Protein 3AHX (pdb70)

Structure (mmCIF, N/CA/C/O backbone):
data_3AHX
#
_entry.id   3AHX
#
_cell.length_a   128.498
_cell.length_b   128.498
_cell.length_c   264.060
_cell.angle_alpha   90.00
_cell.angle_beta   90.00
_cell.angle_gamma   90.00
#
_symmetry.space_group_name_H-M   'P 41 21 2'
#
loop_
_entity.id
_entity.type
_entity.pdbx_description
1 polymer 'Beta-glucosidase A'
2 non-polymer 2-(2-(2-(2-(2-(2-ETHOXYETHOXY)ETHOXY)ETHOXY)ETHOXY)ETHOXY)ETHANOL
3 water water
#
loop_
_atom_site.group_PDB
_atom_site.id
_atom_site.type_symbol
_atom_site.label_atom_id
_atom_site.label_alt_id
_atom_site.label_comp_id
_atom_site.label_asym_id
_atom_site.label_entity_id
_atom_site.label_seq_id
_atom_site.pdbx_PDB_ins_code
_atom_site.Cartn_x
_atom_site.Cartn_y
_atom_site.Cartn_z
_atom_site.occupancy
_atom_site.B_iso_or_equiv
_atom_site.auth_seq_id
_atom_site.auth_comp_id
_atom_site.auth_asym_id
_atom_site.auth_atom_id
_atom_site.pdbx_PDB_model_num
ATOM 1 N N . MET A 1 1 ? 115.985 13.024 -263.203 1.00 43.57 1 MET A N 1
ATOM 2 C CA . MET A 1 1 ? 117.181 13.584 -263.892 1.00 43.23 1 MET A CA 1
ATOM 3 C C . MET A 1 1 ? 118.397 13.502 -262.980 1.00 42.30 1 MET A C 1
ATOM 4 O O . MET A 1 1 ? 118.289 13.745 -261.775 1.00 42.34 1 MET A O 1
ATOM 9 N N . GLU A 1 2 ? 119.552 13.189 -263.557 1.00 40.82 2 GLU A N 1
ATOM 10 C CA . GLU A 1 2 ? 120.761 13.071 -262.754 1.00 40.09 2 GLU A CA 1
ATOM 11 C C . GLU A 1 2 ? 121.279 14.418 -262.256 1.00 38.20 2 GLU A C 1
ATOM 12 O O . GLU A 1 2 ? 121.120 15.456 -262.902 1.00 37.26 2 GLU A O 1
ATOM 18 N N . LYS A 1 3 ? 121.893 14.394 -261.080 1.00 36.39 3 LYS A N 1
ATOM 19 C CA . LYS A 1 3 ? 122.408 15.628 -260.496 1.00 34.82 3 LYS A CA 1
ATOM 20 C C . LYS A 1 3 ? 123.593 16.197 -261.284 1.00 32.53 3 LYS A C 1
ATOM 21 O O . LYS A 1 3 ? 124.466 15.463 -261.748 1.00 32.42 3 LYS A O 1
ATOM 27 N N . LEU A 1 4 ? 123.565 17.510 -261.494 1.00 30.10 4 LEU A N 1
ATOM 28 C CA . LEU A 1 4 ? 124.565 18.198 -262.305 1.00 27.78 4 LEU A CA 1
ATOM 29 C C . LEU A 1 4 ? 125.838 18.488 -261.522 1.00 26.39 4 LEU A C 1
ATOM 30 O O . LEU A 1 4 ? 125.772 18.827 -260.340 1.00 24.71 4 LEU A O 1
ATOM 35 N N . ARG A 1 5 ? 126.982 18.369 -262.190 1.00 24.86 5 ARG A N 1
ATOM 36 C CA . ARG A 1 5 ? 128.267 18.624 -261.551 1.00 25.47 5 ARG A CA 1
ATOM 37 C C . ARG A 1 5 ? 129.208 19.368 -262.491 1.00 24.01 5 ARG A C 1
ATOM 38 O O . ARG A 1 5 ? 129.538 18.862 -263.565 1.00 24.14 5 ARG A O 1
ATOM 46 N N . PHE A 1 6 ? 129.656 20.551 -262.079 1.00 21.94 6 PHE A N 1
ATOM 47 C CA . PHE A 1 6 ? 130.598 21.335 -262.873 1.00 20.45 6 PHE A CA 1
ATOM 48 C C . PHE A 1 6 ? 132.029 21.171 -262.363 1.00 21.08 6 PHE A C 1
ATOM 49 O O . PHE A 1 6 ? 132.225 20.734 -261.227 1.00 20.92 6 PHE A O 1
ATOM 57 N N . PRO A 1 7 ? 133.037 21.508 -263.189 1.00 21.38 7 PRO A N 1
ATOM 58 C CA . PRO A 1 7 ? 134.419 21.392 -262.716 1.00 21.80 7 PRO A CA 1
ATOM 59 C C . PRO A 1 7 ? 134.649 22.242 -261.469 1.00 21.57 7 PRO A C 1
ATOM 60 O O . PRO A 1 7 ? 133.959 23.250 -261.289 1.00 20.14 7 PRO A O 1
ATOM 64 N N . LYS A 1 8 ? 135.616 21.860 -260.635 1.00 21.74 8 LYS A N 1
ATOM 65 C CA . LYS A 1 8 ? 135.853 22.572 -259.377 1.00 22.15 8 LYS A CA 1
ATOM 66 C C . LYS A 1 8 ? 136.267 24.034 -259.548 1.00 21.46 8 LYS A C 1
ATOM 67 O O . LYS A 1 8 ? 136.027 24.852 -258.654 1.00 22.20 8 LYS A O 1
ATOM 73 N N . ASP A 1 9 ? 136.881 24.392 -260.671 1.00 19.80 9 ASP A N 1
ATOM 74 C CA . ASP A 1 9 ? 137.245 25.802 -260.850 1.00 20.68 9 ASP A CA 1
ATOM 75 C C . ASP A 1 9 ? 136.154 26.675 -261.477 1.00 18.63 9 ASP A C 1
ATOM 76 O O . ASP A 1 9 ? 136.351 27.868 -261.687 1.00 17.24 9 ASP A O 1
ATOM 81 N N . PHE A 1 10 ? 134.987 26.095 -261.747 1.00 17.14 10 PHE A N 1
ATOM 82 C CA . PHE A 1 10 ? 133.900 26.871 -262.331 1.00 16.20 10 PHE A CA 1
ATOM 83 C C . PHE A 1 10 ? 133.442 27.882 -261.289 1.00 16.16 10 PHE A C 1
ATOM 84 O O . PHE A 1 10 ? 133.359 27.564 -260.094 1.00 16.67 10 PHE A O 1
ATOM 92 N N . ILE A 1 11 ? 133.122 29.078 -261.768 1.00 15.45 11 ILE A N 1
ATOM 93 C CA . ILE A 1 11 ? 132.653 30.181 -260.943 1.00 15.51 11 ILE A CA 1
ATOM 94 C C . ILE A 1 11 ? 131.122 30.221 -260.927 1.00 15.12 11 ILE A C 1
ATOM 95 O O . ILE A 1 11 ? 130.482 30.322 -261.969 1.00 15.95 11 ILE A O 1
ATOM 100 N N . PHE A 1 12 ? 130.534 30.118 -259.741 1.00 14.32 12 PHE A N 1
ATOM 101 C CA . PHE A 1 12 ? 129.086 30.191 -259.598 1.00 14.07 12 PHE A CA 1
ATOM 102 C C . PHE A 1 12 ? 128.757 31.469 -258.842 1.00 14.46 12 PHE A C 1
ATOM 103 O O . PHE A 1 12 ? 129.249 31.675 -257.737 1.00 15.25 12 PHE A O 1
ATOM 111 N N . GLY A 1 13 ? 127.901 32.306 -259.416 1.00 13.54 13 GLY A N 1
ATOM 112 C CA . GLY A 1 13 ? 127.506 33.523 -258.738 1.00 12.80 13 GLY A CA 1
ATOM 113 C C . GLY A 1 13 ? 126.041 33.870 -258.884 1.00 13.04 13 GLY A C 1
ATOM 114 O O . GLY A 1 13 ? 125.223 33.079 -259.361 1.00 12.85 13 GLY A O 1
ATOM 115 N N . THR A 1 14 ? 125.722 35.078 -258.442 1.00 12.89 14 THR A N 1
ATOM 116 C CA . THR A 1 14 ? 124.387 35.641 -258.598 1.00 13.47 14 THR A CA 1
ATOM 117 C C . THR A 1 14 ? 124.619 37.133 -258.810 1.00 13.71 14 THR A C 1
ATOM 118 O O . THR A 1 14 ? 125.711 37.631 -258.514 1.00 12.58 14 THR A O 1
ATOM 122 N N . ALA A 1 15 ? 123.634 37.814 -259.393 1.00 13.37 15 ALA A N 1
ATOM 123 C CA . ALA A 1 15 ? 123.840 39.193 -259.819 1.00 14.16 15 ALA A CA 1
ATOM 124 C C . ALA A 1 15 ? 122.680 40.097 -259.437 1.00 13.48 15 ALA A C 1
ATOM 125 O O . ALA A 1 15 ? 121.549 39.630 -259.295 1.00 13.90 15 ALA A O 1
ATOM 127 N N . THR A 1 16 ? 122.972 41.389 -259.318 1.00 13.64 16 THR A N 1
ATOM 128 C CA . THR A 1 16 ? 121.965 42.425 -259.080 1.00 12.60 16 THR A CA 1
ATOM 129 C C . THR A 1 16 ? 122.468 43.699 -259.772 1.00 11.84 16 THR A C 1
ATOM 130 O O . THR A 1 16 ? 123.568 43.719 -260.337 1.00 11.96 16 THR A O 1
ATOM 134 N N . ALA A 1 17 ? 121.672 44.761 -259.717 1.00 10.43 17 ALA A N 1
ATOM 135 C CA . ALA A 1 17 ? 122.054 46.092 -260.189 1.00 11.55 17 ALA A CA 1
ATOM 136 C C . ALA A 1 17 ? 121.619 47.109 -259.135 1.00 11.31 17 ALA A C 1
ATOM 137 O O . ALA A 1 17 ? 120.601 46.909 -258.475 1.00 13.30 17 ALA A O 1
ATOM 139 N N . ALA A 1 18 ? 122.363 48.205 -258.998 1.00 11.01 18 ALA A N 1
ATOM 140 C CA . ALA A 1 18 ? 122.174 49.178 -257.932 1.00 9.81 18 ALA A CA 1
ATOM 141 C C . ALA A 1 18 ? 120.758 49.736 -257.873 1.00 10.70 18 ALA A C 1
ATOM 142 O O . ALA A 1 18 ? 120.160 49.715 -256.794 1.00 11.88 18 ALA A O 1
ATOM 144 N N . TYR A 1 19 ? 120.238 50.227 -259.001 1.00 10.73 19 TYR A N 1
ATOM 145 C CA . TYR A 1 19 ? 118.907 50.857 -259.027 1.00 10.33 19 TYR A CA 1
ATOM 146 C C . TYR A 1 19 ? 117.813 49.863 -258.653 1.00 10.48 19 TYR A C 1
ATOM 147 O O . TYR A 1 19 ? 116.774 50.236 -258.098 1.00 9.56 19 TYR A O 1
ATOM 156 N N . GLN A 1 20 ? 118.041 48.593 -258.976 1.00 10.89 20 GLN A N 1
ATOM 157 C CA . GLN A 1 20 ? 117.000 47.587 -258.772 1.00 11.89 20 GLN A CA 1
ATOM 158 C C . GLN A 1 20 ? 116.853 47.150 -257.310 1.00 11.69 20 GLN A C 1
ATOM 159 O O . GLN A 1 20 ? 115.777 46.696 -256.898 1.00 11.63 20 GLN A O 1
ATOM 165 N N . ILE A 1 21 ? 117.920 47.302 -256.527 1.00 11.32 21 ILE A N 1
ATOM 166 C CA . ILE A 1 21 ? 117.895 46.837 -255.136 1.00 10.91 21 ILE A CA 1
ATOM 167 C C . ILE A 1 21 ? 118.244 47.816 -254.018 1.00 11.15 21 ILE A C 1
ATOM 168 O O . ILE A 1 21 ? 117.825 47.613 -252.878 1.00 9.84 21 ILE A O 1
ATOM 173 N N . GLU A 1 22 ? 119.015 48.862 -254.319 1.00 11.61 22 GLU A N 1
ATOM 174 C CA . GLU A 1 22 ? 119.583 49.686 -253.251 1.00 10.79 22 GLU A CA 1
ATOM 175 C C . GLU A 1 22 ? 118.626 50.557 -252.468 1.00 11.37 22 GLU A C 1
ATOM 176 O O . GLU A 1 22 ? 118.740 50.618 -251.242 1.00 11.55 22 GLU A O 1
ATOM 182 N N . GLY A 1 23 ? 117.707 51.226 -253.160 1.00 11.21 23 GLY A N 1
ATOM 183 C CA . GLY A 1 23 ? 116.922 52.275 -252.512 1.00 11.50 23 GLY A CA 1
ATOM 184 C C . GLY A 1 23 ? 117.801 53.453 -252.121 1.00 11.75 23 GLY A C 1
ATOM 185 O O . GLY A 1 23 ? 118.767 53.751 -252.831 1.00 11.99 23 GLY A O 1
ATOM 186 N N . ALA A 1 24 ? 117.493 54.109 -251.000 1.00 11.42 24 ALA A N 1
ATOM 187 C CA . ALA A 1 24 ? 118.296 55.230 -250.503 1.00 11.70 24 ALA A CA 1
ATOM 188 C C . ALA A 1 24 ? 118.605 56.199 -251.645 1.00 12.11 24 ALA A C 1
ATOM 189 O O . ALA A 1 24 ? 119.725 56.715 -251.743 1.00 11.96 24 ALA A O 1
ATOM 191 N N . TYR A 1 25 ? 117.601 56.442 -252.489 1.00 12.53 25 TYR A N 1
ATOM 192 C CA . TYR A 1 25 ? 117.770 57.169 -253.752 1.00 12.46 25 TYR A CA 1
ATOM 193 C C . TYR A 1 25 ? 118.210 58.627 -253.617 1.00 13.42 25 TYR A C 1
ATOM 194 O O . TYR A 1 25 ? 118.707 59.207 -254.582 1.00 12.48 25 TYR A O 1
ATOM 203 N N . LYS A 1 26 ? 118.015 59.217 -252.441 1.00 13.84 26 LYS A N 1
ATOM 204 C CA . LYS A 1 26 ? 118.384 60.616 -252.181 1.00 16.15 26 LYS A CA 1
ATOM 205 C C . LYS A 1 26 ? 119.343 60.787 -251.002 1.00 15.66 26 LYS A C 1
ATOM 206 O O . LYS A 1 26 ? 119.651 61.914 -250.620 1.00 16.38 26 LYS A O 1
ATOM 212 N N . GLU A 1 27 ? 119.810 59.685 -250.423 1.00 15.77 27 GLU A N 1
ATOM 213 C CA . GLU A 1 27 ? 120.625 59.754 -249.216 1.00 15.18 27 GLU A CA 1
ATOM 214 C C . GLU A 1 27 ? 122.084 60.051 -249.555 1.00 14.84 27 GLU A C 1
ATOM 215 O O . GLU A 1 27 ? 122.537 59.796 -250.677 1.00 13.38 27 GLU A O 1
ATOM 221 N N . ASP A 1 28 ? 122.779 60.615 -248.567 1.00 13.82 28 ASP A N 1
ATOM 222 C CA . ASP A 1 28 ? 124.217 60.841 -248.617 1.00 14.12 28 ASP A CA 1
ATOM 223 C C . ASP A 1 28 ? 124.635 61.657 -249.839 1.00 14.27 28 ASP A C 1
ATOM 224 O O . ASP A 1 28 ? 125.701 61.443 -250.422 1.00 15.16 28 ASP A O 1
ATOM 229 N N . GLU A 1 29 ? 123.787 62.617 -250.200 1.00 13.79 29 GLU A N 1
ATOM 230 C CA . GLU A 1 29 ? 124.030 63.504 -251.338 1.00 14.52 29 GLU A CA 1
ATOM 231 C C . GLU A 1 29 ? 124.156 62.801 -252.696 1.00 14.00 29 GLU A C 1
ATOM 232 O O . GLU A 1 29 ? 124.754 63.332 -253.623 1.00 13.68 29 GLU A O 1
ATOM 238 N N . LYS A 1 30 ? 123.588 61.608 -252.845 1.00 13.89 30 LYS A N 1
ATOM 239 C CA . LYS A 1 30 ? 123.552 60.954 -254.156 1.00 13.04 30 LYS A CA 1
ATOM 240 C C . LYS A 1 30 ? 122.836 61.845 -255.178 1.00 13.02 30 LYS A C 1
ATOM 241 O O . LYS A 1 30 ? 121.826 62.490 -254.855 1.00 13.01 30 LYS A O 1
ATOM 247 N N . GLY A 1 31 ? 123.366 61.912 -256.397 1.00 11.56 31 GLY A N 1
ATOM 248 C CA . GLY A 1 31 ? 122.690 62.699 -257.428 1.00 12.17 31 GLY A CA 1
ATOM 249 C C . GLY A 1 31 ? 121.489 61.983 -258.034 1.00 11.20 31 GLY A C 1
ATOM 250 O O . GLY A 1 31 ? 121.358 60.756 -257.958 1.00 11.02 31 GLY A O 1
ATOM 251 N N . GLU A 1 32 ? 120.590 62.752 -258.638 1.00 10.83 32 GLU A N 1
ATOM 252 C CA . GLU A 1 32 ? 119.479 62.147 -259.373 1.00 11.28 32 GLU A CA 1
ATOM 253 C C . GLU A 1 32 ? 119.982 61.381 -260.607 1.00 11.72 32 GLU A C 1
ATOM 254 O O . GLU A 1 32 ? 120.865 61.859 -261.323 1.00 11.04 32 GLU A O 1
ATOM 260 N N . SER A 1 33 ? 119.483 60.166 -260.834 1.00 10.48 33 SER A N 1
ATOM 261 C CA . SER A 1 33 ? 119.823 59.440 -262.057 1.00 11.18 33 SER A CA 1
ATOM 262 C C . SER A 1 33 ? 118.681 59.542 -263.060 1.00 10.91 33 SER A C 1
ATOM 263 O O . SER A 1 33 ? 117.588 60.013 -262.721 1.00 10.82 33 SER A O 1
ATOM 266 N N . ILE A 1 34 ? 118.914 59.055 -264.277 1.00 11.38 34 ILE A N 1
ATOM 267 C CA . ILE A 1 34 ? 117.867 59.066 -265.303 1.00 11.13 34 ILE A CA 1
ATOM 268 C C . ILE A 1 34 ? 116.701 58.159 -264.911 1.00 11.89 34 ILE A C 1
ATOM 269 O O . ILE A 1 34 ? 115.557 58.408 -265.301 1.00 11.99 34 ILE A O 1
ATOM 274 N N . TRP A 1 35 ? 116.997 57.113 -264.143 1.00 11.73 35 TRP A N 1
ATOM 275 C CA . TRP A 1 35 ? 115.948 56.228 -263.619 1.00 12.34 35 TRP A CA 1
ATOM 276 C C . TRP A 1 35 ? 115.136 56.836 -262.472 1.00 12.96 35 TRP A C 1
ATOM 277 O O . TRP A 1 35 ? 113.931 56.594 -262.364 1.00 13.55 35 TRP A O 1
ATOM 288 N N . ASP A 1 36 ? 115.786 57.632 -261.625 1.00 13.19 36 ASP A N 1
ATOM 289 C CA . ASP A 1 36 ? 115.059 58.412 -260.625 1.00 13.76 36 ASP A CA 1
ATOM 290 C C . ASP A 1 36 ? 114.075 59.326 -261.346 1.00 13.89 36 ASP A C 1
ATOM 291 O O . ASP A 1 36 ? 112.908 59.440 -260.954 1.00 13.82 36 ASP A O 1
ATOM 296 N N . ARG A 1 37 ? 114.555 59.987 -262.398 1.00 13.52 37 ARG A N 1
ATOM 297 C CA . ARG A 1 37 ? 113.715 60.917 -263.153 1.00 12.31 37 ARG A CA 1
ATOM 298 C C . ARG A 1 37 ? 112.564 60.194 -263.865 1.00 11.71 37 ARG A C 1
ATOM 299 O O . ARG A 1 37 ? 111.395 60.539 -263.687 1.00 10.34 37 ARG A O 1
ATOM 307 N N . PHE A 1 38 ? 112.907 59.169 -264.639 1.00 11.25 38 PHE A N 1
ATOM 308 C CA . PHE A 1 38 ? 111.948 58.377 -265.427 1.00 11.84 38 PHE A CA 1
ATOM 309 C C . PHE A 1 38 ? 110.845 57.758 -264.562 1.00 12.38 38 PHE A C 1
ATOM 310 O O . PHE A 1 38 ? 109.657 57.848 -264.897 1.00 11.34 38 PHE A O 1
ATOM 318 N N . SER A 1 39 ? 111.226 57.134 -263.448 1.00 12.87 39 SER A N 1
ATOM 319 C CA . SER A 1 39 ? 110.237 56.492 -262.586 1.00 13.36 39 SER A CA 1
ATOM 320 C C . SER A 1 39 ? 109.384 57.490 -261.793 1.00 13.47 39 SER A C 1
ATOM 321 O O . SER A 1 39 ? 108.363 57.105 -261.230 1.00 14.79 39 SER A O 1
ATOM 324 N N . HIS A 1 40 ? 109.779 58.759 -261.739 1.00 12.72 40 HIS A N 1
ATOM 325 C CA . HIS A 1 40 ? 108.990 59.760 -261.038 1.00 14.14 40 HIS A CA 1
ATOM 326 C C . HIS A 1 40 ? 108.007 60.484 -261.952 1.00 14.46 40 HIS A C 1
ATOM 327 O O . HIS A 1 40 ? 107.281 61.356 -261.493 1.00 15.46 40 HIS A O 1
ATOM 334 N N . ILE A 1 41 ? 107.979 60.129 -263.233 1.00 13.51 41 ILE A N 1
ATOM 335 C CA . ILE A 1 41 ? 107.028 60.709 -264.178 1.00 13.74 41 ILE A CA 1
ATOM 336 C C . ILE A 1 41 ? 105.948 59.665 -264.472 1.00 14.31 41 ILE A C 1
ATOM 337 O O . ILE A 1 41 ? 106.266 58.510 -264.762 1.00 14.87 41 ILE A O 1
ATOM 342 N N . PRO A 1 42 ? 104.663 60.055 -264.399 1.00 16.10 42 PRO A N 1
ATOM 343 C CA . PRO A 1 42 ? 103.634 59.033 -264.590 1.00 16.24 42 PRO A CA 1
ATOM 344 C C . PRO A 1 42 ? 103.595 58.519 -266.027 1.00 16.78 42 PRO A C 1
ATOM 345 O O . PRO A 1 42 ? 103.872 59.275 -266.961 1.00 16.73 42 PRO A O 1
ATOM 349 N N . GLY A 1 43 ? 103.290 57.231 -266.173 1.00 15.84 43 GLY A N 1
ATOM 350 C CA . GLY A 1 43 ? 103.140 56.582 -267.468 1.00 17.02 43 GLY A CA 1
ATOM 351 C C . GLY A 1 43 ? 104.349 55.793 -267.936 1.00 15.96 43 GLY A C 1
ATOM 352 O O . GLY A 1 43 ? 104.306 55.145 -268.981 1.00 15.52 43 GLY A O 1
ATOM 353 N N . ASN A 1 44 ? 105.447 55.882 -267.192 1.00 15.13 44 ASN A N 1
ATOM 354 C CA . ASN A 1 44 ? 106.696 55.245 -267.584 1.00 14.00 44 ASN A CA 1
ATOM 355 C C . ASN A 1 44 ? 106.889 53.845 -267.009 1.00 14.34 44 ASN A C 1
ATOM 356 O O . ASN A 1 44 ? 107.458 52.973 -267.672 1.00 15.34 44 ASN A O 1
ATOM 361 N N . VAL A 1 45 ? 106.461 53.645 -265.766 1.00 13.82 45 VAL A N 1
ATOM 362 C CA . VAL A 1 45 ? 106.663 52.368 -265.071 1.00 12.87 45 VAL A CA 1
ATOM 363 C C . VAL A 1 45 ? 105.307 51.856 -264.580 1.00 12.58 45 VAL A C 1
ATOM 364 O O . VAL A 1 45 ? 104.474 52.616 -264.083 1.00 12.36 45 VAL A O 1
ATOM 368 N N . ALA A 1 46 ? 105.108 50.549 -264.692 1.00 12.81 46 ALA A N 1
ATOM 369 C CA . ALA A 1 46 ? 103.873 49.905 -264.261 1.00 14.01 46 ALA A CA 1
ATOM 370 C C . ALA A 1 46 ? 103.528 50.322 -262.833 1.00 14.06 46 ALA A C 1
ATOM 371 O O . ALA A 1 46 ? 104.392 50.311 -261.953 1.00 13.38 46 ALA A O 1
ATOM 373 N N . LYS A 1 47 ? 102.265 50.675 -262.607 1.00 15.50 47 LYS A N 1
ATOM 374 C CA . LYS A 1 47 ? 101.752 51.000 -261.276 1.00 17.28 47 LYS A CA 1
ATOM 375 C C . LYS A 1 47 ? 102.476 52.138 -260.556 1.00 17.43 47 LYS A C 1
ATOM 376 O O . LYS A 1 47 ? 102.405 52.246 -259.325 1.00 17.14 47 LYS A O 1
ATOM 382 N N . MET A 1 48 ? 103.193 52.951 -261.325 1.00 16.68 48 MET A N 1
ATOM 383 C CA . MET A 1 48 ? 103.982 54.059 -260.794 1.00 17.23 48 MET A CA 1
ATOM 384 C C . MET A 1 48 ? 105.044 53.606 -259.796 1.00 14.59 48 MET A C 1
ATOM 385 O O . MET A 1 48 ? 105.426 54.362 -258.908 1.00 13.44 48 MET A O 1
ATOM 390 N N . HIS A 1 49 ? 105.529 52.380 -259.956 1.00 12.94 49 HIS A N 1
ATOM 391 C CA . HIS A 1 49 ? 106.572 51.854 -259.092 1.00 11.73 49 HIS A CA 1
ATOM 392 C C . HIS A 1 49 ? 107.871 52.620 -259.335 1.00 11.71 49 HIS A C 1
ATOM 393 O O . HIS A 1 49 ? 108.107 53.113 -260.432 1.00 11.43 49 HIS A O 1
ATOM 400 N N . ASN A 1 50 ? 108.720 52.722 -258.320 1.00 10.88 50 ASN A N 1
ATOM 401 C CA . ASN A 1 50 ? 110.003 53.388 -258.495 1.00 11.01 50 ASN A CA 1
ATOM 402 C C . ASN A 1 50 ? 111.041 52.689 -257.618 1.00 11.62 50 ASN A C 1
ATOM 403 O O . ASN A 1 50 ? 110.703 51.822 -256.810 1.00 12.91 50 ASN A O 1
ATOM 408 N N . GLY A 1 51 ? 112.305 53.058 -257.792 1.00 11.51 51 GLY A N 1
ATOM 409 C CA . GLY A 1 51 ? 113.380 52.493 -257.004 1.00 13.02 51 GLY A CA 1
ATOM 410 C C . GLY A 1 51 ? 113.741 53.314 -255.781 1.00 13.60 51 GLY A C 1
ATOM 411 O O . GLY A 1 51 ? 114.853 53.168 -255.275 1.00 15.09 51 GLY A O 1
ATOM 412 N N . ASP A 1 52 ? 112.842 54.165 -255.290 1.00 13.46 52 ASP A N 1
ATOM 413 C CA . ASP A 1 52 ? 113.183 55.011 -254.140 1.00 13.53 52 ASP A CA 1
ATOM 414 C C . ASP A 1 52 ? 113.699 54.213 -252.947 1.00 13.20 52 ASP A C 1
ATOM 415 O O . ASP A 1 52 ? 114.673 54.614 -252.299 1.00 11.79 52 ASP A O 1
ATOM 420 N N . ILE A 1 53 ? 113.003 53.111 -252.667 1.00 12.36 53 ILE A N 1
ATOM 421 C CA . ILE A 1 53 ? 113.291 52.222 -251.552 1.00 12.67 53 ILE A CA 1
ATOM 422 C C . ILE A 1 53 ? 113.770 50.852 -252.033 1.00 13.06 53 ILE A C 1
ATOM 423 O O . ILE A 1 53 ? 114.723 50.321 -251.462 1.00 12.13 53 ILE A O 1
ATOM 428 N N . ALA A 1 54 ? 113.142 50.308 -253.080 1.00 12.71 54 ALA A N 1
ATOM 429 C CA . ALA A 1 54 ? 113.491 48.994 -253.635 1.00 12.78 54 ALA A CA 1
ATOM 430 C C . ALA A 1 54 ? 113.628 47.947 -252.527 1.00 13.15 54 ALA A C 1
ATOM 431 O O . ALA A 1 54 ? 112.692 47.784 -251.746 1.00 13.38 54 ALA A O 1
ATOM 433 N N . CYS A 1 55 ? 114.752 47.231 -252.453 1.00 13.73 55 CYS A N 1
ATOM 434 C CA . CYS A 1 55 ? 114.963 46.215 -251.410 1.00 13.01 55 CYS A CA 1
ATOM 435 C C . CYS A 1 55 ? 115.709 46.767 -250.193 1.00 12.63 55 CYS A C 1
ATOM 436 O O . CYS A 1 55 ? 116.163 45.997 -249.343 1.00 13.50 55 CYS A O 1
ATOM 439 N N . ASP A 1 56 ? 115.871 48.089 -250.143 1.00 12.01 56 ASP A N 1
ATOM 440 C CA . ASP A 1 56 ? 116.590 48.775 -249.072 1.00 11.60 56 ASP A CA 1
ATOM 441 C C . ASP A 1 56 ? 117.976 48.156 -248.828 1.00 10.53 56 ASP A C 1
ATOM 442 O O . ASP A 1 56 ? 118.456 48.078 -247.700 1.00 9.63 56 ASP A O 1
ATOM 447 N N . HIS A 1 57 ? 118.637 47.722 -249.894 1.00 10.35 57 HIS A N 1
ATOM 448 C CA . HIS A 1 57 ? 119.937 47.045 -249.775 1.00 10.27 57 HIS A CA 1
ATOM 449 C C . HIS A 1 57 ? 121.048 47.979 -249.299 1.00 11.71 57 HIS A C 1
ATOM 450 O O . HIS A 1 57 ? 121.980 47.534 -248.637 1.00 11.91 57 HIS A O 1
ATOM 457 N N . TYR A 1 58 ? 120.917 49.273 -249.575 1.00 11.14 58 TYR A N 1
ATOM 458 C CA . TYR A 1 58 ? 121.891 50.255 -249.100 1.00 11.59 58 TYR A CA 1
ATOM 459 C C . TYR A 1 58 ? 122.016 50.177 -247.573 1.00 11.73 58 TYR A C 1
ATOM 460 O O . TYR A 1 58 ? 123.108 50.358 -247.027 1.00 11.25 58 TYR A O 1
ATOM 469 N N . HIS A 1 59 ? 120.903 49.903 -246.893 1.00 10.90 59 HIS A N 1
ATOM 470 C CA . HIS A 1 59 ? 120.922 49.724 -245.442 1.00 12.23 59 HIS A CA 1
ATOM 471 C C . HIS A 1 59 ? 121.118 48.291 -244.967 1.00 11.85 59 HIS A C 1
ATOM 472 O O . HIS A 1 59 ? 121.717 48.073 -243.919 1.00 13.38 59 HIS A O 1
ATOM 479 N N . ARG A 1 60 ? 120.624 47.326 -245.734 1.00 10.95 60 ARG A N 1
ATOM 480 C CA . ARG A 1 60 ? 120.585 45.945 -245.268 1.00 10.67 60 ARG A CA 1
ATOM 481 C C . ARG A 1 60 ? 121.709 45.092 -245.836 1.00 11.17 60 ARG A C 1
ATOM 482 O O . ARG A 1 60 ? 121.699 43.867 -245.683 1.00 11.66 60 ARG A O 1
ATOM 490 N N . TYR A 1 61 ? 122.703 45.731 -246.447 1.00 11.43 61 TYR A N 1
ATOM 491 C CA . TYR A 1 61 ? 123.726 44.960 -247.159 1.00 12.20 61 TYR A CA 1
ATOM 492 C C . TYR A 1 61 ? 124.481 43.948 -246.305 1.00 11.97 61 TYR A C 1
ATOM 493 O O . TYR A 1 61 ? 124.862 42.897 -246.824 1.00 14.12 61 TYR A O 1
ATOM 502 N N . LYS A 1 62 ? 124.717 44.232 -245.024 1.00 12.58 62 LYS A N 1
ATOM 503 C CA . LYS A 1 62 ? 125.461 43.268 -244.209 1.00 12.52 62 LYS A CA 1
ATOM 504 C C . LYS A 1 62 ? 124.743 41.929 -244.087 1.00 11.85 62 LYS A C 1
ATOM 505 O O . LYS A 1 62 ? 125.365 40.876 -244.189 1.00 11.86 62 LYS A O 1
ATOM 511 N N . GLU A 1 63 ? 123.434 41.975 -243.863 1.00 11.23 63 GLU A N 1
ATOM 512 C CA . GLU A 1 63 ? 122.624 40.760 -243.747 1.00 11.60 63 GLU A CA 1
ATOM 513 C C . GLU A 1 63 ? 122.454 40.094 -245.111 1.00 12.51 63 GLU A C 1
ATOM 514 O O . GLU A 1 63 ? 122.431 38.863 -245.203 1.00 13.41 63 GLU A O 1
ATOM 520 N N . ASP A 1 64 ? 122.338 40.889 -246.174 1.00 12.26 64 ASP A N 1
ATOM 521 C CA . ASP A 1 64 ? 122.250 40.320 -247.522 1.00 12.11 64 ASP A CA 1
ATOM 522 C C . ASP A 1 64 ? 123.547 39.596 -247.894 1.00 12.04 64 ASP A C 1
ATOM 523 O O . ASP A 1 64 ? 123.499 38.521 -248.504 1.00 12.50 64 ASP A O 1
ATOM 528 N N . VAL A 1 65 ? 124.699 40.159 -247.520 1.00 10.84 65 VAL A N 1
ATOM 529 C CA . VAL A 1 65 ? 125.954 39.425 -247.682 1.00 10.58 65 VAL A CA 1
ATOM 530 C C . VAL A 1 65 ? 125.942 38.070 -246.959 1.00 11.08 65 VAL A C 1
ATOM 531 O O . VAL A 1 65 ? 126.424 37.060 -247.489 1.00 12.21 65 VAL A O 1
ATOM 535 N N . GLN A 1 66 ? 125.391 38.034 -245.751 1.00 10.66 66 GLN A N 1
ATOM 536 C CA . GLN A 1 66 ? 125.300 36.779 -245.007 1.00 10.07 66 GLN A CA 1
ATOM 537 C C . GLN A 1 66 ? 124.366 35.778 -245.692 1.00 10.83 66 GLN A C 1
ATOM 538 O O . GLN A 1 66 ? 124.571 34.567 -245.578 1.00 10.79 66 GLN A O 1
ATOM 544 N N . LEU A 1 67 ? 123.328 36.271 -246.361 1.00 10.89 67 LEU A N 1
ATOM 545 C CA . LEU A 1 67 ? 122.446 35.405 -247.148 1.00 12.79 67 LEU A CA 1
ATOM 546 C C . LEU A 1 67 ? 123.250 34.728 -248.259 1.00 13.16 67 LEU A C 1
ATOM 547 O O . LEU A 1 67 ? 123.151 33.511 -248.446 1.00 13.22 67 LEU A O 1
ATOM 552 N N . LEU A 1 68 ? 124.083 35.496 -248.960 1.00 13.11 68 LEU A N 1
ATOM 553 C CA . LEU A 1 68 ? 124.970 34.910 -249.971 1.00 13.60 68 LEU A CA 1
ATOM 554 C C . LEU A 1 68 ? 125.895 33.849 -249.385 1.00 14.78 68 LEU A C 1
ATOM 555 O O . LEU A 1 68 ? 126.019 32.740 -249.927 1.00 16.24 68 LEU A O 1
ATOM 560 N N . LYS A 1 69 ? 126.544 34.210 -248.281 1.00 14.13 69 LYS A N 1
ATOM 561 C CA . LYS A 1 69 ? 127.435 33.280 -247.596 1.00 14.55 69 LYS A CA 1
ATOM 562 C C . LYS A 1 69 ? 126.715 31.998 -247.196 1.00 14.79 69 LYS A C 1
ATOM 563 O O . LYS A 1 69 ? 127.282 30.912 -247.294 1.00 14.85 69 LYS A O 1
ATOM 569 N N . SER A 1 70 ? 125.472 32.120 -246.744 1.00 14.34 70 SER A N 1
ATOM 570 C CA . SER A 1 70 ? 124.729 30.954 -246.264 1.00 15.62 70 SER A CA 1
ATOM 571 C C . SER A 1 70 ? 124.375 29.978 -247.381 1.00 15.54 70 SER A C 1
ATOM 572 O O . SER A 1 70 ? 124.079 28.799 -247.142 1.00 15.89 70 SER A O 1
ATOM 575 N N . LEU A 1 71 ? 124.422 30.478 -248.610 1.00 15.06 71 LEU A N 1
ATOM 576 C CA . LEU A 1 71 ? 124.174 29.665 -249.790 1.00 17.18 71 LEU A CA 1
ATOM 577 C C . LEU A 1 71 ? 125.450 29.095 -250.401 1.00 18.01 71 LEU A C 1
ATOM 578 O O . LEU A 1 71 ? 125.379 28.364 -251.394 1.00 19.72 71 LEU A O 1
ATOM 583 N N . GLY A 1 72 ? 126.597 29.469 -249.838 1.00 17.78 72 GLY A N 1
ATOM 584 C CA . GLY A 1 72 ? 127.906 29.063 -250.334 1.00 18.12 72 GLY A CA 1
ATOM 585 C C . GLY A 1 72 ? 128.269 29.690 -251.670 1.00 18.90 72 GLY A C 1
ATOM 586 O O . GLY A 1 72 ? 129.085 29.148 -252.428 1.00 18.22 72 GLY A O 1
ATOM 587 N N . ILE A 1 73 ? 127.652 30.832 -251.958 1.00 18.05 73 ILE A N 1
ATOM 588 C CA . ILE A 1 73 ? 127.928 31.562 -253.190 1.00 18.92 73 ILE A CA 1
ATOM 589 C C . ILE A 1 73 ? 129.233 32.335 -253.000 1.00 19.25 73 ILE A C 1
ATOM 590 O O . ILE A 1 73 ? 129.377 33.091 -252.036 1.00 20.14 73 ILE A O 1
ATOM 595 N N . LYS A 1 74 ? 130.194 32.123 -253.892 1.00 19.21 74 LYS A N 1
ATOM 596 C CA . LYS A 1 74 ? 131.498 32.742 -253.688 1.00 19.45 74 LYS A CA 1
ATOM 597 C C . LYS A 1 74 ? 131.840 33.797 -254.737 1.00 17.60 74 LYS A C 1
ATOM 598 O O . LYS A 1 74 ? 132.960 34.295 -254.745 1.00 15.05 74 LYS A O 1
ATOM 604 N N . SER A 1 75 ? 130.874 34.146 -255.586 1.00 17.00 75 SER A N 1
ATOM 605 C CA . SER A 1 75 ? 131.037 35.248 -256.537 1.00 16.37 75 SER A CA 1
ATOM 606 C C . SER A 1 75 ? 129.743 36.039 -256.588 1.00 15.65 75 SER A C 1
ATOM 607 O O . SER A 1 75 ? 128.652 35.460 -256.660 1.00 14.09 75 SER A O 1
ATOM 610 N N . TYR A 1 76 ? 129.867 37.361 -256.573 1.00 13.67 76 TYR A N 1
ATOM 611 C CA . TYR A 1 76 ? 128.693 38.220 -256.562 1.00 14.31 76 TYR A CA 1
ATOM 612 C C . TYR A 1 76 ? 128.894 39.401 -257.503 1.00 14.08 76 TYR A C 1
ATOM 613 O O . TYR A 1 76 ? 129.826 40.193 -257.336 1.00 15.40 76 TYR A O 1
ATOM 622 N N . ARG A 1 77 ? 128.033 39.490 -258.513 1.00 13.83 77 ARG A N 1
ATOM 623 C CA . ARG A 1 77 ? 128.078 40.576 -259.478 1.00 13.00 77 ARG A CA 1
ATOM 624 C C . ARG A 1 77 ? 127.104 41.649 -259.002 1.00 13.62 77 ARG A C 1
ATOM 625 O O . ARG A 1 77 ? 125.945 41.346 -258.715 1.00 12.39 77 ARG A O 1
ATOM 633 N N . PHE A 1 78 ? 127.571 42.889 -258.877 1.00 12.35 78 PHE A N 1
ATOM 634 C CA . PHE A 1 78 ? 126.686 43.995 -258.510 1.00 12.92 78 PHE A CA 1
ATOM 635 C C . PHE A 1 78 ? 127.089 45.229 -259.308 1.00 13.07 78 PHE A C 1
ATOM 636 O O . PHE A 1 78 ? 128.168 45.240 -259.902 1.00 13.75 78 PHE A O 1
ATOM 644 N N . SER A 1 79 ? 126.257 46.268 -259.318 1.00 12.23 79 SER A N 1
ATOM 645 C CA . SER A 1 79 ? 126.694 47.490 -259.983 1.00 11.86 79 SER A CA 1
ATOM 646 C C . SER A 1 79 ? 126.924 48.620 -258.988 1.00 12.42 79 SER A C 1
ATOM 647 O O . SER A 1 79 ? 126.379 48.624 -257.876 1.00 11.36 79 SER A O 1
ATOM 650 N N . ILE A 1 80 ? 127.780 49.551 -259.401 1.00 12.96 80 ILE A N 1
ATOM 651 C CA . ILE A 1 80 ? 128.062 50.775 -258.651 1.00 12.54 80 ILE A CA 1
ATOM 652 C C . ILE A 1 80 ? 127.278 51.896 -259.328 1.00 12.71 80 ILE A C 1
ATOM 653 O O . ILE A 1 80 ? 127.347 52.046 -260.559 1.00 12.62 80 ILE A O 1
ATOM 658 N N . ALA A 1 81 ? 126.516 52.642 -258.527 1.00 11.38 81 ALA A N 1
ATOM 659 C CA . ALA A 1 81 ? 125.674 53.715 -259.031 1.00 10.93 81 ALA A CA 1
ATOM 660 C C . ALA A 1 81 ? 126.530 54.954 -259.200 1.00 11.95 81 ALA A C 1
ATOM 661 O O . ALA A 1 81 ? 126.957 55.560 -258.224 1.00 12.42 81 ALA A O 1
ATOM 663 N N . TRP A 1 82 ? 126.742 55.320 -260.455 1.00 11.87 82 TRP A N 1
ATOM 664 C CA . TRP A 1 82 ? 127.525 56.495 -260.814 1.00 11.71 82 TRP A CA 1
ATOM 665 C C . TRP A 1 82 ? 127.136 57.739 -260.025 1.00 11.52 82 TRP A C 1
ATOM 666 O O . TRP A 1 82 ? 128.003 58.422 -259.493 1.00 12.07 82 TRP A O 1
ATOM 677 N N . PRO A 1 83 ? 125.838 58.053 -259.925 1.00 12.26 83 PRO A N 1
ATOM 678 C CA . PRO A 1 83 ? 125.541 59.280 -259.188 1.00 12.41 83 PRO A CA 1
ATOM 679 C C . PRO A 1 83 ? 125.755 59.260 -257.666 1.00 12.16 83 PRO A C 1
ATOM 680 O O . PRO A 1 83 ? 125.651 60.323 -257.064 1.00 12.01 83 PRO A O 1
ATOM 684 N N . ARG A 1 84 ? 126.059 58.114 -257.045 1.00 11.53 84 ARG A N 1
ATOM 685 C CA . ARG A 1 84 ? 126.459 58.104 -255.629 1.00 11.39 84 ARG A CA 1
ATOM 686 C C . ARG A 1 84 ? 127.890 58.610 -255.515 1.00 12.24 84 ARG A C 1
ATOM 687 O O . ARG A 1 84 ? 128.334 59.055 -254.447 1.00 13.91 84 ARG A O 1
ATOM 695 N N . ILE A 1 85 ? 128.624 58.478 -256.615 1.00 12.08 85 ILE A N 1
ATOM 696 C CA . ILE A 1 85 ? 130.051 58.782 -256.624 1.00 12.53 85 ILE A CA 1
ATOM 697 C C . ILE A 1 85 ? 130.319 60.166 -257.211 1.00 12.94 85 ILE A C 1
ATOM 698 O O . ILE A 1 85 ? 131.116 60.927 -256.646 1.00 13.49 85 ILE A O 1
ATOM 703 N N . PHE A 1 86 ? 129.674 60.478 -258.334 1.00 11.84 86 PHE A N 1
ATOM 704 C CA . PHE A 1 86 ? 129.733 61.824 -258.898 1.00 12.44 86 PHE A CA 1
ATOM 705 C C . PHE A 1 86 ? 128.287 62.245 -259.117 1.00 12.58 86 PHE A C 1
ATOM 706 O O . PHE A 1 86 ? 127.716 61.934 -260.163 1.00 12.14 86 PHE A O 1
ATOM 714 N N . PRO A 1 87 ? 127.692 62.941 -258.137 1.00 13.16 87 PRO A N 1
ATOM 715 C CA . PRO A 1 87 ? 126.284 63.288 -258.267 1.00 13.05 87 PRO A CA 1
ATOM 716 C C . PRO A 1 87 ? 125.943 64.059 -259.537 1.00 13.99 87 PRO A C 1
ATOM 717 O O . PRO A 1 87 ? 124.851 63.872 -260.078 1.00 14.13 87 PRO A O 1
ATOM 721 N N . LYS A 1 88 ? 126.876 64.882 -260.011 1.00 14.06 88 LYS A N 1
ATOM 722 C CA . LYS A 1 88 ? 126.688 65.645 -261.244 1.00 15.39 88 LYS A CA 1
ATOM 723 C C . LYS A 1 88 ? 127.298 64.964 -262.464 1.00 15.00 88 LYS A C 1
ATOM 724 O O . LYS A 1 88 ? 127.225 65.512 -263.562 1.00 16.61 88 LYS A O 1
ATOM 730 N N . GLY A 1 89 ? 127.897 63.788 -262.290 1.00 14.31 89 GLY A N 1
ATOM 731 C CA . GLY A 1 89 ? 128.511 63.031 -263.385 1.00 14.17 89 GLY A CA 1
ATOM 732 C C . GLY A 1 89 ? 130.023 63.166 -263.484 1.00 15.46 89 GLY A C 1
ATOM 733 O O . GLY A 1 89 ? 130.717 62.280 -263.991 1.00 15.17 89 GLY A O 1
ATOM 734 N N . PHE A 1 90 ? 130.539 64.276 -262.967 1.00 14.70 90 PHE A N 1
ATOM 735 C CA . PHE A 1 90 ? 131.968 64.571 -263.015 1.00 15.91 90 PHE A CA 1
ATOM 736 C C . PHE A 1 90 ? 132.213 65.639 -261.963 1.00 16.05 90 PHE A C 1
ATOM 737 O O . PHE A 1 90 ? 131.268 66.143 -261.349 1.00 15.49 90 PHE A O 1
ATOM 745 N N . GLY A 1 91 ? 133.477 66.015 -261.794 1.00 15.87 91 GLY A N 1
ATOM 746 C CA . GLY A 1 91 ? 133.820 67.065 -260.848 1.00 17.08 91 GLY A CA 1
ATOM 747 C C . GLY A 1 91 ? 134.046 66.526 -259.451 1.00 17.23 91 GLY A C 1
ATOM 748 O O . GLY A 1 91 ? 134.865 65.630 -259.248 1.00 18.58 91 GLY A O 1
ATOM 749 N N . GLU A 1 92 ? 133.259 67.016 -258.504 1.00 17.54 92 GLU A N 1
ATOM 750 C CA . GLU A 1 92 ? 133.466 66.686 -257.098 1.00 19.39 92 GLU A CA 1
ATOM 751 C C . GLU A 1 92 ? 133.066 65.270 -256.690 1.00 18.55 92 GLU A C 1
ATOM 752 O O . GLU A 1 92 ? 131.900 64.900 -256.785 1.00 17.70 92 GLU A O 1
ATOM 758 N N . ILE A 1 93 ? 134.033 64.512 -256.188 1.00 17.77 93 ILE A N 1
ATOM 759 C CA . ILE A 1 93 ? 133.769 63.147 -255.744 1.00 19.70 93 ILE A CA 1
ATOM 760 C C . ILE A 1 93 ? 132.981 63.115 -254.428 1.00 18.48 93 ILE A C 1
ATOM 761 O O . ILE A 1 93 ? 133.283 63.858 -253.504 1.00 19.51 93 ILE A O 1
ATOM 766 N N . ASN A 1 94 ? 131.948 62.284 -254.337 1.00 17.80 94 ASN A N 1
ATOM 767 C CA . ASN A 1 94 ? 131.160 62.170 -253.108 1.00 17.15 94 ASN A CA 1
ATOM 768 C C . ASN A 1 94 ? 131.767 61.046 -252.251 1.00 16.95 94 ASN A C 1
ATOM 769 O O . ASN A 1 94 ? 131.654 59.865 -252.591 1.00 15.93 94 ASN A O 1
ATOM 774 N N . GLN A 1 95 ? 132.428 61.402 -251.152 1.00 17.11 95 GLN A N 1
ATOM 775 C CA . GLN A 1 95 ? 133.120 60.405 -250.324 1.00 17.43 95 GLN A CA 1
ATOM 776 C C . GLN A 1 95 ? 132.204 59.377 -249.669 1.00 16.31 95 GLN A C 1
ATOM 777 O O . GLN A 1 95 ? 132.595 58.218 -249.542 1.00 15.44 95 GLN A O 1
ATOM 783 N N . LYS A 1 96 ? 131.004 59.793 -249.266 1.00 16.07 96 LYS A N 1
ATOM 784 C CA . LYS A 1 96 ? 130.030 58.867 -248.696 1.00 16.20 96 LYS A CA 1
ATOM 785 C C . LYS A 1 96 ? 129.660 57.767 -249.688 1.00 16.55 96 LYS A C 1
ATOM 786 O O . LYS A 1 96 ? 129.440 56.621 -249.297 1.00 16.50 96 LYS A O 1
ATOM 792 N N . GLY A 1 97 ? 129.550 58.116 -250.967 1.00 16.53 97 GLY A N 1
ATOM 793 C CA . GLY A 1 97 ? 129.256 57.121 -251.997 1.00 16.24 97 GLY A CA 1
ATOM 794 C C . GLY A 1 97 ? 130.376 56.115 -252.164 1.00 16.23 97 GLY A C 1
ATOM 795 O O . GLY A 1 97 ? 130.147 54.900 -252.223 1.00 16.72 97 GLY A O 1
ATOM 796 N N . ILE A 1 98 ? 131.608 56.600 -252.255 1.00 16.16 98 ILE A N 1
ATOM 797 C CA . ILE A 1 98 ? 132.727 55.671 -252.352 1.00 17.75 98 ILE A CA 1
ATOM 798 C C . ILE A 1 98 ? 132.787 54.781 -251.105 1.00 17.21 98 ILE A C 1
ATOM 799 O O . ILE A 1 98 ? 133.108 53.587 -251.180 1.00 16.92 98 ILE A O 1
ATOM 804 N N . GLN A 1 99 ? 132.461 55.371 -249.957 1.00 15.84 99 GLN A N 1
ATOM 805 C CA . GLN A 1 99 ? 132.584 54.649 -248.699 1.00 14.65 99 GLN A CA 1
ATOM 806 C C . GLN A 1 99 ? 131.568 53.520 -248.615 1.00 13.60 99 GLN A C 1
ATOM 807 O O . GLN A 1 99 ? 131.897 52.454 -248.087 1.00 13.82 99 GLN A O 1
ATOM 813 N N . PHE A 1 100 ? 130.364 53.730 -249.140 1.00 12.92 100 PHE A N 1
ATOM 814 C CA . PHE A 1 100 ? 129.375 52.652 -249.175 1.00 12.50 100 PHE A CA 1
ATOM 815 C C . PHE A 1 100 ? 129.917 51.451 -249.945 1.00 12.44 100 PHE A C 1
ATOM 816 O O . PHE A 1 100 ? 129.830 50.320 -249.460 1.00 12.15 100 PHE A O 1
ATOM 824 N N . TYR A 1 101 ? 130.471 51.688 -251.134 1.00 11.48 101 TYR A N 1
ATOM 825 C CA . TYR A 1 101 ? 130.997 50.582 -251.926 1.00 11.91 101 TYR A CA 1
ATOM 826 C C . TYR A 1 101 ? 132.233 49.928 -251.318 1.00 12.88 101 TYR A C 1
ATOM 827 O O . TYR A 1 101 ? 132.353 48.702 -251.379 1.00 13.97 101 TYR A O 1
ATOM 836 N N . ARG A 1 102 ? 133.103 50.725 -250.699 1.00 13.19 102 ARG A N 1
ATOM 837 C CA . ARG A 1 102 ? 134.235 50.196 -249.938 1.00 15.01 102 ARG A CA 1
ATOM 838 C C . ARG A 1 102 ? 133.760 49.253 -248.829 1.00 14.80 102 ARG A C 1
ATOM 839 O O . ARG A 1 102 ? 134.294 48.153 -248.658 1.00 13.33 102 ARG A O 1
ATOM 847 N N . ASP A 1 103 ? 132.733 49.667 -248.092 1.00 13.68 103 ASP A N 1
ATOM 848 C CA . ASP A 1 103 ? 132.194 48.831 -247.022 1.00 14.47 103 ASP A CA 1
ATOM 849 C C . ASP A 1 103 ? 131.550 47.567 -247.593 1.00 13.93 103 ASP A C 1
ATOM 850 O O . ASP A 1 103 ? 131.718 46.479 -247.039 1.00 14.86 103 ASP A O 1
ATOM 855 N N . LEU A 1 104 ? 130.816 47.691 -248.696 1.00 14.08 104 LEU A N 1
ATOM 856 C CA . LEU A 1 104 ? 130.192 46.514 -249.303 1.00 13.33 104 LEU A CA 1
ATOM 857 C C . LEU A 1 104 ? 131.249 45.531 -249.802 1.00 13.17 104 LEU A C 1
ATOM 858 O O . LEU A 1 104 ? 131.179 44.331 -249.534 1.00 12.56 104 LEU A O 1
ATOM 863 N N . ILE A 1 105 ? 132.230 46.053 -250.529 1.00 12.82 105 ILE A N 1
ATOM 864 C CA . ILE A 1 105 ? 133.312 45.228 -251.051 1.00 13.94 105 ILE A CA 1
ATOM 865 C C . ILE A 1 105 ? 134.070 44.554 -249.914 1.00 14.29 105 ILE A C 1
ATOM 866 O O . ILE A 1 105 ? 134.350 43.360 -249.982 1.00 14.81 105 ILE A O 1
ATOM 871 N N . ASP A 1 106 ? 134.419 45.310 -248.879 1.00 15.37 106 ASP A N 1
ATOM 872 C CA . ASP A 1 106 ? 135.109 44.711 -247.731 1.00 16.90 106 ASP A CA 1
ATOM 873 C C . ASP A 1 106 ? 134.260 43.637 -247.042 1.00 15.39 106 ASP A C 1
ATOM 874 O O . ASP A 1 106 ? 134.766 42.605 -246.579 1.00 14.93 106 ASP A O 1
ATOM 879 N N . GLU A 1 107 ? 132.953 43.870 -246.992 1.00 13.60 107 GLU A N 1
ATOM 880 C CA . GLU A 1 107 ? 132.052 42.879 -246.406 1.00 13.86 107 GLU A CA 1
ATOM 881 C C . GLU A 1 107 ? 131.997 41.581 -247.203 1.00 13.73 107 GLU A C 1
ATOM 882 O O . GLU A 1 107 ? 132.005 40.488 -246.622 1.00 14.56 107 GLU A O 1
ATOM 888 N N . LEU A 1 108 ? 131.931 41.710 -248.527 1.00 11.66 108 LEU A N 1
ATOM 889 C CA . LEU A 1 108 ? 131.980 40.545 -249.404 1.00 12.04 108 LEU A CA 1
ATOM 890 C C . LEU A 1 108 ? 133.282 39.770 -249.216 1.00 12.43 108 LEU A C 1
ATOM 891 O O . LEU A 1 108 ? 133.284 38.561 -248.998 1.00 12.04 108 LEU A O 1
ATOM 896 N N . ILE A 1 109 ? 134.403 40.473 -249.286 1.00 12.76 109 ILE A N 1
ATOM 897 C CA . ILE A 1 109 ? 135.695 39.796 -249.191 1.00 14.21 109 ILE A CA 1
ATOM 898 C C . ILE A 1 109 ? 135.932 39.087 -247.854 1.00 15.28 109 ILE A C 1
ATOM 899 O O . ILE A 1 109 ? 136.429 37.959 -247.836 1.00 15.25 109 ILE A O 1
ATOM 904 N N . LYS A 1 110 ? 135.557 39.734 -246.753 1.00 15.89 110 LYS A N 1
ATOM 905 C CA . LYS A 1 110 ? 135.643 39.158 -245.412 1.00 17.91 110 LYS A CA 1
ATOM 906 C C . LYS A 1 110 ? 134.861 37.845 -245.327 1.00 17.04 110 LYS A C 1
ATOM 907 O O . LYS A 1 110 ? 135.150 36.983 -244.495 1.00 17.44 110 LYS A O 1
ATOM 913 N N . ASN A 1 111 ? 133.841 37.717 -246.169 1.00 16.36 111 ASN A N 1
ATOM 914 C CA . ASN A 1 111 ? 132.966 36.549 -246.172 1.00 16.33 111 ASN A CA 1
ATOM 915 C C . ASN A 1 111 ? 133.203 35.576 -247.324 1.00 16.78 111 ASN A C 1
ATOM 916 O O . ASN A 1 111 ? 132.318 34.812 -247.703 1.00 16.15 111 ASN A O 1
ATOM 921 N N . ASP A 1 112 ? 134.416 35.641 -247.865 1.00 17.69 112 ASP A N 1
ATOM 922 C CA . ASP A 1 112 ? 134.914 34.766 -248.924 1.00 19.67 112 ASP A CA 1
ATOM 923 C C . ASP A 1 112 ? 134.157 34.858 -250.248 1.00 18.84 112 ASP A C 1
ATOM 924 O O . ASP A 1 112 ? 134.034 33.852 -250.953 1.00 18.32 112 ASP A O 1
ATOM 929 N N . ILE A 1 113 ? 133.639 36.039 -250.575 1.00 16.73 113 ILE A N 1
ATOM 930 C CA . ILE A 1 113 ? 132.900 36.228 -251.822 1.00 16.88 113 ILE A CA 1
ATOM 931 C C . ILE A 1 113 ? 133.695 37.156 -252.731 1.00 17.40 113 ILE A C 1
ATOM 932 O O . ILE A 1 113 ? 134.090 38.244 -252.301 1.00 18.34 113 ILE A O 1
ATOM 937 N N . GLU A 1 114 ? 133.951 36.719 -253.962 1.00 16.82 114 GLU A N 1
ATOM 938 C CA . GLU A 1 114 ? 134.666 37.548 -254.934 1.00 17.41 114 GLU A CA 1
ATOM 939 C C . GLU A 1 114 ? 133.718 38.500 -255.654 1.00 16.36 114 GLU A C 1
ATOM 940 O O . GLU A 1 114 ? 132.783 38.053 -256.325 1.00 15.88 114 GLU A O 1
ATOM 946 N N . PRO A 1 115 ? 133.948 39.814 -255.510 1.00 15.56 115 PRO A N 1
ATOM 947 C CA . PRO A 1 115 ? 133.133 40.771 -256.246 1.00 16.28 115 PRO A CA 1
ATOM 948 C C . PRO A 1 115 ? 133.433 40.846 -257.752 1.00 15.84 115 PRO A C 1
ATOM 949 O O . PRO A 1 115 ? 134.591 40.819 -258.175 1.00 16.36 115 PRO A O 1
ATOM 953 N N . ALA A 1 116 ? 132.378 40.948 -258.554 1.00 15.50 116 ALA A N 1
ATOM 954 C CA . ALA A 1 116 ? 132.477 41.278 -259.974 1.00 14.82 116 ALA A CA 1
ATOM 955 C C . ALA A 1 116 ? 131.660 42.550 -260.143 1.00 15.02 116 ALA A C 1
ATOM 956 O O . ALA A 1 116 ? 130.461 42.560 -259.878 1.00 15.99 116 ALA A O 1
ATOM 958 N N . ILE A 1 117 ? 132.295 43.637 -260.566 1.00 13.96 117 ILE A N 1
ATOM 959 C CA . ILE A 1 117 ? 131.615 44.925 -260.589 1.00 12.65 117 ILE A CA 1
ATOM 960 C C . ILE A 1 117 ? 131.222 45.392 -261.982 1.00 13.17 117 ILE A C 1
ATOM 961 O O . ILE A 1 117 ? 132.066 45.480 -262.881 1.00 11.56 117 ILE A O 1
ATOM 966 N N . THR A 1 118 ? 129.933 45.682 -262.133 1.00 12.59 118 THR A N 1
ATOM 967 C CA . THR A 1 118 ? 129.410 46.321 -263.342 1.00 12.03 118 THR A CA 1
ATOM 968 C C . THR A 1 118 ? 129.532 47.827 -263.131 1.00 12.79 118 THR A C 1
ATOM 969 O O . THR A 1 118 ? 128.948 48.393 -262.202 1.00 11.89 118 THR A O 1
ATOM 973 N N . ILE A 1 119 ? 130.303 48.480 -263.996 1.00 12.42 119 ILE A N 1
ATOM 974 C CA . ILE A 1 119 ? 130.569 49.900 -263.830 1.00 12.65 119 ILE A CA 1
ATOM 975 C C . ILE A 1 119 ? 129.352 50.742 -264.187 1.00 13.15 119 ILE A C 1
ATOM 976 O O . ILE A 1 119 ? 129.019 51.695 -263.477 1.00 13.88 119 ILE A O 1
ATOM 981 N N . TYR A 1 120 ? 128.685 50.406 -265.286 1.00 13.18 120 TYR A N 1
ATOM 982 C CA . TYR A 1 120 ? 127.487 51.151 -265.662 1.00 13.63 120 TYR A CA 1
ATOM 983 C C . TYR A 1 120 ? 126.334 50.180 -265.842 1.00 13.97 120 TYR A C 1
ATOM 984 O O . TYR A 1 120 ? 126.360 49.370 -266.767 1.00 13.53 120 TYR A O 1
ATOM 993 N N . HIS A 1 121 ? 125.312 50.316 -265.006 1.00 14.20 121 HIS A N 1
ATOM 994 C CA . HIS A 1 121 ? 124.111 49.516 -265.173 1.00 14.17 121 HIS A CA 1
ATOM 995 C C . HIS A 1 121 ? 122.879 50.425 -265.235 1.00 14.61 121 HIS A C 1
ATOM 996 O O . HIS A 1 121 ? 121.952 50.297 -264.433 1.00 15.65 121 HIS A O 1
ATOM 1003 N N . TRP A 1 122 ? 122.924 51.350 -266.189 1.00 13.29 122 TRP A N 1
ATOM 1004 C CA . TRP A 1 122 ? 121.820 52.192 -266.658 1.00 13.67 122 TRP A CA 1
ATOM 1005 C C . TRP A 1 122 ? 121.435 53.441 -265.888 1.00 14.51 122 TRP A C 1
ATOM 1006 O O . TRP A 1 122 ? 120.489 54.157 -266.265 1.00 15.01 122 TRP A O 1
ATOM 1017 N N . ASP A 1 123 ? 122.182 53.710 -264.826 1.00 14.92 123 ASP A N 1
ATOM 1018 C CA . ASP A 1 123 ? 121.827 54.787 -263.915 1.00 15.15 123 ASP A CA 1
ATOM 1019 C C . ASP A 1 123 ? 122.640 56.048 -264.207 1.00 14.25 123 ASP A C 1
ATOM 1020 O O . ASP A 1 123 ? 123.273 56.602 -263.318 1.00 13.85 123 ASP A O 1
ATOM 1025 N N . LEU A 1 124 ? 122.636 56.494 -265.461 1.00 14.00 124 LEU A N 1
ATOM 1026 C CA . LEU A 1 124 ? 123.333 57.730 -265.820 1.00 12.81 124 LEU A CA 1
ATOM 1027 C C . LEU A 1 124 ? 122.888 58.912 -264.956 1.00 12.79 124 LEU A C 1
ATOM 1028 O O . LEU A 1 124 ? 121.692 59.148 -264.812 1.00 13.67 124 LEU A O 1
ATOM 1033 N N . PRO A 1 125 ? 123.829 59.672 -264.370 1.00 12.56 125 PRO A N 1
ATOM 1034 C CA . PRO A 1 125 ? 123.393 60.893 -263.695 1.00 12.16 125 PRO A CA 1
ATOM 1035 C C . PRO A 1 125 ? 122.499 61.746 -264.590 1.00 12.32 125 PRO A C 1
ATOM 1036 O O . PRO A 1 125 ? 122.830 61.975 -265.760 1.00 12.95 125 PRO A O 1
ATOM 1040 N N . GLN A 1 126 ? 121.374 62.212 -264.051 1.00 11.32 126 GLN A N 1
ATOM 1041 C CA . GLN A 1 126 ? 120.446 63.042 -264.816 1.00 11.03 126 GLN A CA 1
ATOM 1042 C C . GLN A 1 126 ? 121.115 64.299 -265.380 1.00 11.79 126 GLN A C 1
ATOM 1043 O O . GLN A 1 126 ? 120.752 64.768 -266.463 1.00 11.86 126 GLN A O 1
ATOM 1049 N N . LYS A 1 127 ? 122.074 64.850 -264.641 1.00 11.96 127 LYS A N 1
ATOM 1050 C CA . LYS A 1 127 ? 122.802 66.041 -265.098 1.00 12.46 127 LYS A CA 1
ATOM 1051 C C . LYS A 1 127 ? 123.498 65.806 -266.434 1.00 12.22 127 LYS A C 1
ATOM 1052 O O . LYS A 1 127 ? 123.693 66.742 -267.216 1.00 11.13 127 LYS A O 1
ATOM 1058 N N . LEU A 1 128 ? 123.905 64.559 -266.664 1.00 11.45 128 LEU A N 1
ATOM 1059 C CA . LEU A 1 128 ? 124.512 64.184 -267.929 1.00 10.49 128 LEU A CA 1
ATOM 1060 C C . LEU A 1 128 ? 123.468 64.031 -269.036 1.00 11.39 128 LEU A C 1
ATOM 1061 O O . LEU A 1 128 ? 123.767 64.331 -270.191 1.00 10.60 128 LEU A O 1
ATOM 1066 N N . GLN A 1 129 ? 122.256 63.586 -268.700 1.00 10.85 129 GLN A N 1
ATOM 1067 C CA . GLN A 1 129 ? 121.217 63.531 -269.715 1.00 11.46 129 GLN A CA 1
ATOM 1068 C C . GLN A 1 129 ? 120.801 64.934 -270.148 1.00 12.37 129 GLN A C 1
ATOM 1069 O O . GLN A 1 129 ? 120.374 65.138 -271.285 1.00 11.86 129 GLN A O 1
ATOM 1075 N N . ASP A 1 130 ? 120.963 65.906 -269.251 1.00 13.16 130 ASP A N 1
ATOM 1076 C CA . ASP A 1 130 ? 120.691 67.307 -269.566 1.00 13.16 130 ASP A CA 1
ATOM 1077 C C . ASP A 1 130 ? 121.657 67.822 -270.641 1.00 12.49 130 ASP A C 1
ATOM 1078 O O . ASP A 1 130 ? 121.356 68.817 -271.304 1.00 12.12 130 ASP A O 1
ATOM 1083 N N . ILE A 1 131 ? 122.823 67.195 -270.785 1.00 11.34 131 ILE A N 1
ATOM 1084 C CA . ILE A 1 131 ? 123.724 67.504 -271.906 1.00 11.12 131 ILE A CA 1
ATOM 1085 C C . ILE A 1 131 ? 123.723 66.430 -273.010 1.00 11.58 131 ILE A C 1
ATOM 1086 O O . ILE A 1 131 ? 124.728 66.233 -273.700 1.00 12.05 131 ILE A O 1
ATOM 1091 N N . GLY A 1 132 ? 122.611 65.715 -273.180 1.00 11.41 132 GLY A N 1
ATOM 1092 C CA . GLY A 1 132 ? 122.485 64.784 -274.299 1.00 11.09 132 GLY A CA 1
ATOM 1093 C C . GLY A 1 132 ? 122.656 63.320 -273.938 1.00 11.59 132 GLY A C 1
ATOM 1094 O O . GLY A 1 132 ? 122.379 62.439 -274.749 1.00 11.63 132 GLY A O 1
ATOM 1095 N N . GLY A 1 133 ? 123.120 63.046 -272.724 1.00 11.20 133 GLY A N 1
ATOM 1096 C CA . GLY A 1 133 ? 123.354 61.661 -272.338 1.00 11.59 133 GLY A CA 1
ATOM 1097 C C . GLY A 1 133 ? 124.313 60.974 -273.288 1.00 12.16 133 GLY A C 1
ATOM 1098 O O . GLY A 1 133 ? 125.327 61.550 -273.697 1.00 10.18 133 GLY A O 1
ATOM 1099 N N . TRP A 1 134 ? 124.005 59.721 -273.612 1.00 11.87 134 TRP A N 1
ATOM 1100 C CA . TRP A 1 134 ? 124.867 58.909 -274.465 1.00 12.27 134 TRP A CA 1
ATOM 1101 C C . TRP A 1 134 ? 124.945 59.358 -275.932 1.00 12.06 134 TRP A C 1
ATOM 1102 O O . TRP A 1 134 ? 125.814 58.898 -276.670 1.00 12.63 134 TRP A O 1
ATOM 1113 N N . ALA A 1 135 ? 124.122 60.319 -276.342 1.00 11.71 135 ALA A N 1
ATOM 1114 C CA . ALA A 1 135 ? 124.236 60.894 -277.684 1.00 11.93 135 ALA A CA 1
ATOM 1115 C C . ALA A 1 135 ? 125.436 61.834 -277.769 1.00 12.97 135 ALA A C 1
ATOM 1116 O O . ALA A 1 135 ? 125.908 62.132 -278.873 1.00 12.60 135 ALA A O 1
ATOM 1118 N N . ASN A 1 136 ? 125.937 62.270 -276.613 1.00 12.36 136 ASN A N 1
ATOM 1119 C CA . ASN A 1 136 ? 127.025 63.258 -276.548 1.00 12.72 136 ASN A CA 1
ATOM 1120 C C . ASN A 1 136 ? 128.314 62.525 -276.196 1.00 13.23 136 ASN A C 1
ATOM 1121 O O . ASN A 1 136 ? 128.396 61.963 -275.103 1.00 13.33 136 ASN A O 1
ATOM 1126 N N . PRO A 1 137 ? 129.328 62.546 -277.087 1.00 14.22 137 PRO A N 1
ATOM 1127 C CA . PRO A 1 137 ? 130.573 61.845 -276.762 1.00 15.04 137 PRO A CA 1
ATOM 1128 C C . PRO A 1 137 ? 131.284 62.374 -275.510 1.00 14.62 137 PRO A C 1
ATOM 1129 O O . PRO A 1 137 ? 132.122 61.676 -274.946 1.00 13.53 137 PRO A O 1
ATOM 1133 N N . GLN A 1 138 ? 130.960 63.589 -275.073 1.00 14.89 138 GLN A N 1
ATOM 1134 C CA . GLN A 1 138 ? 131.528 64.118 -273.835 1.00 15.83 138 GLN A CA 1
ATOM 1135 C C . GLN A 1 138 ? 131.131 63.246 -272.641 1.00 15.30 138 GLN A C 1
ATOM 1136 O O . GLN A 1 138 ? 131.884 63.115 -271.674 1.00 15.57 138 GLN A O 1
ATOM 1142 N N . VAL A 1 139 ? 129.943 62.652 -272.704 1.00 14.41 139 VAL A N 1
ATOM 1143 C CA . VAL A 1 139 ? 129.463 61.772 -271.641 1.00 13.51 139 VAL A CA 1
ATOM 1144 C C . VAL A 1 139 ? 130.285 60.482 -271.589 1.00 14.64 139 VAL A C 1
ATOM 1145 O O . VAL A 1 139 ? 130.567 59.974 -270.492 1.00 14.34 139 VAL A O 1
ATOM 1149 N N . ALA A 1 140 ? 130.705 59.980 -272.750 1.00 13.84 140 ALA A N 1
ATOM 1150 C CA . ALA A 1 140 ? 131.629 58.842 -272.770 1.00 15.76 140 ALA A CA 1
ATOM 1151 C C . ALA A 1 140 ? 132.965 59.184 -272.109 1.00 15.87 140 ALA A C 1
ATOM 1152 O O . ALA A 1 140 ? 133.581 58.344 -271.451 1.00 16.41 140 ALA A O 1
ATOM 1154 N N . ASP A 1 141 ? 133.425 60.418 -272.281 1.00 16.04 141 ASP A N 1
ATOM 1155 C CA . ASP A 1 141 ? 134.669 60.820 -271.634 1.00 16.10 141 ASP A CA 1
ATOM 1156 C C . ASP A 1 141 ? 134.504 60.870 -270.121 1.00 14.58 141 ASP A C 1
ATOM 1157 O O . ASP A 1 141 ? 135.405 60.453 -269.388 1.00 14.26 141 ASP A O 1
ATOM 1162 N N . TYR A 1 142 ? 133.379 61.404 -269.651 1.00 12.99 142 TYR A N 1
ATOM 1163 C CA . TYR A 1 142 ? 133.128 61.413 -268.207 1.00 12.65 142 TYR A CA 1
ATOM 1164 C C . TYR A 1 142 ? 133.007 59.993 -267.655 1.00 12.03 142 TYR A C 1
ATOM 1165 O O . TYR A 1 142 ? 133.381 59.731 -266.511 1.00 12.56 142 TYR A O 1
ATOM 1174 N N . TYR A 1 143 ? 132.462 59.077 -268.445 1.00 11.34 143 TYR A N 1
ATOM 1175 C CA . TYR A 1 143 ? 132.381 57.679 -268.017 1.00 11.23 143 TYR A CA 1
ATOM 1176 C C . TYR A 1 143 ? 133.757 57.082 -267.737 1.00 12.32 143 TYR A C 1
ATOM 1177 O O . TYR A 1 143 ? 133.944 56.380 -266.742 1.00 11.62 143 TYR A O 1
ATOM 1186 N N . VAL A 1 144 ? 134.728 57.361 -268.603 1.00 12.70 144 VAL A N 1
ATOM 1187 C CA . VAL A 1 144 ? 136.075 56.802 -268.427 1.00 13.74 144 VAL A CA 1
ATOM 1188 C C . VAL A 1 144 ? 136.738 57.362 -267.164 1.00 14.12 144 VAL A C 1
ATOM 1189 O O . VAL A 1 144 ? 137.446 56.660 -266.445 1.00 12.55 144 VAL A O 1
ATOM 1193 N N . ASP A 1 145 ? 136.518 58.643 -266.881 1.00 15.48 145 ASP A N 1
ATOM 1194 C CA . ASP A 1 145 ? 137.049 59.225 -265.659 1.00 14.94 145 ASP A CA 1
ATOM 1195 C C . ASP A 1 145 ? 136.440 58.545 -264.442 1.00 13.66 145 ASP A C 1
ATOM 1196 O O . ASP A 1 145 ? 137.120 58.306 -263.446 1.00 13.52 145 ASP A O 1
ATOM 1201 N N . TYR A 1 146 ? 135.155 58.229 -264.528 1.00 12.56 146 TYR A N 1
ATOM 1202 C CA . TYR A 1 146 ? 134.470 57.530 -263.449 1.00 12.42 146 TYR A CA 1
ATOM 1203 C C . TYR A 1 146 ? 135.026 56.106 -263.360 1.00 12.53 146 TYR A C 1
ATOM 1204 O O . TYR A 1 146 ? 135.357 55.645 -262.270 1.00 11.67 146 TYR A O 1
ATOM 1213 N N . ALA A 1 147 ? 135.215 55.433 -264.491 1.00 12.05 147 ALA A N 1
ATOM 1214 C CA . ALA A 1 147 ? 135.808 54.098 -264.437 1.00 12.92 147 ALA A CA 1
ATOM 1215 C C . ALA A 1 147 ? 137.211 54.145 -263.823 1.00 14.02 147 ALA A C 1
ATOM 1216 O O . ALA A 1 147 ? 137.547 53.318 -262.964 1.00 13.03 147 ALA A O 1
ATOM 1218 N N . ASN A 1 148 ? 138.020 55.121 -264.236 1.00 14.38 148 ASN A N 1
ATOM 1219 C CA . ASN A 1 148 ? 139.377 55.264 -263.691 1.00 15.61 148 ASN A CA 1
ATOM 1220 C C . ASN A 1 148 ? 139.378 55.397 -262.170 1.00 16.01 148 ASN A C 1
ATOM 1221 O O . ASN A 1 148 ? 140.239 54.830 -261.498 1.00 17.53 148 ASN A O 1
ATOM 1226 N N . LEU A 1 149 ? 138.428 56.149 -261.622 1.00 16.00 149 LEU A N 1
ATOM 1227 C CA . LEU A 1 149 ? 138.306 56.283 -260.171 1.00 16.64 149 LEU A CA 1
ATOM 1228 C C . LEU A 1 149 ? 138.019 54.931 -259.510 1.00 15.01 149 LEU A C 1
ATOM 1229 O O . LEU A 1 149 ? 138.640 54.574 -258.512 1.00 14.66 149 LEU A O 1
ATOM 1234 N N . LEU A 1 150 ? 137.051 54.187 -260.034 1.00 14.58 150 LEU A N 1
ATOM 1235 C CA . LEU A 1 150 ? 136.746 52.863 -259.490 1.00 13.64 150 LEU A CA 1
ATOM 1236 C C . LEU A 1 150 ? 137.939 51.914 -259.563 1.00 14.07 150 LEU A C 1
ATOM 1237 O O . LEU A 1 150 ? 138.212 51.186 -258.603 1.00 14.90 150 LEU A O 1
ATOM 1242 N N . PHE A 1 151 ? 138.655 51.914 -260.684 1.00 13.21 151 PHE A N 1
ATOM 1243 C CA . PHE A 1 151 ? 139.824 51.048 -260.802 1.00 13.47 151 PHE A CA 1
ATOM 1244 C C . PHE A 1 151 ? 140.829 51.425 -259.724 1.00 13.96 151 PHE A C 1
ATOM 1245 O O . PHE A 1 151 ? 141.419 50.545 -259.095 1.00 14.51 151 PHE A O 1
ATOM 1253 N N . ARG A 1 152 ? 141.041 52.727 -259.548 1.00 13.65 152 ARG A N 1
ATOM 1254 C CA . ARG A 1 152 ? 142.003 53.193 -258.557 1.00 16.07 152 ARG A CA 1
ATOM 1255 C C . ARG A 1 152 ? 141.592 52.836 -257.132 1.00 15.97 152 ARG A C 1
ATOM 1256 O O . ARG A 1 152 ? 142.429 52.357 -256.364 1.00 14.44 152 ARG A O 1
ATOM 1264 N N . GLU A 1 153 ? 140.325 53.053 -256.785 1.00 15.97 153 GLU A N 1
ATOM 1265 C CA . GLU A 1 153 ? 139.865 52.787 -255.422 1.00 17.60 153 GLU A CA 1
ATOM 1266 C C . GLU A 1 153 ? 139.786 51.303 -255.076 1.00 17.47 153 GLU A C 1
ATOM 1267 O O . GLU A 1 153 ? 140.161 50.907 -253.973 1.00 18.05 153 GLU A O 1
ATOM 1273 N N . PHE A 1 154 ? 139.302 50.490 -256.010 1.00 16.19 154 PHE A N 1
ATOM 1274 C CA . PHE A 1 154 ? 138.940 49.110 -255.718 1.00 15.89 154 PHE A CA 1
ATOM 1275 C C . PHE A 1 154 ? 139.703 48.015 -256.451 1.00 15.76 154 PHE A C 1
ATOM 1276 O O . PHE A 1 154 ? 139.578 46.849 -256.084 1.00 15.47 154 PHE A O 1
ATOM 1284 N N . GLY A 1 155 ? 140.454 48.376 -257.488 1.00 16.72 155 GLY A N 1
ATOM 1285 C CA . GLY A 1 155 ? 141.109 47.404 -258.361 1.00 18.00 155 GLY A CA 1
ATOM 1286 C C . GLY A 1 155 ? 142.137 46.486 -257.729 1.00 18.73 155 GLY A C 1
ATOM 1287 O O . GLY A 1 155 ? 142.508 45.456 -258.297 1.00 17.69 155 GLY A O 1
ATOM 1288 N N . ASP A 1 156 ? 142.609 46.899 -256.558 1.00 19.87 156 ASP A N 1
ATOM 1289 C CA . ASP A 1 156 ? 143.497 46.113 -255.711 1.00 21.98 156 ASP A CA 1
ATOM 1290 C C . ASP A 1 156 ? 142.770 44.870 -255.188 1.00 21.46 156 ASP A C 1
ATOM 1291 O O . ASP A 1 156 ? 143.399 43.836 -254.965 1.00 20.87 156 ASP A O 1
ATOM 1296 N N . ARG A 1 157 ? 141.450 44.963 -255.039 1.00 21.12 157 ARG A N 1
ATOM 1297 C CA . ARG A 1 157 ? 140.629 43.935 -254.393 1.00 22.12 157 ARG A CA 1
ATOM 1298 C C . ARG A 1 157 ? 139.545 43.332 -255.281 1.00 20.91 157 ARG A C 1
ATOM 1299 O O . ARG A 1 157 ? 138.955 42.311 -254.922 1.00 2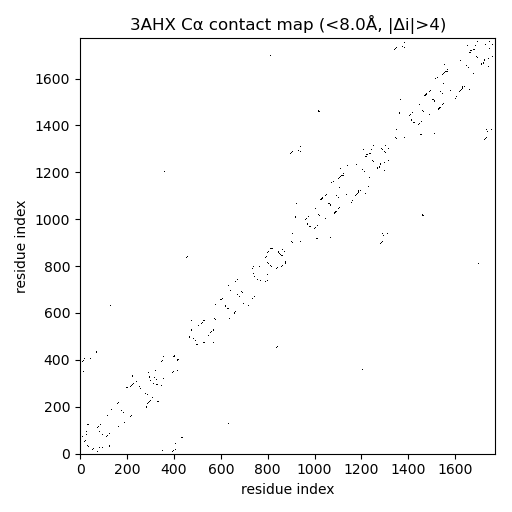1.80 157 ARG A O 1
ATOM 1307 N N . VAL A 1 158 ? 139.236 43.991 -256.395 1.00 19.33 158 VAL A N 1
ATOM 1308 C CA . VAL A 1 158 ? 138.195 43.545 -257.318 1.00 18.83 158 VAL A CA 1
ATOM 1309 C C . VAL A 1 158 ? 138.921 43.109 -258.587 1.00 19.35 158 VAL A C 1
ATOM 1310 O O . VAL A 1 158 ? 139.640 43.908 -259.182 1.00 19.49 158 VAL A O 1
ATOM 1314 N N . LYS A 1 159 ? 138.733 41.855 -258.992 1.00 19.10 159 LYS A N 1
ATOM 1315 C CA . LYS A 1 159 ? 139.452 41.307 -260.140 1.00 19.66 159 LYS A CA 1
ATOM 1316 C C . LYS A 1 159 ? 138.607 41.015 -261.388 1.00 18.13 159 LYS A C 1
ATOM 1317 O O . LYS A 1 159 ? 139.126 40.538 -262.398 1.00 17.34 159 LYS A O 1
ATOM 1323 N N . THR A 1 160 ? 137.313 41.314 -261.338 1.00 16.83 160 THR A N 1
ATOM 1324 C CA . THR A 1 160 ? 136.453 41.177 -262.506 1.00 16.00 160 THR A CA 1
ATOM 1325 C C . THR A 1 160 ? 135.656 42.471 -262.651 1.00 15.09 160 THR A C 1
ATOM 1326 O O . THR A 1 160 ? 134.933 42.869 -261.736 1.00 14.01 160 THR A O 1
ATOM 1330 N N . TRP A 1 161 ? 135.794 43.110 -263.810 1.00 14.83 161 TRP A N 1
ATOM 1331 C CA . TRP A 1 161 ? 135.104 44.356 -264.121 1.00 12.75 161 TRP A CA 1
ATOM 1332 C C . TRP A 1 161 ? 134.247 44.209 -265.371 1.00 12.80 161 TRP A C 1
ATOM 1333 O O . TRP A 1 161 ? 134.712 43.676 -266.375 1.00 11.68 161 TRP A O 1
ATOM 1344 N N . ILE A 1 162 ? 133.024 44.734 -265.329 1.00 13.08 162 ILE A N 1
ATOM 1345 C CA . ILE A 1 162 ? 132.158 44.716 -266.499 1.00 13.46 162 ILE A CA 1
ATOM 1346 C C . ILE A 1 162 ? 131.931 46.186 -266.829 1.00 12.87 162 ILE A C 1
ATOM 1347 O O . ILE A 1 162 ? 131.432 46.923 -265.979 1.00 13.46 162 ILE A O 1
ATOM 1352 N N . THR A 1 163 ? 132.307 46.631 -268.027 1.00 12.28 163 THR A N 1
ATOM 1353 C CA . THR A 1 163 ? 132.195 48.064 -268.329 1.00 12.80 163 THR A CA 1
ATOM 1354 C C . THR A 1 163 ? 130.746 48.528 -268.440 1.00 12.98 163 THR A C 1
ATOM 1355 O O . THR A 1 163 ? 130.354 49.569 -267.905 1.00 14.26 163 THR A O 1
ATOM 1359 N N . HIS A 1 164 ? 129.959 47.749 -269.172 1.00 12.70 164 HIS A N 1
ATOM 1360 C CA . HIS A 1 164 ? 128.566 48.073 -269.440 1.00 11.75 164 HIS A CA 1
ATOM 1361 C C . HIS A 1 164 ? 127.701 46.825 -269.390 1.00 11.97 164 HIS A C 1
ATOM 1362 O O . HIS A 1 164 ? 128.110 45.763 -269.856 1.00 11.84 164 HIS A O 1
ATOM 1369 N N . ASN A 1 165 ? 126.504 46.992 -268.844 1.00 12.22 165 ASN A N 1
ATOM 1370 C CA . ASN A 1 165 ? 125.480 45.966 -268.899 1.00 13.34 165 ASN A CA 1
ATOM 1371 C C . ASN A 1 165 ? 124.544 46.261 -270.061 1.00 14.26 165 ASN A C 1
ATOM 1372 O O . ASN A 1 165 ? 123.936 47.346 -270.113 1.00 13.85 165 ASN A O 1
ATOM 1377 N N . GLU A 1 166 ? 124.430 45.291 -270.967 1.00 14.47 166 GLU A N 1
ATOM 1378 C CA . GLU A 1 166 ? 123.428 45.330 -272.039 1.00 15.10 166 GLU A CA 1
ATOM 1379 C C . GLU A 1 166 ? 123.303 46.675 -272.755 1.00 14.87 166 GLU A C 1
ATOM 1380 O O . GLU A 1 166 ? 122.246 47.305 -272.720 1.00 15.09 166 GLU A O 1
ATOM 1386 N N . PRO A 1 167 ? 124.379 47.123 -273.420 1.00 14.68 167 PRO A N 1
ATOM 1387 C CA . PRO A 1 167 ? 124.342 48.358 -274.200 1.00 14.54 167 PRO A CA 1
ATOM 1388 C C . PRO A 1 167 ? 123.221 48.363 -275.252 1.00 14.77 167 PRO A C 1
ATOM 1389 O O . PRO A 1 167 ? 122.699 49.439 -275.545 1.00 13.55 167 PRO A O 1
ATOM 1393 N N . TRP A 1 168 ? 122.847 47.199 -275.793 1.00 13.08 168 TRP A N 1
ATOM 1394 C CA . TRP A 1 168 ? 121.720 47.108 -276.721 1.00 15.18 168 TRP A CA 1
ATOM 1395 C C . TRP A 1 168 ? 120.436 47.566 -276.049 1.00 15.23 168 TRP A C 1
ATOM 1396 O O . TRP A 1 168 ? 119.682 48.333 -276.643 1.00 15.37 168 TRP A O 1
ATOM 1407 N N . VAL A 1 169 ? 120.206 47.122 -274.814 1.00 14.88 169 VAL A N 1
ATOM 1408 C CA . VAL A 1 169 ? 118.985 47.488 -274.102 1.00 14.53 169 VAL A CA 1
ATOM 1409 C C . VAL A 1 169 ? 119.038 48.978 -273.773 1.00 14.70 169 VAL A C 1
ATOM 1410 O O . VAL A 1 169 ? 118.100 49.713 -274.067 1.00 15.23 169 VAL A O 1
ATOM 1414 N N . ALA A 1 170 ? 120.147 49.428 -273.194 1.00 14.71 170 ALA A N 1
ATOM 1415 C CA . ALA A 1 170 ? 120.317 50.839 -272.874 1.00 14.82 170 ALA A CA 1
ATOM 1416 C C . ALA A 1 170 ? 120.058 51.726 -274.094 1.00 15.09 170 ALA A C 1
ATOM 1417 O O . ALA A 1 170 ? 119.327 52.713 -274.000 1.00 16.23 170 ALA A O 1
ATOM 1419 N N . SER A 1 171 ? 120.652 51.401 -275.236 1.00 13.66 171 SER A N 1
ATOM 1420 C CA . SER A 1 171 ? 120.445 52.246 -276.409 1.00 14.41 171 SER A CA 1
ATOM 1421 C C . SER A 1 171 ? 119.064 52.043 -277.033 1.00 14.32 171 SER A C 1
ATOM 1422 O O . SER A 1 171 ? 118.317 52.996 -277.237 1.00 13.94 171 SER A O 1
ATOM 1425 N N . TYR A 1 172 ? 118.689 50.793 -277.280 1.00 14.31 172 TYR A N 1
ATOM 1426 C CA . TYR A 1 172 ? 117.447 50.530 -277.997 1.00 14.79 172 TYR A CA 1
ATOM 1427 C C . TYR A 1 172 ? 116.206 50.837 -277.151 1.00 15.12 172 TYR A C 1
ATOM 1428 O O . TYR A 1 172 ? 115.326 51.579 -277.596 1.00 15.14 172 TYR A O 1
ATOM 1437 N N . LEU A 1 173 ? 116.120 50.296 -275.936 1.00 14.24 173 LEU A N 1
ATOM 1438 C CA . LEU A 1 173 ? 114.940 50.555 -275.104 1.00 14.39 173 LEU A CA 1
ATOM 1439 C C . LEU A 1 173 ? 114.915 51.984 -274.556 1.00 14.05 173 LEU A C 1
ATOM 1440 O O . LEU A 1 173 ? 113.846 52.587 -274.438 1.00 12.50 173 LEU A O 1
ATOM 1445 N N . GLY A 1 174 ? 116.097 52.533 -274.274 1.00 13.42 174 GLY A N 1
ATOM 1446 C CA . GLY A 1 174 ? 116.213 53.868 -273.701 1.00 13.19 174 GLY A CA 1
ATOM 1447 C C . GLY A 1 174 ? 116.134 55.030 -274.678 1.00 14.02 174 GLY A C 1
ATOM 1448 O O . GLY A 1 174 ? 115.615 56.096 -274.332 1.00 14.06 174 GLY A O 1
ATOM 1449 N N . TYR A 1 175 ? 116.638 54.835 -275.897 1.00 12.99 175 TYR A N 1
ATOM 1450 C CA . TYR A 1 175 ? 116.716 55.917 -276.872 1.00 13.48 175 TYR A CA 1
ATOM 1451 C C . TYR A 1 175 ? 115.936 55.693 -278.178 1.00 13.53 175 TYR A C 1
ATOM 1452 O O . TYR A 1 175 ? 115.683 56.652 -278.910 1.00 13.44 175 TYR A O 1
ATOM 1461 N N . ALA A 1 176 ? 115.552 54.451 -278.470 1.00 12.55 176 ALA A N 1
ATOM 1462 C CA . ALA A 1 176 ? 114.764 54.159 -279.663 1.00 13.32 176 ALA A CA 1
ATOM 1463 C C . ALA A 1 176 ? 113.291 53.876 -279.380 1.00 14.07 176 ALA A C 1
ATOM 1464 O O . ALA A 1 176 ? 112.417 54.409 -280.067 1.00 14.81 176 ALA A O 1
ATOM 1466 N N . LEU A 1 177 ? 113.014 53.025 -278.396 1.00 13.98 177 LEU A N 1
ATOM 1467 C CA . LEU A 1 177 ? 111.631 52.654 -278.103 1.00 15.48 177 LEU A CA 1
ATOM 1468 C C . LEU A 1 177 ? 110.983 53.492 -277.003 1.00 15.13 177 LEU A C 1
ATOM 1469 O O . LEU A 1 177 ? 109.775 53.443 -276.833 1.00 15.43 177 LEU A O 1
ATOM 1474 N N . GLY A 1 178 ? 111.779 54.247 -276.253 1.00 15.27 178 GLY A N 1
ATOM 1475 C CA . GLY A 1 178 ? 111.277 55.081 -275.158 1.00 15.60 178 GLY A CA 1
ATOM 1476 C C . GLY A 1 178 ? 110.689 54.324 -273.978 1.00 16.63 178 GLY A C 1
ATOM 1477 O O . GLY A 1 178 ? 109.955 54.890 -273.159 1.00 18.15 178 GLY A O 1
ATOM 1478 N N . VAL A 1 179 ? 110.989 53.034 -273.893 1.00 15.30 179 VAL A N 1
ATOM 1479 C CA . VAL A 1 179 ? 110.437 52.226 -272.813 1.00 15.66 179 VAL A CA 1
ATOM 1480 C C . VAL A 1 179 ? 111.274 52.222 -271.539 1.00 13.38 179 VAL A C 1
ATOM 1481 O O . VAL A 1 179 ? 110.715 51.963 -270.484 1.00 12.36 179 VAL A O 1
ATOM 1485 N N . HIS A 1 180 ? 112.571 52.523 -271.642 1.00 13.77 180 HIS A N 1
ATOM 1486 C CA . HIS A 1 180 ? 113.475 52.683 -270.499 1.00 12.48 180 HIS A CA 1
ATOM 1487 C C . HIS A 1 180 ? 114.007 54.112 -270.489 1.00 12.18 180 HIS A C 1
ATOM 1488 O O . HIS A 1 180 ? 113.945 54.820 -271.494 1.00 11.80 180 HIS A O 1
ATOM 1495 N N . ALA A 1 181 ? 114.526 54.535 -269.343 1.00 12.16 181 ALA A N 1
ATOM 1496 C CA . ALA A 1 181 ? 115.178 55.841 -269.237 1.00 12.16 181 ALA A CA 1
ATOM 1497 C C . ALA A 1 181 ? 116.299 55.950 -270.277 1.00 11.81 181 ALA A C 1
ATOM 1498 O O . ALA A 1 181 ? 117.014 54.971 -270.502 1.00 13.58 181 ALA A O 1
ATOM 1500 N N . PRO A 1 182 ? 116.491 57.131 -270.886 1.00 12.16 182 PRO A N 1
ATOM 1501 C CA . PRO A 1 182 ? 115.756 58.372 -270.624 1.00 12.56 182 PRO A CA 1
ATOM 1502 C C . PRO A 1 182 ? 114.414 58.507 -271.336 1.00 13.96 182 PRO A C 1
ATOM 1503 O O . PRO A 1 182 ? 113.785 59.559 -271.244 1.00 15.08 182 PRO A O 1
ATOM 1507 N N . GLY A 1 183 ? 113.971 57.493 -272.073 1.00 15.10 183 GLY A N 1
ATOM 1508 C CA . GLY A 1 183 ? 112.623 57.539 -272.656 1.00 15.22 183 GLY A CA 1
ATOM 1509 C C . GLY A 1 183 ? 112.526 58.203 -274.019 1.00 15.88 183 GLY A C 1
ATOM 1510 O O . GLY A 1 183 ? 111.492 58.759 -274.384 1.00 17.40 183 GLY A O 1
ATOM 1511 N N . ILE A 1 184 ? 113.618 58.185 -274.773 1.00 15.47 184 ILE A N 1
ATOM 1512 C CA . ILE A 1 184 ? 113.656 58.845 -276.080 1.00 14.54 184 ILE A CA 1
ATOM 1513 C C . ILE A 1 184 ? 113.193 57.841 -277.133 1.00 14.66 184 ILE A C 1
ATOM 1514 O O . ILE A 1 184 ? 113.312 56.622 -276.929 1.00 14.11 184 ILE A O 1
ATOM 1519 N N . LYS A 1 185 ? 112.623 58.346 -278.225 1.00 14.61 185 LYS A N 1
ATOM 1520 C CA . LYS A 1 185 ? 112.079 57.499 -279.291 1.00 15.57 185 LYS A CA 1
ATOM 1521 C C . LYS A 1 185 ? 112.634 57.878 -280.664 1.00 13.97 185 LYS A C 1
ATOM 1522 O O . LYS A 1 185 ? 111.916 58.414 -281.514 1.00 13.08 185 LYS A O 1
ATOM 1528 N N . ASP A 1 186 ? 113.907 57.563 -280.878 1.00 12.45 186 ASP A N 1
ATOM 1529 C CA . ASP A 1 186 ? 114.626 58.026 -282.058 1.00 13.05 186 ASP A CA 1
ATOM 1530 C C . ASP A 1 186 ? 115.724 57.001 -282.339 1.00 13.21 186 ASP A C 1
ATOM 1531 O O . ASP A 1 186 ? 116.787 57.039 -281.725 1.00 12.88 186 ASP A O 1
ATOM 1536 N N . MET A 1 187 ? 115.455 56.077 -283.257 1.00 13.62 187 MET A N 1
ATOM 1537 C CA . MET A 1 187 ? 116.400 55.016 -283.608 1.00 13.95 187 MET A CA 1
ATOM 1538 C C . MET A 1 187 ? 117.754 55.560 -284.082 1.00 13.64 187 MET A C 1
ATOM 1539 O O . MET A 1 187 ? 118.802 55.022 -283.740 1.00 11.95 187 MET A O 1
ATOM 1544 N N . LYS A 1 188 ? 117.753 56.661 -284.827 1.00 14.06 188 LYS A N 1
ATOM 1545 C CA . LYS A 1 188 ? 119.008 57.250 -285.282 1.00 14.96 188 LYS A CA 1
ATOM 1546 C C . LYS A 1 188 ? 119.880 57.700 -284.103 1.00 15.02 188 LYS A C 1
ATOM 1547 O O . LYS A 1 188 ? 121.093 57.445 -284.065 1.00 14.44 188 LYS A O 1
ATOM 1553 N N . MET A 1 189 ? 119.248 58.354 -283.132 1.00 14.50 189 MET A N 1
ATOM 1554 C CA . MET A 1 189 ? 119.914 58.731 -281.887 1.00 14.19 189 MET A CA 1
ATOM 1555 C C . MET A 1 189 ? 120.358 57.520 -281.064 1.00 13.50 189 MET A C 1
ATOM 1556 O O . MET A 1 189 ? 121.444 57.537 -280.486 1.00 13.49 189 MET A O 1
ATOM 1561 N N . ALA A 1 190 ? 119.544 56.468 -281.033 1.00 12.63 190 ALA A N 1
ATOM 1562 C CA . ALA A 1 190 ? 119.870 55.257 -280.289 1.00 12.41 190 ALA A CA 1
ATOM 1563 C C . ALA A 1 190 ? 121.156 54.631 -280.823 1.00 12.62 190 ALA A C 1
ATOM 1564 O O . ALA A 1 190 ? 121.974 54.107 -280.063 1.00 13.79 190 ALA A O 1
ATOM 1566 N N . LEU A 1 191 ? 121.314 54.636 -282.144 1.00 12.52 191 LEU A N 1
ATOM 1567 C CA . LEU A 1 191 ? 122.503 54.064 -282.764 1.00 11.15 191 LEU A CA 1
ATOM 1568 C C . LEU A 1 191 ? 123.734 54.903 -282.460 1.00 11.18 191 LEU A C 1
ATOM 1569 O O . LEU A 1 191 ? 124.836 54.369 -282.327 1.00 9.93 191 LEU A O 1
ATOM 1574 N N . LEU A 1 192 ? 123.539 56.215 -282.387 1.00 10.11 192 LEU A N 1
ATOM 1575 C CA . LEU A 1 192 ? 124.590 57.119 -281.915 1.00 10.94 192 LEU A CA 1
ATOM 1576 C C . LEU A 1 192 ? 124.943 56.863 -280.441 1.00 11.23 192 LEU A C 1
ATOM 1577 O O . LEU A 1 192 ? 126.121 56.834 -280.065 1.00 11.45 192 LEU A O 1
ATOM 1582 N N . ALA A 1 193 ? 123.932 56.683 -279.597 1.00 11.67 193 ALA A N 1
ATOM 1583 C CA . ALA A 1 193 ? 124.139 56.387 -278.174 1.00 12.15 193 ALA A CA 1
ATOM 1584 C C . ALA A 1 193 ? 124.919 55.079 -278.028 1.00 13.03 193 ALA A C 1
ATOM 1585 O O . ALA A 1 193 ? 125.880 54.996 -277.253 1.00 11.56 193 ALA A O 1
ATOM 1587 N N . ALA A 1 194 ? 124.512 54.067 -278.795 1.00 12.93 194 ALA A N 1
ATOM 1588 C CA . ALA A 1 194 ? 125.191 52.775 -278.808 1.00 12.31 194 ALA A CA 1
ATOM 1589 C C . ALA A 1 194 ? 126.656 52.944 -279.215 1.00 12.91 194 ALA A C 1
ATOM 1590 O O . ALA A 1 194 ? 127.539 52.319 -278.633 1.00 12.82 194 ALA A O 1
ATOM 1592 N N . HIS A 1 195 ? 126.907 53.773 -280.226 1.00 13.05 195 HIS A N 1
ATOM 1593 C CA . HIS A 1 195 ? 128.287 54.028 -280.630 1.00 12.68 195 HIS A CA 1
ATOM 1594 C C . HIS A 1 195 ? 129.115 54.615 -279.491 1.00 12.71 195 HIS A C 1
ATOM 1595 O O . HIS A 1 195 ? 130.216 54.132 -279.233 1.00 11.79 195 HIS A O 1
ATOM 1602 N N . ASN A 1 196 ? 128.603 55.657 -278.836 1.00 12.19 196 ASN A N 1
ATOM 1603 C CA . ASN A 1 196 ? 129.325 56.295 -277.731 1.00 13.23 196 ASN A CA 1
ATOM 1604 C C . ASN A 1 196 ? 129.534 55.380 -276.524 1.00 13.40 196 ASN A C 1
ATOM 1605 O O . ASN A 1 196 ? 130.590 55.424 -275.884 1.00 12.68 196 ASN A O 1
ATOM 1610 N N . ILE A 1 197 ? 128.545 54.534 -276.233 1.00 12.43 197 ILE A N 1
ATOM 1611 C CA . ILE A 1 197 ? 128.689 53.523 -275.193 1.00 12.18 197 ILE A CA 1
ATOM 1612 C C . ILE A 1 197 ? 129.854 52.571 -275.496 1.00 11.86 197 ILE A C 1
ATOM 1613 O O . ILE A 1 197 ? 130.688 52.315 -274.624 1.00 12.98 197 ILE A O 1
ATOM 1618 N N . LEU A 1 198 ? 129.927 52.072 -276.726 1.00 11.58 198 LEU A N 1
ATOM 1619 C CA . LEU A 1 198 ? 131.039 51.223 -277.152 1.00 11.85 198 LEU A CA 1
ATOM 1620 C C . LEU A 1 198 ? 132.350 52.000 -277.070 1.00 12.14 198 LEU A C 1
ATOM 1621 O O . LEU A 1 198 ? 133.374 51.474 -276.629 1.00 12.33 198 LEU A O 1
ATOM 1626 N N . LEU A 1 199 ? 132.343 53.251 -277.515 1.00 11.62 199 LEU A N 1
ATOM 1627 C CA . LEU A 1 199 ? 133.571 54.041 -277.394 1.00 12.06 199 LEU A CA 1
ATOM 1628 C C . LEU A 1 199 ? 134.080 54.097 -275.958 1.00 12.08 199 LEU A C 1
ATOM 1629 O O . LEU A 1 199 ? 135.279 53.914 -275.728 1.00 13.77 199 LEU A O 1
ATOM 1634 N N . SER A 1 200 ? 133.181 54.369 -275.014 1.00 11.59 200 SER A N 1
ATOM 1635 C CA . SER A 1 200 ? 133.482 54.442 -273.585 1.00 11.67 200 SER A CA 1
ATOM 1636 C C . SER A 1 200 ? 133.994 53.104 -273.058 1.00 11.92 200 SER A C 1
ATOM 1637 O O . SER A 1 200 ? 134.942 53.086 -272.275 1.00 13.39 200 SER A O 1
ATOM 1640 N N . HIS A 1 201 ? 133.400 51.997 -273.496 1.00 11.86 201 HIS A N 1
ATOM 1641 C CA . HIS A 1 201 ? 133.932 50.662 -273.204 1.00 12.14 201 HIS A CA 1
ATOM 1642 C C . HIS A 1 201 ? 135.401 50.506 -273.623 1.00 11.68 201 HIS A C 1
ATOM 1643 O O . HIS A 1 201 ? 136.258 50.157 -272.803 1.00 11.83 201 HIS A O 1
ATOM 1650 N N . PHE A 1 202 ? 135.710 50.727 -274.897 1.00 11.93 202 PHE A N 1
ATOM 1651 C CA . PHE A 1 202 ? 137.076 50.520 -275.360 1.00 11.79 202 PHE A CA 1
ATOM 1652 C C . PHE A 1 202 ? 138.053 51.430 -274.629 1.00 12.03 202 PHE A C 1
ATOM 1653 O O . PHE A 1 202 ? 139.179 51.020 -274.352 1.00 12.18 202 PHE A O 1
ATOM 1661 N N . LYS A 1 203 ? 137.638 52.660 -274.336 1.00 11.75 203 LYS A N 1
ATOM 1662 C CA . LYS A 1 203 ? 138.530 53.605 -273.663 1.00 12.56 203 LYS A CA 1
ATOM 1663 C C . LYS A 1 203 ? 138.768 53.169 -272.213 1.00 12.05 203 LYS A C 1
ATOM 1664 O O . LYS A 1 203 ? 139.892 53.249 -271.711 1.00 11.33 203 LYS A O 1
ATOM 1670 N N . ALA A 1 204 ? 137.741 52.638 -271.552 1.00 12.22 204 ALA A N 1
ATOM 1671 C CA . ALA A 1 204 ? 137.908 52.121 -270.191 1.00 12.52 204 ALA A CA 1
ATOM 1672 C C . ALA A 1 204 ? 138.808 50.884 -270.208 1.00 13.37 204 ALA A C 1
ATOM 1673 O O . ALA A 1 204 ? 139.635 50.695 -269.311 1.00 13.89 204 ALA A O 1
ATOM 1675 N N . VAL A 1 205 ? 138.638 50.029 -271.216 1.00 12.75 205 VAL A N 1
ATOM 1676 C CA . VAL A 1 205 ? 139.527 48.876 -271.349 1.00 12.63 205 VAL A CA 1
ATOM 1677 C C . VAL A 1 205 ? 140.985 49.329 -271.525 1.00 13.30 205 VAL A C 1
ATOM 1678 O O . VAL A 1 205 ? 141.888 48.800 -270.872 1.00 13.42 205 VAL A O 1
ATOM 1682 N N . LYS A 1 206 ? 141.215 50.295 -272.410 1.00 12.88 206 LYS A N 1
ATOM 1683 C CA . LYS A 1 206 ? 142.561 50.814 -272.644 1.00 13.86 206 LYS A CA 1
ATOM 1684 C C . LYS A 1 206 ? 143.167 51.320 -271.333 1.00 14.09 206 LYS A C 1
ATOM 1685 O O . LYS A 1 206 ? 144.315 50.995 -271.006 1.00 13.96 206 LYS A O 1
ATOM 1691 N N . ALA A 1 207 ? 142.399 52.118 -270.594 1.00 13.20 207 ALA A N 1
ATOM 1692 C CA . ALA A 1 207 ? 142.838 52.630 -269.294 1.00 13.50 207 ALA A CA 1
ATOM 1693 C C . ALA A 1 207 ? 143.152 51.516 -268.288 1.00 13.65 207 ALA A C 1
ATOM 1694 O O . ALA A 1 207 ? 144.187 51.549 -267.612 1.00 13.83 207 ALA A O 1
ATOM 1696 N N . TYR A 1 208 ? 142.271 50.525 -268.200 1.00 12.02 208 TYR A N 1
ATOM 1697 C CA . TYR A 1 208 ? 142.483 49.384 -267.324 1.00 12.36 208 TYR A CA 1
ATOM 1698 C C . TYR A 1 208 ? 143.807 48.666 -267.581 1.00 13.55 208 TYR A C 1
ATOM 1699 O O . TYR A 1 208 ? 144.511 48.329 -266.633 1.00 13.69 208 TYR A O 1
ATOM 1708 N N . ARG A 1 209 ? 144.129 48.398 -268.843 1.00 15.23 209 ARG A N 1
ATOM 1709 C CA . ARG A 1 209 ? 145.358 47.677 -269.198 1.00 17.27 209 ARG A CA 1
ATOM 1710 C C . ARG A 1 209 ? 146.636 48.324 -268.656 1.00 18.40 209 ARG A C 1
ATOM 1711 O O . ARG A 1 209 ? 147.593 47.626 -268.328 1.00 17.86 209 ARG A O 1
ATOM 1719 N N . GLU A 1 210 ? 146.668 49.649 -268.569 1.00 20.41 210 GLU A N 1
ATOM 1720 C CA . GLU A 1 210 ? 147.849 50.350 -268.056 1.00 22.86 210 GLU A CA 1
ATOM 1721 C C . GLU A 1 210 ? 148.134 50.102 -266.574 1.00 23.93 210 GLU A C 1
ATOM 1722 O O . GLU A 1 210 ? 149.264 50.292 -266.121 1.00 24.05 210 GLU A O 1
ATOM 1728 N N . LEU A 1 211 ? 147.119 49.679 -265.826 1.00 24.78 211 LEU A N 1
ATOM 1729 C CA . LEU A 1 211 ? 147.232 49.507 -264.378 1.00 25.75 211 LEU A CA 1
ATOM 1730 C C . LEU A 1 211 ? 147.892 48.216 -263.922 1.00 27.03 211 LEU A C 1
ATOM 1731 O O . LEU A 1 211 ? 148.350 48.135 -262.779 1.00 26.72 211 LEU A O 1
ATOM 1736 N N . GLU A 1 212 ? 147.901 47.210 -264.794 1.00 28.17 212 GLU A N 1
ATOM 1737 C CA . GLU A 1 212 ? 148.572 45.946 -264.509 1.00 29.96 212 GLU A CA 1
ATOM 1738 C C . GLU A 1 212 ? 148.071 45.391 -263.177 1.00 30.21 212 GLU A C 1
ATOM 1739 O O . GLU A 1 212 ? 148.838 44.893 -262.357 1.00 29.79 212 GLU A O 1
ATOM 1745 N N . GLN A 1 213 ? 146.764 45.500 -262.954 1.00 30.79 213 GLN A N 1
ATOM 1746 C CA . GLN A 1 213 ? 146.147 44.905 -261.778 1.00 30.60 213 GLN A CA 1
ATOM 1747 C C . GLN A 1 213 ? 145.997 43.414 -262.074 1.00 31.47 213 GLN A C 1
ATOM 1748 O O . GLN A 1 213 ? 146.275 42.953 -263.183 1.00 32.02 213 GLN A O 1
ATOM 1754 N N . ASP A 1 214 ? 145.584 42.625 -261.095 1.00 31.84 214 ASP A N 1
ATOM 1755 C CA . ASP A 1 214 ? 145.562 41.196 -261.370 1.00 32.90 214 ASP A CA 1
ATOM 1756 C C . ASP A 1 214 ? 144.304 40.724 -262.095 1.00 30.38 214 ASP A C 1
ATOM 1757 O O . ASP A 1 214 ? 144.115 39.520 -262.240 1.00 31.73 214 ASP A O 1
ATOM 1762 N N . GLY A 1 215 ? 143.485 41.648 -262.593 1.00 27.24 215 GLY A N 1
ATOM 1763 C CA . GLY A 1 215 ? 142.123 41.305 -263.007 1.00 22.55 215 GLY A CA 1
ATOM 1764 C C . GLY A 1 215 ? 141.794 41.201 -264.482 1.00 19.56 215 GLY A C 1
ATOM 1765 O O . GLY A 1 215 ? 142.679 41.180 -265.331 1.00 18.06 215 GLY A O 1
ATOM 1766 N N . GLN A 1 216 ? 140.500 41.173 -264.782 1.00 17.17 216 GLN A N 1
ATOM 1767 C CA . GLN A 1 216 ? 140.028 41.004 -266.143 1.00 15.94 216 GLN A CA 1
ATOM 1768 C C . GLN A 1 216 ? 138.869 41.971 -266.376 1.00 15.25 216 GLN A C 1
ATOM 1769 O O . GLN A 1 216 ? 138.135 42.326 -265.454 1.00 14.83 216 GLN A O 1
ATOM 1775 N N . ILE A 1 217 ? 138.721 42.420 -267.614 1.00 13.46 217 ILE A N 1
ATOM 1776 C CA . ILE A 1 217 ? 137.674 43.372 -267.936 1.00 12.65 217 ILE A CA 1
ATOM 1777 C C . ILE A 1 217 ? 136.945 42.944 -269.210 1.00 13.44 217 ILE A C 1
ATOM 1778 O O . ILE A 1 217 ? 137.532 42.316 -270.085 1.00 14.22 217 ILE A O 1
ATOM 1783 N N . GLY A 1 218 ? 135.653 43.236 -269.301 1.00 12.95 218 GLY A N 1
ATOM 1784 C CA . GLY A 1 218 ? 134.893 42.825 -270.474 1.00 13.09 218 GLY A CA 1
ATOM 1785 C C . GLY A 1 218 ? 133.562 43.533 -270.454 1.00 13.35 218 GLY A C 1
ATOM 1786 O O . GLY A 1 218 ? 133.316 44.319 -269.539 1.00 14.49 218 GLY A O 1
ATOM 1787 N N . ILE A 1 219 ? 132.725 43.260 -271.453 1.00 14.10 219 ILE A N 1
ATOM 1788 C CA . ILE A 1 219 ? 131.395 43.864 -271.552 1.00 12.52 219 ILE A CA 1
ATOM 1789 C C . ILE A 1 219 ? 130.373 42.752 -271.390 1.00 12.41 219 ILE A C 1
ATOM 1790 O O . ILE A 1 219 ? 130.679 41.578 -271.629 1.00 12.90 219 ILE A O 1
ATOM 1795 N N . THR A 1 220 ? 129.171 43.128 -270.967 1.00 11.78 220 THR A N 1
ATOM 1796 C CA . THR A 1 220 ? 128.057 42.189 -270.899 1.00 12.90 220 THR A CA 1
ATOM 1797 C C . THR A 1 220 ? 126.995 42.545 -271.941 1.00 13.26 220 THR A C 1
ATOM 1798 O O . THR A 1 220 ? 126.509 43.688 -271.971 1.00 12.97 220 THR A O 1
ATOM 1802 N N . LEU A 1 221 ? 126.640 41.554 -272.765 1.00 12.26 221 LEU A N 1
ATOM 1803 C CA . LEU A 1 221 ? 125.653 41.738 -273.814 1.00 11.87 221 LEU A CA 1
ATOM 1804 C C . LEU A 1 221 ? 124.442 40.839 -273.595 1.00 12.13 221 LEU A C 1
ATOM 1805 O O . LEU A 1 221 ? 124.592 39.657 -273.283 1.00 12.38 221 LEU A O 1
ATOM 1810 N N . ASN A 1 222 ? 123.253 41.400 -273.792 1.00 11.91 222 ASN A N 1
ATOM 1811 C CA . ASN A 1 222 ? 122.066 40.553 -273.874 1.00 12.98 222 ASN A CA 1
ATOM 1812 C C . ASN A 1 222 ? 122.018 39.926 -275.276 1.00 13.83 222 ASN A C 1
ATOM 1813 O O . ASN A 1 222 ? 122.192 40.596 -276.301 1.00 12.98 222 ASN A O 1
ATOM 1818 N N . LEU A 1 223 ? 121.801 38.617 -275.310 1.00 13.49 223 LEU A N 1
ATOM 1819 C CA . LEU A 1 223 ? 121.906 37.864 -276.548 1.00 14.51 223 LEU A CA 1
ATOM 1820 C C . LEU A 1 223 ? 120.756 36.865 -276.556 1.00 14.79 223 LEU A C 1
ATOM 1821 O O . LEU A 1 223 ? 120.386 36.359 -275.490 1.00 15.07 223 LEU A O 1
ATOM 1826 N N . SER A 1 224 ? 120.188 36.633 -277.737 1.00 15.22 224 SER A N 1
ATOM 1827 C CA . SER A 1 224 ? 118.998 35.796 -277.902 1.00 16.78 224 SER A CA 1
ATOM 1828 C C . SER A 1 224 ? 119.043 35.072 -279.246 1.00 17.80 224 SER A C 1
ATOM 1829 O O . SER A 1 224 ? 118.915 35.697 -280.303 1.00 19.27 224 SER A O 1
ATOM 1832 N N . THR A 1 225 ? 119.256 33.760 -279.185 1.00 18.58 225 THR A N 1
ATOM 1833 C CA . THR A 1 225 ? 119.375 32.908 -280.371 1.00 18.69 225 THR A CA 1
ATOM 1834 C C . THR A 1 225 ? 118.126 33.041 -281.233 1.00 18.28 225 THR A C 1
ATOM 1835 O O . THR A 1 225 ? 117.001 32.999 -280.731 1.00 16.74 225 THR A O 1
ATOM 1839 N N . CYS A 1 226 ? 118.347 33.252 -282.528 1.00 17.85 226 CYS A N 1
ATOM 1840 C CA . CYS A 1 226 ? 117.264 33.416 -283.487 1.00 18.53 226 CYS A CA 1
ATOM 1841 C C . CYS A 1 226 ? 117.077 32.165 -284.342 1.00 18.69 226 CYS A C 1
ATOM 1842 O O . CYS A 1 226 ? 118.047 31.544 -284.772 1.00 18.61 226 CYS A O 1
ATOM 1845 N N . TYR A 1 227 ? 115.812 31.805 -284.545 1.00 19.29 227 TYR A N 1
ATOM 1846 C CA . TYR A 1 227 ? 115.415 30.667 -285.365 1.00 20.24 227 TYR A CA 1
ATOM 1847 C C . TYR A 1 227 ? 114.377 31.112 -286.390 1.00 21.06 227 TYR A C 1
ATOM 1848 O O . TYR A 1 227 ? 113.547 31.988 -286.121 1.00 20.31 227 TYR A O 1
ATOM 1857 N N . SER A 1 228 ? 114.429 30.500 -287.569 1.00 21.91 228 SER A N 1
ATOM 1858 C CA . SER A 1 228 ? 113.449 30.781 -288.607 1.00 23.28 228 SER A CA 1
ATOM 1859 C C . SER A 1 228 ? 112.137 30.064 -288.291 1.00 24.04 228 SER A C 1
ATOM 1860 O O . SER A 1 228 ? 112.164 28.924 -287.828 1.00 22.78 228 SER A O 1
ATOM 1863 N N . ASN A 1 229 ? 111.012 30.732 -288.534 1.00 25.50 229 ASN A N 1
ATOM 1864 C CA . ASN A 1 229 ? 109.681 30.170 -288.302 1.00 28.14 229 ASN A CA 1
ATOM 1865 C C . ASN A 1 229 ? 109.342 29.029 -289.258 1.00 29.83 229 ASN A C 1
ATOM 1866 O O . ASN A 1 229 ? 108.455 28.220 -288.968 1.00 30.53 229 ASN A O 1
ATOM 1871 N N . SER A 1 230 ? 110.064 28.956 -290.373 1.00 31.58 230 SER A N 1
ATOM 1872 C CA . SER A 1 230 ? 109.877 27.901 -291.371 1.00 33.39 230 SER A CA 1
ATOM 1873 C C . SER A 1 230 ? 111.175 27.663 -292.142 1.00 34.18 230 SER A C 1
ATOM 1874 O O . SER A 1 230 ? 112.231 28.174 -291.762 1.00 33.52 230 SER A O 1
ATOM 1877 N N . ALA A 1 231 ? 111.099 26.892 -293.223 1.00 35.21 231 ALA A N 1
ATOM 1878 C CA . ALA A 1 231 ? 112.280 26.575 -294.026 1.00 36.35 231 ALA A CA 1
ATOM 1879 C C . ALA A 1 231 ? 112.390 27.413 -295.302 1.00 36.88 231 ALA A C 1
ATOM 1880 O O . ALA A 1 231 ? 113.366 27.302 -296.048 1.00 36.31 231 ALA A O 1
ATOM 1882 N N . ASP A 1 232 ? 111.384 28.252 -295.535 1.00 37.80 232 ASP A N 1
ATOM 1883 C CA . ASP A 1 232 ? 111.354 29.170 -296.669 1.00 38.51 232 ASP A CA 1
ATOM 1884 C C . ASP A 1 232 ? 112.491 30.183 -296.552 1.00 38.83 232 ASP A C 1
ATOM 1885 O O . ASP A 1 232 ? 112.709 30.759 -295.482 1.00 37.82 232 ASP A O 1
ATOM 1890 N N . GLU A 1 233 ? 113.206 30.381 -297.657 1.00 38.85 233 GLU A N 1
ATOM 1891 C CA . GLU A 1 233 ? 114.393 31.230 -297.702 1.00 39.55 233 GLU A CA 1
ATOM 1892 C C . GLU A 1 233 ? 114.115 32.627 -297.157 1.00 38.40 233 GLU A C 1
ATOM 1893 O O . GLU A 1 233 ? 114.987 33.262 -296.568 1.00 38.77 233 GLU A O 1
ATOM 1899 N N . GLU A 1 234 ? 112.879 33.067 -297.372 1.00 37.11 234 GLU A N 1
ATOM 1900 C CA . GLU A 1 234 ? 112.307 34.316 -296.894 1.00 36.18 234 GLU A CA 1
ATOM 1901 C C . GLU A 1 234 ? 112.441 34.437 -295.372 1.00 35.16 234 GLU A C 1
ATOM 1902 O O . GLU A 1 234 ? 113.015 35.395 -294.850 1.00 33.53 234 GLU A O 1
ATOM 1908 N N . ASP A 1 235 ? 111.892 33.450 -294.670 1.00 33.77 235 ASP A N 1
ATOM 1909 C CA . ASP A 1 235 ? 111.918 33.407 -293.213 1.00 32.41 235 ASP A CA 1
ATOM 1910 C C . ASP A 1 235 ? 113.328 33.244 -292.650 1.00 31.04 235 ASP A C 1
ATOM 1911 O O . ASP A 1 235 ? 113.661 33.886 -291.652 1.00 30.34 235 ASP A O 1
ATOM 1916 N N . ILE A 1 236 ? 114.140 32.401 -293.283 1.00 29.21 236 ILE A N 1
ATOM 1917 C CA . ILE A 1 236 ? 115.531 32.211 -292.870 1.00 28.62 236 ILE A CA 1
ATOM 1918 C C . ILE A 1 236 ? 116.330 33.520 -292.916 1.00 27.99 236 ILE A C 1
ATOM 1919 O O . ILE A 1 236 ? 117.115 33.806 -292.007 1.00 28.08 236 ILE A O 1
ATOM 1924 N N . ALA A 1 237 ? 116.121 34.321 -293.958 1.00 25.99 237 ALA A N 1
ATOM 1925 C CA . ALA A 1 237 ? 116.826 35.593 -294.095 1.00 24.79 237 ALA A CA 1
ATOM 1926 C C . ALA A 1 237 ? 116.349 36.572 -293.024 1.00 23.71 237 ALA A C 1
ATOM 1927 O O . ALA A 1 237 ? 117.152 37.325 -292.474 1.00 22.68 237 ALA A O 1
ATOM 1929 N N . ALA A 1 238 ? 115.050 36.553 -292.731 1.00 21.84 238 ALA A N 1
ATOM 1930 C CA . ALA A 1 238 ? 114.482 37.383 -291.673 1.00 21.40 238 ALA A CA 1
ATOM 1931 C C . ALA A 1 238 ? 115.109 37.056 -290.315 1.00 20.87 238 ALA A C 1
ATOM 1932 O O . ALA A 1 238 ? 115.405 37.963 -289.532 1.00 19.74 238 ALA A O 1
ATOM 1934 N N . ALA A 1 239 ? 115.303 35.769 -290.036 1.00 20.60 239 ALA A N 1
ATOM 1935 C CA . ALA A 1 239 ? 115.936 35.368 -288.777 1.00 20.40 239 ALA A CA 1
ATOM 1936 C C . ALA A 1 239 ? 117.378 35.868 -288.700 1.00 20.21 239 ALA A C 1
ATOM 1937 O O . ALA A 1 239 ? 117.876 36.183 -287.616 1.00 19.82 239 ALA A O 1
ATOM 1939 N N . HIS A 1 240 ? 118.050 35.926 -289.846 1.00 19.94 240 HIS A N 1
ATOM 1940 C CA . HIS A 1 240 ? 119.441 36.359 -289.877 1.00 20.71 240 HIS A CA 1
ATOM 1941 C C . HIS A 1 240 ? 119.525 37.868 -289.688 1.00 20.55 240 HIS A C 1
ATOM 1942 O O . HIS A 1 240 ? 120.489 38.350 -289.091 1.00 20.04 240 HIS A O 1
ATOM 1949 N N . ARG A 1 241 ? 118.527 38.598 -290.184 1.00 20.13 241 ARG A N 1
ATOM 1950 C CA . ARG A 1 241 ? 118.444 40.036 -289.918 1.00 19.74 241 ARG A CA 1
ATOM 1951 C C . ARG A 1 241 ? 118.171 40.299 -288.430 1.00 18.85 241 ARG A C 1
ATOM 1952 O O . ARG A 1 241 ? 118.832 41.142 -287.822 1.00 17.83 241 ARG A O 1
ATOM 1960 N N . SER A 1 242 ? 117.214 39.596 -287.823 1.00 18.41 242 SER A N 1
ATOM 1961 C CA . SER A 1 242 ? 116.980 39.819 -286.396 1.00 18.47 242 SER A CA 1
ATOM 1962 C C . SER A 1 242 ? 118.225 39.437 -285.589 1.00 17.62 242 SER A C 1
ATOM 1963 O O . SER A 1 242 ? 118.585 40.131 -284.636 1.00 17.19 242 SER A O 1
ATOM 1966 N N . ASP A 1 243 ? 118.910 38.371 -285.998 1.00 16.55 243 ASP A N 1
ATOM 1967 C CA . ASP A 1 243 ? 120.169 38.004 -285.367 1.00 16.23 243 ASP A CA 1
ATOM 1968 C C . ASP A 1 243 ? 121.178 39.147 -285.485 1.00 16.25 243 ASP A C 1
ATOM 1969 O O . ASP A 1 243 ? 121.907 39.422 -284.531 1.00 16.51 243 ASP A O 1
ATOM 1974 N N . GLY A 1 244 ? 121.221 39.793 -286.651 1.00 15.88 244 GLY A N 1
ATOM 1975 C CA . GLY A 1 244 ? 122.101 40.936 -286.909 1.00 16.72 244 GLY A CA 1
ATOM 1976 C C . GLY A 1 244 ? 121.913 42.067 -285.914 1.00 17.31 244 GLY A C 1
ATOM 1977 O O . GLY A 1 244 ? 122.886 42.650 -285.453 1.00 17.11 244 GLY A O 1
ATOM 1978 N N . TRP A 1 245 ? 120.670 42.370 -285.549 1.00 17.68 245 TRP A N 1
ATOM 1979 C CA . TRP A 1 245 ? 120.407 43.427 -284.580 1.00 18.02 245 TRP A CA 1
ATOM 1980 C C . TRP A 1 245 ? 120.553 42.954 -283.134 1.00 18.20 245 TRP A C 1
ATOM 1981 O O . TRP A 1 245 ? 121.344 43.513 -282.367 1.00 17.04 245 TRP A O 1
ATOM 1992 N N . ASN A 1 246 ? 119.827 41.899 -282.778 1.00 18.22 246 ASN A N 1
ATOM 1993 C CA . ASN A 1 246 ? 119.895 41.321 -281.433 1.00 18.90 246 ASN A CA 1
ATOM 1994 C C . ASN A 1 246 ? 121.299 40.936 -280.968 1.00 17.28 246 ASN A C 1
ATOM 1995 O O . ASN A 1 246 ? 121.681 41.215 -279.825 1.00 17.46 246 ASN A O 1
ATOM 2000 N N . ASN A 1 247 ? 122.056 40.286 -281.849 1.00 15.69 247 ASN A N 1
ATOM 2001 C CA . ASN A 1 247 ? 123.323 39.669 -281.454 1.00 14.30 247 ASN A CA 1
ATOM 2002 C C . ASN A 1 247 ? 124.571 40.244 -282.112 1.00 13.58 247 ASN A C 1
ATOM 2003 O O . ASN A 1 247 ? 125.485 40.680 -281.421 1.00 14.42 247 ASN A O 1
ATOM 2008 N N . ARG A 1 248 ? 124.592 40.291 -283.441 1.00 12.85 248 ARG A N 1
ATOM 2009 C CA . ARG A 1 248 ? 125.809 40.627 -284.165 1.00 11.82 248 ARG A CA 1
ATOM 2010 C C . ARG A 1 248 ? 126.266 42.074 -284.072 1.00 12.52 248 ARG A C 1
ATOM 2011 O O . ARG A 1 248 ? 127.468 42.320 -284.143 1.00 12.07 248 ARG A O 1
ATOM 2019 N N . TRP A 1 249 ? 125.345 43.023 -283.924 1.00 11.99 249 TRP A N 1
ATOM 2020 C CA . TRP A 1 249 ? 125.767 44.423 -283.898 1.00 11.98 249 TRP A CA 1
ATOM 2021 C C . TRP A 1 249 ? 126.812 44.671 -282.802 1.00 13.08 249 TRP A C 1
ATOM 2022 O O . TRP A 1 249 ? 127.912 45.183 -283.055 1.00 13.57 249 TRP A O 1
ATOM 2033 N N . PHE A 1 250 ? 126.465 44.295 -281.573 1.00 13.00 250 PHE A N 1
ATOM 2034 C CA . PHE A 1 250 ? 127.383 44.426 -280.446 1.00 13.40 250 PHE A CA 1
ATOM 2035 C C . PHE A 1 250 ? 128.435 43.327 -280.342 1.00 13.99 250 PHE A C 1
ATOM 2036 O O . PHE A 1 250 ? 129.533 43.602 -279.862 1.00 14.28 250 PHE A O 1
ATOM 2044 N N . LEU A 1 251 ? 128.128 42.103 -280.767 1.00 13.67 251 LEU A N 1
ATOM 2045 C CA . LEU A 1 251 ? 129.158 41.058 -280.765 1.00 13.80 251 LEU A CA 1
ATOM 2046 C C . LEU A 1 251 ? 130.312 41.439 -281.689 1.00 13.74 251 LEU A C 1
ATOM 2047 O O . LEU A 1 251 ? 131.480 41.399 -281.294 1.00 14.21 251 LEU A O 1
ATOM 2052 N N . ASP A 1 252 ? 129.979 41.828 -282.915 1.00 13.44 252 ASP A N 1
ATOM 2053 C CA . ASP A 1 252 ? 130.998 42.208 -283.881 1.00 15.21 252 ASP A CA 1
ATOM 2054 C C . ASP A 1 252 ? 131.737 43.443 -283.367 1.00 14.68 252 ASP A C 1
ATOM 2055 O O . ASP A 1 252 ? 132.964 43.498 -283.457 1.00 15.20 252 ASP A O 1
ATOM 2060 N N . ALA A 1 253 ? 131.010 44.427 -282.842 1.00 14.12 253 ALA A N 1
ATOM 2061 C CA . ALA A 1 253 ? 131.672 45.624 -282.331 1.00 14.01 253 ALA A CA 1
ATOM 2062 C C . ALA A 1 253 ? 132.641 45.283 -281.197 1.00 14.85 253 ALA A C 1
ATOM 2063 O O . ALA A 1 253 ? 133.807 45.666 -281.262 1.00 15.74 253 ALA A O 1
ATOM 2065 N N . ALA A 1 254 ? 132.175 44.557 -280.179 1.00 14.09 254 ALA A N 1
ATOM 2066 C CA . ALA A 1 254 ? 132.992 44.284 -278.988 1.00 14.59 254 ALA A CA 1
ATOM 2067 C C . ALA A 1 254 ? 134.114 43.273 -279.224 1.00 15.24 254 ALA A C 1
ATOM 2068 O O . ALA A 1 254 ? 135.177 43.342 -278.595 1.00 14.73 254 ALA A O 1
ATOM 2070 N N . LEU A 1 255 ? 133.887 42.343 -280.145 1.00 14.88 255 LEU A N 1
ATOM 2071 C CA . LEU A 1 255 ? 134.846 41.259 -280.328 1.00 15.81 255 LEU A CA 1
ATOM 2072 C C . LEU A 1 255 ? 135.732 41.399 -281.560 1.00 16.35 255 LEU A C 1
ATOM 2073 O O . LEU A 1 255 ? 136.832 40.837 -281.593 1.00 17.52 255 LEU A O 1
ATOM 2078 N N . LYS A 1 256 ? 135.267 42.141 -282.561 1.00 15.74 256 LYS A N 1
ATOM 2079 C CA . LYS A 1 256 ? 136.043 42.316 -283.788 1.00 17.37 256 LYS A CA 1
ATOM 2080 C C . LYS A 1 256 ? 136.322 43.780 -284.098 1.00 17.16 256 LYS A C 1
ATOM 2081 O O . LYS A 1 256 ? 137.150 44.066 -284.951 1.00 18.15 256 LYS A O 1
ATOM 2087 N N . GLY A 1 257 ? 135.615 44.702 -283.457 1.00 16.09 257 GLY A N 1
ATOM 2088 C CA . GLY A 1 257 ? 135.852 46.121 -283.703 1.00 16.99 257 GLY A CA 1
ATOM 2089 C C . GLY A 1 257 ? 135.244 46.660 -284.985 1.00 17.24 257 GLY A C 1
ATOM 2090 O O . GLY A 1 257 ? 135.709 47.674 -285.508 1.00 17.10 257 GLY A O 1
ATOM 2091 N N . THR A 1 258 ? 134.199 45.999 -285.481 1.00 16.66 258 THR A N 1
ATOM 2092 C CA . THR A 1 258 ? 133.495 46.440 -286.686 1.00 17.02 258 THR A CA 1
ATOM 2093 C C . THR A 1 258 ? 132.002 46.204 -286.529 1.00 16.87 258 THR A C 1
ATOM 2094 O O . THR A 1 258 ? 131.599 45.347 -285.749 1.00 18.67 258 THR A O 1
ATOM 2098 N N . TYR A 1 259 ? 131.166 46.960 -287.232 1.00 15.78 259 TYR A N 1
ATOM 2099 C CA . TYR A 1 259 ? 129.740 46.638 -287.213 1.00 16.61 259 TYR A CA 1
ATOM 2100 C C . TYR A 1 259 ? 129.427 45.706 -288.384 1.00 16.52 259 TYR A C 1
ATOM 2101 O O . TYR A 1 259 ? 130.072 45.806 -289.429 1.00 17.12 259 TYR A O 1
ATOM 2110 N N . PRO A 1 260 ? 128.419 44.830 -288.252 1.00 17.65 260 PRO A N 1
ATOM 2111 C CA . PRO A 1 260 ? 128.109 43.932 -289.367 1.00 18.22 260 PRO A CA 1
ATOM 2112 C C . PRO A 1 260 ? 127.641 44.708 -290.593 1.00 19.30 260 PRO A C 1
ATOM 2113 O O . PRO A 1 260 ? 126.724 45.523 -290.498 1.00 19.55 260 PRO A O 1
ATOM 2117 N N . GLU A 1 261 ? 128.255 44.436 -291.740 1.00 20.45 261 GLU A N 1
ATOM 2118 C CA . GLU A 1 261 ? 127.974 45.205 -292.948 1.00 21.27 261 GLU A CA 1
ATOM 2119 C C . GLU A 1 261 ? 126.553 45.049 -293.477 1.00 19.95 261 GLU A C 1
ATOM 2120 O O . GLU A 1 261 ? 125.977 46.011 -293.987 1.00 19.19 261 GLU A O 1
ATOM 2126 N N . ASP A 1 262 ? 125.973 43.861 -293.326 1.00 18.78 262 ASP A N 1
ATOM 2127 C CA . ASP A 1 262 ? 124.591 43.673 -293.742 1.00 18.46 262 ASP A CA 1
ATOM 2128 C C . ASP A 1 262 ? 123.637 44.599 -292.990 1.00 17.49 262 ASP A C 1
ATOM 2129 O O . ASP A 1 262 ? 122.700 45.141 -293.581 1.00 16.40 262 ASP A O 1
ATOM 2134 N N . MET A 1 263 ? 123.886 44.802 -291.699 1.00 17.14 263 MET A N 1
ATOM 2135 C CA . MET A 1 263 ? 123.016 45.665 -290.899 1.00 17.02 263 MET A CA 1
ATOM 2136 C C . MET A 1 263 ? 123.231 47.145 -291.176 1.00 16.44 263 MET A C 1
ATOM 2137 O O . MET A 1 263 ? 122.272 47.914 -291.172 1.00 17.15 263 MET A O 1
ATOM 2142 N N . ILE A 1 264 ? 124.478 47.545 -291.405 1.00 16.16 264 ILE A N 1
ATOM 2143 C CA . ILE A 1 264 ? 124.763 48.915 -291.816 1.00 17.97 264 ILE A CA 1
ATOM 2144 C C . ILE A 1 264 ? 123.985 49.284 -293.079 1.00 18.28 264 ILE A C 1
ATOM 2145 O O . ILE A 1 264 ? 123.391 50.360 -293.155 1.00 16.98 264 ILE A O 1
ATOM 2150 N N . LYS A 1 265 ? 123.970 48.366 -294.043 1.00 19.24 265 LYS A N 1
ATOM 2151 C CA . LYS A 1 265 ? 123.268 48.545 -295.308 1.00 20.28 265 LYS A CA 1
ATOM 2152 C C . LYS A 1 265 ? 121.769 48.705 -295.054 1.00 19.80 265 LYS A C 1
ATOM 2153 O O . LYS A 1 265 ? 121.155 49.629 -295.588 1.00 19.55 265 LYS A O 1
ATOM 2159 N N . ILE A 1 266 ? 121.190 47.819 -294.245 1.00 19.89 266 ILE A N 1
ATOM 2160 C CA . ILE A 1 266 ? 119.769 47.899 -293.912 1.00 19.29 266 ILE A CA 1
ATOM 2161 C C . ILE A 1 266 ? 119.425 49.221 -293.236 1.00 19.38 266 ILE A C 1
ATOM 2162 O O . ILE A 1 266 ? 118.463 49.891 -293.627 1.00 19.45 266 ILE A O 1
ATOM 2167 N N . PHE A 1 267 ? 120.204 49.584 -292.222 1.00 18.69 267 PHE A N 1
ATOM 2168 C CA . PHE A 1 267 ? 119.979 50.849 -291.536 1.00 18.86 267 PHE A CA 1
ATOM 2169 C C . PHE A 1 267 ? 120.173 52.048 -292.458 1.00 19.72 267 PHE A C 1
ATOM 2170 O O . PHE A 1 267 ? 119.436 53.028 -292.350 1.00 20.66 267 PHE A O 1
ATOM 2178 N N . SER A 1 268 ? 121.180 51.986 -293.324 1.00 20.42 268 SER A N 1
ATOM 2179 C CA . SER A 1 268 ? 121.435 53.069 -294.275 1.00 21.56 268 SER A CA 1
ATOM 2180 C C . SER A 1 268 ? 120.295 53.226 -295.274 1.00 22.41 268 SER A C 1
ATOM 2181 O O . SER A 1 268 ? 119.845 54.347 -295.518 1.00 21.96 268 SER A O 1
ATOM 2184 N N . ASP A 1 269 ? 119.822 52.103 -295.813 1.00 23.23 269 ASP A N 1
ATOM 2185 C CA . ASP A 1 269 ? 118.789 52.098 -296.851 1.00 24.05 269 ASP A CA 1
ATOM 2186 C C . ASP A 1 269 ? 117.451 52.616 -296.332 1.00 24.24 269 ASP A C 1
ATOM 2187 O O . ASP A 1 269 ? 116.655 53.152 -297.099 1.00 23.84 269 ASP A O 1
ATOM 2192 N N . THR A 1 270 ? 117.222 52.480 -295.030 1.00 24.07 270 THR A N 1
ATOM 2193 C CA . THR A 1 270 ? 116.004 52.990 -294.412 1.00 24.55 270 THR A CA 1
ATOM 2194 C C . THR A 1 270 ? 116.228 54.331 -293.717 1.00 24.60 270 THR A C 1
ATOM 2195 O O . THR A 1 270 ? 115.377 54.789 -292.953 1.00 24.78 270 THR A O 1
ATOM 2199 N N . ASN A 1 271 ? 117.383 54.936 -293.987 1.00 23.98 271 ASN A N 1
ATOM 2200 C CA . ASN A 1 271 ? 117.771 56.238 -293.450 1.00 24.43 271 ASN A CA 1
ATOM 2201 C C . ASN A 1 271 ? 117.703 56.374 -291.922 1.00 23.67 271 ASN A C 1
ATOM 2202 O O . ASN A 1 271 ? 117.359 57.438 -291.409 1.00 24.79 271 ASN A O 1
ATOM 2207 N N . ILE A 1 272 ? 117.992 55.301 -291.190 1.00 22.08 272 ILE A N 1
ATOM 2208 C CA . ILE A 1 272 ? 118.069 55.383 -289.728 1.00 20.98 272 ILE A CA 1
ATOM 2209 C C . ILE A 1 272 ? 119.510 55.345 -289.216 1.00 20.05 272 ILE A C 1
ATOM 2210 O O . ILE A 1 272 ? 119.744 55.547 -288.026 1.00 20.29 272 ILE A O 1
ATOM 2215 N N . MET A 1 273 ? 120.478 55.093 -290.096 1.00 19.07 273 MET A N 1
ATOM 2216 C CA . MET A 1 273 ? 121.883 55.037 -289.709 1.00 17.85 273 MET A CA 1
ATOM 2217 C C . MET A 1 273 ? 122.401 56.449 -289.432 1.00 17.64 273 MET A C 1
ATOM 2218 O O . MET A 1 273 ? 122.295 57.318 -290.293 1.00 16.42 273 MET A O 1
ATOM 2223 N N . PRO A 1 274 ? 122.960 56.692 -288.235 1.00 17.17 274 PRO A N 1
ATOM 2224 C CA . PRO A 1 274 ? 123.505 58.025 -287.976 1.00 17.93 274 PRO A CA 1
ATOM 2225 C C . PRO A 1 274 ? 124.858 58.220 -288.650 1.00 18.82 274 PRO A C 1
ATOM 2226 O O . PRO A 1 274 ? 125.551 57.236 -288.940 1.00 15.82 274 PRO A O 1
ATOM 2230 N N . GLU A 1 275 ? 125.196 59.480 -288.914 1.00 20.18 275 GLU A N 1
ATOM 2231 C CA . GLU A 1 275 ? 126.537 59.832 -289.362 1.00 23.60 275 GLU A CA 1
ATOM 2232 C C . GLU A 1 275 ? 127.399 59.621 -288.123 1.00 23.99 275 GLU A C 1
ATOM 2233 O O . GLU A 1 275 ? 127.142 60.196 -287.063 1.00 26.46 275 GLU A O 1
ATOM 2239 N N . LEU A 1 276 ? 128.385 58.743 -288.229 1.00 23.73 276 LEU A N 1
ATOM 2240 C CA . LEU A 1 276 ? 129.295 58.484 -287.116 1.00 23.10 276 LEU A CA 1
ATOM 2241 C C . LEU A 1 276 ? 130.680 58.955 -287.544 1.00 23.65 276 LEU A C 1
ATOM 2242 O O . LEU A 1 276 ? 130.917 59.117 -288.744 1.00 22.80 276 LEU A O 1
ATOM 2247 N N . PRO A 1 277 ? 131.590 59.179 -286.579 1.00 23.85 277 PRO A N 1
ATOM 2248 C CA . PRO A 1 277 ? 132.926 59.613 -286.974 1.00 24.18 277 PRO A CA 1
ATOM 2249 C C . PRO A 1 277 ? 133.505 58.601 -287.958 1.00 24.77 277 PRO A C 1
ATOM 2250 O O . PRO A 1 277 ? 133.244 57.402 -287.834 1.00 24.70 277 PRO A O 1
ATOM 2254 N N . LYS A 1 278 ? 134.253 59.100 -288.938 1.00 25.17 278 LYS A N 1
ATOM 2255 C CA . LYS A 1 278 ? 134.841 58.295 -290.006 1.00 25.88 278 LYS A CA 1
ATOM 2256 C C . LYS A 1 278 ? 135.675 57.098 -289.542 1.00 25.36 278 LYS A C 1
ATOM 2257 O O . LYS A 1 278 ? 135.583 56.015 -290.125 1.00 25.31 278 LYS A O 1
ATOM 2263 N N . GLU A 1 279 ? 136.480 57.288 -288.500 1.00 25.35 279 GLU A N 1
ATOM 2264 C CA . GLU A 1 279 ? 137.367 56.237 -287.996 1.00 26.18 279 GLU A CA 1
ATOM 2265 C C . GLU A 1 279 ? 136.651 55.061 -287.335 1.00 24.93 279 GLU A C 1
ATOM 2266 O O . GLU A 1 279 ? 137.241 53.989 -287.216 1.00 24.21 279 GLU A O 1
ATOM 2272 N N . LEU A 1 280 ? 135.398 55.241 -286.924 1.00 23.86 280 LEU A N 1
ATOM 2273 C CA . LEU A 1 280 ? 134.666 54.181 -286.220 1.00 23.41 280 LEU A CA 1
ATOM 2274 C C . LEU A 1 280 ? 135.513 53.617 -285.073 1.00 21.83 280 LEU A C 1
ATOM 2275 O O . LEU A 1 280 ? 135.948 54.401 -284.228 1.00 21.54 280 LEU A O 1
ATOM 2280 N N . PHE A 1 281 ? 135.770 52.309 -285.031 1.00 21.06 281 PHE A N 1
ATOM 2281 C CA . PHE A 1 281 ? 136.619 51.731 -283.986 1.00 19.92 281 PHE A CA 1
ATOM 2282 C C . PHE A 1 281 ? 138.025 51.366 -284.462 1.00 21.32 281 PHE A C 1
ATOM 2283 O O . PHE A 1 281 ? 138.785 50.755 -283.708 1.00 20.36 281 PHE A O 1
ATOM 2291 N N . THR A 1 282 ? 138.367 51.743 -285.695 1.00 21.71 282 THR A N 1
ATOM 2292 C CA . THR A 1 282 ? 139.665 51.410 -286.287 1.00 22.59 282 THR A CA 1
ATOM 2293 C C . THR A 1 282 ? 140.871 51.841 -285.454 1.00 23.46 282 THR A C 1
ATOM 2294 O O . THR A 1 282 ? 141.908 51.179 -285.464 1.00 24.27 282 THR A O 1
ATOM 2298 N N . GLU A 1 283 ? 140.744 52.935 -284.716 1.00 24.03 283 GLU A N 1
ATOM 2299 C CA . GLU A 1 283 ? 141.858 53.406 -283.903 1.00 24.99 283 GLU A CA 1
ATOM 2300 C C . GLU A 1 283 ? 141.715 53.146 -282.403 1.00 24.48 283 GLU A C 1
ATOM 2301 O O . GLU A 1 283 ? 142.679 53.340 -281.655 1.00 25.33 283 GLU A O 1
ATOM 2307 N N . VAL A 1 284 ? 140.538 52.713 -281.953 1.00 22.22 284 VAL A N 1
ATOM 2308 C CA . VAL A 1 284 ? 140.307 52.567 -280.514 1.00 21.03 284 VAL A CA 1
ATOM 2309 C C . VAL A 1 284 ? 140.016 51.144 -280.046 1.00 20.56 284 VAL A C 1
ATOM 2310 O O . VAL A 1 284 ? 140.023 50.883 -278.844 1.00 21.10 284 VAL A O 1
ATOM 2314 N N . PHE A 1 285 ? 139.744 50.233 -280.974 1.00 19.75 285 PHE A N 1
ATOM 2315 C CA . PHE A 1 285 ? 139.413 48.864 -280.594 1.00 18.48 285 PHE A CA 1
ATOM 2316 C C . PHE A 1 285 ? 140.417 48.262 -279.611 1.00 18.14 285 PHE A C 1
ATOM 2317 O O . PHE A 1 285 ? 141.629 48.397 -279.785 1.00 17.71 285 PHE A O 1
ATOM 2325 N N . GLU A 1 286 ? 139.881 47.615 -278.581 1.00 16.86 286 GLU A N 1
ATOM 2326 C CA . GLU A 1 286 ? 140.634 46.926 -277.534 1.00 16.92 286 GLU A CA 1
ATOM 2327 C C . GLU A 1 286 ? 139.972 45.581 -277.284 1.00 15.87 286 GLU A C 1
ATOM 2328 O O . GLU A 1 286 ? 138.760 45.517 -277.096 1.00 15.58 286 GLU A O 1
ATOM 2334 N N . THR A 1 287 ? 140.773 44.523 -277.270 1.00 15.31 287 THR A N 1
ATOM 2335 C CA . THR A 1 287 ? 140.289 43.185 -276.933 1.00 16.31 287 THR A CA 1
ATOM 2336 C C . THR A 1 287 ? 139.958 43.092 -275.442 1.00 15.24 287 THR A C 1
ATOM 2337 O O . THR A 1 287 ? 140.735 43.575 -274.614 1.00 14.85 287 THR A O 1
ATOM 2341 N N . SER A 1 288 ? 138.800 42.516 -275.117 1.00 13.49 288 SER A N 1
ATOM 2342 C CA . SER A 1 288 ? 138.395 42.219 -273.749 1.00 12.84 288 SER A CA 1
ATOM 2343 C C . SER A 1 288 ? 139.009 40.898 -273.263 1.00 12.76 288 SER A C 1
ATOM 2344 O O . SER A 1 288 ? 139.404 40.041 -274.054 1.00 12.25 288 SER A O 1
ATOM 2347 N N . ASP A 1 289 ? 139.064 40.720 -271.948 1.00 12.28 289 ASP A N 1
ATOM 2348 C CA . ASP A 1 289 ? 139.510 39.473 -271.343 1.00 12.75 289 ASP A CA 1
ATOM 2349 C C . ASP A 1 289 ? 138.388 38.438 -271.376 1.00 12.48 289 ASP A C 1
ATOM 2350 O O . ASP A 1 289 ? 138.655 37.246 -271.426 1.00 13.65 289 ASP A O 1
ATOM 2355 N N . PHE A 1 290 ? 137.134 38.873 -271.370 1.00 12.44 290 PHE A N 1
ATOM 2356 C CA . PHE A 1 290 ? 136.042 37.906 -271.452 1.00 12.00 290 PHE A CA 1
ATOM 2357 C C . PHE A 1 290 ? 134.835 38.609 -272.054 1.00 12.01 290 PHE A C 1
ATOM 2358 O O . PHE A 1 290 ? 134.808 39.834 -272.192 1.00 11.37 290 PHE A O 1
ATOM 2366 N N . LEU A 1 291 ? 133.823 37.810 -272.369 1.00 11.84 291 LEU A N 1
ATOM 2367 C CA . LEU A 1 291 ? 132.549 38.323 -272.829 1.00 12.83 291 LEU A CA 1
ATOM 2368 C C . LEU A 1 291 ? 131.516 37.857 -271.806 1.00 12.82 291 LEU A C 1
ATOM 2369 O O . LEU A 1 291 ? 131.458 36.673 -271.480 1.00 11.91 291 LEU A O 1
ATOM 2374 N N . GLY A 1 292 ? 130.703 38.789 -271.324 1.00 12.52 292 GLY A N 1
ATOM 2375 C CA . GLY A 1 292 ? 129.610 38.461 -270.424 1.00 12.82 292 GLY A CA 1
ATOM 2376 C C . GLY A 1 292 ? 128.353 38.313 -271.259 1.00 13.00 292 GLY A C 1
ATOM 2377 O O . GLY A 1 292 ? 128.037 39.148 -272.095 1.00 13.83 292 GLY A O 1
ATOM 2378 N N . ILE A 1 293 ? 127.638 37.221 -271.029 1.00 13.67 293 ILE A N 1
ATOM 2379 C CA . ILE A 1 293 ? 126.434 36.900 -271.778 1.00 12.84 293 ILE A CA 1
ATOM 2380 C C . ILE A 1 293 ? 125.242 36.911 -270.831 1.00 12.41 293 ILE A C 1
ATOM 2381 O O . ILE A 1 293 ? 125.270 36.274 -269.771 1.00 13.46 293 ILE A O 1
ATOM 2386 N N . ASN A 1 294 ? 124.202 37.633 -271.227 1.00 11.97 294 ASN A N 1
ATOM 2387 C CA . ASN A 1 294 ? 122.921 37.622 -270.528 1.00 12.50 294 ASN A CA 1
ATOM 2388 C C . ASN A 1 294 ? 121.937 36.933 -271.460 1.00 13.21 294 ASN A C 1
ATOM 2389 O O . ASN A 1 294 ? 121.593 37.501 -272.506 1.00 14.51 294 ASN A O 1
ATOM 2394 N N . TYR A 1 295 ? 121.528 35.711 -271.118 1.00 13.40 295 TYR A N 1
ATOM 2395 C CA . TYR A 1 295 ? 120.625 34.914 -271.945 1.00 12.80 295 TYR A CA 1
ATOM 2396 C C . TYR A 1 295 ? 119.375 34.548 -271.149 1.00 13.36 295 TYR A C 1
ATOM 2397 O O . TYR A 1 295 ? 119.480 34.084 -270.008 1.00 13.81 295 TYR A O 1
ATOM 2406 N N . TYR A 1 296 ? 118.211 34.748 -271.759 1.00 12.36 296 TYR A N 1
ATOM 2407 C CA . TYR A 1 296 ? 116.933 34.351 -271.165 1.00 13.32 296 TYR A CA 1
ATOM 2408 C C . TYR A 1 296 ? 116.030 33.505 -272.060 1.00 12.49 296 TYR A C 1
ATOM 2409 O O . TYR A 1 296 ? 115.289 32.653 -271.557 1.00 13.61 296 TYR A O 1
ATOM 2418 N N . THR A 1 297 ? 116.058 33.757 -273.367 1.00 13.20 297 THR A N 1
ATOM 2419 C CA . THR A 1 297 ? 115.107 33.136 -274.290 1.00 13.36 297 THR A CA 1
ATOM 2420 C C . THR A 1 297 ? 115.567 33.242 -275.747 1.00 13.71 297 THR A C 1
ATOM 2421 O O . THR A 1 297 ? 116.585 33.872 -276.053 1.00 13.94 297 THR A O 1
ATOM 2425 N N . ARG A 1 298 ? 114.836 32.579 -276.638 1.00 14.45 298 ARG A N 1
ATOM 2426 C CA . ARG A 1 298 ? 115.104 32.645 -278.068 1.00 14.53 298 ARG A CA 1
ATOM 2427 C C . ARG A 1 298 ? 114.078 33.546 -278.739 1.00 15.59 298 ARG A C 1
ATOM 2428 O O . ARG A 1 298 ? 113.142 34.024 -278.101 1.00 15.54 298 ARG A O 1
ATOM 2436 N N . GLN A 1 299 ? 114.280 33.769 -280.033 1.00 17.27 299 GLN A N 1
ATOM 2437 C CA . GLN A 1 299 ? 113.328 34.459 -280.889 1.00 19.31 299 GLN A CA 1
ATOM 2438 C C . GLN A 1 299 ? 113.111 33.540 -282.086 1.00 19.50 299 GLN A C 1
ATOM 2439 O O . GLN A 1 299 ? 114.070 33.017 -282.656 1.00 19.60 299 GLN A O 1
ATOM 2445 N N . VAL A 1 300 ? 111.854 33.322 -282.447 1.00 20.20 300 VAL A N 1
ATOM 2446 C CA . VAL A 1 300 ? 111.554 32.612 -283.687 1.00 20.13 300 VAL A CA 1
ATOM 2447 C C . VAL A 1 300 ? 111.008 33.700 -284.603 1.00 20.43 300 VAL A C 1
ATOM 2448 O O . VAL A 1 300 ? 110.180 34.513 -284.183 1.00 21.70 300 VAL A O 1
ATOM 2452 N N . VAL A 1 301 ? 111.494 33.734 -285.839 1.00 19.19 301 VAL A N 1
ATOM 2453 C CA . VAL A 1 301 ? 111.268 34.889 -286.699 1.00 19.99 301 VAL A CA 1
ATOM 2454 C C . VAL A 1 301 ? 110.726 34.533 -288.080 1.00 21.04 301 VAL A C 1
ATOM 2455 O O . VAL A 1 301 ? 111.177 33.581 -288.719 1.00 21.08 301 VAL A O 1
ATOM 2459 N N . LYS A 1 302 ? 109.752 35.309 -288.537 1.00 22.27 302 LYS A N 1
ATOM 2460 C CA . LYS A 1 302 ? 109.305 35.171 -289.917 1.00 24.65 302 LYS A CA 1
ATOM 2461 C C . LYS A 1 302 ? 109.527 36.482 -290.668 1.00 25.23 302 LYS A C 1
ATOM 2462 O O . LYS A 1 302 ? 109.624 37.547 -290.055 1.00 24.66 302 LYS A O 1
ATOM 2468 N N . ASN A 1 303 ? 109.605 36.400 -291.994 1.00 27.18 303 ASN A N 1
ATOM 2469 C CA . ASN A 1 303 ? 109.729 37.596 -292.820 1.00 28.88 303 ASN A CA 1
ATOM 2470 C C . ASN A 1 303 ? 108.443 38.413 -292.780 1.00 30.24 303 ASN A C 1
ATOM 2471 O O . ASN A 1 303 ? 107.344 37.862 -292.728 1.00 30.77 303 ASN A O 1
ATOM 2476 N N . ASN A 1 304 ? 108.597 39.731 -292.736 1.00 31.45 304 ASN A N 1
ATOM 2477 C CA . ASN A 1 304 ? 107.480 40.663 -292.819 1.00 32.63 304 ASN A CA 1
ATOM 2478 C C . ASN A 1 304 ? 108.079 41.925 -293.420 1.00 33.16 304 ASN A C 1
ATOM 2479 O O . ASN A 1 304 ? 108.668 42.731 -292.698 1.00 33.10 304 ASN A O 1
ATOM 2484 N N . SER A 1 305 ? 107.929 42.089 -294.733 1.00 33.48 305 SER A N 1
ATOM 2485 C CA . SER A 1 305 ? 108.563 43.193 -295.448 1.00 34.13 305 SER A CA 1
ATOM 2486 C C . SER A 1 305 ? 108.173 44.577 -294.930 1.00 34.77 305 SER A C 1
ATOM 2487 O O . SER A 1 305 ? 108.847 45.569 -295.217 1.00 35.41 305 SER A O 1
ATOM 2490 N N . GLU A 1 306 ? 107.095 44.641 -294.155 1.00 34.91 306 GLU A N 1
ATOM 2491 C CA . GLU A 1 306 ? 106.647 45.898 -293.566 1.00 35.60 306 GLU A CA 1
ATOM 2492 C C . GLU A 1 306 ? 107.171 46.149 -292.154 1.00 34.87 306 GLU A C 1
ATOM 2493 O O . GLU A 1 306 ? 106.959 47.222 -291.587 1.00 35.62 306 GLU A O 1
ATOM 2499 N N . ALA A 1 307 ? 107.851 45.161 -291.582 1.00 33.07 307 ALA A N 1
ATOM 2500 C CA . ALA A 1 307 ? 108.346 45.269 -290.216 1.00 31.20 307 ALA A CA 1
ATOM 2501 C C . ALA A 1 307 ? 109.750 45.858 -290.137 1.00 30.08 307 ALA A C 1
ATOM 2502 O O . ALA A 1 307 ? 110.483 45.891 -291.127 1.00 29.58 307 ALA A O 1
ATOM 2504 N N . PHE A 1 308 ? 110.112 46.315 -288.941 1.00 29.12 308 PHE A N 1
ATOM 2505 C CA . PHE A 1 308 ? 111.464 46.783 -288.654 1.00 27.43 308 PHE A CA 1
ATOM 2506 C C . PHE A 1 308 ? 112.403 45.645 -289.044 1.00 26.32 308 PHE A C 1
ATOM 2507 O O . PHE A 1 308 ? 112.177 44.490 -288.668 1.00 26.00 308 PHE A O 1
ATOM 2515 N N . ILE A 1 309 ? 113.430 45.991 -289.816 1.00 24.46 309 ILE A N 1
ATOM 2516 C CA . ILE A 1 309 ? 114.387 45.040 -290.382 1.00 23.26 309 ILE A CA 1
ATOM 2517 C C . ILE A 1 309 ? 113.723 43.820 -291.039 1.00 23.03 309 ILE A C 1
ATOM 2518 O O . ILE A 1 309 ? 114.321 42.751 -291.168 1.00 21.51 309 ILE A O 1
ATOM 2523 N N . GLY A 1 310 ? 112.490 44.019 -291.502 1.00 23.21 310 GLY A N 1
ATOM 2524 C CA . GLY A 1 310 ? 111.706 43.001 -292.200 1.00 23.21 310 GLY A CA 1
ATOM 2525 C C . GLY A 1 310 ? 111.519 41.706 -291.433 1.00 23.67 310 GLY A C 1
ATOM 2526 O O . GLY A 1 310 ? 111.360 40.638 -292.026 1.00 23.96 310 GLY A O 1
ATOM 2527 N N . ALA A 1 311 ? 111.515 41.805 -290.108 1.00 23.61 311 ALA A N 1
ATOM 2528 C CA . ALA A 1 311 ? 111.486 40.622 -289.266 1.00 24.25 311 ALA A CA 1
ATOM 2529 C C . ALA A 1 311 ? 110.378 40.755 -288.235 1.00 24.64 311 ALA A C 1
ATOM 2530 O O . ALA A 1 311 ? 110.139 41.838 -287.698 1.00 25.22 311 ALA A O 1
ATOM 2532 N N . GLU A 1 312 ? 109.707 39.639 -287.977 1.00 24.67 312 GLU A N 1
ATOM 2533 C CA . GLU A 1 312 ? 108.637 39.590 -286.991 1.00 25.36 312 GLU A CA 1
ATOM 2534 C C . GLU A 1 312 ? 108.807 38.325 -286.158 1.00 25.05 312 GLU A C 1
ATOM 2535 O O . GLU A 1 312 ? 108.989 37.229 -286.695 1.00 23.95 312 GLU A O 1
ATOM 2541 N N . SER A 1 313 ? 108.776 38.512 -284.843 1.00 24.88 313 SER A N 1
ATOM 2542 C CA . SER A 1 313 ? 108.852 37.421 -283.883 1.00 25.87 313 SER A CA 1
ATOM 2543 C C . SER A 1 313 ? 107.518 36.694 -283.855 1.00 25.75 313 SER A C 1
ATOM 2544 O O . SER A 1 313 ? 106.463 37.324 -283.922 1.00 25.90 313 SER A O 1
ATOM 2547 N N . VAL A 1 314 ? 107.578 35.370 -283.776 1.00 25.41 314 VAL A N 1
ATOM 2548 C CA . VAL A 1 314 ? 106.369 34.556 -283.704 1.00 25.68 314 VAL A CA 1
ATOM 2549 C C . VAL A 1 314 ? 106.144 34.070 -282.261 1.00 25.59 314 VAL A C 1
ATOM 2550 O O . VAL A 1 314 ? 107.061 33.558 -281.619 1.00 25.07 314 VAL A O 1
ATOM 2554 N N . ALA A 1 315 ? 104.937 34.260 -281.733 1.00 25.62 315 ALA A N 1
ATOM 2555 C CA . ALA A 1 315 ? 104.627 33.826 -280.372 1.00 26.51 315 ALA A CA 1
ATOM 2556 C C . ALA A 1 315 ? 104.546 32.304 -280.390 1.00 25.97 315 ALA A C 1
ATOM 2557 O O . ALA A 1 315 ? 103.804 31.731 -281.183 1.00 26.56 315 ALA A O 1
ATOM 2559 N N . MET A 1 316 ? 105.333 31.638 -279.554 1.00 24.84 316 MET A N 1
ATOM 2560 C CA . MET A 1 316 ? 105.400 30.183 -279.608 1.00 24.25 316 MET A CA 1
ATOM 2561 C C . MET A 1 316 ? 104.466 29.509 -278.608 1.00 24.08 316 MET A C 1
ATOM 2562 O O . MET A 1 316 ? 104.131 30.076 -277.569 1.00 23.03 316 MET A O 1
ATOM 2567 N N . ASP A 1 317 ? 104.050 28.297 -278.961 1.00 24.28 317 ASP A N 1
ATOM 2568 C CA . ASP A 1 317 ? 103.203 27.465 -278.129 1.00 24.84 317 ASP A CA 1
ATOM 2569 C C . ASP A 1 317 ? 104.131 26.568 -277.309 1.00 24.11 317 ASP A C 1
ATOM 2570 O O . ASP A 1 317 ? 104.469 25.442 -277.697 1.00 25.27 317 ASP A O 1
ATOM 2575 N N . ASN A 1 318 ? 104.581 27.106 -276.183 1.00 21.00 318 ASN A N 1
ATOM 2576 C CA . ASN A 1 318 ? 105.486 26.389 -275.302 1.00 19.79 318 ASN A CA 1
ATOM 2577 C C . ASN A 1 318 ? 105.412 27.077 -273.947 1.00 17.90 318 ASN A C 1
ATOM 2578 O O . ASN A 1 318 ? 104.998 28.244 -273.880 1.00 17.22 318 ASN A O 1
ATOM 2583 N N . PRO A 1 319 ? 105.818 26.361 -272.882 1.00 16.56 319 PRO A N 1
ATOM 2584 C CA . PRO A 1 319 ? 105.836 26.959 -271.552 1.00 15.36 319 PRO A CA 1
ATOM 2585 C C . PRO A 1 319 ? 106.673 28.244 -271.555 1.00 15.33 319 PRO A C 1
ATOM 2586 O O . PRO A 1 319 ? 107.653 28.377 -272.294 1.00 14.00 319 PRO A O 1
ATOM 2590 N N . LYS A 1 320 ? 106.218 29.213 -270.775 1.00 14.54 320 LYS A N 1
ATOM 2591 C CA . LYS A 1 320 ? 106.868 30.513 -270.753 1.00 15.59 320 LYS A CA 1
ATOM 2592 C C . LYS A 1 320 ? 106.827 31.094 -269.346 1.00 15.31 320 LYS A C 1
ATOM 2593 O O . LYS A 1 320 ? 106.030 30.648 -268.519 1.00 15.32 320 LYS A O 1
ATOM 2599 N N . THR A 1 321 ? 107.678 32.087 -269.100 1.00 14.86 321 THR A N 1
ATOM 2600 C CA . THR A 1 321 ? 107.791 32.710 -267.789 1.00 14.15 321 THR A CA 1
ATOM 2601 C C . THR A 1 321 ? 106.745 33.799 -267.612 1.00 15.51 321 THR A C 1
ATOM 2602 O O . THR A 1 321 ? 105.915 34.025 -268.499 1.00 16.13 321 THR A O 1
ATOM 2606 N N . GLU A 1 322 ? 106.776 34.461 -266.458 1.00 16.36 322 GLU A N 1
ATOM 2607 C CA . GLU A 1 322 ? 105.812 35.524 -266.195 1.00 17.96 322 GLU A CA 1
ATOM 2608 C C . GLU A 1 322 ? 106.121 36.758 -267.040 1.00 17.72 322 GLU A C 1
ATOM 2609 O O . GLU A 1 322 ? 105.287 37.659 -267.155 1.00 18.63 322 GLU A O 1
ATOM 2615 N N . MET A 1 323 ? 107.295 36.792 -267.667 1.00 16.70 323 MET A N 1
ATOM 2616 C CA . MET A 1 323 ? 107.586 37.824 -268.661 1.00 17.18 323 MET A CA 1
ATOM 2617 C C . MET A 1 323 ? 106.937 37.505 -270.010 1.00 17.29 323 MET A C 1
ATOM 2618 O O . MET A 1 323 ? 106.878 38.373 -270.879 1.00 17.95 323 MET A O 1
ATOM 2623 N N . GLY A 1 324 ? 106.437 36.284 -270.199 1.00 16.71 324 GLY A N 1
ATOM 2624 C CA . GLY A 1 324 ? 105.916 35.864 -271.495 1.00 15.85 324 GLY A CA 1
ATOM 2625 C C . GLY A 1 324 ? 107.026 35.263 -272.347 1.00 15.74 324 GLY A C 1
ATOM 2626 O O . GLY A 1 324 ? 106.820 34.960 -273.515 1.00 16.84 324 GLY A O 1
ATOM 2627 N N . TRP A 1 325 ? 108.217 35.095 -271.781 1.00 15.46 325 TRP A N 1
ATOM 2628 C CA . TRP A 1 325 ? 109.358 34.577 -272.539 1.00 14.93 325 TRP A CA 1
ATOM 2629 C C . TRP A 1 325 ? 109.381 33.054 -272.581 1.00 14.25 325 TRP A C 1
ATOM 2630 O O . TRP A 1 325 ? 109.296 32.402 -271.541 1.00 14.02 325 TRP A O 1
ATOM 2641 N N . GLU A 1 326 ? 109.520 32.502 -273.783 1.00 13.52 326 GLU A N 1
ATOM 2642 C CA . GLU A 1 326 ? 109.571 31.051 -273.977 1.00 13.18 326 GLU A CA 1
ATOM 2643 C C . GLU A 1 326 ? 110.761 30.467 -273.217 1.00 13.56 326 GLU A C 1
ATOM 2644 O O . GLU A 1 326 ? 111.855 31.040 -273.203 1.00 14.46 326 GLU A O 1
ATOM 2650 N N . ILE A 1 327 ? 110.517 29.356 -272.533 1.00 12.95 327 ILE A N 1
ATOM 2651 C CA . ILE A 1 327 ? 111.568 28.655 -271.812 1.00 13.30 327 ILE A CA 1
ATOM 2652 C C . ILE A 1 327 ? 112.228 27.762 -272.850 1.00 13.02 327 ILE A C 1
ATOM 2653 O O . ILE A 1 327 ? 111.581 26.855 -273.376 1.00 12.20 327 ILE A O 1
ATOM 2658 N N . TYR A 1 328 ? 113.486 28.059 -273.169 1.00 13.95 328 TYR A N 1
ATOM 2659 C CA . TYR A 1 328 ? 114.172 27.389 -274.270 1.00 13.92 328 TYR A CA 1
ATOM 2660 C C . TYR A 1 328 ? 115.665 27.168 -274.002 1.00 14.44 328 TYR A C 1
ATOM 2661 O O . TYR A 1 328 ? 116.525 27.844 -274.598 1.00 13.14 328 TYR A O 1
ATOM 2670 N N . PRO A 1 329 ? 115.979 26.210 -273.109 1.00 14.21 329 PRO A N 1
ATOM 2671 C CA . PRO A 1 329 ? 117.364 25.949 -272.736 1.00 14.06 329 PRO A CA 1
ATOM 2672 C C . PRO A 1 329 ? 118.276 25.597 -273.909 1.00 14.15 329 PRO A C 1
ATOM 2673 O O . PRO A 1 329 ? 119.475 25.876 -273.861 1.00 12.89 329 PRO A O 1
ATOM 2677 N N . GLN A 1 330 ? 117.707 25.065 -274.986 1.00 14.98 330 GLN A N 1
ATOM 2678 C CA . GLN A 1 330 ? 118.503 24.705 -276.156 1.00 15.73 330 GLN A CA 1
ATOM 2679 C C . GLN A 1 330 ? 119.147 25.942 -276.775 1.00 15.18 330 GLN A C 1
ATOM 2680 O O . GLN A 1 330 ? 120.241 25.853 -277.335 1.00 14.96 330 GLN A O 1
ATOM 2686 N N . GLY A 1 331 ? 118.464 27.079 -276.657 1.00 13.69 331 GLY A N 1
ATOM 2687 C CA . GLY A 1 331 ? 118.957 28.361 -277.141 1.00 12.66 331 GLY A CA 1
ATOM 2688 C C . GLY A 1 331 ? 120.274 28.780 -276.523 1.00 12.46 331 GLY A C 1
ATOM 2689 O O . GLY A 1 331 ? 121.093 29.415 -277.186 1.00 12.00 331 GLY A O 1
ATOM 2690 N N . LEU A 1 332 ? 120.448 28.443 -275.249 1.00 12.64 332 LEU A N 1
ATOM 2691 C CA . LEU A 1 332 ? 121.684 28.730 -274.533 1.00 12.97 332 LEU A CA 1
ATOM 2692 C C . LEU A 1 332 ? 122.836 27.856 -275.012 1.00 12.56 332 LEU A C 1
ATOM 2693 O O . LEU A 1 332 ? 123.952 28.352 -275.185 1.00 13.14 332 LEU A O 1
ATOM 2698 N N . TYR A 1 333 ? 122.589 26.564 -275.209 1.00 12.77 333 TYR A N 1
ATOM 2699 C CA . TYR A 1 333 ? 123.614 25.721 -275.815 1.00 13.18 333 TYR A CA 1
ATOM 2700 C C . TYR A 1 333 ? 123.990 26.249 -277.197 1.00 13.60 333 TYR A C 1
ATOM 2701 O O . TYR A 1 333 ? 125.172 26.377 -277.530 1.00 14.05 333 TYR A O 1
ATOM 2710 N N . ASP A 1 334 ? 122.978 26.552 -278.003 1.00 13.78 334 ASP A N 1
ATOM 2711 C CA . ASP A 1 334 ? 123.184 27.060 -279.356 1.00 14.08 334 ASP A CA 1
ATOM 2712 C C . ASP A 1 334 ? 123.966 28.366 -279.376 1.00 13.92 334 ASP A C 1
ATOM 2713 O O . ASP A 1 334 ? 124.861 28.554 -280.197 1.00 13.96 334 ASP A O 1
ATOM 2718 N N . LEU A 1 335 ? 123.627 29.263 -278.461 1.00 14.15 335 LEU A N 1
ATOM 2719 C CA . LEU A 1 335 ? 124.335 30.532 -278.355 1.00 13.90 335 LEU A CA 1
ATOM 2720 C C . LEU A 1 335 ? 125.804 30.366 -277.963 1.00 14.48 335 LEU A C 1
ATOM 2721 O O . LEU A 1 335 ? 126.682 30.963 -278.593 1.00 14.69 335 LEU A O 1
ATOM 2726 N N . LEU A 1 336 ? 126.072 29.584 -276.921 1.00 14.67 336 LEU A N 1
ATOM 2727 C CA . LEU A 1 336 ? 127.440 29.400 -276.443 1.00 14.36 336 LEU A CA 1
ATOM 2728 C C . LEU A 1 336 ? 128.357 28.800 -277.504 1.00 14.83 336 LEU A C 1
ATOM 2729 O O . LEU A 1 336 ? 129.488 29.259 -277.698 1.00 14.25 336 LEU A O 1
ATOM 2734 N N . THR A 1 337 ? 127.870 27.755 -278.164 1.00 14.66 337 THR A N 1
ATOM 2735 C CA . THR A 1 337 ? 128.617 27.126 -279.251 1.00 14.46 337 THR A CA 1
ATOM 2736 C C . THR A 1 337 ? 128.763 28.064 -280.443 1.00 13.89 337 THR A C 1
ATOM 2737 O O . THR A 1 337 ? 129.809 28.052 -281.089 1.00 13.72 337 THR A O 1
ATOM 2741 N N . ARG A 1 338 ? 127.738 28.870 -280.723 1.00 12.92 338 ARG A N 1
ATOM 2742 C CA . ARG A 1 338 ? 127.796 29.867 -281.798 1.00 13.24 338 ARG A CA 1
ATOM 2743 C C . ARG A 1 338 ? 128.867 30.925 -281.550 1.00 13.34 338 ARG A C 1
ATOM 2744 O O . ARG A 1 338 ? 129.557 31.328 -282.488 1.00 12.21 338 ARG A O 1
ATOM 2752 N N . ILE A 1 339 ? 128.970 31.402 -280.311 1.00 13.82 339 ILE A N 1
ATOM 2753 C CA . ILE A 1 339 ? 129.966 32.424 -279.971 1.00 14.06 339 ILE A CA 1
ATOM 2754 C C . ILE A 1 339 ? 131.371 31.857 -280.147 1.00 13.76 339 ILE A C 1
ATOM 2755 O O . ILE A 1 339 ? 132.246 32.497 -280.720 1.00 14.08 339 ILE A O 1
ATOM 2760 N N . HIS A 1 340 ? 131.591 30.637 -279.676 1.00 14.55 340 HIS A N 1
ATOM 2761 C CA . HIS A 1 340 ? 132.879 29.984 -279.870 1.00 15.50 340 HIS A CA 1
ATOM 2762 C C . HIS A 1 340 ? 133.199 29.743 -281.352 1.00 15.93 340 HIS A C 1
ATOM 2763 O O . HIS A 1 340 ? 134.336 29.928 -281.789 1.00 16.73 340 HIS A O 1
ATOM 2770 N N . ARG A 1 341 ? 132.182 29.388 -282.134 1.00 15.76 341 ARG A N 1
ATOM 2771 C CA . ARG A 1 341 ? 132.292 29.190 -283.580 1.00 16.32 341 ARG A CA 1
ATOM 2772 C C . ARG A 1 341 ? 132.677 30.473 -284.318 1.00 16.85 341 ARG A C 1
ATOM 2773 O O . ARG A 1 341 ? 133.569 30.472 -285.167 1.00 16.18 341 ARG A O 1
ATOM 2781 N N . ASP A 1 342 ? 131.994 31.568 -284.006 1.00 16.95 342 ASP A N 1
ATOM 2782 C CA . ASP A 1 342 ? 132.208 32.806 -284.758 1.00 18.75 342 ASP A CA 1
ATOM 2783 C C . ASP A 1 342 ? 133.305 33.726 -284.248 1.00 20.00 342 ASP A C 1
ATOM 2784 O O . ASP A 1 342 ? 133.840 34.518 -285.016 1.00 21.65 342 ASP A O 1
ATOM 2789 N N . TYR A 1 343 ? 133.604 33.676 -282.955 1.00 21.44 343 TYR A N 1
ATOM 2790 C CA . TYR A 1 343 ? 134.551 34.637 -282.385 1.00 22.38 343 TYR A CA 1
ATOM 2791 C C . TYR A 1 343 ? 135.758 34.021 -281.686 1.00 24.48 343 TYR A C 1
ATOM 2792 O O . TYR A 1 343 ? 136.518 34.716 -281.001 1.00 25.61 343 TYR A O 1
ATOM 2801 N N . GLY A 1 344 ? 135.917 32.709 -281.818 1.00 24.36 344 GLY A N 1
ATOM 2802 C CA . GLY A 1 344 ? 137.120 32.070 -281.292 1.00 27.30 344 GLY A CA 1
ATOM 2803 C C . GLY A 1 344 ? 137.158 31.867 -279.791 1.00 28.05 344 GLY A C 1
ATOM 2804 O O . GLY A 1 344 ? 136.117 31.759 -279.144 1.00 28.88 344 GLY A O 1
ATOM 2805 N N . ASN A 1 345 ? 138.365 31.872 -279.233 1.00 28.11 345 ASN A N 1
ATOM 2806 C CA . ASN A 1 345 ? 138.580 31.337 -277.888 1.00 28.17 345 ASN A CA 1
ATOM 2807 C C . ASN A 1 345 ? 138.437 32.247 -276.662 1.00 26.38 345 ASN A C 1
ATOM 2808 O O . ASN A 1 345 ? 138.899 31.886 -275.578 1.00 28.22 345 ASN A O 1
ATOM 2813 N N . ILE A 1 346 ? 137.794 33.402 -276.813 1.00 21.79 346 ILE A N 1
ATOM 2814 C CA . ILE A 1 346 ? 137.643 34.345 -275.707 1.00 19.38 346 ILE A CA 1
ATOM 2815 C C . ILE A 1 346 ? 136.856 33.730 -274.554 1.00 18.47 346 ILE A C 1
ATOM 2816 O O . ILE A 1 346 ? 135.808 33.116 -274.777 1.00 17.22 346 ILE A O 1
ATOM 2821 N N . ASP A 1 347 ? 137.368 33.889 -273.334 1.00 17.52 347 ASP A N 1
ATOM 2822 C CA . ASP A 1 347 ? 136.680 33.400 -272.138 1.00 16.47 347 ASP A CA 1
ATOM 2823 C C . ASP A 1 347 ? 135.234 33.887 -272.119 1.00 15.03 347 ASP A C 1
ATOM 2824 O O . ASP A 1 347 ? 134.970 35.056 -272.397 1.00 13.43 347 ASP A O 1
ATOM 2829 N N . LEU A 1 348 ? 134.304 32.998 -271.782 1.00 14.39 348 LEU A N 1
ATOM 2830 C CA . LEU A 1 348 ? 132.904 33.396 -271.627 1.00 14.64 348 LEU A CA 1
ATOM 2831 C C . LEU A 1 348 ? 132.395 33.247 -270.196 1.00 14.41 348 LEU A C 1
ATOM 2832 O O . LEU A 1 348 ? 132.729 32.285 -269.497 1.00 13.00 348 LEU A O 1
ATOM 2837 N N . TYR A 1 349 ? 131.569 34.207 -269.786 1.00 13.83 349 TYR A N 1
ATOM 2838 C CA . TYR A 1 349 ? 130.802 34.121 -268.540 1.00 13.95 349 TYR A CA 1
ATOM 2839 C C . TYR A 1 349 ? 129.328 34.340 -268.846 1.00 13.92 349 TYR A C 1
ATOM 2840 O O . TYR A 1 349 ? 128.974 35.296 -269.539 1.00 15.93 349 TYR A O 1
ATOM 2849 N N . ILE A 1 350 ? 128.463 33.478 -268.324 1.00 12.75 350 ILE A N 1
ATOM 2850 C CA . ILE A 1 350 ? 127.051 33.845 -268.281 1.00 12.73 350 ILE A CA 1
ATOM 2851 C C . ILE A 1 350 ? 126.882 34.853 -267.133 1.00 12.57 350 ILE A C 1
ATOM 2852 O O . ILE A 1 350 ? 126.931 34.493 -265.958 1.00 12.78 350 ILE A O 1
ATOM 2857 N N . THR A 1 351 ? 126.728 36.134 -267.460 1.00 12.81 351 THR A N 1
ATOM 2858 C CA . THR A 1 351 ? 126.602 37.154 -266.429 1.00 11.53 351 THR A CA 1
ATOM 2859 C C . THR A 1 351 ? 125.172 37.315 -265.937 1.00 11.98 351 THR A C 1
ATOM 2860 O O . THR A 1 351 ? 124.945 37.943 -264.898 1.00 10.63 351 THR A O 1
ATOM 2864 N N . GLU A 1 352 ? 124.228 36.727 -266.673 1.00 11.40 352 GLU A N 1
ATOM 2865 C CA . GLU A 1 352 ? 122.836 36.663 -266.248 1.00 12.00 352 GLU A CA 1
ATOM 2866 C C . GLU A 1 352 ? 122.133 35.523 -266.958 1.00 12.01 352 GLU A C 1
ATOM 2867 O O . GLU A 1 352 ? 122.230 35.367 -268.173 1.00 12.26 352 GLU A O 1
ATOM 2873 N N . ASN A 1 353 ? 121.379 34.767 -266.176 1.00 12.89 353 ASN A N 1
ATOM 2874 C CA . ASN A 1 353 ? 120.373 33.857 -266.717 1.00 12.47 353 ASN A CA 1
ATOM 2875 C C . ASN A 1 353 ? 119.428 33.625 -265.541 1.00 12.24 353 ASN A C 1
ATOM 2876 O O . ASN A 1 353 ? 119.891 33.484 -264.418 1.00 12.26 353 ASN A O 1
ATOM 2881 N N . GLY A 1 354 ? 118.121 33.600 -265.781 1.00 11.80 354 GLY A N 1
ATOM 2882 C CA . GLY A 1 354 ? 117.174 33.412 -264.688 1.00 11.99 354 GLY A CA 1
ATOM 2883 C C . GLY A 1 354 ? 115.783 33.528 -265.264 1.00 12.55 354 GLY A C 1
ATOM 2884 O O . GLY A 1 354 ? 115.635 33.564 -266.486 1.00 13.40 354 GLY A O 1
ATOM 2885 N N . ALA A 1 355 ? 114.781 33.559 -264.390 1.00 11.32 355 ALA A N 1
ATOM 2886 C CA . ALA A 1 355 ? 113.394 33.582 -264.829 1.00 12.04 355 ALA A CA 1
ATOM 2887 C C . ALA A 1 355 ? 112.468 34.264 -263.835 1.00 12.57 355 ALA A C 1
ATOM 2888 O O . ALA A 1 355 ? 112.670 34.178 -262.624 1.00 12.43 355 ALA A O 1
ATOM 2890 N N . ALA A 1 356 ? 111.442 34.921 -264.367 1.00 13.71 356 ALA A N 1
ATOM 2891 C CA . ALA A 1 356 ? 110.417 35.522 -263.529 1.00 13.39 356 ALA A CA 1
ATOM 2892 C C . ALA A 1 356 ? 109.248 34.551 -263.388 1.00 14.38 356 ALA A C 1
ATOM 2893 O O . ALA A 1 356 ? 108.742 34.014 -264.372 1.00 14.50 356 ALA A O 1
ATOM 2895 N N . PHE A 1 357 ? 108.853 34.307 -262.141 1.00 14.39 357 PHE A N 1
ATOM 2896 C CA . PHE A 1 357 ? 107.681 33.496 -261.834 1.00 14.50 357 PHE A CA 1
ATOM 2897 C C . PHE A 1 357 ? 106.888 34.110 -260.685 1.00 14.80 357 PHE A C 1
ATOM 2898 O O . PHE A 1 357 ? 107.418 34.922 -259.936 1.00 13.10 357 PHE A O 1
ATOM 2906 N N . ASN A 1 358 ? 105.612 33.752 -260.575 1.00 15.01 358 ASN A N 1
ATOM 2907 C CA . ASN A 1 358 ? 104.735 34.270 -259.531 1.00 16.47 358 ASN A CA 1
ATOM 2908 C C . ASN A 1 358 ? 105.007 33.519 -258.223 1.00 17.32 358 ASN A C 1
ATOM 2909 O O . ASN A 1 358 ? 104.295 32.572 -257.874 1.00 19.13 358 ASN A O 1
ATOM 2914 N N . ASP A 1 359 ? 106.040 33.947 -257.502 1.00 16.91 359 ASP A N 1
ATOM 2915 C CA . ASP A 1 359 ? 106.458 33.292 -256.260 1.00 17.17 359 ASP A CA 1
ATOM 2916 C C . ASP A 1 359 ? 105.845 33.989 -255.056 1.00 16.43 359 ASP A C 1
ATOM 2917 O O . ASP A 1 359 ? 105.678 35.214 -255.064 1.00 17.34 359 ASP A O 1
ATOM 2922 N N . MET A 1 360 ? 105.567 33.210 -254.013 1.00 14.86 360 MET A N 1
ATOM 2923 C CA . MET A 1 360 ? 104.984 33.719 -252.775 1.00 13.66 360 MET A CA 1
ATOM 2924 C C . MET A 1 360 ? 105.291 32.781 -251.618 1.00 13.82 360 MET A C 1
ATOM 2925 O O . MET A 1 360 ? 105.568 31.590 -251.813 1.00 13.87 360 MET A O 1
ATOM 2930 N N . VAL A 1 361 ? 105.239 33.338 -250.412 1.00 13.42 361 VAL A N 1
ATOM 2931 C CA . VAL A 1 361 ? 105.502 32.563 -249.206 1.00 13.47 361 VAL A CA 1
ATOM 2932 C C . VAL A 1 361 ? 104.249 31.759 -248.870 1.00 14.20 361 VAL A C 1
ATOM 2933 O O . VAL A 1 361 ? 103.134 32.291 -248.907 1.00 15.04 361 VAL A O 1
ATOM 2937 N N . ASN A 1 362 ? 104.430 30.472 -248.585 1.00 13.63 362 ASN A N 1
ATOM 2938 C CA . ASN A 1 362 ? 103.285 29.612 -248.287 1.00 13.73 362 ASN A CA 1
ATOM 2939 C C . ASN A 1 362 ? 102.997 29.518 -246.783 1.00 14.28 362 ASN A C 1
ATOM 2940 O O . ASN A 1 362 ? 103.622 30.219 -245.987 1.00 13.30 362 ASN A O 1
ATOM 2945 N N . ARG A 1 363 ? 102.024 28.690 -246.405 1.00 13.59 363 ARG A N 1
ATOM 2946 C CA . ARG A 1 363 ? 101.596 28.548 -245.020 1.00 14.65 363 ARG A CA 1
ATOM 2947 C C . ARG A 1 363 ? 102.702 28.127 -244.058 1.00 15.14 363 ARG A C 1
ATOM 2948 O O . ARG A 1 363 ? 102.602 28.385 -242.861 1.00 16.00 363 ARG A O 1
ATOM 2956 N N . ASP A 1 364 ? 103.739 27.471 -244.569 1.00 16.55 364 ASP A N 1
ATOM 2957 C CA . ASP A 1 364 ? 104.889 27.071 -243.760 1.00 18.00 364 ASP A CA 1
ATOM 2958 C C . ASP A 1 364 ? 106.088 28.015 -243.847 1.00 17.63 364 ASP A C 1
ATOM 2959 O O . ASP A 1 364 ? 107.184 27.664 -243.405 1.00 17.79 364 ASP A O 1
ATOM 2964 N N . GLY A 1 365 ? 105.891 29.201 -244.412 1.00 16.94 365 GLY A N 1
ATOM 2965 C CA . GLY A 1 365 ? 107.006 30.137 -244.562 1.00 16.50 365 GLY A CA 1
ATOM 2966 C C . GLY A 1 365 ? 107.999 29.841 -245.678 1.00 16.76 365 GLY A C 1
ATOM 2967 O O . GLY A 1 365 ? 109.077 30.443 -245.716 1.00 16.93 365 GLY A O 1
ATOM 2968 N N . LYS A 1 366 ? 107.661 28.944 -246.606 1.00 15.16 366 LYS A N 1
ATOM 2969 C CA . LYS A 1 366 ? 108.580 28.606 -247.698 1.00 15.29 366 LYS A CA 1
ATOM 2970 C C . LYS A 1 366 ? 108.160 29.205 -249.039 1.00 14.57 366 LYS A C 1
ATOM 2971 O O . LYS A 1 366 ? 106.999 29.563 -249.256 1.00 14.23 366 LYS A O 1
ATOM 2977 N N . VAL A 1 367 ? 109.121 29.321 -249.948 1.00 15.07 367 VAL A N 1
ATOM 2978 C CA . VAL A 1 367 ? 108.821 29.794 -251.294 1.00 14.93 367 VAL A CA 1
ATOM 2979 C C . VAL A 1 367 ? 109.249 28.658 -252.210 1.00 16.03 367 VAL A C 1
ATOM 2980 O O . VAL A 1 367 ? 110.439 28.526 -252.525 1.00 15.91 367 VAL A O 1
ATOM 2984 N N . GLU A 1 368 ? 108.276 27.847 -252.617 1.00 16.07 368 GLU A N 1
ATOM 2985 C CA . GLU A 1 368 ? 108.545 26.643 -253.402 1.00 17.43 368 GLU A CA 1
ATOM 2986 C C . GLU A 1 368 ? 108.493 26.945 -254.899 1.00 17.37 368 GLU A C 1
ATOM 2987 O O . GLU A 1 368 ? 107.492 26.684 -255.560 1.00 18.44 368 GLU A O 1
ATOM 2993 N N . ASP A 1 369 ? 109.586 27.480 -255.435 1.00 15.52 369 ASP A N 1
ATOM 2994 C CA . ASP A 1 369 ? 109.625 27.928 -256.817 1.00 15.50 369 ASP A CA 1
ATOM 2995 C C . ASP A 1 369 ? 110.140 26.830 -257.751 1.00 14.69 369 ASP A C 1
ATOM 2996 O O . ASP A 1 369 ? 111.222 26.953 -258.329 1.00 14.11 369 ASP A O 1
ATOM 3001 N N . GLU A 1 370 ? 109.359 25.764 -257.904 1.00 12.75 370 GLU A N 1
ATOM 3002 C CA . GLU A 1 370 ? 109.782 24.641 -258.729 1.00 13.21 370 GLU A CA 1
ATOM 3003 C C . GLU A 1 370 ? 110.002 25.037 -260.189 1.00 13.32 370 GLU A C 1
ATOM 3004 O O . GLU A 1 370 ? 110.913 24.519 -260.851 1.00 13.94 370 GLU A O 1
ATOM 3010 N N . ASN A 1 371 ? 109.179 25.955 -260.694 1.00 12.87 371 ASN A N 1
ATOM 3011 C CA . ASN A 1 371 ? 109.349 26.403 -262.079 1.00 12.63 371 ASN A CA 1
ATOM 3012 C C . ASN A 1 371 ? 110.740 26.995 -262.302 1.00 12.63 371 ASN A C 1
ATOM 3013 O O . ASN A 1 371 ? 111.382 26.710 -263.318 1.00 12.15 371 ASN A O 1
ATOM 3018 N N . ARG A 1 372 ? 111.219 27.803 -261.356 1.00 13.55 372 ARG A N 1
ATOM 3019 C CA . ARG A 1 372 ? 112.553 28.395 -261.510 1.00 13.19 372 ARG A CA 1
ATOM 3020 C C . ARG A 1 372 ? 113.633 27.332 -261.356 1.00 14.19 372 ARG A C 1
ATOM 3021 O O . ARG A 1 372 ? 114.630 27.319 -262.081 1.00 14.99 372 ARG A O 1
ATOM 3029 N N . LEU A 1 373 ? 113.427 26.421 -260.413 1.00 14.90 373 LEU A N 1
ATOM 3030 C CA . LEU A 1 373 ? 114.408 25.362 -260.184 1.00 14.71 373 LEU A CA 1
ATOM 3031 C C . LEU A 1 373 ? 114.580 24.566 -261.472 1.00 13.86 373 LEU A C 1
ATOM 3032 O O . LEU A 1 373 ? 115.706 24.302 -261.899 1.00 13.88 373 LEU A O 1
ATOM 3037 N N . ASP A 1 374 ? 113.459 24.198 -262.088 1.00 13.63 374 ASP A N 1
ATOM 3038 C CA . ASP A 1 374 ? 113.483 23.399 -263.307 1.00 13.84 374 ASP A CA 1
ATOM 3039 C C . ASP A 1 374 ? 114.108 24.215 -264.437 1.00 13.61 374 ASP A C 1
ATOM 3040 O O . ASP A 1 374 ? 114.906 23.693 -265.219 1.00 13.81 374 ASP A O 1
ATOM 3045 N N . TYR A 1 375 ? 113.761 25.498 -264.508 1.00 12.75 375 TYR A N 1
ATOM 3046 C CA . TYR A 1 375 ? 114.374 26.377 -265.491 1.00 12.44 375 TYR A CA 1
ATOM 3047 C C . TYR A 1 375 ? 115.898 26.371 -265.340 1.00 13.01 375 TYR A C 1
ATOM 3048 O O . TYR A 1 375 ? 116.653 26.272 -266.317 1.00 12.20 375 TYR A O 1
ATOM 3057 N N . LEU A 1 376 ? 116.352 26.462 -264.096 1.00 11.96 376 LEU A N 1
ATOM 3058 C CA . LEU A 1 376 ? 117.781 26.567 -263.850 1.00 12.79 376 LEU A CA 1
ATOM 3059 C C . LEU A 1 376 ? 118.468 25.244 -264.140 1.00 12.57 376 LEU A C 1
ATOM 3060 O O . LEU A 1 376 ? 119.561 25.214 -264.711 1.00 13.68 376 LEU A O 1
ATOM 3065 N N . TYR A 1 377 ? 117.813 24.149 -263.777 1.00 12.53 377 TYR A N 1
ATOM 3066 C CA . TYR A 1 377 ? 118.392 22.833 -264.034 1.00 12.27 377 TYR A CA 1
ATOM 3067 C C . TYR A 1 377 ? 118.701 22.671 -265.530 1.00 12.53 377 TYR A C 1
ATOM 3068 O O . TYR A 1 377 ? 119.807 22.264 -265.912 1.00 11.76 377 TYR A O 1
ATOM 3077 N N . THR A 1 378 ? 117.722 22.997 -266.373 1.00 11.36 378 THR A N 1
ATOM 3078 C CA . THR A 1 378 ? 117.862 22.788 -267.813 1.00 11.83 378 THR A CA 1
ATOM 3079 C C . THR A 1 378 ? 118.883 23.706 -268.484 1.00 11.44 378 THR A C 1
ATOM 3080 O O . THR A 1 378 ? 119.593 23.301 -269.405 1.00 11.14 378 THR A O 1
ATOM 3084 N N . HIS A 1 379 ? 118.955 24.944 -268.004 1.00 11.55 379 HIS A N 1
ATOM 3085 C CA . HIS A 1 379 ? 119.925 25.917 -268.484 1.00 10.87 379 HIS A CA 1
ATOM 3086 C C . HIS A 1 379 ? 121.343 25.606 -268.015 1.00 10.65 379 HIS A C 1
ATOM 3087 O O . HIS A 1 379 ? 122.274 25.738 -268.813 1.00 12.33 379 HIS A O 1
ATOM 3094 N N . PHE A 1 380 ? 121.528 25.165 -266.773 1.00 10.32 380 PHE A N 1
ATOM 3095 C CA . PHE A 1 380 ? 122.867 24.741 -266.330 1.00 11.83 380 PHE A CA 1
ATOM 3096 C C . PHE A 1 380 ? 123.255 23.479 -267.107 1.00 12.11 380 PHE A C 1
ATOM 3097 O O . PHE A 1 380 ? 124.413 23.296 -267.485 1.00 12.51 380 PHE A O 1
ATOM 3105 N N . ALA A 1 381 ? 122.292 22.593 -267.362 1.00 12.31 381 ALA A N 1
ATOM 3106 C CA . ALA A 1 381 ? 122.588 21.389 -268.143 1.00 13.27 381 ALA A CA 1
ATOM 3107 C C . ALA A 1 381 ? 123.102 21.738 -269.544 1.00 13.19 381 ALA A C 1
ATOM 3108 O O . ALA A 1 381 ? 124.072 21.142 -270.031 1.00 12.65 381 ALA A O 1
ATOM 3110 N N . ALA A 1 382 ? 122.458 22.718 -270.177 1.00 13.47 382 ALA A N 1
ATOM 3111 C CA . ALA A 1 382 ? 122.848 23.192 -271.505 1.00 14.03 382 ALA A CA 1
ATOM 3112 C C . ALA A 1 382 ? 124.239 23.817 -271.442 1.00 13.95 382 ALA A C 1
ATOM 3113 O O . ALA A 1 382 ? 125.064 23.585 -272.329 1.00 14.04 382 ALA A O 1
ATOM 3115 N N . ALA A 1 383 ? 124.499 24.617 -270.411 1.00 14.29 383 ALA A N 1
ATOM 3116 C CA . ALA A 1 383 ? 125.824 25.219 -270.234 1.00 14.70 383 ALA A CA 1
ATOM 3117 C C . ALA A 1 383 ? 126.915 24.158 -270.071 1.00 15.15 383 ALA A C 1
ATOM 3118 O O . ALA A 1 383 ? 127.989 24.260 -270.671 1.00 15.48 383 ALA A O 1
ATOM 3120 N N . LEU A 1 384 ? 126.632 23.121 -269.287 1.00 15.50 384 LEU A N 1
ATOM 3121 C CA . LEU A 1 384 ? 127.576 22.025 -269.053 1.00 17.00 384 LEU A CA 1
ATOM 3122 C C . LEU A 1 384 ? 127.862 21.274 -270.358 1.00 16.77 384 LEU A C 1
ATOM 3123 O O . LEU A 1 384 ? 128.986 20.833 -270.620 1.00 15.83 384 LEU A O 1
ATOM 3128 N N . SER A 1 385 ? 126.827 21.115 -271.177 1.00 16.19 385 SER A N 1
ATOM 3129 C CA . SER A 1 385 ? 126.999 20.436 -272.453 1.00 16.95 385 SER A CA 1
ATOM 3130 C C . SER A 1 385 ? 127.880 21.299 -273.353 1.00 15.77 385 SER A C 1
ATOM 3131 O O . SER A 1 385 ? 128.732 20.771 -274.062 1.00 15.45 385 SER A O 1
ATOM 3134 N N . ALA A 1 386 ? 127.693 22.616 -273.321 1.00 14.19 386 ALA A N 1
ATOM 3135 C CA . ALA A 1 386 ? 128.545 23.490 -274.125 1.00 15.26 386 ALA A CA 1
ATOM 3136 C C . ALA A 1 386 ? 130.009 23.351 -273.699 1.00 14.72 386 ALA A C 1
ATOM 3137 O O . ALA A 1 386 ? 130.896 23.279 -274.551 1.00 14.59 386 ALA A O 1
ATOM 3139 N N . ILE A 1 387 ? 130.258 23.277 -272.392 1.00 15.03 387 ILE A N 1
ATOM 3140 C CA . ILE A 1 387 ? 131.605 23.032 -271.858 1.00 16.65 387 ILE A CA 1
ATOM 3141 C C . ILE A 1 387 ? 132.191 21.727 -272.413 1.00 17.45 387 ILE A C 1
ATOM 3142 O O . ILE A 1 387 ? 133.361 21.674 -272.817 1.00 17.49 387 ILE A O 1
ATOM 3147 N N . GLU A 1 388 ? 131.382 20.672 -272.427 1.00 17.21 388 GLU A N 1
ATOM 3148 C CA . GLU A 1 388 ? 131.799 19.395 -273.015 1.00 18.80 388 GLU A CA 1
ATOM 3149 C C . GLU A 1 388 ? 132.139 19.530 -274.503 1.00 18.50 388 GLU A C 1
ATOM 3150 O O . GLU A 1 388 ? 133.033 18.854 -275.011 1.00 18.76 388 GLU A O 1
ATOM 3156 N N . ALA A 1 389 ? 131.440 20.418 -275.206 1.00 18.14 389 ALA A N 1
ATOM 3157 C CA . ALA A 1 389 ? 131.715 20.674 -276.614 1.00 17.99 389 ALA A CA 1
ATOM 3158 C C . ALA A 1 389 ? 132.938 21.564 -276.814 1.00 18.42 389 ALA A C 1
ATOM 3159 O O . ALA A 1 389 ? 133.286 21.888 -277.952 1.00 19.59 389 ALA A O 1
ATOM 3161 N N . GLY A 1 390 ? 133.582 21.957 -275.718 1.00 17.46 390 GLY A N 1
ATOM 3162 C CA . GLY A 1 390 ? 134.795 22.765 -275.789 1.00 16.59 390 GLY A CA 1
ATOM 3163 C C . GLY A 1 390 ? 134.629 24.272 -275.666 1.00 15.64 390 GLY A C 1
ATOM 3164 O O . GLY A 1 390 ? 135.604 24.994 -275.846 1.00 15.29 390 GLY A O 1
ATOM 3165 N N . VAL A 1 391 ? 133.437 24.770 -275.342 1.00 15.39 391 VAL A N 1
ATOM 3166 C CA . VAL A 1 391 ? 133.245 26.219 -275.169 1.00 14.58 391 VAL A CA 1
ATOM 3167 C C . VAL A 1 391 ? 133.956 26.674 -273.888 1.00 15.02 391 VAL A C 1
ATOM 3168 O O . VAL A 1 391 ? 133.774 26.047 -272.842 1.00 15.09 391 VAL A O 1
ATOM 3172 N N . PRO A 1 392 ? 134.778 27.741 -273.944 1.00 14.64 392 PRO A N 1
ATOM 3173 C CA . PRO A 1 392 ? 135.461 28.173 -272.722 1.00 14.72 392 PRO A CA 1
ATOM 3174 C C . PRO A 1 392 ? 134.595 28.989 -271.753 1.00 15.00 392 PRO A C 1
ATOM 3175 O O . PRO A 1 392 ? 134.905 30.158 -271.460 1.00 15.08 392 PRO A O 1
ATOM 3179 N N . LEU A 1 393 ? 133.515 28.367 -271.283 1.00 14.01 393 LEU A N 1
ATOM 3180 C CA . LEU A 1 393 ? 132.588 28.971 -270.329 1.00 13.26 393 LEU A CA 1
ATOM 3181 C C . LEU A 1 393 ? 133.211 28.805 -268.950 1.00 14.41 393 LEU A C 1
ATOM 3182 O O . LEU A 1 393 ? 133.394 27.673 -268.476 1.00 14.83 393 LEU A O 1
ATOM 3187 N N . LYS A 1 394 ? 133.500 29.940 -268.318 1.00 13.42 394 LYS A N 1
ATOM 3188 C CA . LYS A 1 394 ? 134.241 29.967 -267.058 1.00 14.36 394 LYS A CA 1
ATOM 3189 C C . LYS A 1 394 ? 133.396 30.194 -265.810 1.00 13.92 394 LYS A C 1
ATOM 3190 O O . LYS A 1 394 ? 133.877 29.945 -264.696 1.00 13.76 394 LYS A O 1
ATOM 3196 N N . GLY A 1 395 ? 132.171 30.685 -265.988 1.00 13.24 395 GLY A N 1
ATOM 3197 C CA . GLY A 1 395 ? 131.308 30.968 -264.850 1.00 13.80 395 GLY A CA 1
ATOM 3198 C C . GLY A 1 395 ? 129.879 31.298 -265.241 1.00 13.69 395 GLY A C 1
ATOM 3199 O O . GLY A 1 395 ? 129.578 31.512 -266.420 1.00 14.81 395 GLY A O 1
ATOM 3200 N N . TYR A 1 396 ? 129.008 31.370 -264.239 1.00 13.70 396 TYR A N 1
ATOM 3201 C CA . TYR A 1 396 ? 127.573 31.504 -264.462 1.00 13.00 396 TYR A CA 1
ATOM 3202 C C . TYR A 1 396 ? 126.992 32.245 -263.264 1.00 13.62 396 TYR A C 1
ATOM 3203 O O . TYR A 1 396 ? 127.174 31.800 -262.127 1.00 14.04 396 TYR A O 1
ATOM 3212 N N . TYR A 1 397 ? 126.353 33.388 -263.520 1.00 13.03 397 TYR A N 1
ATOM 3213 C CA . TYR A 1 397 ? 125.695 34.197 -262.502 1.00 11.66 397 TYR A CA 1
ATOM 3214 C C . TYR A 1 397 ? 124.186 34.146 -262.699 1.00 12.02 397 TYR A C 1
ATOM 3215 O O . TYR A 1 397 ? 123.693 34.469 -263.783 1.00 12.23 397 TYR A O 1
ATOM 3224 N N . ILE A 1 398 ? 123.456 33.754 -261.657 1.00 11.53 398 ILE A N 1
ATOM 3225 C CA . ILE A 1 398 ? 121.997 33.726 -261.769 1.00 11.27 398 ILE A CA 1
ATOM 3226 C C . ILE A 1 398 ? 121.453 35.136 -261.595 1.00 11.06 398 ILE A C 1
ATOM 3227 O O . ILE A 1 398 ? 121.824 35.828 -260.647 1.00 12.20 398 ILE A O 1
ATOM 3232 N N . TRP A 1 399 ? 120.583 35.559 -262.508 1.00 11.04 399 TRP A N 1
ATOM 3233 C CA . TRP A 1 399 ? 119.802 36.776 -262.277 1.00 11.86 399 TRP A CA 1
ATOM 3234 C C . TRP A 1 399 ? 118.467 36.285 -261.711 1.00 12.56 399 TRP A C 1
ATOM 3235 O O . TRP A 1 399 ? 117.771 35.539 -262.396 1.00 12.24 399 TRP A O 1
ATOM 3246 N N . SER A 1 400 ? 118.077 36.692 -260.503 1.00 13.47 400 SER A N 1
ATOM 3247 C CA . SER A 1 400 ? 118.837 37.641 -259.683 1.00 14.70 400 SER A CA 1
ATOM 3248 C C . SER A 1 400 ? 119.012 37.092 -258.270 1.00 15.29 400 SER A C 1
ATOM 3249 O O . SER A 1 400 ? 118.326 36.155 -257.877 1.00 16.52 400 SER A O 1
ATOM 3252 N N . PHE A 1 401 ? 119.933 37.650 -257.489 1.00 15.31 401 PHE A N 1
ATOM 3253 C CA . PHE A 1 401 ? 120.030 37.282 -256.076 1.00 15.72 401 PHE A CA 1
ATOM 3254 C C . PHE A 1 401 ? 118.678 37.384 -255.363 1.00 14.98 401 PHE A C 1
ATOM 3255 O O . PHE A 1 401 ? 118.226 36.435 -254.716 1.00 15.81 401 PHE A O 1
ATOM 3263 N N . MET A 1 402 ? 118.005 38.519 -255.495 1.00 13.13 402 MET A N 1
ATOM 3264 C CA . MET A 1 402 ? 116.708 38.697 -254.852 1.00 13.06 402 MET A CA 1
ATOM 3265 C C . MET A 1 402 ? 115.735 39.364 -255.820 1.00 13.08 402 MET A C 1
ATOM 3266 O O . MET A 1 402 ? 116.171 40.006 -256.787 1.00 11.68 402 MET A O 1
ATOM 3271 N N . ASP A 1 403 ? 114.436 39.195 -255.564 1.00 11.74 403 ASP A N 1
ATOM 3272 C CA . ASP A 1 403 ? 113.387 39.855 -256.327 1.00 11.63 403 ASP A CA 1
ATOM 3273 C C . ASP A 1 403 ? 113.670 41.348 -256.222 1.00 12.15 403 ASP A C 1
ATOM 3274 O O . ASP A 1 403 ? 114.098 41.815 -255.168 1.00 12.46 403 ASP A O 1
ATOM 3279 N N . ASN A 1 404 ? 113.393 42.101 -257.280 1.00 12.04 404 ASN A N 1
ATOM 3280 C CA . ASN A 1 404 ? 113.799 43.505 -257.278 1.00 12.02 404 ASN A CA 1
ATOM 3281 C C . ASN A 1 404 ? 112.951 44.348 -258.221 1.00 12.13 404 ASN A C 1
ATOM 3282 O O . ASN A 1 404 ? 111.932 43.873 -258.734 1.00 12.37 404 ASN A O 1
ATOM 3287 N N . PHE A 1 405 ? 113.331 45.610 -258.395 1.00 10.90 405 PHE A N 1
ATOM 3288 C CA . PHE A 1 405 ? 112.625 46.508 -259.297 1.00 11.75 405 PHE A CA 1
ATOM 3289 C C . PHE A 1 405 ? 112.953 46.117 -260.748 1.00 12.60 405 PHE A C 1
ATOM 3290 O O . PHE A 1 405 ? 114.074 46.321 -261.218 1.00 13.60 405 PHE A O 1
ATOM 3298 N N . GLU A 1 406 ? 111.982 45.555 -261.464 1.00 11.34 406 GLU A N 1
ATOM 3299 C CA . GLU A 1 406 ? 112.248 45.071 -262.819 1.00 12.79 406 GLU A CA 1
ATOM 3300 C C . GLU A 1 406 ? 111.955 46.161 -263.839 1.00 13.85 406 GLU A C 1
ATOM 3301 O O . GLU A 1 406 ? 111.055 46.027 -264.679 1.00 14.48 406 GLU A O 1
ATOM 3307 N N . TRP A 1 407 ? 112.680 47.273 -263.695 1.00 13.18 407 TRP A N 1
ATOM 3308 C CA . TRP A 1 407 ? 112.601 48.379 -264.642 1.00 13.10 407 TRP A CA 1
ATOM 3309 C C . TRP A 1 407 ? 111.157 48.824 -264.932 1.00 12.35 407 TRP A C 1
ATOM 3310 O O . TRP A 1 407 ? 110.395 49.089 -263.994 1.00 12.01 407 TRP A O 1
ATOM 3321 N N . ALA A 1 408 ? 110.782 48.925 -266.205 1.00 10.99 408 ALA A N 1
ATOM 3322 C CA . ALA A 1 408 ? 109.448 49.416 -266.567 1.00 11.65 408 ALA A CA 1
ATOM 3323 C C . ALA A 1 408 ? 108.314 48.501 -266.118 1.00 11.95 408 ALA A C 1
ATOM 3324 O O . ALA A 1 408 ? 107.152 48.930 -266.065 1.00 11.69 408 ALA A O 1
ATOM 3326 N N . GLU A 1 409 ? 108.649 47.257 -265.769 1.00 12.28 409 GLU A N 1
ATOM 3327 C CA . GLU A 1 409 ? 107.656 46.317 -265.234 1.00 14.26 409 GLU A CA 1
ATOM 3328 C C . GLU A 1 409 ? 107.397 46.517 -263.736 1.00 13.71 409 GLU A C 1
ATOM 3329 O O . GLU A 1 409 ? 106.487 45.913 -263.159 1.00 13.66 409 GLU A O 1
ATOM 3335 N N . GLY A 1 410 ? 108.221 47.338 -263.092 1.00 13.87 410 GLY A N 1
ATOM 3336 C CA . GLY A 1 410 ? 108.109 47.541 -261.646 1.00 13.93 410 GLY A CA 1
ATOM 3337 C C . GLY A 1 410 ? 108.399 46.290 -260.832 1.00 14.29 410 GLY A C 1
ATOM 3338 O O . GLY A 1 410 ? 109.214 45.449 -261.232 1.00 14.89 410 GLY A O 1
ATOM 3339 N N . TYR A 1 411 ? 107.750 46.186 -259.675 1.00 14.08 411 TYR A N 1
ATOM 3340 C CA . TYR A 1 411 ? 107.981 45.104 -258.716 1.00 15.41 411 TYR A CA 1
ATOM 3341 C C . TYR A 1 411 ? 107.211 43.825 -259.036 1.00 16.51 411 TYR A C 1
ATOM 3342 O O . TYR A 1 411 ? 107.462 42.779 -258.425 1.00 16.09 411 TYR A O 1
ATOM 3351 N N . GLU A 1 412 ? 106.325 43.903 -260.024 1.00 17.80 412 GLU A N 1
ATOM 3352 C CA . GLU A 1 412 ? 105.470 42.775 -260.405 1.00 19.25 412 GLU A CA 1
ATOM 3353 C C . GLU A 1 412 ? 106.165 41.509 -260.911 1.00 18.12 412 GLU A C 1
ATOM 3354 O O . GLU A 1 412 ? 105.572 40.422 -260.884 1.00 19.65 412 GLU A O 1
ATOM 3360 N N . LYS A 1 413 ? 107.400 41.635 -261.382 1.00 15.48 413 LYS A N 1
ATOM 3361 C CA . LYS A 1 413 ? 108.134 40.500 -261.943 1.00 14.67 413 LYS A CA 1
ATOM 3362 C C . LYS A 1 413 ? 109.290 40.129 -261.025 1.00 14.69 413 LYS A C 1
ATOM 3363 O O . LYS A 1 413 ? 110.220 40.920 -260.819 1.00 15.60 413 LYS A O 1
ATOM 3369 N N . ARG A 1 414 ? 109.209 38.918 -260.485 1.00 13.90 414 ARG A N 1
ATOM 3370 C CA . ARG A 1 414 ? 110.119 38.389 -259.474 1.00 13.01 414 ARG A CA 1
ATOM 3371 C C . ARG A 1 414 ? 111.132 37.425 -260.089 1.00 12.62 414 ARG A C 1
ATOM 3372 O O . ARG A 1 414 ? 110.770 36.312 -260.477 1.00 11.94 414 ARG A O 1
ATOM 3380 N N . PHE A 1 415 ? 112.393 37.853 -260.160 1.00 11.37 415 PHE A N 1
ATOM 3381 C CA . PHE A 1 415 ? 113.493 37.047 -260.688 1.00 12.17 415 PHE A CA 1
ATOM 3382 C C . PHE A 1 415 ? 114.414 36.449 -259.627 1.00 12.89 415 PHE A C 1
ATOM 3383 O O . PHE A 1 415 ? 115.354 35.728 -259.964 1.00 14.05 415 PHE A O 1
ATOM 3391 N N . GLY A 1 416 ? 114.180 36.744 -258.352 1.00 13.30 416 GLY A N 1
ATOM 3392 C CA . GLY A 1 416 ? 115.118 36.310 -257.319 1.00 11.49 416 GLY A CA 1
ATOM 3393 C C . GLY A 1 416 ? 115.179 34.826 -257.022 1.00 12.41 416 GLY A C 1
ATOM 3394 O O . GLY A 1 416 ? 114.232 34.077 -257.269 1.00 11.07 416 GLY A O 1
ATOM 3395 N N . ILE A 1 417 ? 116.340 34.396 -256.545 1.00 12.17 417 ILE A N 1
ATOM 3396 C CA . ILE A 1 417 ? 116.416 33.110 -255.855 1.00 12.69 417 ILE A CA 1
ATOM 3397 C C . ILE A 1 417 ? 116.113 33.350 -254.367 1.00 12.31 417 ILE A C 1
ATOM 3398 O O . ILE A 1 417 ? 116.053 32.403 -253.576 1.00 12.33 417 ILE A O 1
ATOM 3403 N N . VAL A 1 418 ? 115.936 34.620 -253.994 1.00 11.56 418 VAL A N 1
ATOM 3404 C CA . VAL A 1 418 ? 115.515 35.031 -252.654 1.00 11.93 418 VAL A CA 1
ATOM 3405 C C . VAL A 1 418 ? 114.291 35.945 -252.781 1.00 12.28 418 VAL A C 1
ATOM 3406 O O . VAL A 1 418 ? 114.331 36.942 -253.500 1.00 12.37 418 VAL A O 1
ATOM 3410 N N . HIS A 1 419 ? 113.197 35.599 -252.108 1.00 10.93 419 HIS A N 1
ATOM 3411 C CA . HIS A 1 419 ? 111.959 36.381 -252.165 1.00 11.17 419 HIS A CA 1
ATOM 3412 C C . HIS A 1 419 ? 112.061 37.623 -251.288 1.00 11.21 419 HIS A C 1
ATOM 3413 O O . HIS A 1 419 ? 112.608 37.555 -250.188 1.00 11.76 419 HIS A O 1
ATOM 3420 N N . VAL A 1 420 ? 111.511 38.745 -251.749 1.00 11.19 420 VAL A N 1
ATOM 3421 C CA . VAL A 1 420 ? 111.506 39.967 -250.953 1.00 11.39 420 VAL A CA 1
ATOM 3422 C C . VAL A 1 420 ? 110.064 40.428 -250.801 1.00 12.05 420 VAL A C 1
ATOM 3423 O O . VAL A 1 420 ? 109.352 40.563 -251.797 1.00 13.27 420 VAL A O 1
ATOM 3427 N N . ASN A 1 421 ? 109.643 40.623 -249.556 1.00 11.06 421 ASN A N 1
ATOM 3428 C CA . ASN A 1 421 ? 108.335 41.184 -249.268 1.00 12.77 421 ASN A CA 1
ATOM 3429 C C . ASN A 1 421 ? 108.583 42.686 -249.248 1.00 14.25 421 ASN A C 1
ATOM 3430 O O . ASN A 1 421 ? 109.336 43.168 -248.395 1.00 14.40 421 ASN A O 1
ATOM 3435 N N . TYR A 1 422 ? 107.976 43.425 -250.176 1.00 14.89 422 TYR A N 1
ATOM 3436 C CA . TYR A 1 422 ? 108.229 44.871 -250.254 1.00 15.76 422 TYR A CA 1
ATOM 3437 C C . TYR A 1 422 ? 107.598 45.710 -249.151 1.00 17.17 422 TYR A C 1
ATOM 3438 O O . TYR A 1 422 ? 107.968 46.866 -248.961 1.00 19.21 422 TYR A O 1
ATOM 3447 N N . LYS A 1 423 ? 106.646 45.152 -248.416 1.00 16.75 423 LYS A N 1
ATOM 3448 C CA . LYS A 1 423 ? 106.042 45.904 -247.323 1.00 16.36 423 LYS A CA 1
ATOM 3449 C C . LYS A 1 423 ? 106.906 45.836 -246.057 1.00 14.74 423 LYS A C 1
ATOM 3450 O O . LYS A 1 423 ? 106.988 46.796 -245.290 1.00 15.67 423 LYS A O 1
ATOM 3456 N N . THR A 1 424 ? 107.578 44.712 -245.847 1.00 11.96 424 THR A N 1
ATOM 3457 C CA . THR A 1 424 ? 108.283 44.471 -244.589 1.00 11.46 424 THR A CA 1
ATOM 3458 C C . THR A 1 424 ? 109.782 44.333 -244.817 1.00 10.90 424 THR A C 1
ATOM 3459 O O . THR A 1 424 ? 110.556 44.370 -243.858 1.00 12.07 424 THR A O 1
ATOM 3463 N N . GLN A 1 425 ? 110.174 44.194 -246.082 1.00 11.32 425 GLN A N 1
ATOM 3464 C CA . GLN A 1 425 ? 111.549 43.889 -246.509 1.00 10.90 425 GLN A CA 1
ATOM 3465 C C . GLN A 1 425 ? 112.073 42.511 -246.120 1.00 11.66 425 GLN A C 1
ATOM 3466 O O . GLN A 1 425 ? 113.263 42.231 -246.280 1.00 13.15 425 GLN A O 1
ATOM 3472 N N . GLU A 1 426 ? 111.209 41.644 -245.603 1.00 11.82 426 GLU A N 1
ATOM 3473 C CA . GLU A 1 426 ? 111.634 40.278 -245.307 1.00 11.70 426 GLU A CA 1
ATOM 3474 C C . GLU A 1 426 ? 112.199 39.557 -246.527 1.00 11.35 426 GLU A C 1
ATOM 3475 O O . GLU A 1 426 ? 111.561 39.525 -247.578 1.00 11.41 426 GLU A O 1
ATOM 3481 N N . ARG A 1 427 ? 113.378 38.959 -246.369 1.00 9.75 427 ARG A N 1
ATOM 3482 C CA . ARG A 1 427 ? 113.941 38.010 -247.324 1.00 10.17 427 ARG A CA 1
ATOM 3483 C C . ARG A 1 427 ? 113.584 36.584 -246.913 1.00 11.00 427 ARG A C 1
ATOM 3484 O O . ARG A 1 427 ? 113.695 36.218 -245.736 1.00 12.28 427 ARG A O 1
ATOM 3492 N N . THR A 1 428 ? 113.175 35.786 -247.896 1.00 12.01 428 THR A N 1
ATOM 3493 C CA . THR A 1 428 ? 112.908 34.364 -247.722 1.00 11.53 428 THR A CA 1
ATOM 3494 C C . THR A 1 428 ? 113.604 33.622 -248.857 1.00 11.96 428 THR A C 1
ATOM 3495 O O . THR A 1 428 ? 113.264 33.786 -250.041 1.00 11.27 428 THR A O 1
ATOM 3499 N N . ILE A 1 429 ? 114.568 32.783 -248.491 1.00 11.13 429 ILE A N 1
ATOM 3500 C CA . ILE A 1 429 ? 115.327 32.013 -249.472 1.00 11.91 429 ILE A CA 1
ATOM 3501 C C . ILE A 1 429 ? 114.353 31.046 -250.140 1.00 12.32 429 ILE A C 1
ATOM 3502 O O . ILE A 1 429 ? 113.597 30.380 -249.443 1.00 12.50 429 ILE A O 1
ATOM 3507 N N . LYS A 1 430 ? 114.353 31.020 -251.475 1.00 12.47 430 LYS A N 1
ATOM 3508 C CA . LYS A 1 430 ? 113.496 30.153 -252.272 1.00 11.51 430 LYS A CA 1
ATOM 3509 C C . LYS A 1 430 ? 114.113 28.765 -252.457 1.00 12.59 430 LYS A C 1
ATOM 3510 O O . LYS A 1 430 ? 115.330 28.569 -252.307 1.00 11.16 430 LYS A O 1
ATOM 3516 N N . LYS A 1 431 ? 113.254 27.798 -252.776 1.00 12.60 431 LYS A N 1
ATOM 3517 C CA . LYS A 1 431 ? 113.692 26.436 -253.068 1.00 14.67 431 LYS A CA 1
ATOM 3518 C C . LYS A 1 431 ? 114.849 26.371 -254.064 1.00 14.84 431 LYS A C 1
ATOM 3519 O O . LYS A 1 431 ? 115.796 25.608 -253.863 1.00 16.35 431 LYS A O 1
ATOM 3525 N N . SER A 1 432 ? 114.767 27.157 -255.134 1.00 14.57 432 SER A N 1
ATOM 3526 C CA . SER A 1 432 ? 115.811 27.209 -256.156 1.00 15.48 432 SER A CA 1
ATOM 3527 C C . SER A 1 432 ? 117.195 27.558 -255.597 1.00 14.96 432 SER A C 1
ATOM 3528 O O . SER A 1 432 ? 118.194 26.994 -256.054 1.00 15.01 432 SER A O 1
ATOM 3531 N N . ALA A 1 433 ? 117.255 28.459 -254.619 1.00 14.68 433 ALA A N 1
ATOM 3532 C CA . ALA A 1 433 ? 118.528 28.852 -253.999 1.00 14.21 433 ALA A CA 1
ATOM 3533 C C . ALA A 1 433 ? 119.141 27.667 -253.257 1.00 14.41 433 ALA A C 1
ATOM 3534 O O . ALA A 1 433 ? 120.357 27.475 -253.267 1.00 13.43 433 ALA A O 1
ATOM 3536 N N . TYR A 1 434 ? 118.296 26.885 -252.590 1.00 14.50 434 TYR A N 1
ATOM 3537 C CA . TYR A 1 434 ? 118.779 25.707 -251.884 1.00 15.20 434 TYR A CA 1
ATOM 3538 C C . TYR A 1 434 ? 119.303 24.679 -252.876 1.00 15.63 434 TYR A C 1
ATOM 3539 O O . TYR A 1 434 ? 120.289 24.005 -252.581 1.00 16.42 434 TYR A O 1
ATOM 3548 N N . TRP A 1 435 ? 118.664 24.581 -254.041 1.00 15.49 435 TRP A N 1
ATOM 3549 C CA . TRP A 1 435 ? 119.131 23.699 -255.115 1.00 16.01 435 TRP A CA 1
ATOM 3550 C C . TRP A 1 435 ? 120.491 24.193 -255.624 1.00 14.73 435 TRP A C 1
ATOM 3551 O O . TRP A 1 435 ? 121.423 23.410 -255.823 1.00 13.77 435 TRP A O 1
ATOM 3562 N N . TYR A 1 436 ? 120.607 25.506 -255.795 1.00 13.18 436 TYR A N 1
ATOM 3563 C CA . TYR A 1 436 ? 121.865 26.126 -256.205 1.00 13.87 436 TYR A CA 1
ATOM 3564 C C . TYR A 1 436 ? 122.991 25.860 -255.213 1.00 13.25 436 TYR A C 1
ATOM 3565 O O . TYR A 1 436 ? 124.101 25.514 -255.617 1.00 14.37 436 TYR A O 1
ATOM 3574 N N . LYS A 1 437 ? 122.713 25.996 -253.919 1.00 13.27 437 LYS A N 1
ATOM 3575 C CA . LYS A 1 437 ? 123.714 25.700 -252.896 1.00 14.83 437 LYS A CA 1
ATOM 3576 C C . LYS A 1 437 ? 124.252 24.280 -253.066 1.00 14.51 437 LYS A C 1
ATOM 3577 O O . LYS A 1 437 ? 125.457 24.059 -252.995 1.00 12.93 437 LYS A O 1
ATOM 3583 N N . GLU A 1 438 ? 123.360 23.320 -253.300 1.00 14.77 438 GLU A N 1
ATOM 3584 C CA . GLU A 1 438 ? 123.786 21.944 -253.529 1.00 16.94 438 GLU A CA 1
ATOM 3585 C C . GLU A 1 438 ? 124.612 21.780 -254.802 1.00 16.35 438 GLU A C 1
ATOM 3586 O O . GLU A 1 438 ? 125.613 21.069 -254.788 1.00 17.55 438 GLU A O 1
ATOM 3592 N N . LEU A 1 439 ? 124.220 22.445 -255.886 1.00 16.47 439 LEU A N 1
ATOM 3593 C CA . LEU A 1 439 ? 125.000 22.403 -257.124 1.00 16.04 439 LEU A CA 1
ATOM 3594 C C . LEU A 1 439 ? 126.431 22.898 -256.905 1.00 16.23 439 LEU A C 1
ATOM 3595 O O . LEU A 1 439 ? 127.388 22.244 -257.326 1.00 15.26 439 LEU A O 1
ATOM 3600 N N . ILE A 1 440 ? 126.564 24.055 -256.262 1.00 16.00 440 ILE A N 1
ATOM 3601 C CA . ILE A 1 440 ? 127.869 24.654 -255.956 1.00 16.43 440 ILE A CA 1
ATOM 3602 C C . ILE A 1 440 ? 128.709 23.727 -255.076 1.00 17.45 440 ILE A C 1
ATOM 3603 O O . ILE A 1 440 ? 129.889 23.492 -255.362 1.00 17.86 440 ILE A O 1
ATOM 3608 N N . GLU A 1 441 ? 128.107 23.210 -254.007 1.00 18.12 441 GLU A N 1
ATOM 3609 C CA . GLU A 1 441 ? 128.786 22.271 -253.122 1.00 20.98 441 GLU A CA 1
ATOM 3610 C C . GLU A 1 441 ? 129.247 21.017 -253.860 1.00 20.91 441 GLU A C 1
ATOM 3611 O O . GLU A 1 441 ? 130.382 20.582 -253.676 1.00 20.95 441 GLU A O 1
ATOM 3617 N N . ARG A 1 442 ? 128.368 20.431 -254.668 1.00 21.17 442 ARG A N 1
ATOM 3618 C CA . ARG A 1 442 ? 128.709 19.226 -255.427 1.00 22.64 442 ARG A CA 1
ATOM 3619 C C . ARG A 1 442 ? 129.895 19.464 -256.358 1.00 23.09 442 ARG A C 1
ATOM 3620 O O . ARG A 1 442 ? 130.741 18.586 -256.536 1.00 21.99 442 ARG A O 1
ATOM 3628 N N . SER A 1 443 ? 129.938 20.653 -256.956 1.00 24.22 443 SER A N 1
ATOM 3629 C CA . SER A 1 443 ? 130.971 20.992 -257.928 1.00 25.32 443 SER A CA 1
ATOM 3630 C C . SER A 1 443 ? 132.304 21.351 -257.270 1.00 27.42 443 SER A C 1
ATOM 3631 O O . SER A 1 443 ? 133.359 21.253 -257.904 1.00 28.03 443 SER A O 1
ATOM 3634 N N . ASN A 1 444 ? 132.255 21.762 -256.005 1.00 28.69 444 ASN A N 1
ATOM 3635 C CA . ASN A 1 444 ? 133.449 22.165 -255.262 1.00 30.67 444 ASN A CA 1
ATOM 3636 C C . ASN A 1 444 ? 134.389 21.018 -254.889 1.00 30.75 444 ASN A C 1
ATOM 3637 O O . ASN A 1 444 ? 133.957 19.869 -254.797 1.00 31.28 444 ASN A O 1
ATOM 3642 N N . MET B 1 1 ? 77.901 95.323 -291.230 1.00 42.06 1 MET B N 1
ATOM 3643 C CA . MET B 1 1 ? 78.841 95.883 -290.214 1.00 41.70 1 MET B CA 1
ATOM 3644 C C . MET B 1 1 ? 79.778 96.924 -290.818 1.00 40.64 1 MET B C 1
ATOM 3645 O O . MET B 1 1 ? 80.246 96.783 -291.949 1.00 40.26 1 MET B O 1
ATOM 3650 N N . GLU B 1 2 ? 80.033 97.955 -290.021 1.00 39.28 2 GLU B N 1
ATOM 3651 C CA . GLU B 1 2 ? 80.889 99.085 -290.351 1.00 38.33 2 GLU B CA 1
ATOM 3652 C C . GLU B 1 2 ? 82.290 98.650 -290.780 1.00 36.63 2 GLU B C 1
ATOM 3653 O O . GLU B 1 2 ? 82.899 97.775 -290.161 1.00 35.39 2 GLU B O 1
ATOM 3659 N N . LYS B 1 3 ? 82.793 99.266 -291.847 1.00 34.46 3 LYS B N 1
ATOM 3660 C CA . LYS B 1 3 ? 84.153 99.018 -292.303 1.00 32.48 3 LYS B CA 1
ATOM 3661 C C . LYS B 1 3 ? 85.136 99.510 -291.243 1.00 29.59 3 LYS B C 1
ATOM 3662 O O . LYS B 1 3 ? 84.926 100.561 -290.643 1.00 29.22 3 LYS B O 1
ATOM 3668 N N . LEU B 1 4 ? 86.193 98.740 -290.998 1.00 25.98 4 LEU B N 1
ATOM 3669 C CA . LEU B 1 4 ? 87.181 99.106 -289.983 1.00 22.91 4 LEU B CA 1
ATOM 3670 C C . LEU B 1 4 ? 88.259 99.991 -290.596 1.00 21.53 4 LEU B C 1
ATOM 3671 O O . LEU B 1 4 ? 88.633 99.787 -291.749 1.00 20.26 4 LEU B O 1
ATOM 3676 N N . ARG B 1 5 ? 88.747 100.960 -289.828 1.00 21.40 5 ARG B N 1
ATOM 3677 C CA . ARG B 1 5 ? 89.828 101.839 -290.267 1.00 22.23 5 ARG B CA 1
ATOM 3678 C C . ARG B 1 5 ? 90.841 102.008 -289.138 1.00 21.47 5 ARG B C 1
ATOM 3679 O O . ARG B 1 5 ? 90.476 102.450 -288.051 1.00 21.98 5 ARG B O 1
ATOM 3687 N N . PHE B 1 6 ? 92.098 101.643 -289.378 1.00 20.26 6 PHE B N 1
ATOM 3688 C CA . PHE B 1 6 ? 93.162 101.801 -288.382 1.00 18.80 6 PHE B CA 1
ATOM 3689 C C . PHE B 1 6 ? 93.978 103.075 -288.623 1.00 19.91 6 PHE B C 1
ATOM 3690 O O . PHE B 1 6 ? 93.916 103.651 -289.713 1.00 19.71 6 PHE B O 1
ATOM 3698 N N . PRO B 1 7 ? 94.725 103.533 -287.604 1.00 19.90 7 PRO B N 1
ATOM 3699 C CA . PRO B 1 7 ? 95.544 104.724 -287.806 1.00 20.50 7 PRO B CA 1
ATOM 3700 C C . PRO B 1 7 ? 96.510 104.578 -288.977 1.00 20.24 7 PRO B C 1
ATOM 3701 O O . PRO B 1 7 ? 96.914 103.470 -289.338 1.00 19.87 7 PRO B O 1
ATOM 3705 N N . LYS B 1 8 ? 96.880 105.712 -289.563 1.00 20.74 8 LYS B N 1
ATOM 3706 C CA . LYS B 1 8 ? 97.744 105.743 -290.733 1.00 22.06 8 LYS B CA 1
ATOM 3707 C C . LYS B 1 8 ? 99.073 105.032 -290.486 1.00 21.40 8 LYS B C 1
ATOM 3708 O O . LYS B 1 8 ? 99.588 104.335 -291.356 1.00 22.06 8 LYS B O 1
ATOM 3714 N N . ASP B 1 9 ? 99.617 105.172 -289.283 1.00 21.25 9 ASP B N 1
ATOM 3715 C CA . ASP B 1 9 ? 100.919 104.579 -288.996 1.00 21.14 9 ASP B CA 1
ATOM 3716 C C . ASP B 1 9 ? 100.850 103.131 -288.496 1.00 19.54 9 ASP B C 1
ATOM 3717 O O . ASP B 1 9 ? 101.886 102.551 -288.168 1.00 19.14 9 ASP B O 1
ATOM 3722 N N . PHE B 1 10 ? 99.655 102.546 -288.444 1.00 18.22 10 PHE B N 1
ATOM 3723 C CA . PHE B 1 10 ? 99.509 101.168 -287.974 1.00 16.79 10 PHE B CA 1
ATOM 3724 C C . PHE B 1 10 ? 100.172 100.199 -288.949 1.00 17.19 10 PHE B C 1
ATOM 3725 O O . PHE B 1 10 ? 100.057 100.343 -290.168 1.00 17.48 10 PHE B O 1
ATOM 3733 N N . ILE B 1 11 ? 100.871 99.211 -288.400 1.00 16.90 11 ILE B N 1
ATOM 3734 C CA . ILE B 1 11 ? 101.623 98.260 -289.206 1.00 17.30 11 ILE B CA 1
ATOM 3735 C C . ILE B 1 11 ? 100.835 96.985 -289.456 1.00 16.35 11 ILE B C 1
ATOM 3736 O O . ILE B 1 11 ? 100.443 96.286 -288.519 1.00 15.55 11 ILE B O 1
ATOM 3741 N N . PHE B 1 12 ? 100.581 96.717 -290.733 1.00 15.50 12 PHE B N 1
ATOM 3742 C CA . PHE B 1 12 ? 99.805 95.547 -291.120 1.00 15.23 12 PHE B CA 1
ATOM 3743 C C . PHE B 1 12 ? 100.718 94.545 -291.791 1.00 14.52 12 PHE B C 1
ATOM 3744 O O . PHE B 1 12 ? 101.371 94.859 -292.784 1.00 15.44 12 PHE B O 1
ATOM 3752 N N . GLY B 1 13 ? 100.722 93.316 -291.291 1.00 14.56 13 GLY B N 1
ATOM 3753 C CA . GLY B 1 13 ? 101.661 92.348 -291.827 1.00 13.31 13 GLY B CA 1
ATOM 3754 C C . GLY B 1 13 ? 101.041 90.971 -291.875 1.00 14.05 13 GLY B C 1
ATOM 3755 O O . GLY B 1 13 ? 99.845 90.807 -291.611 1.00 13.01 13 GLY B O 1
ATOM 3756 N N . THR B 1 14 ? 101.888 90.010 -292.230 1.00 13.98 14 THR B N 1
ATOM 3757 C CA . THR B 1 14 ? 101.517 88.605 -292.225 1.00 14.76 14 THR B CA 1
ATOM 3758 C C . THR B 1 14 ? 102.751 87.796 -291.835 1.00 15.34 14 THR B C 1
ATOM 3759 O O . THR B 1 14 ? 103.872 88.290 -291.949 1.00 14.53 14 THR B O 1
ATOM 3763 N N . ALA B 1 15 ? 102.565 86.565 -291.362 1.00 14.52 15 ALA B N 1
ATOM 3764 C CA . ALA B 1 15 ? 103.726 85.858 -290.825 1.00 14.35 15 ALA B CA 1
ATOM 3765 C C . ALA B 1 15 ? 103.811 84.417 -291.301 1.00 13.63 15 ALA B C 1
ATOM 3766 O O . ALA B 1 15 ? 102.793 83.810 -291.632 1.00 14.84 15 ALA B O 1
ATOM 3768 N N . THR B 1 16 ? 105.033 83.895 -291.330 1.00 13.64 16 THR B N 1
ATOM 3769 C CA . THR B 1 16 ? 105.307 82.493 -291.644 1.00 13.37 16 THR B CA 1
ATOM 3770 C C . THR B 1 16 ? 106.463 82.042 -290.745 1.00 13.09 16 THR B C 1
ATOM 3771 O O . THR B 1 16 ? 107.024 82.856 -290.004 1.00 14.01 16 THR B O 1
ATOM 3775 N N . ALA B 1 17 ? 106.837 80.765 -290.815 1.00 13.05 17 ALA B N 1
ATOM 3776 C CA . ALA B 1 17 ? 108.055 80.256 -290.172 1.00 13.00 17 ALA B CA 1
ATOM 3777 C C . ALA B 1 17 ? 108.774 79.358 -291.174 1.00 13.29 17 ALA B C 1
ATOM 3778 O O . ALA B 1 17 ? 108.129 78.733 -292.025 1.00 14.30 17 ALA B O 1
ATOM 3780 N N . ALA B 1 18 ? 110.095 79.277 -291.059 1.00 11.47 18 ALA B N 1
ATOM 3781 C CA . ALA B 1 18 ? 110.924 78.586 -292.041 1.00 12.69 18 ALA B CA 1
ATOM 3782 C C . ALA B 1 18 ? 110.528 77.126 -292.248 1.00 12.39 18 ALA B C 1
ATOM 3783 O O . ALA B 1 18 ? 110.278 76.715 -293.382 1.00 12.97 18 ALA B O 1
ATOM 3785 N N . TYR B 1 19 ? 110.436 76.343 -291.177 1.00 12.33 19 TYR B N 1
ATOM 3786 C CA . TYR B 1 19 ? 110.134 74.913 -291.351 1.00 11.47 19 TYR B CA 1
ATOM 3787 C C . TYR B 1 19 ? 108.744 74.731 -291.952 1.00 11.78 19 TYR B C 1
ATOM 3788 O O . TYR B 1 19 ? 108.457 73.745 -292.632 1.00 11.77 19 TYR B O 1
ATOM 3797 N N . GLN B 1 20 ? 107.858 75.682 -291.676 1.00 11.28 20 GLN B N 1
ATOM 3798 C CA . GLN B 1 20 ? 106.477 75.501 -292.121 1.00 11.48 20 GLN B CA 1
ATOM 3799 C C . GLN B 1 20 ? 106.273 75.741 -293.617 1.00 11.10 20 GLN B C 1
ATOM 3800 O O . GLN B 1 20 ? 105.345 75.180 -294.209 1.00 12.70 20 GLN B O 1
ATOM 3806 N N . ILE B 1 21 ? 107.158 76.532 -294.226 1.00 12.15 21 ILE B N 1
ATOM 3807 C CA . ILE B 1 21 ? 107.008 76.896 -295.633 1.00 11.80 21 ILE B CA 1
ATOM 3808 C C . ILE B 1 21 ? 108.153 76.579 -296.586 1.00 11.64 21 ILE B C 1
ATOM 3809 O O . ILE B 1 21 ? 107.913 76.443 -297.787 1.00 11.37 21 ILE B O 1
ATOM 3814 N N . GLU B 1 22 ? 109.389 76.521 -296.096 1.00 11.86 22 GLU B N 1
ATOM 3815 C CA . GLU B 1 22 ? 110.523 76.520 -297.010 1.00 11.27 22 GLU B CA 1
ATOM 3816 C C . GLU B 1 22 ? 110.742 75.278 -297.874 1.00 11.12 22 GLU B C 1
ATOM 3817 O O . GLU B 1 22 ? 111.085 75.394 -299.050 1.00 10.96 22 GLU B O 1
ATOM 3823 N N . GLY B 1 23 ? 110.595 74.090 -297.294 1.00 11.55 23 GLY B N 1
ATOM 3824 C CA . GLY B 1 23 ? 111.050 72.884 -297.974 1.00 11.23 23 GLY B CA 1
ATOM 3825 C C . GLY B 1 23 ? 112.565 72.911 -298.164 1.00 12.65 23 GLY B C 1
ATOM 3826 O O . GLY B 1 23 ? 113.293 73.422 -297.307 1.00 13.16 23 GLY B O 1
ATOM 3827 N N . ALA B 1 24 ? 113.055 72.355 -299.271 1.00 12.15 24 ALA B N 1
ATOM 3828 C CA . ALA B 1 24 ? 114.498 72.261 -299.535 1.00 12.48 24 ALA B CA 1
ATOM 3829 C C . ALA B 1 24 ? 115.242 71.845 -298.266 1.00 12.88 24 ALA B C 1
ATOM 3830 O O . ALA B 1 24 ? 116.278 72.419 -297.941 1.00 12.65 24 ALA B O 1
ATOM 3832 N N . TYR B 1 25 ? 114.710 70.850 -297.552 1.00 12.13 25 TYR B N 1
ATOM 3833 C CA . TYR B 1 25 ? 115.220 70.506 -296.224 1.00 13.43 25 TYR B CA 1
ATOM 3834 C C . TYR B 1 25 ? 116.679 70.042 -296.159 1.00 13.97 25 TYR B C 1
ATOM 3835 O O . TYR B 1 25 ? 117.305 70.109 -295.100 1.00 14.32 25 TYR B O 1
ATOM 3844 N N . LYS B 1 26 ? 117.235 69.594 -297.276 1.00 14.53 26 LYS B N 1
ATOM 3845 C CA . LYS B 1 26 ? 118.642 69.194 -297.294 1.00 16.78 26 LYS B CA 1
ATOM 3846 C C . LYS B 1 26 ? 119.452 69.834 -298.421 1.00 17.27 26 LYS B C 1
ATOM 3847 O O . LYS B 1 26 ? 120.599 69.460 -298.679 1.00 18.59 26 LYS B O 1
ATOM 3853 N N . GLU B 1 27 ? 118.882 70.846 -299.062 1.00 16.59 27 GLU B N 1
ATOM 3854 C CA . GLU B 1 27 ? 119.617 71.538 -300.109 1.00 17.19 27 GLU B CA 1
ATOM 3855 C C . GLU B 1 27 ? 120.705 72.459 -299.554 1.00 16.49 27 GLU B C 1
ATOM 3856 O O . GLU B 1 27 ? 120.660 72.873 -298.396 1.00 15.36 27 GLU B O 1
ATOM 3862 N N . ASP B 1 28 ? 121.700 72.749 -300.385 1.00 15.46 28 ASP B N 1
ATOM 3863 C CA . ASP B 1 28 ? 122.746 73.713 -300.059 1.00 15.97 28 ASP B CA 1
ATOM 3864 C C . ASP B 1 28 ? 123.444 73.489 -298.718 1.00 16.32 28 ASP B C 1
ATOM 3865 O O . ASP B 1 28 ? 123.778 74.432 -297.997 1.00 17.40 28 ASP B O 1
ATOM 3870 N N . GLU B 1 29 ? 123.691 72.217 -298.422 1.00 15.19 29 GLU B N 1
ATOM 3871 C CA . GLU B 1 29 ? 124.360 71.782 -297.195 1.00 16.58 29 GLU B CA 1
ATOM 3872 C C . GLU B 1 29 ? 123.667 72.167 -295.888 1.00 15.83 29 GLU B C 1
ATOM 3873 O O . GLU B 1 29 ? 124.305 72.167 -294.836 1.00 16.85 29 GLU B O 1
ATOM 3879 N N . LYS B 1 30 ? 122.364 72.452 -295.931 1.00 14.89 30 LYS B N 1
ATOM 3880 C CA . LYS B 1 30 ? 121.601 72.700 -294.708 1.00 14.02 30 LYS B CA 1
ATOM 3881 C C . LYS B 1 30 ? 121.718 71.503 -293.764 1.00 14.47 30 LYS B C 1
ATOM 3882 O O . LYS B 1 30 ? 121.628 70.357 -294.211 1.00 14.08 30 LYS B O 1
ATOM 3888 N N . GLY B 1 31 ? 121.888 71.767 -292.468 1.00 14.46 31 GLY B N 1
ATOM 3889 C CA . GLY B 1 31 ? 121.937 70.689 -291.476 1.00 13.36 31 GLY B CA 1
ATOM 3890 C C . GLY B 1 31 ? 120.556 70.186 -291.087 1.00 13.40 31 GLY B C 1
ATOM 3891 O O . GLY B 1 31 ? 119.541 70.859 -291.293 1.00 11.82 31 GLY B O 1
ATOM 3892 N N . GLU B 1 32 ? 120.510 68.977 -290.535 1.00 13.51 32 GLU B N 1
ATOM 3893 C CA . GLU B 1 32 ? 119.262 68.438 -290.008 1.00 14.30 32 GLU B CA 1
ATOM 3894 C C . GLU B 1 32 ? 118.801 69.222 -288.780 1.00 14.68 32 GLU B C 1
ATOM 3895 O O . GLU B 1 32 ? 119.616 69.557 -287.910 1.00 14.74 32 GLU B O 1
ATOM 3901 N N . SER B 1 33 ? 117.511 69.548 -288.731 1.00 12.64 33 SER B N 1
ATOM 3902 C CA . SER B 1 33 ? 116.939 70.188 -287.552 1.00 13.13 33 SER B CA 1
ATOM 3903 C C . SER B 1 33 ? 116.176 69.145 -286.730 1.00 13.06 33 SER B C 1
ATOM 3904 O O . SER B 1 33 ? 115.921 68.027 -287.193 1.00 12.82 33 SER B O 1
ATOM 3907 N N . ILE B 1 34 ? 115.764 69.527 -285.525 1.00 12.78 34 ILE B N 1
ATOM 3908 C CA . ILE B 1 34 ? 114.964 68.633 -284.690 1.00 12.58 34 ILE B CA 1
ATOM 3909 C C . ILE B 1 34 ? 113.617 68.288 -285.314 1.00 13.05 34 ILE B C 1
ATOM 3910 O O . ILE B 1 34 ? 113.059 67.211 -285.042 1.00 12.32 34 ILE B O 1
ATOM 3915 N N . TRP B 1 35 ? 113.111 69.196 -286.148 1.00 11.91 35 TRP B N 1
ATOM 3916 C CA . TRP B 1 35 ? 111.862 68.976 -286.880 1.00 12.13 35 TRP B CA 1
ATOM 3917 C C . TRP B 1 35 ? 112.019 68.031 -288.077 1.00 12.31 35 TRP B C 1
ATOM 3918 O O . TRP B 1 35 ? 111.129 67.223 -288.337 1.00 13.53 35 TRP B O 1
ATOM 3929 N N . ASP B 1 36 ? 113.141 68.110 -288.791 1.00 11.81 36 ASP B N 1
ATOM 3930 C CA . ASP B 1 36 ? 113.465 67.128 -289.829 1.00 12.05 36 ASP B CA 1
ATOM 3931 C C . ASP B 1 36 ? 113.518 65.750 -289.167 1.00 12.63 36 ASP B C 1
ATOM 3932 O O . ASP B 1 36 ? 113.005 64.766 -289.704 1.00 12.10 36 ASP B O 1
ATOM 3937 N N . ARG B 1 37 ? 114.150 65.670 -287.999 1.00 11.52 37 ARG B N 1
ATOM 3938 C CA . ARG B 1 37 ? 114.270 64.390 -287.299 1.00 11.56 37 ARG B CA 1
ATOM 3939 C C . ARG B 1 37 ? 112.891 63.908 -286.833 1.00 12.26 37 ARG B C 1
ATOM 3940 O O . ARG B 1 37 ? 112.499 62.771 -287.099 1.00 12.08 37 ARG B O 1
ATOM 3948 N N . PHE B 1 38 ? 112.146 64.792 -286.169 1.00 11.92 38 PHE B N 1
ATOM 3949 C CA . PHE B 1 38 ? 110.866 64.439 -285.550 1.00 13.41 38 PHE B CA 1
ATOM 3950 C C . PHE B 1 38 ? 109.859 63.960 -286.601 1.00 14.43 38 PHE B C 1
ATOM 3951 O O . PHE B 1 38 ? 109.188 62.939 -286.418 1.00 13.95 38 PHE B O 1
ATOM 3959 N N . SER B 1 39 ? 109.767 64.683 -287.714 1.00 14.47 39 SER B N 1
ATOM 3960 C CA . SER B 1 39 ? 108.780 64.343 -288.741 1.00 15.84 39 SER B CA 1
ATOM 3961 C C . SER B 1 39 ? 109.153 63.135 -289.594 1.00 16.26 39 SER B C 1
ATOM 3962 O O . SER B 1 39 ? 108.312 62.646 -290.346 1.00 18.11 39 SER B O 1
ATOM 3965 N N . HIS B 1 40 ? 110.391 62.662 -289.498 1.00 15.75 40 HIS B N 1
ATOM 3966 C CA . HIS B 1 40 ? 110.799 61.468 -290.232 1.00 17.27 40 HIS B CA 1
ATOM 3967 C C . HIS B 1 40 ? 110.651 60.206 -289.382 1.00 17.46 40 HIS B C 1
ATOM 3968 O O . HIS B 1 40 ? 111.001 59.121 -289.844 1.00 18.70 40 HIS B O 1
ATOM 3975 N N . ILE B 1 41 ? 110.113 60.344 -288.171 1.00 16.51 41 ILE B N 1
ATOM 3976 C CA . ILE B 1 41 ? 109.839 59.207 -287.284 1.00 15.27 41 ILE B CA 1
ATOM 3977 C C . ILE B 1 41 ? 108.327 58.991 -287.239 1.00 16.77 41 ILE B C 1
ATOM 3978 O O . ILE B 1 41 ? 107.575 59.916 -286.931 1.00 14.74 41 ILE B O 1
ATOM 3983 N N . PRO B 1 42 ? 107.868 57.769 -287.560 1.00 17.67 42 PRO B N 1
ATOM 3984 C CA . PRO B 1 42 ? 106.431 57.482 -287.561 1.00 18.34 42 PRO B CA 1
ATOM 3985 C C . PRO B 1 42 ? 105.797 57.724 -286.197 1.00 18.16 42 PRO B C 1
ATOM 3986 O O . PRO B 1 42 ? 106.442 57.504 -285.172 1.00 18.27 42 PRO B O 1
ATOM 3990 N N . GLY B 1 43 ? 104.559 58.208 -286.183 1.00 18.17 43 GLY B N 1
ATOM 3991 C CA . GLY B 1 43 ? 103.846 58.405 -284.929 1.00 18.27 43 GLY B CA 1
ATOM 3992 C C . GLY B 1 43 ? 103.885 59.817 -284.373 1.00 17.55 43 GLY B C 1
ATOM 3993 O O . GLY B 1 43 ? 103.197 60.105 -283.396 1.00 18.45 43 GLY B O 1
ATOM 3994 N N . ASN B 1 44 ? 104.685 60.692 -284.975 1.00 15.46 44 ASN B N 1
ATOM 3995 C CA . ASN B 1 44 ? 104.867 62.053 -284.464 1.00 14.02 44 ASN B CA 1
ATOM 3996 C C . ASN B 1 44 ? 103.998 63.112 -285.133 1.00 13.63 44 ASN B C 1
ATOM 3997 O O . ASN B 1 44 ? 103.552 64.048 -284.468 1.00 15.49 44 ASN B O 1
ATOM 4002 N N . VAL B 1 45 ? 103.769 62.976 -286.435 1.00 12.35 45 VAL B N 1
ATOM 4003 C CA . VAL B 1 45 ? 102.990 63.962 -287.185 1.00 13.02 45 VAL B CA 1
ATOM 4004 C C . VAL B 1 45 ? 101.822 63.266 -287.877 1.00 13.87 45 VAL B C 1
ATOM 4005 O O . VAL B 1 45 ? 101.978 62.153 -288.388 1.00 14.38 45 VAL B O 1
ATOM 4009 N N . ALA B 1 46 ? 100.662 63.920 -287.873 1.00 14.70 46 ALA B N 1
ATOM 4010 C CA . ALA B 1 46 ? 99.489 63.427 -288.596 1.00 14.61 46 ALA B CA 1
ATOM 4011 C C . ALA B 1 46 ? 99.833 63.043 -290.035 1.00 15.40 46 ALA B C 1
ATOM 4012 O O . ALA B 1 46 ? 100.536 63.777 -290.732 1.00 15.27 46 ALA B O 1
ATOM 4014 N N . LYS B 1 47 ? 99.367 61.874 -290.471 1.00 16.27 47 LYS B N 1
ATOM 4015 C CA . LYS B 1 47 ? 99.586 61.347 -291.826 1.00 18.31 47 LYS B CA 1
ATOM 4016 C C . LYS B 1 47 ? 101.033 61.175 -292.288 1.00 17.84 47 LYS B C 1
ATOM 4017 O O . LYS B 1 47 ? 101.286 61.105 -293.493 1.00 16.95 47 LYS B O 1
ATOM 4023 N N . MET B 1 48 ? 101.976 61.103 -291.351 1.00 17.14 48 MET B N 1
ATOM 4024 C CA . MET B 1 48 ? 103.400 61.063 -291.677 1.00 17.76 48 MET B CA 1
ATOM 4025 C C . MET B 1 48 ? 103.811 62.259 -292.535 1.00 16.12 48 MET B C 1
ATOM 4026 O O . MET B 1 48 ? 104.742 62.189 -293.337 1.00 16.66 48 MET B O 1
ATOM 4031 N N . HIS B 1 49 ? 103.146 63.389 -292.338 1.00 13.95 49 HIS B N 1
ATOM 4032 C CA . HIS B 1 49 ? 103.519 64.574 -293.099 1.00 12.96 49 HIS B CA 1
ATOM 4033 C C . HIS B 1 49 ? 104.843 65.087 -292.563 1.00 12.28 49 HIS B C 1
ATOM 4034 O O . HIS B 1 49 ? 105.184 64.831 -291.413 1.00 12.98 49 HIS B O 1
ATOM 4041 N N . ASN B 1 50 ? 105.597 65.779 -293.413 1.00 12.53 50 ASN B N 1
ATOM 4042 C CA . ASN B 1 50 ? 106.852 66.390 -293.019 1.00 11.33 50 ASN B CA 1
ATOM 4043 C C . ASN B 1 50 ? 107.029 67.711 -293.777 1.00 11.90 50 ASN B C 1
ATOM 4044 O O . ASN B 1 50 ? 106.249 68.044 -294.678 1.00 11.36 50 ASN B O 1
ATOM 4049 N N . GLY B 1 51 ? 108.079 68.455 -293.444 1.00 11.98 51 GLY B N 1
ATOM 4050 C CA . GLY B 1 51 ? 108.344 69.714 -294.143 1.00 12.65 51 GLY B CA 1
ATOM 4051 C C . GLY B 1 51 ? 109.460 69.565 -295.168 1.00 12.67 51 GLY B C 1
ATOM 4052 O O . GLY B 1 51 ? 110.139 70.549 -295.443 1.00 12.15 51 GLY B O 1
ATOM 4053 N N . ASP B 1 52 ? 109.662 68.383 -295.754 1.00 12.28 52 ASP B N 1
ATOM 4054 C CA . ASP B 1 52 ? 110.719 68.218 -296.764 1.00 13.01 52 ASP B CA 1
ATOM 4055 C C . ASP B 1 52 ? 110.535 69.177 -297.945 1.00 13.09 52 ASP B C 1
ATOM 4056 O O . ASP B 1 52 ? 111.508 69.713 -298.484 1.00 12.33 52 ASP B O 1
ATOM 4061 N N . ILE B 1 53 ? 109.274 69.378 -298.326 1.00 12.77 53 ILE B N 1
ATOM 4062 C CA . ILE B 1 53 ? 108.882 70.229 -299.459 1.00 12.95 53 ILE B CA 1
ATOM 4063 C C . ILE B 1 53 ? 108.027 71.417 -299.006 1.00 13.27 53 ILE B C 1
ATOM 4064 O O . ILE B 1 53 ? 108.255 72.550 -299.444 1.00 13.25 53 ILE B O 1
ATOM 4069 N N . ALA B 1 54 ? 107.051 71.169 -298.135 1.00 12.32 54 ALA B N 1
ATOM 4070 C CA . ALA B 1 54 ? 106.192 72.236 -297.622 1.00 13.49 54 ALA B CA 1
ATOM 4071 C C . ALA B 1 54 ? 105.633 73.054 -298.783 1.00 13.28 54 ALA B C 1
ATOM 4072 O O . ALA B 1 54 ? 105.073 72.467 -299.706 1.00 14.32 54 ALA B O 1
ATOM 4074 N N . CYS B 1 55 ? 105.739 74.381 -298.710 1.00 13.40 55 CYS B N 1
ATOM 4075 C CA . CYS B 1 55 ? 105.278 75.290 -299.761 1.00 13.86 55 CYS B CA 1
ATOM 4076 C C . CYS B 1 55 ? 106.380 75.611 -300.779 1.00 13.20 55 CYS B C 1
ATOM 4077 O O . CYS B 1 55 ? 106.228 76.496 -301.629 1.00 12.49 55 CYS B O 1
ATOM 4080 N N . ASP B 1 56 ? 107.497 74.895 -300.687 1.00 12.97 56 ASP B N 1
ATOM 4081 C CA . ASP B 1 56 ? 108.598 75.048 -301.632 1.00 12.96 56 ASP B CA 1
ATOM 4082 C C . ASP B 1 56 ? 109.055 76.506 -301.719 1.00 13.54 56 ASP B C 1
ATOM 4083 O O . ASP B 1 56 ? 109.519 76.946 -302.773 1.00 12.49 56 ASP B O 1
ATOM 4088 N N . HIS B 1 57 ? 108.937 77.246 -300.618 1.00 13.31 57 HIS B N 1
ATOM 4089 C CA . HIS B 1 57 ? 109.242 78.686 -300.601 1.00 12.54 57 HIS B CA 1
ATOM 4090 C C . HIS B 1 57 ? 110.725 78.984 -300.845 1.00 12.08 57 HIS B C 1
ATOM 4091 O O . HIS B 1 57 ? 111.064 80.048 -301.370 1.00 12.19 57 HIS B O 1
ATOM 4098 N N . TYR B 1 58 ? 111.605 78.044 -300.507 1.00 12.58 58 TYR B N 1
ATOM 4099 C CA . TYR B 1 58 ? 113.036 78.211 -300.792 1.00 12.37 58 TYR B CA 1
ATOM 4100 C C . TYR B 1 58 ? 113.246 78.427 -302.293 1.00 13.34 58 TYR B C 1
ATOM 4101 O O . TYR B 1 58 ? 114.112 79.198 -302.718 1.00 12.96 58 TYR B O 1
ATOM 4110 N N . HIS B 1 59 ? 112.460 77.725 -303.102 1.00 12.29 59 HIS B N 1
ATOM 4111 C CA . HIS B 1 59 ? 112.524 77.914 -304.547 1.00 13.63 59 HIS B CA 1
ATOM 4112 C C . HIS B 1 59 ? 111.571 78.980 -305.094 1.00 13.67 59 HIS B C 1
ATOM 4113 O O . HIS B 1 59 ? 111.840 79.566 -306.150 1.00 16.34 59 HIS B O 1
ATOM 4120 N N . ARG B 1 60 ? 110.470 79.238 -304.397 1.00 12.56 60 ARG B N 1
ATOM 4121 C CA . ARG B 1 60 ? 109.403 80.079 -304.954 1.00 12.19 60 ARG B CA 1
ATOM 4122 C C . ARG B 1 60 ? 109.259 81.421 -304.260 1.00 12.22 60 ARG B C 1
ATOM 4123 O O . ARG B 1 60 ? 108.224 82.082 -304.391 1.00 12.75 60 ARG B O 1
ATOM 4131 N N . TYR B 1 61 ? 110.292 81.842 -303.536 1.00 12.66 61 TYR B N 1
ATOM 4132 C CA . TYR B 1 61 ? 110.164 83.079 -302.767 1.00 13.20 61 TYR B CA 1
ATOM 4133 C C . TYR B 1 61 ? 109.857 84.296 -303.639 1.00 13.37 61 TYR B C 1
ATOM 4134 O O . TYR B 1 61 ? 109.113 85.167 -303.195 1.00 13.82 61 TYR B O 1
ATOM 4143 N N . LYS B 1 62 ? 110.384 84.372 -304.861 1.00 13.15 62 LYS B N 1
ATOM 4144 C CA . LYS B 1 62 ? 110.066 85.529 -305.704 1.00 12.00 62 LYS B CA 1
ATOM 4145 C C . LYS B 1 62 ? 108.570 85.674 -305.980 1.00 11.69 62 LYS B C 1
ATOM 4146 O O . LYS B 1 62 ? 108.032 86.784 -305.968 1.00 11.23 62 LYS B O 1
ATOM 4152 N N . GLU B 1 63 ? 107.907 84.551 -306.225 1.00 10.82 63 GLU B N 1
ATOM 4153 C CA . GLU B 1 63 ? 106.452 84.535 -306.415 1.00 11.99 63 GLU B CA 1
ATOM 4154 C C . GLU B 1 63 ? 105.727 84.995 -305.149 1.00 12.41 63 GLU B C 1
ATOM 4155 O O . GLU B 1 63 ? 104.795 85.816 -305.189 1.00 12.83 63 GLU B O 1
ATOM 4161 N N . ASP B 1 64 ? 106.159 84.448 -304.019 1.00 12.23 64 ASP B N 1
ATOM 4162 C CA . ASP B 1 64 ? 105.563 84.814 -302.730 1.00 12.98 64 ASP B CA 1
ATOM 4163 C C . ASP B 1 64 ? 105.745 86.304 -302.418 1.00 12.67 64 ASP B C 1
ATOM 4164 O O . ASP B 1 64 ? 104.813 86.967 -301.951 1.00 12.47 64 ASP B O 1
ATOM 4169 N N . VAL B 1 65 ? 106.918 86.858 -302.711 1.00 11.99 65 VAL B N 1
ATOM 4170 C CA . VAL B 1 65 ? 107.112 88.299 -302.496 1.00 13.58 65 VAL B CA 1
ATOM 4171 C C . VAL B 1 65 ? 106.177 89.144 -303.367 1.00 14.38 65 VAL B C 1
ATOM 4172 O O . VAL B 1 65 ? 105.616 90.151 -302.903 1.00 13.43 65 VAL B O 1
ATOM 4176 N N . GLN B 1 66 ? 106.019 88.751 -304.632 1.00 13.84 66 GLN B N 1
ATOM 4177 C CA . GLN B 1 66 ? 105.069 89.446 -305.503 1.00 13.99 66 GLN B CA 1
ATOM 4178 C C . GLN B 1 66 ? 103.637 89.373 -304.984 1.00 14.61 66 GLN B C 1
ATOM 4179 O O . GLN B 1 66 ? 102.860 90.314 -305.190 1.00 15.62 66 GLN B O 1
ATOM 4185 N N . LEU B 1 67 ? 103.276 88.254 -304.359 1.00 14.19 67 LEU B N 1
ATOM 4186 C CA . LEU B 1 67 ? 101.956 88.140 -303.737 1.00 15.60 67 LEU B CA 1
ATOM 4187 C C . LEU B 1 67 ? 101.751 89.137 -302.601 1.00 14.91 67 LEU B C 1
ATOM 4188 O O . LEU B 1 67 ? 100.699 89.780 -302.524 1.00 15.61 67 LEU B O 1
ATOM 4193 N N . LEU B 1 68 ? 102.741 89.248 -301.716 1.00 14.59 68 LEU B N 1
ATOM 4194 C CA . LEU B 1 68 ? 102.708 90.252 -300.650 1.00 14.87 68 LEU B CA 1
ATOM 4195 C C . LEU B 1 68 ? 102.546 91.655 -301.228 1.00 15.72 68 LEU B C 1
ATOM 4196 O O . LEU B 1 68 ? 101.738 92.436 -300.723 1.00 16.47 68 LEU B O 1
ATOM 4201 N N . LYS B 1 69 ? 103.287 91.959 -302.292 1.00 15.87 69 LYS B N 1
ATOM 4202 C CA . LYS B 1 69 ? 103.207 93.281 -302.912 1.00 16.36 69 LYS B CA 1
ATOM 4203 C C . LYS B 1 69 ? 101.820 93.539 -303.501 1.00 16.65 69 LYS B C 1
ATOM 4204 O O . LYS B 1 69 ? 101.259 94.621 -303.305 1.00 16.50 69 LYS B O 1
ATOM 4210 N N . SER B 1 70 ? 101.259 92.557 -304.204 1.00 16.58 70 SER B N 1
ATOM 4211 C CA . SER B 1 70 ? 99.932 92.716 -304.796 1.00 18.55 70 SER B CA 1
ATOM 4212 C C . SER B 1 70 ? 98.833 92.922 -303.753 1.00 19.13 70 SER B C 1
ATOM 4213 O O . SER B 1 70 ? 97.819 93.566 -304.047 1.00 19.82 70 SER B O 1
ATOM 4216 N N . LEU B 1 71 ? 99.026 92.382 -302.551 1.00 18.30 71 LEU B N 1
ATOM 4217 C CA . LEU B 1 71 ? 98.055 92.555 -301.472 1.00 19.04 71 LEU B CA 1
ATOM 4218 C C . LEU B 1 71 ? 98.291 93.857 -300.709 1.00 19.72 71 LEU B C 1
ATOM 4219 O O . LEU B 1 71 ? 97.482 94.242 -299.863 1.00 20.95 71 LEU B O 1
ATOM 4224 N N . GLY B 1 72 ? 99.401 94.527 -301.005 1.00 19.53 72 GLY B N 1
ATOM 4225 C CA . GLY B 1 72 ? 99.772 95.779 -300.343 1.00 19.79 72 GLY B CA 1
ATOM 4226 C C . GLY B 1 72 ? 100.247 95.587 -298.912 1.00 20.23 72 GLY B C 1
ATOM 4227 O O . GLY B 1 72 ? 100.205 96.504 -298.095 1.00 19.83 72 GLY B O 1
ATOM 4228 N N . ILE B 1 73 ? 100.729 94.392 -298.594 1.00 20.47 73 ILE B N 1
ATOM 4229 C CA . ILE B 1 73 ? 101.242 94.090 -297.265 1.00 22.00 73 ILE B CA 1
ATOM 4230 C C . ILE B 1 73 ? 102.572 94.812 -297.050 1.00 23.44 73 ILE B C 1
ATOM 4231 O O . ILE B 1 73 ? 103.474 94.708 -297.878 1.00 23.96 73 ILE B O 1
ATOM 4236 N N . LYS B 1 74 ? 102.688 95.532 -295.936 1.00 24.35 74 LYS B N 1
ATOM 4237 C CA . LYS B 1 74 ? 103.840 96.397 -295.675 1.00 23.85 74 LYS B CA 1
ATOM 4238 C C . LYS B 1 74 ? 104.992 95.772 -294.891 1.00 21.41 74 LYS B C 1
ATOM 4239 O O . LYS B 1 74 ? 106.120 96.259 -294.959 1.00 18.03 74 LYS B O 1
ATOM 4245 N N . SER B 1 75 ? 104.685 94.727 -294.126 1.00 19.27 75 SER B N 1
ATOM 4246 C CA . SER B 1 75 ? 105.647 94.119 -293.226 1.00 18.41 75 SER B CA 1
ATOM 4247 C C . SER B 1 75 ? 105.428 92.625 -293.314 1.00 17.42 75 SER B C 1
ATOM 4248 O O . SER B 1 75 ? 104.297 92.142 -293.336 1.00 16.42 75 SER B O 1
ATOM 4251 N N . TYR B 1 76 ? 106.531 91.897 -293.374 1.00 16.64 76 TYR B N 1
ATOM 4252 C CA . TYR B 1 76 ? 106.434 90.449 -293.492 1.00 15.65 76 TYR B CA 1
ATOM 4253 C C . TYR B 1 76 ? 107.310 89.854 -292.394 1.00 15.75 76 TYR B C 1
ATOM 4254 O O . TYR B 1 76 ? 108.513 90.134 -292.328 1.00 16.49 76 TYR B O 1
ATOM 4263 N N . ARG B 1 77 ? 106.683 89.068 -291.518 1.00 15.12 77 ARG B N 1
ATOM 4264 C CA . ARG B 1 77 ? 107.398 88.392 -290.447 1.00 13.85 77 ARG B CA 1
ATOM 4265 C C . ARG B 1 77 ? 107.734 86.971 -290.908 1.00 13.68 77 ARG B C 1
ATOM 4266 O O . ARG B 1 77 ? 106.841 86.214 -291.293 1.00 14.10 77 ARG B O 1
ATOM 4274 N N . PHE B 1 78 ? 109.012 86.600 -290.873 1.00 13.39 78 PHE B N 1
ATOM 4275 C CA . PHE B 1 78 ? 109.411 85.236 -291.259 1.00 12.51 78 PHE B CA 1
ATOM 4276 C C . PHE B 1 78 ? 110.550 84.794 -290.356 1.00 12.93 78 PHE B C 1
ATOM 4277 O O . PHE B 1 78 ? 111.126 85.618 -289.649 1.00 13.33 78 PHE B O 1
ATOM 4285 N N . SER B 1 79 ? 110.909 83.515 -290.389 1.00 12.00 79 SER B N 1
ATOM 4286 C CA . SER B 1 79 ? 112.023 83.093 -289.555 1.00 12.36 79 SER B CA 1
ATOM 4287 C C . SER B 1 79 ? 113.221 82.639 -290.380 1.00 12.14 79 SER B C 1
ATOM 4288 O O . SER B 1 79 ? 113.102 82.344 -291.570 1.00 12.23 79 SER B O 1
ATOM 4291 N N . ILE B 1 80 ? 114.389 82.664 -289.746 1.00 12.14 80 ILE B N 1
ATOM 4292 C CA . ILE B 1 80 ? 115.611 82.178 -290.372 1.00 12.14 80 ILE B CA 1
ATOM 4293 C C . ILE B 1 80 ? 115.905 80.824 -289.734 1.00 13.38 80 ILE B C 1
ATOM 4294 O O . ILE B 1 80 ? 115.893 80.695 -288.508 1.00 13.95 80 ILE B O 1
ATOM 4299 N N . ALA B 1 81 ? 116.144 79.825 -290.579 1.00 12.78 81 ALA B N 1
ATOM 4300 C CA . ALA B 1 81 ? 116.400 78.468 -290.128 1.00 13.07 81 ALA B CA 1
ATOM 4301 C C . ALA B 1 81 ? 117.870 78.361 -289.741 1.00 12.80 81 ALA B C 1
ATOM 4302 O O . ALA B 1 81 ? 118.745 78.318 -290.606 1.00 13.55 81 ALA B O 1
ATOM 4304 N N . TRP B 1 82 ? 118.129 78.312 -288.438 1.00 12.04 82 TRP B N 1
ATOM 4305 C CA . TRP B 1 82 ? 119.476 78.165 -287.891 1.00 12.84 82 TRP B CA 1
ATOM 4306 C C . TRP B 1 82 ? 120.343 77.130 -288.617 1.00 11.88 82 TRP B C 1
ATOM 4307 O O . TRP B 1 82 ? 121.504 77.425 -288.918 1.00 11.85 82 TRP B O 1
ATOM 4318 N N . PRO B 1 83 ? 119.820 75.916 -288.875 1.00 12.33 83 PRO B N 1
ATOM 4319 C CA . PRO B 1 83 ? 120.681 74.926 -289.529 1.00 12.62 83 PRO B CA 1
ATOM 4320 C C . PRO B 1 83 ? 121.058 75.209 -290.981 1.00 13.69 83 PRO B C 1
ATOM 4321 O O . PRO B 1 83 ? 121.920 74.499 -291.502 1.00 13.73 83 PRO B O 1
ATOM 4325 N N . ARG B 1 84 ? 120.412 76.177 -291.630 1.00 14.06 84 ARG B N 1
ATOM 4326 C CA . ARG B 1 84 ? 120.872 76.639 -292.939 1.00 14.30 84 ARG B CA 1
ATOM 4327 C C . ARG B 1 84 ? 122.135 77.481 -292.774 1.00 15.62 84 ARG B C 1
ATOM 4328 O O . ARG B 1 84 ? 122.942 77.564 -293.703 1.00 15.99 84 ARG B O 1
ATOM 4336 N N . ILE B 1 85 ? 122.281 78.124 -291.619 1.00 15.71 85 ILE B N 1
ATOM 4337 C CA . ILE B 1 85 ? 123.423 79.007 -291.371 1.00 15.42 85 ILE B CA 1
ATOM 4338 C C . ILE B 1 85 ? 124.578 78.280 -290.683 1.00 15.30 85 ILE B C 1
ATOM 4339 O O . ILE B 1 85 ? 125.736 78.485 -291.049 1.00 15.53 85 ILE B O 1
ATOM 4344 N N . PHE B 1 86 ? 124.261 77.480 -289.663 1.00 14.87 86 PHE B N 1
ATOM 4345 C CA . PHE B 1 86 ? 125.236 76.666 -288.933 1.00 14.82 86 PHE B CA 1
ATOM 4346 C C . PHE B 1 86 ? 124.672 75.238 -288.948 1.00 14.23 86 PHE B C 1
ATOM 4347 O O . PHE B 1 86 ? 123.870 74.885 -288.074 1.00 13.57 86 PHE B O 1
ATOM 4355 N N . PRO B 1 87 ? 125.068 74.419 -289.934 1.00 14.16 87 PRO B N 1
ATOM 4356 C CA . PRO B 1 87 ? 124.504 73.072 -290.046 1.00 15.53 87 PRO B CA 1
ATOM 4357 C C . PRO B 1 87 ? 124.727 72.202 -288.813 1.00 16.72 87 PRO B C 1
ATOM 4358 O O . PRO B 1 87 ? 123.919 71.302 -288.562 1.00 19.12 87 PRO B O 1
ATOM 4362 N N . LYS B 1 88 ? 125.792 72.475 -288.062 1.00 17.05 88 LYS B N 1
ATOM 4363 C CA . LYS B 1 88 ? 126.091 71.746 -286.824 1.00 18.75 88 LYS B CA 1
ATOM 4364 C C . LYS B 1 88 ? 125.752 72.545 -285.565 1.00 18.27 88 LYS B C 1
ATOM 4365 O O . LYS B 1 88 ? 126.071 72.132 -284.447 1.00 19.13 88 LYS B O 1
ATOM 4371 N N . GLY B 1 89 ? 125.097 73.689 -285.744 1.00 17.10 89 GLY B N 1
ATOM 4372 C CA . GLY B 1 89 ? 124.689 74.513 -284.619 1.00 15.93 89 GLY B CA 1
ATOM 4373 C C . GLY B 1 89 ? 125.691 75.607 -284.308 1.00 16.61 89 GLY B C 1
ATOM 4374 O O . GLY B 1 89 ? 125.311 76.686 -283.870 1.00 15.83 89 GLY B O 1
ATOM 4375 N N . PHE B 1 90 ? 126.967 75.337 -284.564 1.00 17.05 90 PHE B N 1
ATOM 4376 C CA . PHE B 1 90 ? 128.043 76.286 -284.281 1.00 18.81 90 PHE B CA 1
ATOM 4377 C C . PHE B 1 90 ? 129.202 75.894 -285.176 1.00 19.40 90 PHE B C 1
ATOM 4378 O O . PHE B 1 90 ? 129.175 74.844 -285.826 1.00 19.98 90 PHE B O 1
ATOM 4386 N N . GLY B 1 91 ? 130.226 76.737 -285.204 1.00 20.66 91 GLY B N 1
ATOM 4387 C CA . GLY B 1 91 ? 131.408 76.434 -285.999 1.00 22.39 91 GLY B CA 1
ATOM 4388 C C . GLY B 1 91 ? 131.335 76.980 -287.411 1.00 23.60 91 GLY B C 1
ATOM 4389 O O . GLY B 1 91 ? 131.170 78.187 -287.611 1.00 23.65 91 GLY B O 1
ATOM 4390 N N . GLU B 1 92 ? 131.463 76.079 -288.381 1.00 23.96 92 GLU B N 1
ATOM 4391 C CA . GLU B 1 92 ? 131.516 76.431 -289.798 1.00 25.34 92 GLU B CA 1
ATOM 4392 C C . GLU B 1 92 ? 130.224 77.066 -290.304 1.00 23.46 92 GLU B C 1
ATOM 4393 O O . GLU B 1 92 ? 129.149 76.479 -290.188 1.00 23.60 92 GLU B O 1
ATOM 4399 N N . ILE B 1 93 ? 130.349 78.279 -290.830 1.00 22.37 93 ILE B N 1
ATOM 4400 C CA . ILE B 1 93 ? 129.227 79.042 -291.367 1.00 21.65 93 ILE B CA 1
ATOM 4401 C C . ILE B 1 93 ? 128.952 78.637 -292.815 1.00 20.57 93 ILE B C 1
ATOM 4402 O O . ILE B 1 93 ? 129.862 78.581 -293.644 1.00 20.14 93 ILE B O 1
ATOM 4407 N N . ASN B 1 94 ? 127.681 78.374 -293.101 1.00 18.67 94 ASN B N 1
ATOM 4408 C CA . ASN B 1 94 ? 127.244 78.002 -294.435 1.00 17.99 94 ASN B CA 1
ATOM 4409 C C . ASN B 1 94 ? 126.855 79.251 -295.232 1.00 17.59 94 ASN B C 1
ATOM 4410 O O . ASN B 1 94 ? 125.776 79.813 -295.034 1.00 16.06 94 ASN B O 1
ATOM 4415 N N . GLN B 1 95 ? 127.729 79.667 -296.149 1.00 17.08 95 GLN B N 1
ATOM 4416 C CA . GLN B 1 95 ? 127.497 80.864 -296.956 1.00 17.74 95 GLN B CA 1
ATOM 4417 C C . GLN B 1 95 ? 126.286 80.792 -297.876 1.00 17.07 95 GLN B C 1
ATOM 4418 O O . GLN B 1 95 ? 125.661 81.811 -298.158 1.00 16.55 95 GLN B O 1
ATOM 4424 N N . LYS B 1 96 ? 125.930 79.588 -298.315 1.00 16.95 96 LYS B N 1
ATOM 4425 C CA . LYS B 1 96 ? 124.744 79.420 -299.146 1.00 16.59 96 LYS B CA 1
ATOM 4426 C C . LYS B 1 96 ? 123.467 79.745 -298.375 1.00 16.06 96 LYS B C 1
ATOM 4427 O O . LYS B 1 96 ? 122.534 80.300 -298.957 1.00 16.17 96 LYS B O 1
ATOM 4433 N N . GLY B 1 97 ? 123.441 79.402 -297.084 1.00 15.87 97 GLY B N 1
ATOM 4434 C CA . GLY B 1 97 ? 122.332 79.686 -296.178 1.00 14.29 97 GLY B CA 1
ATOM 4435 C C . GLY B 1 97 ? 122.183 81.179 -295.965 1.00 14.28 97 GLY B C 1
ATOM 4436 O O . GLY B 1 97 ? 121.091 81.737 -296.070 1.00 13.47 97 GLY B O 1
ATOM 4437 N N . ILE B 1 98 ? 123.297 81.843 -295.687 1.00 13.04 98 ILE B N 1
ATOM 4438 C CA . ILE B 1 98 ? 123.266 83.304 -295.594 1.00 15.60 98 ILE B CA 1
ATOM 4439 C C . ILE B 1 98 ? 122.804 83.963 -296.894 1.00 15.52 98 ILE B C 1
ATOM 4440 O O . ILE B 1 98 ? 121.999 84.902 -296.872 1.00 16.10 98 ILE B O 1
ATOM 4445 N N . GLN B 1 99 ? 123.297 83.462 -298.025 1.00 15.41 99 GLN B N 1
ATOM 4446 C CA . GLN B 1 99 ? 122.946 84.047 -299.317 1.00 16.11 99 GLN B CA 1
ATOM 4447 C C . GLN B 1 99 ? 121.446 83.937 -299.598 1.00 14.90 99 GLN B C 1
ATOM 4448 O O . GLN B 1 99 ? 120.835 84.866 -300.136 1.00 15.72 99 GLN B O 1
ATOM 4454 N N . PHE B 1 100 ? 120.841 82.817 -299.219 1.00 13.72 100 PHE B N 1
ATOM 4455 C CA . PHE B 1 100 ? 119.404 82.682 -299.417 1.00 13.91 100 PHE B CA 1
ATOM 4456 C C . PHE B 1 100 ? 118.650 83.796 -298.700 1.00 13.79 100 PHE B C 1
ATOM 4457 O O . PHE B 1 100 ? 117.806 84.462 -299.299 1.00 14.07 100 PHE B O 1
ATOM 4465 N N . TYR B 1 101 ? 118.929 83.984 -297.411 1.00 13.87 101 TYR B N 1
ATOM 4466 C CA . TYR B 1 101 ? 118.215 85.017 -296.661 1.00 13.51 101 TYR B CA 1
ATOM 4467 C C . TYR B 1 101 ? 118.577 86.419 -297.131 1.00 13.80 101 TYR B C 1
ATOM 4468 O O . TYR B 1 101 ? 117.742 87.322 -297.096 1.00 13.56 101 TYR B O 1
ATOM 4477 N N . ARG B 1 102 ? 119.814 86.595 -297.578 1.00 13.29 102 ARG B N 1
ATOM 4478 C CA . ARG B 1 102 ? 120.223 87.875 -298.147 1.00 15.35 102 ARG B CA 1
ATOM 4479 C C . ARG B 1 102 ? 119.388 88.185 -299.389 1.00 15.55 102 ARG B C 1
ATOM 4480 O O . ARG B 1 102 ? 118.900 89.303 -299.549 1.00 15.98 102 ARG B O 1
ATOM 4488 N N . ASP B 1 103 ? 119.203 87.180 -300.240 1.00 15.36 103 ASP B N 1
ATOM 4489 C CA . ASP B 1 103 ? 118.377 87.303 -301.437 1.00 16.77 103 ASP B CA 1
ATOM 4490 C C . ASP B 1 103 ? 116.909 87.553 -301.113 1.00 15.62 103 ASP B C 1
ATOM 4491 O O . ASP B 1 103 ? 116.284 88.393 -301.771 1.00 15.72 103 ASP B O 1
ATOM 4496 N N . LEU B 1 104 ? 116.386 86.845 -300.111 1.00 14.65 104 LEU B N 1
ATOM 4497 C CA . LEU B 1 104 ? 115.010 87.062 -299.662 1.00 14.34 104 LEU B CA 1
ATOM 4498 C C . LEU B 1 104 ? 114.835 88.486 -299.120 1.00 14.41 104 LEU B C 1
ATOM 4499 O O . LEU B 1 104 ? 113.920 89.213 -299.519 1.00 14.06 104 LEU B O 1
ATOM 4504 N N . ILE B 1 105 ? 115.709 88.884 -298.198 1.00 13.97 105 ILE B N 1
ATOM 4505 C CA . ILE B 1 105 ? 115.640 90.223 -297.609 1.00 14.60 105 ILE B CA 1
ATOM 4506 C C . ILE B 1 105 ? 115.694 91.308 -298.693 1.00 15.07 105 ILE B C 1
ATOM 4507 O O . ILE B 1 105 ? 114.887 92.244 -298.690 1.00 15.18 105 ILE B O 1
ATOM 4512 N N . ASP B 1 106 ? 116.632 91.186 -299.628 1.00 16.44 106 ASP B N 1
ATOM 4513 C CA . ASP B 1 106 ? 116.755 92.188 -300.701 1.00 18.13 106 ASP B CA 1
ATOM 4514 C C . ASP B 1 106 ? 115.528 92.240 -301.612 1.00 17.19 106 ASP B C 1
ATOM 4515 O O . ASP B 1 106 ? 115.146 93.312 -302.088 1.00 16.30 106 ASP B O 1
ATOM 4520 N N . GLU B 1 107 ? 114.904 91.081 -301.812 1.00 16.45 107 GLU B N 1
ATOM 4521 C CA . GLU B 1 107 ? 113.715 90.958 -302.654 1.00 15.58 107 GLU B CA 1
ATOM 4522 C C . GLU B 1 107 ? 112.537 91.630 -301.963 1.00 15.61 107 GLU B C 1
ATOM 4523 O O . GLU B 1 107 ? 111.717 92.283 -302.605 1.00 16.12 107 GLU B O 1
ATOM 4529 N N . LEU B 1 108 ? 112.443 91.472 -300.648 1.00 14.56 108 LEU B N 1
ATOM 4530 C CA . LEU B 1 108 ? 111.384 92.148 -299.901 1.00 14.01 108 LEU B CA 1
ATOM 4531 C C . LEU B 1 108 ? 111.543 93.661 -299.995 1.00 13.31 108 LEU B C 1
ATOM 4532 O O . LEU B 1 108 ? 110.588 94.394 -300.274 1.00 13.06 108 LEU B O 1
ATOM 4537 N N . ILE B 1 109 ? 112.764 94.116 -299.742 1.00 13.41 109 ILE B N 1
ATOM 4538 C CA . ILE B 1 109 ? 113.059 95.545 -299.693 1.00 14.76 109 ILE B CA 1
ATOM 4539 C C . ILE B 1 109 ? 112.828 96.222 -301.039 1.00 16.68 109 ILE B C 1
ATOM 4540 O O . ILE B 1 109 ? 112.243 97.309 -301.118 1.00 16.95 109 ILE B O 1
ATOM 4545 N N . LYS B 1 110 ? 113.281 95.577 -302.108 1.00 17.61 110 LYS B N 1
ATOM 4546 C CA . LYS B 1 110 ? 113.077 96.170 -303.425 1.00 18.95 110 LYS B CA 1
ATOM 4547 C C . LYS B 1 110 ? 111.596 96.229 -303.804 1.00 18.37 110 LYS B C 1
ATOM 4548 O O . LYS B 1 110 ? 111.211 96.995 -304.681 1.00 18.36 110 LYS B O 1
ATOM 4554 N N . ASN B 1 111 ? 110.772 95.434 -303.131 1.00 17.47 111 ASN B N 1
ATOM 4555 C CA . ASN B 1 111 ? 109.328 95.443 -303.346 1.00 16.28 111 ASN B CA 1
ATOM 4556 C C . ASN B 1 111 ? 108.556 96.164 -302.238 1.00 17.21 111 ASN B C 1
ATOM 4557 O O . ASN B 1 111 ? 107.347 95.961 -302.065 1.00 17.14 111 ASN B O 1
ATOM 4562 N N . ASP B 1 112 ? 109.284 96.982 -301.480 1.00 17.80 112 ASP B N 1
ATOM 4563 C CA . ASP B 1 112 ? 108.735 97.869 -300.449 1.00 20.27 112 ASP B CA 1
ATOM 4564 C C . ASP B 1 112 ? 108.079 97.188 -299.253 1.00 18.96 112 ASP B C 1
ATOM 4565 O O . ASP B 1 112 ? 107.114 97.694 -298.679 1.00 18.98 112 ASP B O 1
ATOM 4570 N N . ILE B 1 113 ? 108.617 96.034 -298.879 1.00 17.81 113 ILE B N 1
ATOM 4571 C CA . ILE B 1 113 ? 108.106 95.272 -297.744 1.00 17.39 113 ILE B CA 1
ATOM 4572 C C . ILE B 1 113 ? 109.200 95.301 -296.677 1.00 17.79 113 ILE B C 1
ATOM 4573 O O . ILE B 1 113 ? 110.381 95.080 -296.974 1.00 17.65 113 ILE B O 1
ATOM 4578 N N . GLU B 1 114 ? 108.810 95.632 -295.451 1.00 17.63 114 GLU B N 1
ATOM 4579 C CA . GLU B 1 114 ? 109.742 95.668 -294.330 1.00 18.88 114 GLU B CA 1
ATOM 4580 C C . GLU B 1 114 ? 109.850 94.278 -293.721 1.00 17.60 114 GLU B C 1
ATOM 4581 O O . GLU B 1 114 ? 108.852 93.688 -293.307 1.00 17.93 114 GLU B O 1
ATOM 4587 N N . PRO B 1 115 ? 111.073 93.748 -293.670 1.00 16.90 115 PRO B N 1
ATOM 4588 C CA . PRO B 1 115 ? 111.237 92.430 -293.067 1.00 16.91 115 PRO B CA 1
ATOM 4589 C C . PRO B 1 115 ? 111.250 92.468 -291.526 1.00 16.65 115 PRO B C 1
ATOM 4590 O O . PRO B 1 115 ? 111.801 93.381 -290.913 1.00 16.61 115 PRO B O 1
ATOM 4594 N N . ALA B 1 116 ? 110.592 91.505 -290.890 1.00 16.77 116 ALA B N 1
ATOM 4595 C CA . ALA B 1 116 ? 110.674 91.358 -289.442 1.00 16.53 116 ALA B CA 1
ATOM 4596 C C . ALA B 1 116 ? 111.091 89.907 -289.233 1.00 17.14 116 ALA B C 1
ATOM 4597 O O . ALA B 1 116 ? 110.353 88.995 -289.618 1.00 19.58 116 ALA B O 1
ATOM 4599 N N . ILE B 1 117 ? 112.266 89.701 -288.648 1.00 16.18 117 ILE B N 1
ATOM 4600 C CA . ILE B 1 117 ? 112.864 88.369 -288.535 1.00 15.51 117 ILE B CA 1
ATOM 4601 C C . ILE B 1 117 ? 112.787 87.722 -287.151 1.00 15.67 117 ILE B C 1
ATOM 4602 O O . ILE B 1 117 ? 113.291 88.268 -286.162 1.00 13.99 117 ILE B O 1
ATOM 4607 N N . THR B 1 118 ? 112.149 86.555 -287.110 1.00 14.82 118 THR B N 1
ATOM 4608 C CA . THR B 1 118 ? 112.148 85.691 -285.938 1.00 14.40 118 THR B CA 1
ATOM 4609 C C . THR B 1 118 ? 113.438 84.883 -286.039 1.00 14.51 118 THR B C 1
ATOM 4610 O O . THR B 1 118 ? 113.674 84.188 -287.033 1.00 13.34 118 THR B O 1
ATOM 4614 N N . ILE B 1 119 ? 114.275 84.996 -285.011 1.00 13.02 119 ILE B N 1
ATOM 4615 C CA . ILE B 1 119 ? 115.590 84.364 -285.019 1.00 13.74 119 ILE B CA 1
ATOM 4616 C C . ILE B 1 119 ? 115.452 82.859 -284.793 1.00 13.07 119 ILE B C 1
ATOM 4617 O O . ILE B 1 119 ? 116.098 82.065 -285.476 1.00 14.41 119 ILE B O 1
ATOM 4622 N N . TYR B 1 120 ? 114.586 82.461 -283.864 1.00 12.76 120 TYR B N 1
ATOM 4623 C CA . TYR B 1 120 ? 114.414 81.044 -283.573 1.00 12.54 120 TYR B CA 1
ATOM 4624 C C . TYR B 1 120 ? 112.934 80.722 -283.628 1.00 13.19 120 TYR B C 1
ATOM 4625 O O . TYR B 1 120 ? 112.159 81.272 -282.842 1.00 12.97 120 TYR B O 1
ATOM 4634 N N . HIS B 1 121 ? 112.552 79.839 -284.547 1.00 12.49 121 HIS B N 1
ATOM 4635 C CA . HIS B 1 121 ? 111.156 79.411 -284.646 1.00 13.39 121 HIS B CA 1
ATOM 4636 C C . HIS B 1 121 ? 111.111 77.878 -284.689 1.00 13.87 121 HIS B C 1
ATOM 4637 O O . HIS B 1 121 ? 110.582 77.280 -285.636 1.00 13.95 121 HIS B O 1
ATOM 4644 N N . TRP B 1 122 ? 111.749 77.290 -283.672 1.00 12.97 122 TRP B N 1
ATOM 4645 C CA . TRP B 1 122 ? 111.657 75.880 -283.269 1.00 13.00 122 TRP B CA 1
ATOM 4646 C C . TRP B 1 122 ? 112.531 74.866 -283.985 1.00 14.52 122 TRP B C 1
ATOM 4647 O O . TRP B 1 122 ? 112.462 73.666 -283.697 1.00 16.17 122 TRP B O 1
ATOM 4658 N N . ASP B 1 123 ? 113.337 75.354 -284.919 1.00 14.69 123 ASP B N 1
ATOM 4659 C CA . ASP B 1 123 ? 114.158 74.491 -285.745 1.00 15.00 123 ASP B CA 1
ATOM 4660 C C . ASP B 1 123 ? 115.605 74.354 -285.268 1.00 14.58 123 ASP B C 1
ATOM 4661 O O . ASP B 1 123 ? 116.551 74.591 -286.019 1.00 12.74 123 ASP B O 1
ATOM 4666 N N . LEU B 1 124 ? 115.769 73.962 -284.010 1.00 12.84 124 LEU B N 1
ATOM 4667 C CA . LEU B 1 124 ? 117.101 73.745 -283.447 1.00 13.29 124 LEU B CA 1
ATOM 4668 C C . LEU B 1 124 ? 117.896 72.753 -284.291 1.00 12.53 124 LEU B C 1
ATOM 4669 O O . LEU B 1 124 ? 117.364 71.701 -284.639 1.00 12.25 124 LEU B O 1
ATOM 4674 N N . PRO B 1 125 ? 119.164 73.063 -284.619 1.00 12.73 125 PRO B N 1
ATOM 4675 C CA . PRO B 1 125 ? 119.957 72.028 -285.276 1.00 12.12 125 PRO B CA 1
ATOM 4676 C C . PRO B 1 125 ? 119.982 70.735 -284.458 1.00 12.07 125 PRO B C 1
ATOM 4677 O O . PRO B 1 125 ? 120.231 70.747 -283.250 1.00 11.71 125 PRO B O 1
ATOM 4681 N N . GLN B 1 126 ? 119.700 69.613 -285.112 1.00 11.81 126 GLN B N 1
ATOM 4682 C CA . GLN B 1 126 ? 119.717 68.312 -284.442 1.00 12.93 126 GLN B CA 1
ATOM 4683 C C . GLN B 1 126 ? 121.028 68.025 -283.710 1.00 13.56 126 GLN B C 1
ATOM 4684 O O . GLN B 1 126 ? 121.011 67.434 -282.626 1.00 13.44 126 GLN B O 1
ATOM 4690 N N . LYS B 1 127 ? 122.158 68.449 -284.274 1.00 13.91 127 LYS B N 1
ATOM 4691 C CA . LYS B 1 127 ? 123.448 68.233 -283.613 1.00 13.97 127 LYS B CA 1
ATOM 4692 C C . LYS B 1 127 ? 123.521 68.926 -282.247 1.00 13.80 127 LYS B C 1
ATOM 4693 O O . LYS B 1 127 ? 124.303 68.525 -281.382 1.00 13.63 127 LYS B O 1
ATOM 4699 N N . LEU B 1 128 ? 122.687 69.940 -282.029 1.00 11.63 128 LEU B N 1
ATOM 4700 C CA . LEU B 1 128 ? 122.596 70.576 -280.710 1.00 12.25 128 LEU B CA 1
ATOM 4701 C C . LEU B 1 128 ? 121.667 69.800 -279.783 1.00 11.86 128 LEU B C 1
ATOM 4702 O O . LEU B 1 128 ? 121.895 69.774 -278.573 1.00 13.11 128 LEU B O 1
ATOM 4707 N N . GLN B 1 129 ? 120.614 69.184 -280.317 1.00 12.15 129 GLN B N 1
ATOM 4708 C CA . GLN B 1 129 ? 119.793 68.304 -279.483 1.00 12.15 129 GLN B CA 1
ATOM 4709 C C . GLN B 1 129 ? 120.617 67.092 -279.042 1.00 13.07 129 GLN B C 1
ATOM 4710 O O . GLN B 1 129 ? 120.433 66.566 -277.946 1.00 13.70 129 GLN B O 1
ATOM 4716 N N . ASP B 1 130 ? 121.583 66.673 -279.855 1.00 14.44 130 ASP B N 1
ATOM 4717 C CA . ASP B 1 130 ? 122.497 65.611 -279.443 1.00 14.79 130 ASP B CA 1
ATOM 4718 C C . ASP B 1 130 ? 123.305 65.967 -278.194 1.00 14.28 130 ASP B C 1
ATOM 4719 O O . ASP B 1 130 ? 123.777 65.070 -277.498 1.00 12.71 130 ASP B O 1
ATOM 4724 N N . ILE B 1 131 ? 123.461 67.261 -277.911 1.00 14.27 131 ILE B N 1
ATOM 4725 C CA . ILE B 1 131 ? 124.073 67.692 -276.658 1.00 12.52 131 ILE B CA 1
ATOM 4726 C C . ILE B 1 131 ? 123.070 68.250 -275.648 1.00 12.03 131 ILE B C 1
ATOM 4727 O O . ILE B 1 131 ? 123.414 69.057 -274.779 1.00 11.17 131 ILE B O 1
ATOM 4732 N N . GLY B 1 132 ? 121.829 67.782 -275.731 1.00 11.61 132 GLY B N 1
ATOM 4733 C CA . GLY B 1 132 ? 120.806 68.129 -274.747 1.00 12.14 132 GLY B CA 1
ATOM 4734 C C . GLY B 1 132 ? 119.837 69.219 -275.165 1.00 11.60 132 GLY B C 1
ATOM 4735 O O . GLY B 1 132 ? 118.848 69.462 -274.473 1.00 12.36 132 GLY B O 1
ATOM 4736 N N . GLY B 1 133 ? 120.114 69.875 -276.287 1.00 10.55 133 GLY B N 1
ATOM 4737 C CA . GLY B 1 133 ? 119.237 70.926 -276.802 1.00 11.41 133 GLY B CA 1
ATOM 4738 C C . GLY B 1 133 ? 119.064 72.021 -275.764 1.00 12.05 133 GLY B C 1
ATOM 4739 O O . GLY B 1 133 ? 120.034 72.398 -275.115 1.00 11.85 133 GLY B O 1
ATOM 4740 N N . TRP B 1 134 ? 117.833 72.482 -275.550 1.00 11.66 134 TRP B N 1
ATOM 4741 C CA . TRP B 1 134 ? 117.609 73.599 -274.641 1.00 12.90 134 TRP B CA 1
ATOM 4742 C C . TRP B 1 134 ? 117.797 73.321 -273.148 1.00 13.46 134 TRP B C 1
ATOM 4743 O O . TRP B 1 134 ? 117.798 74.262 -272.354 1.00 14.83 134 TRP B O 1
ATOM 4754 N N . ALA B 1 135 ? 117.989 72.057 -272.776 1.00 12.41 135 ALA B N 1
ATOM 4755 C CA . ALA B 1 135 ? 118.303 71.687 -271.395 1.00 12.81 135 ALA B CA 1
ATOM 4756 C C . ALA B 1 135 ? 119.745 72.052 -271.046 1.00 13.31 135 ALA B C 1
ATOM 4757 O O . ALA B 1 135 ? 120.084 72.144 -269.864 1.00 14.72 135 ALA B O 1
ATOM 4759 N N . ASN B 1 136 ? 120.578 72.248 -272.064 1.00 13.07 136 ASN B N 1
ATOM 4760 C CA . ASN B 1 136 ? 122.015 72.539 -271.928 1.00 13.09 136 ASN B CA 1
ATOM 4761 C C . ASN B 1 136 ? 122.269 74.033 -272.132 1.00 14.27 136 ASN B C 1
ATOM 4762 O O . ASN B 1 136 ? 122.045 74.532 -273.230 1.00 14.72 136 ASN B O 1
ATOM 4767 N N . PRO B 1 137 ? 122.771 74.747 -271.108 1.00 15.65 137 PRO B N 1
ATOM 4768 C CA . PRO B 1 137 ? 122.941 76.196 -271.259 1.00 15.55 137 PRO B CA 1
ATOM 4769 C C . PRO B 1 137 ? 123.975 76.566 -272.316 1.00 15.76 137 PRO B C 1
ATOM 4770 O O . PRO B 1 137 ? 123.976 77.705 -272.778 1.00 16.56 137 PRO B O 1
ATOM 4774 N N . GLN B 1 138 ? 124.833 75.622 -272.699 1.00 14.73 138 GLN B N 1
ATOM 4775 C CA . GLN B 1 138 ? 125.782 75.860 -273.787 1.00 15.83 138 GLN B CA 1
ATOM 4776 C C . GLN B 1 138 ? 125.058 76.140 -275.107 1.00 15.63 138 GLN B C 1
ATOM 4777 O O . GLN B 1 138 ? 125.569 76.882 -275.953 1.00 15.86 138 GLN B O 1
ATOM 4783 N N . VAL B 1 139 ? 123.875 75.550 -275.276 1.00 14.90 139 VAL B N 1
ATOM 4784 C CA . VAL B 1 139 ? 123.078 75.720 -276.492 1.00 14.22 139 VAL B CA 1
ATOM 4785 C C . VAL B 1 139 ? 122.520 77.137 -276.510 1.00 15.51 139 VAL B C 1
ATOM 4786 O O . VAL B 1 139 ? 122.382 77.723 -277.582 1.00 15.03 139 VAL B O 1
ATOM 4790 N N . ALA B 1 140 ? 122.237 77.694 -275.334 1.00 15.96 140 ALA B N 1
ATOM 4791 C CA . ALA B 1 140 ? 121.844 79.100 -275.241 1.00 16.46 140 ALA B CA 1
ATOM 4792 C C . ALA B 1 140 ? 122.960 80.013 -275.749 1.00 16.46 140 ALA B C 1
ATOM 4793 O O . ALA B 1 140 ? 122.698 81.032 -276.395 1.00 16.37 140 ALA B O 1
ATOM 4795 N N . ASP B 1 141 ? 124.205 79.653 -275.457 1.00 16.37 141 ASP B N 1
ATOM 4796 C CA . ASP B 1 141 ? 125.345 80.466 -275.869 1.00 15.66 141 ASP B CA 1
ATOM 4797 C C . ASP B 1 141 ? 125.581 80.390 -277.370 1.00 15.77 141 ASP B C 1
ATOM 4798 O O . ASP B 1 141 ? 125.924 81.394 -277.991 1.00 14.87 141 ASP B O 1
ATOM 4803 N N . TYR B 1 142 ? 125.400 79.200 -277.941 1.00 13.78 142 TYR B N 1
ATOM 4804 C CA . TYR B 1 142 ? 125.495 79.023 -279.383 1.00 13.46 142 TYR B CA 1
ATOM 4805 C C . TYR B 1 142 ? 124.392 79.808 -280.084 1.00 13.31 142 TYR B C 1
ATOM 4806 O O . TYR B 1 142 ? 124.599 80.329 -281.184 1.00 12.92 142 TYR B O 1
ATOM 4815 N N . TYR B 1 143 ? 123.227 79.875 -279.444 1.00 12.70 143 TYR B N 1
ATOM 4816 C CA . TYR B 1 143 ? 122.136 80.671 -279.988 1.00 12.60 143 TYR B CA 1
ATOM 4817 C C . TYR B 1 143 ? 122.549 82.136 -280.118 1.00 13.59 143 TYR B C 1
ATOM 4818 O O . TYR B 1 143 ? 122.252 82.769 -281.135 1.00 12.76 143 TYR B O 1
ATOM 4827 N N . VAL B 1 144 ? 123.221 82.669 -279.100 1.00 13.82 144 VAL B N 1
ATOM 4828 C CA . VAL B 1 144 ? 123.618 84.080 -279.126 1.00 14.67 144 VAL B CA 1
ATOM 4829 C C . VAL B 1 144 ? 124.655 84.339 -280.217 1.00 15.00 144 VAL B C 1
ATOM 4830 O O . VAL B 1 144 ? 124.614 85.377 -280.894 1.00 15.16 144 VAL B O 1
ATOM 4834 N N . ASP B 1 145 ? 125.584 83.400 -280.380 1.00 15.19 145 ASP B N 1
ATOM 4835 C CA . ASP B 1 145 ? 126.559 83.456 -281.471 1.00 16.44 145 ASP B CA 1
ATOM 4836 C C . ASP B 1 145 ? 125.864 83.548 -282.827 1.00 16.04 145 ASP B C 1
ATOM 4837 O O . ASP B 1 145 ? 126.284 84.303 -283.711 1.00 15.46 145 ASP B O 1
ATOM 4842 N N . TYR B 1 146 ? 124.821 82.737 -282.986 1.00 14.71 146 TYR B N 1
ATOM 4843 C CA . TYR B 1 146 ? 123.997 82.706 -284.185 1.00 13.61 146 TYR B CA 1
ATOM 4844 C C . TYR B 1 146 ? 123.238 84.028 -284.356 1.00 14.02 146 TYR B C 1
ATOM 4845 O O . TYR B 1 146 ? 123.278 84.620 -285.434 1.00 14.54 146 TYR B O 1
ATOM 4854 N N . ALA B 1 147 ? 122.556 84.494 -283.313 1.00 13.61 147 ALA B N 1
ATOM 4855 C CA . ALA B 1 147 ? 121.879 85.790 -283.353 1.00 13.07 147 ALA B CA 1
ATOM 4856 C C . ALA B 1 147 ? 122.843 86.919 -283.714 1.00 13.94 147 ALA B C 1
ATOM 4857 O O . ALA B 1 147 ? 122.483 87.798 -284.494 1.00 13.57 147 ALA B O 1
ATOM 4859 N N . ASN B 1 148 ? 124.044 86.912 -283.143 1.00 14.08 148 ASN B N 1
ATOM 4860 C CA . ASN B 1 148 ? 125.018 87.964 -283.419 1.00 16.07 148 ASN B CA 1
ATOM 4861 C C . ASN B 1 148 ? 125.442 87.985 -284.890 1.00 15.69 148 ASN B C 1
ATOM 4862 O O . ASN B 1 148 ? 125.653 89.050 -285.465 1.00 15.88 148 ASN B O 1
ATOM 4867 N N . LEU B 1 149 ? 125.589 86.815 -285.504 1.00 15.47 149 LEU B N 1
ATOM 4868 C CA . LEU B 1 149 ? 125.922 86.746 -286.925 1.00 15.97 149 LEU B CA 1
ATOM 4869 C C . LEU B 1 149 ? 124.820 87.391 -287.766 1.00 15.34 149 LEU B C 1
ATOM 4870 O O . LEU B 1 149 ? 125.102 88.191 -288.660 1.00 15.55 149 LEU B O 1
ATOM 4875 N N . LEU B 1 150 ? 123.567 87.049 -287.473 1.00 13.94 150 LEU B N 1
ATOM 4876 C CA . LEU B 1 150 ? 122.419 87.646 -288.143 1.00 13.30 150 LEU B CA 1
ATOM 4877 C C . LEU B 1 150 ? 122.375 89.169 -287.992 1.00 12.91 150 LEU B C 1
ATOM 4878 O O . LEU B 1 150 ? 122.102 89.878 -288.964 1.00 12.31 150 LEU B O 1
ATOM 4883 N N . PHE B 1 151 ? 122.619 89.672 -286.785 1.00 13.12 151 PHE B N 1
ATOM 4884 C CA . PHE B 1 151 ? 122.648 91.128 -286.613 1.00 14.85 151 PHE B CA 1
ATOM 4885 C C . PHE B 1 151 ? 123.736 91.739 -287.483 1.00 15.86 151 PHE B C 1
ATOM 4886 O O . PHE B 1 151 ? 123.532 92.774 -288.125 1.00 17.42 151 PHE B O 1
ATOM 4894 N N . ARG B 1 152 ? 124.915 91.128 -287.483 1.00 17.38 152 ARG B N 1
ATOM 4895 C CA . ARG B 1 152 ? 126.015 91.722 -288.236 1.00 19.06 152 ARG B CA 1
ATOM 4896 C C . ARG B 1 152 ? 125.801 91.619 -289.746 1.00 18.98 152 ARG B C 1
ATOM 4897 O O . ARG B 1 152 ? 126.155 92.540 -290.483 1.00 17.82 152 ARG B O 1
ATOM 4905 N N . GLU B 1 153 ? 125.187 90.526 -290.193 1.00 17.84 153 GLU B N 1
ATOM 4906 C CA . GLU B 1 153 ? 124.909 90.345 -291.615 1.00 19.26 153 GLU B CA 1
ATOM 4907 C C . GLU B 1 153 ? 123.762 91.191 -292.158 1.00 18.12 153 GLU B C 1
ATOM 4908 O O . GLU B 1 153 ? 123.884 91.731 -293.249 1.00 19.13 153 GLU B O 1
ATOM 4914 N N . PHE B 1 154 ? 122.669 91.306 -291.410 1.00 17.75 154 PHE B N 1
ATOM 4915 C CA . PHE B 1 154 ? 121.428 91.876 -291.924 1.00 16.52 154 PHE B CA 1
ATOM 4916 C C . PHE B 1 154 ? 120.892 93.082 -291.173 1.00 16.83 154 PHE B C 1
ATOM 4917 O O . PHE B 1 154 ? 119.903 93.683 -291.605 1.00 16.67 154 PHE B O 1
ATOM 4925 N N . GLY B 1 155 ? 121.543 93.427 -290.065 1.00 16.49 155 GLY B N 1
ATOM 4926 C CA . GLY B 1 155 ? 121.039 94.481 -289.189 1.00 17.36 155 GLY B CA 1
ATOM 4927 C C . GLY B 1 155 ? 120.988 95.869 -289.801 1.00 18.62 155 GLY B C 1
ATOM 4928 O O . GLY B 1 155 ? 120.199 96.711 -289.369 1.00 18.28 155 GLY B O 1
ATOM 4929 N N . ASP B 1 156 ? 121.807 96.106 -290.820 1.00 19.44 156 ASP B N 1
ATOM 4930 C CA . ASP B 1 156 ? 121.746 97.361 -291.569 1.00 21.33 156 ASP B CA 1
ATOM 4931 C C . ASP B 1 156 ? 120.435 97.549 -292.336 1.00 21.23 156 ASP B C 1
ATOM 4932 O O . ASP B 1 156 ? 120.070 98.680 -292.654 1.00 20.44 156 ASP B O 1
ATOM 4937 N N . ARG B 1 157 ? 119.737 96.453 -292.626 1.00 21.36 157 ARG B N 1
ATOM 4938 C CA . ARG B 1 157 ? 118.532 96.450 -293.461 1.00 22.16 157 ARG B CA 1
ATOM 4939 C C . ARG B 1 157 ? 117.271 95.964 -292.746 1.00 21.41 157 ARG B C 1
ATOM 4940 O O . ARG B 1 157 ? 116.155 96.255 -293.184 1.00 22.38 157 ARG B O 1
ATOM 4948 N N . VAL B 1 158 ? 117.452 95.156 -291.707 1.00 19.12 158 VAL B N 1
ATOM 4949 C CA . VAL B 1 158 ? 116.343 94.619 -290.925 1.00 19.10 158 VAL B CA 1
ATOM 4950 C C . VAL B 1 158 ? 116.279 95.392 -289.610 1.00 18.72 158 VAL B C 1
ATOM 4951 O O . VAL B 1 158 ? 117.280 95.467 -288.893 1.00 18.29 158 VAL B O 1
ATOM 4955 N N . LYS B 1 159 ? 115.102 95.937 -289.308 1.00 17.62 159 LYS B N 1
ATOM 4956 C CA . LYS B 1 159 ? 114.926 96.809 -288.153 1.00 18.07 159 LYS B CA 1
ATOM 4957 C C . LYS B 1 159 ? 113.964 96.268 -287.095 1.00 17.19 159 LYS B C 1
ATOM 4958 O O . LYS B 1 159 ? 113.683 96.933 -286.098 1.00 16.70 159 LYS B O 1
ATOM 4964 N N . THR B 1 160 ? 113.479 95.043 -287.296 1.00 15.83 160 THR B N 1
ATOM 4965 C CA . THR B 1 160 ? 112.610 94.435 -286.303 1.00 15.92 160 THR B CA 1
ATOM 4966 C C . THR B 1 160 ? 113.080 93.000 -286.150 1.00 15.09 160 THR B C 1
ATOM 4967 O O . THR B 1 160 ? 113.077 92.251 -287.126 1.00 14.82 160 THR B O 1
ATOM 4971 N N . TRP B 1 161 ? 113.513 92.655 -284.941 1.00 14.48 161 TRP B N 1
ATOM 4972 C CA . TRP B 1 161 ? 113.978 91.305 -284.624 1.00 13.84 161 TRP B CA 1
ATOM 4973 C C . TRP B 1 161 ? 113.154 90.673 -283.517 1.00 13.96 161 TRP B C 1
ATOM 4974 O O . TRP B 1 161 ? 112.839 91.343 -282.542 1.00 14.35 161 TRP B O 1
ATOM 4985 N N . ILE B 1 162 ? 112.854 89.381 -283.640 1.00 15.75 162 ILE B N 1
ATOM 4986 C CA . ILE B 1 162 ? 112.142 88.635 -282.606 1.00 15.36 162 ILE B CA 1
ATOM 4987 C C . ILE B 1 162 ? 113.073 87.493 -282.214 1.00 16.22 162 ILE B C 1
ATOM 4988 O O . ILE B 1 162 ? 113.450 86.675 -283.053 1.00 16.43 162 ILE B O 1
ATOM 4993 N N . THR B 1 163 ? 113.477 87.463 -280.948 1.00 15.60 163 THR B N 1
ATOM 4994 C CA . THR B 1 163 ? 114.453 86.481 -280.492 1.00 14.65 163 THR B CA 1
ATOM 4995 C C . THR B 1 163 ? 113.899 85.068 -280.604 1.00 14.66 163 THR B C 1
ATOM 4996 O O . THR B 1 163 ? 114.545 84.173 -281.161 1.00 14.32 163 THR B O 1
ATOM 5000 N N . HIS B 1 164 ? 112.705 84.897 -280.040 1.00 14.37 164 HIS B N 1
ATOM 5001 C CA . HIS B 1 164 ? 112.059 83.596 -279.927 1.00 13.83 164 HIS B CA 1
ATOM 5002 C C . HIS B 1 164 ? 110.570 83.699 -280.211 1.00 14.12 164 HIS B C 1
ATOM 5003 O O . HIS B 1 164 ? 109.907 84.662 -279.825 1.00 14.29 164 HIS B O 1
ATOM 5010 N N . ASN B 1 165 ? 110.055 82.670 -280.870 1.00 14.12 165 ASN B N 1
ATOM 5011 C CA . ASN B 1 165 ? 108.620 82.548 -281.069 1.00 14.80 165 ASN B CA 1
ATOM 5012 C C . ASN B 1 165 ? 108.100 81.508 -280.082 1.00 14.95 165 ASN B C 1
ATOM 5013 O O . ASN B 1 165 ? 108.593 80.377 -280.060 1.00 14.73 165 ASN B O 1
ATOM 5018 N N . GLU B 1 166 ? 107.109 81.896 -279.285 1.00 15.12 166 GLU B N 1
ATOM 5019 C CA . GLU B 1 166 ? 106.397 80.998 -278.382 1.00 15.35 166 GLU B CA 1
ATOM 5020 C C . GLU B 1 166 ? 107.287 80.040 -277.587 1.00 15.14 166 GLU B C 1
ATOM 5021 O O . GLU B 1 166 ? 107.173 78.814 -277.762 1.00 14.67 166 GLU B O 1
ATOM 5027 N N . PRO B 1 167 ? 108.178 80.588 -276.740 1.00 14.34 167 PRO B N 1
ATOM 5028 C CA . PRO B 1 167 ? 109.039 79.760 -275.901 1.00 14.67 167 PRO B CA 1
ATOM 5029 C C . PRO B 1 167 ? 108.224 78.820 -274.998 1.00 15.05 167 PRO B C 1
ATOM 5030 O O . PRO B 1 167 ? 108.664 77.696 -274.751 1.00 15.76 167 PRO B O 1
ATOM 5034 N N . TRP B 1 168 ? 107.045 79.236 -274.536 1.00 14.55 168 TRP B N 1
ATOM 5035 C CA . TRP B 1 168 ? 106.142 78.329 -273.817 1.00 15.85 168 TRP B CA 1
ATOM 5036 C C . TRP B 1 168 ? 105.818 77.082 -274.637 1.00 15.75 168 TRP B C 1
ATOM 5037 O O . TRP B 1 168 ? 105.847 75.975 -274.105 1.00 16.36 168 TRP B O 1
ATOM 5048 N N . VAL B 1 169 ? 105.498 77.241 -275.919 1.00 15.92 169 VAL B N 1
ATOM 5049 C CA . VAL B 1 169 ? 105.156 76.078 -276.754 1.00 15.18 169 VAL B CA 1
ATOM 5050 C C . VAL B 1 169 ? 106.398 75.215 -276.964 1.00 15.09 169 VAL B C 1
ATOM 5051 O O . VAL B 1 169 ? 106.384 74.006 -276.744 1.00 15.70 169 VAL B O 1
ATOM 5055 N N . ALA B 1 170 ? 107.506 75.837 -277.340 1.00 14.23 170 ALA B N 1
ATOM 5056 C CA . ALA B 1 170 ? 108.734 75.083 -277.589 1.00 15.48 170 ALA B CA 1
ATOM 5057 C C . ALA B 1 170 ? 109.122 74.234 -276.383 1.00 15.84 170 ALA B C 1
ATOM 5058 O O . ALA B 1 170 ? 109.537 73.079 -276.526 1.00 17.11 170 ALA B O 1
ATOM 5060 N N . SER B 1 171 ? 109.044 74.828 -275.196 1.00 15.06 171 SER B N 1
ATOM 5061 C CA . SER B 1 171 ? 109.453 74.121 -273.988 1.00 16.11 171 SER B CA 1
ATOM 5062 C C . SER B 1 171 ? 108.411 73.108 -273.516 1.00 15.98 171 SER B C 1
ATOM 5063 O O . SER B 1 171 ? 108.725 71.945 -273.283 1.00 16.92 171 SER B O 1
ATOM 5066 N N . TYR B 1 172 ? 107.154 73.522 -273.443 1.00 15.01 172 TYR B N 1
ATOM 5067 C CA . TYR B 1 172 ? 106.105 72.659 -272.914 1.00 15.43 172 TYR B CA 1
ATOM 5068 C C . TYR B 1 172 ? 105.715 71.547 -273.888 1.00 14.93 172 TYR B C 1
ATOM 5069 O O . TYR B 1 172 ? 105.684 70.365 -273.525 1.00 14.54 172 TYR B O 1
ATOM 5078 N N . LEU B 1 173 ? 105.445 71.907 -275.139 1.00 14.17 173 LEU B N 1
ATOM 5079 C CA . LEU B 1 173 ? 105.086 70.886 -276.111 1.00 14.94 173 LEU B CA 1
ATOM 5080 C C . LEU B 1 173 ? 106.259 70.026 -276.559 1.00 14.27 173 LEU B C 1
ATOM 5081 O O . LEU B 1 173 ? 106.076 68.842 -276.832 1.00 14.34 173 LEU B O 1
ATOM 5086 N N . GLY B 1 174 ? 107.454 70.609 -276.578 1.00 12.70 174 GLY B N 1
ATOM 5087 C CA . GLY B 1 174 ? 108.635 69.899 -277.047 1.00 13.26 174 GLY B CA 1
ATOM 5088 C C . GLY B 1 174 ? 109.336 69.086 -275.978 1.00 13.27 174 GLY B C 1
ATOM 5089 O O . GLY B 1 174 ? 109.905 68.031 -276.271 1.00 12.73 174 GLY B O 1
ATOM 5090 N N . TYR B 1 175 ? 109.275 69.563 -274.739 1.00 12.96 175 TYR B N 1
ATOM 5091 C CA . TYR B 1 175 ? 110.018 68.927 -273.648 1.00 13.69 175 TYR B CA 1
ATOM 5092 C C . TYR B 1 175 ? 109.161 68.322 -272.535 1.00 13.44 175 TYR B C 1
ATOM 5093 O O . TYR B 1 175 ? 109.656 67.471 -271.803 1.00 14.38 175 TYR B O 1
ATOM 5102 N N . ALA B 1 176 ? 107.901 68.740 -272.412 1.00 13.04 176 ALA B N 1
ATOM 5103 C CA . ALA B 1 176 ? 107.025 68.211 -271.380 1.00 13.37 176 ALA B CA 1
ATOM 5104 C C . ALA B 1 176 ? 105.942 67.269 -271.909 1.00 14.00 176 ALA B C 1
ATOM 5105 O O . ALA B 1 176 ? 105.719 66.203 -271.334 1.00 16.08 176 ALA B O 1
ATOM 5107 N N . LEU B 1 177 ? 105.284 67.630 -273.005 1.00 13.85 177 LEU B N 1
ATOM 5108 C CA . LEU B 1 177 ? 104.202 66.805 -273.537 1.00 15.17 177 LEU B CA 1
ATOM 5109 C C . LEU B 1 177 ? 104.652 65.848 -274.635 1.00 15.05 177 LEU B C 1
ATOM 5110 O O . LEU B 1 177 ? 103.933 64.912 -274.974 1.00 15.59 177 LEU B O 1
ATOM 5115 N N . GLY B 1 178 ? 105.843 66.063 -275.181 1.00 14.75 178 GLY B N 1
ATOM 5116 C CA . GLY B 1 178 ? 106.377 65.229 -276.261 1.00 16.70 178 GLY B CA 1
ATOM 5117 C C . GLY B 1 178 ? 105.635 65.324 -277.586 1.00 17.56 178 GLY B C 1
ATOM 5118 O O . GLY B 1 178 ? 105.813 64.475 -278.456 1.00 18.94 178 GLY B O 1
ATOM 5119 N N . VAL B 1 179 ? 104.830 66.371 -277.743 1.00 17.11 179 VAL B N 1
ATOM 5120 C CA . VAL B 1 179 ? 103.952 66.564 -278.889 1.00 17.30 179 VAL B CA 1
ATOM 5121 C C . VAL B 1 179 ? 104.678 67.212 -280.072 1.00 15.26 179 VAL B C 1
ATOM 5122 O O . VAL B 1 179 ? 104.347 66.950 -281.233 1.00 14.20 179 VAL B O 1
ATOM 5126 N N . HIS B 1 180 ? 105.678 68.033 -279.760 1.00 13.91 180 HIS B N 1
ATOM 5127 C CA . HIS B 1 180 ? 106.516 68.747 -280.725 1.00 12.63 180 HIS B CA 1
ATOM 5128 C C . HIS B 1 180 ? 107.954 68.294 -280.532 1.00 11.88 180 HIS B C 1
ATOM 5129 O O . HIS B 1 180 ? 108.266 67.717 -279.498 1.00 13.18 180 HIS B O 1
ATOM 5136 N N . ALA B 1 181 ? 108.793 68.482 -281.547 1.00 11.73 181 ALA B N 1
ATOM 5137 C CA . ALA B 1 181 ? 110.218 68.193 -281.463 1.00 12.65 181 ALA B CA 1
ATOM 5138 C C . ALA B 1 181 ? 110.775 68.948 -280.255 1.00 12.69 181 ALA B C 1
ATOM 5139 O O . ALA B 1 181 ? 110.402 70.104 -280.023 1.00 13.59 181 ALA B O 1
ATOM 5141 N N . PRO B 1 182 ? 111.714 68.338 -279.514 1.00 13.20 182 PRO B N 1
ATOM 5142 C CA . PRO B 1 182 ? 112.308 67.046 -279.804 1.00 13.10 182 PRO B CA 1
ATOM 5143 C C . PRO B 1 182 ? 111.526 65.849 -279.261 1.00 13.48 182 PRO B C 1
ATOM 5144 O O . PRO B 1 182 ? 112.036 64.730 -279.331 1.00 15.41 182 PRO B O 1
ATOM 5148 N N . GLY B 1 183 ? 110.311 66.046 -278.754 1.00 13.66 183 GLY B N 1
ATOM 5149 C CA . GLY B 1 183 ? 109.483 64.904 -278.342 1.00 14.26 183 GLY B CA 1
ATOM 5150 C C . GLY B 1 183 ? 109.787 64.334 -276.962 1.00 16.12 183 GLY B C 1
ATOM 5151 O O . GLY B 1 183 ? 109.553 63.153 -276.699 1.00 17.78 183 GLY B O 1
ATOM 5152 N N . ILE B 1 184 ? 110.309 65.166 -276.067 1.00 15.36 184 ILE B N 1
ATOM 5153 C CA . ILE B 1 184 ? 110.656 64.738 -274.709 1.00 15.18 184 ILE B CA 1
ATOM 5154 C C . ILE B 1 184 ? 109.438 64.915 -273.795 1.00 15.23 184 ILE B C 1
ATOM 5155 O O . ILE B 1 184 ? 108.621 65.804 -274.037 1.00 13.86 184 ILE B O 1
ATOM 5160 N N . LYS B 1 185 ? 109.293 64.063 -272.780 1.00 14.64 185 LYS B N 1
ATOM 5161 C CA . LYS B 1 185 ? 108.143 64.123 -271.878 1.00 15.84 185 LYS B CA 1
ATOM 5162 C C . LYS B 1 185 ? 108.588 64.197 -270.421 1.00 15.36 185 LYS B C 1
ATOM 5163 O O . LYS B 1 185 ? 108.448 63.231 -269.661 1.00 15.14 185 LYS B O 1
ATOM 5169 N N . ASP B 1 186 ? 109.098 65.365 -270.048 1.00 14.59 186 ASP B N 1
ATOM 5170 C CA . ASP B 1 186 ? 109.712 65.577 -268.735 1.00 14.86 186 ASP B CA 1
ATOM 5171 C C . ASP B 1 186 ? 109.485 67.042 -268.356 1.00 14.49 186 ASP B C 1
ATOM 5172 O O . ASP B 1 186 ? 110.246 67.909 -268.783 1.00 14.82 186 ASP B O 1
ATOM 5177 N N . MET B 1 187 ? 108.441 67.320 -267.583 1.00 14.08 187 MET B N 1
ATOM 5178 C CA . MET B 1 187 ? 108.139 68.687 -267.168 1.00 15.25 187 MET B CA 1
ATOM 5179 C C . MET B 1 187 ? 109.298 69.394 -266.449 1.00 15.41 187 MET B C 1
ATOM 5180 O O . MET B 1 187 ? 109.537 70.582 -266.684 1.00 16.22 187 MET B O 1
ATOM 5185 N N . LYS B 1 188 ? 110.029 68.694 -265.586 1.00 14.14 188 LYS B N 1
ATOM 5186 C CA . LYS B 1 188 ? 111.189 69.312 -264.930 1.00 14.54 188 LYS B CA 1
ATOM 5187 C C . LYS B 1 188 ? 112.232 69.777 -265.954 1.00 14.05 188 LYS B C 1
ATOM 5188 O O . LYS B 1 188 ? 112.753 70.904 -265.884 1.00 13.39 188 LYS B O 1
ATOM 5194 N N . MET B 1 189 ? 112.533 68.908 -266.915 1.00 13.65 189 MET B N 1
ATOM 5195 C CA . MET B 1 189 ? 113.373 69.306 -268.049 1.00 13.12 189 MET B CA 1
ATOM 5196 C C . MET B 1 189 ? 112.781 70.461 -268.866 1.00 13.22 189 MET B C 1
ATOM 5197 O O . MET B 1 189 ? 113.521 71.341 -269.337 1.00 12.93 189 MET B O 1
ATOM 5202 N N . ALA B 1 190 ? 111.465 70.447 -269.074 1.00 11.29 190 ALA B N 1
ATOM 5203 C CA . ALA B 1 190 ? 110.846 71.535 -269.834 1.00 12.67 190 ALA B CA 1
ATOM 5204 C C . ALA B 1 190 ? 111.043 72.899 -269.174 1.00 12.79 190 ALA B C 1
ATOM 5205 O O . ALA B 1 190 ? 111.244 73.902 -269.863 1.00 12.78 190 ALA B O 1
ATOM 5207 N N . LEU B 1 191 ? 110.945 72.949 -267.848 1.00 12.42 191 LEU B N 1
ATOM 5208 C CA . LEU B 1 191 ? 111.126 74.208 -267.133 1.00 11.66 191 LEU B CA 1
ATOM 5209 C C . LEU B 1 191 ? 112.579 74.676 -267.238 1.00 11.09 191 LEU B C 1
ATOM 5210 O O . LEU B 1 191 ? 112.850 75.872 -267.307 1.00 11.41 191 LEU B O 1
ATOM 5215 N N . LEU B 1 192 ? 113.508 73.727 -267.272 1.00 10.51 192 LEU B N 1
ATOM 5216 C CA . LEU B 1 192 ? 114.918 74.041 -267.463 1.00 11.30 192 LEU B CA 1
ATOM 5217 C C . LEU B 1 192 ? 115.155 74.572 -268.884 1.00 11.93 192 LEU B C 1
ATOM 5218 O O . LEU B 1 192 ? 115.829 75.589 -269.061 1.00 11.10 192 LEU B O 1
ATOM 5223 N N . ALA B 1 193 ? 114.590 73.905 -269.891 1.00 12.53 193 ALA B N 1
ATOM 5224 C CA . ALA B 1 193 ? 114.645 74.380 -271.274 1.00 13.25 193 ALA B CA 1
ATOM 5225 C C . ALA B 1 193 ? 114.062 75.794 -271.395 1.00 13.74 193 ALA B C 1
ATOM 5226 O O . ALA B 1 193 ? 114.665 76.642 -272.045 1.00 13.88 193 ALA B O 1
ATOM 5228 N N . ALA B 1 194 ? 112.902 76.048 -270.791 1.00 14.35 194 ALA B N 1
ATOM 5229 C CA . ALA B 1 194 ? 112.288 77.377 -270.822 1.00 13.52 194 ALA B CA 1
ATOM 5230 C C . ALA B 1 194 ? 113.212 78.425 -270.216 1.00 13.78 194 ALA B C 1
ATOM 5231 O O . ALA B 1 194 ? 113.322 79.551 -270.727 1.00 14.30 194 ALA B O 1
ATOM 5233 N N . HIS B 1 195 ? 113.866 78.053 -269.120 1.00 12.44 195 HIS B N 1
ATOM 5234 C CA . HIS B 1 195 ? 114.827 78.952 -268.483 1.00 13.21 195 HIS B CA 1
ATOM 5235 C C . HIS B 1 195 ? 116.013 79.275 -269.394 1.00 13.01 195 HIS B C 1
ATOM 5236 O O . HIS B 1 195 ? 116.378 80.444 -269.530 1.00 12.99 195 HIS B O 1
ATOM 5243 N N . ASN B 1 196 ? 116.631 78.255 -269.987 1.00 12.17 196 ASN B N 1
ATOM 5244 C CA . ASN B 1 196 ? 117.709 78.483 -270.945 1.00 12.04 196 ASN B CA 1
ATOM 5245 C C . ASN B 1 196 ? 117.263 79.258 -272.183 1.00 12.26 196 ASN B C 1
ATOM 5246 O O . ASN B 1 196 ? 118.019 80.066 -272.719 1.00 12.07 196 ASN B O 1
ATOM 5251 N N . ILE B 1 197 ? 116.026 79.042 -272.628 1.00 12.43 197 ILE B N 1
ATOM 5252 C CA . ILE B 1 197 ? 115.504 79.823 -273.749 1.00 13.05 197 ILE B CA 1
ATOM 5253 C C . ILE B 1 197 ? 115.447 81.296 -273.353 1.00 12.95 197 ILE B C 1
ATOM 5254 O O . ILE B 1 197 ? 115.939 82.149 -274.099 1.00 12.48 197 ILE B O 1
ATOM 5259 N N . LEU B 1 198 ? 114.882 81.595 -272.187 1.00 12.34 198 LEU B N 1
ATOM 5260 C CA . LEU B 1 198 ? 114.857 82.981 -271.690 1.00 12.93 198 LEU B CA 1
ATOM 5261 C C . LEU B 1 198 ? 116.254 83.586 -271.516 1.00 13.40 198 LEU B C 1
ATOM 5262 O O . LEU B 1 198 ? 116.495 84.746 -271.865 1.00 12.66 198 LEU B O 1
ATOM 5267 N N . LEU B 1 199 ? 117.185 82.811 -270.969 1.00 13.51 199 LEU B N 1
ATOM 5268 C CA . LEU B 1 199 ? 118.578 83.253 -270.891 1.00 14.18 199 LEU B CA 1
ATOM 5269 C C . LEU B 1 199 ? 119.138 83.656 -272.260 1.00 14.52 199 LEU B C 1
ATOM 5270 O O . LEU B 1 199 ? 119.834 84.674 -272.379 1.00 13.75 199 LEU B O 1
ATOM 5275 N N . SER B 1 200 ? 118.827 82.862 -273.285 1.00 13.47 200 SER B N 1
ATOM 5276 C CA . SER B 1 200 ? 119.267 83.143 -274.653 1.00 14.26 200 SER B CA 1
ATOM 5277 C C . SER B 1 200 ? 118.629 84.431 -275.185 1.00 13.84 200 SER B C 1
ATOM 5278 O O . SER B 1 200 ? 119.264 85.195 -275.916 1.00 13.19 200 SER B O 1
ATOM 5281 N N . HIS B 1 201 ? 117.363 84.651 -274.840 1.00 13.27 201 HIS B N 1
ATOM 5282 C CA . HIS B 1 201 ? 116.675 85.881 -275.238 1.00 13.10 201 HIS B CA 1
ATOM 5283 C C . HIS B 1 201 ? 117.404 87.087 -274.651 1.00 13.60 201 HIS B C 1
ATOM 5284 O O . HIS B 1 201 ? 117.771 88.001 -275.391 1.00 14.11 201 HIS B O 1
ATOM 5291 N N . PHE B 1 202 ? 117.625 87.105 -273.338 1.00 13.64 202 PHE B N 1
ATOM 5292 C CA . PHE B 1 202 ? 118.270 88.258 -272.713 1.00 14.15 202 PHE B CA 1
ATOM 5293 C C . PHE B 1 202 ? 119.682 88.507 -273.234 1.00 14.57 202 PHE B C 1
ATOM 5294 O O . PHE B 1 202 ? 120.079 89.657 -273.412 1.00 14.64 202 PHE B O 1
ATOM 5302 N N . LYS B 1 203 ? 120.435 87.436 -273.467 1.00 14.66 203 LYS B N 1
ATOM 5303 C CA . LYS B 1 203 ? 121.791 87.539 -273.992 1.00 15.01 203 LYS B CA 1
ATOM 5304 C C . LYS B 1 203 ? 121.813 88.136 -275.403 1.00 14.37 203 LYS B C 1
ATOM 5305 O O . LYS B 1 203 ? 122.712 88.918 -275.738 1.00 13.18 203 LYS B O 1
ATOM 5311 N N . ALA B 1 204 ? 120.838 87.759 -276.228 1.00 13.97 204 ALA B N 1
ATOM 5312 C CA . ALA B 1 204 ? 120.726 88.290 -277.588 1.00 13.44 204 ALA B CA 1
ATOM 5313 C C . ALA B 1 204 ? 120.288 89.751 -277.561 1.00 13.20 204 ALA B C 1
ATOM 5314 O O . ALA B 1 204 ? 120.760 90.536 -278.378 1.00 13.33 204 ALA B O 1
ATOM 5316 N N . VAL B 1 205 ? 119.403 90.122 -276.638 1.00 13.34 205 VAL B N 1
ATOM 5317 C CA . VAL B 1 205 ? 119.023 91.529 -276.508 1.00 13.26 205 VAL B CA 1
ATOM 5318 C C . VAL B 1 205 ? 120.248 92.382 -276.156 1.00 13.73 205 VAL B C 1
ATOM 5319 O O . VAL B 1 205 ? 120.485 93.432 -276.761 1.00 13.21 205 VAL B O 1
ATOM 5323 N N . LYS B 1 206 ? 121.022 91.914 -275.180 1.00 13.03 206 LYS B N 1
ATOM 5324 C CA . LYS B 1 206 ? 122.261 92.565 -274.778 1.00 14.72 206 LYS B CA 1
ATOM 5325 C C . LYS B 1 206 ? 123.217 92.705 -275.966 1.00 14.61 206 LYS B C 1
ATOM 5326 O O . LYS B 1 206 ? 123.787 93.776 -276.192 1.00 13.43 206 LYS B O 1
ATOM 5332 N N . ALA B 1 207 ? 123.403 91.620 -276.712 1.00 15.02 207 ALA B N 1
ATOM 5333 C CA . ALA B 1 207 ? 124.235 91.625 -277.916 1.00 16.27 207 ALA B CA 1
ATOM 5334 C C . ALA B 1 207 ? 123.776 92.685 -278.920 1.00 17.54 207 ALA B C 1
ATOM 5335 O O . ALA B 1 207 ? 124.590 93.462 -279.439 1.00 19.26 207 ALA B O 1
ATOM 5337 N N . TYR B 1 208 ? 122.468 92.728 -279.157 1.00 17.27 208 TYR B N 1
ATOM 5338 C CA . TYR B 1 208 ? 121.861 93.691 -280.059 1.00 17.59 208 TYR B CA 1
ATOM 5339 C C . TYR B 1 208 ? 122.134 95.132 -279.629 1.00 19.39 208 TYR B C 1
ATOM 5340 O O . TYR B 1 208 ? 122.513 95.959 -280.464 1.00 19.31 208 TYR B O 1
ATOM 5349 N N . ARG B 1 209 ? 121.937 95.409 -278.341 1.00 20.56 209 ARG B N 1
ATOM 5350 C CA . ARG B 1 209 ? 122.234 96.716 -277.756 1.00 22.62 209 ARG B CA 1
ATOM 5351 C C . ARG B 1 209 ? 123.669 97.169 -278.016 1.00 23.14 209 ARG B C 1
ATOM 5352 O O . ARG B 1 209 ? 123.869 98.339 -278.332 1.00 23.56 209 ARG B O 1
ATOM 5360 N N . GLU B 1 210 ? 124.639 96.264 -277.893 1.00 24.71 210 GLU B N 1
ATOM 5361 C CA . GLU B 1 210 ? 126.063 96.587 -278.066 1.00 27.14 210 GLU B CA 1
ATOM 5362 C C . GLU B 1 210 ? 126.390 97.055 -279.478 1.00 27.60 210 GLU B C 1
ATOM 5363 O O . GLU B 1 210 ? 127.352 97.794 -279.684 1.00 27.39 210 GLU B O 1
ATOM 5369 N N . LEU B 1 211 ? 125.622 96.589 -280.457 1.00 27.85 211 LEU B N 1
ATOM 5370 C CA . LEU B 1 211 ? 125.862 96.961 -281.845 1.00 27.97 211 LEU B CA 1
ATOM 5371 C C . LEU B 1 211 ? 125.309 98.334 -282.206 1.00 28.41 211 LEU B C 1
ATOM 5372 O O . LEU B 1 211 ? 125.670 98.887 -283.245 1.00 29.16 211 LEU B O 1
ATOM 5377 N N . GLU B 1 212 ? 124.426 98.868 -281.368 1.00 28.29 212 GLU B N 1
ATOM 5378 C CA . GLU B 1 212 ? 123.822 100.177 -281.605 1.00 28.99 212 GLU B CA 1
ATOM 5379 C C . GLU B 1 212 ? 123.265 100.331 -283.021 1.00 28.68 212 GLU B C 1
ATOM 5380 O O . GLU B 1 212 ? 123.584 101.282 -283.734 1.00 28.18 212 GLU B O 1
ATOM 5386 N N . GLN B 1 213 ? 122.432 99.385 -283.439 1.00 27.88 213 GLN B N 1
ATOM 5387 C CA . GLN B 1 213 ? 121.778 99.498 -284.738 1.00 28.10 213 GLN B CA 1
ATOM 5388 C C . GLN B 1 213 ? 120.469 100.280 -284.601 1.00 28.77 213 GLN B C 1
ATOM 5389 O O . GLN B 1 213 ? 120.056 100.631 -283.497 1.00 28.75 213 GLN B O 1
ATOM 5395 N N . ASP B 1 214 ? 119.822 100.572 -285.723 1.00 29.31 214 ASP B N 1
ATOM 5396 C CA . ASP B 1 214 ? 118.629 101.416 -285.704 1.00 30.82 214 ASP B CA 1
ATOM 5397 C C . ASP B 1 214 ? 117.354 100.761 -285.184 1.00 28.69 214 ASP B C 1
ATOM 5398 O O . ASP B 1 214 ? 116.375 101.458 -284.930 1.00 29.57 214 ASP B O 1
ATOM 5403 N N . GLY B 1 215 ? 117.347 99.442 -285.024 1.00 26.40 215 GLY B N 1
ATOM 5404 C CA . GLY B 1 215 ? 116.084 98.739 -284.844 1.00 22.92 215 GLY B CA 1
ATOM 5405 C C . GLY B 1 215 ? 115.548 98.442 -283.460 1.00 20.87 215 GLY B C 1
ATOM 5406 O O . GLY B 1 215 ? 115.930 99.060 -282.470 1.00 20.50 215 GLY B O 1
ATOM 5407 N N . GLN B 1 216 ? 114.656 97.462 -283.400 1.00 17.92 216 GLN B N 1
ATOM 5408 C CA . GLN B 1 216 ? 113.993 97.110 -282.160 1.00 17.12 216 GLN B CA 1
ATOM 5409 C C . GLN B 1 216 ? 113.980 95.595 -282.072 1.00 15.41 216 GLN B C 1
ATOM 5410 O O . GLN B 1 216 ? 113.925 94.906 -283.098 1.00 13.67 216 GLN B O 1
ATOM 5416 N N . ILE B 1 217 ? 114.058 95.100 -280.842 1.00 14.13 217 ILE B N 1
ATOM 5417 C CA . ILE B 1 217 ? 114.072 93.655 -280.591 1.00 13.38 217 ILE B CA 1
ATOM 5418 C C . ILE B 1 217 ? 113.100 93.349 -279.460 1.00 13.66 217 ILE B C 1
ATOM 5419 O O . ILE B 1 217 ? 112.883 94.172 -278.556 1.00 13.00 217 ILE B O 1
ATOM 5424 N N . GLY B 1 218 ? 112.477 92.179 -279.548 1.00 13.02 218 GLY B N 1
ATOM 5425 C CA . GLY B 1 218 ? 111.514 91.753 -278.552 1.00 14.30 218 GLY B CA 1
ATOM 5426 C C . GLY B 1 218 ? 111.343 90.246 -278.647 1.00 15.30 218 GLY B C 1
ATOM 5427 O O . GLY B 1 218 ? 112.026 89.572 -279.412 1.00 15.37 218 GLY B O 1
ATOM 5428 N N . ILE B 1 219 ? 110.433 89.707 -277.850 1.00 15.81 219 ILE B N 1
ATOM 5429 C CA . ILE B 1 219 ? 110.159 88.275 -277.888 1.00 15.22 219 ILE B CA 1
ATOM 5430 C C . ILE B 1 219 ? 108.691 88.125 -278.268 1.00 15.23 219 ILE B C 1
ATOM 5431 O O . ILE B 1 219 ? 107.932 89.070 -278.096 1.00 15.31 219 ILE B O 1
ATOM 5436 N N . THR B 1 220 ? 108.286 86.973 -278.800 1.00 15.08 220 THR B N 1
ATOM 5437 C CA . THR B 1 220 ? 106.886 86.731 -279.123 1.00 14.97 220 THR B CA 1
ATOM 5438 C C . THR B 1 220 ? 106.363 85.602 -278.234 1.00 14.41 220 THR B C 1
ATOM 5439 O O . THR B 1 220 ? 106.972 84.522 -278.192 1.00 13.68 220 THR B O 1
ATOM 5443 N N . LEU B 1 221 ? 105.256 85.851 -277.532 1.00 13.51 221 LEU B N 1
ATOM 5444 C CA . LEU B 1 221 ? 104.675 84.857 -276.623 1.00 13.50 221 LEU B CA 1
ATOM 5445 C C . LEU B 1 221 ? 103.270 84.467 -277.042 1.00 14.75 221 LEU B C 1
ATOM 5446 O O . LEU B 1 221 ? 102.505 85.328 -277.482 1.00 14.02 221 LEU B O 1
ATOM 5451 N N . ASN B 1 222 ? 102.939 83.184 -276.911 1.00 14.92 222 ASN B N 1
ATOM 5452 C CA . ASN B 1 222 ? 101.558 82.764 -277.120 1.00 15.90 222 ASN B CA 1
ATOM 5453 C C . ASN B 1 222 ? 100.837 83.045 -275.809 1.00 16.24 222 ASN B C 1
ATOM 5454 O O . ASN B 1 222 ? 101.335 82.734 -274.725 1.00 16.43 222 ASN B O 1
ATOM 5459 N N . LEU B 1 223 ? 99.669 83.668 -275.910 1.00 16.63 223 LEU B N 1
ATOM 5460 C CA . LEU B 1 223 ? 98.957 84.085 -274.717 1.00 16.13 223 LEU B CA 1
ATOM 5461 C C . LEU B 1 223 ? 97.494 83.777 -274.966 1.00 16.78 223 LEU B C 1
ATOM 5462 O O . LEU B 1 223 ? 97.004 83.899 -276.095 1.00 16.01 223 LEU B O 1
ATOM 5467 N N . SER B 1 224 ? 96.819 83.333 -273.912 1.00 16.97 224 SER B N 1
ATOM 5468 C CA . SER B 1 224 ? 95.437 82.906 -274.067 1.00 18.14 224 SER B CA 1
ATOM 5469 C C . SER B 1 224 ? 94.690 83.281 -272.803 1.00 18.62 224 SER B C 1
ATOM 5470 O O . SER B 1 224 ? 94.942 82.705 -271.736 1.00 19.22 224 SER B O 1
ATOM 5473 N N . THR B 1 225 ? 93.783 84.245 -272.939 1.00 17.77 225 THR B N 1
ATOM 5474 C CA . THR B 1 225 ? 93.024 84.745 -271.795 1.00 17.77 225 THR B CA 1
ATOM 5475 C C . THR B 1 225 ? 92.288 83.614 -271.087 1.00 16.09 225 THR B C 1
ATOM 5476 O O . THR B 1 225 ? 91.628 82.804 -271.736 1.00 16.01 225 THR B O 1
ATOM 5480 N N . CYS B 1 226 ? 92.408 83.546 -269.765 1.00 15.40 226 CYS B N 1
ATOM 5481 C CA . CYS B 1 226 ? 91.742 82.488 -269.000 1.00 15.77 226 CYS B CA 1
ATOM 5482 C C . CYS B 1 226 ? 90.524 83.041 -268.264 1.00 14.52 226 CYS B C 1
ATOM 5483 O O . CYS B 1 226 ? 90.560 84.154 -267.736 1.00 15.32 226 CYS B O 1
ATOM 5486 N N . TYR B 1 227 ? 89.449 82.260 -268.231 1.00 13.79 227 TYR B N 1
ATOM 5487 C CA . TYR B 1 227 ? 88.224 82.676 -267.560 1.00 12.11 227 TYR B CA 1
ATOM 5488 C C . TYR B 1 227 ? 87.756 81.534 -266.671 1.00 12.90 227 TYR B C 1
ATOM 5489 O O . TYR B 1 227 ? 87.781 80.352 -267.057 1.00 13.78 227 TYR B O 1
ATOM 5498 N N . SER B 1 228 ? 87.349 81.892 -265.461 1.00 11.09 228 SER B N 1
ATOM 5499 C CA . SER B 1 228 ? 86.739 80.902 -264.589 1.00 11.13 228 SER B CA 1
ATOM 5500 C C . SER B 1 228 ? 85.392 80.422 -265.146 1.00 11.15 228 SER B C 1
ATOM 5501 O O . SER B 1 228 ? 84.581 81.212 -265.648 1.00 7.86 228 SER B O 1
ATOM 5504 N N . ASN B 1 229 ? 85.179 79.112 -265.054 1.00 11.19 229 ASN B N 1
ATOM 5505 C CA . ASN B 1 229 ? 83.888 78.533 -265.421 1.00 12.57 229 ASN B CA 1
ATOM 5506 C C . ASN B 1 229 ? 82.715 78.996 -264.550 1.00 12.71 229 ASN B C 1
ATOM 5507 O O . ASN B 1 229 ? 81.566 78.898 -264.984 1.00 12.66 229 ASN B O 1
ATOM 5512 N N . SER B 1 230 ? 82.988 79.433 -263.320 1.00 12.38 230 SER B N 1
ATOM 5513 C CA . SER B 1 230 ? 81.941 79.883 -262.404 1.00 11.98 230 SER B CA 1
ATOM 5514 C C . SER B 1 230 ? 82.471 80.946 -261.436 1.00 11.00 230 SER B C 1
ATOM 5515 O O . SER B 1 230 ? 83.604 81.415 -261.577 1.00 10.29 230 SER B O 1
ATOM 5518 N N . ALA B 1 231 ? 81.636 81.305 -260.463 1.00 11.15 231 ALA B N 1
ATOM 5519 C CA . ALA B 1 231 ? 81.989 82.255 -259.405 1.00 11.66 231 ALA B CA 1
ATOM 5520 C C . ALA B 1 231 ? 82.455 81.536 -258.139 1.00 12.13 231 ALA B C 1
ATOM 5521 O O . ALA B 1 231 ? 82.722 82.162 -257.116 1.00 12.13 231 ALA B O 1
ATOM 5523 N N . ASP B 1 232 ? 82.569 80.212 -258.204 1.00 13.41 232 ASP B N 1
ATOM 5524 C CA . ASP B 1 232 ? 83.034 79.443 -257.066 1.00 13.68 232 ASP B CA 1
ATOM 5525 C C . ASP B 1 232 ? 84.496 79.808 -256.864 1.00 13.50 232 ASP B C 1
ATOM 5526 O O . ASP B 1 232 ? 85.249 79.833 -257.830 1.00 12.24 232 ASP B O 1
ATOM 5531 N N . GLU B 1 233 ? 84.884 80.105 -255.624 1.00 14.04 233 GLU B N 1
ATOM 5532 C CA . GLU B 1 233 ? 86.245 80.549 -255.318 1.00 13.69 233 GLU B CA 1
ATOM 5533 C C . GLU B 1 233 ? 87.312 79.600 -255.861 1.00 12.90 233 GLU B C 1
ATOM 5534 O O . GLU B 1 233 ? 88.341 80.053 -256.373 1.00 11.13 233 GLU B O 1
ATOM 5540 N N . GLU B 1 234 ? 87.074 78.293 -255.760 1.00 12.13 234 GLU B N 1
ATOM 5541 C CA . GLU B 1 234 ? 88.056 77.334 -256.268 1.00 13.10 234 GLU B CA 1
ATOM 5542 C C . GLU B 1 234 ? 88.203 77.312 -257.804 1.00 12.21 234 GLU B C 1
ATOM 5543 O O . GLU B 1 234 ? 89.281 76.996 -258.304 1.00 10.72 234 GLU B O 1
ATOM 5549 N N . ASP B 1 235 ? 87.138 77.603 -258.554 1.00 10.93 235 ASP B N 1
ATOM 5550 C CA . ASP B 1 235 ? 87.214 77.745 -260.015 1.00 11.34 235 ASP B CA 1
ATOM 5551 C C . ASP B 1 235 ? 87.989 79.018 -260.395 1.00 11.01 235 ASP B C 1
ATOM 5552 O O . ASP B 1 235 ? 88.783 79.033 -261.335 1.00 10.79 235 ASP B O 1
ATOM 5557 N N . ILE B 1 236 ? 87.773 80.094 -259.646 1.00 10.40 236 ILE B N 1
ATOM 5558 C CA . ILE B 1 236 ? 88.471 81.346 -259.903 1.00 9.34 236 ILE B CA 1
ATOM 5559 C C . ILE B 1 236 ? 89.975 81.170 -259.697 1.00 10.24 236 ILE B C 1
ATOM 5560 O O . ILE B 1 236 ? 90.785 81.646 -260.505 1.00 9.61 236 ILE B O 1
ATOM 5565 N N . ALA B 1 237 ? 90.324 80.477 -258.615 1.00 10.21 237 ALA B N 1
ATOM 5566 C CA . ALA B 1 237 ? 91.721 80.223 -258.279 1.00 11.76 237 ALA B CA 1
ATOM 5567 C C . ALA B 1 237 ? 92.341 79.322 -259.342 1.00 10.66 237 ALA B C 1
ATOM 5568 O O . ALA B 1 237 ? 93.503 79.512 -259.702 1.00 10.43 237 ALA B O 1
ATOM 5570 N N . ALA B 1 238 ? 91.582 78.350 -259.842 1.00 11.24 238 ALA B N 1
ATOM 5571 C CA . ALA B 1 238 ? 92.055 77.468 -260.922 1.00 10.80 238 ALA B CA 1
ATOM 5572 C C . ALA B 1 238 ? 92.355 78.259 -262.198 1.00 11.05 238 ALA B C 1
ATOM 5573 O O . ALA B 1 238 ? 93.400 78.058 -262.819 1.00 11.44 238 ALA B O 1
ATOM 5575 N N . ALA B 1 239 ? 91.468 79.180 -262.570 1.00 10.45 239 ALA B N 1
ATOM 5576 C CA . ALA B 1 239 ? 91.705 80.042 -263.730 1.00 11.61 239 ALA B CA 1
ATOM 5577 C C . ALA B 1 239 ? 92.988 80.861 -263.572 1.00 11.56 239 ALA B C 1
ATOM 5578 O O . ALA B 1 239 ? 93.735 81.038 -264.537 1.00 12.82 239 ALA B O 1
ATOM 5580 N N . HIS B 1 240 ? 93.270 81.309 -262.351 1.00 11.52 240 HIS B N 1
ATOM 5581 C CA . HIS B 1 240 ? 94.474 82.091 -262.040 1.00 11.37 240 HIS B CA 1
ATOM 5582 C C . HIS B 1 240 ? 95.736 81.227 -262.149 1.00 11.56 240 HIS B C 1
ATOM 5583 O O . HIS B 1 240 ? 96.776 81.713 -262.582 1.00 11.87 240 HIS B O 1
ATOM 5590 N N . ARG B 1 241 ? 95.655 79.955 -261.767 1.00 11.72 241 ARG B N 1
ATOM 5591 C CA . ARG B 1 241 ? 96.792 79.046 -261.923 1.00 12.29 241 ARG B CA 1
ATOM 5592 C C . ARG B 1 241 ? 97.094 78.806 -263.405 1.00 12.64 241 ARG B C 1
ATOM 5593 O O . ARG B 1 241 ? 98.249 78.823 -263.833 1.00 13.28 241 ARG B O 1
ATOM 5601 N N . SER B 1 242 ? 96.045 78.570 -264.185 1.00 13.57 242 SER B N 1
ATOM 5602 C CA . SER B 1 242 ? 96.169 78.359 -265.622 1.00 15.42 242 SER B CA 1
ATOM 5603 C C . SER B 1 242 ? 96.717 79.641 -266.262 1.00 14.61 242 SER B C 1
ATOM 5604 O O . SER B 1 242 ? 97.605 79.598 -267.113 1.00 13.53 242 SER B O 1
ATOM 5607 N N . ASP B 1 243 ? 96.200 80.792 -265.843 1.00 12.80 243 ASP B N 1
ATOM 5608 C CA . ASP B 1 243 ? 96.770 82.066 -266.283 1.00 13.69 243 ASP B CA 1
ATOM 5609 C C . ASP B 1 243 ? 98.251 82.166 -265.916 1.00 13.96 243 ASP B C 1
ATOM 5610 O O . ASP B 1 243 ? 99.060 82.659 -266.708 1.00 16.05 243 ASP B O 1
ATOM 5615 N N . GLY B 1 244 ? 98.611 81.697 -264.728 1.00 13.14 244 GLY B N 1
ATOM 5616 C CA . GLY B 1 244 ? 100.004 81.716 -264.296 1.00 13.78 244 GLY B CA 1
ATOM 5617 C C . GLY B 1 244 ? 100.947 80.950 -265.210 1.00 14.60 244 GLY B C 1
ATOM 5618 O O . GLY B 1 244 ? 102.042 81.416 -265.475 1.00 13.74 244 GLY B O 1
ATOM 5619 N N . TRP B 1 245 ? 100.532 79.786 -265.701 1.00 14.72 245 TRP B N 1
ATOM 5620 C CA . TRP B 1 245 ? 101.375 78.995 -266.591 1.00 16.02 245 TRP B CA 1
ATOM 5621 C C . TRP B 1 245 ? 101.277 79.484 -268.036 1.00 16.20 245 TRP B C 1
ATOM 5622 O O . TRP B 1 245 ? 102.296 79.796 -268.647 1.00 16.90 245 TRP B O 1
ATOM 5633 N N . ASN B 1 246 ? 100.063 79.605 -268.564 1.00 16.61 246 ASN B N 1
ATOM 5634 C CA . ASN B 1 246 ? 99.895 80.006 -269.960 1.00 17.29 246 ASN B CA 1
ATOM 5635 C C . ASN B 1 246 ? 100.427 81.409 -270.254 1.00 16.66 246 ASN B C 1
ATOM 5636 O O . ASN B 1 246 ? 101.033 81.620 -271.300 1.00 15.55 246 ASN B O 1
ATOM 5641 N N . ASN B 1 247 ? 100.249 82.341 -269.320 1.00 15.03 247 ASN B N 1
ATOM 5642 C CA . ASN B 1 247 ? 100.575 83.746 -269.560 1.00 15.03 247 ASN B CA 1
ATOM 5643 C C . ASN B 1 247 ? 101.682 84.337 -268.688 1.00 15.13 247 ASN B C 1
ATOM 5644 O O . ASN B 1 247 ? 102.706 84.782 -269.210 1.00 16.20 247 ASN B O 1
ATOM 5649 N N . ARG B 1 248 ? 101.494 84.302 -267.369 1.00 14.42 248 ARG B N 1
ATOM 5650 C CA . ARG B 1 248 ? 102.381 85.006 -266.439 1.00 13.98 248 ARG B CA 1
ATOM 5651 C C . ARG B 1 248 ? 103.811 84.487 -266.364 1.00 13.92 248 ARG B C 1
ATOM 5652 O O . ARG B 1 248 ? 104.737 85.269 -266.135 1.00 14.89 248 ARG B O 1
ATOM 5660 N N . TRP B 1 249 ? 104.005 83.180 -266.516 1.00 13.31 249 TRP B N 1
ATOM 5661 C CA . TRP B 1 249 ? 105.362 82.638 -266.429 1.00 13.43 249 TRP B CA 1
ATOM 5662 C C . TRP B 1 249 ? 106.342 83.389 -267.330 1.00 14.29 249 TRP B C 1
ATOM 5663 O O . TRP B 1 249 ? 107.372 83.875 -266.859 1.00 15.69 249 TRP B O 1
ATOM 5674 N N . PHE B 1 250 ? 106.029 83.486 -268.619 1.00 14.28 250 PHE B N 1
ATOM 5675 C CA . PHE B 1 250 ? 106.904 84.168 -269.576 1.00 14.20 250 PHE B CA 1
ATOM 5676 C C . PHE B 1 250 ? 106.685 85.672 -269.619 1.00 14.07 250 PHE B C 1
ATOM 5677 O O . PHE B 1 250 ? 107.625 86.425 -269.881 1.00 14.36 250 PHE B O 1
ATOM 5685 N N . LEU B 1 251 ? 105.457 86.122 -269.383 1.00 14.12 251 LEU B N 1
ATOM 5686 C CA . LEU B 1 251 ? 105.249 87.574 -269.349 1.00 14.50 251 LEU B CA 1
ATOM 5687 C C . LEU B 1 251 ? 106.047 88.212 -268.214 1.00 15.30 251 LEU B C 1
ATOM 5688 O O . LEU B 1 251 ? 106.737 89.209 -268.439 1.00 15.29 251 LEU B O 1
ATOM 5693 N N . ASP B 1 252 ? 105.963 87.660 -267.004 1.00 15.38 252 ASP B N 1
ATOM 5694 C CA . ASP B 1 252 ? 106.749 88.204 -265.897 1.00 16.40 252 ASP B CA 1
ATOM 5695 C C . ASP B 1 252 ? 108.243 88.113 -266.216 1.00 15.62 252 ASP B C 1
ATOM 5696 O O . ASP B 1 252 ? 108.996 89.051 -265.957 1.00 16.11 252 ASP B O 1
ATOM 5701 N N . ALA B 1 253 ? 108.684 86.992 -266.781 1.00 15.05 253 ALA B N 1
ATOM 5702 C CA . ALA B 1 253 ? 110.105 86.830 -267.071 1.00 15.29 253 ALA B CA 1
ATOM 5703 C C . ALA B 1 253 ? 110.599 87.868 -268.079 1.00 15.18 253 ALA B C 1
ATOM 5704 O O . ALA B 1 253 ? 111.546 88.592 -267.809 1.00 16.68 253 ALA B O 1
ATOM 5706 N N . ALA B 1 254 ? 109.943 87.960 -269.230 1.00 15.79 254 ALA B N 1
ATOM 5707 C CA . ALA B 1 254 ? 110.358 88.865 -270.297 1.00 15.87 254 ALA B CA 1
ATOM 5708 C C . ALA B 1 254 ? 110.172 90.339 -269.953 1.00 15.82 254 ALA B C 1
ATOM 5709 O O . ALA B 1 254 ? 110.999 91.166 -270.344 1.00 15.63 254 ALA B O 1
ATOM 5711 N N . LEU B 1 255 ? 109.102 90.662 -269.226 1.00 16.05 255 LEU B N 1
ATOM 5712 C CA . LEU B 1 255 ? 108.806 92.059 -268.904 1.00 16.75 255 LEU B CA 1
ATOM 5713 C C . LEU B 1 255 ? 109.276 92.536 -267.531 1.00 16.44 255 LEU B C 1
ATOM 5714 O O . LEU B 1 255 ? 109.514 93.734 -267.340 1.00 15.25 255 LEU B O 1
ATOM 5719 N N . LYS B 1 256 ? 109.381 91.620 -266.571 1.00 16.18 256 LYS B N 1
ATOM 5720 C CA . LYS B 1 256 ? 109.779 92.010 -265.219 1.00 17.99 256 LYS B CA 1
ATOM 5721 C C . LYS B 1 256 ? 111.089 91.375 -264.759 1.00 18.05 256 LYS B C 1
ATOM 5722 O O . LYS B 1 256 ? 111.669 91.817 -263.769 1.00 17.90 256 LYS B O 1
ATOM 5728 N N . GLY B 1 257 ? 111.549 90.340 -265.453 1.00 17.23 257 GLY B N 1
ATOM 5729 C CA . GLY B 1 257 ? 112.771 89.647 -265.051 1.00 17.72 257 GLY B CA 1
ATOM 5730 C C . GLY B 1 257 ? 112.617 88.722 -263.857 1.00 17.57 257 GLY B C 1
ATOM 5731 O O . GLY B 1 257 ? 113.593 88.404 -263.181 1.00 16.76 257 GLY B O 1
ATOM 5732 N N . THR B 1 258 ? 111.397 88.257 -263.599 1.00 18.04 258 THR B N 1
ATOM 5733 C CA . THR B 1 258 ? 111.145 87.366 -262.470 1.00 17.75 258 THR B CA 1
ATOM 5734 C C . THR B 1 258 ? 110.091 86.341 -262.869 1.00 17.37 258 THR B C 1
ATOM 5735 O O . THR B 1 258 ? 109.332 86.574 -263.803 1.00 17.39 258 THR B O 1
ATOM 5739 N N . TYR B 1 259 ? 110.038 85.208 -262.176 1.00 15.39 259 TYR B N 1
ATOM 5740 C CA . TYR B 1 259 ? 108.996 84.224 -262.422 1.00 15.90 259 TYR B CA 1
ATOM 5741 C C . TYR B 1 259 ? 107.898 84.471 -261.393 1.00 16.16 259 TYR B C 1
ATOM 5742 O O . TYR B 1 259 ? 108.213 84.919 -260.290 1.00 16.24 259 TYR B O 1
ATOM 5751 N N . PRO B 1 260 ? 106.624 84.183 -261.721 1.00 16.50 260 PRO B N 1
ATOM 5752 C CA . PRO B 1 260 ? 105.581 84.398 -260.710 1.00 16.78 260 PRO B CA 1
ATOM 5753 C C . PRO B 1 260 ? 105.720 83.469 -259.500 1.00 17.42 260 PRO B C 1
ATOM 5754 O O . PRO B 1 260 ? 105.828 82.243 -259.644 1.00 17.18 260 PRO B O 1
ATOM 5758 N N . GLU B 1 261 ? 105.742 84.077 -258.316 1.00 17.20 261 GLU B N 1
ATOM 5759 C CA . GLU B 1 261 ? 105.967 83.344 -257.075 1.00 18.51 261 GLU B CA 1
ATOM 5760 C C . GLU B 1 261 ? 104.921 82.266 -256.811 1.00 17.45 261 GLU B C 1
ATOM 5761 O O . GLU B 1 261 ? 105.261 81.193 -256.318 1.00 17.84 261 GLU B O 1
ATOM 5767 N N . ASP B 1 262 ? 103.662 82.524 -257.154 1.00 16.91 262 ASP B N 1
ATOM 5768 C CA . ASP B 1 262 ? 102.648 81.504 -256.918 1.00 16.31 262 ASP B CA 1
ATOM 5769 C C . ASP B 1 262 ? 102.942 80.231 -257.714 1.00 15.47 262 ASP B C 1
ATOM 5770 O O . ASP B 1 262 ? 102.721 79.117 -257.226 1.00 14.39 262 ASP B O 1
ATOM 5775 N N . MET B 1 263 ? 103.472 80.401 -258.923 1.00 14.77 263 MET B N 1
ATOM 5776 C CA . MET B 1 263 ? 103.722 79.274 -259.817 1.00 15.07 263 MET B CA 1
ATOM 5777 C C . MET B 1 263 ? 104.963 78.496 -259.400 1.00 15.20 263 MET B C 1
ATOM 5778 O O . MET B 1 263 ? 104.964 77.262 -259.467 1.00 14.72 263 MET B O 1
ATOM 5783 N N . ILE B 1 264 ? 106.011 79.213 -259.000 1.00 15.54 264 ILE B N 1
ATOM 5784 C CA . ILE B 1 264 ? 107.203 78.578 -258.433 1.00 17.20 264 ILE B CA 1
ATOM 5785 C C . ILE B 1 264 ? 106.839 77.670 -257.260 1.00 17.97 264 ILE B C 1
ATOM 5786 O O . ILE B 1 264 ? 107.376 76.568 -257.124 1.00 18.44 264 ILE B O 1
ATOM 5791 N N . LYS B 1 265 ? 105.928 78.140 -256.412 1.00 17.86 265 LYS B N 1
ATOM 5792 C CA . LYS B 1 265 ? 105.489 77.376 -255.246 1.00 18.67 265 LYS B CA 1
ATOM 5793 C C . LYS B 1 265 ? 104.733 76.121 -255.680 1.00 18.41 265 LYS B C 1
ATOM 5794 O O . LYS B 1 265 ? 105.025 75.024 -255.204 1.00 18.23 265 LYS B O 1
ATOM 5800 N N . ILE B 1 266 ? 103.790 76.277 -256.603 1.00 18.01 266 ILE B N 1
ATOM 5801 C CA . ILE B 1 266 ? 103.039 75.148 -257.134 1.00 18.34 266 ILE B CA 1
ATOM 5802 C C . ILE B 1 266 ? 103.992 74.112 -257.738 1.00 18.10 266 ILE B C 1
ATOM 5803 O O . ILE B 1 266 ? 103.916 72.923 -257.419 1.00 18.67 266 ILE B O 1
ATOM 5808 N N . PHE B 1 267 ? 104.925 74.560 -258.569 1.00 16.83 267 PHE B N 1
ATOM 5809 C CA . PHE B 1 267 ? 105.883 73.644 -259.184 1.00 17.14 267 PHE B CA 1
ATOM 5810 C C . PHE B 1 267 ? 106.824 73.003 -258.161 1.00 18.85 267 PHE B C 1
ATOM 5811 O O . PHE B 1 267 ? 107.140 71.816 -258.260 1.00 19.12 267 PHE B O 1
ATOM 5819 N N . SER B 1 268 ? 107.279 73.775 -257.180 1.00 20.48 268 SER B N 1
ATOM 5820 C CA . SER B 1 268 ? 108.170 73.227 -256.157 1.00 22.45 268 SER B CA 1
ATOM 5821 C C . SER B 1 268 ? 107.457 72.196 -255.295 1.00 23.66 268 SER B C 1
ATOM 5822 O O . SER B 1 268 ? 107.997 71.122 -255.036 1.00 24.52 268 SER B O 1
ATOM 5825 N N . ASP B 1 269 ? 106.221 72.500 -254.913 1.00 24.81 269 ASP B N 1
ATOM 5826 C CA . ASP B 1 269 ? 105.448 71.613 -254.046 1.00 25.97 269 ASP B CA 1
ATOM 5827 C C . ASP B 1 269 ? 105.137 70.272 -254.686 1.00 25.91 269 ASP B C 1
ATOM 5828 O O . ASP B 1 269 ? 104.929 69.293 -253.975 1.00 25.57 269 ASP B O 1
ATOM 5833 N N . THR B 1 270 ? 105.085 70.231 -256.012 1.00 25.26 270 THR B N 1
ATOM 5834 C CA . THR B 1 270 ? 104.828 68.985 -256.721 1.00 25.98 270 THR B CA 1
ATOM 5835 C C . THR B 1 270 ? 106.129 68.363 -257.228 1.00 25.50 270 THR B C 1
ATOM 5836 O O . THR B 1 270 ? 106.118 67.427 -258.029 1.00 25.40 270 THR B O 1
ATOM 5840 N N . ASN B 1 271 ? 107.251 68.892 -256.750 1.00 25.36 271 ASN B N 1
ATOM 5841 C CA . ASN B 1 271 ? 108.574 68.394 -257.111 1.00 25.89 271 ASN B CA 1
ATOM 5842 C C . ASN B 1 271 ? 108.907 68.398 -258.607 1.00 24.75 271 ASN B C 1
ATOM 5843 O O . ASN B 1 271 ? 109.721 67.594 -259.060 1.00 24.94 271 ASN B O 1
ATOM 5848 N N . ILE B 1 272 ? 108.310 69.295 -259.385 1.00 24.05 272 ILE B N 1
ATOM 5849 C CA . ILE B 1 272 ? 108.690 69.396 -260.794 1.00 22.96 272 ILE B CA 1
ATOM 5850 C C . ILE B 1 272 ? 109.486 70.646 -261.134 1.00 21.99 272 ILE B C 1
ATOM 5851 O O . ILE B 1 272 ? 109.808 70.854 -262.300 1.00 21.76 272 ILE B O 1
ATOM 5856 N N . MET B 1 273 ? 109.753 71.499 -260.147 1.00 20.75 273 MET B N 1
ATOM 5857 C CA . MET B 1 273 ? 110.561 72.692 -260.359 1.00 18.73 273 MET B CA 1
ATOM 5858 C C . MET B 1 273 ? 112.034 72.291 -260.418 1.00 17.33 273 MET B C 1
ATOM 5859 O O . MET B 1 273 ? 112.532 71.709 -259.463 1.00 16.58 273 MET B O 1
ATOM 5864 N N . PRO B 1 274 ? 112.739 72.584 -261.528 1.00 16.53 274 PRO B N 1
ATOM 5865 C CA . PRO B 1 274 ? 114.149 72.192 -261.607 1.00 17.24 274 PRO B CA 1
ATOM 5866 C C . PRO B 1 274 ? 115.011 73.098 -260.738 1.00 18.37 274 PRO B C 1
ATOM 5867 O O . PRO B 1 274 ? 114.590 74.211 -260.396 1.00 17.15 274 PRO B O 1
ATOM 5871 N N . GLU B 1 275 ? 116.194 72.623 -260.363 1.00 19.70 275 GLU B N 1
ATOM 5872 C CA . GLU B 1 275 ? 117.122 73.528 -259.695 1.00 23.33 275 GLU B CA 1
ATOM 5873 C C . GLU B 1 275 ? 117.739 74.389 -260.795 1.00 22.54 275 GLU B C 1
ATOM 5874 O O . GLU B 1 275 ? 118.239 73.883 -261.800 1.00 24.83 275 GLU B O 1
ATOM 5880 N N . LEU B 1 276 ? 117.601 75.700 -260.647 1.00 21.46 276 LEU B N 1
ATOM 5881 C CA . LEU B 1 276 ? 118.097 76.663 -261.628 1.00 20.59 276 LEU B CA 1
ATOM 5882 C C . LEU B 1 276 ? 119.215 77.448 -260.957 1.00 20.64 276 LEU B C 1
ATOM 5883 O O . LEU B 1 276 ? 119.324 77.387 -259.728 1.00 20.25 276 LEU B O 1
ATOM 5888 N N . PRO B 1 277 ? 120.056 78.152 -261.737 1.00 21.62 277 PRO B N 1
ATOM 5889 C CA . PRO B 1 277 ? 121.112 78.923 -261.079 1.00 22.25 277 PRO B CA 1
ATOM 5890 C C . PRO B 1 277 ? 120.515 79.930 -260.098 1.00 22.85 277 PRO B C 1
ATOM 5891 O O . PRO B 1 277 ? 119.434 80.461 -260.355 1.00 22.03 277 PRO B O 1
ATOM 5895 N N . LYS B 1 278 ? 121.194 80.185 -258.982 1.00 24.14 278 LYS B N 1
ATOM 5896 C CA . LYS B 1 278 ? 120.642 81.039 -257.932 1.00 25.98 278 LYS B CA 1
ATOM 5897 C C . LYS B 1 278 ? 120.310 82.440 -258.434 1.00 25.68 278 LYS B C 1
ATOM 5898 O O . LYS B 1 278 ? 119.322 83.036 -258.006 1.00 25.19 278 LYS B O 1
ATOM 5904 N N . GLU B 1 279 ? 121.161 82.957 -259.315 1.00 26.11 279 GLU B N 1
ATOM 5905 C CA . GLU B 1 279 ? 121.011 84.300 -259.869 1.00 27.02 279 GLU B CA 1
ATOM 5906 C C . GLU B 1 279 ? 119.728 84.537 -260.666 1.00 25.56 279 GLU B C 1
ATOM 5907 O O . GLU B 1 279 ? 119.276 85.679 -260.777 1.00 25.11 279 GLU B O 1
ATOM 5913 N N . LEU B 1 280 ? 119.136 83.466 -261.189 1.00 24.65 280 LEU B N 1
ATOM 5914 C CA . LEU B 1 280 ? 117.955 83.559 -262.057 1.00 22.44 280 LEU B CA 1
ATOM 5915 C C . LEU B 1 280 ? 118.206 84.624 -263.129 1.00 21.51 280 LEU B C 1
ATOM 5916 O O . LEU B 1 280 ? 119.222 84.535 -263.833 1.00 20.13 280 LEU B O 1
ATOM 5921 N N . PHE B 1 281 ? 117.335 85.628 -263.243 1.00 19.77 281 PHE B N 1
ATOM 5922 C CA . PHE B 1 281 ? 117.548 86.685 -264.233 1.00 19.42 281 PHE B CA 1
ATOM 5923 C C . PHE B 1 281 ? 118.053 87.997 -263.627 1.00 20.50 281 PHE B C 1
ATOM 5924 O O . PHE B 1 281 ? 118.090 89.022 -264.312 1.00 20.19 281 PHE B O 1
ATOM 5932 N N . THR B 1 282 ? 118.471 87.958 -262.364 1.00 21.36 282 THR B N 1
ATOM 5933 C CA . THR B 1 282 ? 118.808 89.184 -261.641 1.00 22.89 282 THR B CA 1
ATOM 5934 C C . THR B 1 282 ? 119.984 89.950 -262.227 1.00 23.66 282 THR B C 1
ATOM 5935 O O . THR B 1 282 ? 120.047 91.172 -262.089 1.00 24.33 282 THR B O 1
ATOM 5939 N N . GLU B 1 283 ? 120.925 89.251 -262.852 1.00 24.46 283 GLU B N 1
ATOM 5940 C CA . GLU B 1 283 ? 122.029 89.962 -263.478 1.00 25.71 283 GLU B CA 1
ATOM 5941 C C . GLU B 1 283 ? 122.040 90.003 -265.005 1.00 24.64 283 GLU B C 1
ATOM 5942 O O . GLU B 1 283 ? 122.901 90.653 -265.591 1.00 23.87 283 GLU B O 1
ATOM 5948 N N . VAL B 1 284 ? 121.071 89.353 -265.648 1.00 22.87 284 VAL B N 1
ATOM 5949 C CA . VAL B 1 284 ? 120.998 89.331 -267.113 1.00 20.89 284 VAL B CA 1
ATOM 5950 C C . VAL B 1 284 ? 119.755 89.995 -267.717 1.00 20.34 284 VAL B C 1
ATOM 5951 O O . VAL B 1 284 ? 119.653 90.118 -268.943 1.00 19.45 284 VAL B O 1
ATOM 5955 N N . PHE B 1 285 ? 118.807 90.408 -266.879 1.00 18.71 285 PHE B N 1
ATOM 5956 C CA . PHE B 1 285 ? 117.581 91.001 -267.400 1.00 18.77 285 PHE B CA 1
ATOM 5957 C C . PHE B 1 285 ? 117.865 92.180 -268.330 1.00 17.74 285 PHE B C 1
ATOM 5958 O O . PHE B 1 285 ? 118.687 93.040 -268.023 1.00 17.18 285 PHE B O 1
ATOM 5966 N N . GLU B 1 286 ? 117.216 92.163 -269.489 1.00 16.50 286 GLU B N 1
ATOM 5967 C CA . GLU B 1 286 ? 117.266 93.245 -270.469 1.00 17.04 286 GLU B CA 1
ATOM 5968 C C . GLU B 1 286 ? 115.838 93.557 -270.878 1.00 16.29 286 GLU B C 1
ATOM 5969 O O . GLU B 1 286 ? 115.051 92.652 -271.154 1.00 16.85 286 GLU B O 1
ATOM 5975 N N . THR B 1 287 ? 115.525 94.843 -270.954 1.00 15.67 287 THR B N 1
ATOM 5976 C CA . THR B 1 287 ? 114.221 95.313 -271.408 1.00 16.76 287 THR B CA 1
ATOM 5977 C C . THR B 1 287 ? 114.109 95.122 -272.925 1.00 15.85 287 THR B C 1
ATOM 5978 O O . THR B 1 287 ? 115.071 95.386 -273.645 1.00 16.42 287 THR B O 1
ATOM 5982 N N . SER B 1 288 ? 112.977 94.604 -273.396 1.00 15.38 288 SER B N 1
ATOM 5983 C CA . SER B 1 288 ? 112.684 94.503 -274.828 1.00 15.06 288 SER B CA 1
ATOM 5984 C C . SER B 1 288 ? 112.089 95.813 -275.346 1.00 15.51 288 SER B C 1
ATOM 5985 O O . SER B 1 288 ? 111.488 96.566 -274.580 1.00 15.89 288 SER B O 1
ATOM 5988 N N . ASP B 1 289 ? 112.241 96.089 -276.639 1.00 16.06 289 ASP B N 1
ATOM 5989 C CA . ASP B 1 289 ? 111.624 97.268 -277.246 1.00 16.39 289 ASP B CA 1
ATOM 5990 C C . ASP B 1 289 ? 110.125 97.091 -277.479 1.00 15.74 289 ASP B C 1
ATOM 5991 O O . ASP B 1 289 ? 109.398 98.084 -277.565 1.00 15.76 289 ASP B O 1
ATOM 5996 N N . PHE B 1 290 ? 109.682 95.842 -277.613 1.00 15.20 290 PHE B N 1
ATOM 5997 C CA . PHE B 1 290 ? 108.275 95.539 -277.844 1.00 14.39 290 PHE B CA 1
ATOM 5998 C C . PHE B 1 290 ? 107.963 94.124 -277.367 1.00 14.27 290 PHE B C 1
ATOM 5999 O O . PHE B 1 290 ? 108.869 93.312 -277.188 1.00 13.84 290 PHE B O 1
ATOM 6007 N N . LEU B 1 291 ? 106.681 93.847 -277.147 1.00 13.71 291 LEU B N 1
ATOM 6008 C CA . LEU B 1 291 ? 106.239 92.483 -276.865 1.00 14.15 291 LEU B CA 1
ATOM 6009 C C . LEU B 1 291 ? 105.407 91.998 -278.045 1.00 14.15 291 LEU B C 1
ATOM 6010 O O . LEU B 1 291 ? 104.482 92.694 -278.479 1.00 15.21 291 LEU B O 1
ATOM 6015 N N . GLY B 1 292 ? 105.719 90.809 -278.546 1.00 13.29 292 GLY B N 1
ATOM 6016 C CA . GLY B 1 292 ? 104.921 90.206 -279.608 1.00 14.17 292 GLY B CA 1
ATOM 6017 C C . GLY B 1 292 ? 103.895 89.278 -278.983 1.00 14.40 292 GLY B C 1
ATOM 6018 O O . GLY B 1 292 ? 104.219 88.463 -278.114 1.00 14.91 292 GLY B O 1
ATOM 6019 N N . ILE B 1 293 ? 102.645 89.405 -279.418 1.00 14.39 293 ILE B N 1
ATOM 6020 C CA . ILE B 1 293 ? 101.558 88.589 -278.870 1.00 14.48 293 ILE B CA 1
ATOM 6021 C C . ILE B 1 293 ? 100.981 87.662 -279.935 1.00 14.88 293 ILE B C 1
ATOM 6022 O O . ILE B 1 293 ? 100.582 88.130 -281.011 1.00 15.31 293 ILE B O 1
ATOM 6027 N N . ASN B 1 294 ? 100.940 86.362 -279.643 1.00 13.83 294 ASN B N 1
ATOM 6028 C CA . ASN B 1 294 ? 100.237 85.423 -280.513 1.00 14.77 294 ASN B CA 1
ATOM 6029 C C . ASN B 1 294 ? 98.954 85.016 -279.797 1.00 14.36 294 ASN B C 1
ATOM 6030 O O . ASN B 1 294 ? 99.005 84.389 -278.736 1.00 15.48 294 ASN B O 1
ATOM 6035 N N . TYR B 1 295 ? 97.815 85.384 -280.369 1.00 13.29 295 TYR B N 1
ATOM 6036 C CA . TYR B 1 295 ? 96.520 85.077 -279.770 1.00 13.47 295 TYR B CA 1
ATOM 6037 C C . TYR B 1 295 ? 95.617 84.349 -280.757 1.00 13.21 295 TYR B C 1
ATOM 6038 O O . TYR B 1 295 ? 95.510 84.775 -281.910 1.00 13.45 295 TYR B O 1
ATOM 6047 N N . TYR B 1 296 ? 94.982 83.268 -280.306 1.00 12.76 296 TYR B N 1
ATOM 6048 C CA . TYR B 1 296 ? 94.042 82.512 -281.128 1.00 12.15 296 TYR B CA 1
ATOM 6049 C C . TYR B 1 296 ? 92.695 82.262 -280.450 1.00 13.25 296 TYR B C 1
ATOM 6050 O O . TYR B 1 296 ? 91.649 82.290 -281.114 1.00 14.12 296 TYR B O 1
ATOM 6059 N N . THR B 1 297 ? 92.722 82.049 -279.133 1.00 12.60 297 THR B N 1
ATOM 6060 C CA . THR B 1 297 ? 91.540 81.625 -278.398 1.00 12.76 297 THR B CA 1
ATOM 6061 C C . THR B 1 297 ? 91.697 81.848 -276.890 1.00 13.60 297 THR B C 1
ATOM 6062 O O . THR B 1 297 ? 92.751 82.270 -276.415 1.00 13.65 297 THR B O 1
ATOM 6066 N N . ARG B 1 298 ? 90.626 81.583 -276.146 1.00 13.70 298 ARG B N 1
ATOM 6067 C CA . ARG B 1 298 ? 90.640 81.675 -274.690 1.00 13.10 298 ARG B CA 1
ATOM 6068 C C . ARG B 1 298 ? 90.672 80.275 -274.072 1.00 13.97 298 ARG B C 1
ATOM 6069 O O . ARG B 1 298 ? 90.540 79.271 -274.784 1.00 12.78 298 ARG B O 1
ATOM 6077 N N . GLN B 1 299 ? 90.834 80.222 -272.750 1.00 14.10 299 GLN B N 1
ATOM 6078 C CA . GLN B 1 299 ? 90.710 78.993 -271.979 1.00 15.16 299 GLN B CA 1
ATOM 6079 C C . GLN B 1 299 ? 89.691 79.254 -270.879 1.00 14.37 299 GLN B C 1
ATOM 6080 O O . GLN B 1 299 ? 89.793 80.248 -270.152 1.00 15.41 299 GLN B O 1
ATOM 6086 N N . VAL B 1 300 ? 88.715 78.358 -270.764 1.00 13.53 300 VAL B N 1
ATOM 6087 C CA . VAL B 1 300 ? 87.746 78.399 -269.679 1.00 11.75 300 VAL B CA 1
ATOM 6088 C C . VAL B 1 300 ? 88.137 77.257 -268.748 1.00 12.95 300 VAL B C 1
ATOM 6089 O O . VAL B 1 300 ? 88.329 76.121 -269.199 1.00 12.47 300 VAL B O 1
ATOM 6093 N N . VAL B 1 301 ? 88.244 77.577 -267.458 1.00 13.08 301 VAL B N 1
ATOM 6094 C CA . VAL B 1 301 ? 88.917 76.703 -266.503 1.00 14.08 301 VAL B CA 1
ATOM 6095 C C . VAL B 1 301 ? 88.023 76.452 -265.297 1.00 13.47 301 VAL B C 1
ATOM 6096 O O . VAL B 1 301 ? 87.292 77.348 -264.866 1.00 13.15 301 VAL B O 1
ATOM 6100 N N . LYS B 1 302 ? 88.060 75.215 -264.805 1.00 12.16 302 LYS B N 1
ATOM 6101 C CA . LYS B 1 302 ? 87.489 74.851 -263.512 1.00 12.49 302 LYS B CA 1
ATOM 6102 C C . LYS B 1 302 ? 88.521 74.105 -262.668 1.00 12.22 302 LYS B C 1
ATOM 6103 O O . LYS B 1 302 ? 89.512 73.562 -263.174 1.00 12.65 302 LYS B O 1
ATOM 6109 N N . ASN B 1 303 ? 88.290 74.098 -261.361 1.00 12.54 303 ASN B N 1
ATOM 6110 C CA . ASN B 1 303 ? 89.139 73.389 -260.425 1.00 13.20 303 ASN B CA 1
ATOM 6111 C C . ASN B 1 303 ? 89.052 71.882 -260.628 1.00 14.79 303 ASN B C 1
ATOM 6112 O O . ASN B 1 303 ? 87.968 71.338 -260.840 1.00 15.43 303 ASN B O 1
ATOM 6117 N N . ASN B 1 304 ? 90.203 71.222 -260.568 1.00 14.98 304 ASN B N 1
ATOM 6118 C CA . ASN B 1 304 ? 90.248 69.763 -260.526 1.00 16.61 304 ASN B CA 1
ATOM 6119 C C . ASN B 1 304 ? 91.537 69.404 -259.813 1.00 17.73 304 ASN B C 1
ATOM 6120 O O . ASN B 1 304 ? 92.612 69.537 -260.393 1.00 17.86 304 ASN B O 1
ATOM 6125 N N . SER B 1 305 ? 91.432 68.984 -258.556 1.00 19.73 305 SER B N 1
ATOM 6126 C CA . SER B 1 305 ? 92.612 68.736 -257.734 1.00 23.57 305 SER B CA 1
ATOM 6127 C C . SER B 1 305 ? 93.509 67.593 -258.214 1.00 25.35 305 SER B C 1
ATOM 6128 O O . SER B 1 305 ? 94.650 67.467 -257.761 1.00 26.46 305 SER B O 1
ATOM 6131 N N . GLU B 1 306 ? 93.020 66.803 -259.163 1.00 26.58 306 GLU B N 1
ATOM 6132 C CA . GLU B 1 306 ? 93.788 65.694 -259.731 1.00 28.30 306 GLU B CA 1
ATOM 6133 C C . GLU B 1 306 ? 94.464 66.045 -261.054 1.00 27.64 306 GLU B C 1
ATOM 6134 O O . GLU B 1 306 ? 95.168 65.217 -261.629 1.00 27.32 306 GLU B O 1
ATOM 6140 N N . ALA B 1 307 ? 94.272 67.275 -261.527 1.00 25.60 307 ALA B N 1
ATOM 6141 C CA . ALA B 1 307 ? 94.841 67.711 -262.800 1.00 23.84 307 ALA B CA 1
ATOM 6142 C C . ALA B 1 307 ? 96.128 68.507 -262.612 1.00 23.07 307 ALA B C 1
ATOM 6143 O O . ALA B 1 307 ? 96.414 69.006 -261.519 1.00 22.48 307 ALA B O 1
ATOM 6145 N N . PHE B 1 308 ? 96.904 68.618 -263.687 1.00 21.54 308 PHE B N 1
ATOM 6146 C CA . PHE B 1 308 ? 98.102 69.449 -263.702 1.00 20.98 308 PHE B CA 1
ATOM 6147 C C . PHE B 1 308 ? 97.710 70.864 -263.276 1.00 19.41 308 PHE B C 1
ATOM 6148 O O . PHE B 1 308 ? 96.741 71.408 -263.806 1.00 19.21 308 PHE B O 1
ATOM 6156 N N . ILE B 1 309 ? 98.420 71.394 -262.282 1.00 17.95 309 ILE B N 1
ATOM 6157 C CA . ILE B 1 309 ? 98.196 72.708 -261.662 1.00 17.25 309 ILE B CA 1
ATOM 6158 C C . ILE B 1 309 ? 96.746 72.939 -261.223 1.00 16.88 309 ILE B C 1
ATOM 6159 O O . ILE B 1 309 ? 96.261 74.070 -261.226 1.00 18.01 309 ILE B O 1
ATOM 6164 N N . GLY B 1 310 ? 96.084 71.850 -260.835 1.00 16.90 310 GLY B N 1
ATOM 6165 C CA . GLY B 1 310 ? 94.707 71.836 -260.357 1.00 17.13 310 GLY B CA 1
ATOM 6166 C C . GLY B 1 310 ? 93.699 72.467 -261.300 1.00 16.82 310 GLY B C 1
ATOM 6167 O O . GLY B 1 310 ? 92.672 72.979 -260.858 1.00 16.38 310 GLY B O 1
ATOM 6168 N N . ALA B 1 311 ? 93.943 72.387 -262.603 1.00 17.01 311 ALA B N 1
ATOM 6169 C CA . ALA B 1 311 ? 93.115 73.118 -263.555 1.00 17.70 311 ALA B CA 1
ATOM 6170 C C . ALA B 1 311 ? 92.665 72.235 -264.709 1.00 18.10 311 ALA B C 1
ATOM 6171 O O . ALA B 1 311 ? 93.479 71.555 -265.336 1.00 18.76 311 ALA B O 1
ATOM 6173 N N . GLU B 1 312 ? 91.368 72.270 -264.993 1.00 17.28 312 GLU B N 1
ATOM 6174 C CA . GLU B 1 312 ? 90.806 71.476 -266.074 1.00 18.99 312 GLU B CA 1
ATOM 6175 C C . GLU B 1 312 ? 90.136 72.440 -267.047 1.00 19.53 312 GLU B C 1
ATOM 6176 O O . GLU B 1 312 ? 89.352 73.303 -266.644 1.00 19.28 312 GLU B O 1
ATOM 6182 N N . SER B 1 313 ? 90.433 72.292 -268.333 1.00 19.52 313 SER B N 1
ATOM 6183 C CA . SER B 1 313 ? 89.831 73.170 -269.327 1.00 20.62 313 SER B CA 1
ATOM 6184 C C . SER B 1 313 ? 88.410 72.690 -269.605 1.00 19.28 313 SER B C 1
ATOM 6185 O O . SER B 1 313 ? 88.118 71.497 -269.486 1.00 19.63 313 SER B O 1
ATOM 6188 N N . VAL B 1 314 ? 87.516 73.619 -269.926 1.00 17.02 314 VAL B N 1
ATOM 6189 C CA . VAL B 1 314 ? 86.104 73.305 -270.163 1.00 16.73 314 VAL B CA 1
ATOM 6190 C C . VAL B 1 314 ? 85.736 73.549 -271.634 1.00 16.85 314 VAL B C 1
ATOM 6191 O O . VAL B 1 314 ? 86.075 74.591 -272.207 1.00 15.09 314 VAL B O 1
ATOM 6195 N N . ALA B 1 315 ? 85.057 72.580 -272.246 1.00 17.19 315 ALA B N 1
ATOM 6196 C CA . ALA B 1 315 ? 84.653 72.702 -273.646 1.00 18.45 315 ALA B CA 1
ATOM 6197 C C . ALA B 1 315 ? 83.394 73.548 -273.729 1.00 19.10 315 ALA B C 1
ATOM 6198 O O . ALA B 1 315 ? 82.375 73.243 -273.109 1.00 20.33 315 ALA B O 1
ATOM 6200 N N . MET B 1 316 ? 83.476 74.633 -274.488 1.00 19.11 316 MET B N 1
ATOM 6201 C CA . MET B 1 316 ? 82.380 75.588 -274.586 1.00 18.87 316 MET B CA 1
ATOM 6202 C C . MET B 1 316 ? 81.509 75.315 -275.806 1.00 19.70 316 MET B C 1
ATOM 6203 O O . MET B 1 316 ? 82.011 74.985 -276.879 1.00 19.58 316 MET B O 1
ATOM 6208 N N . ASP B 1 317 ? 80.203 75.486 -275.649 1.00 20.18 317 ASP B N 1
ATOM 6209 C CA . ASP B 1 317 ? 79.277 75.300 -276.761 1.00 22.26 317 ASP B CA 1
ATOM 6210 C C . ASP B 1 317 ? 79.219 76.609 -277.549 1.00 22.34 317 ASP B C 1
ATOM 6211 O O . ASP B 1 317 ? 78.347 77.455 -277.320 1.00 23.76 317 ASP B O 1
ATOM 6216 N N . ASN B 1 318 ? 80.173 76.780 -278.459 1.00 20.67 318 ASN B N 1
ATOM 6217 C CA . ASN B 1 318 ? 80.258 77.959 -279.315 1.00 19.98 318 ASN B CA 1
ATOM 6218 C C . ASN B 1 318 ? 80.996 77.594 -280.599 1.00 18.30 318 ASN B C 1
ATOM 6219 O O . ASN B 1 318 ? 81.730 76.605 -280.625 1.00 18.06 318 ASN B O 1
ATOM 6224 N N . PRO B 1 319 ? 80.836 78.407 -281.654 1.00 17.99 319 PRO B N 1
ATOM 6225 C CA . PRO B 1 319 ? 81.554 78.084 -282.892 1.00 17.39 319 PRO B CA 1
ATOM 6226 C C . PRO B 1 319 ? 83.064 78.010 -282.686 1.00 16.96 319 PRO B C 1
ATOM 6227 O O . PRO B 1 319 ? 83.635 78.731 -281.865 1.00 16.32 319 PRO B O 1
ATOM 6231 N N . LYS B 1 320 ? 83.700 77.087 -283.396 1.00 16.04 320 LYS B N 1
ATOM 6232 C CA . LYS B 1 320 ? 85.121 76.846 -283.221 1.00 16.01 320 LYS B CA 1
ATOM 6233 C C . LYS B 1 320 ? 85.765 76.668 -284.587 1.00 15.71 320 LYS B C 1
ATOM 6234 O O . LYS B 1 320 ? 85.072 76.476 -285.587 1.00 15.67 320 LYS B O 1
ATOM 6240 N N . THR B 1 321 ? 87.092 76.719 -284.623 1.00 15.39 321 THR B N 1
ATOM 6241 C CA . THR B 1 321 ? 87.793 76.589 -285.890 1.00 14.94 321 THR B CA 1
ATOM 6242 C C . THR B 1 321 ? 88.025 75.105 -286.147 1.00 15.60 321 THR B C 1
ATOM 6243 O O . THR B 1 321 ? 87.535 74.264 -285.396 1.00 14.71 321 THR B O 1
ATOM 6247 N N . GLU B 1 322 ? 88.758 74.792 -287.212 1.00 16.98 322 GLU B N 1
ATOM 6248 C CA . GLU B 1 322 ? 89.105 73.411 -287.542 1.00 19.02 322 GLU B CA 1
ATOM 6249 C C . GLU B 1 322 ? 90.106 72.816 -286.550 1.00 17.85 322 GLU B C 1
ATOM 6250 O O . GLU B 1 322 ? 90.291 71.602 -286.496 1.00 17.43 322 GLU B O 1
ATOM 6256 N N . MET B 1 323 ? 90.742 73.665 -285.747 1.00 18.27 323 MET B N 1
ATOM 6257 C CA . MET B 1 323 ? 91.578 73.209 -284.635 1.00 19.16 323 MET B CA 1
ATOM 6258 C C . MET B 1 323 ? 90.770 72.790 -283.403 1.00 19.07 323 MET B C 1
ATOM 6259 O O . MET B 1 323 ? 91.346 72.282 -282.441 1.00 19.58 323 MET B O 1
ATOM 6264 N N . GLY B 1 324 ? 89.457 73.013 -283.415 1.00 18.91 324 GLY B N 1
ATOM 6265 C CA . GLY B 1 324 ? 88.614 72.817 -282.235 1.00 18.03 324 GLY B CA 1
ATOM 6266 C C . GLY B 1 324 ? 88.679 74.010 -281.287 1.00 18.15 324 GLY B C 1
ATOM 6267 O O . GLY B 1 324 ? 88.136 73.968 -280.186 1.00 18.17 324 GLY B O 1
ATOM 6268 N N . TRP B 1 325 ? 89.314 75.101 -281.710 1.00 17.28 325 TRP B N 1
ATOM 6269 C CA . TRP B 1 325 ? 89.472 76.262 -280.841 1.00 16.99 325 TRP B CA 1
ATOM 6270 C C . TRP B 1 325 ? 88.278 77.200 -280.928 1.00 16.32 325 TRP B C 1
ATOM 6271 O O . TRP B 1 325 ? 87.867 77.623 -282.010 1.00 15.68 325 TRP B O 1
ATOM 6282 N N . GLU B 1 326 ? 87.757 77.545 -279.755 1.00 14.58 326 GLU B N 1
ATOM 6283 C CA . GLU B 1 326 ? 86.652 78.487 -279.665 1.00 14.11 326 GLU B CA 1
ATOM 6284 C C . GLU B 1 326 ? 87.042 79.827 -280.279 1.00 14.00 326 GLU B C 1
ATOM 6285 O O . GLU B 1 326 ? 88.137 80.361 -280.047 1.00 14.73 326 GLU B O 1
ATOM 6291 N N . ILE B 1 327 ? 86.104 80.358 -281.059 1.00 13.92 327 ILE B N 1
ATOM 6292 C CA . ILE B 1 327 ? 86.265 81.649 -281.705 1.00 14.03 327 ILE B CA 1
ATOM 6293 C C . ILE B 1 327 ? 85.800 82.659 -280.667 1.00 14.23 327 ILE B C 1
ATOM 6294 O O . ILE B 1 327 ? 84.616 82.710 -280.318 1.00 13.19 327 ILE B O 1
ATOM 6299 N N . TYR B 1 328 ? 86.759 83.422 -280.151 1.00 12.63 328 TYR B N 1
ATOM 6300 C CA . TYR B 1 328 ? 86.482 84.276 -279.002 1.00 13.87 328 TYR B CA 1
ATOM 6301 C C . TYR B 1 328 ? 87.229 85.609 -279.096 1.00 13.63 328 TYR B C 1
ATOM 6302 O O . TYR B 1 328 ? 88.190 85.811 -278.347 1.00 14.19 328 TYR B O 1
ATOM 6311 N N . PRO B 1 329 ? 86.798 86.510 -280.003 1.00 13.72 329 PRO B N 1
ATOM 6312 C CA . PRO B 1 329 ? 87.515 87.784 -280.198 1.00 14.04 329 PRO B CA 1
ATOM 6313 C C . PRO B 1 329 ? 87.584 88.665 -278.949 1.00 14.40 329 PRO B C 1
ATOM 6314 O O . PRO B 1 329 ? 88.527 89.447 -278.819 1.00 15.23 329 PRO B O 1
ATOM 6318 N N . GLN B 1 330 ? 86.585 88.596 -278.069 1.00 14.26 330 GLN B N 1
ATOM 6319 C CA . GLN B 1 330 ? 86.596 89.441 -276.874 1.00 14.25 330 GLN B CA 1
ATOM 6320 C C . GLN B 1 330 ? 87.813 89.103 -276.011 1.00 14.31 330 GLN B C 1
ATOM 6321 O O . GLN B 1 330 ? 88.327 89.964 -275.304 1.00 14.49 330 GLN B O 1
ATOM 6327 N N . GLY B 1 331 ? 88.306 87.869 -276.117 1.00 13.62 331 GLY B N 1
ATOM 6328 C CA . GLY B 1 331 ? 89.540 87.467 -275.442 1.00 13.38 331 GLY B CA 1
ATOM 6329 C C . GLY B 1 331 ? 90.757 88.299 -275.805 1.00 13.52 331 GLY B C 1
ATOM 6330 O O . GLY B 1 331 ? 91.653 88.483 -274.979 1.00 13.47 331 GLY B O 1
ATOM 6331 N N . LEU B 1 332 ? 90.799 88.792 -277.041 1.00 13.86 332 LEU B N 1
ATOM 6332 C CA . LEU B 1 332 ? 91.916 89.610 -277.516 1.00 14.06 332 LEU B CA 1
ATOM 6333 C C . LEU B 1 332 ? 91.847 91.022 -276.945 1.00 13.40 332 LEU B C 1
ATOM 6334 O O . LEU B 1 332 ? 92.871 91.599 -276.565 1.00 13.33 332 LEU B O 1
ATOM 6339 N N . TYR B 1 333 ? 90.648 91.591 -276.912 1.00 12.76 333 TYR B N 1
ATOM 6340 C CA . TYR B 1 333 ? 90.460 92.880 -276.249 1.00 13.91 333 TYR B CA 1
ATOM 6341 C C . TYR B 1 333 ? 90.843 92.738 -274.772 1.00 13.75 333 TYR B C 1
ATOM 6342 O O . TYR B 1 333 ? 91.544 93.589 -274.217 1.00 12.98 333 TYR B O 1
ATOM 6351 N N . ASP B 1 334 ? 90.350 91.680 -274.129 1.00 13.18 334 ASP B N 1
ATOM 6352 C CA . ASP B 1 334 ? 90.616 91.440 -272.706 1.00 13.96 334 ASP B CA 1
ATOM 6353 C C . ASP B 1 334 ? 92.111 91.287 -272.449 1.00 14.57 334 ASP B C 1
ATOM 6354 O O . ASP B 1 334 ? 92.649 91.862 -271.501 1.00 16.77 334 ASP B O 1
ATOM 6359 N N . LEU B 1 335 ? 92.784 90.519 -273.296 1.00 15.00 335 LEU B N 1
ATOM 6360 C CA . LEU B 1 335 ? 94.225 90.317 -273.152 1.00 14.71 335 LEU B CA 1
ATOM 6361 C C . LEU B 1 335 ? 95.014 91.615 -273.344 1.00 15.08 335 LEU B C 1
ATOM 6362 O O . LEU B 1 335 ? 95.904 91.893 -272.541 1.00 14.49 335 LEU B O 1
ATOM 6367 N N . LEU B 1 336 ? 94.746 92.353 -274.422 1.00 15.36 336 LEU B N 1
ATOM 6368 C CA . LEU B 1 336 ? 95.448 93.611 -274.712 1.00 15.61 336 LEU B CA 1
ATOM 6369 C C . LEU B 1 336 ? 95.364 94.625 -273.568 1.00 15.46 336 LEU B C 1
ATOM 6370 O O . LEU B 1 336 ? 96.360 95.234 -273.156 1.00 14.21 336 LEU B O 1
ATOM 6375 N N . THR B 1 337 ? 94.141 94.832 -273.095 1.00 15.29 337 THR B N 1
ATOM 6376 C CA . THR B 1 337 ? 93.906 95.743 -271.975 1.00 16.70 337 THR B CA 1
ATOM 6377 C C . THR B 1 337 ? 94.560 95.259 -270.679 1.00 15.70 337 THR B C 1
ATOM 6378 O O . THR B 1 337 ? 95.127 96.059 -269.939 1.00 16.04 337 THR B O 1
ATOM 6382 N N . ARG B 1 338 ? 94.505 93.958 -270.405 1.00 15.89 338 ARG B N 1
ATOM 6383 C CA . ARG B 1 338 ? 95.159 93.372 -269.235 1.00 16.54 338 ARG B CA 1
ATOM 6384 C C . ARG B 1 338 ? 96.671 93.576 -269.255 1.00 16.32 338 ARG B C 1
ATOM 6385 O O . ARG B 1 338 ? 97.268 93.932 -268.238 1.00 16.34 338 ARG B O 1
ATOM 6393 N N . ILE B 1 339 ? 97.304 93.327 -270.396 1.00 15.92 339 ILE B N 1
ATOM 6394 C CA . ILE B 1 339 ? 98.744 93.555 -270.517 1.00 16.21 339 ILE B CA 1
ATOM 6395 C C . ILE B 1 339 ? 99.065 95.039 -270.315 1.00 16.41 339 ILE B C 1
ATOM 6396 O O . ILE B 1 339 ? 100.022 95.395 -269.629 1.00 16.66 339 ILE B O 1
ATOM 6401 N N . HIS B 1 340 ? 98.248 95.915 -270.888 1.00 17.86 340 HIS B N 1
ATOM 6402 C CA . HIS B 1 340 ? 98.470 97.349 -270.721 1.00 18.94 340 HIS B CA 1
ATOM 6403 C C . HIS B 1 340 ? 98.396 97.732 -269.242 1.00 20.04 340 HIS B C 1
ATOM 6404 O O . HIS B 1 340 ? 99.283 98.433 -268.750 1.00 20.35 340 HIS B O 1
ATOM 6411 N N . ARG B 1 341 ? 97.375 97.264 -268.525 1.00 20.39 341 ARG B N 1
ATOM 6412 C CA . ARG B 1 341 ? 97.262 97.592 -267.104 1.00 21.33 341 ARG B CA 1
ATOM 6413 C C . ARG B 1 341 ? 98.311 96.909 -266.224 1.00 21.39 341 ARG B C 1
ATOM 6414 O O . ARG B 1 341 ? 98.889 97.554 -265.346 1.00 20.58 341 ARG B O 1
ATOM 6422 N N . ASP B 1 342 ? 98.561 95.620 -266.449 1.00 20.56 342 ASP B N 1
ATOM 6423 C CA . ASP B 1 342 ? 99.387 94.834 -265.526 1.00 21.30 342 ASP B CA 1
ATOM 6424 C C . ASP B 1 342 ? 100.897 95.032 -265.633 1.00 21.50 342 ASP B C 1
ATOM 6425 O O . ASP B 1 342 ? 101.637 94.732 -264.692 1.00 20.97 342 ASP B O 1
ATOM 6430 N N . TYR B 1 343 ? 101.357 95.511 -266.784 1.00 21.24 343 TYR B N 1
ATOM 6431 C CA . TYR B 1 343 ? 102.787 95.648 -267.027 1.00 21.65 343 TYR B CA 1
ATOM 6432 C C . TYR B 1 343 ? 103.024 97.088 -267.451 1.00 22.39 343 TYR B C 1
ATOM 6433 O O . TYR B 1 343 ? 102.119 97.728 -267.982 1.00 21.94 343 TYR B O 1
ATOM 6442 N N . GLY B 1 344 ? 104.211 97.612 -267.162 1.00 24.38 344 GLY B N 1
ATOM 6443 C CA . GLY B 1 344 ? 104.543 98.989 -267.532 1.00 25.22 344 GLY B CA 1
ATOM 6444 C C . GLY B 1 344 ? 104.538 99.156 -269.040 1.00 26.11 344 GLY B C 1
ATOM 6445 O O . GLY B 1 344 ? 104.647 98.164 -269.775 1.00 26.72 344 GLY B O 1
ATOM 6446 N N . ASN B 1 345 ? 104.405 100.402 -269.489 1.00 25.73 345 ASN B N 1
ATOM 6447 C CA . ASN B 1 345 ? 104.371 100.746 -270.908 1.00 25.50 345 ASN B CA 1
ATOM 6448 C C . ASN B 1 345 ? 105.408 99.990 -271.730 1.00 23.90 345 ASN B C 1
ATOM 6449 O O . ASN B 1 345 ? 106.612 100.098 -271.477 1.00 24.25 345 ASN B O 1
ATOM 6454 N N . ILE B 1 346 ? 104.927 99.214 -272.696 1.00 20.55 346 ILE B N 1
ATOM 6455 C CA . ILE B 1 346 ? 105.795 98.601 -273.698 1.00 18.42 346 ILE B CA 1
ATOM 6456 C C . ILE B 1 346 ? 104.975 98.545 -274.985 1.00 17.64 346 ILE B C 1
ATOM 6457 O O . ILE B 1 346 ? 103.780 98.256 -274.939 1.00 17.42 346 ILE B O 1
ATOM 6462 N N . ASP B 1 347 ? 105.592 98.848 -276.124 1.00 17.20 347 ASP B N 1
ATOM 6463 C CA . ASP B 1 347 ? 104.912 98.725 -277.410 1.00 16.00 347 ASP B CA 1
ATOM 6464 C C . ASP B 1 347 ? 104.452 97.282 -277.607 1.00 15.08 347 ASP B C 1
ATOM 6465 O O . ASP B 1 347 ? 105.202 96.354 -277.320 1.00 15.48 347 ASP B O 1
ATOM 6470 N N . LEU B 1 348 ? 103.229 97.108 -278.097 1.00 15.00 348 LEU B N 1
ATOM 6471 C CA . LEU B 1 348 ? 102.670 95.786 -278.384 1.00 15.14 348 LEU B CA 1
ATOM 6472 C C . LEU B 1 348 ? 102.448 95.582 -279.881 1.00 15.01 348 LEU B C 1
ATOM 6473 O O . LEU B 1 348 ? 102.076 96.509 -280.606 1.00 15.54 348 LEU B O 1
ATOM 6478 N N . TYR B 1 349 ? 102.686 94.357 -280.337 1.00 15.01 349 TYR B N 1
ATOM 6479 C CA . TYR B 1 349 ? 102.381 93.938 -281.701 1.00 14.64 349 TYR B CA 1
ATOM 6480 C C . TYR B 1 349 ? 101.674 92.596 -281.560 1.00 14.18 349 TYR B C 1
ATOM 6481 O O . TYR B 1 349 ? 102.096 91.773 -280.755 1.00 14.61 349 TYR B O 1
ATOM 6490 N N . ILE B 1 350 ? 100.595 92.394 -282.303 1.00 13.76 350 ILE B N 1
ATOM 6491 C CA . ILE B 1 350 ? 100.039 91.058 -282.448 1.00 13.21 350 ILE B CA 1
ATOM 6492 C C . ILE B 1 350 ? 100.905 90.452 -283.548 1.00 13.65 350 ILE B C 1
ATOM 6493 O O . ILE B 1 350 ? 100.824 90.875 -284.702 1.00 15.00 350 ILE B O 1
ATOM 6498 N N . THR B 1 351 ? 101.781 89.523 -283.178 1.00 13.35 351 THR B N 1
ATOM 6499 C CA . THR B 1 351 ? 102.671 88.863 -284.122 1.00 13.55 351 THR B CA 1
ATOM 6500 C C . THR B 1 351 ? 102.043 87.645 -284.793 1.00 14.23 351 THR B C 1
ATOM 6501 O O . THR B 1 351 ? 102.570 87.157 -285.797 1.00 14.34 351 THR B O 1
ATOM 6505 N N . GLU B 1 352 ? 100.924 87.168 -284.248 1.00 13.72 352 GLU B N 1
ATOM 6506 C CA . GLU B 1 352 ? 100.123 86.130 -284.885 1.00 13.94 352 GLU B CA 1
ATOM 6507 C C . GLU B 1 352 ? 98.692 86.193 -284.367 1.00 13.73 352 GLU B C 1
ATOM 6508 O O . GLU B 1 352 ? 98.444 86.289 -283.158 1.00 13.94 352 GLU B O 1
ATOM 6514 N N . ASN B 1 353 ? 97.769 86.091 -285.314 1.00 13.76 353 ASN B N 1
ATOM 6515 C CA . ASN B 1 353 ? 96.356 85.859 -285.033 1.00 13.30 353 ASN B CA 1
ATOM 6516 C C . ASN B 1 353 ? 95.772 85.315 -286.332 1.00 14.38 353 ASN B C 1
ATOM 6517 O O . ASN B 1 353 ? 96.087 85.825 -287.403 1.00 12.93 353 ASN B O 1
ATOM 6522 N N . GLY B 1 354 ? 94.922 84.296 -286.246 1.00 13.64 354 GLY B N 1
ATOM 6523 C CA . GLY B 1 354 ? 94.374 83.706 -287.455 1.00 14.48 354 GLY B CA 1
ATOM 6524 C C . GLY B 1 354 ? 93.591 82.461 -287.105 1.00 13.88 354 GLY B C 1
ATOM 6525 O O . GLY B 1 354 ? 93.324 82.207 -285.933 1.00 14.39 354 GLY B O 1
ATOM 6526 N N . ALA B 1 355 ? 93.193 81.713 -288.126 1.00 14.09 355 ALA B N 1
ATOM 6527 C CA . ALA B 1 355 ? 92.340 80.547 -287.912 1.00 13.71 355 ALA B CA 1
ATOM 6528 C C . ALA B 1 355 ? 92.448 79.519 -289.023 1.00 14.11 355 ALA B C 1
ATOM 6529 O O . ALA B 1 355 ? 92.656 79.876 -290.182 1.00 15.16 355 ALA B O 1
ATOM 6531 N N . ALA B 1 356 ? 92.261 78.257 -288.643 1.00 14.81 356 ALA B N 1
ATOM 6532 C CA . ALA B 1 356 ? 92.252 77.135 -289.560 1.00 14.76 356 ALA B CA 1
ATOM 6533 C C . ALA B 1 356 ? 90.810 76.837 -289.935 1.00 14.69 356 ALA B C 1
ATOM 6534 O O . ALA B 1 356 ? 89.970 76.631 -289.062 1.00 15.10 356 ALA B O 1
ATOM 6536 N N . PHE B 1 357 ? 90.532 76.826 -291.233 1.00 14.82 357 PHE B N 1
ATOM 6537 C CA . PHE B 1 357 ? 89.228 76.420 -291.744 1.00 15.54 357 PHE B CA 1
ATOM 6538 C C . PHE B 1 357 ? 89.461 75.533 -292.970 1.00 16.32 357 PHE B C 1
ATOM 6539 O O . PHE B 1 357 ? 90.554 75.533 -293.535 1.00 15.53 357 PHE B O 1
ATOM 6547 N N . ASN B 1 358 ? 88.438 74.777 -293.362 1.00 16.32 358 ASN B N 1
ATOM 6548 C CA . ASN B 1 358 ? 88.497 73.847 -294.490 1.00 17.75 358 ASN B CA 1
ATOM 6549 C C . ASN B 1 358 ? 88.308 74.643 -295.784 1.00 18.76 358 ASN B C 1
ATOM 6550 O O . ASN B 1 358 ? 87.181 74.908 -296.213 1.00 20.72 358 ASN B O 1
ATOM 6555 N N . ASP B 1 359 ? 89.422 75.080 -296.366 1.00 18.39 359 ASP B N 1
ATOM 6556 C CA . ASP B 1 359 ? 89.407 75.949 -297.541 1.00 18.98 359 ASP B CA 1
ATOM 6557 C C . ASP B 1 359 ? 89.730 75.162 -298.803 1.00 17.82 359 ASP B C 1
ATOM 6558 O O . ASP B 1 359 ? 90.627 74.314 -298.800 1.00 18.55 359 ASP B O 1
ATOM 6563 N N . MET B 1 360 ? 88.996 75.436 -299.878 1.00 16.77 360 MET B N 1
ATOM 6564 C CA . MET B 1 360 ? 89.275 74.773 -301.147 1.00 16.09 360 MET B CA 1
ATOM 6565 C C . MET B 1 360 ? 88.908 75.690 -302.312 1.00 15.81 360 MET B C 1
ATOM 6566 O O . MET B 1 360 ? 88.092 76.608 -302.154 1.00 14.96 360 MET B O 1
ATOM 6571 N N . VAL B 1 361 ? 89.519 75.441 -303.468 1.00 15.07 361 VAL B N 1
ATOM 6572 C CA . VAL B 1 361 ? 89.206 76.200 -304.678 1.00 14.47 361 VAL B CA 1
ATOM 6573 C C . VAL B 1 361 ? 87.860 75.778 -305.261 1.00 15.26 361 VAL B C 1
ATOM 6574 O O . VAL B 1 361 ? 87.639 74.585 -305.475 1.00 15.73 361 VAL B O 1
ATOM 6578 N N . ASN B 1 362 ? 86.976 76.736 -305.541 1.00 14.58 362 ASN B N 1
ATOM 6579 C CA . ASN B 1 362 ? 85.681 76.397 -306.127 1.00 14.29 362 ASN B CA 1
ATOM 6580 C C . ASN B 1 362 ? 85.671 76.393 -307.664 1.00 14.57 362 ASN B C 1
ATOM 6581 O O . ASN B 1 362 ? 86.694 76.655 -308.295 1.00 13.15 362 ASN B O 1
ATOM 6586 N N . ARG B 1 363 ? 84.512 76.114 -308.259 1.00 15.59 363 ARG B N 1
ATOM 6587 C CA . ARG B 1 363 ? 84.346 76.008 -309.710 1.00 16.45 363 ARG B CA 1
ATOM 6588 C C . ARG B 1 363 ? 84.712 77.279 -310.476 1.00 17.62 363 ARG B C 1
ATOM 6589 O O . ARG B 1 363 ? 84.997 77.219 -311.677 1.00 17.66 363 ARG B O 1
ATOM 6597 N N . ASP B 1 364 ? 84.672 78.414 -309.778 1.00 18.44 364 ASP B N 1
ATOM 6598 C CA . ASP B 1 364 ? 85.011 79.723 -310.333 1.00 18.58 364 ASP B CA 1
ATOM 6599 C C . ASP B 1 364 ? 86.442 80.141 -310.019 1.00 18.11 364 ASP B C 1
ATOM 6600 O O . ASP B 1 364 ? 86.808 81.302 -310.219 1.00 18.42 364 ASP B O 1
ATOM 6605 N N . GLY B 1 365 ? 87.235 79.210 -309.501 1.00 16.82 365 GLY B N 1
ATOM 6606 C CA . GLY B 1 365 ? 88.626 79.498 -309.171 1.00 16.42 365 GLY B CA 1
ATOM 6607 C C . GLY B 1 365 ? 88.826 80.326 -307.919 1.00 16.06 365 GLY B C 1
ATOM 6608 O O . GLY B 1 365 ? 89.911 80.868 -307.711 1.00 15.45 365 GLY B O 1
ATOM 6609 N N . LYS B 1 366 ? 87.801 80.382 -307.070 1.00 15.52 366 LYS B N 1
ATOM 6610 C CA . LYS B 1 366 ? 87.850 81.175 -305.852 1.00 15.49 366 LYS B CA 1
ATOM 6611 C C . LYS B 1 366 ? 87.993 80.330 -304.591 1.00 14.76 366 LYS B C 1
ATOM 6612 O O . LYS B 1 366 ? 87.613 79.155 -304.561 1.00 15.31 366 LYS B O 1
ATOM 6618 N N . VAL B 1 367 ? 88.570 80.936 -303.560 1.00 14.35 367 VAL B N 1
ATOM 6619 C CA . VAL B 1 367 ? 88.585 80.334 -302.228 1.00 13.21 367 VAL B CA 1
ATOM 6620 C C . VAL B 1 367 ? 87.798 81.279 -301.327 1.00 14.08 367 VAL B C 1
ATOM 6621 O O . VAL B 1 367 ? 88.332 82.267 -300.815 1.00 14.42 367 VAL B O 1
ATOM 6625 N N . GLU B 1 368 ? 86.515 80.967 -301.169 1.00 14.22 368 GLU B N 1
ATOM 6626 C CA . GLU B 1 368 ? 85.580 81.822 -300.450 1.00 16.07 368 GLU B CA 1
ATOM 6627 C C . GLU B 1 368 ? 85.560 81.510 -298.961 1.00 16.28 368 GLU B C 1
ATOM 6628 O O . GLU B 1 368 ? 84.595 80.931 -298.458 1.00 18.63 368 GLU B O 1
ATOM 6634 N N . ASP B 1 369 ? 86.620 81.916 -298.266 1.00 15.67 369 ASP B N 1
ATOM 6635 C CA . ASP B 1 369 ? 86.811 81.592 -296.858 1.00 15.52 369 ASP B CA 1
ATOM 6636 C C . ASP B 1 369 ? 86.124 82.600 -295.932 1.00 15.73 369 ASP B C 1
ATOM 6637 O O . ASP B 1 369 ? 86.765 83.350 -295.188 1.00 13.26 369 ASP B O 1
ATOM 6642 N N . GLU B 1 370 ? 84.797 82.611 -295.995 1.00 15.35 370 GLU B N 1
ATOM 6643 C CA . GLU B 1 370 ? 84.025 83.550 -295.200 1.00 16.60 370 GLU B CA 1
ATOM 6644 C C . GLU B 1 370 ? 84.212 83.346 -293.697 1.00 14.66 370 GLU B C 1
ATOM 6645 O O . GLU B 1 370 ? 84.190 84.320 -292.951 1.00 14.16 370 GLU B O 1
ATOM 6651 N N . ASN B 1 371 ? 84.418 82.116 -293.231 1.00 14.29 371 ASN B N 1
ATOM 6652 C CA . ASN B 1 371 ? 84.637 81.933 -291.796 1.00 14.34 371 ASN B CA 1
ATOM 6653 C C . ASN B 1 371 ? 85.914 82.626 -291.332 1.00 13.97 371 ASN B C 1
ATOM 6654 O O . ASN B 1 371 ? 85.926 83.215 -290.248 1.00 14.68 371 ASN B O 1
ATOM 6659 N N . ARG B 1 372 ? 86.968 82.578 -292.145 1.00 14.06 372 ARG B N 1
ATOM 6660 C CA . ARG B 1 372 ? 88.198 83.286 -291.805 1.00 13.46 372 ARG B CA 1
ATOM 6661 C C . ARG B 1 372 ? 87.994 84.795 -291.883 1.00 13.97 372 ARG B C 1
ATOM 6662 O O . ARG B 1 372 ? 88.454 85.523 -291.008 1.00 13.65 372 ARG B O 1
ATOM 6670 N N . LEU B 1 373 ? 87.316 85.272 -292.921 1.00 14.53 373 LEU B N 1
ATOM 6671 C CA . LEU B 1 373 ? 87.058 86.708 -293.026 1.00 15.29 373 LEU B CA 1
ATOM 6672 C C . LEU B 1 373 ? 86.340 87.222 -291.781 1.00 14.51 373 LEU B C 1
ATOM 6673 O O . LEU B 1 373 ? 86.722 88.246 -291.221 1.00 15.31 373 LEU B O 1
ATOM 6678 N N . ASP B 1 374 ? 85.305 86.509 -291.344 1.00 14.61 374 ASP B N 1
ATOM 6679 C CA . ASP B 1 374 ? 84.498 86.945 -290.204 1.00 15.01 374 ASP B CA 1
ATOM 6680 C C . ASP B 1 374 ? 85.319 86.875 -288.916 1.00 14.22 374 ASP B C 1
ATOM 6681 O O . ASP B 1 374 ? 85.251 87.769 -288.073 1.00 14.39 374 ASP B O 1
ATOM 6686 N N . TYR B 1 375 ? 86.140 85.837 -288.796 1.00 13.23 375 TYR B N 1
ATOM 6687 C CA . TYR B 1 375 ? 87.041 85.691 -287.659 1.00 13.28 375 TYR B CA 1
ATOM 6688 C C . TYR B 1 375 ? 87.984 86.893 -287.650 1.00 13.69 375 TYR B C 1
ATOM 6689 O O . TYR B 1 375 ? 88.190 87.520 -286.611 1.00 13.33 375 TYR B O 1
ATOM 6698 N N . LEU B 1 376 ? 88.570 87.215 -288.798 1.00 13.73 376 LEU B N 1
ATOM 6699 C CA . LEU B 1 376 ? 89.497 88.351 -288.846 1.00 14.49 376 LEU B CA 1
ATOM 6700 C C . LEU B 1 376 ? 88.778 89.656 -288.563 1.00 14.02 376 LEU B C 1
ATOM 6701 O O . LEU B 1 376 ? 89.291 90.486 -287.819 1.00 15.55 376 LEU B O 1
ATOM 6706 N N . TYR B 1 377 ? 87.609 89.851 -289.159 1.00 13.74 377 TYR B N 1
ATOM 6707 C CA . TYR B 1 377 ? 86.871 91.087 -288.879 1.00 14.13 377 TYR B CA 1
ATOM 6708 C C . TYR B 1 377 ? 86.750 91.322 -287.370 1.00 13.65 377 TYR B C 1
ATOM 6709 O O . TYR B 1 377 ? 87.075 92.406 -286.881 1.00 12.86 377 TYR B O 1
ATOM 6718 N N . THR B 1 378 ? 86.283 90.310 -286.638 1.00 12.43 378 THR B N 1
ATOM 6719 C CA . THR B 1 378 ? 85.978 90.491 -285.220 1.00 13.09 378 THR B CA 1
ATOM 6720 C C . THR B 1 378 ? 87.228 90.658 -284.371 1.00 13.08 378 THR B C 1
ATOM 6721 O O . THR B 1 378 ? 87.185 91.384 -283.382 1.00 12.23 378 THR B O 1
ATOM 6725 N N . HIS B 1 379 ? 88.319 89.986 -284.740 1.00 12.88 379 HIS B N 1
ATOM 6726 C CA . HIS B 1 379 ? 89.582 90.155 -284.023 1.00 11.91 379 HIS B CA 1
ATOM 6727 C C . HIS B 1 379 ? 90.226 91.508 -284.314 1.00 12.86 379 HIS B C 1
ATOM 6728 O O . HIS B 1 379 ? 90.743 92.156 -283.398 1.00 13.50 379 HIS B O 1
ATOM 6735 N N . PHE B 1 380 ? 90.191 91.952 -285.569 1.00 13.12 380 PHE B N 1
ATOM 6736 C CA . PHE B 1 380 ? 90.647 93.320 -285.854 1.00 13.45 380 PHE B CA 1
ATOM 6737 C C . PHE B 1 380 ? 89.776 94.361 -285.145 1.00 13.21 380 PHE B C 1
ATOM 6738 O O . PHE B 1 380 ? 90.279 95.365 -284.634 1.00 13.68 380 PHE B O 1
ATOM 6746 N N . ALA B 1 381 ? 88.468 94.126 -285.084 1.00 13.10 381 ALA B N 1
ATOM 6747 C CA . ALA B 1 381 ? 87.581 95.064 -284.391 1.00 13.42 381 ALA B CA 1
ATOM 6748 C C . ALA B 1 381 ? 87.949 95.148 -282.901 1.00 13.14 381 ALA B C 1
ATOM 6749 O O . ALA B 1 381 ? 87.912 96.226 -282.311 1.00 13.46 381 ALA B O 1
ATOM 6751 N N . ALA B 1 382 ? 88.329 94.021 -282.302 1.00 13.72 382 ALA B N 1
ATOM 6752 C CA . ALA B 1 382 ? 88.685 93.969 -280.883 1.00 14.03 382 ALA B CA 1
ATOM 6753 C C . ALA B 1 382 ? 89.991 94.716 -280.633 1.00 14.47 382 ALA B C 1
ATOM 6754 O O . ALA B 1 382 ? 90.163 95.404 -279.623 1.00 15.94 382 ALA B O 1
ATOM 6756 N N . ALA B 1 383 ? 90.909 94.580 -281.581 1.00 13.77 383 ALA B N 1
ATOM 6757 C CA . ALA B 1 383 ? 92.211 95.229 -281.487 1.00 14.52 383 ALA B CA 1
ATOM 6758 C C . ALA B 1 383 ? 92.043 96.734 -281.646 1.00 14.83 383 ALA B C 1
ATOM 6759 O O . ALA B 1 383 ? 92.688 97.523 -280.948 1.00 15.32 383 ALA B O 1
ATOM 6761 N N . LEU B 1 384 ? 91.165 97.128 -282.563 1.00 15.08 384 LEU B N 1
ATOM 6762 C CA . LEU B 1 384 ? 90.890 98.547 -282.781 1.00 15.68 384 LEU B CA 1
ATOM 6763 C C . LEU B 1 384 ? 90.258 99.168 -281.526 1.00 15.36 384 LEU B C 1
ATOM 6764 O O . LEU B 1 384 ? 90.608 100.278 -281.115 1.00 15.36 384 LEU B O 1
ATOM 6769 N N . SER B 1 385 ? 89.323 98.454 -280.912 1.00 15.17 385 SER B N 1
ATOM 6770 C CA . SER B 1 385 ? 88.710 98.882 -279.659 1.00 15.49 385 SER B CA 1
ATOM 6771 C C . SER B 1 385 ? 89.763 99.030 -278.559 1.00 15.43 385 SER B C 1
ATOM 6772 O O . SER B 1 385 ? 89.703 99.973 -277.772 1.00 15.61 385 SER B O 1
ATOM 6775 N N . ALA B 1 386 ? 90.738 98.123 -278.510 1.00 15.20 386 ALA B N 1
ATOM 6776 C CA . ALA B 1 386 ? 91.829 98.236 -277.542 1.00 15.36 386 ALA B CA 1
ATOM 6777 C C . ALA B 1 386 ? 92.667 99.501 -277.744 1.00 15.67 386 ALA B C 1
ATOM 6778 O O . ALA B 1 386 ? 93.002 100.193 -276.775 1.00 15.21 386 ALA B O 1
ATOM 6780 N N . ILE B 1 387 ? 92.984 99.809 -279.001 1.00 15.86 387 ILE B N 1
ATOM 6781 C CA . ILE B 1 387 ? 93.703 101.037 -279.342 1.00 16.64 387 ILE B CA 1
ATOM 6782 C C . ILE B 1 387 ? 92.882 102.226 -278.839 1.00 18.00 387 ILE B C 1
ATOM 6783 O O . ILE B 1 387 ? 93.430 103.136 -278.207 1.00 17.88 387 ILE B O 1
ATOM 6788 N N . GLU B 1 388 ? 91.574 102.206 -279.091 1.00 19.25 388 GLU B N 1
ATOM 6789 C CA . GLU B 1 388 ? 90.703 103.305 -278.657 1.00 21.84 388 GLU B CA 1
ATOM 6790 C C . GLU B 1 388 ? 90.744 103.463 -277.137 1.00 21.99 388 GLU B C 1
ATOM 6791 O O . GLU B 1 388 ? 90.562 104.562 -276.616 1.00 21.60 388 GLU B O 1
ATOM 6797 N N . ALA B 1 389 ? 90.964 102.354 -276.437 1.00 22.18 389 ALA B N 1
ATOM 6798 C CA . ALA B 1 389 ? 91.051 102.340 -274.982 1.00 21.89 389 ALA B CA 1
ATOM 6799 C C . ALA B 1 389 ? 92.443 102.705 -274.474 1.00 21.34 389 ALA B C 1
ATOM 6800 O O . ALA B 1 389 ? 92.691 102.629 -273.271 1.00 22.49 389 ALA B O 1
ATOM 6802 N N . GLY B 1 390 ? 93.347 103.066 -275.382 1.00 19.88 390 GLY B N 1
ATOM 6803 C CA . GLY B 1 390 ? 94.682 103.529 -275.013 1.00 18.71 390 GLY B CA 1
ATOM 6804 C C . GLY B 1 390 ? 95.802 102.504 -275.034 1.00 18.00 390 GLY B C 1
ATOM 6805 O O . GLY B 1 390 ? 96.930 102.808 -274.649 1.00 17.63 390 GLY B O 1
ATOM 6806 N N . VAL B 1 391 ? 95.509 101.281 -275.461 1.00 16.14 391 VAL B N 1
ATOM 6807 C CA . VAL B 1 391 ? 96.569 100.275 -275.546 1.00 16.60 391 VAL B CA 1
ATOM 6808 C C . VAL B 1 391 ? 97.535 100.630 -276.681 1.00 16.21 391 VAL B C 1
ATOM 6809 O O . VAL B 1 391 ? 97.089 100.943 -277.788 1.00 17.27 391 VAL B O 1
ATOM 6813 N N . PRO B 1 392 ? 98.853 100.590 -276.417 1.00 16.05 392 PRO B N 1
ATOM 6814 C CA . PRO B 1 392 ? 99.795 100.961 -277.472 1.00 16.62 392 PRO B CA 1
ATOM 6815 C C . PRO B 1 392 ? 100.092 99.797 -278.424 1.00 15.85 392 PRO B C 1
ATOM 6816 O O . PRO B 1 392 ? 101.231 99.338 -278.519 1.00 15.36 392 PRO B O 1
ATOM 6820 N N . LEU B 1 393 ? 99.057 99.346 -279.128 1.00 16.02 393 LEU B N 1
ATOM 6821 C CA . LEU B 1 393 ? 99.144 98.263 -280.110 1.00 16.01 393 LEU B CA 1
ATOM 6822 C C . LEU B 1 393 ? 99.641 98.942 -281.389 1.00 16.39 393 LEU B C 1
ATOM 6823 O O . LEU B 1 393 ? 98.964 99.829 -281.917 1.00 15.81 393 LEU B O 1
ATOM 6828 N N . LYS B 1 394 ? 100.819 98.549 -281.866 1.00 15.39 394 LYS B N 1
ATOM 6829 C CA . LYS B 1 394 ? 101.471 99.228 -282.992 1.00 15.87 394 LYS B CA 1
ATOM 6830 C C . LYS B 1 394 ? 101.364 98.512 -284.330 1.00 15.08 394 LYS B C 1
ATOM 6831 O O . LYS B 1 394 ? 101.619 99.120 -285.374 1.00 14.80 394 LYS B O 1
ATOM 6837 N N . GLY B 1 395 ? 100.982 97.234 -284.302 1.00 14.74 395 GLY B N 1
ATOM 6838 C CA . GLY B 1 395 ? 100.916 96.445 -285.522 1.00 13.84 395 GLY B CA 1
ATOM 6839 C C . GLY B 1 395 ? 100.243 95.109 -285.277 1.00 13.87 395 GLY B C 1
ATOM 6840 O O . GLY B 1 395 ? 100.068 94.711 -284.130 1.00 14.77 395 GLY B O 1
ATOM 6841 N N . TYR B 1 396 ? 99.927 94.410 -286.364 1.00 13.34 396 TYR B N 1
ATOM 6842 C CA . TYR B 1 396 ? 99.138 93.189 -286.354 1.00 13.97 396 TYR B CA 1
ATOM 6843 C C . TYR B 1 396 ? 99.536 92.356 -287.572 1.00 14.14 396 TYR B C 1
ATOM 6844 O O . TYR B 1 396 ? 99.421 92.818 -288.707 1.00 13.88 396 TYR B O 1
ATOM 6853 N N . TYR B 1 397 ? 99.982 91.129 -287.316 1.00 14.56 397 TYR B N 1
ATOM 6854 C CA . TYR B 1 397 ? 100.414 90.174 -288.329 1.00 13.86 397 TYR B CA 1
ATOM 6855 C C . TYR B 1 397 ? 99.470 88.978 -288.319 1.00 13.58 397 TYR B C 1
ATOM 6856 O O . TYR B 1 397 ? 99.315 88.327 -287.287 1.00 13.64 397 TYR B O 1
ATOM 6865 N N . ILE B 1 398 ? 98.850 88.700 -289.462 1.00 12.29 398 ILE B N 1
ATOM 6866 C CA . ILE B 1 398 ? 97.942 87.561 -289.596 1.00 12.10 398 ILE B CA 1
ATOM 6867 C C . ILE B 1 398 ? 98.791 86.310 -289.760 1.00 13.27 398 ILE B C 1
ATOM 6868 O O . ILE B 1 398 ? 99.739 86.302 -290.557 1.00 13.55 398 ILE B O 1
ATOM 6873 N N . TRP B 1 399 ? 98.472 85.295 -288.960 1.00 12.40 399 TRP B N 1
ATOM 6874 C CA . TRP B 1 399 ? 99.000 83.947 -289.162 1.00 13.59 399 TRP B CA 1
ATOM 6875 C C . TRP B 1 399 ? 97.933 83.222 -289.982 1.00 13.52 399 TRP B C 1
ATOM 6876 O O . TRP B 1 399 ? 96.815 83.057 -289.500 1.00 14.70 399 TRP B O 1
ATOM 6887 N N . SER B 1 400 ? 98.212 82.786 -291.209 1.00 14.33 400 SER B N 1
ATOM 6888 C CA . SER B 1 400 ? 99.515 82.880 -291.862 1.00 15.29 400 SER B CA 1
ATOM 6889 C C . SER B 1 400 ? 99.346 83.460 -293.263 1.00 14.42 400 SER B C 1
ATOM 6890 O O . SER B 1 400 ? 98.241 83.511 -293.816 1.00 14.09 400 SER B O 1
ATOM 6893 N N . PHE B 1 401 ? 100.454 83.925 -293.828 1.00 14.07 401 PHE B N 1
ATOM 6894 C CA . PHE B 1 401 ? 100.471 84.340 -295.227 1.00 14.70 401 PHE B CA 1
ATOM 6895 C C . PHE B 1 401 ? 99.862 83.273 -296.134 1.00 14.53 401 PHE B C 1
ATOM 6896 O O . PHE B 1 401 ? 98.967 83.566 -296.928 1.00 14.94 401 PHE B O 1
ATOM 6904 N N . MET B 1 402 ? 100.320 82.034 -295.985 1.00 13.68 402 MET B N 1
ATOM 6905 C CA . MET B 1 402 ? 99.841 80.943 -296.821 1.00 14.77 402 MET B CA 1
ATOM 6906 C C . MET B 1 402 ? 99.611 79.676 -295.993 1.00 13.18 402 MET B C 1
ATOM 6907 O O . MET B 1 402 ? 100.176 79.519 -294.912 1.00 12.59 402 MET B O 1
ATOM 6912 N N . ASP B 1 403 ? 98.764 78.785 -296.495 1.00 13.20 403 ASP B N 1
ATOM 6913 C CA . ASP B 1 403 ? 98.557 77.491 -295.858 1.00 13.03 403 ASP B CA 1
ATOM 6914 C C . ASP B 1 403 ? 99.943 76.860 -295.762 1.00 13.89 403 ASP B C 1
ATOM 6915 O O . ASP B 1 403 ? 100.753 77.047 -296.672 1.00 13.95 403 ASP B O 1
ATOM 6920 N N . ASN B 1 404 ? 100.217 76.122 -294.687 1.00 12.90 404 ASN B N 1
ATOM 6921 C CA . ASN B 1 404 ? 101.548 75.559 -294.503 1.00 13.62 404 ASN B CA 1
ATOM 6922 C C . ASN B 1 404 ? 101.554 74.338 -293.587 1.00 12.84 404 ASN B C 1
ATOM 6923 O O . ASN B 1 404 ? 100.492 73.862 -293.175 1.00 14.19 404 ASN B O 1
ATOM 6928 N N . PHE B 1 405 ? 102.740 73.823 -293.277 1.00 12.20 405 PHE B N 1
ATOM 6929 C CA . PHE B 1 405 ? 102.879 72.661 -292.394 1.00 13.04 405 PHE B CA 1
ATOM 6930 C C . PHE B 1 405 ? 102.540 73.034 -290.937 1.00 13.62 405 PHE B C 1
ATOM 6931 O O . PHE B 1 405 ? 103.317 73.721 -290.272 1.00 14.85 405 PHE B O 1
ATOM 6939 N N . GLU B 1 406 ? 101.378 72.609 -290.446 1.00 12.68 406 GLU B N 1
ATOM 6940 C CA . GLU B 1 406 ? 100.936 72.969 -289.097 1.00 14.10 406 GLU B CA 1
ATOM 6941 C C . GLU B 1 406 ? 101.485 71.983 -288.064 1.00 15.05 406 GLU B C 1
ATOM 6942 O O . GLU B 1 406 ? 100.732 71.298 -287.374 1.00 15.12 406 GLU B O 1
ATOM 6948 N N . TRP B 1 407 ? 102.811 71.880 -288.019 1.00 14.45 407 TRP B N 1
ATOM 6949 C CA . TRP B 1 407 ? 103.516 71.087 -287.026 1.00 13.29 407 TRP B CA 1
ATOM 6950 C C . TRP B 1 407 ? 102.971 69.666 -286.875 1.00 13.62 407 TRP B C 1
ATOM 6951 O O . TRP B 1 407 ? 102.867 68.958 -287.872 1.00 14.41 407 TRP B O 1
ATOM 6962 N N . ALA B 1 408 ? 102.596 69.232 -285.674 1.00 13.09 408 ALA B N 1
ATOM 6963 C CA . ALA B 1 408 ? 102.146 67.840 -285.514 1.00 13.33 408 ALA B CA 1
ATOM 6964 C C . ALA B 1 408 ? 100.814 67.550 -286.198 1.00 13.79 408 ALA B C 1
ATOM 6965 O O . ALA B 1 408 ? 100.450 66.384 -286.370 1.00 13.78 408 ALA B O 1
ATOM 6967 N N . GLU B 1 409 ? 100.091 68.593 -286.597 1.00 13.62 409 GLU B N 1
ATOM 6968 C CA . GLU B 1 409 ? 98.865 68.396 -287.377 1.00 15.22 409 GLU B CA 1
ATOM 6969 C C . GLU B 1 409 ? 99.097 68.225 -288.880 1.00 15.01 409 GLU B C 1
ATOM 6970 O O . GLU B 1 409 ? 98.163 67.904 -289.624 1.00 14.02 409 GLU B O 1
ATOM 6976 N N . GLY B 1 410 ? 100.337 68.419 -289.322 1.00 14.73 410 GLY B N 1
ATOM 6977 C CA . GLY B 1 410 ? 100.671 68.286 -290.733 1.00 15.23 410 GLY B CA 1
ATOM 6978 C C . GLY B 1 410 ? 99.946 69.308 -291.587 1.00 14.94 410 GLY B C 1
ATOM 6979 O O . GLY B 1 410 ? 99.660 70.416 -291.126 1.00 15.51 410 GLY B O 1
ATOM 6980 N N . TYR B 1 411 ? 99.637 68.934 -292.826 1.00 14.83 411 TYR B N 1
ATOM 6981 C CA . TYR B 1 411 ? 99.072 69.884 -293.788 1.00 14.79 411 TYR B CA 1
ATOM 6982 C C . TYR B 1 411 ? 97.559 70.031 -293.670 1.00 16.67 411 TYR B C 1
ATOM 6983 O O . TYR B 1 411 ? 96.974 70.914 -294.289 1.00 17.60 411 TYR B O 1
ATOM 6992 N N . GLU B 1 412 ? 96.952 69.213 -292.816 1.00 18.10 412 GLU B N 1
ATOM 6993 C CA . GLU B 1 412 ? 95.494 69.169 -292.736 1.00 19.49 412 GLU B CA 1
ATOM 6994 C C . GLU B 1 412 ? 94.829 70.435 -292.204 1.00 18.33 412 GLU B C 1
ATOM 6995 O O . GLU B 1 412 ? 93.616 70.609 -292.369 1.00 19.49 412 GLU B O 1
ATOM 7001 N N . LYS B 1 413 ? 95.593 71.310 -291.563 1.00 16.13 413 LYS B N 1
ATOM 7002 C CA . LYS B 1 413 ? 95.006 72.522 -290.989 1.00 15.69 413 LYS B CA 1
ATOM 7003 C C . LYS B 1 413 ? 95.537 73.712 -291.772 1.00 15.73 413 LYS B C 1
ATOM 7004 O O . LYS B 1 413 ? 96.745 73.970 -291.756 1.00 16.57 413 LYS B O 1
ATOM 7010 N N . ARG B 1 414 ? 94.632 74.410 -292.454 1.00 14.58 414 ARG B N 1
ATOM 7011 C CA . ARG B 1 414 ? 94.988 75.504 -293.342 1.00 14.16 414 ARG B CA 1
ATOM 7012 C C . ARG B 1 414 ? 94.737 76.839 -292.650 1.00 13.48 414 ARG B C 1
ATOM 7013 O O . ARG B 1 414 ? 93.590 77.170 -292.377 1.00 13.13 414 ARG B O 1
ATOM 7021 N N . PHE B 1 415 ? 95.797 77.606 -292.395 1.00 13.30 415 PHE B N 1
ATOM 7022 C CA . PHE B 1 415 ? 95.698 78.908 -291.747 1.00 13.05 415 PHE B CA 1
ATOM 7023 C C . PHE B 1 415 ? 95.929 80.082 -292.691 1.00 13.58 415 PHE B C 1
ATOM 7024 O O . PHE B 1 415 ? 95.902 81.224 -292.228 1.00 15.12 415 PHE B O 1
ATOM 7032 N N . GLY B 1 416 ? 96.170 79.840 -293.979 1.00 13.34 416 GLY B N 1
ATOM 7033 C CA . GLY B 1 416 ? 96.607 80.929 -294.862 1.00 12.87 416 GLY B CA 1
ATOM 7034 C C . GLY B 1 416 ? 95.541 81.932 -295.259 1.00 12.92 416 GLY B C 1
ATOM 7035 O O . GLY B 1 416 ? 94.352 81.642 -295.156 1.00 13.83 416 GLY B O 1
ATOM 7036 N N . ILE B 1 417 ? 95.951 83.140 -295.635 1.00 12.12 417 ILE B N 1
ATOM 7037 C CA . ILE B 1 417 ? 95.050 84.018 -296.373 1.00 12.10 417 ILE B CA 1
ATOM 7038 C C . ILE B 1 417 ? 95.286 83.752 -297.871 1.00 12.76 417 ILE B C 1
ATOM 7039 O O . ILE B 1 417 ? 94.618 84.329 -298.734 1.00 13.72 417 ILE B O 1
ATOM 7044 N N . VAL B 1 418 ? 96.236 82.865 -298.163 1.00 12.64 418 VAL B N 1
ATOM 7045 C CA . VAL B 1 418 ? 96.553 82.395 -299.512 1.00 11.80 418 VAL B CA 1
ATOM 7046 C C . VAL B 1 418 ? 96.527 80.864 -299.481 1.00 11.72 418 VAL B C 1
ATOM 7047 O O . VAL B 1 418 ? 97.188 80.250 -298.632 1.00 12.66 418 VAL B O 1
ATOM 7051 N N . HIS B 1 419 ? 95.741 80.255 -300.368 1.00 10.28 419 HIS B N 1
ATOM 7052 C CA . HIS B 1 419 ? 95.609 78.794 -300.451 1.00 11.99 419 HIS B CA 1
ATOM 7053 C C . HIS B 1 419 ? 96.799 78.194 -301.187 1.00 11.84 419 HIS B C 1
ATOM 7054 O O . HIS B 1 419 ? 97.235 78.745 -302.195 1.00 13.88 419 HIS B O 1
ATOM 7061 N N . VAL B 1 420 ? 97.349 77.094 -300.677 1.00 11.90 420 VAL B N 1
ATOM 7062 C CA . VAL B 1 420 ? 98.427 76.396 -301.371 1.00 11.57 420 VAL B CA 1
ATOM 7063 C C . VAL B 1 420 ? 97.979 74.991 -301.767 1.00 12.67 420 VAL B C 1
ATOM 7064 O O . VAL B 1 420 ? 97.510 74.209 -300.934 1.00 11.58 420 VAL B O 1
ATOM 7068 N N . ASN B 1 421 ? 98.156 74.681 -303.049 1.00 11.88 421 ASN B N 1
ATOM 7069 C CA . ASN B 1 421 ? 97.929 73.344 -303.555 1.00 12.57 421 ASN B CA 1
ATOM 7070 C C . ASN B 1 421 ? 99.263 72.622 -303.334 1.00 13.92 421 ASN B C 1
ATOM 7071 O O . ASN B 1 421 ? 100.257 72.970 -303.974 1.00 13.54 421 ASN B O 1
ATOM 7076 N N . TYR B 1 422 ? 99.310 71.637 -302.436 1.00 13.51 422 TYR B N 1
ATOM 7077 C CA . TYR B 1 422 ? 100.575 70.950 -302.154 1.00 16.02 422 TYR B CA 1
ATOM 7078 C C . TYR B 1 422 ? 101.133 70.049 -303.254 1.00 16.29 422 TYR B C 1
ATOM 7079 O O . TYR B 1 422 ? 102.293 69.631 -303.178 1.00 17.89 422 TYR B O 1
ATOM 7088 N N . LYS B 1 423 ? 100.320 69.739 -304.257 1.00 15.64 423 LYS B N 1
ATOM 7089 C CA . LYS B 1 423 ? 100.778 68.907 -305.366 1.00 15.13 423 LYS B CA 1
ATOM 7090 C C . LYS B 1 423 ? 101.409 69.802 -306.433 1.00 13.98 423 LYS B C 1
ATOM 7091 O O . LYS B 1 423 ? 102.500 69.524 -306.920 1.00 12.78 423 LYS B O 1
ATOM 7097 N N . THR B 1 424 ? 100.747 70.904 -306.772 1.00 13.18 424 THR B N 1
ATOM 7098 C CA . THR B 1 424 ? 101.224 71.734 -307.875 1.00 12.35 424 THR B CA 1
ATOM 7099 C C . THR B 1 424 ? 101.948 72.987 -307.417 1.00 13.40 424 THR B C 1
ATOM 7100 O O . THR B 1 424 ? 102.565 73.667 -308.242 1.00 13.07 424 THR B O 1
ATOM 7104 N N . GLN B 1 425 ? 101.844 73.277 -306.119 1.00 12.54 425 GLN B N 1
ATOM 7105 C CA . GLN B 1 425 ? 102.375 74.494 -305.511 1.00 12.84 425 GLN B CA 1
ATOM 7106 C C . GLN B 1 425 ? 101.670 75.762 -305.977 1.00 12.10 425 GLN B C 1
ATOM 7107 O O . GLN B 1 425 ? 102.138 76.863 -305.704 1.00 12.27 425 GLN B O 1
ATOM 7113 N N . GLU B 1 426 ? 100.562 75.630 -306.702 1.00 12.38 426 GLU B N 1
ATOM 7114 C CA . GLU B 1 426 ? 99.760 76.813 -307.021 1.00 11.75 426 GLU B CA 1
ATOM 7115 C C . GLU B 1 426 ? 99.334 77.580 -305.771 1.00 12.36 426 GLU B C 1
ATOM 7116 O O . GLU B 1 426 ? 98.878 76.983 -304.785 1.00 12.56 426 GLU B O 1
ATOM 7122 N N . ARG B 1 427 ? 99.474 78.904 -305.829 1.00 11.35 427 ARG B N 1
ATOM 7123 C CA . ARG B 1 427 ? 98.939 79.790 -304.802 1.00 12.37 427 ARG B CA 1
ATOM 7124 C C . ARG B 1 427 ? 97.624 80.389 -305.302 1.00 12.64 427 ARG B C 1
ATOM 7125 O O . ARG B 1 427 ? 97.512 80.787 -306.463 1.00 12.82 427 ARG B O 1
ATOM 7133 N N . THR B 1 428 ? 96.626 80.474 -304.431 1.00 12.85 428 THR B N 1
ATOM 7134 C CA . THR B 1 428 ? 95.359 81.085 -304.805 1.00 12.84 428 THR B CA 1
ATOM 7135 C C . THR B 1 428 ? 94.973 82.030 -303.672 1.00 13.10 428 THR B C 1
ATOM 7136 O O . THR B 1 428 ? 94.764 81.598 -302.536 1.00 13.03 428 THR B O 1
ATOM 7140 N N . ILE B 1 429 ? 94.935 83.323 -303.965 1.00 12.84 429 ILE B N 1
ATOM 7141 C CA . ILE B 1 429 ? 94.533 84.306 -302.966 1.00 12.91 429 ILE B CA 1
ATOM 7142 C C . ILE B 1 429 ? 93.111 84.013 -302.484 1.00 12.69 429 ILE B C 1
ATOM 7143 O O . ILE B 1 429 ? 92.209 83.811 -303.299 1.00 13.63 429 ILE B O 1
ATOM 7148 N N . LYS B 1 430 ? 92.912 83.970 -301.167 1.00 11.22 430 LYS B N 1
ATOM 7149 C CA . LYS B 1 430 ? 91.579 83.717 -300.619 1.00 11.38 430 LYS B CA 1
ATOM 7150 C C . LYS B 1 430 ? 90.798 85.015 -300.477 1.00 10.95 430 LYS B C 1
ATOM 7151 O O . LYS B 1 430 ? 91.381 86.100 -300.510 1.00 12.31 430 LYS B O 1
ATOM 7157 N N . LYS B 1 431 ? 89.487 84.894 -300.306 1.00 10.90 431 LYS B N 1
ATOM 7158 C CA . LYS B 1 431 ? 88.600 86.029 -300.054 1.00 12.19 431 LYS B CA 1
ATOM 7159 C C . LYS B 1 431 ? 89.054 86.911 -298.883 1.00 13.59 431 LYS B C 1
ATOM 7160 O O . LYS B 1 431 ? 88.948 88.145 -298.973 1.00 14.01 431 LYS B O 1
ATOM 7166 N N . SER B 1 432 ? 89.528 86.305 -297.793 1.00 13.62 432 SER B N 1
ATOM 7167 C CA . SER B 1 432 ? 90.023 87.060 -296.631 1.00 14.59 432 SER B CA 1
ATOM 7168 C C . SER B 1 432 ? 91.237 87.946 -296.944 1.00 15.30 432 SER B C 1
ATOM 7169 O O . SER B 1 432 ? 91.417 89.015 -296.358 1.00 14.91 432 SER B O 1
ATOM 7172 N N . ALA B 1 433 ? 92.076 87.520 -297.886 1.00 15.71 433 ALA B N 1
ATOM 7173 C CA . ALA B 1 433 ? 93.243 88.313 -298.260 1.00 15.51 433 ALA B CA 1
ATOM 7174 C C . ALA B 1 433 ? 92.823 89.580 -299.017 1.00 15.87 433 ALA B C 1
ATOM 7175 O O . ALA B 1 433 ? 93.429 90.646 -298.862 1.00 15.85 433 ALA B O 1
ATOM 7177 N N . TYR B 1 434 ? 91.790 89.469 -299.847 1.00 15.72 434 TYR B N 1
ATOM 7178 C CA . TYR B 1 434 ? 91.267 90.647 -300.545 1.00 16.48 434 TYR B CA 1
ATOM 7179 C C . TYR B 1 434 ? 90.610 91.617 -299.570 1.00 16.09 434 TYR B C 1
ATOM 7180 O O . TYR B 1 434 ? 90.729 92.842 -299.725 1.00 17.23 434 TYR B O 1
ATOM 7189 N N . TRP B 1 435 ? 89.903 91.065 -298.586 1.00 15.24 435 TRP B N 1
ATOM 7190 C CA . TRP B 1 435 ? 89.375 91.861 -297.476 1.00 14.82 435 TRP B CA 1
ATOM 7191 C C . TRP B 1 435 ? 90.506 92.584 -296.734 1.00 14.30 435 TRP B C 1
ATOM 7192 O O . TRP B 1 435 ? 90.402 93.768 -296.404 1.00 14.05 435 TRP B O 1
ATOM 7203 N N . TYR B 1 436 ? 91.596 91.876 -296.462 1.00 13.34 436 TYR B N 1
ATOM 7204 C CA . TYR B 1 436 ? 92.741 92.483 -295.779 1.00 13.95 436 TYR B CA 1
ATOM 7205 C C . TYR B 1 436 ? 93.353 93.607 -296.607 1.00 14.51 436 TYR B C 1
ATOM 7206 O O . TYR B 1 436 ? 93.728 94.652 -296.068 1.00 15.08 436 TYR B O 1
ATOM 7215 N N . LYS B 1 437 ? 93.465 93.384 -297.916 1.00 15.07 437 LYS B N 1
ATOM 7216 C CA . LYS B 1 437 ? 93.973 94.392 -298.845 1.00 16.03 437 LYS B CA 1
ATOM 7217 C C . LYS B 1 437 ? 93.179 95.689 -298.719 1.00 15.32 437 LYS B C 1
ATOM 7218 O O . LYS B 1 437 ? 93.767 96.768 -298.656 1.00 15.16 437 LYS B O 1
ATOM 7224 N N . GLU B 1 438 ? 91.855 95.579 -298.658 1.00 15.66 438 GLU B N 1
ATOM 7225 C CA . GLU B 1 438 ? 90.995 96.753 -298.528 1.00 17.81 438 GLU B CA 1
ATOM 7226 C C . GLU B 1 438 ? 91.191 97.419 -297.166 1.00 17.14 438 GLU B C 1
ATOM 7227 O O . GLU B 1 438 ? 91.235 98.649 -297.079 1.00 16.73 438 GLU B O 1
ATOM 7233 N N . LEU B 1 439 ? 91.322 96.612 -296.114 1.00 16.28 439 LEU B N 1
ATOM 7234 C CA . LEU B 1 439 ? 91.603 97.133 -294.771 1.00 15.75 439 LEU B CA 1
ATOM 7235 C C . LEU B 1 439 ? 92.876 97.980 -294.749 1.00 14.98 439 LEU B C 1
ATOM 7236 O O . LEU B 1 439 ? 92.894 99.108 -294.233 1.00 15.15 439 LEU B O 1
ATOM 7241 N N . ILE B 1 440 ? 93.951 97.417 -295.286 1.00 13.82 440 ILE B N 1
ATOM 7242 C CA . ILE B 1 440 ? 95.239 98.115 -295.362 1.00 14.60 440 ILE B CA 1
ATOM 7243 C C . ILE B 1 440 ? 95.126 99.423 -296.141 1.00 16.17 440 ILE B C 1
ATOM 7244 O O . ILE B 1 440 ? 95.579 100.466 -295.659 1.00 16.26 440 ILE B O 1
ATOM 7249 N N . GLU B 1 441 ? 94.531 99.351 -297.332 1.00 18.56 441 GLU B N 1
ATOM 7250 C CA . GLU B 1 441 ? 94.360 100.495 -298.229 1.00 21.99 441 GLU B CA 1
ATOM 7251 C C . GLU B 1 441 ? 93.553 101.595 -297.553 1.00 21.58 441 GLU B C 1
ATOM 7252 O O . GLU B 1 441 ? 93.918 102.762 -297.657 1.00 22.83 441 GLU B O 1
ATOM 7258 N N . ARG B 1 442 ? 92.478 101.215 -296.866 1.00 22.17 442 ARG B N 1
ATOM 7259 C CA . ARG B 1 442 ? 91.569 102.158 -296.206 1.00 23.24 442 ARG B CA 1
ATOM 7260 C C . ARG B 1 442 ? 92.272 102.873 -295.050 1.00 24.08 442 ARG B C 1
ATOM 7261 O O . ARG B 1 442 ? 92.015 104.051 -294.788 1.00 22.84 442 ARG B O 1
ATOM 7269 N N . SER B 1 443 ? 93.157 102.148 -294.371 1.00 24.83 443 SER B N 1
ATOM 7270 C CA . SER B 1 443 ? 93.874 102.684 -293.220 1.00 27.25 443 SER B CA 1
ATOM 7271 C C . SER B 1 443 ? 95.044 103.564 -293.647 1.00 29.64 443 SER B C 1
ATOM 7272 O O . SER B 1 443 ? 95.545 104.359 -292.856 1.00 29.59 443 SER B O 1
ATOM 7275 N N . ASN B 1 444 ? 95.464 103.415 -294.900 1.00 32.41 444 ASN B N 1
ATOM 7276 C CA . ASN B 1 444 ? 96.540 104.204 -295.491 1.00 35.84 444 ASN B CA 1
ATOM 7277 C C . ASN B 1 444 ? 95.999 105.267 -296.440 1.00 36.05 444 ASN B C 1
ATOM 7278 O O . ASN B 1 444 ? 96.411 106.425 -296.369 1.00 37.60 444 ASN B O 1
ATOM 7283 N N . LEU C 1 4 ? 93.999 19.002 -241.797 1.00 27.23 4 LEU C N 1
ATOM 7284 C CA . LEU C 1 4 ? 92.562 19.383 -241.927 1.00 26.46 4 LEU C CA 1
ATOM 7285 C C . LEU C 1 4 ? 91.715 18.122 -242.016 1.00 26.27 4 LEU C C 1
ATOM 7286 O O . LEU C 1 4 ? 92.120 17.147 -242.646 1.00 26.30 4 LEU C O 1
ATOM 7291 N N . ARG C 1 5 ? 90.538 18.154 -241.404 1.00 25.85 5 ARG C N 1
ATOM 7292 C CA . ARG C 1 5 ? 89.649 16.998 -241.378 1.00 26.05 5 ARG C CA 1
ATOM 7293 C C . ARG C 1 5 ? 88.223 17.523 -241.319 1.00 24.81 5 ARG C C 1
ATOM 7294 O O . ARG C 1 5 ? 87.858 18.226 -240.374 1.00 24.54 5 ARG C O 1
ATOM 7302 N N . PHE C 1 6 ? 87.440 17.185 -242.340 1.00 22.47 6 PHE C N 1
ATOM 7303 C CA . PHE C 1 6 ? 86.044 17.583 -242.423 1.00 21.26 6 PHE C CA 1
ATOM 7304 C C . PHE C 1 6 ? 85.154 16.438 -241.958 1.00 21.85 6 PHE C C 1
ATOM 7305 O O . PHE C 1 6 ? 85.590 15.288 -241.968 1.00 21.59 6 PHE C O 1
ATOM 7313 N N . PRO C 1 7 ? 83.904 16.745 -241.574 1.00 22.79 7 PRO C N 1
ATOM 7314 C CA . PRO C 1 7 ? 82.931 15.723 -241.188 1.00 23.41 7 PRO C CA 1
ATOM 7315 C C . PRO C 1 7 ? 82.776 14.639 -242.258 1.00 24.16 7 PRO C C 1
ATOM 7316 O O . PRO C 1 7 ? 82.856 14.918 -243.456 1.00 22.48 7 PRO C O 1
ATOM 7320 N N . LYS C 1 8 ? 82.515 13.414 -241.808 1.00 24.71 8 LYS C N 1
ATOM 7321 C CA . LYS C 1 8 ? 82.426 12.238 -242.675 1.00 25.97 8 LYS C CA 1
ATOM 7322 C C . LYS C 1 8 ? 81.423 12.360 -243.828 1.00 25.02 8 LYS C C 1
ATOM 7323 O O . LYS C 1 8 ? 81.639 11.822 -244.917 1.00 25.17 8 LYS C O 1
ATOM 7329 N N . ASP C 1 9 ? 80.343 13.097 -243.587 1.00 24.69 9 ASP C N 1
ATOM 7330 C CA . ASP C 1 9 ? 79.288 13.316 -244.572 1.00 24.81 9 ASP C CA 1
ATOM 7331 C C . ASP C 1 9 ? 79.589 14.469 -245.533 1.00 22.67 9 ASP C C 1
ATOM 7332 O O . ASP C 1 9 ? 78.809 14.738 -246.448 1.00 22.51 9 ASP C O 1
ATOM 7337 N N . PHE C 1 10 ? 80.703 15.162 -245.326 1.00 20.27 10 PHE C N 1
ATOM 7338 C CA . PHE C 1 10 ? 81.033 16.303 -246.178 1.00 18.85 10 PHE C CA 1
ATOM 7339 C C . PHE C 1 10 ? 81.311 15.864 -247.615 1.00 18.69 10 PHE C C 1
ATOM 7340 O O . PHE C 1 10 ? 82.010 14.874 -247.844 1.00 18.52 10 PHE C O 1
ATOM 7348 N N . ILE C 1 11 ? 80.741 16.592 -248.572 1.00 17.70 11 ILE C N 1
ATOM 7349 C CA . ILE C 1 11 ? 80.892 16.276 -249.993 1.00 18.22 11 ILE C CA 1
ATOM 7350 C C . ILE C 1 11 ? 82.130 16.950 -250.590 1.00 18.00 11 ILE C C 1
ATOM 7351 O O . ILE C 1 11 ? 82.233 18.179 -250.593 1.00 18.43 11 ILE C O 1
ATOM 7356 N N . PHE C 1 12 ? 83.077 16.150 -251.068 1.00 16.59 12 PHE C N 1
ATOM 7357 C CA . PHE C 1 12 ? 84.246 16.691 -251.750 1.00 16.82 12 PHE C CA 1
ATOM 7358 C C . PHE C 1 12 ? 84.123 16.453 -253.253 1.00 16.94 12 PHE C C 1
ATOM 7359 O O . PHE C 1 12 ? 84.000 15.313 -253.718 1.00 18.31 12 PHE C O 1
ATOM 7367 N N . GLY C 1 13 ? 84.144 17.537 -254.019 1.00 15.89 13 GLY C N 1
ATOM 7368 C CA . GLY C 1 13 ? 84.046 17.402 -255.463 1.00 14.59 13 GLY C CA 1
ATOM 7369 C C . GLY C 1 13 ? 85.013 18.241 -256.268 1.00 15.08 13 GLY C C 1
ATOM 7370 O O . GLY C 1 13 ? 85.942 18.873 -255.741 1.00 14.42 13 GLY C O 1
ATOM 7371 N N . THR C 1 14 ? 84.780 18.198 -257.575 1.00 14.95 14 THR C N 1
ATOM 7372 C CA . THR C 1 14 ? 85.497 19.025 -258.530 1.00 15.83 14 THR C CA 1
ATOM 7373 C C . THR C 1 14 ? 84.530 19.379 -259.662 1.00 15.72 14 THR C C 1
ATOM 7374 O O . THR C 1 14 ? 83.499 18.720 -259.822 1.00 15.76 14 THR C O 1
ATOM 7378 N N . ALA C 1 15 ? 84.830 20.447 -260.399 1.00 14.52 15 ALA C N 1
ATOM 7379 C CA . ALA C 1 15 ? 83.889 21.036 -261.348 1.00 14.46 15 ALA C CA 1
ATOM 7380 C C . ALA C 1 15 ? 84.516 21.415 -262.682 1.00 14.76 15 ALA C C 1
ATOM 7381 O O . ALA C 1 15 ? 85.690 21.800 -262.761 1.00 15.62 15 ALA C O 1
ATOM 7383 N N . THR C 1 16 ? 83.705 21.271 -263.725 1.00 14.39 16 THR C N 1
ATOM 7384 C CA . THR C 1 16 ? 84.042 21.684 -265.088 1.00 14.07 16 THR C CA 1
ATOM 7385 C C . THR C 1 16 ? 82.792 22.306 -265.696 1.00 13.75 16 THR C C 1
ATOM 7386 O O . THR C 1 16 ? 81.743 22.347 -265.043 1.00 13.86 16 THR C O 1
ATOM 7390 N N . ALA C 1 17 ? 82.902 22.780 -266.935 1.00 13.80 17 ALA C N 1
ATOM 7391 C CA . ALA C 1 17 ? 81.760 23.317 -267.675 1.00 14.00 17 ALA C CA 1
ATOM 7392 C C . ALA C 1 17 ? 81.949 22.813 -269.100 1.00 13.61 17 ALA C C 1
ATOM 7393 O O . ALA C 1 17 ? 83.090 22.658 -269.528 1.00 13.52 17 ALA C O 1
ATOM 7395 N N . ALA C 1 18 ? 80.852 22.526 -269.799 1.00 13.37 18 ALA C N 1
ATOM 7396 C CA . ALA C 1 18 ? 80.891 21.921 -271.130 1.00 13.69 18 ALA C CA 1
ATOM 7397 C C . ALA C 1 18 ? 81.757 22.628 -272.176 1.00 13.10 18 ALA C C 1
ATOM 7398 O O . ALA C 1 18 ? 82.654 22.007 -272.754 1.00 13.46 18 ALA C O 1
ATOM 7400 N N . TYR C 1 19 ? 81.530 23.922 -272.393 1.00 12.59 19 TYR C N 1
ATOM 7401 C CA . TYR C 1 19 ? 82.284 24.635 -273.421 1.00 11.73 19 TYR C CA 1
ATOM 7402 C C . TYR C 1 19 ? 83.776 24.651 -273.095 1.00 10.41 19 TYR C C 1
ATOM 7403 O O . TYR C 1 19 ? 84.631 24.703 -273.981 1.00 10.49 19 TYR C O 1
ATOM 7412 N N . GLN C 1 20 ? 84.086 24.628 -271.808 1.00 9.83 20 GLN C N 1
ATOM 7413 C CA . GLN C 1 20 ? 85.473 24.766 -271.383 1.00 10.19 20 GLN C CA 1
ATOM 7414 C C . GLN C 1 20 ? 86.302 23.511 -271.603 1.00 10.41 20 GLN C C 1
ATOM 7415 O O . GLN C 1 20 ? 87.520 23.591 -271.757 1.00 10.85 20 GLN C O 1
ATOM 7421 N N . ILE C 1 21 ? 85.654 22.355 -271.651 1.00 10.81 21 ILE C N 1
ATOM 7422 C CA . ILE C 1 21 ? 86.414 21.114 -271.771 1.00 11.51 21 ILE C CA 1
ATOM 7423 C C . ILE C 1 21 ? 86.018 20.178 -272.919 1.00 11.65 21 ILE C C 1
ATOM 7424 O O . ILE C 1 21 ? 86.837 19.361 -273.338 1.00 11.45 21 ILE C O 1
ATOM 7429 N N . GLU C 1 22 ? 84.787 20.246 -273.421 1.00 11.61 22 GLU C N 1
ATOM 7430 C CA . GLU C 1 22 ? 84.321 19.152 -274.280 1.00 12.05 22 GLU C CA 1
ATOM 7431 C C . GLU C 1 22 ? 84.929 19.067 -275.669 1.00 12.12 22 GLU C C 1
ATOM 7432 O O . GLU C 1 22 ? 85.178 17.962 -276.145 1.00 12.27 22 GLU C O 1
ATOM 7438 N N . GLY C 1 23 ? 85.127 20.215 -276.316 1.00 11.23 23 GLY C N 1
ATOM 7439 C CA . GLY C 1 23 ? 85.484 20.199 -277.735 1.00 12.19 23 GLY C CA 1
ATOM 7440 C C . GLY C 1 23 ? 84.305 19.662 -278.536 1.00 12.36 23 GLY C C 1
ATOM 7441 O O . GLY C 1 23 ? 83.152 19.906 -278.164 1.00 12.11 23 GLY C O 1
ATOM 7442 N N . ALA C 1 24 ? 84.593 18.930 -279.613 1.00 12.96 24 ALA C N 1
ATOM 7443 C CA . ALA C 1 24 ? 83.603 18.388 -280.547 1.00 13.39 24 ALA C CA 1
ATOM 7444 C C . ALA C 1 24 ? 82.480 19.392 -280.804 1.00 13.42 24 ALA C C 1
ATOM 7445 O O . ALA C 1 24 ? 81.302 19.047 -280.767 1.00 12.89 24 ALA C O 1
ATOM 7447 N N . TYR C 1 25 ? 82.862 20.638 -281.079 1.00 12.99 25 TYR C N 1
ATOM 7448 C CA . TYR C 1 25 ? 81.918 21.739 -281.195 1.00 13.18 25 TYR C CA 1
ATOM 7449 C C . TYR C 1 25 ? 80.893 21.636 -282.324 1.00 13.55 25 TYR C C 1
ATOM 7450 O O . TYR C 1 25 ? 79.859 22.298 -282.228 1.00 13.59 25 TYR C O 1
ATOM 7459 N N . LYS C 1 26 ? 81.168 20.848 -283.364 1.00 14.19 26 LYS C N 1
ATOM 7460 C CA . LYS C 1 26 ? 80.239 20.639 -284.488 1.00 16.91 26 LYS C CA 1
ATOM 7461 C C . LYS C 1 26 ? 79.793 19.187 -284.677 1.00 16.88 26 LYS C C 1
ATOM 7462 O O . LYS C 1 26 ? 79.067 18.886 -285.630 1.00 17.29 26 LYS C O 1
ATOM 7468 N N . GLU C 1 27 ? 80.250 18.288 -283.809 1.00 16.98 27 GLU C N 1
ATOM 7469 C CA . GLU C 1 27 ? 79.968 16.865 -283.968 1.00 17.45 27 GLU C CA 1
ATOM 7470 C C . GLU C 1 27 ? 78.547 16.488 -283.599 1.00 16.30 27 GLU C C 1
ATOM 7471 O O . GLU C 1 27 ? 77.898 17.198 -282.830 1.00 14.99 27 GLU C O 1
ATOM 7477 N N . ASP C 1 28 ? 78.093 15.370 -284.159 1.00 15.48 28 ASP C N 1
ATOM 7478 C CA . ASP C 1 28 ? 76.793 14.788 -283.831 1.00 15.36 28 ASP C CA 1
ATOM 7479 C C . ASP C 1 28 ? 75.649 15.793 -283.892 1.00 15.19 28 ASP C C 1
ATOM 7480 O O . ASP C 1 28 ? 74.742 15.780 -283.055 1.00 16.33 28 ASP C O 1
ATOM 7485 N N . GLU C 1 29 ? 75.721 16.672 -284.889 1.00 14.77 29 GLU C N 1
ATOM 7486 C CA . GLU C 1 29 ? 74.692 17.673 -285.170 1.00 15.24 29 GLU C CA 1
ATOM 7487 C C . GLU C 1 29 ? 74.450 18.684 -284.046 1.00 14.24 29 GLU C C 1
ATOM 7488 O O . GLU C 1 29 ? 73.359 19.238 -283.936 1.00 13.44 29 GLU C O 1
ATOM 7494 N N . LYS C 1 30 ? 75.445 18.914 -283.194 1.00 13.97 30 LYS C N 1
ATOM 7495 C CA . LYS C 1 30 ? 75.351 19.951 -282.164 1.00 13.54 30 LYS C CA 1
ATOM 7496 C C . LYS C 1 30 ? 75.151 21.319 -282.811 1.00 13.05 30 LYS C C 1
ATOM 7497 O O . LYS C 1 30 ? 75.756 21.609 -283.840 1.00 13.54 30 LYS C O 1
ATOM 7503 N N . GLY C 1 31 ? 74.282 22.139 -282.232 1.00 12.40 31 GLY C N 1
ATOM 7504 C CA . GLY C 1 31 ? 74.047 23.475 -282.757 1.00 12.98 31 GLY C CA 1
ATOM 7505 C C . GLY C 1 31 ? 75.149 24.419 -282.308 1.00 13.78 31 GLY C C 1
ATOM 7506 O O . GLY C 1 31 ? 75.892 24.133 -281.365 1.00 13.96 31 GLY C O 1
ATOM 7507 N N . GLU C 1 32 ? 75.275 25.534 -283.017 1.00 14.17 32 GLU C N 1
ATOM 7508 C CA . GLU C 1 32 ? 76.230 26.585 -282.658 1.00 14.86 32 GLU C CA 1
ATOM 7509 C C . GLU C 1 32 ? 75.769 27.267 -281.370 1.00 14.73 32 GLU C C 1
ATOM 7510 O O . GLU C 1 32 ? 74.575 27.551 -281.217 1.00 14.73 32 GLU C O 1
ATOM 7516 N N . SER C 1 33 ? 76.688 27.498 -280.432 1.00 14.20 33 SER C N 1
ATOM 7517 C CA . SER C 1 33 ? 76.360 28.269 -279.232 1.00 13.84 33 SER C CA 1
ATOM 7518 C C . SER C 1 33 ? 76.881 29.703 -279.365 1.00 12.62 33 SER C C 1
ATOM 7519 O O . SER C 1 33 ? 77.660 29.992 -280.274 1.00 13.73 33 SER C O 1
ATOM 7522 N N . ILE C 1 34 ? 76.479 30.585 -278.453 1.00 12.43 34 ILE C N 1
ATOM 7523 C CA . ILE C 1 34 ? 76.968 31.968 -278.470 1.00 12.18 34 ILE C CA 1
ATOM 7524 C C . ILE C 1 34 ? 78.482 32.007 -278.245 1.00 12.80 34 ILE C C 1
ATOM 7525 O O . ILE C 1 34 ? 79.138 32.978 -278.651 1.00 11.83 34 ILE C O 1
ATOM 7530 N N . TRP C 1 35 ? 79.025 30.958 -277.625 1.00 12.19 35 TRP C N 1
ATOM 7531 C CA . TRP C 1 35 ? 80.475 30.900 -277.386 1.00 13.70 35 TRP C CA 1
ATOM 7532 C C . TRP C 1 35 ? 81.254 30.417 -278.612 1.00 13.31 35 TRP C C 1
ATOM 7533 O O . TRP C 1 35 ? 82.387 30.847 -278.851 1.00 13.55 35 TRP C O 1
ATOM 7544 N N . ASP C 1 36 ? 80.647 29.515 -279.379 1.00 12.56 36 ASP C N 1
ATOM 7545 C CA . ASP C 1 36 ? 81.178 29.135 -280.689 1.00 12.75 36 ASP C CA 1
ATOM 7546 C C . ASP C 1 36 ? 81.266 30.393 -281.554 1.00 11.42 36 ASP C C 1
ATOM 7547 O O . ASP C 1 36 ? 82.273 30.636 -282.208 1.00 11.56 36 ASP C O 1
ATOM 7552 N N . ARG C 1 37 ? 80.224 31.218 -281.509 1.00 11.06 37 ARG C N 1
ATOM 7553 C CA . ARG C 1 37 ? 80.181 32.430 -282.312 1.00 10.64 37 ARG C CA 1
ATOM 7554 C C . ARG C 1 37 ? 81.235 33.426 -281.844 1.00 10.80 37 ARG C C 1
ATOM 7555 O O . ARG C 1 37 ? 82.022 33.951 -282.644 1.00 11.39 37 ARG C O 1
ATOM 7563 N N . PHE C 1 38 ? 81.225 33.674 -280.539 1.00 10.18 38 PHE C N 1
ATOM 7564 C CA . PHE C 1 38 ? 82.034 34.729 -279.929 1.00 10.31 38 PHE C CA 1
ATOM 7565 C C . PHE C 1 38 ? 83.512 34.435 -280.151 1.00 11.14 38 PHE C C 1
ATOM 7566 O O . PHE C 1 38 ? 84.279 35.325 -280.520 1.00 12.16 38 PHE C O 1
ATOM 7574 N N . SER C 1 39 ? 83.915 33.189 -279.917 1.00 11.76 39 SER C N 1
ATOM 7575 C CA . SER C 1 39 ? 85.321 32.808 -280.036 1.00 12.51 39 SER C CA 1
ATOM 7576 C C . SER C 1 39 ? 85.823 32.652 -281.471 1.00 13.65 39 SER C C 1
ATOM 7577 O O . SER C 1 39 ? 87.025 32.558 -281.701 1.00 14.11 39 SER C O 1
ATOM 7580 N N . HIS C 1 40 ? 84.915 32.614 -282.438 1.00 14.12 40 HIS C N 1
ATOM 7581 C CA . HIS C 1 40 ? 85.315 32.536 -283.836 1.00 15.19 40 HIS C CA 1
ATOM 7582 C C . HIS C 1 40 ? 85.474 33.922 -284.453 1.00 14.77 40 HIS C C 1
ATOM 7583 O O . HIS C 1 40 ? 85.805 34.027 -285.627 1.00 16.62 40 HIS C O 1
ATOM 7590 N N . ILE C 1 41 ? 85.257 34.970 -283.667 1.00 15.45 41 ILE C N 1
ATOM 7591 C CA . ILE C 1 41 ? 85.408 36.362 -284.114 1.00 15.04 41 ILE C CA 1
ATOM 7592 C C . ILE C 1 41 ? 86.655 36.983 -283.489 1.00 15.75 41 ILE C C 1
ATOM 7593 O O . ILE C 1 41 ? 86.749 37.073 -282.263 1.00 14.89 41 ILE C O 1
ATOM 7598 N N . PRO C 1 42 ? 87.627 37.402 -284.318 1.00 17.43 42 PRO C N 1
ATOM 7599 C CA . PRO C 1 42 ? 88.857 38.004 -283.799 1.00 18.04 42 PRO C CA 1
ATOM 7600 C C . PRO C 1 42 ? 88.588 39.193 -282.879 1.00 18.35 42 PRO C C 1
ATOM 7601 O O . PRO C 1 42 ? 87.663 39.971 -283.122 1.00 18.72 42 PRO C O 1
ATOM 7605 N N . GLY C 1 43 ? 89.385 39.320 -281.822 1.00 18.06 43 GLY C N 1
ATOM 7606 C CA . GLY C 1 43 ? 89.249 40.431 -280.878 1.00 17.47 43 GLY C CA 1
ATOM 7607 C C . GLY C 1 43 ? 88.514 40.133 -279.583 1.00 17.24 43 GLY C C 1
ATOM 7608 O O . GLY C 1 43 ? 88.520 40.958 -278.670 1.00 17.02 43 GLY C O 1
ATOM 7609 N N . ASN C 1 44 ? 87.886 38.959 -279.495 1.00 16.17 44 ASN C N 1
ATOM 7610 C CA . ASN C 1 44 ? 87.062 38.604 -278.344 1.00 14.94 44 ASN C CA 1
ATOM 7611 C C . ASN C 1 44 ? 87.768 37.730 -277.311 1.00 14.75 44 ASN C C 1
ATOM 7612 O O . ASN C 1 44 ? 87.495 37.832 -276.110 1.00 14.58 44 ASN C O 1
ATOM 7617 N N . VAL C 1 45 ? 88.653 36.853 -277.779 1.00 14.05 45 VAL C N 1
ATOM 7618 C CA . VAL C 1 45 ? 89.323 35.926 -276.875 1.00 13.55 45 VAL C CA 1
ATOM 7619 C C . VAL C 1 45 ? 90.834 36.036 -277.081 1.00 13.07 45 VAL C C 1
ATOM 7620 O O . VAL C 1 45 ? 91.295 36.133 -278.221 1.00 12.40 45 VAL C O 1
ATOM 7624 N N . ALA C 1 46 ? 91.576 36.018 -275.976 1.00 12.91 46 ALA C N 1
ATOM 7625 C CA . ALA C 1 46 ? 93.039 36.070 -275.987 1.00 13.51 46 ALA C CA 1
ATOM 7626 C C . ALA C 1 46 ? 93.631 35.024 -276.912 1.00 15.03 46 ALA C C 1
ATOM 7627 O O . ALA C 1 46 ? 93.176 33.872 -276.938 1.00 13.94 46 ALA C O 1
ATOM 7629 N N . LYS C 1 47 ? 94.629 35.464 -277.675 1.00 15.88 47 LYS C N 1
ATOM 7630 C CA . LYS C 1 47 ? 95.362 34.618 -278.608 1.00 17.50 47 LYS C CA 1
ATOM 7631 C C . LYS C 1 47 ? 94.483 33.948 -279.671 1.00 17.33 47 LYS C C 1
ATOM 7632 O O . LYS C 1 47 ? 94.933 32.998 -280.310 1.00 17.60 47 LYS C O 1
ATOM 7638 N N . MET C 1 48 ? 93.255 34.428 -279.868 1.00 16.81 48 MET C N 1
ATOM 7639 C CA . MET C 1 48 ? 92.308 33.826 -280.812 1.00 17.61 48 MET C CA 1
ATOM 7640 C C . MET C 1 48 ? 91.930 32.396 -280.423 1.00 15.76 48 MET C C 1
ATOM 7641 O O . MET C 1 48 ? 91.580 31.583 -281.285 1.00 14.90 48 MET C O 1
ATOM 7646 N N . HIS C 1 49 ? 92.027 32.076 -279.135 1.00 12.40 49 HIS C N 1
ATOM 7647 C CA . HIS C 1 49 ? 91.707 30.726 -278.689 1.00 11.37 49 HIS C CA 1
ATOM 7648 C C . HIS C 1 49 ? 90.210 30.459 -278.801 1.00 11.25 49 HIS C C 1
ATOM 7649 O O . HIS C 1 49 ? 89.395 31.385 -278.785 1.00 9.95 49 HIS C O 1
ATOM 7656 N N . ASN C 1 50 ? 89.847 29.185 -278.913 1.00 11.16 50 ASN C N 1
ATOM 7657 C CA . ASN C 1 50 ? 88.423 28.854 -278.977 1.00 11.98 50 ASN C CA 1
ATOM 7658 C C . ASN C 1 50 ? 88.178 27.488 -278.348 1.00 12.38 50 ASN C C 1
ATOM 7659 O O . ASN C 1 50 ? 89.129 26.746 -278.083 1.00 13.40 50 ASN C O 1
ATOM 7664 N N . GLY C 1 51 ? 86.907 27.156 -278.145 1.00 13.20 51 GLY C N 1
ATOM 7665 C CA . GLY C 1 51 ? 86.524 25.869 -277.567 1.00 12.44 51 GLY C CA 1
ATOM 7666 C C . GLY C 1 51 ? 86.296 24.746 -278.559 1.00 12.53 51 GLY C C 1
ATOM 7667 O O . GLY C 1 51 ? 85.653 23.750 -278.216 1.00 13.72 51 GLY C O 1
ATOM 7668 N N . ASP C 1 52 ? 86.827 24.875 -279.772 1.00 12.63 52 ASP C N 1
ATOM 7669 C CA . ASP C 1 52 ? 86.584 23.884 -280.821 1.00 12.54 52 ASP C CA 1
ATOM 7670 C C . ASP C 1 52 ? 87.000 22.486 -280.406 1.00 12.62 52 ASP C C 1
ATOM 7671 O O . ASP C 1 52 ? 86.281 21.527 -280.705 1.00 13.51 52 ASP C O 1
ATOM 7676 N N . ILE C 1 53 ? 88.171 22.394 -279.779 1.00 12.31 53 ILE C N 1
ATOM 7677 C CA . ILE C 1 53 ? 88.738 21.119 -279.321 1.00 13.48 53 ILE C CA 1
ATOM 7678 C C . ILE C 1 53 ? 88.887 21.068 -277.792 1.00 13.20 53 ILE C C 1
ATOM 7679 O O . ILE C 1 53 ? 88.530 20.066 -277.167 1.00 12.29 53 ILE C O 1
ATOM 7684 N N . ALA C 1 54 ? 89.357 22.157 -277.184 1.00 12.39 54 ALA C N 1
ATOM 7685 C CA . ALA C 1 54 ? 89.535 22.258 -275.729 1.00 12.64 54 ALA C CA 1
ATOM 7686 C C . ALA C 1 54 ? 90.262 21.014 -275.237 1.00 13.14 54 ALA C C 1
ATOM 7687 O O . ALA C 1 54 ? 91.290 20.638 -275.804 1.00 12.47 54 ALA C O 1
ATOM 7689 N N . CYS C 1 55 ? 89.697 20.363 -274.221 1.00 13.66 55 CYS C N 1
ATOM 7690 C CA . CYS C 1 55 ? 90.277 19.148 -273.655 1.00 14.16 55 CYS C CA 1
ATOM 7691 C C . CYS C 1 55 ? 89.817 17.864 -274.334 1.00 13.86 55 CYS C C 1
ATOM 7692 O O . CYS C 1 55 ? 90.171 16.777 -273.886 1.00 13.91 55 CYS C O 1
ATOM 7695 N N . ASP C 1 56 ? 89.055 17.969 -275.417 1.00 13.78 56 ASP C N 1
ATOM 7696 C CA . ASP C 1 56 ? 88.572 16.791 -276.151 1.00 13.21 56 ASP C CA 1
ATOM 7697 C C . ASP C 1 56 ? 87.871 15.797 -275.218 1.00 12.85 56 ASP C C 1
ATOM 7698 O O . ASP C 1 56 ? 87.891 14.577 -275.446 1.00 12.39 56 ASP C O 1
ATOM 7703 N N . HIS C 1 57 ? 87.219 16.324 -274.183 1.00 11.89 57 HIS C N 1
ATOM 7704 C CA . HIS C 1 57 ? 86.540 15.490 -273.189 1.00 12.57 57 HIS C CA 1
ATOM 7705 C C . HIS C 1 57 ? 85.347 14.752 -273.798 1.00 13.06 57 HIS C C 1
ATOM 7706 O O . HIS C 1 57 ? 84.978 13.669 -273.335 1.00 12.88 57 HIS C O 1
ATOM 7713 N N . TYR C 1 58 ? 84.764 15.306 -274.857 1.00 13.46 58 TYR C N 1
ATOM 7714 C CA . TYR C 1 58 ? 83.694 14.589 -275.554 1.00 13.56 58 TYR C CA 1
ATOM 7715 C C . TYR C 1 58 ? 84.167 13.202 -275.981 1.00 13.98 58 TYR C C 1
ATOM 7716 O O . TYR C 1 58 ? 83.388 12.255 -275.948 1.00 14.25 58 TYR C O 1
ATOM 7725 N N . HIS C 1 59 ? 85.426 13.064 -276.381 1.00 14.34 59 HIS C N 1
ATOM 7726 C CA . HIS C 1 59 ? 85.945 11.756 -276.779 1.00 15.15 59 HIS C CA 1
ATOM 7727 C C . HIS C 1 59 ? 86.741 11.036 -275.700 1.00 15.12 59 HIS C C 1
ATOM 7728 O O . HIS C 1 59 ? 86.903 9.813 -275.739 1.00 14.85 59 HIS C O 1
ATOM 7735 N N . ARG C 1 60 ? 87.274 11.805 -274.757 1.00 13.94 60 ARG C N 1
ATOM 7736 C CA . ARG C 1 60 ? 88.148 11.255 -273.737 1.00 13.27 60 ARG C CA 1
ATOM 7737 C C . ARG C 1 60 ? 87.478 11.075 -272.369 1.00 12.65 60 ARG C C 1
ATOM 7738 O O . ARG C 1 60 ? 88.165 10.872 -271.374 1.00 13.60 60 ARG C O 1
ATOM 7746 N N . TYR C 1 61 ? 86.152 11.138 -272.285 1.00 13.24 61 TYR C N 1
ATOM 7747 C CA . TYR C 1 61 ? 85.499 11.114 -270.980 1.00 13.80 61 TYR C CA 1
ATOM 7748 C C . TYR C 1 61 ? 85.776 9.877 -270.122 1.00 14.50 61 TYR C C 1
ATOM 7749 O O . TYR C 1 61 ? 85.838 9.989 -268.900 1.00 13.19 61 TYR C O 1
ATOM 7758 N N . LYS C 1 62 ? 85.947 8.707 -270.737 1.00 15.47 62 LYS C N 1
ATOM 7759 C CA . LYS C 1 62 ? 86.171 7.490 -269.959 1.00 16.10 62 LYS C CA 1
ATOM 7760 C C . LYS C 1 62 ? 87.478 7.549 -269.175 1.00 16.53 62 LYS C C 1
ATOM 7761 O O . LYS C 1 62 ? 87.512 7.191 -268.000 1.00 17.21 62 LYS C O 1
ATOM 7767 N N . GLU C 1 63 ? 88.546 7.998 -269.828 1.00 16.94 63 GLU C N 1
ATOM 7768 C CA . GLU C 1 63 ? 89.847 8.200 -269.192 1.00 17.57 63 GLU C CA 1
ATOM 7769 C C . GLU C 1 63 ? 89.714 9.237 -268.077 1.00 17.35 63 GLU C C 1
ATOM 7770 O O . GLU C 1 63 ? 90.264 9.071 -266.985 1.00 17.16 63 GLU C O 1
ATOM 7776 N N . ASP C 1 64 ? 88.991 10.316 -268.367 1.00 16.53 64 ASP C N 1
ATOM 7777 C CA . ASP C 1 64 ? 88.769 11.371 -267.385 1.00 15.90 64 ASP C CA 1
ATOM 7778 C C . ASP C 1 64 ? 88.013 10.876 -266.157 1.00 15.48 64 ASP C C 1
ATOM 7779 O O . ASP C 1 64 ? 88.304 11.292 -265.039 1.00 15.11 64 ASP C O 1
ATOM 7784 N N . VAL C 1 65 ? 87.036 9.997 -266.370 1.00 14.49 65 VAL C N 1
ATOM 7785 C CA . VAL C 1 65 ? 86.309 9.418 -265.246 1.00 14.76 65 VAL C CA 1
ATOM 7786 C C . VAL C 1 65 ? 87.246 8.577 -264.393 1.00 14.64 65 VAL C C 1
ATOM 7787 O O . VAL C 1 65 ? 87.176 8.627 -263.164 1.00 15.23 65 VAL C O 1
ATOM 7791 N N . GLN C 1 66 ? 88.140 7.833 -265.038 1.00 15.07 66 GLN C N 1
ATOM 7792 C CA . GLN C 1 66 ? 89.121 7.036 -264.302 1.00 15.70 66 GLN C CA 1
ATOM 7793 C C . GLN C 1 66 ? 90.052 7.883 -263.441 1.00 15.96 66 GLN C C 1
ATOM 7794 O O . GLN C 1 66 ? 90.391 7.474 -262.332 1.00 15.37 66 GLN C O 1
ATOM 7800 N N . LEU C 1 67 ? 90.452 9.055 -263.934 1.00 16.92 67 LEU C N 1
ATOM 7801 C CA . LEU C 1 67 ? 91.210 9.995 -263.110 1.00 16.84 67 LEU C CA 1
ATOM 7802 C C . LEU C 1 67 ? 90.448 10.450 -261.870 1.00 16.58 67 LEU C C 1
ATOM 7803 O O . LEU C 1 67 ? 91.017 10.501 -260.778 1.00 17.08 67 LEU C O 1
ATOM 7808 N N . LEU C 1 68 ? 89.165 10.766 -262.024 1.00 16.20 68 LEU C N 1
ATOM 7809 C CA . LEU C 1 68 ? 88.331 11.121 -260.876 1.00 16.38 68 LEU C CA 1
ATOM 7810 C C . LEU C 1 68 ? 88.369 10.018 -259.818 1.00 17.69 68 LEU C C 1
ATOM 7811 O O . LEU C 1 68 ? 88.632 10.276 -258.636 1.00 17.96 68 LEU C O 1
ATOM 7816 N N . LYS C 1 69 ? 88.131 8.786 -260.262 1.00 17.01 69 LYS C N 1
ATOM 7817 C CA . LYS C 1 69 ? 88.163 7.625 -259.383 1.00 18.21 69 LYS C CA 1
ATOM 7818 C C . LYS C 1 69 ? 89.538 7.425 -258.737 1.00 19.01 69 LYS C C 1
ATOM 7819 O O . LYS C 1 69 ? 89.627 7.112 -257.545 1.00 18.79 69 LYS C O 1
ATOM 7825 N N . SER C 1 70 ? 90.599 7.619 -259.516 1.00 19.43 70 SER C N 1
ATOM 7826 C CA . SER C 1 70 ? 91.967 7.520 -259.008 1.00 21.67 70 SER C CA 1
ATOM 7827 C C . SER C 1 70 ? 92.291 8.510 -257.889 1.00 22.10 70 SER C C 1
ATOM 7828 O O . SER C 1 70 ? 93.188 8.255 -257.085 1.00 22.95 70 SER C O 1
ATOM 7831 N N . LEU C 1 71 ? 91.584 9.637 -257.862 1.00 20.93 71 LEU C N 1
ATOM 7832 C CA . LEU C 1 71 ? 91.778 10.664 -256.850 1.00 21.25 71 LEU C CA 1
ATOM 7833 C C . LEU C 1 71 ? 90.816 10.504 -255.679 1.00 21.05 71 LEU C C 1
ATOM 7834 O O . LEU C 1 71 ? 90.830 11.322 -254.758 1.00 21.91 71 LEU C O 1
ATOM 7839 N N . GLY C 1 72 ? 89.964 9.483 -255.733 1.00 19.70 72 GLY C N 1
ATOM 7840 C CA . GLY C 1 72 ? 88.959 9.262 -254.702 1.00 19.27 72 GLY C CA 1
ATOM 7841 C C . GLY C 1 72 ? 87.917 10.364 -254.655 1.00 19.25 72 GLY C C 1
ATOM 7842 O O . GLY C 1 72 ? 87.290 10.585 -253.621 1.00 19.11 72 GLY C O 1
ATOM 7843 N N . ILE C 1 73 ? 87.738 11.070 -255.768 1.00 19.12 73 ILE C N 1
ATOM 7844 C CA . ILE C 1 73 ? 86.733 12.118 -255.849 1.00 20.13 73 ILE C CA 1
ATOM 7845 C C . ILE C 1 73 ? 85.376 11.436 -256.021 1.00 20.89 73 ILE C C 1
ATOM 7846 O O . ILE C 1 73 ? 85.198 10.620 -256.926 1.00 21.48 73 ILE C O 1
ATOM 7851 N N . LYS C 1 74 ? 84.426 11.741 -255.143 1.00 21.14 74 LYS C N 1
ATOM 7852 C CA . LYS C 1 74 ? 83.129 11.060 -255.209 1.00 21.86 74 LYS C CA 1
ATOM 7853 C C . LYS C 1 74 ? 81.947 11.921 -255.658 1.00 20.70 74 LYS C C 1
ATOM 7854 O O . LYS C 1 74 ? 80.795 11.475 -255.660 1.00 17.98 74 LYS C O 1
ATOM 7860 N N . SER C 1 75 ? 82.230 13.177 -255.983 1.00 20.61 75 SER C N 1
ATOM 7861 C CA . SER C 1 75 ? 81.214 14.050 -256.552 1.00 20.88 75 SER C CA 1
ATOM 7862 C C . SER C 1 75 ? 81.860 14.860 -257.662 1.00 19.61 75 SER C C 1
ATOM 7863 O O . SER C 1 75 ? 82.976 15.375 -257.517 1.00 18.98 75 SER C O 1
ATOM 7866 N N . TYR C 1 76 ? 81.147 14.949 -258.777 1.00 17.65 76 TYR C N 1
ATOM 7867 C CA . TYR C 1 76 ? 81.645 15.656 -259.952 1.00 16.66 76 TYR C CA 1
ATOM 7868 C C . TYR C 1 76 ? 80.566 16.572 -260.518 1.00 16.31 76 TYR C C 1
ATOM 7869 O O . TYR C 1 76 ? 79.463 16.126 -260.856 1.00 16.32 76 TYR C O 1
ATOM 7878 N N . ARG C 1 77 ? 80.882 17.864 -260.562 1.00 14.88 77 ARG C N 1
ATOM 7879 C CA . ARG C 1 77 ? 79.958 18.859 -261.095 1.00 15.08 77 ARG C CA 1
ATOM 7880 C C . ARG C 1 77 ? 80.318 19.148 -262.551 1.00 14.81 77 ARG C C 1
ATOM 7881 O O . ARG C 1 77 ? 81.449 19.499 -262.863 1.00 14.54 77 ARG C O 1
ATOM 7889 N N . PHE C 1 78 ? 79.359 19.016 -263.455 1.00 14.26 78 PHE C N 1
ATOM 7890 C CA . PHE C 1 78 ? 79.616 19.327 -264.854 1.00 14.11 78 PHE C CA 1
ATOM 7891 C C . PHE C 1 78 ? 78.375 19.990 -265.424 1.00 14.59 78 PHE C C 1
ATOM 7892 O O . PHE C 1 78 ? 77.304 19.936 -264.803 1.00 14.72 78 PHE C O 1
ATOM 7900 N N . SER C 1 79 ? 78.529 20.587 -266.604 1.00 13.98 79 SER C N 1
ATOM 7901 C CA . SER C 1 79 ? 77.383 21.195 -267.268 1.00 14.20 79 SER C CA 1
ATOM 7902 C C . SER C 1 79 ? 76.982 20.416 -268.515 1.00 13.40 79 SER C C 1
ATOM 7903 O O . SER C 1 79 ? 77.797 19.715 -269.111 1.00 11.00 79 SER C O 1
ATOM 7906 N N . ILE C 1 80 ? 75.700 20.515 -268.862 1.00 13.11 80 ILE C N 1
ATOM 7907 C CA . ILE C 1 80 ? 75.176 19.965 -270.100 1.00 12.68 80 ILE C CA 1
ATOM 7908 C C . ILE C 1 80 ? 75.051 21.111 -271.106 1.00 13.58 80 ILE C C 1
ATOM 7909 O O . ILE C 1 80 ? 74.518 22.187 -270.790 1.00 14.90 80 ILE C O 1
ATOM 7914 N N . ALA C 1 81 ? 75.584 20.885 -272.304 1.00 12.70 81 ALA C N 1
ATOM 7915 C CA . ALA C 1 81 ? 75.525 21.866 -273.388 1.00 12.55 81 ALA C CA 1
ATOM 7916 C C . ALA C 1 81 ? 74.162 21.847 -274.067 1.00 12.23 81 ALA C C 1
ATOM 7917 O O . ALA C 1 81 ? 73.849 20.952 -274.840 1.00 13.09 81 ALA C O 1
ATOM 7919 N N . TRP C 1 82 ? 73.355 22.862 -273.796 1.00 12.35 82 TRP C N 1
ATOM 7920 C CA . TRP C 1 82 ? 72.023 22.985 -274.385 1.00 12.61 82 TRP C CA 1
ATOM 7921 C C . TRP C 1 82 ? 72.003 22.728 -275.903 1.00 13.05 82 TRP C C 1
ATOM 7922 O O . TRP C 1 82 ? 71.162 21.958 -276.380 1.00 12.29 82 TRP C O 1
ATOM 7933 N N . PRO C 1 83 ? 72.938 23.321 -276.678 1.00 13.59 83 PRO C N 1
ATOM 7934 C CA . PRO C 1 83 ? 72.897 23.112 -278.131 1.00 13.29 83 PRO C CA 1
ATOM 7935 C C . PRO C 1 83 ? 73.176 21.684 -278.594 1.00 12.96 83 PRO C C 1
ATOM 7936 O O . PRO C 1 83 ? 72.913 21.386 -279.766 1.00 13.21 83 PRO C O 1
ATOM 7940 N N . ARG C 1 84 ? 73.727 20.829 -277.733 1.00 12.34 84 ARG C N 1
ATOM 7941 C CA . ARG C 1 84 ? 73.836 19.407 -278.073 1.00 13.21 84 ARG C CA 1
ATOM 7942 C C . ARG C 1 84 ? 72.488 18.692 -278.029 1.00 13.56 84 ARG C C 1
ATOM 7943 O O . ARG C 1 84 ? 72.317 17.640 -278.661 1.00 15.23 84 ARG C O 1
ATOM 7951 N N . ILE C 1 85 ? 71.561 19.236 -277.248 1.00 14.39 85 ILE C N 1
ATOM 7952 C CA . ILE C 1 85 ? 70.244 18.625 -277.037 1.00 14.19 85 ILE C CA 1
ATOM 7953 C C . ILE C 1 85 ? 69.196 19.268 -277.940 1.00 13.99 85 ILE C C 1
ATOM 7954 O O . ILE C 1 85 ? 68.390 18.578 -278.566 1.00 14.43 85 ILE C O 1
ATOM 7959 N N . PHE C 1 86 ? 69.155 20.598 -277.942 1.00 12.67 86 PHE C N 1
ATOM 7960 C CA . PHE C 1 86 ? 68.335 21.347 -278.883 1.00 13.18 86 PHE C CA 1
ATOM 7961 C C . PHE C 1 86 ? 69.271 22.221 -279.715 1.00 14.23 86 PHE C C 1
ATOM 7962 O O . PHE C 1 86 ? 69.636 23.312 -279.274 1.00 15.00 86 PHE C O 1
ATOM 7970 N N . PRO C 1 87 ? 69.660 21.752 -280.912 1.00 14.30 87 PRO C N 1
ATOM 7971 C CA . PRO C 1 87 ? 70.593 22.537 -281.721 1.00 14.88 87 PRO C CA 1
ATOM 7972 C C . PRO C 1 87 ? 70.054 23.914 -282.105 1.00 16.00 87 PRO C C 1
ATOM 7973 O O . PRO C 1 87 ? 70.825 24.848 -282.306 1.00 15.44 87 PRO C O 1
ATOM 7977 N N . LYS C 1 88 ? 68.733 24.054 -282.137 1.00 16.97 88 LYS C N 1
ATOM 7978 C CA . LYS C 1 88 ? 68.116 25.330 -282.464 1.00 17.78 88 LYS C CA 1
ATOM 7979 C C . LYS C 1 88 ? 67.500 25.966 -281.222 1.00 17.62 88 LYS C C 1
ATOM 7980 O O . LYS C 1 88 ? 66.779 26.954 -281.334 1.00 19.28 88 LYS C O 1
ATOM 7986 N N . GLY C 1 89 ? 67.791 25.422 -280.043 1.00 16.82 89 GLY C N 1
ATOM 7987 C CA . GLY C 1 89 ? 67.260 25.954 -278.786 1.00 16.12 89 GLY C CA 1
ATOM 7988 C C . GLY C 1 89 ? 65.938 25.351 -278.350 1.00 16.09 89 GLY C C 1
ATOM 7989 O O . GLY C 1 89 ? 65.647 25.260 -277.153 1.00 15.05 89 GLY C O 1
ATOM 7990 N N . PHE C 1 90 ? 65.144 24.943 -279.337 1.00 15.95 90 PHE C N 1
ATOM 7991 C CA . PHE C 1 90 ? 63.839 24.332 -279.107 1.00 17.10 90 PHE C CA 1
ATOM 7992 C C . PHE C 1 90 ? 63.491 23.499 -280.335 1.00 17.34 90 PHE C C 1
ATOM 7993 O O . PHE C 1 90 ? 64.206 23.546 -281.338 1.00 17.02 90 PHE C O 1
ATOM 8001 N N . GLY C 1 91 ? 62.410 22.730 -280.259 1.00 18.05 91 GLY C N 1
ATOM 8002 C CA . GLY C 1 91 ? 61.993 21.888 -281.379 1.00 19.22 91 GLY C CA 1
ATOM 8003 C C . GLY C 1 91 ? 62.538 20.473 -281.326 1.00 20.71 91 GLY C C 1
ATOM 8004 O O . GLY C 1 91 ? 62.375 19.773 -280.325 1.00 21.07 91 GLY C O 1
ATOM 8005 N N . GLU C 1 92 ? 63.143 20.047 -282.430 1.00 22.17 92 GLU C N 1
ATOM 8006 C CA . GLU C 1 92 ? 63.753 18.730 -282.579 1.00 23.87 92 GLU C CA 1
ATOM 8007 C C . GLU C 1 92 ? 64.756 18.396 -281.475 1.00 21.66 92 GLU C C 1
ATOM 8008 O O . GLU C 1 92 ? 65.737 19.115 -281.313 1.00 22.30 92 GLU C O 1
ATOM 8014 N N . ILE C 1 93 ? 64.522 17.314 -280.738 1.00 19.86 93 ILE C N 1
ATOM 8015 C CA . ILE C 1 93 ? 65.476 16.831 -279.737 1.00 18.30 93 ILE C CA 1
ATOM 8016 C C . ILE C 1 93 ? 66.597 16.085 -280.455 1.00 17.16 93 ILE C C 1
ATOM 8017 O O . ILE C 1 93 ? 66.331 15.281 -281.346 1.00 16.16 93 ILE C O 1
ATOM 8022 N N . ASN C 1 94 ? 67.850 16.348 -280.091 1.00 15.97 94 ASN C N 1
ATOM 8023 C CA . ASN C 1 94 ? 68.961 15.632 -280.704 1.00 15.99 94 ASN C CA 1
ATOM 8024 C C . ASN C 1 94 ? 69.327 14.413 -279.850 1.00 16.24 94 ASN C C 1
ATOM 8025 O O . ASN C 1 94 ? 69.959 14.555 -278.803 1.00 15.73 94 ASN C O 1
ATOM 8030 N N . GLN C 1 95 ? 68.951 13.210 -280.283 1.00 16.63 95 GLN C N 1
ATOM 8031 C CA . GLN C 1 95 ? 69.193 12.023 -279.457 1.00 17.33 95 GLN C CA 1
ATOM 8032 C C . GLN C 1 95 ? 70.667 11.708 -279.219 1.00 17.04 95 GLN C C 1
ATOM 8033 O O . GLN C 1 95 ? 71.024 11.113 -278.198 1.00 16.75 95 GLN C O 1
ATOM 8039 N N . LYS C 1 96 ? 71.527 12.112 -280.148 1.00 17.00 96 LYS C N 1
ATOM 8040 C CA . LYS C 1 96 ? 72.955 11.876 -279.961 1.00 16.34 96 LYS C CA 1
ATOM 8041 C C . LYS C 1 96 ? 73.512 12.673 -278.784 1.00 15.53 96 LYS C C 1
ATOM 8042 O O . LYS C 1 96 ? 74.428 12.221 -278.092 1.00 14.23 96 LYS C O 1
ATOM 8048 N N . GLY C 1 97 ? 72.952 13.857 -278.559 1.00 15.28 97 GLY C N 1
ATOM 8049 C CA . GLY C 1 97 ? 73.374 14.712 -277.453 1.00 15.97 97 GLY C CA 1
ATOM 8050 C C . GLY C 1 97 ? 72.895 14.106 -276.152 1.00 15.68 97 GLY C C 1
ATOM 8051 O O . GLY C 1 97 ? 73.647 14.056 -275.177 1.00 15.81 97 GLY C O 1
ATOM 8052 N N . ILE C 1 98 ? 71.649 13.636 -276.139 1.00 14.63 98 ILE C N 1
ATOM 8053 C CA . ILE C 1 98 ? 71.133 12.944 -274.958 1.00 14.98 98 ILE C CA 1
ATOM 8054 C C . ILE C 1 98 ? 71.987 11.709 -274.683 1.00 14.27 98 ILE C C 1
ATOM 8055 O O . ILE C 1 98 ? 72.380 11.480 -273.538 1.00 13.86 98 ILE C O 1
ATOM 8060 N N . GLN C 1 99 ? 72.304 10.945 -275.725 1.00 14.21 99 GLN C N 1
ATOM 8061 C CA . GLN C 1 99 ? 73.101 9.731 -275.546 1.00 14.44 99 GLN C CA 1
ATOM 8062 C C . GLN C 1 99 ? 74.490 10.023 -274.959 1.00 14.40 99 GLN C C 1
ATOM 8063 O O . GLN C 1 99 ? 75.005 9.237 -274.154 1.00 13.92 99 GLN C O 1
ATOM 8069 N N . PHE C 1 100 ? 75.095 11.139 -275.353 1.00 12.21 100 PHE C N 1
ATOM 8070 C CA . PHE C 1 100 ? 76.409 11.455 -274.804 1.00 12.88 100 PHE C CA 1
ATOM 8071 C C . PHE C 1 100 ? 76.346 11.637 -273.290 1.00 12.65 100 PHE C C 1
ATOM 8072 O O . PHE C 1 100 ? 77.151 11.057 -272.559 1.00 13.63 100 PHE C O 1
ATOM 8080 N N . TYR C 1 101 ? 75.402 12.440 -272.811 1.00 11.45 101 TYR C N 1
ATOM 8081 C CA . TYR C 1 101 ? 75.315 12.660 -271.367 1.00 12.31 101 TYR C CA 1
ATOM 8082 C C . TYR C 1 101 ? 74.843 11.426 -270.605 1.00 12.51 101 TYR C C 1
ATOM 8083 O O . TYR C 1 101 ? 75.248 11.205 -269.461 1.00 13.26 101 TYR C O 1
ATOM 8092 N N . ARG C 1 102 ? 74.015 10.611 -271.248 1.00 12.54 102 ARG C N 1
ATOM 8093 C CA . ARG C 1 102 ? 73.577 9.358 -270.646 1.00 13.56 102 ARG C CA 1
ATOM 8094 C C . ARG C 1 102 ? 74.804 8.489 -270.391 1.00 13.84 102 ARG C C 1
ATOM 8095 O O . ARG C 1 102 ? 74.955 7.907 -269.315 1.00 13.80 102 ARG C O 1
ATOM 8103 N N . ASP C 1 103 ? 75.674 8.408 -271.393 1.00 14.09 103 ASP C N 1
ATOM 8104 C CA . ASP C 1 103 ? 76.909 7.639 -271.299 1.00 14.34 103 ASP C CA 1
ATOM 8105 C C . ASP C 1 103 ? 77.874 8.193 -270.255 1.00 13.81 103 ASP C C 1
ATOM 8106 O O . ASP C 1 103 ? 78.516 7.428 -269.538 1.00 13.60 103 ASP C O 1
ATOM 8111 N N . LEU C 1 104 ? 77.980 9.517 -270.160 1.00 13.46 104 LEU C N 1
ATOM 8112 C CA . LEU C 1 104 ? 78.837 10.125 -269.138 1.00 13.20 104 LEU C CA 1
ATOM 8113 C C . LEU C 1 104 ? 78.313 9.837 -267.728 1.00 13.22 104 LEU C C 1
ATOM 8114 O O . LEU C 1 104 ? 79.070 9.430 -266.849 1.00 13.54 104 LEU C O 1
ATOM 8119 N N . ILE C 1 105 ? 77.022 10.068 -267.511 1.00 13.77 105 ILE C N 1
ATOM 8120 C CA . ILE C 1 105 ? 76.398 9.868 -266.202 1.00 13.03 105 ILE C CA 1
ATOM 8121 C C . ILE C 1 105 ? 76.570 8.412 -265.790 1.00 13.81 105 ILE C C 1
ATOM 8122 O O . ILE C 1 105 ? 76.971 8.126 -264.660 1.00 14.35 105 ILE C O 1
ATOM 8127 N N . ASP C 1 106 ? 76.299 7.500 -266.717 1.00 14.30 106 ASP C N 1
ATOM 8128 C CA . ASP C 1 106 ? 76.463 6.072 -266.432 1.00 15.92 106 ASP C CA 1
ATOM 8129 C C . ASP C 1 106 ? 77.915 5.727 -266.107 1.00 15.36 106 ASP C C 1
ATOM 8130 O O . ASP C 1 106 ? 78.170 4.903 -265.225 1.00 15.17 106 ASP C O 1
ATOM 8135 N N . GLU C 1 107 ? 78.859 6.350 -266.811 1.00 14.26 107 GLU C N 1
ATOM 8136 C CA . GLU C 1 107 ? 80.274 6.094 -266.546 1.00 14.43 107 GLU C CA 1
ATOM 8137 C C . GLU C 1 107 ? 80.675 6.573 -265.147 1.00 13.85 107 GLU C C 1
ATOM 8138 O O . GLU C 1 107 ? 81.463 5.905 -264.467 1.00 13.61 107 GLU C O 1
ATOM 8144 N N . LEU C 1 108 ? 80.148 7.727 -264.732 1.00 12.64 108 LEU C N 1
ATOM 8145 C CA . LEU C 1 108 ? 80.412 8.282 -263.402 1.00 12.21 108 LEU C CA 1
ATOM 8146 C C . LEU C 1 108 ? 79.834 7.373 -262.320 1.00 13.04 108 LEU C C 1
ATOM 8147 O O . LEU C 1 108 ? 80.527 6.945 -261.394 1.00 12.70 108 LEU C O 1
ATOM 8152 N N . ILE C 1 109 ? 78.554 7.047 -262.451 1.00 13.66 109 ILE C N 1
ATOM 8153 C CA . ILE C 1 109 ? 77.915 6.204 -261.449 1.00 13.96 109 ILE C CA 1
ATOM 8154 C C . ILE C 1 109 ? 78.572 4.825 -261.333 1.00 15.59 109 ILE C C 1
ATOM 8155 O O . ILE C 1 109 ? 78.762 4.336 -260.218 1.00 15.83 109 ILE C O 1
ATOM 8160 N N . LYS C 1 110 ? 78.948 4.219 -262.459 1.00 15.62 110 LYS C N 1
ATOM 8161 C CA . LYS C 1 110 ? 79.624 2.918 -262.486 1.00 17.17 110 LYS C CA 1
ATOM 8162 C C . LYS C 1 110 ? 80.933 2.986 -261.696 1.00 16.72 110 LYS C C 1
ATOM 8163 O O . LYS C 1 110 ? 81.383 2.004 -261.103 1.00 14.91 110 LYS C O 1
ATOM 8169 N N . ASN C 1 111 ? 81.531 4.174 -261.669 1.00 16.49 111 ASN C N 1
ATOM 8170 C CA . ASN C 1 111 ? 82.798 4.386 -260.982 1.00 17.06 111 ASN C CA 1
ATOM 8171 C C . ASN C 1 111 ? 82.671 5.132 -259.658 1.00 17.23 111 ASN C C 1
ATOM 8172 O O . ASN C 1 111 ? 83.620 5.768 -259.200 1.00 19.03 111 ASN C O 1
ATOM 8177 N N . ASP C 1 112 ? 81.478 5.058 -259.075 1.00 17.90 112 ASP C N 1
ATOM 8178 C CA . ASP C 1 112 ? 81.185 5.542 -257.725 1.00 18.96 112 ASP C CA 1
ATOM 8179 C C . ASP C 1 112 ? 81.236 7.052 -257.561 1.00 18.26 112 ASP C C 1
ATOM 8180 O O . ASP C 1 112 ? 81.597 7.547 -256.492 1.00 19.22 112 ASP C O 1
ATOM 8185 N N . ILE C 1 113 ? 80.890 7.778 -258.617 1.00 16.39 113 ILE C N 1
ATOM 8186 C CA . ILE C 1 113 ? 80.957 9.231 -258.567 1.00 16.22 113 ILE C CA 1
ATOM 8187 C C . ILE C 1 113 ? 79.542 9.773 -258.714 1.00 16.56 113 ILE C C 1
ATOM 8188 O O . ILE C 1 113 ? 78.818 9.341 -259.608 1.00 17.67 113 ILE C O 1
ATOM 8193 N N . GLU C 1 114 ? 79.141 10.665 -257.811 1.00 17.14 114 GLU C N 1
ATOM 8194 C CA . GLU C 1 114 ? 77.815 11.277 -257.849 1.00 18.86 114 GLU C CA 1
ATOM 8195 C C . GLU C 1 114 ? 77.841 12.503 -258.747 1.00 18.87 114 GLU C C 1
ATOM 8196 O O . GLU C 1 114 ? 78.577 13.456 -258.478 1.00 18.95 114 GLU C O 1
ATOM 8202 N N . PRO C 1 115 ? 77.032 12.477 -259.814 1.00 18.38 115 PRO C N 1
ATOM 8203 C CA . PRO C 1 115 ? 76.953 13.611 -260.719 1.00 17.92 115 PRO C CA 1
ATOM 8204 C C . PRO C 1 115 ? 76.131 14.754 -260.125 1.00 17.80 115 PRO C C 1
ATOM 8205 O O . PRO C 1 115 ? 75.137 14.525 -259.437 1.00 17.41 115 PRO C O 1
ATOM 8209 N N . ALA C 1 116 ? 76.586 15.980 -260.363 1.00 17.11 116 ALA C N 1
ATOM 8210 C CA . ALA C 1 116 ? 75.825 17.180 -260.044 1.00 16.34 116 ALA C CA 1
ATOM 8211 C C . ALA C 1 116 ? 75.836 17.925 -261.372 1.00 17.04 116 ALA C C 1
ATOM 8212 O O . ALA C 1 116 ? 76.908 18.181 -261.935 1.00 16.48 116 ALA C O 1
ATOM 8214 N N . ILE C 1 117 ? 74.656 18.292 -261.863 1.00 14.77 117 ILE C N 1
ATOM 8215 C CA . ILE C 1 117 ? 74.560 18.901 -263.180 1.00 14.93 117 ILE C CA 1
ATOM 8216 C C . ILE C 1 117 ? 74.176 20.373 -263.169 1.00 14.26 117 ILE C C 1
ATOM 8217 O O . ILE C 1 117 ? 73.176 20.756 -262.559 1.00 13.68 117 ILE C O 1
ATOM 8222 N N . THR C 1 118 ? 75.015 21.189 -263.803 1.00 13.54 118 THR C N 1
ATOM 8223 C CA . THR C 1 118 ? 74.668 22.580 -264.079 1.00 13.06 118 THR C CA 1
ATOM 8224 C C . THR C 1 118 ? 73.903 22.584 -265.402 1.00 13.16 118 THR C C 1
ATOM 8225 O O . THR C 1 118 ? 74.448 22.197 -266.439 1.00 12.88 118 THR C O 1
ATOM 8229 N N . ILE C 1 119 ? 72.645 23.017 -265.365 1.00 12.75 119 ILE C N 1
ATOM 8230 C CA . ILE C 1 119 ? 71.772 23.029 -266.539 1.00 12.86 119 ILE C CA 1
ATOM 8231 C C . ILE C 1 119 ? 72.225 24.058 -267.575 1.00 13.53 119 ILE C C 1
ATOM 8232 O O . ILE C 1 119 ? 72.307 23.754 -268.764 1.00 12.12 119 ILE C O 1
ATOM 8237 N N . TYR C 1 120 ? 72.586 25.250 -267.107 1.00 13.86 120 TYR C N 1
ATOM 8238 C CA . TYR C 1 120 ? 73.071 26.310 -267.982 1.00 13.70 120 TYR C CA 1
ATOM 8239 C C . TYR C 1 120 ? 74.395 26.879 -267.484 1.00 13.38 120 TYR C C 1
ATOM 8240 O O . TYR C 1 120 ? 74.460 27.455 -266.395 1.00 13.71 120 TYR C O 1
ATOM 8249 N N . HIS C 1 121 ? 75.436 26.696 -268.289 1.00 13.45 121 HIS C N 1
ATOM 8250 C CA . HIS C 1 121 ? 76.754 27.250 -268.005 1.00 13.50 121 HIS C CA 1
ATOM 8251 C C . HIS C 1 121 ? 77.248 28.031 -269.227 1.00 14.15 121 HIS C C 1
ATOM 8252 O O . HIS C 1 121 ? 78.298 27.731 -269.802 1.00 14.26 121 HIS C O 1
ATOM 8259 N N . TRP C 1 122 ? 76.412 28.979 -269.645 1.00 14.38 122 TRP C N 1
ATOM 8260 C CA . TRP C 1 122 ? 76.723 30.057 -270.587 1.00 14.73 122 TRP C CA 1
ATOM 8261 C C . TRP C 1 122 ? 76.679 29.790 -272.091 1.00 15.76 122 TRP C C 1
ATOM 8262 O O . TRP C 1 122 ? 76.906 30.701 -272.891 1.00 17.52 122 TRP C O 1
ATOM 8273 N N . ASP C 1 123 ? 76.372 28.558 -272.479 1.00 16.25 123 ASP C N 1
ATOM 8274 C CA . ASP C 1 123 ? 76.403 28.168 -273.882 1.00 15.73 123 ASP C CA 1
ATOM 8275 C C . ASP C 1 123 ? 75.017 28.188 -274.522 1.00 14.75 123 ASP C C 1
ATOM 8276 O O . ASP C 1 123 ? 74.540 27.177 -275.045 1.00 15.21 123 ASP C O 1
ATOM 8281 N N . LEU C 1 124 ? 74.366 29.343 -274.474 1.00 13.62 124 LEU C N 1
ATOM 8282 C CA . LEU C 1 124 ? 73.055 29.510 -275.090 1.00 12.53 124 LEU C CA 1
ATOM 8283 C C . LEU C 1 124 ? 73.160 29.173 -276.575 1.00 12.59 124 LEU C C 1
ATOM 8284 O O . LEU C 1 124 ? 74.117 29.582 -277.236 1.00 12.50 124 LEU C O 1
ATOM 8289 N N . PRO C 1 125 ? 72.198 28.405 -277.113 1.00 12.09 125 PRO C N 1
ATOM 8290 C CA . PRO C 1 125 ? 72.199 28.187 -278.555 1.00 11.96 125 PRO C CA 1
ATOM 8291 C C . PRO C 1 125 ? 72.221 29.528 -279.287 1.00 11.90 125 PRO C C 1
ATOM 8292 O O . PRO C 1 125 ? 71.493 30.445 -278.898 1.00 12.60 125 PRO C O 1
ATOM 8296 N N . GLN C 1 126 ? 73.055 29.670 -280.313 1.00 12.11 126 GLN C N 1
ATOM 8297 C CA . GLN C 1 126 ? 73.098 30.926 -281.069 1.00 12.57 126 GLN C CA 1
ATOM 8298 C C . GLN C 1 126 ? 71.746 31.292 -281.685 1.00 12.72 126 GLN C C 1
ATOM 8299 O O . GLN C 1 126 ? 71.381 32.473 -281.776 1.00 11.01 126 GLN C O 1
ATOM 8305 N N . LYS C 1 127 ? 70.998 30.277 -282.109 1.00 11.46 127 LYS C N 1
ATOM 8306 C CA . LYS C 1 127 ? 69.672 30.526 -282.669 1.00 12.37 127 LYS C CA 1
ATOM 8307 C C . LYS C 1 127 ? 68.734 31.225 -281.687 1.00 12.07 127 LYS C C 1
ATOM 8308 O O . LYS C 1 127 ? 67.806 31.932 -282.101 1.00 12.09 127 LYS C O 1
ATOM 8314 N N . LEU C 1 128 ? 68.973 31.036 -280.392 1.00 12.01 128 LEU C N 1
ATOM 8315 C CA . LEU C 1 128 ? 68.214 31.771 -279.382 1.00 12.26 128 LEU C CA 1
ATOM 8316 C C . LEU C 1 128 ? 68.742 33.192 -279.204 1.00 12.29 128 LEU C C 1
ATOM 8317 O O . LEU C 1 128 ? 67.951 34.082 -278.917 1.00 13.20 128 LEU C O 1
ATOM 8322 N N . GLN C 1 129 ? 70.041 33.427 -279.378 1.00 11.29 129 GLN C N 1
ATOM 8323 C CA . GLN C 1 129 ? 70.529 34.812 -279.379 1.00 11.70 129 GLN C CA 1
ATOM 8324 C C . GLN C 1 129 ? 69.961 35.616 -280.557 1.00 12.08 129 GLN C C 1
ATOM 8325 O O . GLN C 1 129 ? 69.752 36.832 -280.461 1.00 12.12 129 GLN C O 1
ATOM 8331 N N . ASP C 1 130 ? 69.707 34.937 -281.672 1.00 12.36 130 ASP C N 1
ATOM 8332 C CA . ASP C 1 130 ? 69.146 35.573 -282.864 1.00 13.59 130 ASP C CA 1
ATOM 8333 C C . ASP C 1 130 ? 67.746 36.082 -282.547 1.00 13.29 130 ASP C C 1
ATOM 8334 O O . ASP C 1 130 ? 67.223 36.937 -283.263 1.00 14.33 130 ASP C O 1
ATOM 8339 N N . ILE C 1 131 ? 67.130 35.537 -281.500 1.00 12.86 131 ILE C N 1
ATOM 8340 C CA . ILE C 1 131 ? 65.840 36.047 -281.035 1.00 12.99 131 ILE C CA 1
ATOM 8341 C C . ILE C 1 131 ? 65.958 36.842 -279.727 1.00 13.08 131 ILE C C 1
ATOM 8342 O O . ILE C 1 131 ? 65.006 36.949 -278.943 1.00 12.73 131 ILE C O 1
ATOM 8347 N N . GLY C 1 132 ? 67.144 37.411 -279.514 1.00 12.15 132 GLY C N 1
ATOM 8348 C CA . GLY C 1 132 ? 67.409 38.319 -278.395 1.00 12.22 132 GLY C CA 1
ATOM 8349 C C . GLY C 1 132 ? 68.024 37.703 -277.153 1.00 12.22 132 GLY C C 1
ATOM 8350 O O . GLY C 1 132 ? 68.298 38.404 -276.174 1.00 12.63 132 GLY C O 1
ATOM 8351 N N . GLY C 1 133 ? 68.225 36.386 -277.174 1.00 11.58 133 GLY C N 1
ATOM 8352 C CA . GLY C 1 133 ? 68.827 35.709 -276.034 1.00 11.96 133 GLY C CA 1
ATOM 8353 C C . GLY C 1 133 ? 68.107 36.002 -274.735 1.00 12.82 133 GLY C C 1
ATOM 8354 O O . GLY C 1 133 ? 66.881 36.027 -274.706 1.00 12.78 133 GLY C O 1
ATOM 8355 N N . TRP C 1 134 ? 68.859 36.228 -273.661 1.00 13.76 134 TRP C N 1
ATOM 8356 C CA . TRP C 1 134 ? 68.247 36.439 -272.354 1.00 14.08 134 TRP C CA 1
ATOM 8357 C C . TRP C 1 134 ? 67.401 37.696 -272.196 1.00 14.09 134 TRP C C 1
ATOM 8358 O O . TRP C 1 134 ? 66.667 37.810 -271.215 1.00 15.57 134 TRP C O 1
ATOM 8369 N N . ALA C 1 135 ? 67.461 38.611 -273.160 1.00 13.74 135 ALA C N 1
ATOM 8370 C CA . ALA C 1 135 ? 66.577 39.782 -273.157 1.00 14.23 135 ALA C CA 1
ATOM 8371 C C . ALA C 1 135 ? 65.128 39.424 -273.493 1.00 14.53 135 ALA C C 1
ATOM 8372 O O . ALA C 1 135 ? 64.224 40.224 -273.243 1.00 16.38 135 ALA C O 1
ATOM 8374 N N . ASN C 1 136 ? 64.904 38.230 -274.039 1.00 14.79 136 ASN C N 1
ATOM 8375 C CA . ASN C 1 136 ? 63.583 37.790 -274.512 1.00 14.42 136 ASN C CA 1
ATOM 8376 C C . ASN C 1 136 ? 63.001 36.732 -273.564 1.00 15.22 136 ASN C C 1
ATOM 8377 O O . ASN C 1 136 ? 63.592 35.662 -273.406 1.00 14.51 136 ASN C O 1
ATOM 8382 N N . PRO C 1 137 ? 61.860 37.030 -272.914 1.00 16.41 137 PRO C N 1
ATOM 8383 C CA . PRO C 1 137 ? 61.179 36.124 -271.984 1.00 18.03 137 PRO C CA 1
ATOM 8384 C C . PRO C 1 137 ? 60.898 34.742 -272.569 1.00 18.23 137 PRO C C 1
ATOM 8385 O O . PRO C 1 137 ? 60.848 33.767 -271.817 1.00 19.49 137 PRO C O 1
ATOM 8389 N N . GLN C 1 138 ? 60.724 34.647 -273.885 1.00 17.81 138 GLN C N 1
ATOM 8390 C CA . GLN C 1 138 ? 60.484 33.363 -274.543 1.00 17.33 138 GLN C CA 1
ATOM 8391 C C . GLN C 1 138 ? 61.679 32.436 -274.372 1.00 16.91 138 GLN C C 1
ATOM 8392 O O . GLN C 1 138 ? 61.515 31.218 -274.281 1.00 16.89 138 GLN C O 1
ATOM 8398 N N . VAL C 1 139 ? 62.872 33.025 -274.310 1.00 15.48 139 VAL C N 1
ATOM 8399 C CA . VAL C 1 139 ? 64.092 32.252 -274.112 1.00 15.37 139 VAL C CA 1
ATOM 8400 C C . VAL C 1 139 ? 64.090 31.633 -272.718 1.00 15.76 139 VAL C C 1
ATOM 8401 O O . VAL C 1 139 ? 64.487 30.482 -272.559 1.00 15.53 139 VAL C O 1
ATOM 8405 N N . ALA C 1 140 ? 63.586 32.369 -271.731 1.00 15.98 140 ALA C N 1
ATOM 8406 C CA . ALA C 1 140 ? 63.408 31.800 -270.400 1.00 17.28 140 ALA C CA 1
ATOM 8407 C C . ALA C 1 140 ? 62.460 30.598 -270.445 1.00 17.17 140 ALA C C 1
ATOM 8408 O O . ALA C 1 140 ? 62.726 29.581 -269.812 1.00 17.54 140 ALA C O 1
ATOM 8410 N N . ASP C 1 141 ? 61.361 30.694 -271.183 1.00 17.04 141 ASP C N 1
ATOM 8411 C CA . ASP C 1 141 ? 60.472 29.543 -271.342 1.00 17.97 141 ASP C CA 1
ATOM 8412 C C . ASP C 1 141 ? 61.118 28.344 -272.050 1.00 17.53 141 ASP C C 1
ATOM 8413 O O . ASP C 1 141 ? 60.901 27.192 -271.645 1.00 17.20 141 ASP C O 1
ATOM 8418 N N . TYR C 1 142 ? 61.924 28.594 -273.083 1.00 16.38 142 TYR C N 1
ATOM 8419 C CA . TYR C 1 142 ? 62.614 27.496 -273.771 1.00 15.38 142 TYR C CA 1
ATOM 8420 C C . TYR C 1 142 ? 63.652 26.844 -272.865 1.00 14.77 142 TYR C C 1
ATOM 8421 O O . TYR C 1 142 ? 63.930 25.646 -272.981 1.00 14.65 142 TYR C O 1
ATOM 8430 N N . TYR C 1 143 ? 64.269 27.653 -272.007 1.00 14.43 143 TYR C N 1
ATOM 8431 C CA . TYR C 1 143 ? 65.178 27.114 -270.997 1.00 13.63 143 TYR C CA 1
ATOM 8432 C C . TYR C 1 143 ? 64.451 26.133 -270.083 1.00 13.85 143 TYR C C 1
ATOM 8433 O O . TYR C 1 143 ? 64.976 25.064 -269.786 1.00 13.02 143 TYR C O 1
ATOM 8442 N N . VAL C 1 144 ? 63.250 26.499 -269.634 1.00 14.67 144 VAL C N 1
ATOM 8443 C CA . VAL C 1 144 ? 62.451 25.628 -268.767 1.00 15.45 144 VAL C CA 1
ATOM 8444 C C . VAL C 1 144 ? 62.090 24.309 -269.464 1.00 15.23 144 VAL C C 1
ATOM 8445 O O . VAL C 1 144 ? 62.182 23.229 -268.863 1.00 15.45 144 VAL C O 1
ATOM 8449 N N . ASP C 1 145 ? 61.686 24.376 -270.730 1.00 14.24 145 ASP C N 1
ATOM 8450 C CA . ASP C 1 145 ? 61.435 23.153 -271.498 1.00 14.40 145 ASP C CA 1
ATOM 8451 C C . ASP C 1 145 ? 62.676 22.266 -271.541 1.00 12.94 145 ASP C C 1
ATOM 8452 O O . ASP C 1 145 ? 62.588 21.042 -271.436 1.00 13.41 145 ASP C O 1
ATOM 8457 N N . TYR C 1 146 ? 63.827 22.895 -271.746 1.00 11.27 146 TYR C N 1
ATOM 8458 C CA . TYR C 1 146 ? 65.105 22.201 -271.784 1.00 11.87 146 TYR C CA 1
ATOM 8459 C C . TYR C 1 146 ? 65.435 21.577 -270.428 1.00 12.58 146 TYR C C 1
ATOM 8460 O O . TYR C 1 146 ? 65.795 20.400 -270.376 1.00 13.41 146 TYR C O 1
ATOM 8469 N N . ALA C 1 147 ? 65.259 22.328 -269.341 1.00 13.74 147 ALA C N 1
ATOM 8470 C CA . ALA C 1 147 ? 65.499 21.802 -267.998 1.00 13.49 147 ALA C CA 1
ATOM 8471 C C . ALA C 1 147 ? 64.558 20.629 -267.723 1.00 13.82 147 ALA C C 1
ATOM 8472 O O . ALA C 1 147 ? 64.978 19.593 -267.215 1.00 13.00 147 ALA C O 1
ATOM 8474 N N . ASN C 1 148 ? 63.285 20.790 -268.074 1.00 14.84 148 ASN C N 1
ATOM 8475 C CA . ASN C 1 148 ? 62.327 19.692 -267.963 1.00 15.31 148 ASN C CA 1
ATOM 8476 C C . ASN C 1 148 ? 62.740 18.418 -268.692 1.00 14.76 148 ASN C C 1
ATOM 8477 O O . ASN C 1 148 ? 62.505 17.317 -268.191 1.00 15.90 148 ASN C O 1
ATOM 8482 N N . LEU C 1 149 ? 63.337 18.558 -269.871 1.00 14.05 149 LEU C N 1
ATOM 8483 C CA . LEU C 1 149 ? 63.836 17.394 -270.605 1.00 14.39 149 LEU C CA 1
ATOM 8484 C C . LEU C 1 149 ? 64.936 16.698 -269.793 1.00 13.95 149 LEU C C 1
ATOM 8485 O O . LEU C 1 149 ? 64.946 15.463 -269.677 1.00 12.07 149 LEU C O 1
ATOM 8490 N N . LEU C 1 150 ? 65.842 17.494 -269.227 1.00 12.09 150 LEU C N 1
ATOM 8491 C CA . LEU C 1 150 ? 66.923 16.939 -268.413 1.00 12.66 150 LEU C CA 1
ATOM 8492 C C . LEU C 1 150 ? 66.411 16.180 -267.194 1.00 11.73 150 LEU C C 1
ATOM 8493 O O . LEU C 1 150 ? 66.907 15.092 -266.884 1.00 11.75 150 LEU C O 1
ATOM 8498 N N . PHE C 1 151 ? 65.398 16.729 -266.531 1.00 12.34 151 PHE C N 1
ATOM 8499 C CA . PHE C 1 151 ? 64.847 16.062 -265.350 1.00 13.06 151 PHE C CA 1
ATOM 8500 C C . PHE C 1 151 ? 64.217 14.739 -265.771 1.00 13.62 151 PHE C C 1
ATOM 8501 O O . PHE C 1 151 ? 64.382 13.729 -265.090 1.00 13.66 151 PHE C O 1
ATOM 8509 N N . ARG C 1 152 ? 63.497 14.760 -266.890 1.00 14.43 152 ARG C N 1
ATOM 8510 C CA . ARG C 1 152 ? 62.832 13.567 -267.414 1.00 15.64 152 ARG C CA 1
ATOM 8511 C C . ARG C 1 152 ? 63.842 12.500 -267.839 1.00 15.14 152 ARG C C 1
ATOM 8512 O O . ARG C 1 152 ? 63.698 11.338 -267.476 1.00 14.76 152 ARG C O 1
ATOM 8520 N N . GLU C 1 153 ? 64.895 12.897 -268.545 1.00 14.20 153 GLU C N 1
ATOM 8521 C CA . GLU C 1 153 ? 65.886 11.935 -269.014 1.00 14.28 153 GLU C CA 1
ATOM 8522 C C . GLU C 1 153 ? 66.841 11.396 -267.946 1.00 14.10 153 GLU C C 1
ATOM 8523 O O . GLU C 1 153 ? 67.188 10.207 -267.977 1.00 13.74 153 GLU C O 1
ATOM 8529 N N . PHE C 1 154 ? 67.261 12.264 -267.024 1.00 12.47 154 PHE C N 1
ATOM 8530 C CA . PHE C 1 154 ? 68.329 11.949 -266.074 1.00 12.34 154 PHE C CA 1
ATOM 8531 C C . PHE C 1 154 ? 67.977 12.023 -264.588 1.00 11.28 154 PHE C C 1
ATOM 8532 O O . PHE C 1 154 ? 68.764 11.587 -263.747 1.00 10.11 154 PHE C O 1
ATOM 8540 N N . GLY C 1 155 ? 66.797 12.541 -264.257 1.00 11.77 155 GLY C N 1
ATOM 8541 C CA . GLY C 1 155 ? 66.473 12.835 -262.859 1.00 12.66 155 GLY C CA 1
ATOM 8542 C C . GLY C 1 155 ? 66.326 11.625 -261.960 1.00 14.04 155 GLY C C 1
ATOM 8543 O O . GLY C 1 155 ? 66.375 11.765 -260.736 1.00 15.31 155 GLY C O 1
ATOM 8544 N N . ASP C 1 156 ? 66.153 10.446 -262.555 1.00 13.39 156 ASP C N 1
ATOM 8545 C CA . ASP C 1 156 ? 66.103 9.211 -261.767 1.00 14.53 156 ASP C CA 1
ATOM 8546 C C . ASP C 1 156 ? 67.464 8.759 -261.248 1.00 14.77 156 ASP C C 1
ATOM 8547 O O . ASP C 1 156 ? 67.533 7.881 -260.389 1.00 15.62 156 ASP C O 1
ATOM 8552 N N . ARG C 1 157 ? 68.539 9.369 -261.738 1.00 14.49 157 ARG C N 1
ATOM 8553 C CA . ARG C 1 157 ? 69.883 9.011 -261.306 1.00 15.39 157 ARG C CA 1
ATOM 8554 C C . ARG C 1 157 ? 70.629 10.237 -260.785 1.00 14.96 157 ARG C C 1
ATOM 8555 O O . ARG C 1 157 ? 71.507 10.085 -259.942 1.00 17.51 157 ARG C O 1
ATOM 8563 N N . VAL C 1 158 ? 70.303 11.430 -261.277 1.00 13.11 158 VAL C N 1
ATOM 8564 C CA . VAL C 1 158 ? 70.964 12.669 -260.841 1.00 13.22 158 VAL C CA 1
ATOM 8565 C C . VAL C 1 158 ? 70.132 13.344 -259.752 1.00 13.35 158 VAL C C 1
ATOM 8566 O O . VAL C 1 158 ? 68.930 13.580 -259.917 1.00 13.66 158 VAL C O 1
ATOM 8570 N N . LYS C 1 159 ? 70.763 13.614 -258.616 1.00 12.05 159 LYS C N 1
ATOM 8571 C CA . LYS C 1 159 ? 70.008 14.162 -257.497 1.00 13.91 159 LYS C CA 1
ATOM 8572 C C . LYS C 1 159 ? 70.485 15.539 -257.046 1.00 14.17 159 LYS C C 1
ATOM 8573 O O . LYS C 1 159 ? 70.016 16.040 -256.022 1.00 14.25 159 LYS C O 1
ATOM 8579 N N . THR C 1 160 ? 71.425 16.127 -257.785 1.00 14.18 160 THR C N 1
ATOM 8580 C CA . THR C 1 160 ? 71.865 17.499 -257.507 1.00 13.73 160 THR C CA 1
ATOM 8581 C C . THR C 1 160 ? 71.853 18.276 -258.827 1.00 13.28 160 THR C C 1
ATOM 8582 O O . THR C 1 160 ? 72.535 17.894 -259.782 1.00 12.70 160 THR C O 1
ATOM 8586 N N . TRP C 1 161 ? 71.088 19.366 -258.871 1.00 11.94 161 TRP C N 1
ATOM 8587 C CA . TRP C 1 161 ? 70.907 20.176 -260.067 1.00 10.46 161 TRP C CA 1
ATOM 8588 C C . TRP C 1 161 ? 71.157 21.647 -259.746 1.00 10.60 161 TRP C C 1
ATOM 8589 O O . TRP C 1 161 ? 70.710 22.149 -258.720 1.00 11.26 161 TRP C O 1
ATOM 8600 N N . ILE C 1 162 ? 71.896 22.322 -260.615 1.00 10.96 162 ILE C N 1
ATOM 8601 C CA . ILE C 1 162 ? 72.186 23.749 -260.501 1.00 11.38 162 ILE C CA 1
ATOM 8602 C C . ILE C 1 162 ? 71.527 24.380 -261.719 1.00 11.79 162 ILE C C 1
ATOM 8603 O O . ILE C 1 162 ? 71.851 24.035 -262.856 1.00 12.11 162 ILE C O 1
ATOM 8608 N N . THR C 1 163 ? 70.556 25.256 -261.494 1.00 11.54 163 THR C N 1
ATOM 8609 C CA . THR C 1 163 ? 69.845 25.844 -262.627 1.00 12.24 163 THR C CA 1
ATOM 8610 C C . THR C 1 163 ? 70.742 26.730 -263.486 1.00 13.71 163 THR C C 1
ATOM 8611 O O . THR C 1 163 ? 70.727 26.668 -264.713 1.00 14.79 163 THR C O 1
ATOM 8615 N N . HIS C 1 164 ? 71.545 27.555 -262.832 1.00 13.66 164 HIS C N 1
ATOM 8616 C CA . HIS C 1 164 ? 72.374 28.507 -263.555 1.00 13.84 164 HIS C CA 1
ATOM 8617 C C . HIS C 1 164 ? 73.704 28.684 -262.853 1.00 13.93 164 HIS C C 1
ATOM 8618 O O . HIS C 1 164 ? 73.768 28.684 -261.618 1.00 13.05 164 HIS C O 1
ATOM 8625 N N . ASN C 1 165 ? 74.754 28.819 -263.657 1.00 13.97 165 ASN C N 1
ATOM 8626 C CA . ASN C 1 165 ? 76.056 29.168 -263.111 1.00 14.29 165 ASN C CA 1
ATOM 8627 C C . ASN C 1 165 ? 76.248 30.673 -263.291 1.00 14.34 165 ASN C C 1
ATOM 8628 O O . ASN C 1 165 ? 76.134 31.191 -264.405 1.00 14.76 165 ASN C O 1
ATOM 8633 N N . GLU C 1 166 ? 76.528 31.356 -262.186 1.00 14.58 166 GLU C N 1
ATOM 8634 C CA . GLU C 1 166 ? 76.925 32.769 -262.173 1.00 14.67 166 GLU C CA 1
ATOM 8635 C C . GLU C 1 166 ? 76.122 33.677 -263.111 1.00 14.51 166 GLU C C 1
ATOM 8636 O O . GLU C 1 166 ? 76.679 34.229 -264.062 1.00 15.79 166 GLU C O 1
ATOM 8642 N N . PRO C 1 167 ? 74.816 33.855 -262.845 1.00 14.13 167 PRO C N 1
ATOM 8643 C CA . PRO C 1 167 ? 73.985 34.738 -263.656 1.00 14.15 167 PRO C CA 1
ATOM 8644 C C . PRO C 1 167 ? 74.459 36.191 -263.663 1.00 14.61 167 PRO C C 1
ATOM 8645 O O . PRO C 1 167 ? 74.233 36.883 -264.658 1.00 14.37 167 PRO C O 1
ATOM 8649 N N . TRP C 1 168 ? 75.088 36.645 -262.582 1.00 14.26 168 TRP C N 1
ATOM 8650 C CA . TRP C 1 168 ? 75.711 37.976 -262.550 1.00 15.24 168 TRP C CA 1
ATOM 8651 C C . TRP C 1 168 ? 76.787 38.072 -263.629 1.00 15.01 168 TRP C C 1
ATOM 8652 O O . TRP C 1 168 ? 76.878 39.079 -264.322 1.00 15.47 168 TRP C O 1
ATOM 8663 N N . VAL C 1 169 ? 77.620 37.044 -263.766 1.00 16.50 169 VAL C N 1
ATOM 8664 C CA . VAL C 1 169 ? 78.632 37.047 -264.822 1.00 16.07 169 VAL C CA 1
ATOM 8665 C C . VAL C 1 169 ? 78.026 36.995 -266.223 1.00 16.00 169 VAL C C 1
ATOM 8666 O O . VAL C 1 169 ? 78.318 37.841 -267.068 1.00 16.53 169 VAL C O 1
ATOM 8670 N N . ALA C 1 170 ? 77.171 36.013 -266.476 1.00 15.44 170 ALA C N 1
ATOM 8671 C CA . ALA C 1 170 ? 76.545 35.890 -267.791 1.00 15.15 170 ALA C CA 1
ATOM 8672 C C . ALA C 1 170 ? 75.864 37.203 -268.185 1.00 14.78 170 ALA C C 1
ATOM 8673 O O . ALA C 1 170 ? 75.961 37.647 -269.336 1.00 14.70 170 ALA C O 1
ATOM 8675 N N . SER C 1 171 ? 75.176 37.831 -267.236 1.00 14.28 171 SER C N 1
ATOM 8676 C CA . SER C 1 171 ? 74.420 39.034 -267.578 1.00 15.18 171 SER C CA 1
ATOM 8677 C C . SER C 1 171 ? 75.325 40.257 -267.692 1.00 15.22 171 SER C C 1
ATOM 8678 O O . SER C 1 171 ? 75.269 40.992 -268.676 1.00 17.27 171 SER C O 1
ATOM 8681 N N . TYR C 1 172 ? 76.170 40.471 -266.691 1.00 15.30 172 TYR C N 1
ATOM 8682 C CA . TYR C 1 172 ? 77.018 41.660 -266.659 1.00 15.40 172 TYR C CA 1
ATOM 8683 C C . TYR C 1 172 ? 78.162 41.567 -267.663 1.00 14.87 172 TYR C C 1
ATOM 8684 O O . TYR C 1 172 ? 78.357 42.501 -268.437 1.00 14.68 172 TYR C O 1
ATOM 8693 N N . LEU C 1 173 ? 78.892 40.454 -267.708 1.00 14.31 173 LEU C N 1
ATOM 8694 C CA . LEU C 1 173 ? 79.994 40.381 -268.677 1.00 15.23 173 LEU C CA 1
ATOM 8695 C C . LEU C 1 173 ? 79.508 40.137 -270.109 1.00 14.35 173 LEU C C 1
ATOM 8696 O O . LEU C 1 173 ? 80.119 40.567 -271.081 1.00 13.80 173 LEU C O 1
ATOM 8701 N N . GLY C 1 174 ? 78.394 39.433 -270.248 1.00 14.29 174 GLY C N 1
ATOM 8702 C CA . GLY C 1 174 ? 77.872 39.116 -271.573 1.00 13.03 174 GLY C CA 1
ATOM 8703 C C . GLY C 1 174 ? 77.039 40.210 -272.209 1.00 12.91 174 GLY C C 1
ATOM 8704 O O . GLY C 1 174 ? 77.060 40.355 -273.437 1.00 12.70 174 GLY C O 1
ATOM 8705 N N . TYR C 1 175 ? 76.317 40.975 -271.394 1.00 12.79 175 TYR C N 1
ATOM 8706 C CA . TYR C 1 175 ? 75.388 41.976 -271.923 1.00 13.75 175 TYR C CA 1
ATOM 8707 C C . TYR C 1 175 ? 75.654 43.435 -271.557 1.00 12.83 175 TYR C C 1
ATOM 8708 O O . TYR C 1 175 ? 75.076 44.314 -272.187 1.00 12.88 175 TYR C O 1
ATOM 8717 N N . ALA C 1 176 ? 76.452 43.707 -270.527 1.00 13.47 176 ALA C N 1
ATOM 8718 C CA . ALA C 1 176 ? 76.775 45.088 -270.157 1.00 13.68 176 ALA C CA 1
ATOM 8719 C C . ALA C 1 176 ? 78.173 45.507 -270.594 1.00 14.20 176 ALA C C 1
ATOM 8720 O O . ALA C 1 176 ? 78.378 46.621 -271.090 1.00 14.22 176 ALA C O 1
ATOM 8722 N N . LEU C 1 177 ? 79.136 44.614 -270.382 1.00 15.31 177 LEU C N 1
ATOM 8723 C CA . LEU C 1 177 ? 80.539 44.907 -270.664 1.00 16.10 177 LEU C CA 1
ATOM 8724 C C . LEU C 1 177 ? 81.022 44.394 -272.019 1.00 16.36 177 LEU C C 1
ATOM 8725 O O . LEU C 1 177 ? 82.060 44.840 -272.508 1.00 15.49 177 LEU C O 1
ATOM 8730 N N . GLY C 1 178 ? 80.301 43.442 -272.610 1.00 15.65 178 GLY C N 1
ATOM 8731 C CA . GLY C 1 178 ? 80.678 42.879 -273.905 1.00 16.18 178 GLY C CA 1
ATOM 8732 C C . GLY C 1 178 ? 81.946 42.043 -273.918 1.00 17.02 178 GLY C C 1
ATOM 8733 O O . GLY C 1 178 ? 82.528 41.790 -274.973 1.00 16.64 178 GLY C O 1
ATOM 8734 N N . VAL C 1 179 ? 82.370 41.605 -272.738 1.00 16.25 179 VAL C N 1
ATOM 8735 C CA . VAL C 1 179 ? 83.603 40.852 -272.551 1.00 16.12 179 VAL C CA 1
ATOM 8736 C C . VAL C 1 179 ? 83.388 39.347 -272.719 1.00 15.29 179 VAL C C 1
ATOM 8737 O O . VAL C 1 179 ? 84.318 38.616 -273.057 1.00 13.83 179 VAL C O 1
ATOM 8741 N N . HIS C 1 180 ? 82.153 38.909 -272.491 1.00 13.44 180 HIS C N 1
ATOM 8742 C CA . HIS C 1 180 ? 81.740 37.528 -272.710 1.00 14.98 180 HIS C CA 1
ATOM 8743 C C . HIS C 1 180 ? 80.631 37.503 -273.762 1.00 14.42 180 HIS C C 1
ATOM 8744 O O . HIS C 1 180 ? 79.995 38.523 -274.044 1.00 15.17 180 HIS C O 1
ATOM 8751 N N . ALA C 1 181 ? 80.407 36.329 -274.342 1.00 13.82 181 ALA C N 1
ATOM 8752 C CA . ALA C 1 181 ? 79.315 36.125 -275.286 1.00 12.81 181 ALA C CA 1
ATOM 8753 C C . ALA C 1 181 ? 78.017 36.521 -274.579 1.00 13.20 181 ALA C C 1
ATOM 8754 O O . ALA C 1 181 ? 77.857 36.256 -273.386 1.00 14.10 181 ALA C O 1
ATOM 8756 N N . PRO C 1 182 ? 77.064 37.134 -275.296 1.00 13.11 182 PRO C N 1
ATOM 8757 C CA . PRO C 1 182 ? 77.002 37.459 -276.711 1.00 14.84 182 PRO C CA 1
ATOM 8758 C C . PRO C 1 182 ? 77.732 38.762 -277.059 1.00 16.07 182 PRO C C 1
ATOM 8759 O O . PRO C 1 182 ? 77.696 39.190 -278.209 1.00 17.70 182 PRO C O 1
ATOM 8763 N N . GLY C 1 183 ? 78.406 39.391 -276.102 1.00 16.60 183 GLY C N 1
ATOM 8764 C CA . GLY C 1 183 ? 79.198 40.578 -276.426 1.00 16.21 183 GLY C CA 1
ATOM 8765 C C . GLY C 1 183 ? 78.406 41.860 -276.586 1.00 17.32 183 GLY C C 1
ATOM 8766 O O . GLY C 1 183 ? 78.797 42.738 -277.357 1.00 18.96 183 GLY C O 1
ATOM 8767 N N . ILE C 1 184 ? 77.298 41.979 -275.861 1.00 16.46 184 ILE C N 1
ATOM 8768 C CA . ILE C 1 184 ? 76.495 43.199 -275.852 1.00 15.93 184 ILE C CA 1
ATOM 8769 C C . ILE C 1 184 ? 77.033 44.153 -274.776 1.00 15.77 184 ILE C C 1
ATOM 8770 O O . ILE C 1 184 ? 77.614 43.725 -273.778 1.00 14.71 184 ILE C O 1
ATOM 8775 N N . LYS C 1 185 ? 76.878 45.452 -275.007 1.00 15.69 185 LYS C N 1
ATOM 8776 C CA . LYS C 1 185 ? 77.355 46.493 -274.108 1.00 15.49 185 LYS C CA 1
ATOM 8777 C C . LYS C 1 185 ? 76.214 47.444 -273.758 1.00 15.15 185 LYS C C 1
ATOM 8778 O O . LYS C 1 185 ? 76.213 48.605 -274.174 1.00 14.47 185 LYS C O 1
ATOM 8784 N N . ASP C 1 186 ? 75.246 46.954 -272.989 1.00 14.19 186 ASP C N 1
ATOM 8785 C CA . ASP C 1 186 ? 74.051 47.736 -272.664 1.00 14.79 186 ASP C CA 1
ATOM 8786 C C . ASP C 1 186 ? 73.566 47.320 -271.275 1.00 14.18 186 ASP C C 1
ATOM 8787 O O . ASP C 1 186 ? 72.886 46.300 -271.117 1.00 13.75 186 ASP C O 1
ATOM 8792 N N . MET C 1 187 ? 73.938 48.103 -270.266 1.00 13.39 187 MET C N 1
ATOM 8793 C CA . MET C 1 187 ? 73.608 47.776 -268.882 1.00 13.73 187 MET C CA 1
ATOM 8794 C C . MET C 1 187 ? 72.111 47.577 -268.650 1.00 13.64 187 MET C C 1
ATOM 8795 O O . MET C 1 187 ? 71.703 46.671 -267.922 1.00 14.38 187 MET C O 1
ATOM 8800 N N . LYS C 1 188 ? 71.284 48.422 -269.255 1.00 12.75 188 LYS C N 1
ATOM 8801 C CA . LYS C 1 188 ? 69.846 48.286 -269.071 1.00 13.11 188 LYS C CA 1
ATOM 8802 C C . LYS C 1 188 ? 69.375 46.924 -269.584 1.00 13.99 188 LYS C C 1
ATOM 8803 O O . LYS C 1 188 ? 68.543 46.270 -268.947 1.00 14.27 188 LYS C O 1
ATOM 8809 N N . MET C 1 189 ? 69.897 46.507 -270.736 1.00 13.51 189 MET C N 1
ATOM 8810 C CA . MET C 1 189 ? 69.562 45.198 -271.292 1.00 13.74 189 MET C CA 1
ATOM 8811 C C . MET C 1 189 ? 70.102 44.066 -270.423 1.00 13.67 189 MET C C 1
ATOM 8812 O O . MET C 1 189 ? 69.449 43.032 -270.276 1.00 13.92 189 MET C O 1
ATOM 8817 N N . ALA C 1 190 ? 71.283 44.266 -269.845 1.00 13.00 190 ALA C N 1
ATOM 8818 C CA . ALA C 1 190 ? 71.924 43.293 -268.967 1.00 13.37 190 ALA C CA 1
ATOM 8819 C C . ALA C 1 190 ? 71.078 43.048 -267.710 1.00 13.32 190 ALA C C 1
ATOM 8820 O O . ALA C 1 190 ? 70.990 41.932 -267.188 1.00 13.04 190 ALA C O 1
ATOM 8822 N N . LEU C 1 191 ? 70.432 44.096 -267.214 1.00 12.90 191 LEU C N 1
ATOM 8823 C CA . LEU C 1 191 ? 69.592 43.916 -266.030 1.00 13.67 191 LEU C CA 1
ATOM 8824 C C . LEU C 1 191 ? 68.301 43.190 -266.387 1.00 13.10 191 LEU C C 1
ATOM 8825 O O . LEU C 1 191 ? 67.754 42.457 -265.561 1.00 13.52 191 LEU C O 1
ATOM 8830 N N . LEU C 1 192 ? 67.826 43.403 -267.612 1.00 12.80 192 LEU C N 1
ATOM 8831 C CA . LEU C 1 192 ? 66.685 42.658 -268.143 1.00 12.68 192 LEU C CA 1
ATOM 8832 C C . LEU C 1 192 ? 67.077 41.198 -268.352 1.00 12.93 192 LEU C C 1
ATOM 8833 O O . LEU C 1 192 ? 66.307 40.295 -268.015 1.00 13.88 192 LEU C O 1
ATOM 8838 N N . ALA C 1 193 ? 68.271 40.959 -268.888 1.00 12.35 193 ALA C N 1
ATOM 8839 C CA . ALA C 1 193 ? 68.745 39.589 -269.058 1.00 12.30 193 ALA C CA 1
ATOM 8840 C C . ALA C 1 193 ? 68.813 38.877 -267.711 1.00 13.16 193 ALA C C 1
ATOM 8841 O O . ALA C 1 193 ? 68.420 37.707 -267.592 1.00 12.23 193 ALA C O 1
ATOM 8843 N N . ALA C 1 194 ? 69.344 39.580 -266.712 1.00 13.17 194 ALA C N 1
ATOM 8844 C CA . ALA C 1 194 ? 69.454 39.051 -265.352 1.00 13.73 194 ALA C CA 1
ATOM 8845 C C . ALA C 1 194 ? 68.080 38.714 -264.782 1.00 13.30 194 ALA C C 1
ATOM 8846 O O . ALA C 1 194 ? 67.884 37.658 -264.174 1.00 13.22 194 ALA C O 1
ATOM 8848 N N . HIS C 1 195 ? 67.117 39.603 -265.000 1.00 13.19 195 HIS C N 1
ATOM 8849 C CA . HIS C 1 195 ? 65.759 39.322 -264.552 1.00 13.30 195 HIS C CA 1
ATOM 8850 C C . HIS C 1 195 ? 65.214 38.048 -265.188 1.00 13.52 195 HIS C C 1
ATOM 8851 O O . HIS C 1 195 ? 64.661 37.184 -264.491 1.00 13.56 195 HIS C O 1
ATOM 8858 N N . ASN C 1 196 ? 65.377 37.914 -266.503 1.00 13.24 196 ASN C N 1
ATOM 8859 C CA . ASN C 1 196 ? 64.805 36.749 -267.180 1.00 13.61 196 ASN C CA 1
ATOM 8860 C C . ASN C 1 196 ? 65.494 35.453 -266.784 1.00 13.48 196 ASN C C 1
ATOM 8861 O O . ASN C 1 196 ? 64.835 34.414 -266.691 1.00 12.76 196 ASN C O 1
ATOM 8866 N N . ILE C 1 197 ? 66.804 35.519 -266.547 1.00 13.12 197 ILE C N 1
ATOM 8867 C CA . ILE C 1 197 ? 67.547 34.356 -266.049 1.00 13.59 197 ILE C CA 1
ATOM 8868 C C . ILE C 1 197 ? 66.976 33.924 -264.697 1.00 13.64 197 ILE C C 1
ATOM 8869 O O . ILE C 1 197 ? 66.740 32.727 -264.466 1.00 13.50 197 ILE C O 1
ATOM 8874 N N . LEU C 1 198 ? 66.717 34.893 -263.816 1.00 12.38 198 LEU C N 1
ATOM 8875 C CA . LEU C 1 198 ? 66.164 34.562 -262.496 1.00 12.59 198 LEU C CA 1
ATOM 8876 C C . LEU C 1 198 ? 64.765 33.959 -262.614 1.00 12.90 198 LEU C C 1
ATOM 8877 O O . LEU C 1 198 ? 64.429 33.006 -261.897 1.00 12.33 198 LEU C O 1
ATOM 8882 N N . LEU C 1 199 ? 63.962 34.516 -263.517 1.00 12.39 199 LEU C N 1
ATOM 8883 C CA . LEU C 1 199 ? 62.645 33.935 -263.789 1.00 13.49 199 LEU C CA 1
ATOM 8884 C C . LEU C 1 199 ? 62.751 32.486 -264.251 1.00 14.38 199 LEU C C 1
ATOM 8885 O O . LEU C 1 199 ? 61.936 31.636 -263.852 1.00 13.61 199 LEU C O 1
ATOM 8890 N N . SER C 1 200 ? 63.749 32.215 -265.093 1.00 13.97 200 SER C N 1
ATOM 8891 C CA . SER C 1 200 ? 63.959 30.867 -265.611 1.00 14.45 200 SER C CA 1
ATOM 8892 C C . SER C 1 200 ? 64.361 29.904 -264.492 1.00 14.21 200 SER C C 1
ATOM 8893 O O . SER C 1 200 ? 63.936 28.741 -264.482 1.00 13.87 200 SER C O 1
ATOM 8896 N N . HIS C 1 201 ? 65.182 30.390 -263.563 1.00 13.84 201 HIS C N 1
ATOM 8897 C CA . HIS C 1 201 ? 65.559 29.654 -262.357 1.00 13.70 201 HIS C CA 1
ATOM 8898 C C . HIS C 1 201 ? 64.321 29.263 -261.546 1.00 13.89 201 HIS C C 1
ATOM 8899 O O . HIS C 1 201 ? 64.078 28.081 -261.275 1.00 13.22 201 HIS C O 1
ATOM 8906 N N . PHE C 1 202 ? 63.506 30.252 -261.190 1.00 13.72 202 PHE C N 1
ATOM 8907 C CA . PHE C 1 202 ? 62.292 29.959 -260.424 1.00 14.38 202 PHE C CA 1
ATOM 8908 C C . PHE C 1 202 ? 61.332 2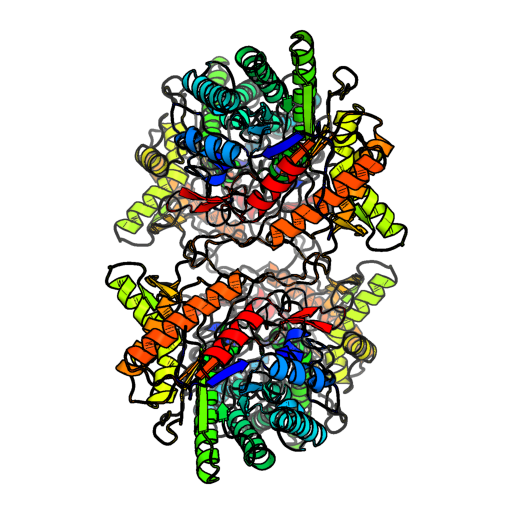8.992 -261.127 1.00 14.75 202 PHE C C 1
ATOM 8909 O O . PHE C 1 202 ? 60.738 28.125 -260.474 1.00 14.50 202 PHE C O 1
ATOM 8917 N N . LYS C 1 203 ? 61.167 29.137 -262.440 1.00 15.18 203 LYS C N 1
ATOM 8918 C CA . LYS C 1 203 ? 60.265 28.246 -263.186 1.00 15.12 203 LYS C CA 1
ATOM 8919 C C . LYS C 1 203 ? 60.807 26.820 -263.179 1.00 14.36 203 LYS C C 1
ATOM 8920 O O . LYS C 1 203 ? 60.036 25.865 -263.081 1.00 12.92 203 LYS C O 1
ATOM 8926 N N . ALA C 1 204 ? 62.126 26.684 -263.306 1.00 12.07 204 ALA C N 1
ATOM 8927 C CA . ALA C 1 204 ? 62.763 25.369 -263.287 1.00 12.58 204 ALA C CA 1
ATOM 8928 C C . ALA C 1 204 ? 62.654 24.703 -261.916 1.00 12.83 204 ALA C C 1
ATOM 8929 O O . ALA C 1 204 ? 62.430 23.491 -261.822 1.00 13.62 204 ALA C O 1
ATOM 8931 N N . VAL C 1 205 ? 62.829 25.483 -260.853 1.00 12.22 205 VAL C N 1
ATOM 8932 C CA . VAL C 1 205 ? 62.684 24.941 -259.505 1.00 12.68 205 VAL C CA 1
ATOM 8933 C C . VAL C 1 205 ? 61.233 24.485 -259.311 1.00 13.01 205 VAL C C 1
ATOM 8934 O O . VAL C 1 205 ? 60.984 23.382 -258.815 1.00 12.68 205 VAL C O 1
ATOM 8938 N N . LYS C 1 206 ? 60.278 25.313 -259.728 1.00 12.76 206 LYS C N 1
ATOM 8939 C CA . LYS C 1 206 ? 58.863 24.914 -259.659 1.00 12.88 206 LYS C CA 1
ATOM 8940 C C . LYS C 1 206 ? 58.631 23.603 -260.410 1.00 13.39 206 LYS C C 1
ATOM 8941 O O . LYS C 1 206 ? 57.967 22.703 -259.886 1.00 15.34 206 LYS C O 1
ATOM 8947 N N . ALA C 1 207 ? 59.189 23.484 -261.614 1.00 13.04 207 ALA C N 1
ATOM 8948 C CA . ALA C 1 207 ? 59.024 22.284 -262.434 1.00 13.29 207 ALA C CA 1
ATOM 8949 C C . ALA C 1 207 ? 59.618 21.059 -261.747 1.00 13.02 207 ALA C C 1
ATOM 8950 O O . ALA C 1 207 ? 59.028 19.969 -261.757 1.00 12.27 207 ALA C O 1
ATOM 8952 N N . TYR C 1 208 ? 60.804 21.251 -261.179 1.00 12.30 208 TYR C N 1
ATOM 8953 C CA . TYR C 1 208 ? 61.498 20.202 -260.444 1.00 13.58 208 TYR C CA 1
ATOM 8954 C C . TYR C 1 208 ? 60.683 19.693 -259.249 1.00 14.60 208 TYR C C 1
ATOM 8955 O O . TYR C 1 208 ? 60.509 18.475 -259.050 1.00 14.96 208 TYR C O 1
ATOM 8964 N N . ARG C 1 209 ? 60.136 20.623 -258.472 1.00 14.27 209 ARG C N 1
ATOM 8965 C CA . ARG C 1 209 ? 59.323 20.246 -257.319 1.00 15.79 209 ARG C CA 1
ATOM 8966 C C . ARG C 1 209 ? 58.144 19.365 -257.735 1.00 15.98 209 ARG C C 1
ATOM 8967 O O . ARG C 1 209 ? 57.832 18.391 -257.048 1.00 17.13 209 ARG C O 1
ATOM 8975 N N . GLU C 1 210 ? 57.515 19.679 -258.865 1.00 16.15 210 GLU C N 1
ATOM 8976 C CA . GLU C 1 210 ? 56.304 18.973 -259.295 1.00 17.78 210 GLU C CA 1
ATOM 8977 C C . GLU C 1 210 ? 56.525 17.498 -259.596 1.00 17.48 210 GLU C C 1
ATOM 8978 O O . GLU C 1 210 ? 55.583 16.708 -259.544 1.00 16.56 210 GLU C O 1
ATOM 8984 N N . LEU C 1 211 ? 57.768 17.148 -259.910 1.00 17.58 211 LEU C N 1
ATOM 8985 C CA . LEU C 1 211 ? 58.147 15.797 -260.312 1.00 18.70 211 LEU C CA 1
ATOM 8986 C C . LEU C 1 211 ? 58.385 14.776 -259.199 1.00 19.29 211 LEU C C 1
ATOM 8987 O O . LEU C 1 211 ? 58.498 13.580 -259.484 1.00 18.01 211 LEU C O 1
ATOM 8992 N N . GLU C 1 212 ? 58.470 15.230 -257.950 1.00 20.41 212 GLU C N 1
ATOM 8993 C CA . GLU C 1 212 ? 58.627 14.330 -256.805 1.00 21.84 212 GLU C CA 1
ATOM 8994 C C . GLU C 1 212 ? 59.901 13.486 -256.888 1.00 22.22 212 GLU C C 1
ATOM 8995 O O . GLU C 1 212 ? 59.920 12.328 -256.469 1.00 21.77 212 GLU C O 1
ATOM 9001 N N . GLN C 1 213 ? 60.951 14.051 -257.473 1.00 22.15 213 GLN C N 1
ATOM 9002 C CA . GLN C 1 213 ? 62.231 13.357 -257.556 1.00 24.17 213 GLN C CA 1
ATOM 9003 C C . GLN C 1 213 ? 62.958 13.553 -256.229 1.00 25.33 213 GLN C C 1
ATOM 9004 O O . GLN C 1 213 ? 62.642 14.477 -255.471 1.00 26.15 213 GLN C O 1
ATOM 9010 N N . ASP C 1 214 ? 63.923 12.690 -255.937 1.00 25.10 214 ASP C N 1
ATOM 9011 C CA . ASP C 1 214 ? 64.441 12.636 -254.571 1.00 27.23 214 ASP C CA 1
ATOM 9012 C C . ASP C 1 214 ? 65.572 13.619 -254.278 1.00 25.40 214 ASP C C 1
ATOM 9013 O O . ASP C 1 214 ? 66.143 13.595 -253.185 1.00 26.32 214 ASP C O 1
ATOM 9018 N N . GLY C 1 215 ? 65.878 14.487 -255.238 1.00 23.61 215 GLY C N 1
ATOM 9019 C CA . GLY C 1 215 ? 67.065 15.325 -255.167 1.00 20.42 215 GLY C CA 1
ATOM 9020 C C . GLY C 1 215 ? 66.905 16.766 -254.730 1.00 19.43 215 GLY C C 1
ATOM 9021 O O . GLY C 1 215 ? 65.930 17.155 -254.081 1.00 19.80 215 GLY C O 1
ATOM 9022 N N . GLN C 1 216 ? 67.889 17.572 -255.101 1.00 16.76 216 GLN C N 1
ATOM 9023 C CA . GLN C 1 216 ? 67.897 18.965 -254.688 1.00 17.19 216 GLN C CA 1
ATOM 9024 C C . GLN C 1 216 ? 68.286 19.874 -255.852 1.00 16.11 216 GLN C C 1
ATOM 9025 O O . GLN C 1 216 ? 69.020 19.467 -256.759 1.00 15.95 216 GLN C O 1
ATOM 9031 N N . ILE C 1 217 ? 67.787 21.106 -255.814 1.00 14.52 217 ILE C N 1
ATOM 9032 C CA . ILE C 1 217 ? 68.000 22.053 -256.900 1.00 13.59 217 ILE C CA 1
ATOM 9033 C C . ILE C 1 217 ? 68.294 23.432 -256.318 1.00 13.40 217 ILE C C 1
ATOM 9034 O O . ILE C 1 217 ? 67.742 23.813 -255.291 1.00 14.10 217 ILE C O 1
ATOM 9039 N N . GLY C 1 218 ? 69.203 24.156 -256.955 1.00 13.34 218 GLY C N 1
ATOM 9040 C CA . GLY C 1 218 ? 69.580 25.487 -256.493 1.00 13.12 218 GLY C CA 1
ATOM 9041 C C . GLY C 1 218 ? 70.286 26.217 -257.616 1.00 13.46 218 GLY C C 1
ATOM 9042 O O . GLY C 1 218 ? 70.420 25.690 -258.718 1.00 14.17 218 GLY C O 1
ATOM 9043 N N . ILE C 1 219 ? 70.730 27.436 -257.326 1.00 13.90 219 ILE C N 1
ATOM 9044 C CA . ILE C 1 219 ? 71.455 28.252 -258.282 1.00 13.94 219 ILE C CA 1
ATOM 9045 C C . ILE C 1 219 ? 72.859 28.432 -257.713 1.00 14.50 219 ILE C C 1
ATOM 9046 O O . ILE C 1 219 ? 73.072 28.300 -256.505 1.00 14.43 219 ILE C O 1
ATOM 9051 N N . THR C 1 220 ? 73.807 28.743 -258.588 1.00 15.18 220 THR C N 1
ATOM 9052 C CA . THR C 1 220 ? 75.181 29.019 -258.200 1.00 15.73 220 THR C CA 1
ATOM 9053 C C . THR C 1 220 ? 75.472 30.498 -258.462 1.00 15.74 220 THR C C 1
ATOM 9054 O O . THR C 1 220 ? 75.264 30.972 -259.579 1.00 16.16 220 THR C O 1
ATOM 9058 N N . LEU C 1 221 ? 75.965 31.208 -257.445 1.00 15.08 221 LEU C N 1
ATOM 9059 C CA . LEU C 1 221 ? 76.299 32.626 -257.585 1.00 13.96 221 LEU C CA 1
ATOM 9060 C C . LEU C 1 221 ? 77.783 32.895 -257.360 1.00 14.34 221 LEU C C 1
ATOM 9061 O O . LEU C 1 221 ? 78.409 32.293 -256.486 1.00 15.72 221 LEU C O 1
ATOM 9066 N N . ASN C 1 222 ? 78.348 33.804 -258.147 1.00 13.86 222 ASN C N 1
ATOM 9067 C CA . ASN C 1 222 ? 79.701 34.261 -257.851 1.00 15.79 222 ASN C CA 1
ATOM 9068 C C . ASN C 1 222 ? 79.534 35.381 -256.815 1.00 15.86 222 ASN C C 1
ATOM 9069 O O . ASN C 1 222 ? 78.734 36.308 -256.997 1.00 15.55 222 ASN C O 1
ATOM 9074 N N . LEU C 1 223 ? 80.260 35.257 -255.709 1.00 15.94 223 LEU C N 1
ATOM 9075 C CA . LEU C 1 223 ? 80.150 36.188 -254.594 1.00 15.17 223 LEU C CA 1
ATOM 9076 C C . LEU C 1 223 ? 81.557 36.600 -254.201 1.00 16.13 223 LEU C C 1
ATOM 9077 O O . LEU C 1 223 ? 82.482 35.787 -254.242 1.00 15.10 223 LEU C O 1
ATOM 9082 N N . SER C 1 224 ? 81.706 37.868 -253.832 1.00 16.50 224 SER C N 1
ATOM 9083 C CA . SER C 1 224 ? 83.028 38.396 -253.519 1.00 17.73 224 SER C CA 1
ATOM 9084 C C . SER C 1 224 ? 82.881 39.415 -252.398 1.00 17.66 224 SER C C 1
ATOM 9085 O O . SER C 1 224 ? 82.296 40.485 -252.613 1.00 18.48 224 SER C O 1
ATOM 9088 N N . THR C 1 225 ? 83.407 39.062 -251.225 1.00 17.02 225 THR C N 1
ATOM 9089 C CA . THR C 1 225 ? 83.313 39.870 -250.011 1.00 17.20 225 THR C CA 1
ATOM 9090 C C . THR C 1 225 ? 83.957 41.237 -250.234 1.00 16.75 225 THR C C 1
ATOM 9091 O O . THR C 1 225 ? 85.087 41.326 -250.712 1.00 17.38 225 THR C O 1
ATOM 9095 N N . CYS C 1 226 ? 83.235 42.294 -249.876 1.00 16.13 226 CYS C N 1
ATOM 9096 C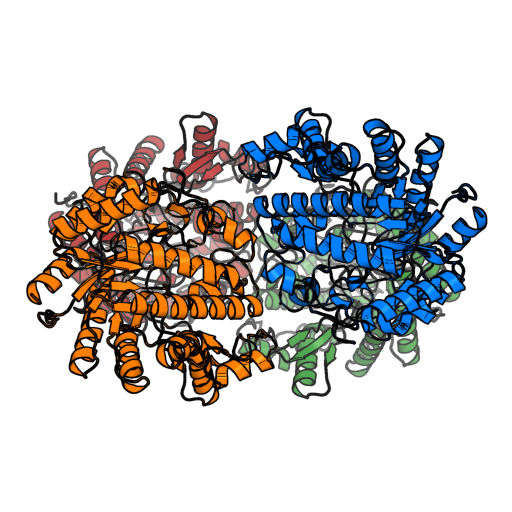 CA . CYS C 1 226 ? 83.688 43.665 -250.076 1.00 16.99 226 CYS C CA 1
ATOM 9097 C C . CYS C 1 226 ? 84.163 44.271 -248.764 1.00 16.98 226 CYS C C 1
ATOM 9098 O O . CYS C 1 226 ? 83.505 44.134 -247.734 1.00 16.81 226 CYS C O 1
ATOM 9101 N N . TYR C 1 227 ? 85.326 44.913 -248.811 1.00 16.54 227 TYR C N 1
ATOM 9102 C CA . TYR C 1 227 ? 85.909 45.549 -247.641 1.00 17.27 227 TYR C CA 1
ATOM 9103 C C . TYR C 1 227 ? 86.145 47.012 -248.000 1.00 18.00 227 TYR C C 1
ATOM 9104 O O . TYR C 1 227 ? 86.416 47.332 -249.152 1.00 17.51 227 TYR C O 1
ATOM 9113 N N . SER C 1 228 ? 86.017 47.898 -247.019 1.00 17.98 228 SER C N 1
ATOM 9114 C CA . SER C 1 228 ? 86.258 49.311 -247.261 1.00 18.59 228 SER C CA 1
ATOM 9115 C C . SER C 1 228 ? 87.761 49.566 -247.247 1.00 19.24 228 SER C C 1
ATOM 9116 O O . SER C 1 228 ? 88.474 48.963 -246.448 1.00 19.64 228 SER C O 1
ATOM 9119 N N . ASN C 1 229 ? 88.226 50.444 -248.129 1.00 19.20 229 ASN C N 1
ATOM 9120 C CA . ASN C 1 229 ? 89.638 50.823 -248.188 1.00 20.93 229 ASN C CA 1
ATOM 9121 C C . ASN C 1 229 ? 90.118 51.583 -246.947 1.00 22.00 229 ASN C C 1
ATOM 9122 O O . ASN C 1 229 ? 91.321 51.659 -246.687 1.00 21.84 229 ASN C O 1
ATOM 9127 N N . SER C 1 230 ? 89.185 52.146 -246.180 1.00 23.17 230 SER C N 1
ATOM 9128 C CA . SER C 1 230 ? 89.543 52.876 -244.964 1.00 24.66 230 SER C CA 1
ATOM 9129 C C . SER C 1 230 ? 88.391 52.964 -243.968 1.00 25.84 230 SER C C 1
ATOM 9130 O O . SER C 1 230 ? 87.354 52.313 -244.137 1.00 25.89 230 SER C O 1
ATOM 9133 N N . ALA C 1 231 ? 88.600 53.779 -242.936 1.00 26.31 231 ALA C N 1
ATOM 9134 C CA . ALA C 1 231 ? 87.620 54.001 -241.883 1.00 26.98 231 ALA C CA 1
ATOM 9135 C C . ALA C 1 231 ? 86.634 55.116 -242.226 1.00 27.65 231 ALA C C 1
ATOM 9136 O O . ALA C 1 231 ? 85.634 55.279 -241.524 1.00 28.25 231 ALA C O 1
ATOM 9138 N N . ASP C 1 232 ? 86.906 55.865 -243.295 1.00 27.89 232 ASP C N 1
ATOM 9139 C CA . ASP C 1 232 ? 86.040 56.953 -243.751 1.00 28.64 232 ASP C CA 1
ATOM 9140 C C . ASP C 1 232 ? 84.654 56.432 -244.098 1.00 28.34 232 ASP C C 1
ATOM 9141 O O . ASP C 1 232 ? 84.514 55.404 -244.763 1.00 27.63 232 ASP C O 1
ATOM 9146 N N . GLU C 1 233 ? 83.637 57.161 -243.652 1.00 28.09 233 GLU C N 1
ATOM 9147 C CA . GLU C 1 233 ? 82.253 56.772 -243.890 1.00 28.09 233 GLU C CA 1
ATOM 9148 C C . GLU C 1 233 ? 81.946 56.660 -245.385 1.00 26.93 233 GLU C C 1
ATOM 9149 O O . GLU C 1 233 ? 81.202 55.769 -245.798 1.00 26.37 233 GLU C O 1
ATOM 9155 N N . GLU C 1 234 ? 82.510 57.552 -246.196 1.00 25.41 234 GLU C N 1
ATOM 9156 C CA . GLU C 1 234 ? 82.253 57.514 -247.633 1.00 24.84 234 GLU C CA 1
ATOM 9157 C C . GLU C 1 234 ? 82.790 56.237 -248.295 1.00 23.06 234 GLU C C 1
ATOM 9158 O O . GLU C 1 234 ? 82.168 55.751 -249.237 1.00 21.96 234 GLU C O 1
ATOM 9164 N N . ASP C 1 235 ? 83.901 55.693 -247.798 1.00 21.59 235 ASP C N 1
ATOM 9165 C CA . ASP C 1 235 ? 84.462 54.432 -248.300 1.00 21.30 235 ASP C CA 1
ATOM 9166 C C . ASP C 1 235 ? 83.673 53.211 -247.818 1.00 20.63 235 ASP C C 1
ATOM 9167 O O . ASP C 1 235 ? 83.504 52.247 -248.571 1.00 19.80 235 ASP C O 1
ATOM 9172 N N . ILE C 1 236 ? 83.199 53.253 -246.572 1.00 20.26 236 ILE C N 1
ATOM 9173 C CA . ILE C 1 236 ? 82.344 52.209 -246.000 1.00 20.30 236 ILE C CA 1
ATOM 9174 C C . ILE C 1 236 ? 81.080 52.070 -246.854 1.00 19.70 236 ILE C C 1
ATOM 9175 O O . ILE C 1 236 ? 80.658 50.960 -247.195 1.00 18.92 236 ILE C O 1
ATOM 9180 N N . ALA C 1 237 ? 80.483 53.212 -247.189 1.00 18.69 237 ALA C N 1
ATOM 9181 C CA . ALA C 1 237 ? 79.271 53.281 -247.998 1.00 17.20 237 ALA C CA 1
ATOM 9182 C C . ALA C 1 237 ? 79.549 52.831 -249.436 1.00 17.57 237 ALA C C 1
ATOM 9183 O O . ALA C 1 237 ? 78.712 52.175 -250.066 1.00 16.69 237 ALA C O 1
ATOM 9185 N N . ALA C 1 238 ? 80.737 53.153 -249.943 1.00 17.04 238 ALA C N 1
ATOM 9186 C CA . ALA C 1 238 ? 81.143 52.691 -251.268 1.00 17.61 238 ALA C CA 1
ATOM 9187 C C . ALA C 1 238 ? 81.227 51.163 -251.295 1.00 17.82 238 ALA C C 1
ATOM 9188 O O . ALA C 1 238 ? 80.752 50.528 -252.242 1.00 18.35 238 ALA C O 1
ATOM 9190 N N . ALA C 1 239 ? 81.825 50.571 -250.261 1.00 17.02 239 ALA C N 1
ATOM 9191 C CA . ALA C 1 239 ? 81.941 49.114 -250.182 1.00 16.47 239 ALA C CA 1
ATOM 9192 C C . ALA C 1 239 ? 80.561 48.449 -250.095 1.00 16.52 239 ALA C C 1
ATOM 9193 O O . ALA C 1 239 ? 80.330 47.392 -250.687 1.00 15.90 239 ALA C O 1
ATOM 9195 N N . HIS C 1 240 ? 79.644 49.089 -249.379 1.00 16.55 240 HIS C N 1
ATOM 9196 C CA . HIS C 1 240 ? 78.269 48.596 -249.273 1.00 17.48 240 HIS C CA 1
ATOM 9197 C C . HIS C 1 240 ? 77.557 48.656 -250.623 1.00 17.57 240 HIS C C 1
ATOM 9198 O O . HIS C 1 240 ? 76.789 47.749 -250.949 1.00 17.58 240 HIS C O 1
ATOM 9205 N N . ARG C 1 241 ? 77.806 49.704 -251.405 1.00 17.02 241 ARG C N 1
ATOM 9206 C CA . ARG C 1 241 ? 77.246 49.781 -252.757 1.00 17.09 241 ARG C CA 1
ATOM 9207 C C . ARG C 1 241 ? 77.773 48.641 -253.635 1.00 17.06 241 ARG C C 1
ATOM 9208 O O . ARG C 1 241 ? 77.002 47.932 -254.295 1.00 16.90 241 ARG C O 1
ATOM 9216 N N . SER C 1 242 ? 79.090 48.462 -253.623 1.00 16.75 242 SER C N 1
ATOM 9217 C CA . SER C 1 242 ? 79.731 47.390 -254.372 1.00 17.19 242 SER C CA 1
ATOM 9218 C C . SER C 1 242 ? 79.222 46.015 -253.940 1.00 16.84 242 SER C C 1
ATOM 9219 O O . SER C 1 242 ? 79.047 45.135 -254.784 1.00 17.05 242 SER C O 1
ATOM 9222 N N . ASP C 1 243 ? 78.976 45.844 -252.643 1.00 15.84 243 ASP C N 1
ATOM 9223 C CA . ASP C 1 243 ? 78.380 44.621 -252.096 1.00 15.82 243 ASP C CA 1
ATOM 9224 C C . ASP C 1 243 ? 76.985 44.426 -252.673 1.00 15.54 243 ASP C C 1
ATOM 9225 O O . ASP C 1 243 ? 76.573 43.292 -252.944 1.00 14.86 243 ASP C O 1
ATOM 9230 N N . GLY C 1 244 ? 76.273 45.537 -252.856 1.00 15.12 244 GLY C N 1
ATOM 9231 C CA . GLY C 1 244 ? 74.917 45.519 -253.405 1.00 17.04 244 GLY C CA 1
ATOM 9232 C C . GLY C 1 244 ? 74.856 44.934 -254.804 1.00 17.47 244 GLY C C 1
ATOM 9233 O O . GLY C 1 244 ? 73.935 44.193 -255.154 1.00 17.64 244 GLY C O 1
ATOM 9234 N N . TRP C 1 245 ? 75.858 45.256 -255.614 1.00 17.79 245 TRP C N 1
ATOM 9235 C CA . TRP C 1 245 ? 75.902 44.726 -256.971 1.00 18.49 245 TRP C CA 1
ATOM 9236 C C . TRP C 1 245 ? 76.554 43.349 -257.045 1.00 18.47 245 TRP C C 1
ATOM 9237 O O . TRP C 1 245 ? 75.951 42.433 -257.609 1.00 19.62 245 TRP C O 1
ATOM 9248 N N . ASN C 1 246 ? 77.730 43.179 -256.444 1.00 18.38 246 ASN C N 1
ATOM 9249 C CA . ASN C 1 246 ? 78.429 41.892 -256.495 1.00 19.12 246 ASN C CA 1
ATOM 9250 C C . ASN C 1 246 ? 77.654 40.773 -255.804 1.00 18.69 246 ASN C C 1
ATOM 9251 O O . ASN C 1 246 ? 77.632 39.629 -256.266 1.00 18.06 246 ASN C O 1
ATOM 9256 N N . ASN C 1 247 ? 77.007 41.102 -254.690 1.00 17.17 247 ASN C N 1
ATOM 9257 C CA . ASN C 1 247 ? 76.434 40.047 -253.860 1.00 16.81 247 ASN C CA 1
ATOM 9258 C C . ASN C 1 247 ? 74.930 40.119 -253.636 1.00 16.53 247 ASN C C 1
ATOM 9259 O O . ASN C 1 247 ? 74.228 39.141 -253.867 1.00 16.58 247 ASN C O 1
ATOM 9264 N N . ARG C 1 248 ? 74.449 41.277 -253.201 1.00 15.66 248 ARG C N 1
ATOM 9265 C CA . ARG C 1 248 ? 73.057 41.387 -252.791 1.00 16.05 248 ARG C CA 1
ATOM 9266 C C . ARG C 1 248 ? 72.027 41.318 -253.909 1.00 15.94 248 ARG C C 1
ATOM 9267 O O . ARG C 1 248 ? 70.918 40.839 -253.660 1.00 16.56 248 ARG C O 1
ATOM 9275 N N . TRP C 1 249 ? 72.364 41.763 -255.118 1.00 16.32 249 TRP C N 1
ATOM 9276 C CA . TRP C 1 249 ? 71.382 41.738 -256.207 1.00 15.96 249 TRP C CA 1
ATOM 9277 C C . TRP C 1 249 ? 70.832 40.330 -256.430 1.00 16.44 249 TRP C C 1
ATOM 9278 O O . TRP C 1 249 ? 69.616 40.130 -256.484 1.00 15.93 249 TRP C O 1
ATOM 9289 N N . PHE C 1 250 ? 71.725 39.350 -256.536 1.00 16.34 250 PHE C N 1
ATOM 9290 C CA . PHE C 1 250 ? 71.286 37.974 -256.749 1.00 16.69 250 PHE C CA 1
ATOM 9291 C C . PHE C 1 250 ? 71.046 37.153 -255.476 1.00 17.05 250 PHE C C 1
ATOM 9292 O O . PHE C 1 250 ? 70.257 36.194 -255.506 1.00 16.45 250 PHE C O 1
ATOM 9300 N N . LEU C 1 251 ? 71.726 37.495 -254.380 1.00 17.50 251 LEU C N 1
ATOM 9301 C CA . LEU C 1 251 ? 71.456 36.842 -253.092 1.00 18.23 251 LEU C CA 1
ATOM 9302 C C . LEU C 1 251 ? 70.024 37.123 -252.663 1.00 17.70 251 LEU C C 1
ATOM 9303 O O . LEU C 1 251 ? 69.280 36.194 -252.344 1.00 17.92 251 LEU C O 1
ATOM 9308 N N . ASP C 1 252 ? 69.649 38.402 -252.682 1.00 17.78 252 ASP C N 1
ATOM 9309 C CA . ASP C 1 252 ? 68.303 38.834 -252.297 1.00 18.03 252 ASP C CA 1
ATOM 9310 C C . ASP C 1 252 ? 67.255 38.224 -253.229 1.00 17.78 252 ASP C C 1
ATOM 9311 O O . ASP C 1 252 ? 66.181 37.799 -252.792 1.00 17.99 252 ASP C O 1
ATOM 9316 N N . ALA C 1 253 ? 67.560 38.176 -254.522 1.00 17.15 253 ALA C N 1
ATOM 9317 C CA . ALA C 1 253 ? 66.609 37.615 -255.475 1.00 16.35 253 ALA C CA 1
ATOM 9318 C C . ALA C 1 253 ? 66.408 36.113 -255.266 1.00 16.26 253 ALA C C 1
ATOM 9319 O O . ALA C 1 253 ? 65.274 35.634 -255.138 1.00 16.60 253 ALA C O 1
ATOM 9321 N N . ALA C 1 254 ? 67.508 35.372 -255.180 1.00 15.95 254 ALA C N 1
ATOM 9322 C CA . ALA C 1 254 ? 67.459 33.916 -255.024 1.00 16.98 254 ALA C CA 1
ATOM 9323 C C . ALA C 1 254 ? 66.967 33.417 -253.659 1.00 17.26 254 ALA C C 1
ATOM 9324 O O . ALA C 1 254 ? 66.341 32.354 -253.556 1.00 16.76 254 ALA C O 1
ATOM 9326 N N . LEU C 1 255 ? 67.252 34.182 -252.609 1.00 17.18 255 LEU C N 1
ATOM 9327 C CA . LEU C 1 255 ? 66.933 33.754 -251.252 1.00 17.74 255 LEU C CA 1
ATOM 9328 C C . LEU C 1 255 ? 65.718 34.453 -250.646 1.00 18.84 255 LEU C C 1
ATOM 9329 O O . LEU C 1 255 ? 65.083 33.905 -249.750 1.00 19.59 255 LEU C O 1
ATOM 9334 N N . LYS C 1 256 ? 65.400 35.662 -251.098 1.00 19.10 256 LYS C N 1
ATOM 9335 C CA . LYS C 1 256 ? 64.280 36.394 -250.515 1.00 19.83 256 LYS C CA 1
ATOM 9336 C C . LYS C 1 256 ? 63.233 36.790 -251.550 1.00 19.03 256 LYS C C 1
ATOM 9337 O O . LYS C 1 256 ? 62.138 37.213 -251.186 1.00 19.13 256 LYS C O 1
ATOM 9343 N N . GLY C 1 257 ? 63.568 36.656 -252.832 1.00 18.46 257 GLY C N 1
ATOM 9344 C CA . GLY C 1 257 ? 62.639 36.955 -253.919 1.00 18.57 257 GLY C CA 1
ATOM 9345 C C . GLY C 1 257 ? 62.383 38.439 -254.098 1.00 18.22 257 GLY C C 1
ATOM 9346 O O . GLY C 1 257 ? 61.293 38.847 -254.505 1.00 18.49 257 GLY C O 1
ATOM 9347 N N . THR C 1 258 ? 63.379 39.254 -253.766 1.00 17.94 258 THR C N 1
ATOM 9348 C CA . THR C 1 258 ? 63.281 40.698 -253.944 1.00 17.93 258 THR C CA 1
ATOM 9349 C C . THR C 1 258 ? 64.640 41.230 -254.392 1.00 17.90 258 THR C C 1
ATOM 9350 O O . THR C 1 258 ? 65.664 40.574 -254.222 1.00 18.03 258 THR C O 1
ATOM 9354 N N . TYR C 1 259 ? 64.655 42.427 -254.963 1.00 17.76 259 TYR C N 1
ATOM 9355 C CA . TYR C 1 259 ? 65.924 43.079 -255.270 1.00 17.94 259 TYR C CA 1
ATOM 9356 C C . TYR C 1 259 ? 66.245 44.104 -254.188 1.00 18.11 259 TYR C C 1
ATOM 9357 O O . TYR C 1 259 ? 65.319 44.696 -253.626 1.00 18.10 259 TYR C O 1
ATOM 9366 N N . PRO C 1 260 ? 67.541 44.353 -253.926 1.00 18.70 260 PRO C N 1
ATOM 9367 C CA . PRO C 1 260 ? 67.919 45.358 -252.931 1.00 19.42 260 PRO C CA 1
ATOM 9368 C C . PRO C 1 260 ? 67.534 46.757 -253.386 1.00 20.37 260 PRO C C 1
ATOM 9369 O O . PRO C 1 260 ? 67.963 47.237 -254.437 1.00 19.98 260 PRO C O 1
ATOM 9373 N N . GLU C 1 261 ? 66.741 47.412 -252.552 1.00 21.06 261 GLU C N 1
ATOM 9374 C CA . GLU C 1 261 ? 66.183 48.712 -252.878 1.00 23.70 261 GLU C CA 1
ATOM 9375 C C . GLU C 1 261 ? 67.208 49.821 -253.096 1.00 23.42 261 GLU C C 1
ATOM 9376 O O . GLU C 1 261 ? 66.973 50.713 -253.922 1.00 24.61 261 GLU C O 1
ATOM 9382 N N . ASP C 1 262 ? 68.328 49.763 -252.377 1.00 22.33 262 ASP C N 1
ATOM 9383 C CA . ASP C 1 262 ? 69.380 50.770 -252.526 1.00 22.33 262 ASP C CA 1
ATOM 9384 C C . ASP C 1 262 ? 69.993 50.711 -253.923 1.00 21.96 262 ASP C C 1
ATOM 9385 O O . ASP C 1 262 ? 70.312 51.740 -254.521 1.00 22.17 262 ASP C O 1
ATOM 9390 N N . MET C 1 263 ? 70.132 49.495 -254.440 1.00 21.44 263 MET C N 1
ATOM 9391 C CA . MET C 1 263 ? 70.664 49.289 -255.779 1.00 20.68 263 MET C CA 1
ATOM 9392 C C . MET C 1 263 ? 69.640 49.701 -256.837 1.00 20.03 263 MET C C 1
ATOM 9393 O O . MET C 1 263 ? 70.008 50.310 -257.842 1.00 19.22 263 MET C O 1
ATOM 9398 N N . ILE C 1 264 ? 68.365 49.390 -256.614 1.00 19.36 264 ILE C N 1
ATOM 9399 C CA . ILE C 1 264 ? 67.325 49.823 -257.538 1.00 19.70 264 ILE C CA 1
ATOM 9400 C C . ILE C 1 264 ? 67.375 51.343 -257.707 1.00 20.26 264 ILE C C 1
ATOM 9401 O O . ILE C 1 264 ? 67.313 51.866 -258.818 1.00 19.64 264 ILE C O 1
ATOM 9406 N N . LYS C 1 265 ? 67.513 52.056 -256.597 1.00 21.07 265 LYS C N 1
ATOM 9407 C CA . LYS C 1 265 ? 67.518 53.514 -256.622 1.00 21.48 265 LYS C CA 1
ATOM 9408 C C . LYS C 1 265 ? 68.747 54.053 -257.355 1.00 20.94 265 LYS C C 1
ATOM 9409 O O . LYS C 1 265 ? 68.621 54.966 -258.165 1.00 21.19 265 LYS C O 1
ATOM 9415 N N . ILE C 1 266 ? 69.920 53.483 -257.091 1.00 20.45 266 ILE C N 1
ATOM 9416 C CA . ILE C 1 266 ? 71.136 53.890 -257.791 1.00 21.47 266 ILE C CA 1
ATOM 9417 C C . ILE C 1 266 ? 70.956 53.668 -259.290 1.00 21.02 266 ILE C C 1
ATOM 9418 O O . ILE C 1 266 ? 71.234 54.571 -260.086 1.00 20.61 266 ILE C O 1
ATOM 9423 N N . PHE C 1 267 ? 70.449 52.491 -259.654 1.00 20.61 267 PHE C N 1
ATOM 9424 C CA . PHE C 1 267 ? 70.234 52.158 -261.065 1.00 20.71 267 PHE C CA 1
ATOM 9425 C C . PHE C 1 267 ? 69.204 53.084 -261.708 1.00 21.51 267 PHE C C 1
ATOM 9426 O O . PHE C 1 267 ? 69.416 53.548 -262.826 1.00 21.18 267 PHE C O 1
ATOM 9434 N N . SER C 1 268 ? 68.112 53.366 -261.001 1.00 22.56 268 SER C N 1
ATOM 9435 C CA . SER C 1 268 ? 67.079 54.260 -261.511 1.00 24.36 268 SER C CA 1
ATOM 9436 C C . SER C 1 268 ? 67.573 55.690 -261.694 1.00 25.46 268 SER C C 1
ATOM 9437 O O . SER C 1 268 ? 67.234 56.340 -262.683 1.00 26.08 268 SER C O 1
ATOM 9440 N N . ASP C 1 269 ? 68.359 56.181 -260.744 1.00 26.85 269 ASP C N 1
ATOM 9441 C CA . ASP C 1 269 ? 68.853 57.558 -260.807 1.00 28.27 269 ASP C CA 1
ATOM 9442 C C . ASP C 1 269 ? 69.896 57.775 -261.905 1.00 27.94 269 ASP C C 1
ATOM 9443 O O . ASP C 1 269 ? 70.111 58.903 -262.352 1.00 28.03 269 ASP C O 1
ATOM 9448 N N . THR C 1 270 ? 70.556 56.705 -262.336 1.00 27.68 270 THR C N 1
ATOM 9449 C CA . THR C 1 270 ? 71.525 56.804 -263.427 1.00 27.74 270 THR C CA 1
ATOM 9450 C C . THR C 1 270 ? 70.950 56.304 -264.751 1.00 26.97 270 THR C C 1
ATOM 9451 O O . THR C 1 270 ? 71.673 56.150 -265.736 1.00 26.94 270 THR C O 1
ATOM 9455 N N . ASN C 1 271 ? 69.642 56.058 -264.737 1.00 26.38 271 ASN C N 1
ATOM 9456 C CA . ASN C 1 271 ? 68.838 55.666 -265.892 1.00 26.23 271 ASN C CA 1
ATOM 9457 C C . ASN C 1 271 ? 69.266 54.365 -266.570 1.00 24.61 271 ASN C C 1
ATOM 9458 O O . ASN C 1 271 ? 69.193 54.235 -267.795 1.00 25.05 271 ASN C O 1
ATOM 9463 N N . ILE C 1 272 ? 69.734 53.409 -265.775 1.00 22.11 272 ILE C N 1
ATOM 9464 C CA . ILE C 1 272 ? 70.080 52.093 -266.305 1.00 20.51 272 ILE C CA 1
ATOM 9465 C C . ILE C 1 272 ? 69.120 51.000 -265.831 1.00 19.87 272 ILE C C 1
ATOM 9466 O O . ILE C 1 272 ? 69.274 49.840 -266.201 1.00 19.50 272 ILE C O 1
ATOM 9471 N N . MET C 1 273 ? 68.132 51.348 -265.014 1.00 18.62 273 MET C N 1
ATOM 9472 C CA . MET C 1 273 ? 67.201 50.335 -264.528 1.00 18.13 273 MET C CA 1
ATOM 9473 C C . MET C 1 273 ? 66.147 50.053 -265.596 1.00 18.24 273 MET C C 1
ATOM 9474 O O . MET C 1 273 ? 65.417 50.966 -265.993 1.00 17.50 273 MET C O 1
ATOM 9479 N N . PRO C 1 274 ? 66.038 48.793 -266.052 1.00 18.36 274 PRO C N 1
ATOM 9480 C CA . PRO C 1 274 ? 65.017 48.569 -267.067 1.00 19.74 274 PRO C CA 1
ATOM 9481 C C . PRO C 1 274 ? 63.634 48.555 -266.431 1.00 20.90 274 PRO C C 1
ATOM 9482 O O . PRO C 1 274 ? 63.511 48.407 -265.214 1.00 20.23 274 PRO C O 1
ATOM 9486 N N . GLU C 1 275 ? 62.618 48.733 -267.266 1.00 22.93 275 GLU C N 1
ATOM 9487 C CA . GLU C 1 275 ? 61.227 48.580 -266.869 1.00 24.96 275 GLU C CA 1
ATOM 9488 C C . GLU C 1 275 ? 60.975 47.082 -266.802 1.00 24.95 275 GLU C C 1
ATOM 9489 O O . GLU C 1 275 ? 61.034 46.392 -267.816 1.00 26.63 275 GLU C O 1
ATOM 9495 N N . LEU C 1 276 ? 60.762 46.556 -265.601 1.00 24.78 276 LEU C N 1
ATOM 9496 C CA . LEU C 1 276 ? 60.502 45.127 -265.450 1.00 23.59 276 LEU C CA 1
ATOM 9497 C C . LEU C 1 276 ? 59.014 44.910 -265.187 1.00 24.35 276 LEU C C 1
ATOM 9498 O O . LEU C 1 276 ? 58.311 45.873 -264.882 1.00 22.91 276 LEU C O 1
ATOM 9503 N N . PRO C 1 277 ? 58.522 43.664 -265.321 1.00 25.19 277 PRO C N 1
ATOM 9504 C CA . PRO C 1 277 ? 57.115 43.452 -264.991 1.00 26.14 277 PRO C CA 1
ATOM 9505 C C . PRO C 1 277 ? 56.844 43.892 -263.558 1.00 26.54 277 PRO C C 1
ATOM 9506 O O . PRO C 1 277 ? 57.672 43.669 -262.670 1.00 25.60 277 PRO C O 1
ATOM 9510 N N . LYS C 1 278 ? 55.691 44.519 -263.341 1.00 27.75 278 LYS C N 1
ATOM 9511 C CA . LYS C 1 278 ? 55.383 45.103 -262.039 1.00 28.93 278 LYS C CA 1
ATOM 9512 C C . LYS C 1 278 ? 55.371 44.079 -260.907 1.00 28.13 278 LYS C C 1
ATOM 9513 O O . LYS C 1 278 ? 55.774 44.382 -259.786 1.00 28.49 278 LYS C O 1
ATOM 9519 N N . GLU C 1 279 ? 54.964 42.854 -261.222 1.00 27.81 279 GLU C N 1
ATOM 9520 C CA . GLU C 1 279 ? 54.925 41.780 -260.232 1.00 27.10 279 GLU C CA 1
ATOM 9521 C C . GLU C 1 279 ? 56.307 41.324 -259.764 1.00 25.02 279 GLU C C 1
ATOM 9522 O O . GLU C 1 279 ? 56.420 40.765 -258.677 1.00 24.52 279 GLU C O 1
ATOM 9528 N N . LEU C 1 280 ? 57.351 41.575 -260.553 1.00 23.06 280 LEU C N 1
ATOM 9529 C CA . LEU C 1 280 ? 58.708 41.133 -260.207 1.00 21.36 280 LEU C CA 1
ATOM 9530 C C . LEU C 1 280 ? 58.684 39.651 -259.826 1.00 20.75 280 LEU C C 1
ATOM 9531 O O . LEU C 1 280 ? 58.175 38.845 -260.613 1.00 21.21 280 LEU C O 1
ATOM 9536 N N . PHE C 1 281 ? 59.172 39.271 -258.645 1.00 19.15 281 PHE C N 1
ATOM 9537 C CA . PHE C 1 281 ? 59.137 37.852 -258.276 1.00 18.22 281 PHE C CA 1
ATOM 9538 C C . PHE C 1 281 ? 58.035 37.467 -257.294 1.00 18.94 281 PHE C C 1
ATOM 9539 O O . PHE C 1 281 ? 57.979 36.314 -256.860 1.00 17.73 281 PHE C O 1
ATOM 9547 N N . THR C 1 282 ? 57.149 38.411 -256.989 1.00 19.86 282 THR C N 1
ATOM 9548 C CA . THR C 1 282 ? 56.086 38.208 -256.006 1.00 21.69 282 THR C CA 1
ATOM 9549 C C . THR C 1 282 ? 55.183 37.005 -256.261 1.00 22.47 282 THR C C 1
ATOM 9550 O O . THR C 1 282 ? 54.694 36.400 -255.306 1.00 23.27 282 THR C O 1
ATOM 9554 N N . GLU C 1 283 ? 54.969 36.644 -257.523 1.00 23.23 283 GLU C N 1
ATOM 9555 C CA . GLU C 1 283 ? 54.083 35.527 -257.843 1.00 23.59 283 GLU C CA 1
ATOM 9556 C C . GLU C 1 283 ? 54.816 34.267 -258.290 1.00 22.79 283 GLU C C 1
ATOM 9557 O O . GLU C 1 283 ? 54.192 33.229 -258.517 1.00 23.25 283 GLU C O 1
ATOM 9563 N N . VAL C 1 284 ? 56.136 34.346 -258.408 1.00 21.18 284 VAL C N 1
ATOM 9564 C CA . VAL C 1 284 ? 56.902 33.222 -258.938 1.00 19.66 284 VAL C CA 1
ATOM 9565 C C . VAL C 1 284 ? 58.029 32.724 -258.034 1.00 18.79 284 VAL C C 1
ATOM 9566 O O . VAL C 1 284 ? 58.607 31.671 -258.298 1.00 17.99 284 VAL C O 1
ATOM 9570 N N . PHE C 1 285 ? 58.351 33.456 -256.972 1.00 18.95 285 PHE C N 1
ATOM 9571 C CA . PHE C 1 285 ? 59.449 33.051 -256.091 1.00 17.99 285 PHE C CA 1
ATOM 9572 C C . PHE C 1 285 ? 59.345 31.600 -255.629 1.00 18.18 285 PHE C C 1
ATOM 9573 O O . PHE C 1 285 ? 58.268 31.154 -255.237 1.00 17.33 285 PHE C O 1
ATOM 9581 N N . GLU C 1 286 ? 60.466 30.884 -255.678 1.00 17.87 286 GLU C N 1
ATOM 9582 C CA . GLU C 1 286 ? 60.550 29.505 -255.201 1.00 17.97 286 GLU C CA 1
ATOM 9583 C C . GLU C 1 286 ? 61.817 29.371 -254.365 1.00 17.82 286 GLU C C 1
ATOM 9584 O O . GLU C 1 286 ? 62.892 29.830 -254.768 1.00 17.12 286 GLU C O 1
ATOM 9590 N N . THR C 1 287 ? 61.680 28.734 -253.204 1.00 16.99 287 THR C N 1
ATOM 9591 C CA . THR C 1 287 ? 62.818 28.446 -252.335 1.00 17.34 287 THR C CA 1
ATOM 9592 C C . THR C 1 287 ? 63.689 27.358 -252.956 1.00 16.66 287 THR C C 1
ATOM 9593 O O . THR C 1 287 ? 63.163 26.350 -253.445 1.00 16.96 287 THR C O 1
ATOM 9597 N N . SER C 1 288 ? 65.002 27.587 -252.952 1.00 14.69 288 SER C N 1
ATOM 9598 C CA . SER C 1 288 ? 65.977 26.603 -253.401 1.00 14.44 288 SER C CA 1
ATOM 9599 C C . SER C 1 288 ? 66.304 25.652 -252.256 1.00 14.45 288 SER C C 1
ATOM 9600 O O . SER C 1 288 ? 66.198 26.028 -251.093 1.00 14.85 288 SER C O 1
ATOM 9603 N N . ASP C 1 289 ? 66.759 24.448 -252.590 1.00 14.81 289 ASP C N 1
ATOM 9604 C CA . ASP C 1 289 ? 67.200 23.467 -251.600 1.00 14.32 289 ASP C CA 1
ATOM 9605 C C . ASP C 1 289 ? 68.589 23.814 -251.058 1.00 14.07 289 ASP C C 1
ATOM 9606 O O . ASP C 1 289 ? 68.969 23.444 -249.943 1.00 12.89 289 ASP C O 1
ATOM 9611 N N . PHE C 1 290 ? 69.366 24.520 -251.869 1.00 14.09 290 PHE C N 1
ATOM 9612 C CA . PHE C 1 290 ? 70.706 24.926 -251.448 1.00 14.15 290 PHE C CA 1
ATOM 9613 C C . PHE C 1 290 ? 71.127 26.126 -252.270 1.00 13.59 290 PHE C C 1
ATOM 9614 O O . PHE C 1 290 ? 70.542 26.395 -253.319 1.00 14.56 290 PHE C O 1
ATOM 9622 N N . LEU C 1 291 ? 72.175 26.796 -251.804 1.00 13.09 291 LEU C N 1
ATOM 9623 C CA . LEU C 1 291 ? 72.798 27.869 -252.564 1.00 13.55 291 LEU C CA 1
ATOM 9624 C C . LEU C 1 291 ? 74.212 27.431 -252.919 1.00 13.48 291 LEU C C 1
ATOM 9625 O O . LEU C 1 291 ? 74.955 26.972 -252.050 1.00 13.75 291 LEU C O 1
ATOM 9630 N N . GLY C 1 292 ? 74.560 27.555 -254.196 1.00 12.47 292 GLY C N 1
ATOM 9631 C CA . GLY C 1 292 ? 75.908 27.252 -254.646 1.00 13.78 292 GLY C CA 1
ATOM 9632 C C . GLY C 1 292 ? 76.700 28.548 -254.609 1.00 13.92 292 GLY C C 1
ATOM 9633 O O . GLY C 1 292 ? 76.233 29.593 -255.068 1.00 15.06 292 GLY C O 1
ATOM 9634 N N . ILE C 1 293 ? 77.896 28.502 -254.035 1.00 13.40 293 ILE C N 1
ATOM 9635 C CA . ILE C 1 293 ? 78.699 29.715 -253.972 1.00 13.56 293 ILE C CA 1
ATOM 9636 C C . ILE C 1 293 ? 79.994 29.484 -254.734 1.00 14.38 293 ILE C C 1
ATOM 9637 O O . ILE C 1 293 ? 80.675 28.474 -254.514 1.00 13.92 293 ILE C O 1
ATOM 9642 N N . ASN C 1 294 ? 80.301 30.426 -255.625 1.00 14.52 294 ASN C N 1
ATOM 9643 C CA . ASN C 1 294 ? 81.581 30.464 -256.317 1.00 14.54 294 ASN C CA 1
ATOM 9644 C C . ASN C 1 294 ? 82.342 31.648 -255.731 1.00 14.85 294 ASN C C 1
ATOM 9645 O O . ASN C 1 294 ? 81.933 32.804 -255.910 1.00 15.51 294 ASN C O 1
ATOM 9650 N N . TYR C 1 295 ? 83.415 31.342 -255.008 1.00 14.61 295 TYR C N 1
ATOM 9651 C CA . TYR C 1 295 ? 84.246 32.336 -254.340 1.00 14.51 295 TYR C CA 1
ATOM 9652 C C . TYR C 1 295 ? 85.692 32.213 -254.801 1.00 14.45 295 TYR C C 1
ATOM 9653 O O . TYR C 1 295 ? 86.259 31.119 -254.792 1.00 13.74 295 TYR C O 1
ATOM 9662 N N . TYR C 1 296 ? 86.292 33.349 -255.144 1.00 12.85 296 TYR C N 1
ATOM 9663 C CA . TYR C 1 296 ? 87.689 33.363 -255.539 1.00 13.28 296 TYR C CA 1
ATOM 9664 C C . TYR C 1 296 ? 88.529 34.406 -254.820 1.00 13.51 296 TYR C C 1
ATOM 9665 O O . TYR C 1 296 ? 89.713 34.173 -254.552 1.00 14.81 296 TYR C O 1
ATOM 9674 N N . THR C 1 297 ? 87.914 35.546 -254.527 1.00 13.11 297 THR C N 1
ATOM 9675 C CA . THR C 1 297 ? 88.662 36.707 -254.054 1.00 14.51 297 THR C CA 1
ATOM 9676 C C . THR C 1 297 ? 87.754 37.760 -253.418 1.00 14.16 297 THR C C 1
ATOM 9677 O O . THR C 1 297 ? 86.528 37.624 -253.446 1.00 13.79 297 THR C O 1
ATOM 9681 N N . ARG C 1 298 ? 88.359 38.821 -252.886 1.00 14.20 298 ARG C N 1
ATOM 9682 C CA . ARG C 1 298 ? 87.626 39.917 -252.260 1.00 14.42 298 ARG C CA 1
ATOM 9683 C C . ARG C 1 298 ? 87.748 41.171 -253.111 1.00 15.31 298 ARG C C 1
ATOM 9684 O O . ARG C 1 298 ? 88.523 41.198 -254.066 1.00 15.40 298 ARG C O 1
ATOM 9692 N N . GLN C 1 299 ? 86.962 42.188 -252.771 1.00 16.66 299 GLN C N 1
ATOM 9693 C CA . GLN C 1 299 ? 87.099 43.536 -253.318 1.00 17.20 299 GLN C CA 1
ATOM 9694 C C . GLN C 1 299 ? 87.428 44.489 -252.175 1.00 16.80 299 GLN C C 1
ATOM 9695 O O . GLN C 1 299 ? 86.793 44.430 -251.119 1.00 15.87 299 GLN C O 1
ATOM 9701 N N . VAL C 1 300 ? 88.409 45.363 -252.390 1.00 16.23 300 VAL C N 1
ATOM 9702 C CA . VAL C 1 300 ? 88.668 46.470 -251.478 1.00 15.91 300 VAL C CA 1
ATOM 9703 C C . VAL C 1 300 ? 88.186 47.703 -252.241 1.00 16.51 300 VAL C C 1
ATOM 9704 O O . VAL C 1 300 ? 88.602 47.950 -253.378 1.00 16.21 300 VAL C O 1
ATOM 9708 N N . VAL C 1 301 ? 87.273 48.444 -251.618 1.00 16.57 301 VAL C N 1
ATOM 9709 C CA . VAL C 1 301 ? 86.527 49.495 -252.293 1.00 15.92 301 VAL C CA 1
ATOM 9710 C C . VAL C 1 301 ? 86.719 50.867 -251.656 1.00 16.26 301 VAL C C 1
ATOM 9711 O O . VAL C 1 301 ? 86.724 51.000 -250.431 1.00 17.14 301 VAL C O 1
ATOM 9715 N N . LYS C 1 302 ? 86.872 51.887 -252.494 1.00 16.29 302 LYS C N 1
ATOM 9716 C CA . LYS C 1 302 ? 86.883 53.250 -251.992 1.00 17.29 302 LYS C CA 1
ATOM 9717 C C . LYS C 1 302 ? 85.844 54.052 -252.770 1.00 18.19 302 LYS C C 1
ATOM 9718 O O . LYS C 1 302 ? 85.456 53.675 -253.876 1.00 17.22 302 LYS C O 1
ATOM 9724 N N . ASN C 1 303 ? 85.399 55.163 -252.193 1.00 19.89 303 ASN C N 1
ATOM 9725 C CA . ASN C 1 303 ? 84.466 56.055 -252.866 1.00 21.75 303 ASN C CA 1
ATOM 9726 C C . ASN C 1 303 ? 85.083 56.699 -254.104 1.00 22.91 303 ASN C C 1
ATOM 9727 O O . ASN C 1 303 ? 86.249 57.092 -254.095 1.00 21.81 303 ASN C O 1
ATOM 9732 N N . ASN C 1 304 ? 84.301 56.777 -255.175 1.00 24.26 304 ASN C N 1
ATOM 9733 C CA . ASN C 1 304 ? 84.682 57.494 -256.388 1.00 25.91 304 ASN C CA 1
ATOM 9734 C C . ASN C 1 304 ? 83.394 57.935 -257.072 1.00 27.04 304 ASN C C 1
ATOM 9735 O O . ASN C 1 304 ? 82.708 57.147 -257.741 1.00 26.58 304 ASN C O 1
ATOM 9740 N N . SER C 1 305 ? 83.089 59.214 -256.878 1.00 28.21 305 SER C N 1
ATOM 9741 C CA . SER C 1 305 ? 81.795 59.769 -257.247 1.00 30.51 305 SER C CA 1
ATOM 9742 C C . SER C 1 305 ? 81.452 59.700 -258.729 1.00 31.70 305 SER C C 1
ATOM 9743 O O . SER C 1 305 ? 80.275 59.683 -259.075 1.00 32.62 305 SER C O 1
ATOM 9746 N N . GLU C 1 306 ? 82.443 59.656 -259.611 1.00 32.84 306 GLU C N 1
ATOM 9747 C CA . GLU C 1 306 ? 82.107 59.534 -261.028 1.00 34.72 306 GLU C CA 1
ATOM 9748 C C . GLU C 1 306 ? 82.345 58.130 -261.589 1.00 34.62 306 GLU C C 1
ATOM 9749 O O . GLU C 1 306 ? 82.465 57.934 -262.798 1.00 35.95 306 GLU C O 1
ATOM 9755 N N . ALA C 1 307 ? 82.386 57.144 -260.700 1.00 33.09 307 ALA C N 1
ATOM 9756 C CA . ALA C 1 307 ? 82.533 55.762 -261.131 1.00 31.26 307 ALA C CA 1
ATOM 9757 C C . ALA C 1 307 ? 81.187 55.052 -261.036 1.00 29.86 307 ALA C C 1
ATOM 9758 O O . ALA C 1 307 ? 80.286 55.508 -260.329 1.00 30.15 307 ALA C O 1
ATOM 9760 N N . PHE C 1 308 ? 81.047 53.957 -261.777 1.00 27.63 308 PHE C N 1
ATOM 9761 C CA . PHE C 1 308 ? 79.859 53.112 -261.720 1.00 25.44 308 PHE C CA 1
ATOM 9762 C C . PHE C 1 308 ? 79.541 52.819 -260.253 1.00 23.07 308 PHE C C 1
ATOM 9763 O O . PHE C 1 308 ? 80.420 52.409 -259.500 1.00 22.53 308 PHE C O 1
ATOM 9771 N N . ILE C 1 309 ? 78.297 53.078 -259.854 1.00 22.29 309 ILE C N 1
ATOM 9772 C CA . ILE C 1 309 ? 77.806 52.975 -258.470 1.00 20.44 309 ILE C CA 1
ATOM 9773 C C . ILE C 1 309 ? 78.698 53.620 -257.406 1.00 20.37 309 ILE C C 1
ATOM 9774 O O . ILE C 1 309 ? 78.726 53.195 -256.252 1.00 19.53 309 ILE C O 1
ATOM 9779 N N . GLY C 1 310 ? 79.404 54.680 -257.792 1.00 20.49 310 GLY C N 1
ATOM 9780 C CA . GLY C 1 310 ? 80.282 55.405 -256.876 1.00 20.39 310 GLY C CA 1
ATOM 9781 C C . GLY C 1 310 ? 81.353 54.574 -256.192 1.00 20.70 310 GLY C C 1
ATOM 9782 O O . GLY C 1 310 ? 81.794 54.919 -255.096 1.00 20.85 310 GLY C O 1
ATOM 9783 N N . ALA C 1 311 ? 81.783 53.486 -256.825 1.00 20.65 311 ALA C N 1
ATOM 9784 C CA . ALA C 1 311 ? 82.766 52.589 -256.220 1.00 21.72 311 ALA C CA 1
ATOM 9785 C C . ALA C 1 311 ? 83.944 52.237 -257.123 1.00 23.28 311 ALA C C 1
ATOM 9786 O O . ALA C 1 311 ? 83.779 51.988 -258.318 1.00 24.15 311 ALA C O 1
ATOM 9788 N N . GLU C 1 312 ? 85.132 52.200 -256.526 1.00 24.98 312 GLU C N 1
ATOM 9789 C CA . GLU C 1 312 ? 86.368 51.863 -257.224 1.00 25.94 312 GLU C CA 1
ATOM 9790 C C . GLU C 1 312 ? 87.118 50.798 -256.429 1.00 25.71 312 GLU C C 1
ATOM 9791 O O . GLU C 1 312 ? 87.433 51.019 -255.259 1.00 24.28 312 GLU C O 1
ATOM 9797 N N . SER C 1 313 ? 87.355 49.637 -257.038 1.00 25.80 313 SER C N 1
ATOM 9798 C CA . SER C 1 313 ? 88.154 48.596 -256.401 1.00 26.46 313 SER C CA 1
ATOM 9799 C C . SER C 1 313 ? 89.599 49.076 -256.387 1.00 26.05 313 SER C C 1
ATOM 9800 O O . SER C 1 313 ? 90.095 49.607 -257.379 1.00 27.24 313 SER C O 1
ATOM 9803 N N . VAL C 1 314 ? 90.259 48.885 -255.253 1.00 24.88 314 VAL C N 1
ATOM 9804 C CA . VAL C 1 314 ? 91.643 49.296 -255.074 1.00 25.14 314 VAL C CA 1
ATOM 9805 C C . VAL C 1 314 ? 92.501 48.072 -255.383 1.00 25.93 314 VAL C C 1
ATOM 9806 O O . VAL C 1 314 ? 92.268 46.998 -254.824 1.00 25.36 314 VAL C O 1
ATOM 9810 N N . ALA C 1 315 ? 93.445 48.227 -256.311 1.00 26.03 315 ALA C N 1
ATOM 9811 C CA . ALA C 1 315 ? 94.398 47.167 -256.639 1.00 26.55 315 ALA C CA 1
ATOM 9812 C C . ALA C 1 315 ? 95.333 47.014 -255.447 1.00 26.18 315 ALA C C 1
ATOM 9813 O O . ALA C 1 315 ? 96.043 47.953 -255.099 1.00 27.93 315 ALA C O 1
ATOM 9815 N N . MET C 1 316 ? 95.315 45.854 -254.800 1.00 25.33 316 MET C N 1
ATOM 9816 C CA . MET C 1 316 ? 96.109 45.629 -253.590 1.00 24.83 316 MET C CA 1
ATOM 9817 C C . MET C 1 316 ? 97.488 45.103 -253.979 1.00 24.47 316 MET C C 1
ATOM 9818 O O . MET C 1 316 ? 97.671 44.588 -255.086 1.00 25.42 316 MET C O 1
ATOM 9823 N N . ASP C 1 317 ? 98.460 45.250 -253.085 1.00 22.90 317 ASP C N 1
ATOM 9824 C CA . ASP C 1 317 ? 99.833 44.853 -253.391 1.00 22.24 317 ASP C CA 1
ATOM 9825 C C . ASP C 1 317 ? 100.186 43.556 -252.658 1.00 20.30 317 ASP C C 1
ATOM 9826 O O . ASP C 1 317 ? 101.300 43.373 -252.159 1.00 20.48 317 ASP C O 1
ATOM 9831 N N . ASN C 1 318 ? 99.215 42.654 -252.627 1.00 16.91 318 ASN C N 1
ATOM 9832 C CA . ASN C 1 318 ? 99.330 41.365 -251.960 1.00 16.53 318 ASN C CA 1
ATOM 9833 C C . ASN C 1 318 ? 99.457 40.246 -252.985 1.00 15.03 318 ASN C C 1
ATOM 9834 O O . ASN C 1 318 ? 99.197 40.479 -254.162 1.00 14.77 318 ASN C O 1
ATOM 9839 N N . PRO C 1 319 ? 99.895 39.048 -252.568 1.00 14.40 319 PRO C N 1
ATOM 9840 C CA . PRO C 1 319 ? 99.998 37.935 -253.505 1.00 14.61 319 PRO C CA 1
ATOM 9841 C C . PRO C 1 319 ? 98.690 37.700 -254.244 1.00 14.31 319 PRO C C 1
ATOM 9842 O O . PRO C 1 319 ? 97.601 37.837 -253.677 1.00 14.45 319 PRO C O 1
ATOM 9846 N N . LYS C 1 320 ? 98.806 37.371 -255.523 1.00 13.82 320 LYS C N 1
ATOM 9847 C CA . LYS C 1 320 ? 97.612 37.218 -256.349 1.00 15.09 320 LYS C CA 1
ATOM 9848 C C . LYS C 1 320 ? 97.820 36.076 -257.338 1.00 13.84 320 LYS C C 1
ATOM 9849 O O . LYS C 1 320 ? 98.947 35.635 -257.558 1.00 12.54 320 LYS C O 1
ATOM 9855 N N . THR C 1 321 ? 96.731 35.597 -257.928 1.00 12.76 321 THR C N 1
ATOM 9856 C CA . THR C 1 321 ? 96.846 34.525 -258.908 1.00 12.66 321 THR C CA 1
ATOM 9857 C C . THR C 1 321 ? 97.189 35.068 -260.297 1.00 13.23 321 THR C C 1
ATOM 9858 O O . THR C 1 321 ? 97.352 36.278 -260.489 1.00 13.25 321 THR C O 1
ATOM 9862 N N . GLU C 1 322 ? 97.308 34.180 -261.279 1.00 14.30 322 GLU C N 1
ATOM 9863 C CA . GLU C 1 322 ? 97.556 34.627 -262.651 1.00 16.69 322 GLU C CA 1
ATOM 9864 C C . GLU C 1 322 ? 96.360 35.395 -263.245 1.00 16.79 322 GLU C C 1
ATOM 9865 O O . GLU C 1 322 ? 96.499 36.062 -264.268 1.00 17.57 322 GLU C O 1
ATOM 9871 N N . MET C 1 323 ? 95.193 35.360 -262.603 1.00 17.05 323 MET C N 1
ATOM 9872 C CA . MET C 1 323 ? 94.064 36.190 -263.042 1.00 16.39 323 MET C CA 1
ATOM 9873 C C . MET C 1 323 ? 94.190 37.611 -262.508 1.00 16.86 323 MET C C 1
ATOM 9874 O O . MET C 1 323 ? 93.402 38.482 -262.874 1.00 17.91 323 MET C O 1
ATOM 9879 N N . GLY C 1 324 ? 95.153 37.828 -261.617 1.00 16.28 324 GLY C N 1
ATOM 9880 C CA . GLY C 1 324 ? 95.325 39.108 -260.932 1.00 15.89 324 GLY C CA 1
ATOM 9881 C C . GLY C 1 324 ? 94.433 39.209 -259.703 1.00 14.78 324 GLY C C 1
ATOM 9882 O O . GLY C 1 324 ? 94.292 40.290 -259.146 1.00 15.12 324 GLY C O 1
ATOM 9883 N N . TRP C 1 325 ? 93.839 38.101 -259.261 1.00 12.83 325 TRP C N 1
ATOM 9884 C CA . TRP C 1 325 ? 92.908 38.137 -258.136 1.00 13.33 325 TRP C CA 1
ATOM 9885 C C . TRP C 1 325 ? 93.670 37.930 -256.839 1.00 13.57 325 TRP C C 1
ATOM 9886 O O . TRP C 1 325 ? 94.405 36.951 -256.719 1.00 14.27 325 TRP C O 1
ATOM 9897 N N . GLU C 1 326 ? 93.523 38.873 -255.913 1.00 13.47 326 GLU C N 1
ATOM 9898 C CA . GLU C 1 326 ? 94.117 38.766 -254.581 1.00 13.08 326 GLU C CA 1
ATOM 9899 C C . GLU C 1 326 ? 93.733 37.454 -253.898 1.00 13.68 326 GLU C C 1
ATOM 9900 O O . GLU C 1 326 ? 92.576 37.023 -253.936 1.00 12.50 326 GLU C O 1
ATOM 9906 N N . ILE C 1 327 ? 94.729 36.825 -253.285 1.00 13.48 327 ILE C N 1
ATOM 9907 C CA . ILE C 1 327 ? 94.545 35.581 -252.551 1.00 13.25 327 ILE C CA 1
ATOM 9908 C C . ILE C 1 327 ? 94.130 35.988 -251.137 1.00 13.74 327 ILE C C 1
ATOM 9909 O O . ILE C 1 327 ? 94.909 36.601 -250.401 1.00 13.08 327 ILE C O 1
ATOM 9914 N N . TYR C 1 328 ? 92.878 35.700 -250.787 1.00 13.54 328 TYR C N 1
ATOM 9915 C CA . TYR C 1 328 ? 92.320 36.152 -249.514 1.00 13.43 328 TYR C CA 1
ATOM 9916 C C . TYR C 1 328 ? 91.305 35.171 -248.927 1.00 13.23 328 TYR C C 1
ATOM 9917 O O . TYR C 1 328 ? 90.093 35.402 -248.998 1.00 14.03 328 TYR C O 1
ATOM 9926 N N . PRO C 1 329 ? 91.788 34.076 -248.323 1.00 13.25 329 PRO C N 1
ATOM 9927 C CA . PRO C 1 329 ? 90.866 33.092 -247.751 1.00 13.60 329 PRO C CA 1
ATOM 9928 C C . PRO C 1 329 ? 89.956 33.624 -246.641 1.00 14.91 329 PRO C C 1
ATOM 9929 O O . PRO C 1 329 ? 88.853 33.108 -246.482 1.00 16.56 329 PRO C O 1
ATOM 9933 N N . GLN C 1 330 ? 90.367 34.660 -245.911 1.00 15.91 330 GLN C N 1
ATOM 9934 C CA . GLN C 1 330 ? 89.507 35.252 -244.884 1.00 16.64 330 GLN C CA 1
ATOM 9935 C C . GLN C 1 330 ? 88.169 35.701 -245.470 1.00 15.93 330 GLN C C 1
ATOM 9936 O O . GLN C 1 330 ? 87.132 35.665 -244.792 1.00 15.96 330 GLN C O 1
ATOM 9942 N N . GLY C 1 331 ? 88.201 36.092 -246.741 1.00 14.10 331 GLY C N 1
ATOM 9943 C CA . GLY C 1 331 ? 87.009 36.535 -247.458 1.00 14.27 331 GLY C CA 1
ATOM 9944 C C . GLY C 1 331 ? 85.978 35.439 -247.605 1.00 14.15 331 GLY C C 1
ATOM 9945 O O . GLY C 1 331 ? 84.783 35.732 -247.673 1.00 15.72 331 GLY C O 1
ATOM 9946 N N . LEU C 1 332 ? 86.441 34.192 -247.667 1.00 13.38 332 LEU C N 1
ATOM 9947 C CA . LEU C 1 332 ? 85.547 33.035 -247.720 1.00 13.95 332 LEU C CA 1
ATOM 9948 C C . LEU C 1 332 ? 84.886 32.771 -246.365 1.00 14.69 332 LEU C C 1
ATOM 9949 O O . LEU C 1 332 ? 83.673 32.536 -246.289 1.00 15.71 332 LEU C O 1
ATOM 9954 N N . TYR C 1 333 ? 85.676 32.824 -245.296 1.00 15.31 333 TYR C N 1
ATOM 9955 C CA . TYR C 1 333 ? 85.122 32.732 -243.947 1.00 15.62 333 TYR C CA 1
ATOM 9956 C C . TYR C 1 333 ? 84.037 33.790 -243.748 1.00 15.84 333 TYR C C 1
ATOM 9957 O O . TYR C 1 333 ? 82.895 33.474 -243.376 1.00 14.92 333 TYR C O 1
ATOM 9966 N N . ASP C 1 334 ? 84.398 35.037 -244.046 1.00 15.05 334 ASP C N 1
ATOM 9967 C CA . ASP C 1 334 ? 83.529 36.192 -243.842 1.00 15.53 334 ASP C CA 1
ATOM 9968 C C . ASP C 1 334 ? 82.245 36.066 -244.652 1.00 15.47 334 ASP C C 1
ATOM 9969 O O . ASP C 1 334 ? 81.164 36.393 -244.154 1.00 15.45 334 ASP C O 1
ATOM 9974 N N . LEU C 1 335 ? 82.366 35.568 -245.881 1.00 15.31 335 LEU C N 1
ATOM 9975 C CA . LEU C 1 335 ? 81.222 35.392 -246.764 1.00 15.09 335 LEU C CA 1
ATOM 9976 C C . LEU C 1 335 ? 80.237 34.349 -246.253 1.00 15.00 335 LEU C C 1
ATOM 9977 O O . LEU C 1 335 ? 79.029 34.598 -246.238 1.00 13.87 335 LEU C O 1
ATOM 9982 N N . LEU C 1 336 ? 80.759 33.180 -245.894 1.00 15.30 336 LEU C N 1
ATOM 9983 C CA . LEU C 1 336 ? 79.950 32.084 -245.359 1.00 17.06 336 LEU C CA 1
ATOM 9984 C C . LEU C 1 336 ? 79.174 32.477 -244.100 1.00 17.86 336 LEU C C 1
ATOM 9985 O O . LEU C 1 336 ? 77.966 32.238 -244.012 1.00 19.24 336 LEU C O 1
ATOM 9990 N N . THR C 1 337 ? 79.856 33.103 -243.144 1.00 17.83 337 THR C N 1
ATOM 9991 C CA . THR C 1 337 ? 79.203 33.524 -241.909 1.00 18.31 337 THR C CA 1
ATOM 9992 C C . THR C 1 337 ? 78.184 34.634 -242.177 1.00 18.36 337 THR C C 1
ATOM 9993 O O . THR C 1 337 ? 77.092 34.620 -241.606 1.00 18.44 337 THR C O 1
ATOM 9997 N N . ARG C 1 338 ? 78.513 35.562 -243.076 1.00 17.94 338 ARG C N 1
ATOM 9998 C CA . ARG C 1 338 ? 77.585 36.611 -243.491 1.00 17.83 338 ARG C CA 1
ATOM 9999 C C . ARG C 1 338 ? 76.298 36.029 -244.086 1.00 17.85 338 ARG C C 1
ATOM 10000 O O . ARG C 1 338 ? 75.207 36.471 -243.735 1.00 17.76 338 ARG C O 1
ATOM 10008 N N . ILE C 1 339 ? 76.414 35.055 -244.983 1.00 17.52 339 ILE C N 1
ATOM 10009 C CA . ILE C 1 339 ? 75.232 34.442 -245.590 1.00 17.94 339 ILE C CA 1
ATOM 10010 C C . ILE C 1 339 ? 74.360 33.771 -244.530 1.00 18.22 339 ILE C C 1
ATOM 10011 O O . ILE C 1 339 ? 73.132 33.914 -244.539 1.00 17.88 339 ILE C O 1
ATOM 10016 N N . HIS C 1 340 ? 75.003 33.035 -243.630 1.00 18.99 340 HIS C N 1
ATOM 10017 C CA . HIS C 1 340 ? 74.304 32.367 -242.530 1.00 21.34 340 HIS C CA 1
ATOM 10018 C C . HIS C 1 340 ? 73.586 33.361 -241.620 1.00 21.87 340 HIS C C 1
ATOM 10019 O O . HIS C 1 340 ? 72.460 33.117 -241.182 1.00 21.93 340 HIS C O 1
ATOM 10026 N N . ARG C 1 341 ? 74.225 34.501 -241.380 1.00 21.90 341 ARG C N 1
ATOM 10027 C CA . ARG C 1 341 ? 73.693 35.533 -240.503 1.00 22.66 341 ARG C CA 1
ATOM 10028 C C . ARG C 1 341 ? 72.592 36.376 -241.150 1.00 22.51 341 ARG C C 1
ATOM 10029 O O . ARG C 1 341 ? 71.578 36.665 -240.512 1.00 22.55 341 ARG C O 1
ATOM 10037 N N . ASP C 1 342 ? 72.763 36.734 -242.420 1.00 21.79 342 ASP C N 1
ATOM 10038 C CA . ASP C 1 342 ? 71.843 37.653 -243.087 1.00 22.67 342 ASP C CA 1
ATOM 10039 C C . ASP C 1 342 ? 70.616 37.021 -243.733 1.00 22.70 342 ASP C C 1
ATOM 10040 O O . ASP C 1 342 ? 69.630 37.717 -243.985 1.00 23.50 342 ASP C O 1
ATOM 10045 N N . TYR C 1 343 ? 70.689 35.727 -244.022 1.00 22.14 343 TYR C N 1
ATOM 10046 C CA . TYR C 1 343 ? 69.604 35.037 -244.715 1.00 22.92 343 TYR C CA 1
ATOM 10047 C C . TYR C 1 343 ? 69.102 33.857 -243.888 1.00 23.65 343 TYR C C 1
ATOM 10048 O O . TYR C 1 343 ? 69.842 33.294 -243.074 1.00 23.47 343 TYR C O 1
ATOM 10057 N N . GLY C 1 344 ? 67.831 33.513 -244.077 1.00 24.31 344 GLY C N 1
ATOM 10058 C CA . GLY C 1 344 ? 67.269 32.335 -243.420 1.00 25.03 344 GLY C CA 1
ATOM 10059 C C . GLY C 1 344 ? 68.140 31.133 -243.741 1.00 24.90 344 GLY C C 1
ATOM 10060 O O . GLY C 1 344 ? 68.852 31.136 -244.759 1.00 23.41 344 GLY C O 1
ATOM 10061 N N . ASN C 1 345 ? 68.095 30.134 -242.859 1.00 24.23 345 ASN C N 1
ATOM 10062 C CA . ASN C 1 345 ? 68.845 28.895 -243.023 1.00 23.89 345 ASN C CA 1
ATOM 10063 C C . ASN C 1 345 ? 68.604 28.293 -244.406 1.00 22.75 345 ASN C C 1
ATOM 10064 O O . ASN C 1 345 ? 67.463 28.198 -244.869 1.00 23.24 345 ASN C O 1
ATOM 10069 N N . ILE C 1 346 ? 69.701 27.914 -245.055 1.00 19.92 346 ILE C N 1
ATOM 10070 C CA . ILE C 1 346 ? 69.680 27.216 -246.345 1.00 17.73 346 ILE C CA 1
ATOM 10071 C C . ILE C 1 346 ? 71.012 26.482 -246.471 1.00 16.93 346 ILE C C 1
ATOM 10072 O O . ILE C 1 346 ? 72.060 27.062 -246.162 1.00 16.77 346 ILE C O 1
ATOM 10077 N N . ASP C 1 347 ? 70.974 25.211 -246.869 1.00 16.33 347 ASP C N 1
ATOM 10078 C CA . ASP C 1 347 ? 72.206 24.459 -247.127 1.00 16.96 347 ASP C CA 1
ATOM 10079 C C . ASP C 1 347 ? 73.103 25.180 -248.134 1.00 16.20 347 ASP C C 1
ATOM 10080 O O . ASP C 1 347 ? 72.619 25.724 -249.129 1.00 15.55 347 ASP C O 1
ATOM 10085 N N . LEU C 1 348 ? 74.409 25.181 -247.876 1.00 16.21 348 LEU C N 1
ATOM 10086 C CA . LEU C 1 348 ? 75.372 25.877 -248.728 1.00 15.56 348 LEU C CA 1
ATOM 10087 C C . LEU C 1 348 ? 76.377 24.878 -249.282 1.00 15.52 348 LEU C C 1
ATOM 10088 O O . LEU C 1 348 ? 76.782 23.949 -248.585 1.00 16.87 348 LEU C O 1
ATOM 10093 N N . TYR C 1 349 ? 76.750 25.057 -250.544 1.00 15.01 349 TYR C N 1
ATOM 10094 C CA . TYR C 1 349 ? 77.840 24.304 -251.139 1.00 15.62 349 TYR C CA 1
ATOM 10095 C C . TYR C 1 349 ? 78.753 25.316 -251.802 1.00 15.54 349 TYR C C 1
ATOM 10096 O O . TYR C 1 349 ? 78.271 26.256 -252.424 1.00 17.35 349 TYR C O 1
ATOM 10105 N N . ILE C 1 350 ? 80.061 25.133 -251.668 1.00 15.19 350 ILE C N 1
ATOM 10106 C CA . ILE C 1 350 ? 80.985 25.942 -252.466 1.00 14.39 350 ILE C CA 1
ATOM 10107 C C . ILE C 1 350 ? 81.008 25.200 -253.800 1.00 14.71 350 ILE C C 1
ATOM 10108 O O . ILE C 1 350 ? 81.548 24.093 -253.900 1.00 15.24 350 ILE C O 1
ATOM 10113 N N . THR C 1 351 ? 80.357 25.763 -254.809 1.00 14.38 351 THR C N 1
ATOM 10114 C CA . THR C 1 351 ? 80.351 25.102 -256.119 1.00 14.40 351 THR C CA 1
ATOM 10115 C C . THR C 1 351 ? 81.577 25.383 -256.984 1.00 15.21 351 THR C C 1
ATOM 10116 O O . THR C 1 351 ? 81.815 24.683 -257.971 1.00 15.47 351 THR C O 1
ATOM 10120 N N . GLU C 1 352 ? 82.357 26.390 -256.595 1.00 14.61 352 GLU C N 1
ATOM 10121 C CA . GLU C 1 352 ? 83.639 26.696 -257.231 1.00 14.71 352 GLU C CA 1
ATOM 10122 C C . GLU C 1 352 ? 84.537 27.465 -256.277 1.00 13.61 352 GLU C C 1
ATOM 10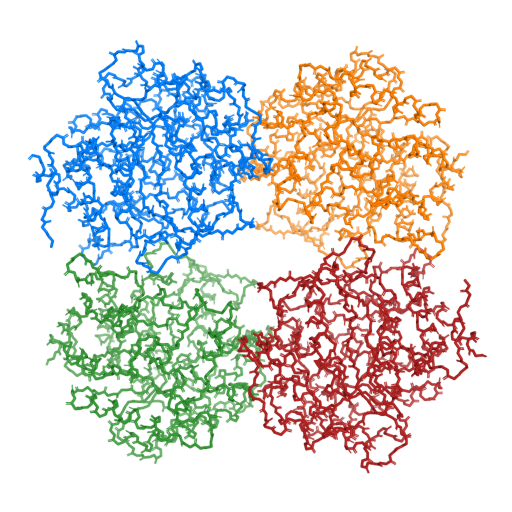123 O O . GLU C 1 352 ? 84.147 28.470 -255.687 1.00 13.71 352 GLU C O 1
ATOM 10129 N N . ASN C 1 353 ? 85.761 26.974 -256.156 1.00 13.73 353 ASN C N 1
ATOM 10130 C CA . ASN C 1 353 ? 86.837 27.759 -255.563 1.00 12.43 353 ASN C CA 1
ATOM 10131 C C . ASN C 1 353 ? 88.108 27.123 -256.112 1.00 12.71 353 ASN C C 1
ATOM 10132 O O . ASN C 1 353 ? 88.219 25.894 -256.193 1.00 12.49 353 ASN C O 1
ATOM 10137 N N . GLY C 1 354 ? 89.078 27.957 -256.463 1.00 12.42 354 GLY C N 1
ATOM 10138 C CA . GLY C 1 354 ? 90.344 27.459 -256.974 1.00 11.93 354 GLY C CA 1
ATOM 10139 C C . GLY C 1 354 ? 91.159 28.625 -257.488 1.00 12.39 354 GLY C C 1
ATOM 10140 O O . GLY C 1 354 ? 90.804 29.780 -257.246 1.00 12.47 354 GLY C O 1
ATOM 10141 N N . ALA C 1 355 ? 92.233 28.335 -258.214 1.00 12.51 355 ALA C N 1
ATOM 10142 C CA . ALA C 1 355 ? 93.179 29.389 -258.587 1.00 13.01 355 ALA C CA 1
ATOM 10143 C C . ALA C 1 355 ? 93.931 29.073 -259.873 1.00 13.08 355 ALA C C 1
ATOM 10144 O O . ALA C 1 355 ? 94.232 27.910 -260.148 1.00 13.43 355 ALA C O 1
ATOM 10146 N N . ALA C 1 356 ? 94.202 30.122 -260.645 1.00 12.87 356 ALA C N 1
ATOM 10147 C CA . ALA C 1 356 ? 94.965 30.029 -261.885 1.00 13.34 356 ALA C CA 1
ATOM 10148 C C . ALA C 1 356 ? 96.431 30.336 -261.597 1.00 13.18 356 ALA C C 1
ATOM 10149 O O . ALA C 1 356 ? 96.747 31.377 -261.019 1.00 13.38 356 ALA C O 1
ATOM 10151 N N . PHE C 1 357 ? 97.298 29.395 -261.959 1.00 13.27 357 PHE C N 1
ATOM 10152 C CA . PHE C 1 357 ? 98.743 29.532 -261.860 1.00 13.90 357 PHE C CA 1
ATOM 10153 C C . PHE C 1 357 ? 99.422 28.973 -263.109 1.00 14.07 357 PHE C C 1
ATOM 10154 O O . PHE C 1 357 ? 98.864 28.126 -263.810 1.00 14.66 357 PHE C O 1
ATOM 10162 N N . ASN C 1 358 ? 100.639 29.440 -263.367 1.00 13.87 358 ASN C N 1
ATOM 10163 C CA . ASN C 1 358 ? 101.390 29.110 -264.570 1.00 14.02 358 ASN C CA 1
ATOM 10164 C C . ASN C 1 358 ? 102.078 27.753 -264.392 1.00 14.45 358 ASN C C 1
ATOM 10165 O O . ASN C 1 358 ? 103.299 27.673 -264.258 1.00 15.96 358 ASN C O 1
ATOM 10170 N N . ASP C 1 359 ? 101.302 26.675 -264.410 1.00 12.80 359 ASP C N 1
ATOM 10171 C CA . ASP C 1 359 ? 101.840 25.338 -264.175 1.00 13.86 359 ASP C CA 1
ATOM 10172 C C . ASP C 1 359 ? 102.408 24.693 -265.430 1.00 14.74 359 ASP C C 1
ATOM 10173 O O . ASP C 1 359 ? 101.897 24.903 -266.533 1.00 15.98 359 ASP C O 1
ATOM 10178 N N . MET C 1 360 ? 103.437 23.869 -265.257 1.00 13.79 360 MET C N 1
ATOM 10179 C CA . MET C 1 360 ? 104.050 23.182 -266.382 1.00 13.55 360 MET C CA 1
ATOM 10180 C C . MET C 1 360 ? 104.687 21.883 -265.888 1.00 13.78 360 MET C C 1
ATOM 10181 O O . MET C 1 360 ? 104.967 21.720 -264.698 1.00 14.39 360 MET C O 1
ATOM 10186 N N . VAL C 1 361 ? 104.904 20.948 -266.803 1.00 12.71 361 VAL C N 1
ATOM 10187 C CA . VAL C 1 361 ? 105.505 19.675 -266.437 1.00 13.85 361 VAL C CA 1
ATOM 10188 C C . VAL C 1 361 ? 107.011 19.884 -266.305 1.00 13.74 361 VAL C C 1
ATOM 10189 O O . VAL C 1 361 ? 107.622 20.524 -267.164 1.00 15.24 361 VAL C O 1
ATOM 10193 N N . ASN C 1 362 ? 107.608 19.386 -265.224 1.00 13.17 362 ASN C N 1
ATOM 10194 C CA . ASN C 1 362 ? 109.049 19.548 -265.015 1.00 12.85 362 ASN C CA 1
ATOM 10195 C C . ASN C 1 362 ? 109.886 18.404 -265.607 1.00 13.25 362 ASN C C 1
ATOM 10196 O O . ASN C 1 362 ? 109.375 17.506 -266.283 1.00 12.08 362 ASN C O 1
ATOM 10201 N N . ARG C 1 363 ? 111.187 18.435 -265.347 1.00 13.00 363 ARG C N 1
ATOM 10202 C CA . ARG C 1 363 ? 112.113 17.460 -265.910 1.00 14.11 363 ARG C CA 1
ATOM 10203 C C . ARG C 1 363 ? 111.809 16.038 -265.454 1.00 15.36 363 ARG C C 1
ATOM 10204 O O . ARG C 1 363 ? 112.226 15.097 -266.116 1.00 16.38 363 ARG C O 1
ATOM 10212 N N . ASP C 1 364 ? 111.121 15.891 -264.325 1.00 16.07 364 ASP C N 1
ATOM 10213 C CA . ASP C 1 364 ? 110.745 14.586 -263.779 1.00 17.65 364 ASP C CA 1
ATOM 10214 C C . ASP C 1 364 ? 109.316 14.148 -264.092 1.00 18.01 364 ASP C C 1
ATOM 10215 O O . ASP C 1 364 ? 108.863 13.111 -263.599 1.00 18.44 364 ASP C O 1
ATOM 10220 N N . GLY C 1 365 ? 108.602 14.935 -264.888 1.00 17.45 365 GLY C N 1
ATOM 10221 C CA . GLY C 1 365 ? 107.247 14.573 -265.302 1.00 17.57 365 GLY C CA 1
ATOM 10222 C C . GLY C 1 365 ? 106.187 15.044 -264.325 1.00 17.60 365 GLY C C 1
ATOM 10223 O O . GLY C 1 365 ? 105.002 14.739 -264.487 1.00 17.97 365 GLY C O 1
ATOM 10224 N N . LYS C 1 366 ? 106.604 15.844 -263.345 1.00 16.94 366 LYS C N 1
ATOM 10225 C CA . LYS C 1 366 ? 105.717 16.295 -262.283 1.00 16.76 366 LYS C CA 1
ATOM 10226 C C . LYS C 1 366 ? 105.210 17.713 -262.526 1.00 16.36 366 LYS C C 1
ATOM 10227 O O . LYS C 1 366 ? 105.909 18.528 -263.123 1.00 16.05 366 LYS C O 1
ATOM 10233 N N . VAL C 1 367 ? 103.997 18.003 -262.064 1.00 15.73 367 VAL C N 1
ATOM 10234 C CA . VAL C 1 367 ? 103.507 19.377 -262.044 1.00 15.00 367 VAL C CA 1
ATOM 10235 C C . VAL C 1 367 ? 103.419 19.834 -260.586 1.00 15.71 367 VAL C C 1
ATOM 10236 O O . VAL C 1 367 ? 102.433 19.555 -259.896 1.00 15.67 367 VAL C O 1
ATOM 10240 N N . GLU C 1 368 ? 104.458 20.520 -260.111 1.00 15.56 368 GLU C N 1
ATOM 10241 C CA . GLU C 1 368 ? 104.521 20.857 -258.688 1.00 15.96 368 GLU C CA 1
ATOM 10242 C C . GLU C 1 368 ? 103.823 22.185 -258.428 1.00 16.27 368 GLU C C 1
ATOM 10243 O O . GLU C 1 368 ? 104.481 23.215 -258.314 1.00 17.47 368 GLU C O 1
ATOM 10249 N N . ASP C 1 369 ? 102.497 22.161 -258.328 1.00 14.50 369 ASP C N 1
ATOM 10250 C CA . ASP C 1 369 ? 101.746 23.396 -258.160 1.00 14.54 369 ASP C CA 1
ATOM 10251 C C . ASP C 1 369 ? 101.561 23.818 -256.701 1.00 14.59 369 ASP C C 1
ATOM 10252 O O . ASP C 1 369 ? 100.431 23.865 -256.214 1.00 13.30 369 ASP C O 1
ATOM 10257 N N . GLU C 1 370 ? 102.653 24.178 -256.025 1.00 14.12 370 GLU C N 1
ATOM 10258 C CA . GLU C 1 370 ? 102.562 24.596 -254.628 1.00 14.51 370 GLU C CA 1
ATOM 10259 C C . GLU C 1 370 ? 101.683 25.821 -254.422 1.00 13.74 370 GLU C C 1
ATOM 10260 O O . GLU C 1 370 ? 101.037 25.926 -253.377 1.00 13.61 370 GLU C O 1
ATOM 10266 N N . ASN C 1 371 ? 101.697 26.774 -255.351 1.00 12.29 371 ASN C N 1
ATOM 10267 C CA . ASN C 1 371 ? 100.843 27.945 -255.148 1.00 12.06 371 ASN C CA 1
ATOM 10268 C C . ASN C 1 371 ? 99.378 27.525 -255.047 1.00 11.36 371 ASN C C 1
ATOM 10269 O O . ASN C 1 371 ? 98.642 28.054 -254.215 1.00 11.17 371 ASN C O 1
ATOM 10274 N N . ARG C 1 372 ? 98.965 26.587 -255.895 1.00 11.17 372 ARG C N 1
ATOM 10275 C CA . ARG C 1 372 ? 97.585 26.088 -255.846 1.00 12.01 372 ARG C CA 1
ATOM 10276 C C . ARG C 1 372 ? 97.317 25.276 -254.588 1.00 12.22 372 ARG C C 1
ATOM 10277 O O . ARG C 1 372 ? 96.268 25.413 -253.962 1.00 12.37 372 ARG C O 1
ATOM 10285 N N . LEU C 1 373 ? 98.245 24.394 -254.238 1.00 13.77 373 LEU C N 1
ATOM 10286 C CA . LEU C 1 373 ? 98.078 23.613 -253.021 1.00 13.05 373 LEU C CA 1
ATOM 10287 C C . LEU C 1 373 ? 97.885 24.526 -251.812 1.00 12.80 373 LEU C C 1
ATOM 10288 O O . LEU C 1 373 ? 96.986 24.292 -251.005 1.00 12.86 373 LEU C O 1
ATOM 10293 N N . ASP C 1 374 ? 98.698 25.574 -251.695 1.00 11.76 374 ASP C N 1
ATOM 10294 C CA . ASP C 1 374 ? 98.593 26.500 -250.570 1.00 11.62 374 ASP C CA 1
ATOM 10295 C C . ASP C 1 374 ? 97.273 27.270 -250.583 1.00 11.49 374 ASP C C 1
ATOM 10296 O O . ASP C 1 374 ? 96.653 27.470 -249.534 1.00 11.40 374 ASP C O 1
ATOM 10301 N N . TYR C 1 375 ? 96.851 27.696 -251.771 1.00 10.67 375 TYR C N 1
ATOM 10302 C CA . TYR C 1 375 ? 95.608 28.433 -251.933 1.00 11.39 375 TYR C CA 1
ATOM 10303 C C . TYR C 1 375 ? 94.461 27.543 -251.447 1.00 12.16 375 TYR C C 1
ATOM 10304 O O . TYR C 1 375 ? 93.600 27.988 -250.681 1.00 11.97 375 TYR C O 1
ATOM 10313 N N . LEU C 1 376 ? 94.475 26.278 -251.863 1.00 11.82 376 LEU C N 1
ATOM 10314 C CA . LEU C 1 376 ? 93.414 25.347 -251.456 1.00 13.02 376 LEU C CA 1
ATOM 10315 C C . LEU C 1 376 ? 93.404 25.059 -249.960 1.00 13.08 376 LEU C C 1
ATOM 10316 O O . LEU C 1 376 ? 92.340 25.072 -249.329 1.00 14.45 376 LEU C O 1
ATOM 10321 N N . TYR C 1 377 ? 94.583 24.799 -249.399 1.00 12.60 377 TYR C N 1
ATOM 10322 C CA . TYR C 1 377 ? 94.719 24.551 -247.966 1.00 13.06 377 TYR C CA 1
ATOM 10323 C C . TYR C 1 377 ? 94.047 25.669 -247.172 1.00 13.13 377 TYR C C 1
ATOM 10324 O O . TYR C 1 377 ? 93.231 25.392 -246.297 1.00 13.54 377 TYR C O 1
ATOM 10333 N N . THR C 1 378 ? 94.392 26.923 -247.463 1.00 13.08 378 THR C N 1
ATOM 10334 C CA . THR C 1 378 ? 93.868 28.034 -246.679 1.00 12.99 378 THR C CA 1
ATOM 10335 C C . THR C 1 378 ? 92.374 28.262 -246.891 1.00 13.73 378 THR C C 1
ATOM 10336 O O . THR C 1 378 ? 91.681 28.704 -245.973 1.00 13.42 378 THR C O 1
ATOM 10340 N N . HIS C 1 379 ? 91.883 27.996 -248.098 1.00 13.36 379 HIS C N 1
ATOM 10341 C CA . HIS C 1 379 ? 90.449 28.143 -248.365 1.00 13.28 379 HIS C CA 1
ATOM 10342 C C . HIS C 1 379 ? 89.676 26.991 -247.744 1.00 13.46 379 HIS C C 1
ATOM 10343 O O . HIS C 1 379 ? 88.587 27.205 -247.204 1.00 14.97 379 HIS C O 1
ATOM 10350 N N . PHE C 1 380 ? 90.231 25.786 -247.784 1.00 12.71 380 PHE C N 1
ATOM 10351 C CA . PHE C 1 380 ? 89.579 24.690 -247.064 1.00 13.68 380 PHE C CA 1
ATOM 10352 C C . PHE C 1 380 ? 89.602 24.964 -245.551 1.00 14.06 380 PHE C C 1
ATOM 10353 O O . PHE C 1 380 ? 88.617 24.712 -244.857 1.00 15.23 380 PHE C O 1
ATOM 10361 N N . ALA C 1 381 ? 90.687 25.539 -245.040 1.00 13.75 381 ALA C N 1
ATOM 10362 C CA . ALA C 1 381 ? 90.767 25.831 -243.610 1.00 14.01 381 ALA C CA 1
ATOM 10363 C C . ALA C 1 381 ? 89.718 26.868 -243.212 1.00 14.70 381 ALA C C 1
ATOM 10364 O O . ALA C 1 381 ? 89.094 26.729 -242.150 1.00 15.17 381 ALA C O 1
ATOM 10366 N N . ALA C 1 382 ? 89.511 27.870 -244.067 1.00 13.44 382 ALA C N 1
ATOM 10367 C CA . ALA C 1 382 ? 88.494 28.905 -243.856 1.00 14.37 382 ALA C CA 1
ATOM 10368 C C . ALA C 1 382 ? 87.074 28.324 -243.875 1.00 14.78 382 ALA C C 1
ATOM 10369 O O . ALA C 1 382 ? 86.213 28.697 -243.065 1.00 15.79 382 ALA C O 1
ATOM 10371 N N . ALA C 1 383 ? 86.834 27.392 -244.794 1.00 14.33 383 ALA C N 1
ATOM 10372 C CA . ALA C 1 383 ? 85.553 26.686 -244.868 1.00 14.60 383 ALA C CA 1
ATOM 10373 C C . ALA C 1 383 ? 85.281 25.856 -243.610 1.00 15.04 383 ALA C C 1
ATOM 10374 O O . ALA C 1 383 ? 84.172 25.875 -243.069 1.00 15.01 383 ALA C O 1
ATOM 10376 N N . LEU C 1 384 ? 86.286 25.115 -243.153 1.00 15.41 384 LEU C N 1
ATOM 10377 C CA . LEU C 1 384 ? 86.159 24.315 -241.938 1.00 15.55 384 LEU C CA 1
ATOM 10378 C C . LEU C 1 384 ? 85.868 25.197 -240.729 1.00 16.40 384 LEU C C 1
ATOM 10379 O O . LEU C 1 384 ? 85.060 24.828 -239.873 1.00 15.99 384 LEU C O 1
ATOM 10384 N N . SER C 1 385 ? 86.510 26.360 -240.652 1.00 16.52 385 SER C N 1
ATOM 10385 C CA . SER C 1 385 ? 86.237 27.277 -239.546 1.00 17.45 385 SER C CA 1
ATOM 10386 C C . SER C 1 385 ? 84.784 27.733 -239.559 1.00 16.85 385 SER C C 1
ATOM 10387 O O . SER C 1 385 ? 84.167 27.856 -238.501 1.00 17.77 385 SER C O 1
ATOM 10390 N N . ALA C 1 386 ? 84.238 27.965 -240.748 1.00 15.84 386 ALA C N 1
ATOM 10391 C CA . ALA C 1 386 ? 82.859 28.413 -240.896 1.00 15.74 386 ALA C CA 1
ATOM 10392 C C . ALA C 1 386 ? 81.876 27.337 -240.431 1.00 16.71 386 ALA C C 1
ATOM 10393 O O . ALA C 1 386 ? 80.900 27.643 -239.742 1.00 16.43 386 ALA C O 1
ATOM 10395 N N . ILE C 1 387 ? 82.149 26.085 -240.795 1.00 17.04 387 ILE C N 1
ATOM 10396 C CA . ILE C 1 387 ? 81.392 24.936 -240.302 1.00 18.70 387 ILE C CA 1
ATOM 10397 C C . ILE C 1 387 ? 81.419 24.898 -238.769 1.00 20.01 387 ILE C C 1
ATOM 10398 O O . ILE C 1 387 ? 80.379 24.759 -238.131 1.00 20.42 387 ILE C O 1
ATOM 10403 N N . GLU C 1 388 ? 82.598 25.051 -238.174 1.00 21.39 388 GLU C N 1
ATOM 10404 C CA . GLU C 1 388 ? 82.730 25.055 -236.713 1.00 22.98 388 GLU C CA 1
ATOM 10405 C C . GLU C 1 388 ? 81.975 26.207 -236.049 1.00 22.74 388 GLU C C 1
ATOM 10406 O O . GLU C 1 388 ? 81.552 26.101 -234.893 1.00 23.13 388 GLU C O 1
ATOM 10412 N N . ALA C 1 389 ? 81.780 27.287 -236.801 1.00 22.33 389 ALA C N 1
ATOM 10413 C CA . ALA C 1 389 ? 81.013 28.446 -236.358 1.00 22.25 389 ALA C CA 1
ATOM 10414 C C . ALA C 1 389 ? 79.510 28.278 -236.578 1.00 21.95 389 ALA C C 1
ATOM 10415 O O . ALA C 1 389 ? 78.729 29.182 -236.270 1.00 23.08 389 ALA C O 1
ATOM 10417 N N . GLY C 1 390 ? 79.100 27.144 -237.138 1.00 20.30 390 GLY C N 1
ATOM 10418 C CA . GLY C 1 390 ? 77.676 26.858 -237.296 1.00 19.35 390 GLY C CA 1
ATOM 10419 C C . GLY C 1 390 ? 77.097 26.988 -238.693 1.00 17.76 390 GLY C C 1
ATOM 10420 O O . GLY C 1 390 ? 75.913 26.731 -238.898 1.00 16.94 390 GLY C O 1
ATOM 10421 N N . VAL C 1 391 ? 77.925 27.359 -239.664 1.00 17.17 391 VAL C N 1
ATOM 10422 C CA . VAL C 1 391 ? 77.464 27.522 -241.044 1.00 16.22 391 VAL C CA 1
ATOM 10423 C C . VAL C 1 391 ? 77.154 26.174 -241.687 1.00 16.75 391 VAL C C 1
ATOM 10424 O O . VAL C 1 391 ? 78.017 25.296 -241.673 1.00 15.28 391 VAL C O 1
ATOM 10428 N N . PRO C 1 392 ? 75.930 26.009 -242.236 1.00 17.78 392 PRO C N 1
ATOM 10429 C CA . PRO C 1 392 ? 75.513 24.740 -242.838 1.00 17.74 392 PRO C CA 1
ATOM 10430 C C . PRO C 1 392 ? 76.144 24.464 -244.206 1.00 17.40 392 PRO C C 1
ATOM 10431 O O . PRO C 1 392 ? 75.429 24.289 -245.201 1.00 16.55 392 PRO C O 1
ATOM 10435 N N . LEU C 1 393 ? 77.477 24.439 -244.240 1.00 16.71 393 LEU C N 1
ATOM 10436 C CA . LEU C 1 393 ? 78.220 24.170 -245.466 1.00 16.57 393 LEU C CA 1
ATOM 10437 C C . LEU C 1 393 ? 78.342 22.663 -245.647 1.00 16.75 393 LEU C C 1
ATOM 10438 O O . LEU C 1 393 ? 78.899 21.977 -244.790 1.00 17.56 393 LEU C O 1
ATOM 10443 N N . LYS C 1 394 ? 77.839 22.161 -246.769 1.00 17.75 394 LYS C N 1
ATOM 10444 C CA . LYS C 1 394 ? 77.673 20.722 -246.972 1.00 17.43 394 LYS C CA 1
ATOM 10445 C C . LYS C 1 394 ? 78.679 20.071 -247.910 1.00 16.34 394 LYS C C 1
ATOM 10446 O O . LYS C 1 394 ? 78.825 18.844 -247.928 1.00 15.88 394 LYS C O 1
ATOM 10452 N N . GLY C 1 395 ? 79.361 20.888 -248.704 1.00 15.47 395 GLY C N 1
ATOM 10453 C CA . GLY C 1 395 ? 80.249 20.348 -249.726 1.00 14.64 395 GLY C CA 1
ATOM 10454 C C . GLY C 1 395 ? 81.071 21.439 -250.380 1.00 13.91 395 GLY C C 1
ATOM 10455 O O . GLY C 1 395 ? 80.783 22.634 -250.258 1.00 14.36 395 GLY C O 1
ATOM 10456 N N . TYR C 1 396 ? 82.074 21.002 -251.126 1.00 12.70 396 TYR C N 1
ATOM 10457 C CA . TYR C 1 396 ? 83.058 21.929 -251.686 1.00 13.53 396 TYR C CA 1
ATOM 10458 C C . TYR C 1 396 ? 83.544 21.317 -252.999 1.00 13.61 396 TYR C C 1
ATOM 10459 O O . TYR C 1 396 ? 83.997 20.165 -253.034 1.00 14.68 396 TYR C O 1
ATOM 10468 N N . TYR C 1 397 ? 83.393 22.074 -254.083 1.00 13.68 397 TYR C N 1
ATOM 10469 C CA . TYR C 1 397 ? 83.878 21.648 -255.393 1.00 13.77 397 TYR C CA 1
ATOM 10470 C C . TYR C 1 397 ? 85.036 22.534 -255.821 1.00 14.27 397 TYR C C 1
ATOM 10471 O O . TYR C 1 397 ? 84.887 23.755 -255.883 1.00 14.02 397 TYR C O 1
ATOM 10480 N N . ILE C 1 398 ? 86.178 21.920 -256.114 1.00 13.85 398 ILE C N 1
ATOM 10481 C CA . ILE C 1 398 ? 87.319 22.684 -256.617 1.00 14.22 398 ILE C CA 1
ATOM 10482 C C . ILE C 1 398 ? 87.147 23.005 -258.100 1.00 13.65 398 ILE C C 1
ATOM 10483 O O . ILE C 1 398 ? 86.900 22.102 -258.907 1.00 13.22 398 ILE C O 1
ATOM 10488 N N . TRP C 1 399 ? 87.227 24.290 -258.446 1.00 13.10 399 TRP C N 1
ATOM 10489 C CA . TRP C 1 399 ? 87.366 24.685 -259.840 1.00 13.92 399 TRP C CA 1
ATOM 10490 C C . TRP C 1 399 ? 88.877 24.753 -260.132 1.00 14.17 399 TRP C C 1
ATOM 10491 O O . TRP C 1 399 ? 89.575 25.557 -259.528 1.00 14.71 399 TRP C O 1
ATOM 10502 N N . SER C 1 400 ? 89.412 23.943 -261.044 1.00 14.42 400 SER C N 1
ATOM 10503 C CA . SER C 1 400 ? 88.645 22.996 -261.854 1.00 13.71 400 SER C CA 1
ATOM 10504 C C . SER C 1 400 ? 89.332 21.639 -261.864 1.00 13.98 400 SER C C 1
ATOM 10505 O O . SER C 1 400 ? 90.492 21.530 -261.478 1.00 14.09 400 SER C O 1
ATOM 10508 N N . PHE C 1 401 ? 88.631 20.599 -262.312 1.00 15.01 401 PHE C N 1
ATOM 10509 C CA . PHE C 1 401 ? 89.218 19.264 -262.421 1.00 14.61 401 PHE C CA 1
ATOM 10510 C C . PHE C 1 401 ? 90.456 19.293 -263.321 1.00 15.26 401 PHE C C 1
ATOM 10511 O O . PHE C 1 401 ? 91.518 18.777 -262.955 1.00 14.54 401 PHE C O 1
ATOM 10519 N N . MET C 1 402 ? 90.340 19.934 -264.479 1.00 13.62 402 MET C N 1
ATOM 10520 C CA . MET C 1 402 ? 91.483 19.994 -265.385 1.00 14.39 402 MET C CA 1
ATOM 10521 C C . MET C 1 402 ? 91.648 21.391 -265.984 1.00 13.16 402 MET C C 1
ATOM 10522 O O . MET C 1 402 ? 90.691 22.165 -266.029 1.00 11.56 402 MET C O 1
ATOM 10527 N N . ASP C 1 403 ? 92.860 21.704 -266.444 1.00 13.58 403 ASP C N 1
ATOM 10528 C CA . ASP C 1 403 ? 93.106 22.958 -267.171 1.00 12.64 403 ASP C CA 1
ATOM 10529 C C . ASP C 1 403 ? 92.156 22.984 -268.357 1.00 13.09 403 ASP C C 1
ATOM 10530 O O . ASP C 1 403 ? 91.881 21.948 -268.965 1.00 13.22 403 ASP C O 1
ATOM 10535 N N . ASN C 1 404 ? 91.647 24.167 -268.678 1.00 12.03 404 ASN C N 1
ATOM 10536 C CA . ASN C 1 404 ? 90.636 24.253 -269.714 1.00 14.04 404 ASN C CA 1
ATOM 10537 C C . ASN C 1 404 ? 90.589 25.629 -270.365 1.00 13.44 404 ASN C C 1
ATOM 10538 O O . ASN C 1 404 ? 91.477 26.457 -270.145 1.00 13.16 404 ASN C O 1
ATOM 10543 N N . PHE C 1 405 ? 89.560 25.853 -271.177 1.00 13.73 405 PHE C N 1
ATOM 10544 C CA . PHE C 1 405 ? 89.351 27.116 -271.871 1.00 14.44 405 PHE C CA 1
ATOM 10545 C C . PHE C 1 405 ? 88.729 28.127 -270.911 1.00 15.17 405 PHE C C 1
ATOM 10546 O O . PHE C 1 405 ? 87.543 28.034 -270.580 1.00 15.77 405 PHE C O 1
ATOM 10554 N N . GLU C 1 406 ? 89.545 29.083 -270.468 1.00 14.58 406 GLU C N 1
ATOM 10555 C CA . GLU C 1 406 ? 89.129 30.082 -269.481 1.00 15.16 406 GLU C CA 1
ATOM 10556 C C . GLU C 1 406 ? 88.484 31.308 -270.130 1.00 14.67 406 GLU C C 1
ATOM 10557 O O . GLU C 1 406 ? 88.967 32.439 -270.020 1.00 14.52 406 GLU C O 1
ATOM 10563 N N . TRP C 1 407 ? 87.387 31.039 -270.832 1.00 14.56 407 TRP C N 1
ATOM 10564 C CA . TRP C 1 407 ? 86.545 32.051 -271.464 1.00 13.07 407 TRP C CA 1
ATOM 10565 C C . TRP C 1 407 ? 87.351 33.073 -272.274 1.00 13.41 407 TRP C C 1
ATOM 10566 O O . TRP C 1 407 ? 88.153 32.678 -273.109 1.00 12.28 407 TRP C O 1
ATOM 10577 N N . ALA C 1 408 ? 87.174 34.370 -272.036 1.00 12.45 408 ALA C N 1
ATOM 10578 C CA . ALA C 1 408 ? 87.885 35.369 -272.825 1.00 12.64 408 ALA C CA 1
ATOM 10579 C C . ALA C 1 408 ? 89.405 35.370 -272.617 1.00 13.20 408 ALA C C 1
ATOM 10580 O O . ALA C 1 408 ? 90.116 36.022 -273.376 1.00 12.63 408 ALA C O 1
ATOM 10582 N N . GLU C 1 409 ? 89.899 34.646 -271.615 1.00 14.29 409 GLU C N 1
ATOM 10583 C CA . GLU C 1 409 ? 91.337 34.559 -271.369 1.00 14.74 409 GLU C CA 1
ATOM 10584 C C . GLU C 1 409 ? 91.946 33.383 -272.121 1.00 14.88 409 GLU C C 1
ATOM 10585 O O . GLU C 1 409 ? 93.165 33.208 -272.118 1.00 14.22 409 GLU C O 1
ATOM 10591 N N . GLY C 1 410 ? 91.098 32.541 -272.710 1.00 14.75 410 GLY C N 1
ATOM 10592 C CA . GLY C 1 410 ? 91.588 31.400 -273.485 1.00 14.55 410 GLY C CA 1
ATOM 10593 C C . GLY C 1 410 ? 92.288 30.372 -272.620 1.00 13.83 410 GLY C C 1
ATOM 10594 O O . GLY C 1 410 ? 91.974 30.251 -271.437 1.00 14.21 410 GLY C O 1
ATOM 10595 N N . TYR C 1 411 ? 93.267 29.677 -273.189 1.00 13.41 411 TYR C N 1
ATOM 10596 C CA . TYR C 1 411 ? 93.975 28.581 -272.518 1.00 14.23 411 TYR C CA 1
ATOM 10597 C C . TYR C 1 411 ? 95.155 29.016 -271.652 1.00 15.14 411 TYR C C 1
ATOM 10598 O O . TYR C 1 411 ? 95.810 28.198 -271.002 1.00 13.83 411 TYR C O 1
ATOM 10607 N N . GLU C 1 412 ? 95.403 30.322 -271.657 1.00 15.53 412 GLU C N 1
ATOM 10608 C CA . GLU C 1 412 ? 96.523 30.912 -270.940 1.00 16.72 412 GLU C CA 1
ATOM 10609 C C . GLU C 1 412 ? 96.402 30.799 -269.421 1.00 17.07 412 GLU C C 1
ATOM 10610 O O . GLU C 1 412 ? 97.408 30.921 -268.725 1.00 17.47 412 GLU C O 1
ATOM 10616 N N . LYS C 1 413 ? 95.184 30.621 -268.914 1.00 15.74 413 LYS C N 1
ATOM 10617 C CA . LYS C 1 413 ? 94.949 30.554 -267.478 1.00 15.90 413 LYS C CA 1
ATOM 10618 C C . LYS C 1 413 ? 94.561 29.125 -267.117 1.00 16.10 413 LYS C C 1
ATOM 10619 O O . LYS C 1 413 ? 93.527 28.616 -267.570 1.00 16.67 413 LYS C O 1
ATOM 10625 N N . ARG C 1 414 ? 95.441 28.480 -266.357 1.00 15.07 414 ARG C N 1
ATOM 10626 C CA . ARG C 1 414 ? 95.262 27.085 -265.954 1.00 14.47 414 ARG C CA 1
ATOM 10627 C C . ARG C 1 414 ? 94.732 27.001 -264.525 1.00 14.42 414 ARG C C 1
ATOM 10628 O O . ARG C 1 414 ? 95.400 27.450 -263.595 1.00 14.28 414 ARG C O 1
ATOM 10636 N N . PHE C 1 415 ? 93.521 26.464 -264.368 1.00 13.90 415 PHE C N 1
ATOM 10637 C CA . PHE C 1 415 ? 92.884 26.321 -263.067 1.00 13.77 415 PHE C CA 1
ATOM 10638 C C . PHE C 1 415 ? 92.789 24.870 -262.609 1.00 13.60 415 PHE C C 1
ATOM 10639 O O . PHE C 1 415 ? 92.235 24.607 -261.546 1.00 12.51 415 PHE C O 1
ATOM 10647 N N . GLY C 1 416 ? 93.278 23.922 -263.403 1.00 13.66 416 GLY C N 1
ATOM 10648 C CA . GLY C 1 416 ? 93.045 22.518 -263.075 1.00 12.64 416 GLY C CA 1
ATOM 10649 C C . GLY C 1 416 ? 93.857 21.964 -261.918 1.00 13.25 416 GLY C C 1
ATOM 10650 O O . GLY C 1 416 ? 94.928 22.478 -261.576 1.00 13.30 416 GLY C O 1
ATOM 10651 N N . ILE C 1 417 ? 93.332 20.914 -261.294 1.00 11.90 417 ILE C N 1
ATOM 10652 C CA . ILE C 1 417 ? 94.162 20.134 -260.378 1.00 12.81 417 ILE C CA 1
ATOM 10653 C C . ILE C 1 417 ? 94.836 19.033 -261.199 1.00 12.64 417 ILE C C 1
ATOM 10654 O O . ILE C 1 417 ? 95.660 18.276 -260.683 1.00 12.75 417 ILE C O 1
ATOM 10659 N N . VAL C 1 418 ? 94.467 18.965 -262.477 1.00 12.38 418 VAL C N 1
ATOM 10660 C CA . VAL C 1 418 ? 95.076 18.062 -263.451 1.00 12.91 418 VAL C CA 1
ATOM 10661 C C . VAL C 1 418 ? 95.547 18.899 -264.643 1.00 12.88 418 VAL C C 1
ATOM 10662 O O . VAL C 1 418 ? 94.764 19.664 -265.212 1.00 13.15 418 VAL C O 1
ATOM 10666 N N . HIS C 1 419 ? 96.818 18.742 -265.007 1.00 11.56 419 HIS C N 1
ATOM 10667 C CA . HIS C 1 419 ? 97.428 19.459 -266.124 1.00 12.53 419 HIS C CA 1
ATOM 10668 C C . HIS C 1 419 ? 97.014 18.831 -267.452 1.00 12.28 419 HIS C C 1
ATOM 10669 O O . HIS C 1 419 ? 96.962 17.606 -267.586 1.00 11.80 419 HIS C O 1
ATOM 10676 N N . VAL C 1 420 ? 96.685 19.678 -268.423 1.00 12.85 420 VAL C N 1
ATOM 10677 C CA . VAL C 1 420 ? 96.403 19.193 -269.770 1.00 13.86 420 VAL C CA 1
ATOM 10678 C C . VAL C 1 420 ? 97.418 19.755 -270.763 1.00 14.50 420 VAL C C 1
ATOM 10679 O O . VAL C 1 420 ? 97.595 20.972 -270.886 1.00 13.83 420 VAL C O 1
ATOM 10683 N N . ASN C 1 421 ? 98.108 18.846 -271.443 1.00 14.59 421 ASN C N 1
ATOM 10684 C CA . ASN C 1 421 ? 98.998 19.216 -272.534 1.00 15.52 421 ASN C CA 1
ATOM 10685 C C . ASN C 1 421 ? 98.126 19.298 -273.785 1.00 16.54 421 ASN C C 1
ATOM 10686 O O . ASN C 1 421 ? 97.668 18.277 -274.299 1.00 18.00 421 ASN C O 1
ATOM 10691 N N . TYR C 1 422 ? 97.859 20.508 -274.260 1.00 16.91 422 TYR C N 1
ATOM 10692 C CA . TYR C 1 422 ? 96.972 20.673 -275.413 1.00 17.43 422 TYR C CA 1
ATOM 10693 C C . TYR C 1 422 ? 97.501 20.105 -276.728 1.00 18.46 422 TYR C C 1
ATOM 10694 O O . TYR C 1 422 ? 96.716 19.853 -277.634 1.00 19.53 422 TYR C O 1
ATOM 10703 N N . LYS C 1 423 ? 98.811 19.906 -276.847 1.00 18.78 423 LYS C N 1
ATOM 10704 C CA . LYS C 1 423 ? 99.381 19.352 -278.070 1.00 18.00 423 LYS C CA 1
ATOM 10705 C C . LYS C 1 423 ? 99.101 17.852 -278.182 1.00 17.86 423 LYS C C 1
ATOM 10706 O O . LYS C 1 423 ? 98.940 17.325 -279.284 1.00 18.59 423 LYS C O 1
ATOM 10712 N N . THR C 1 424 ? 99.033 17.161 -277.048 1.00 15.74 424 THR C N 1
ATOM 10713 C CA . THR C 1 424 ? 98.880 15.713 -277.051 1.00 15.59 424 THR C CA 1
ATOM 10714 C C . THR C 1 424 ? 97.623 15.204 -276.349 1.00 14.70 424 THR C C 1
ATOM 10715 O O . THR C 1 424 ? 97.329 14.006 -276.400 1.00 14.01 424 THR C O 1
ATOM 10719 N N . GLN C 1 425 ? 96.930 16.115 -275.673 1.00 13.34 425 GLN C N 1
ATOM 10720 C CA . GLN C 1 425 ? 95.835 15.813 -274.749 1.00 14.18 425 GLN C CA 1
ATOM 10721 C C . GLN C 1 425 ? 96.245 14.956 -273.553 1.00 14.10 425 GLN C C 1
ATOM 10722 O O . GLN C 1 425 ? 95.390 14.440 -272.845 1.00 14.36 425 GLN C O 1
ATOM 10728 N N . GLU C 1 426 ? 97.542 14.785 -273.317 1.00 14.31 426 GLU C N 1
ATOM 10729 C CA . GLU C 1 426 ? 97.981 14.078 -272.116 1.00 15.15 426 GLU C CA 1
ATOM 10730 C C . GLU C 1 426 ? 97.553 14.804 -270.837 1.00 14.96 426 GLU C C 1
ATOM 10731 O O . GLU C 1 426 ? 97.789 16.015 -270.697 1.00 13.70 426 GLU C O 1
ATOM 10737 N N . ARG C 1 427 ? 96.917 14.056 -269.934 1.00 13.71 427 ARG C N 1
ATOM 10738 C CA . ARG C 1 427 ? 96.603 14.508 -268.572 1.00 13.23 427 ARG C CA 1
ATOM 10739 C C . ARG C 1 427 ? 97.731 14.162 -267.602 1.00 13.62 427 ARG C C 1
ATOM 10740 O O . ARG C 1 427 ? 98.228 13.030 -267.602 1.00 14.29 427 ARG C O 1
ATOM 10748 N N . THR C 1 428 ? 98.130 15.131 -266.783 1.00 11.93 428 THR C N 1
ATOM 10749 C CA . THR C 1 428 ? 99.093 14.888 -265.714 1.00 12.73 428 THR C CA 1
ATOM 10750 C C . THR C 1 428 ? 98.513 15.355 -264.379 1.00 11.88 428 THR C C 1
ATOM 10751 O O . THR C 1 428 ? 98.232 16.544 -264.201 1.00 11.62 428 THR C O 1
ATOM 10755 N N . ILE C 1 429 ? 98.341 14.436 -263.432 1.00 11.88 429 ILE C N 1
ATOM 10756 C CA . ILE C 1 429 ? 97.907 14.814 -262.088 1.00 11.94 429 ILE C CA 1
ATOM 10757 C C . ILE C 1 429 ? 98.886 15.791 -261.413 1.00 12.36 429 ILE C C 1
ATOM 10758 O O . ILE C 1 429 ? 100.096 15.551 -261.377 1.00 11.58 429 ILE C O 1
ATOM 10763 N N . LYS C 1 430 ? 98.371 16.906 -260.894 1.00 12.18 430 LYS C N 1
ATOM 10764 C CA . LYS C 1 430 ? 99.240 17.908 -260.273 1.00 11.31 430 LYS C CA 1
ATOM 10765 C C . LYS C 1 430 ? 99.394 17.617 -258.784 1.00 12.30 430 LYS C C 1
ATOM 10766 O O . LYS C 1 430 ? 98.567 16.898 -258.204 1.00 12.85 430 LYS C O 1
ATOM 10772 N N . LYS C 1 431 ? 100.432 18.194 -258.179 1.00 12.85 431 LYS C N 1
ATOM 10773 C CA . LYS C 1 431 ? 100.713 18.025 -256.750 1.00 13.95 431 LYS C CA 1
ATOM 10774 C C . LYS C 1 431 ? 99.483 18.359 -255.902 1.00 13.43 431 LYS C C 1
ATOM 10775 O O . LYS C 1 431 ? 99.182 17.652 -254.937 1.00 14.35 431 LYS C O 1
ATOM 10781 N N . SER C 1 432 ? 98.756 19.416 -256.252 1.00 13.63 432 SER C N 1
ATOM 10782 C CA . SER C 1 432 ? 97.572 19.788 -255.475 1.00 14.16 432 SER C CA 1
ATOM 10783 C C . SER C 1 432 ? 96.481 18.715 -255.477 1.00 14.59 432 SER C C 1
ATOM 10784 O O . SER C 1 432 ? 95.728 18.596 -254.509 1.00 15.00 432 SER C O 1
ATOM 10787 N N . ALA C 1 433 ? 96.376 17.946 -256.557 1.00 14.99 433 ALA C N 1
ATOM 10788 C CA . ALA C 1 433 ? 95.376 16.873 -256.629 1.00 14.13 433 ALA C CA 1
ATOM 10789 C C . ALA C 1 433 ? 95.693 15.723 -255.676 1.00 14.07 433 ALA C C 1
ATOM 10790 O O . ALA C 1 433 ? 94.790 15.105 -255.097 1.00 13.60 433 ALA C O 1
ATOM 10792 N N . TYR C 1 434 ? 96.976 15.408 -255.535 1.00 14.22 434 TYR C N 1
ATOM 10793 C CA . TYR C 1 434 ? 97.401 14.367 -254.601 1.00 15.55 434 TYR C CA 1
ATOM 10794 C C . TYR C 1 434 ? 97.151 14.786 -253.155 1.00 16.19 434 TYR C C 1
ATOM 10795 O O . TYR C 1 434 ? 96.796 13.959 -252.306 1.00 16.20 434 TYR C O 1
ATOM 10804 N N . TRP C 1 435 ? 97.334 16.077 -252.887 1.00 15.54 435 TRP C N 1
ATOM 10805 C CA . TRP C 1 435 ? 96.980 16.658 -251.597 1.00 15.33 435 TRP C CA 1
ATOM 10806 C C . TRP C 1 435 ? 95.473 16.545 -251.351 1.00 14.94 435 TRP C C 1
ATOM 10807 O O . TRP C 1 435 ? 95.047 16.228 -250.240 1.00 14.75 435 TRP C O 1
ATOM 10818 N N . TYR C 1 436 ? 94.664 16.799 -252.376 1.00 14.02 436 TYR C N 1
ATOM 10819 C CA . TYR C 1 436 ? 93.212 16.737 -252.231 1.00 14.02 436 TYR C CA 1
ATOM 10820 C C . TYR C 1 436 ? 92.759 15.307 -251.964 1.00 14.32 436 TYR C C 1
ATOM 10821 O O . TYR C 1 436 ? 91.892 15.068 -251.114 1.00 14.87 436 TYR C O 1
ATOM 10830 N N . LYS C 1 437 ? 93.354 14.358 -252.680 1.00 14.58 437 LYS C N 1
ATOM 10831 C CA . LYS C 1 437 ? 93.087 12.935 -252.461 1.00 15.31 437 LYS C CA 1
ATOM 10832 C C . LYS C 1 437 ? 93.347 12.560 -250.999 1.00 15.75 437 LYS C C 1
ATOM 10833 O O . LYS C 1 437 ? 92.577 11.798 -250.411 1.00 14.97 437 LYS C O 1
ATOM 10839 N N . GLU C 1 438 ? 94.415 13.093 -250.405 1.00 16.03 438 GLU C N 1
ATOM 10840 C CA . GLU C 1 438 ? 94.738 12.801 -249.005 1.00 17.06 438 GLU C CA 1
ATOM 10841 C C . GLU C 1 438 ? 93.763 13.470 -248.042 1.00 16.40 438 GLU C C 1
ATOM 10842 O O . GLU C 1 438 ? 93.409 12.879 -247.020 1.00 15.77 438 GLU C O 1
ATOM 10848 N N . LEU C 1 439 ? 93.292 14.665 -248.391 1.00 15.26 439 LEU C N 1
ATOM 10849 C CA . LEU C 1 439 ? 92.283 15.351 -247.584 1.00 15.95 439 LEU C CA 1
ATOM 10850 C C . LEU C 1 439 ? 90.951 14.586 -247.527 1.00 16.18 439 LEU C C 1
ATOM 10851 O O . LEU C 1 439 ? 90.325 14.446 -246.465 1.00 14.95 439 LEU C O 1
ATOM 10856 N N . ILE C 1 440 ? 90.508 14.128 -248.693 1.00 16.15 440 ILE C N 1
ATOM 10857 C CA . ILE C 1 440 ? 89.274 13.356 -248.827 1.00 17.17 440 ILE C CA 1
ATOM 10858 C C . ILE C 1 440 ? 89.352 12.049 -248.032 1.00 19.10 440 ILE C C 1
ATOM 10859 O O . ILE C 1 440 ? 88.404 11.688 -247.322 1.00 18.98 440 ILE C O 1
ATOM 10864 N N . GLU C 1 441 ? 90.480 11.352 -248.151 1.00 20.52 441 GLU C N 1
ATOM 10865 C CA . GLU C 1 441 ? 90.696 10.072 -247.472 1.00 23.02 441 GLU C CA 1
ATOM 10866 C C . GLU C 1 441 ? 90.751 10.203 -245.956 1.00 23.14 441 GLU C C 1
ATOM 10867 O O . GLU C 1 441 ? 90.249 9.340 -245.235 1.00 22.84 441 GLU C O 1
ATOM 10873 N N . ARG C 1 442 ? 91.368 11.280 -245.482 1.00 23.55 442 ARG C N 1
ATOM 10874 C CA . ARG C 1 442 ? 91.473 11.546 -244.051 1.00 25.03 442 ARG C CA 1
ATOM 10875 C C . ARG C 1 442 ? 90.086 11.827 -243.483 1.00 26.20 442 ARG C C 1
ATOM 10876 O O . ARG C 1 442 ? 89.760 11.408 -242.370 1.00 25.56 442 ARG C O 1
ATOM 10884 N N . SER C 1 443 ? 89.269 12.518 -244.274 1.00 27.29 443 SER C N 1
ATOM 10885 C CA . SER C 1 443 ? 87.939 12.927 -243.838 1.00 29.23 443 SER C CA 1
ATOM 10886 C C . SER C 1 443 ? 86.881 11.838 -243.982 1.00 30.93 443 SER C C 1
ATOM 10887 O O . SER C 1 443 ? 85.740 12.040 -243.569 1.00 31.62 443 SER C O 1
ATOM 10890 N N . ASN C 1 444 ? 87.232 10.692 -244.559 1.00 32.52 444 ASN C N 1
ATOM 10891 C CA . ASN C 1 444 ? 86.226 9.647 -244.720 1.00 35.06 444 ASN C CA 1
ATOM 10892 C C . ASN C 1 444 ? 86.127 8.725 -243.506 1.00 35.41 444 ASN C C 1
ATOM 10893 O O . ASN C 1 444 ? 85.302 7.811 -243.495 1.00 36.82 444 ASN C O 1
ATOM 10898 N N . GLU D 1 2 ? 78.314 78.473 -315.684 1.00 43.23 2 GLU D N 1
ATOM 10899 C CA . GLU D 1 2 ? 76.956 78.677 -316.271 1.00 43.47 2 GLU D CA 1
ATOM 10900 C C . GLU D 1 2 ? 75.856 78.130 -315.366 1.00 42.43 2 GLU D C 1
ATOM 10901 O O . GLU D 1 2 ? 76.095 77.271 -314.511 1.00 41.94 2 GLU D O 1
ATOM 10907 N N . LYS D 1 3 ? 74.643 78.627 -315.580 1.00 40.70 3 LYS D N 1
ATOM 10908 C CA . LYS D 1 3 ? 73.504 78.235 -314.759 1.00 39.30 3 LYS D CA 1
ATOM 10909 C C . LYS D 1 3 ? 72.927 76.888 -315.185 1.00 37.36 3 LYS D C 1
ATOM 10910 O O . LYS D 1 3 ? 72.780 76.592 -316.373 1.00 37.29 3 LYS D O 1
ATOM 10916 N N . LEU D 1 4 ? 72.628 76.056 -314.193 1.00 34.60 4 LEU D N 1
ATOM 10917 C CA . LEU D 1 4 ? 72.102 74.725 -314.462 1.00 32.51 4 LEU D CA 1
ATOM 10918 C C . LEU D 1 4 ? 70.594 74.792 -314.640 1.00 31.08 4 LEU D C 1
ATOM 10919 O O . LEU D 1 4 ? 69.926 75.566 -313.962 1.00 30.98 4 LEU D O 1
ATOM 10924 N N . ARG D 1 5 ? 70.065 73.996 -315.560 1.00 30.37 5 ARG D N 1
ATOM 10925 C CA . ARG D 1 5 ? 68.623 73.953 -315.751 1.00 29.79 5 ARG D CA 1
ATOM 10926 C C . ARG D 1 5 ? 68.183 72.519 -316.035 1.00 29.01 5 ARG D C 1
ATOM 10927 O O . ARG D 1 5 ? 68.693 71.879 -316.958 1.00 28.97 5 ARG D O 1
ATOM 10935 N N . PHE D 1 6 ? 67.245 72.024 -315.230 1.00 27.58 6 PHE D N 1
ATOM 10936 C CA . PHE D 1 6 ? 66.707 70.669 -315.360 1.00 26.37 6 PHE D CA 1
ATOM 10937 C C . PHE D 1 6 ? 65.342 70.688 -316.045 1.00 26.57 6 PHE D C 1
ATOM 10938 O O . PHE D 1 6 ? 64.697 71.738 -316.085 1.00 25.85 6 PHE D O 1
ATOM 10946 N N . PRO D 1 7 ? 64.889 69.532 -316.566 1.00 26.72 7 PRO D N 1
ATOM 10947 C CA . PRO D 1 7 ? 63.567 69.470 -317.192 1.00 27.11 7 PRO D CA 1
ATOM 10948 C C . PRO D 1 7 ? 62.465 69.927 -316.237 1.00 27.80 7 PRO D C 1
ATOM 10949 O O . PRO D 1 7 ? 62.598 69.759 -315.022 1.00 26.96 7 PRO D O 1
ATOM 10953 N N . LYS D 1 8 ? 61.397 70.506 -316.783 1.00 28.15 8 LYS D N 1
ATOM 10954 C CA . LYS D 1 8 ? 60.294 71.033 -315.981 1.00 28.45 8 LYS D CA 1
ATOM 10955 C C . LYS D 1 8 ? 59.663 70.005 -315.045 1.00 27.92 8 LYS D C 1
ATOM 10956 O O . LYS D 1 8 ? 59.192 70.359 -313.966 1.00 28.31 8 LYS D O 1
ATOM 10962 N N . ASP D 1 9 ? 59.656 68.741 -315.455 1.00 26.67 9 ASP D N 1
ATOM 10963 C CA . ASP D 1 9 ? 59.026 67.692 -314.660 1.00 26.82 9 ASP D CA 1
ATOM 10964 C C . ASP D 1 9 ? 59.974 67.061 -313.639 1.00 24.71 9 ASP D C 1
ATOM 10965 O O . ASP D 1 9 ? 59.576 66.160 -312.899 1.00 24.06 9 ASP D O 1
ATOM 10970 N N . PHE D 1 10 ? 61.214 67.543 -313.590 1.00 22.72 10 PHE D N 1
ATOM 10971 C CA . PHE D 1 10 ? 62.206 67.017 -312.650 1.00 21.47 10 PHE D CA 1
ATOM 10972 C C . PHE D 1 10 ? 61.777 67.314 -311.216 1.00 21.14 10 PHE D C 1
ATOM 10973 O O . PHE D 1 10 ? 61.288 68.405 -310.919 1.00 21.04 10 PHE D O 1
ATOM 10981 N N . ILE D 1 11 ? 61.922 66.332 -310.335 1.00 20.18 11 ILE D N 1
ATOM 10982 C CA . ILE D 1 11 ? 61.535 66.507 -308.937 1.00 20.05 11 ILE D CA 1
ATOM 10983 C C . ILE D 1 11 ? 62.699 66.972 -308.060 1.00 19.92 11 ILE D C 1
ATOM 10984 O O . ILE D 1 11 ? 63.703 66.278 -307.902 1.00 18.81 11 ILE D O 1
ATOM 10989 N N . PHE D 1 12 ? 62.568 68.183 -307.525 1.00 19.69 12 PHE D N 1
ATOM 10990 C CA 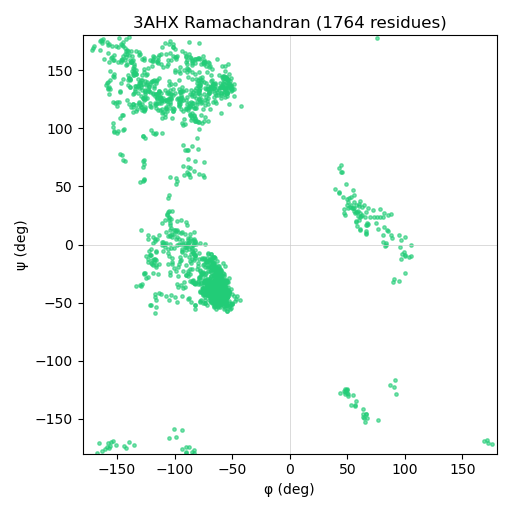. PHE D 1 12 ? 63.569 68.742 -306.627 1.00 18.74 12 PHE D CA 1
ATOM 10991 C C . PHE D 1 12 ? 63.053 68.650 -305.199 1.00 18.79 12 PHE D C 1
ATOM 10992 O O . PHE D 1 12 ? 61.962 69.134 -304.891 1.00 18.25 12 PHE D O 1
ATOM 11000 N N . GLY D 1 13 ? 63.841 68.040 -304.322 1.00 18.22 13 GLY D N 1
ATOM 11001 C CA . GLY D 1 13 ? 63.413 67.922 -302.940 1.00 17.71 13 GLY D CA 1
ATOM 11002 C C . GLY D 1 13 ? 64.508 68.084 -301.910 1.00 17.72 13 GLY D C 1
ATOM 11003 O O . GLY D 1 13 ? 65.633 68.470 -302.223 1.00 17.93 13 GLY D O 1
ATOM 11004 N N . THR D 1 14 ? 64.131 67.870 -300.656 1.00 18.05 14 THR D N 1
ATOM 11005 C CA . THR D 1 14 ? 65.103 67.794 -299.577 1.00 18.56 14 THR D CA 1
ATOM 11006 C C . THR D 1 14 ? 64.671 66.659 -298.649 1.00 18.56 14 THR D C 1
ATOM 11007 O O . THR D 1 14 ? 63.521 66.209 -298.738 1.00 18.07 14 THR D O 1
ATOM 11011 N N . ALA D 1 15 ? 65.586 66.192 -297.801 1.00 18.30 15 ALA D N 1
ATOM 11012 C CA . ALA D 1 15 ? 65.362 65.011 -296.968 1.00 18.67 15 ALA D CA 1
ATOM 11013 C C . ALA D 1 15 ? 65.758 65.185 -295.502 1.00 18.57 15 ALA D C 1
ATOM 11014 O O . ALA D 1 15 ? 66.681 65.939 -295.186 1.00 19.06 15 ALA D O 1
ATOM 11016 N N . THR D 1 16 ? 65.048 64.469 -294.632 1.00 18.75 16 THR D N 1
ATOM 11017 C CA . THR D 1 16 ? 65.308 64.403 -293.197 1.00 18.32 16 THR D CA 1
ATOM 11018 C C . THR D 1 16 ? 64.984 62.981 -292.734 1.00 18.41 16 THR D C 1
ATOM 11019 O O . THR D 1 16 ? 64.455 62.175 -293.508 1.00 18.18 16 THR D O 1
ATOM 11023 N N . ALA D 1 17 ? 65.326 62.663 -291.489 1.00 17.40 17 ALA D N 1
ATOM 11024 C CA . ALA D 1 17 ? 64.964 61.381 -290.884 1.00 18.12 17 ALA D CA 1
ATOM 11025 C C . ALA D 1 17 ? 64.424 61.723 -289.504 1.00 17.35 17 ALA D C 1
ATOM 11026 O O . ALA D 1 17 ? 64.902 62.682 -288.910 1.00 16.60 17 ALA D O 1
ATOM 11028 N N . ALA D 1 18 ? 63.451 60.958 -289.008 1.00 16.34 18 ALA D N 1
ATOM 11029 C CA . ALA D 1 18 ? 62.769 61.291 -287.756 1.00 16.47 18 ALA D CA 1
ATOM 11030 C C . ALA D 1 18 ? 63.687 61.497 -286.550 1.00 16.78 18 ALA D C 1
ATOM 11031 O O . ALA D 1 18 ? 63.608 62.525 -285.858 1.00 15.76 18 ALA D O 1
ATOM 11033 N N . TYR D 1 19 ? 64.557 60.517 -286.309 1.00 16.37 19 TYR D N 1
ATOM 11034 C CA . TYR D 1 19 ? 65.425 60.573 -285.140 1.00 16.75 19 TYR D CA 1
ATOM 11035 C C . TYR D 1 19 ? 66.395 61.741 -285.241 1.00 16.67 19 TYR D C 1
ATOM 11036 O O . TYR D 1 19 ? 66.796 62.304 -284.228 1.00 17.25 19 TYR D O 1
ATOM 11045 N N . GLN D 1 20 ? 66.770 62.108 -286.459 1.00 17.02 20 GLN D N 1
ATOM 11046 C CA . GLN D 1 20 ? 67.751 63.177 -286.614 1.00 17.82 20 GLN D CA 1
ATOM 11047 C C . GLN D 1 20 ? 67.212 64.574 -286.320 1.00 17.55 20 GLN D C 1
ATOM 11048 O O . GLN D 1 20 ? 67.997 65.447 -285.964 1.00 17.63 20 GLN D O 1
ATOM 11054 N N . ILE D 1 21 ? 65.906 64.791 -286.464 1.00 17.90 21 ILE D N 1
ATOM 11055 C CA . ILE D 1 21 ? 65.336 66.129 -286.280 1.00 17.75 21 ILE D CA 1
ATOM 11056 C C . ILE D 1 21 ? 64.170 66.293 -285.300 1.00 17.95 21 ILE D C 1
ATOM 11057 O O . ILE D 1 21 ? 63.946 67.403 -284.811 1.00 18.81 21 ILE D O 1
ATOM 11062 N N . GLU D 1 22 ? 63.397 65.237 -285.053 1.00 17.69 22 GLU D N 1
ATOM 11063 C CA . GLU D 1 22 ? 62.133 65.391 -284.329 1.00 18.50 22 GLU D CA 1
ATOM 11064 C C . GLU D 1 22 ? 62.198 65.827 -282.868 1.00 18.95 22 GLU D C 1
ATOM 11065 O O . GLU D 1 22 ? 61.392 66.656 -282.422 1.00 18.82 22 GLU D O 1
ATOM 11071 N N . GLY D 1 23 ? 63.138 65.249 -282.124 1.00 18.45 23 GLY D N 1
ATOM 11072 C CA . GLY D 1 23 ? 63.147 65.422 -280.676 1.00 18.71 23 GLY D CA 1
ATOM 11073 C C . GLY D 1 23 ? 61.874 64.797 -280.126 1.00 19.23 23 GLY D C 1
ATOM 11074 O O . GLY D 1 23 ? 61.442 63.750 -280.611 1.00 18.84 23 GLY D O 1
ATOM 11075 N N . ALA D 1 24 ? 61.271 65.428 -279.119 1.00 19.34 24 ALA D N 1
ATOM 11076 C CA . ALA D 1 24 ? 60.060 64.897 -278.496 1.00 19.37 24 ALA D CA 1
ATOM 11077 C C . ALA D 1 24 ? 60.152 63.383 -278.277 1.00 19.46 24 ALA D C 1
ATOM 11078 O O . ALA D 1 24 ? 59.208 62.637 -278.540 1.00 20.12 24 ALA D O 1
ATOM 11080 N N . TYR D 1 25 ? 61.285 62.918 -277.766 1.00 19.66 25 TYR D N 1
ATOM 11081 C CA . TYR D 1 25 ? 61.553 61.484 -277.729 1.00 21.21 25 TYR D CA 1
ATOM 11082 C C . TYR D 1 25 ? 60.673 60.650 -276.802 1.00 22.61 25 TYR D C 1
ATOM 11083 O O . TYR D 1 25 ? 60.608 59.432 -276.963 1.00 22.46 25 TYR D O 1
ATOM 11092 N N . LYS D 1 26 ? 59.998 61.290 -275.851 1.00 24.93 26 LYS D N 1
ATOM 11093 C CA . LYS D 1 26 ? 59.112 60.577 -274.935 1.00 27.60 26 LYS D CA 1
ATOM 11094 C C . LYS D 1 26 ? 57.646 60.979 -275.047 1.00 28.44 26 LYS D C 1
ATOM 11095 O O . LYS D 1 26 ? 56.810 60.470 -274.302 1.00 29.95 26 LYS D O 1
ATOM 11101 N N . GLU D 1 27 ? 57.321 61.866 -275.979 1.00 28.64 27 GLU D N 1
ATOM 11102 C CA . GLU D 1 27 ? 55.959 62.378 -276.106 1.00 28.17 27 GLU D CA 1
ATOM 11103 C C . GLU D 1 27 ? 54.949 61.407 -276.707 1.00 27.51 27 GLU D C 1
ATOM 11104 O O . GLU D 1 27 ? 55.320 60.467 -277.414 1.00 26.05 27 GLU D O 1
ATOM 11110 N N . ASP D 1 28 ? 53.675 61.652 -276.404 1.00 26.89 28 ASP D N 1
ATOM 11111 C CA . ASP D 1 28 ? 52.566 60.830 -276.870 1.00 26.43 28 ASP D CA 1
ATOM 11112 C C . ASP D 1 28 ? 52.793 59.341 -276.629 1.00 25.46 28 ASP D C 1
ATOM 11113 O O . ASP D 1 28 ? 52.375 58.517 -277.446 1.00 25.23 28 ASP D O 1
ATOM 11118 N N . GLU D 1 29 ? 53.460 59.002 -275.528 1.00 23.75 29 GLU D N 1
ATOM 11119 C CA . GLU D 1 29 ? 53.742 57.612 -275.174 1.00 23.38 29 GLU D CA 1
ATOM 11120 C C . GLU D 1 29 ? 54.547 56.880 -276.246 1.00 22.10 29 GLU D C 1
ATOM 11121 O O . GLU D 1 29 ? 54.448 55.663 -276.401 1.00 21.58 29 GLU D O 1
ATOM 11127 N N . LYS D 1 30 ? 55.348 57.634 -276.991 1.00 20.08 30 LYS D N 1
ATOM 11128 C CA . LYS D 1 30 ? 56.273 57.042 -277.953 1.00 19.93 30 LYS D CA 1
ATOM 11129 C C . LYS D 1 30 ? 57.136 56.000 -277.243 1.00 19.49 30 LYS D C 1
ATOM 11130 O O . LYS D 1 30 ? 57.579 56.222 -276.112 1.00 18.51 30 LYS D O 1
ATOM 11136 N N . GLY D 1 31 ? 57.370 54.867 -277.899 1.00 18.40 31 GLY D N 1
ATOM 11137 C CA . GLY D 1 31 ? 58.208 53.832 -277.312 1.00 18.37 31 GLY D CA 1
ATOM 11138 C C . GLY D 1 31 ? 59.670 54.198 -277.476 1.00 18.39 31 GLY D C 1
ATOM 11139 O O . GLY D 1 31 ? 60.021 55.030 -278.312 1.00 18.99 31 GLY D O 1
ATOM 11140 N N . GLU D 1 32 ? 60.523 53.590 -276.660 1.00 18.31 32 GLU D N 1
ATOM 11141 C CA . GLU D 1 32 ? 61.971 53.739 -276.826 1.00 18.38 32 GLU D CA 1
ATOM 11142 C C . GLU D 1 32 ? 62.454 53.054 -278.107 1.00 18.40 32 GLU D C 1
ATOM 11143 O O . GLU D 1 32 ? 62.076 51.910 -278.376 1.00 18.15 32 GLU D O 1
ATOM 11149 N N . SER D 1 33 ? 63.305 53.737 -278.870 1.00 17.66 33 SER D N 1
ATOM 11150 C CA . SER D 1 33 ? 63.946 53.166 -280.049 1.00 17.88 33 SER D CA 1
ATOM 11151 C C . SER D 1 33 ? 65.371 52.712 -279.732 1.00 17.04 33 SER D C 1
ATOM 11152 O O . SER D 1 33 ? 65.928 53.043 -278.686 1.00 17.24 33 SER D O 1
ATOM 11155 N N . ILE D 1 34 ? 65.972 51.961 -280.651 1.00 16.01 34 ILE D N 1
ATOM 11156 C CA . ILE D 1 34 ? 67.355 51.534 -280.451 1.00 15.11 34 ILE D CA 1
ATOM 11157 C C . ILE D 1 34 ? 68.319 52.718 -280.406 1.00 15.68 34 ILE D C 1
ATOM 11158 O O . ILE D 1 34 ? 69.394 52.622 -279.812 1.00 15.87 34 ILE D O 1
ATOM 11163 N N . TRP D 1 35 ? 67.951 53.821 -281.051 1.00 15.48 35 TRP D N 1
ATOM 11164 C CA . TRP D 1 35 ? 68.779 55.037 -280.984 1.00 16.25 35 TRP D CA 1
ATOM 11165 C C . TRP D 1 35 ? 68.636 55.848 -279.689 1.00 16.98 35 TRP D C 1
ATOM 11166 O O . TRP D 1 35 ? 69.606 56.453 -279.203 1.00 16.90 35 TRP D O 1
ATOM 11177 N N . ASP D 1 36 ? 67.428 55.853 -279.127 1.00 17.04 36 ASP D N 1
ATOM 11178 C CA . ASP D 1 36 ? 67.219 56.420 -277.798 1.00 17.55 36 ASP D CA 1
ATOM 11179 C C . ASP D 1 36 ? 68.104 55.645 -276.827 1.00 17.25 36 ASP D C 1
ATOM 11180 O O . ASP D 1 36 ? 68.737 56.246 -275.958 1.00 18.34 36 ASP D O 1
ATOM 11185 N N . ARG D 1 37 ? 68.134 54.320 -276.966 1.00 16.65 37 ARG D N 1
ATOM 11186 C CA . ARG D 1 37 ? 68.974 53.465 -276.130 1.00 16.45 37 ARG D CA 1
ATOM 11187 C C . ARG D 1 37 ? 70.459 53.744 -276.338 1.00 16.33 37 ARG D C 1
ATOM 11188 O O . ARG D 1 37 ? 71.185 54.047 -275.393 1.00 17.16 37 ARG D O 1
ATOM 11196 N N . PHE D 1 38 ? 70.892 53.652 -277.589 1.00 16.06 38 PHE D N 1
ATOM 11197 C CA . PHE D 1 38 ? 72.300 53.793 -277.972 1.00 15.87 38 PHE D CA 1
ATOM 11198 C C . PHE D 1 38 ? 72.892 55.163 -277.621 1.00 16.02 38 PHE D C 1
ATOM 11199 O O . PHE D 1 38 ? 74.036 55.264 -277.148 1.00 15.57 38 PHE D O 1
ATOM 11207 N N . SER D 1 39 ? 72.114 56.217 -277.841 1.00 15.71 39 SER D N 1
ATOM 11208 C CA . SER D 1 39 ? 72.601 57.563 -277.549 1.00 17.80 39 SER D CA 1
ATOM 11209 C C . SER D 1 39 ? 72.635 57.887 -276.043 1.00 18.75 39 SER D C 1
ATOM 11210 O O . SER D 1 39 ? 73.321 58.820 -275.616 1.00 20.38 39 SER D O 1
ATOM 11213 N N . HIS D 1 40 ? 71.938 57.099 -275.228 1.00 19.28 40 HIS D N 1
ATOM 11214 C CA . HIS D 1 40 ? 71.941 57.308 -273.778 1.00 21.33 40 HIS D CA 1
ATOM 11215 C C . HIS D 1 40 ? 73.054 56.542 -273.064 1.00 20.96 40 HIS D C 1
ATOM 11216 O O . HIS D 1 40 ? 73.249 56.686 -271.862 1.00 22.98 40 HIS D O 1
ATOM 11223 N N . ILE D 1 41 ? 73.829 55.777 -273.822 1.00 20.65 41 ILE D N 1
ATOM 11224 C CA . ILE D 1 41 ? 74.945 55.014 -273.279 1.00 20.02 41 ILE D CA 1
ATOM 11225 C C . ILE D 1 41 ? 76.243 55.736 -273.637 1.00 20.76 41 ILE D C 1
ATOM 11226 O O . ILE D 1 41 ? 76.493 56.007 -274.815 1.00 21.26 41 ILE D O 1
ATOM 11231 N N . PRO D 1 42 ? 77.050 56.092 -272.622 1.00 21.42 42 PRO D N 1
ATOM 11232 C CA . PRO D 1 42 ? 78.302 56.808 -272.876 1.00 21.06 42 PRO D CA 1
ATOM 11233 C C . PRO D 1 42 ? 79.255 55.980 -273.726 1.00 21.31 42 PRO D C 1
ATOM 11234 O O . PRO D 1 42 ? 79.279 54.752 -273.610 1.00 21.42 42 PRO D O 1
ATOM 11238 N N . GLY D 1 43 ? 80.022 56.653 -274.578 1.00 21.10 43 GLY D N 1
ATOM 11239 C CA . GLY D 1 43 ? 80.954 55.965 -275.459 1.00 20.38 43 GLY D CA 1
ATOM 11240 C C . GLY D 1 43 ? 80.474 55.695 -276.873 1.00 19.98 43 GLY D C 1
ATOM 11241 O O . GLY D 1 43 ? 81.293 55.338 -277.720 1.00 20.97 43 GLY D O 1
ATOM 11242 N N . ASN D 1 44 ? 79.179 55.864 -277.145 1.00 17.31 44 ASN D N 1
ATOM 11243 C CA . ASN D 1 44 ? 78.609 55.562 -278.463 1.00 16.59 44 ASN D CA 1
ATOM 11244 C C . ASN D 1 44 ? 78.501 56.721 -279.452 1.00 16.12 44 ASN D C 1
ATOM 11245 O O . ASN D 1 44 ? 78.627 56.526 -280.661 1.00 17.64 44 ASN D O 1
ATOM 11250 N N . VAL D 1 45 ? 78.235 57.920 -278.948 1.00 14.80 45 VAL D N 1
ATOM 11251 C CA . VAL D 1 45 ? 78.034 59.083 -279.798 1.00 15.21 45 VAL D CA 1
ATOM 11252 C C . VAL D 1 45 ? 78.996 60.198 -279.383 1.00 15.54 45 VAL D C 1
ATOM 11253 O O . VAL D 1 45 ? 79.157 60.463 -278.190 1.00 15.68 45 VAL D O 1
ATOM 11257 N N . ALA D 1 46 ? 79.605 60.871 -280.357 1.00 16.00 46 ALA D N 1
ATOM 11258 C CA . ALA D 1 46 ? 80.515 61.981 -280.049 1.00 17.20 46 ALA D CA 1
ATOM 11259 C C . ALA D 1 46 ? 79.832 62.976 -279.115 1.00 17.82 46 ALA D C 1
ATOM 11260 O O . ALA D 1 46 ? 78.638 63.278 -279.275 1.00 17.65 46 ALA D O 1
ATOM 11262 N N . LYS D 1 47 ? 80.599 63.436 -278.130 1.00 18.37 47 LYS D N 1
ATOM 11263 C CA . LYS D 1 47 ? 80.190 64.458 -277.168 1.00 19.83 47 LYS D CA 1
ATOM 11264 C C . LYS D 1 47 ? 78.982 64.077 -276.311 1.00 19.90 47 LYS D C 1
ATOM 11265 O O . LYS D 1 47 ? 78.409 64.929 -275.637 1.00 18.81 47 LYS D O 1
ATOM 11271 N N . MET D 1 48 ? 78.608 62.800 -276.328 1.00 19.75 48 MET D N 1
ATOM 11272 C CA . MET D 1 48 ? 77.412 62.337 -275.625 1.00 20.81 48 MET D CA 1
ATOM 11273 C C . MET D 1 48 ? 76.130 62.993 -276.136 1.00 19.45 48 MET D C 1
ATOM 11274 O O . MET D 1 48 ? 75.140 63.088 -275.404 1.00 17.91 48 MET D O 1
ATOM 11279 N N . HIS D 1 49 ? 76.142 63.403 -277.404 1.00 17.79 49 HIS D N 1
ATOM 11280 C CA . HIS D 1 49 ? 74.984 64.046 -278.004 1.00 16.61 49 HIS D CA 1
ATOM 11281 C C . HIS D 1 49 ? 73.889 62.983 -278.150 1.00 16.33 49 HIS D C 1
ATOM 11282 O O . HIS D 1 49 ? 74.168 61.781 -278.192 1.00 14.14 49 HIS D O 1
ATOM 11289 N N . ASN D 1 50 ? 72.636 63.420 -278.156 1.00 16.26 50 ASN D N 1
ATOM 11290 C CA . ASN D 1 50 ? 71.527 62.491 -278.357 1.00 16.47 50 ASN D CA 1
ATOM 11291 C C . ASN D 1 50 ? 70.402 63.181 -279.123 1.00 16.99 50 ASN D C 1
ATOM 11292 O O . ASN D 1 50 ? 70.446 64.396 -279.327 1.00 17.21 50 ASN D O 1
ATOM 11297 N N . GLY D 1 51 ? 69.384 62.412 -279.506 1.00 16.78 51 GLY D N 1
ATOM 11298 C CA . GLY D 1 51 ? 68.249 62.929 -280.254 1.00 17.91 51 GLY D CA 1
ATOM 11299 C C . GLY D 1 51 ? 67.018 63.260 -279.438 1.00 17.77 51 GLY D C 1
ATOM 11300 O O . GLY D 1 51 ? 65.921 63.340 -279.991 1.00 18.44 51 GLY D O 1
ATOM 11301 N N . ASP D 1 52 ? 67.189 63.457 -278.133 1.00 17.78 52 ASP D N 1
ATOM 11302 C CA . ASP D 1 52 ? 66.073 63.763 -277.245 1.00 16.97 52 ASP D CA 1
ATOM 11303 C C . ASP D 1 52 ? 65.301 64.994 -277.706 1.00 17.35 52 ASP D C 1
ATOM 11304 O O . ASP D 1 52 ? 64.067 65.009 -277.649 1.00 17.73 52 ASP D O 1
ATOM 11309 N N . ILE D 1 53 ? 66.040 66.032 -278.096 1.00 17.00 53 ILE D N 1
ATOM 11310 C CA . ILE D 1 53 ? 65.443 67.302 -278.507 1.00 17.27 53 ILE D CA 1
ATOM 11311 C C . ILE D 1 53 ? 65.737 67.609 -279.975 1.00 16.81 53 ILE D C 1
ATOM 11312 O O . ILE D 1 53 ? 64.827 67.974 -280.715 1.00 15.84 53 ILE D O 1
ATOM 11317 N N . ALA D 1 54 ? 66.997 67.473 -280.387 1.00 16.88 54 ALA D N 1
ATOM 11318 C CA . ALA D 1 54 ? 67.404 67.667 -281.775 1.00 16.58 54 ALA D CA 1
ATOM 11319 C C . ALA D 1 54 ? 66.970 69.039 -282.288 1.00 17.76 54 ALA D C 1
ATOM 11320 O O . ALA D 1 54 ? 67.253 70.044 -281.628 1.00 18.60 54 ALA D O 1
ATOM 11322 N N . CYS D 1 55 ? 66.306 69.083 -283.442 1.00 17.98 55 CYS D N 1
ATOM 11323 C CA . CYS D 1 55 ? 65.776 70.329 -284.000 1.00 18.44 55 CYS D CA 1
ATOM 11324 C C . CYS D 1 55 ? 64.372 70.674 -283.517 1.00 18.60 55 CYS D C 1
ATOM 11325 O O . CYS D 1 55 ? 63.795 71.667 -283.967 1.00 19.19 55 CYS D O 1
ATOM 11328 N N . ASP D 1 56 ? 63.806 69.840 -282.649 1.00 18.79 56 ASP D N 1
ATOM 11329 C CA . ASP D 1 56 ? 62.469 70.058 -282.102 1.00 18.72 56 ASP D CA 1
ATOM 11330 C C . ASP D 1 56 ? 61.417 70.166 -283.203 1.00 19.01 56 ASP D C 1
ATOM 11331 O O . ASP D 1 56 ? 60.421 70.887 -283.060 1.00 18.61 56 ASP D O 1
ATOM 11336 N N . HIS D 1 57 ? 61.613 69.422 -284.290 1.00 19.35 57 HIS D N 1
ATOM 11337 C CA . HIS D 1 57 ? 60.701 69.466 -285.430 1.00 19.72 57 HIS D CA 1
ATOM 11338 C C . HIS D 1 57 ? 59.302 68.984 -285.057 1.00 20.02 57 HIS D C 1
ATOM 11339 O O . HIS D 1 57 ? 58.312 69.464 -285.606 1.00 20.85 57 HIS D O 1
ATOM 11346 N N . TYR D 1 58 ? 59.220 68.066 -284.101 1.00 20.36 58 TYR D N 1
ATOM 11347 C CA . TYR D 1 58 ? 57.928 67.574 -283.641 1.00 21.08 58 TYR D CA 1
ATOM 11348 C C . TYR D 1 58 ? 57.023 68.739 -283.226 1.00 21.39 58 TYR D C 1
ATOM 11349 O O . TYR D 1 58 ? 55.830 68.755 -283.546 1.00 20.31 58 TYR D O 1
ATOM 11358 N N . HIS D 1 59 ? 57.594 69.707 -282.513 1.00 20.91 59 HIS D N 1
ATOM 11359 C CA . HIS D 1 59 ? 56.840 70.896 -282.118 1.00 21.68 59 HIS D CA 1
ATOM 11360 C C . HIS D 1 59 ? 56.843 72.008 -283.161 1.00 21.28 59 HIS D C 1
ATOM 11361 O O . HIS D 1 59 ? 55.908 72.816 -283.205 1.00 22.35 59 HIS D O 1
ATOM 11368 N N . ARG D 1 60 ? 57.875 72.036 -283.999 1.00 19.66 60 ARG D N 1
ATOM 11369 C CA . ARG D 1 60 ? 58.092 73.143 -284.931 1.00 19.46 60 ARG D CA 1
ATOM 11370 C C . ARG D 1 60 ? 57.742 72.873 -286.400 1.00 19.58 60 ARG D C 1
ATOM 11371 O O . ARG D 1 60 ? 58.117 73.625 -287.301 1.00 18.88 60 ARG D O 1
ATOM 11379 N N . TYR D 1 61 ? 56.967 71.820 -286.636 1.00 20.38 61 TYR D N 1
ATOM 11380 C CA . TYR D 1 61 ? 56.691 71.349 -287.993 1.00 21.19 61 TYR D CA 1
ATOM 11381 C C . TYR D 1 61 ? 56.008 72.383 -288.885 1.00 21.54 61 TYR D C 1
ATOM 11382 O O . TYR D 1 61 ? 56.394 72.551 -290.041 1.00 21.57 61 TYR D O 1
ATOM 11391 N N . LYS D 1 62 ? 55.026 73.102 -288.349 1.00 22.09 62 LYS D N 1
ATOM 11392 C CA . LYS D 1 62 ? 54.353 74.115 -289.152 1.00 23.89 62 LYS D CA 1
ATOM 11393 C C . LYS D 1 62 ? 55.316 75.155 -289.707 1.00 24.18 62 LYS D C 1
ATOM 11394 O O . LYS D 1 62 ? 55.259 75.469 -290.898 1.00 25.03 62 LYS D O 1
ATOM 11400 N N . GLU D 1 63 ? 56.197 75.688 -288.863 1.00 25.30 63 GLU D N 1
ATOM 11401 C CA . GLU D 1 63 ? 57.169 76.694 -289.311 1.00 25.36 63 GLU D CA 1
ATOM 11402 C C . GLU D 1 63 ? 58.200 76.128 -290.279 1.00 23.64 63 GLU D C 1
ATOM 11403 O O . GLU D 1 63 ? 58.684 76.833 -291.166 1.00 21.96 63 GLU D O 1
ATOM 11409 N N . ASP D 1 64 ? 58.534 74.855 -290.089 1.00 22.73 64 ASP D N 1
ATOM 11410 C CA . ASP D 1 64 ? 59.457 74.165 -290.976 1.00 22.22 64 ASP D CA 1
ATOM 11411 C C . ASP D 1 64 ? 58.788 73.958 -292.333 1.00 21.50 64 ASP D C 1
ATOM 11412 O O . ASP D 1 64 ? 59.432 74.139 -293.359 1.00 20.98 64 ASP D O 1
ATOM 11417 N N . VAL D 1 65 ? 57.501 73.613 -292.348 1.00 21.78 65 VAL D N 1
ATOM 11418 C CA . VAL D 1 65 ? 56.775 73.519 -293.616 1.00 21.37 65 VAL D CA 1
ATOM 11419 C C . VAL D 1 65 ? 56.797 74.876 -294.333 1.00 21.77 65 VAL D C 1
ATOM 11420 O O . VAL D 1 65 ? 57.047 74.938 -295.536 1.00 22.24 65 VAL D O 1
ATOM 11424 N N . GLN D 1 66 ? 56.604 75.969 -293.600 1.00 22.50 66 GLN D N 1
ATOM 11425 C CA . GLN D 1 66 ? 56.627 77.301 -294.210 1.00 22.85 66 GLN D CA 1
ATOM 11426 C C . GLN D 1 66 ? 57.997 77.657 -294.765 1.00 23.07 66 GLN D C 1
ATOM 11427 O O . GLN D 1 66 ? 58.103 78.430 -295.719 1.00 23.58 66 GLN D O 1
ATOM 11433 N N . LEU D 1 67 ? 59.037 77.106 -294.146 1.00 23.06 67 LEU D N 1
ATOM 11434 C CA . LEU D 1 67 ? 60.404 77.306 -294.614 1.00 22.88 67 LEU D CA 1
ATOM 11435 C C . LEU D 1 67 ? 60.612 76.573 -295.937 1.00 22.10 67 LEU D C 1
ATOM 11436 O O . LEU D 1 67 ? 61.250 77.099 -296.846 1.00 21.00 67 LEU D O 1
ATOM 11441 N N . LEU D 1 68 ? 60.076 75.359 -296.046 1.00 21.75 68 LEU D N 1
ATOM 11442 C CA . LEU D 1 68 ? 60.159 74.602 -297.291 1.00 22.11 68 LEU D CA 1
ATOM 11443 C C . LEU D 1 68 ? 59.469 75.356 -298.418 1.00 22.29 68 LEU D C 1
ATOM 11444 O O . LEU D 1 68 ? 59.997 75.466 -299.526 1.00 20.93 68 LEU D O 1
ATOM 11449 N N . LYS D 1 69 ? 58.278 75.865 -298.112 1.00 22.97 69 LYS D N 1
ATOM 11450 C CA . LYS D 1 69 ? 57.465 76.570 -299.092 1.00 24.33 69 LYS D CA 1
ATOM 11451 C C . LYS D 1 69 ? 58.180 77.839 -299.542 1.00 25.63 69 LYS D C 1
ATOM 11452 O O . LYS D 1 69 ? 58.102 78.230 -300.708 1.00 26.60 69 LYS D O 1
ATOM 11458 N N . SER D 1 70 ? 58.880 78.455 -298.594 1.00 26.28 70 SER D N 1
ATOM 11459 C CA . SER D 1 70 ? 59.615 79.699 -298.791 1.00 27.93 70 SER D CA 1
ATOM 11460 C C . SER D 1 70 ? 60.760 79.514 -299.787 1.00 28.07 70 SER D C 1
ATOM 11461 O O . SER D 1 70 ? 61.121 80.437 -300.515 1.00 27.90 70 SER D O 1
ATOM 11464 N N . LEU D 1 71 ? 61.321 78.309 -299.797 1.00 28.23 71 LEU D N 1
ATOM 11465 C CA . LEU D 1 71 ? 62.422 77.926 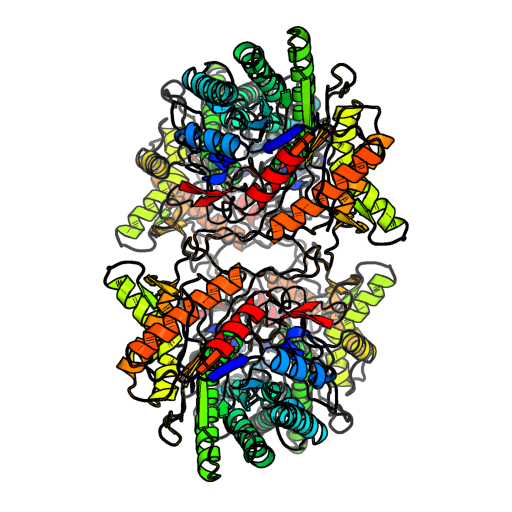-300.671 1.00 29.01 71 LEU D CA 1
ATOM 11466 C C . LEU D 1 71 ? 61.953 77.364 -302.016 1.00 29.46 71 LEU D C 1
ATOM 11467 O O . LEU D 1 71 ? 62.774 77.005 -302.864 1.00 30.48 71 LEU D O 1
ATOM 11472 N N . GLY D 1 72 ? 60.639 77.282 -302.202 1.00 28.85 72 GLY D N 1
ATOM 11473 C CA . GLY D 1 72 ? 60.061 76.702 -303.405 1.00 28.79 72 GLY D CA 1
ATOM 11474 C C . GLY D 1 72 ? 60.340 75.217 -303.536 1.00 28.81 72 GLY D C 1
ATOM 11475 O O . GLY D 1 72 ? 60.418 74.690 -304.642 1.00 29.33 72 GLY D O 1
ATOM 11476 N N . ILE D 1 73 ? 60.516 74.527 -302.414 1.00 29.28 73 ILE D N 1
ATOM 11477 C CA . ILE D 1 73 ? 60.699 73.077 -302.442 1.00 28.71 73 ILE D CA 1
ATOM 11478 C C . ILE D 1 73 ? 59.328 72.408 -302.553 1.00 28.92 73 ILE D C 1
ATOM 11479 O O . ILE D 1 73 ? 58.438 72.675 -301.747 1.00 29.91 73 ILE D O 1
ATOM 11484 N N . LYS D 1 74 ? 59.152 71.539 -303.544 1.00 29.09 74 LYS D N 1
ATOM 11485 C CA . LYS D 1 74 ? 57.840 70.947 -303.803 1.00 28.88 74 LYS D CA 1
ATOM 11486 C C . LYS D 1 74 ? 57.779 69.459 -303.461 1.00 27.77 74 LYS D C 1
ATOM 11487 O O . LYS D 1 74 ? 56.710 68.859 -303.522 1.00 25.70 74 LYS D O 1
ATOM 11493 N N . SER D 1 75 ? 58.913 68.869 -303.092 1.00 26.52 75 SER D N 1
ATOM 11494 C CA . SER D 1 75 ? 58.917 67.483 -302.629 1.00 26.25 75 SER D CA 1
ATOM 11495 C C . SER D 1 75 ? 59.770 67.351 -301.366 1.00 24.61 75 SER D C 1
ATOM 11496 O O . SER D 1 75 ? 60.882 67.883 -301.295 1.00 23.95 75 SER D O 1
ATOM 11499 N N . TYR D 1 76 ? 59.224 66.688 -300.350 1.00 22.54 76 TYR D N 1
ATOM 11500 C CA . TYR D 1 76 ? 59.922 66.519 -299.079 1.00 20.51 76 TYR D CA 1
ATOM 11501 C C . TYR D 1 76 ? 59.951 65.065 -298.603 1.00 19.36 76 TYR D C 1
ATOM 11502 O O . TYR D 1 76 ? 58.917 64.434 -298.377 1.00 19.37 76 TYR D O 1
ATOM 11511 N N . ARG D 1 77 ? 61.151 64.515 -298.474 1.00 18.07 77 ARG D N 1
ATOM 11512 C CA . ARG D 1 77 ? 61.315 63.165 -297.954 1.00 18.03 77 ARG D CA 1
ATOM 11513 C C . ARG D 1 77 ? 61.561 63.230 -296.443 1.00 18.25 77 ARG D C 1
ATOM 11514 O O . ARG D 1 77 ? 62.477 63.909 -295.964 1.00 19.24 77 ARG D O 1
ATOM 11522 N N . PHE D 1 78 ? 60.744 62.495 -295.695 1.00 18.09 78 PHE D N 1
ATOM 11523 C CA . PHE D 1 78 ? 60.890 62.393 -294.249 1.00 17.95 78 PHE D CA 1
ATOM 11524 C C . PHE D 1 78 ? 60.597 60.950 -293.863 1.00 18.02 78 PHE D C 1
ATOM 11525 O O . PHE D 1 78 ? 60.089 60.182 -294.683 1.00 16.75 78 PHE D O 1
ATOM 11533 N N . SER D 1 79 ? 60.945 60.580 -292.635 1.00 17.86 79 SER D N 1
ATOM 11534 C CA . SER D 1 79 ? 60.612 59.243 -292.175 1.00 18.24 79 SER D CA 1
ATOM 11535 C C . SER D 1 79 ? 59.624 59.315 -291.020 1.00 18.70 79 SER D C 1
ATOM 11536 O O . SER D 1 79 ? 59.470 60.343 -290.349 1.00 18.21 79 SER D O 1
ATOM 11539 N N . ILE D 1 80 ? 58.916 58.203 -290.860 1.00 18.87 80 ILE D N 1
ATOM 11540 C CA . ILE D 1 80 ? 57.982 57.984 -289.772 1.00 17.96 80 ILE D CA 1
ATOM 11541 C C . ILE D 1 80 ? 58.690 57.067 -288.773 1.00 18.63 80 ILE D C 1
ATOM 11542 O O . ILE D 1 80 ? 59.261 56.031 -289.145 1.00 18.20 80 ILE D O 1
ATOM 11547 N N . ALA D 1 81 ? 58.678 57.482 -287.511 1.00 17.47 81 ALA D N 1
ATOM 11548 C CA . ALA D 1 81 ? 59.286 56.707 -286.436 1.00 17.54 81 ALA D CA 1
ATOM 11549 C C . ALA D 1 81 ? 58.317 55.627 -285.970 1.00 17.32 81 ALA D C 1
ATOM 11550 O O . ALA D 1 81 ? 57.307 55.904 -285.327 1.00 17.41 81 ALA D O 1
ATOM 11552 N N . TRP D 1 82 ? 58.653 54.388 -286.301 1.00 16.38 82 TRP D N 1
ATOM 11553 C CA . TRP D 1 82 ? 57.871 53.216 -285.929 1.00 16.52 82 TRP D CA 1
ATOM 11554 C C . TRP D 1 82 ? 57.427 53.233 -284.458 1.00 16.53 82 TRP D C 1
ATOM 11555 O O . TRP D 1 82 ? 56.258 52.949 -284.184 1.00 16.30 82 TRP D O 1
ATOM 11566 N N . PRO D 1 83 ? 58.315 53.593 -283.509 1.00 17.88 83 PRO D N 1
ATOM 11567 C CA . PRO D 1 83 ? 57.862 53.581 -282.111 1.00 17.76 83 PRO D CA 1
ATOM 11568 C C . PRO D 1 83 ? 56.833 54.640 -281.724 1.00 17.75 83 PRO D C 1
ATOM 11569 O O . PRO D 1 83 ? 56.227 54.520 -280.662 1.00 18.62 83 PRO D O 1
ATOM 11573 N N . ARG D 1 84 ? 56.649 55.681 -282.531 1.00 17.34 84 ARG D N 1
ATOM 11574 C CA . ARG D 1 84 ? 55.536 56.588 -282.268 1.00 18.13 84 ARG D CA 1
ATOM 11575 C C . ARG D 1 84 ? 54.209 55.899 -282.578 1.00 18.21 84 ARG D C 1
ATOM 11576 O O . ARG D 1 84 ? 53.197 56.209 -281.952 1.00 19.39 84 ARG D O 1
ATOM 11584 N N . ILE D 1 85 ? 54.226 54.994 -283.553 1.00 18.60 85 ILE D N 1
ATOM 11585 C CA . ILE D 1 85 ? 53.045 54.258 -284.010 1.00 18.29 85 ILE D CA 1
ATOM 11586 C C . ILE D 1 85 ? 52.803 52.973 -283.219 1.00 18.42 85 ILE D C 1
ATOM 11587 O O . ILE D 1 85 ? 51.658 52.683 -282.849 1.00 16.73 85 ILE D O 1
ATOM 11592 N N . PHE D 1 86 ? 53.862 52.184 -283.031 1.00 17.93 86 PHE D N 1
ATOM 11593 C CA . PHE D 1 86 ? 53.819 50.967 -282.222 1.00 18.97 86 PHE D CA 1
ATOM 11594 C C . PHE D 1 86 ? 54.918 51.055 -281.164 1.00 18.72 86 PHE D C 1
ATOM 11595 O O . PHE D 1 86 ? 56.046 50.604 -281.399 1.00 17.96 86 PHE D O 1
ATOM 11603 N N . PRO D 1 87 ? 54.586 51.588 -279.978 1.00 19.27 87 PRO D N 1
ATOM 11604 C CA . PRO D 1 87 ? 55.606 51.741 -278.947 1.00 19.72 87 PRO D CA 1
ATOM 11605 C C . PRO D 1 87 ? 56.348 50.442 -278.613 1.00 20.27 87 PRO D C 1
ATOM 11606 O O . PRO D 1 87 ? 57.541 50.487 -278.301 1.00 20.30 87 PRO D O 1
ATOM 11610 N N . LYS D 1 88 ? 55.670 49.304 -278.710 1.00 20.20 88 LYS D N 1
ATOM 11611 C CA . LYS D 1 88 ? 56.296 48.006 -278.470 1.00 22.35 88 LYS D CA 1
ATOM 11612 C C . LYS D 1 88 ? 56.666 47.263 -279.755 1.00 22.63 88 LYS D C 1
ATOM 11613 O O . LYS D 1 88 ? 57.016 46.078 -279.726 1.00 22.66 88 LYS D O 1
ATOM 11619 N N . GLY D 1 89 ? 56.549 47.945 -280.891 1.00 22.37 89 GLY D N 1
ATOM 11620 C CA . GLY D 1 89 ? 56.839 47.330 -282.185 1.00 22.05 89 GLY D CA 1
ATOM 11621 C C . GLY D 1 89 ? 55.633 46.672 -282.829 1.00 22.22 89 GLY D C 1
ATOM 11622 O O . GLY D 1 89 ? 55.506 46.640 -284.055 1.00 21.72 89 GLY D O 1
ATOM 11623 N N . PHE D 1 90 ? 54.742 46.145 -281.995 1.00 23.04 90 PHE D N 1
ATOM 11624 C CA . PHE D 1 90 ? 53.518 45.498 -282.460 1.00 22.95 90 PHE D CA 1
ATOM 11625 C C . PHE D 1 90 ? 52.422 45.634 -281.403 1.00 24.02 90 PHE D C 1
ATOM 11626 O O . PHE D 1 90 ? 52.664 46.081 -280.274 1.00 22.89 90 PHE D O 1
ATOM 11634 N N . GLY D 1 91 ? 51.211 45.247 -281.791 1.00 24.23 91 GLY D N 1
ATOM 11635 C CA . GLY D 1 91 ? 50.078 45.242 -280.876 1.00 26.24 91 GLY D CA 1
ATOM 11636 C C . GLY D 1 91 ? 49.298 46.538 -280.906 1.00 26.79 91 GLY D C 1
ATOM 11637 O O . GLY D 1 91 ? 48.721 46.909 -281.931 1.00 26.25 91 GLY D O 1
ATOM 11638 N N . GLU D 1 92 ? 49.313 47.213 -279.762 1.00 27.83 92 GLU D N 1
ATOM 11639 C CA . GLU D 1 92 ? 48.550 48.430 -279.513 1.00 29.66 92 GLU D CA 1
ATOM 11640 C C . GLU D 1 92 ? 49.051 49.554 -280.420 1.00 28.24 92 GLU D C 1
ATOM 11641 O O . GLU D 1 92 ? 50.243 49.864 -280.421 1.00 28.53 92 GLU D O 1
ATOM 11647 N N . ILE D 1 93 ? 48.140 50.121 -281.203 1.00 27.19 93 ILE D N 1
ATOM 11648 C CA . ILE D 1 93 ? 48.441 51.220 -282.118 1.00 26.56 93 ILE D CA 1
ATOM 11649 C C . ILE D 1 93 ? 48.331 52.534 -281.354 1.00 25.91 93 ILE D C 1
ATOM 11650 O O . ILE D 1 93 ? 47.355 52.757 -280.634 1.00 25.91 93 ILE D O 1
ATOM 11655 N N . ASN D 1 94 ? 49.326 53.401 -281.511 1.00 24.73 94 ASN D N 1
ATOM 11656 C CA . ASN D 1 94 ? 49.324 54.691 -280.840 1.00 24.22 94 ASN D CA 1
ATOM 11657 C C . ASN D 1 94 ? 48.708 55.756 -281.744 1.00 24.19 94 ASN D C 1
ATOM 11658 O O . ASN D 1 94 ? 49.347 56.240 -282.680 1.00 23.01 94 ASN D O 1
ATOM 11663 N N . GLN D 1 95 ? 47.461 56.124 -281.463 1.00 24.18 95 GLN D N 1
ATOM 11664 C CA . GLN D 1 95 ? 46.740 57.046 -282.335 1.00 24.79 95 GLN D CA 1
ATOM 11665 C C . GLN D 1 95 ? 47.280 58.475 -282.303 1.00 24.78 95 GLN D C 1
ATOM 11666 O O . GLN D 1 95 ? 47.166 59.201 -283.293 1.00 24.42 95 GLN D O 1
ATOM 11672 N N . LYS D 1 96 ? 47.861 58.873 -281.174 1.00 23.55 96 LYS D N 1
ATOM 11673 C CA . LYS D 1 96 ? 48.519 60.176 -281.074 1.00 23.72 96 LYS D CA 1
ATOM 11674 C C . LYS D 1 96 ? 49.693 60.246 -282.044 1.00 22.53 96 LYS D C 1
ATOM 11675 O O . LYS D 1 96 ? 49.865 61.249 -282.732 1.00 21.76 96 LYS D O 1
ATOM 11681 N N . GLY D 1 97 ? 50.483 59.177 -282.111 1.00 21.98 97 GLY D N 1
ATOM 11682 C CA . GLY D 1 97 ? 51.582 59.099 -283.074 1.00 21.72 97 GLY D CA 1
ATOM 11683 C C . GLY D 1 97 ? 51.116 59.183 -284.518 1.00 21.50 97 GLY D C 1
ATOM 11684 O O . GLY D 1 97 ? 51.723 59.884 -285.334 1.00 19.46 97 GLY D O 1
ATOM 11685 N N . ILE D 1 98 ? 50.036 58.470 -284.833 1.00 21.05 98 ILE D N 1
ATOM 11686 C CA . ILE D 1 98 ? 49.467 58.505 -286.180 1.00 21.79 98 ILE D CA 1
ATOM 11687 C C . ILE D 1 98 ? 49.020 59.924 -286.528 1.00 21.48 98 ILE D C 1
ATOM 11688 O O . ILE D 1 98 ? 49.263 60.399 -287.635 1.00 21.00 98 ILE D O 1
ATOM 11693 N N . GLN D 1 99 ? 48.370 60.585 -285.573 1.00 21.75 99 GLN D N 1
ATOM 11694 C CA . GLN D 1 99 ? 47.857 61.940 -285.744 1.00 21.90 99 GLN D CA 1
ATOM 11695 C C . GLN D 1 99 ? 48.964 62.967 -285.981 1.00 21.10 99 GLN D C 1
ATOM 11696 O O . GLN D 1 99 ? 48.772 63.928 -286.725 1.00 20.59 99 GLN D O 1
ATOM 11702 N N . PHE D 1 100 ? 50.115 62.793 -285.340 1.00 20.22 100 PHE D N 1
ATOM 11703 C CA . PHE D 1 100 ? 51.229 63.687 -285.645 1.00 19.64 100 PHE D CA 1
ATOM 11704 C C . PHE D 1 100 ? 51.565 63.651 -287.138 1.00 19.35 100 PHE D C 1
ATOM 11705 O O . PHE D 1 100 ? 51.681 64.696 -287.785 1.00 18.71 100 PHE D O 1
ATOM 11713 N N . TYR D 1 101 ? 51.719 62.446 -287.682 1.00 18.42 101 TYR D N 1
ATOM 11714 C CA . TYR D 1 101 ? 52.080 62.306 -289.089 1.00 17.85 101 TYR D CA 1
ATOM 11715 C C . TYR D 1 101 ? 50.908 62.697 -289.980 1.00 18.37 101 TYR D C 1
ATOM 11716 O O . TYR D 1 101 ? 51.111 63.270 -291.044 1.00 18.25 101 TYR D O 1
ATOM 11725 N N . ARG D 1 102 ? 49.686 62.396 -289.552 1.00 18.80 102 ARG D N 1
ATOM 11726 C CA . ARG D 1 102 ? 48.518 62.903 -290.266 1.00 20.75 102 ARG D CA 1
ATOM 11727 C C . ARG D 1 102 ? 48.630 64.421 -290.422 1.00 21.57 102 ARG D C 1
ATOM 11728 O O . ARG D 1 102 ? 48.518 64.946 -291.534 1.00 21.68 102 ARG D O 1
ATOM 11736 N N . ASP D 1 103 ? 48.908 65.115 -289.320 1.00 22.09 103 ASP D N 1
ATOM 11737 C CA . ASP D 1 103 ? 48.952 66.577 -289.313 1.00 22.50 103 ASP D CA 1
ATOM 11738 C C . ASP D 1 103 ? 50.117 67.130 -290.131 1.00 21.65 103 ASP D C 1
ATOM 11739 O O . ASP D 1 103 ? 49.971 68.148 -290.805 1.00 20.97 103 ASP D O 1
ATOM 11744 N N . LEU D 1 104 ? 51.263 66.458 -290.064 1.00 21.26 104 LEU D N 1
ATOM 11745 C CA . LEU D 1 104 ? 52.433 66.830 -290.855 1.00 20.17 104 LEU D CA 1
ATOM 11746 C C . LEU D 1 104 ? 52.143 66.674 -292.347 1.00 19.87 104 LEU D C 1
ATOM 11747 O O . LEU D 1 104 ? 52.447 67.560 -293.151 1.00 18.63 104 LEU D O 1
ATOM 11752 N N . ILE D 1 105 ? 51.576 65.525 -292.707 1.00 19.24 105 ILE D N 1
ATOM 11753 C CA . ILE D 1 105 ? 51.226 65.247 -294.097 1.00 19.51 105 ILE D CA 1
ATOM 11754 C C . ILE D 1 105 ? 50.230 66.275 -294.635 1.00 20.35 105 ILE D C 1
ATOM 11755 O O . ILE D 1 105 ? 50.424 66.820 -295.722 1.00 19.45 105 ILE D O 1
ATOM 11760 N N . ASP D 1 106 ? 49.177 66.556 -293.873 1.00 20.90 106 ASP D N 1
ATOM 11761 C CA . ASP D 1 106 ? 48.170 67.510 -294.330 1.00 22.25 106 ASP D CA 1
ATOM 11762 C C . ASP D 1 106 ? 48.753 68.918 -294.452 1.00 22.24 106 ASP D C 1
ATOM 11763 O O . ASP D 1 106 ? 48.368 69.671 -295.348 1.00 22.92 106 ASP D O 1
ATOM 11768 N N . GLU D 1 107 ? 49.696 69.265 -293.579 1.00 21.95 107 GLU D N 1
ATOM 11769 C CA . GLU D 1 107 ? 50.382 70.553 -293.642 1.00 21.31 107 GLU D CA 1
ATOM 11770 C C . GLU D 1 107 ? 51.224 70.694 -294.915 1.00 20.92 107 GLU D C 1
ATOM 11771 O O . GLU D 1 107 ? 51.277 71.768 -295.516 1.00 21.38 107 GLU D O 1
ATOM 11777 N N . LEU D 1 108 ? 51.910 69.627 -295.314 1.00 21.17 108 LEU D N 1
ATOM 11778 C CA . LEU D 1 108 ? 52.723 69.645 -296.531 1.00 20.09 108 LEU D CA 1
ATOM 11779 C C . LEU D 1 108 ? 51.805 69.799 -297.742 1.00 20.53 108 LEU D C 1
ATOM 11780 O O . LEU D 1 108 ? 52.021 70.665 -298.587 1.00 21.03 108 LEU D O 1
ATOM 11785 N N . ILE D 1 109 ? 50.752 68.990 -297.795 1.00 20.34 109 ILE D N 1
ATOM 11786 C CA . ILE D 1 109 ? 49.806 69.031 -298.907 1.00 21.83 109 ILE D CA 1
ATOM 11787 C C . ILE D 1 109 ? 49.113 70.387 -299.020 1.00 22.05 109 ILE D C 1
ATOM 11788 O O . ILE D 1 109 ? 48.940 70.887 -300.132 1.00 22.80 109 ILE D O 1
ATOM 11793 N N . LYS D 1 110 ? 48.760 70.983 -297.882 1.00 22.19 110 LYS D N 1
ATOM 11794 C CA . LYS D 1 110 ? 48.074 72.278 -297.834 1.00 23.01 110 LYS D CA 1
ATOM 11795 C C . LYS D 1 110 ? 48.984 73.362 -298.396 1.00 22.53 110 LYS D C 1
ATOM 11796 O O . LYS D 1 110 ? 48.520 74.411 -298.838 1.00 22.04 110 LYS D O 1
ATOM 11802 N N . ASN D 1 111 ? 50.288 73.116 -298.335 1.00 22.04 111 ASN D N 1
ATOM 11803 C CA . ASN D 1 111 ? 51.285 74.059 -298.820 1.00 22.68 111 ASN D CA 1
ATOM 11804 C C . ASN D 1 111 ? 51.967 73.603 -300.111 1.00 23.54 111 ASN D C 1
ATOM 11805 O O . ASN D 1 111 ? 53.067 74.051 -300.437 1.00 23.70 111 ASN D O 1
ATOM 11810 N N . ASP D 1 112 ? 51.292 72.707 -300.829 1.00 24.27 112 ASP D N 1
ATOM 11811 C CA . ASP D 1 112 ? 51.678 72.261 -302.166 1.00 25.12 112 ASP D CA 1
ATOM 11812 C C . ASP D 1 112 ? 53.041 71.591 -302.208 1.00 24.88 112 ASP D C 1
ATOM 11813 O O . ASP D 1 112 ? 53.799 71.755 -303.168 1.00 25.05 112 ASP D O 1
ATOM 11818 N N . ILE D 1 113 ? 53.326 70.834 -301.153 1.00 23.86 113 ILE D N 1
ATOM 11819 C CA . ILE D 1 113 ? 54.570 70.079 -301.057 1.00 23.89 113 ILE D CA 1
ATOM 11820 C C . ILE D 1 113 ? 54.224 68.595 -301.076 1.00 24.29 113 ILE D C 1
ATOM 11821 O O . ILE D 1 113 ? 53.355 68.136 -300.328 1.00 25.15 113 ILE D O 1
ATOM 11826 N N . GLU D 1 114 ? 54.900 67.850 -301.943 1.00 23.99 114 GLU D N 1
ATOM 11827 C CA . GLU D 1 114 ? 54.611 66.433 -302.101 1.00 24.39 114 GLU D CA 1
ATOM 11828 C C . GLU D 1 114 ? 55.422 65.598 -301.105 1.00 23.77 114 GLU D C 1
ATOM 11829 O O . GLU D 1 114 ? 56.658 65.683 -301.089 1.00 21.54 114 GLU D O 1
ATOM 11835 N N . PRO D 1 115 ? 54.734 64.809 -300.259 1.00 23.10 115 PRO D N 1
ATOM 11836 C CA . PRO D 1 115 ? 55.451 63.976 -299.290 1.00 23.65 115 PRO D CA 1
ATOM 11837 C C . PRO D 1 115 ? 55.982 62.661 -299.859 1.00 23.01 115 PRO D C 1
ATOM 11838 O O . PRO D 1 115 ? 55.263 61.977 -300.589 1.00 22.85 115 PRO D O 1
ATOM 11842 N N . ALA D 1 116 ? 57.233 62.331 -299.541 1.00 22.63 116 ALA D N 1
ATOM 11843 C CA . ALA D 1 116 ? 57.840 61.044 -299.889 1.00 22.28 116 ALA D CA 1
ATOM 11844 C C . ALA D 1 116 ? 58.248 60.456 -298.541 1.00 22.26 116 ALA D C 1
ATOM 11845 O O . ALA D 1 116 ? 58.997 61.096 -297.809 1.00 22.86 116 ALA D O 1
ATOM 11847 N N . ILE D 1 117 ? 57.758 59.271 -298.183 1.00 20.78 117 ILE D N 1
ATOM 11848 C CA . ILE D 1 117 ? 57.945 58.772 -296.817 1.00 19.25 117 ILE D CA 1
ATOM 11849 C C . ILE D 1 117 ? 58.844 57.552 -296.715 1.00 18.96 117 ILE D C 1
ATOM 11850 O O . ILE D 1 117 ? 58.580 56.557 -297.379 1.00 19.31 117 ILE D O 1
ATOM 11855 N N . THR D 1 118 ? 59.880 57.634 -295.884 1.00 19.00 118 THR D N 1
ATOM 11856 C CA . THR D 1 118 ? 60.742 56.486 -295.603 1.00 18.11 118 THR D CA 1
ATOM 11857 C C . THR D 1 118 ? 60.112 55.784 -294.413 1.00 17.96 118 THR D C 1
ATOM 11858 O O . THR D 1 118 ? 59.910 56.397 -293.373 1.00 18.61 118 THR D O 1
ATOM 11862 N N . ILE D 1 119 ? 59.750 54.518 -294.580 1.00 18.16 119 ILE D N 1
ATOM 11863 C CA . ILE D 1 119 ? 59.039 53.778 -293.546 1.00 17.17 119 ILE D CA 1
ATOM 11864 C C . ILE D 1 119 ? 59.968 53.421 -292.387 1.00 17.84 119 ILE D C 1
ATOM 11865 O O . ILE D 1 119 ? 59.579 53.516 -291.221 1.00 17.95 119 ILE D O 1
ATOM 11870 N N . TYR D 1 120 ? 61.188 53.002 -292.719 1.00 17.98 120 TYR D N 1
ATOM 11871 C CA . TYR D 1 120 ? 62.200 52.661 -291.734 1.00 17.18 120 TYR D CA 1
ATOM 11872 C C . TYR D 1 120 ? 63.503 53.421 -291.984 1.00 17.73 120 TYR D C 1
ATOM 11873 O O . TYR D 1 120 ? 64.163 53.255 -293.016 1.00 18.36 120 TYR D O 1
ATOM 11882 N N . HIS D 1 121 ? 63.839 54.283 -291.031 1.00 17.81 121 HIS D N 1
ATOM 11883 C CA . HIS D 1 121 ? 65.100 55.019 -291.046 1.00 18.01 121 HIS D CA 1
ATOM 11884 C C . HIS D 1 121 ? 65.860 54.827 -289.734 1.00 18.38 121 HIS D C 1
ATOM 11885 O O . HIS D 1 121 ? 66.173 55.786 -289.022 1.00 19.97 121 HIS D O 1
ATOM 11892 N N . TRP D 1 122 ? 66.098 53.561 -289.405 1.00 18.58 122 TRP D N 1
ATOM 11893 C CA . TRP D 1 122 ? 67.017 53.104 -288.363 1.00 19.31 122 TRP D CA 1
ATOM 11894 C C . TRP D 1 122 ? 66.531 53.071 -286.919 1.00 19.68 122 TRP D C 1
ATOM 11895 O O . TRP D 1 122 ? 67.298 52.694 -286.035 1.00 20.74 122 TRP D O 1
ATOM 11906 N N . ASP D 1 123 ? 65.284 53.464 -286.687 1.00 19.60 123 ASP D N 1
ATOM 11907 C CA . ASP D 1 123 ? 64.763 53.621 -285.340 1.00 20.05 123 ASP D CA 1
ATOM 11908 C C . ASP D 1 123 ? 63.846 52.474 -284.934 1.00 18.60 123 ASP D C 1
ATOM 11909 O O . ASP D 1 123 ? 62.682 52.687 -284.595 1.00 19.25 123 ASP D O 1
ATOM 11914 N N . LEU D 1 124 ? 64.386 51.261 -284.981 1.00 16.94 124 LEU D N 1
ATOM 11915 C CA . LEU D 1 124 ? 63.656 50.069 -284.548 1.00 15.97 124 LEU D CA 1
ATOM 11916 C C . LEU D 1 124 ? 63.202 50.276 -283.099 1.00 16.05 124 LEU D C 1
ATOM 11917 O O . LEU D 1 124 ? 63.988 50.717 -282.269 1.00 16.77 124 LEU D O 1
ATOM 11922 N N . PRO D 1 125 ? 61.937 49.974 -282.773 1.00 16.15 125 PRO D N 1
ATOM 11923 C CA . PRO D 1 125 ? 61.556 50.007 -281.366 1.00 16.15 125 PRO D CA 1
ATOM 11924 C C . PRO D 1 125 ? 62.500 49.111 -280.554 1.00 16.57 125 PRO D C 1
ATOM 11925 O O . PRO D 1 125 ? 62.832 48.012 -280.998 1.00 16.25 125 PRO D O 1
ATOM 11929 N N . GLN D 1 126 ? 62.948 49.571 -279.389 1.00 16.36 126 GLN D N 1
ATOM 11930 C CA . GLN D 1 126 ? 63.866 48.784 -278.568 1.00 16.19 126 GLN D CA 1
ATOM 11931 C C . GLN D 1 126 ? 63.274 47.447 -278.114 1.00 16.85 126 GLN D C 1
ATOM 11932 O O . GLN D 1 126 ? 64.001 46.460 -277.980 1.00 17.11 126 GLN D O 1
ATOM 11938 N N . LYS D 1 127 ? 61.964 47.406 -277.883 1.00 16.86 127 LYS D N 1
ATOM 11939 C CA . LYS D 1 127 ? 61.320 46.158 -277.482 1.00 17.68 127 LYS D CA 1
ATOM 11940 C C . LYS D 1 127 ? 61.498 45.078 -278.547 1.00 17.73 127 LYS D C 1
ATOM 11941 O O . LYS D 1 127 ? 61.457 43.889 -278.219 1.00 19.33 127 LYS D O 1
ATOM 11947 N N . LEU D 1 128 ? 61.678 45.475 -279.806 1.00 16.88 128 LEU D N 1
ATOM 11948 C CA . LEU D 1 128 ? 61.971 44.511 -280.865 1.00 16.58 128 LEU D CA 1
ATOM 11949 C C . LEU D 1 128 ? 63.431 44.074 -280.885 1.00 17.07 128 LEU D C 1
ATOM 11950 O O . LEU D 1 128 ? 63.720 42.931 -281.234 1.00 17.28 128 LEU D O 1
ATOM 11955 N N . GLN D 1 129 ? 64.351 44.973 -280.536 1.00 17.33 129 GLN D N 1
ATOM 11956 C CA . GLN D 1 129 ? 65.749 44.564 -280.379 1.00 16.41 129 GLN D CA 1
ATOM 11957 C C . GLN D 1 129 ? 65.868 43.576 -279.212 1.00 16.60 129 GLN D C 1
ATOM 11958 O O . GLN D 1 129 ? 66.706 42.667 -279.254 1.00 18.43 129 GLN D O 1
ATOM 11964 N N . ASP D 1 130 ? 65.029 43.730 -278.187 1.00 15.20 130 ASP D N 1
ATOM 11965 C CA . ASP D 1 130 ? 64.986 42.771 -277.076 1.00 16.39 130 ASP D CA 1
ATOM 11966 C C . ASP D 1 130 ? 64.628 41.374 -277.584 1.00 16.12 130 ASP D C 1
ATOM 11967 O O . ASP D 1 130 ? 64.924 40.385 -276.913 1.00 16.93 130 ASP D O 1
ATOM 11972 N N . ILE D 1 131 ? 63.995 41.274 -278.754 1.00 16.03 131 ILE D N 1
ATOM 11973 C CA . ILE D 1 131 ? 63.720 39.954 -279.336 1.00 15.70 131 ILE D CA 1
ATOM 11974 C C . ILE D 1 131 ? 64.605 39.620 -280.541 1.00 16.05 131 ILE D C 1
ATOM 11975 O O . ILE D 1 131 ? 64.231 38.805 -281.390 1.00 17.54 131 ILE D O 1
ATOM 11980 N N . GLY D 1 132 ? 65.786 40.234 -280.589 1.00 15.05 132 GLY D N 1
ATOM 11981 C CA . GLY D 1 132 ? 66.796 39.943 -281.599 1.00 15.57 132 GLY D CA 1
ATOM 11982 C C . GLY D 1 132 ? 66.928 41.003 -282.681 1.00 16.20 132 GLY D C 1
ATOM 11983 O O . GLY D 1 132 ? 67.839 40.940 -283.503 1.00 16.45 132 GLY D O 1
ATOM 11984 N N . GLY D 1 133 ? 66.000 41.956 -282.715 1.00 15.79 133 GLY D N 1
ATOM 11985 C CA . GLY D 1 133 ? 65.997 42.976 -283.760 1.00 14.70 133 GLY D CA 1
ATOM 11986 C C . GLY D 1 133 ? 65.954 42.325 -285.132 1.00 16.05 133 GLY D C 1
ATOM 11987 O O . GLY D 1 133 ? 65.256 41.331 -285.361 1.00 15.40 133 GLY D O 1
ATOM 11988 N N . TRP D 1 134 ? 66.750 42.864 -286.046 1.00 15.58 134 TRP D N 1
ATOM 11989 C CA . TRP D 1 134 ? 66.776 42.371 -287.419 1.00 16.18 134 TRP D CA 1
ATOM 11990 C C . TRP D 1 134 ? 67.370 40.975 -287.611 1.00 16.82 134 TRP D C 1
ATOM 11991 O O . TRP D 1 134 ? 67.283 40.434 -288.708 1.00 17.88 134 TRP D O 1
ATOM 12002 N N . ALA D 1 135 ? 67.957 40.384 -286.575 1.00 16.22 135 ALA D N 1
ATOM 12003 C CA . ALA D 1 135 ? 68.356 38.976 -286.655 1.00 16.04 135 ALA D CA 1
ATOM 12004 C C . ALA D 1 135 ? 67.168 38.010 -286.615 1.00 15.97 135 ALA D C 1
ATOM 12005 O O . ALA D 1 135 ? 67.330 36.839 -286.952 1.00 15.56 135 ALA D O 1
ATOM 12007 N N . ASN D 1 136 ? 65.987 38.483 -286.209 1.00 16.99 136 ASN D N 1
ATOM 12008 C CA . ASN D 1 136 ? 64.791 37.653 -286.002 1.00 17.20 136 ASN D CA 1
ATOM 12009 C C . ASN D 1 136 ? 63.789 37.939 -287.125 1.00 17.60 136 ASN D C 1
ATOM 12010 O O . ASN D 1 136 ? 63.320 39.071 -287.261 1.00 17.97 136 ASN D O 1
ATOM 12015 N N . PRO D 1 137 ? 63.474 36.927 -287.948 1.00 17.89 137 PRO D N 1
ATOM 12016 C CA . PRO D 1 137 ? 62.531 37.149 -289.049 1.00 18.66 137 PRO D CA 1
ATOM 12017 C C . PRO D 1 137 ? 61.148 37.595 -288.573 1.00 17.97 137 PRO D C 1
ATOM 12018 O O . PRO D 1 137 ? 60.416 38.198 -289.350 1.00 18.62 137 PRO D O 1
ATOM 12022 N N . GLN D 1 138 ? 60.794 37.326 -287.319 1.00 17.73 138 GLN D N 1
ATOM 12023 C CA . GLN D 1 138 ? 59.517 37.806 -286.786 1.00 18.35 138 GLN D CA 1
ATOM 12024 C C . GLN D 1 138 ? 59.462 39.327 -286.818 1.00 17.43 138 GLN D C 1
ATOM 12025 O O . GLN D 1 138 ? 58.391 39.904 -286.981 1.00 17.18 138 GLN D O 1
ATOM 12031 N N . VAL D 1 139 ? 60.627 39.959 -286.692 1.00 17.20 139 VAL D N 1
ATOM 12032 C CA . VAL D 1 139 ? 60.741 41.416 -286.728 1.00 17.30 139 VAL D CA 1
ATOM 12033 C C . VAL D 1 139 ? 60.432 41.964 -288.116 1.00 18.04 139 VAL D C 1
ATOM 12034 O O . VAL D 1 139 ? 59.800 43.014 -288.243 1.00 17.91 139 VAL D O 1
ATOM 12038 N N . ALA D 1 140 ? 60.842 41.224 -289.143 1.00 19.27 140 ALA D N 1
ATOM 12039 C CA . ALA D 1 140 ? 60.518 41.567 -290.519 1.00 19.85 140 ALA D CA 1
ATOM 12040 C C . ALA D 1 140 ? 59.005 41.450 -290.716 1.00 20.16 140 ALA D C 1
ATOM 12041 O O . ALA D 1 140 ? 58.419 42.284 -291.403 1.00 22.70 140 ALA D O 1
ATOM 12043 N N . ASP D 1 141 ? 58.344 40.466 -290.107 1.00 20.54 141 ASP D N 1
ATOM 12044 C CA . ASP D 1 141 ? 56.876 40.412 -290.208 1.00 20.14 141 ASP D CA 1
ATOM 12045 C C . ASP D 1 141 ? 56.170 41.545 -289.455 1.00 20.03 141 ASP D C 1
ATOM 12046 O O . ASP D 1 141 ? 55.142 42.050 -289.927 1.00 19.89 141 ASP D O 1
ATOM 12051 N N . TYR D 1 142 ? 56.708 41.954 -288.305 1.00 18.69 142 TYR D N 1
ATOM 12052 C CA . TYR D 1 142 ? 56.125 43.087 -287.582 1.00 18.34 142 TYR D CA 1
ATOM 12053 C C . TYR D 1 142 ? 56.272 44.371 -288.393 1.00 17.81 142 TYR D C 1
ATOM 12054 O O . TYR D 1 142 ? 55.378 45.212 -288.396 1.00 17.74 142 TYR D O 1
ATOM 12063 N N . TYR D 1 143 ? 57.400 44.510 -289.079 1.00 18.70 143 TYR D N 1
ATOM 12064 C CA . TYR D 1 143 ? 57.634 45.642 -289.974 1.00 18.56 143 TYR D CA 1
ATOM 12065 C C . TYR D 1 143 ? 56.569 45.751 -291.066 1.00 19.50 143 TYR D C 1
ATOM 12066 O O . TYR D 1 143 ? 56.101 46.850 -291.382 1.00 19.41 143 TYR D O 1
ATOM 12075 N N . VAL D 1 144 ? 56.218 44.615 -291.665 1.00 19.62 144 VAL D N 1
ATOM 12076 C CA . VAL D 1 144 ? 55.227 44.562 -292.737 1.00 20.18 144 VAL D CA 1
ATOM 12077 C C . VAL D 1 144 ? 53.859 44.988 -292.214 1.00 19.95 144 VAL D C 1
ATOM 12078 O O . VAL D 1 144 ? 53.149 45.727 -292.891 1.00 19.82 144 VAL D O 1
ATOM 12082 N N . ASP D 1 145 ? 53.479 44.520 -291.028 1.00 20.00 145 ASP D N 1
ATOM 12083 C CA . ASP D 1 145 ? 52.226 44.972 -290.406 1.00 20.05 145 ASP D CA 1
ATOM 12084 C C . ASP D 1 145 ? 52.227 46.491 -290.209 1.00 18.96 145 ASP D C 1
ATOM 12085 O O . ASP D 1 145 ? 51.231 47.189 -290.427 1.00 18.73 145 ASP D O 1
ATOM 12090 N N . TYR D 1 146 ? 53.373 46.995 -289.769 1.00 17.53 146 TYR D N 1
ATOM 12091 C CA . TYR D 1 146 ? 53.596 48.426 -289.634 1.00 17.69 146 TYR D CA 1
ATOM 12092 C C . TYR D 1 146 ? 53.500 49.160 -290.980 1.00 17.69 146 TYR D C 1
ATOM 12093 O O . TYR D 1 146 ? 52.743 50.125 -291.104 1.00 18.43 146 TYR D O 1
ATOM 12102 N N . ALA D 1 147 ? 54.239 48.709 -291.989 1.00 17.31 147 ALA D N 1
ATOM 12103 C CA . ALA D 1 147 ? 54.159 49.290 -293.332 1.00 18.46 147 ALA D CA 1
ATOM 12104 C C . ALA D 1 147 ? 52.714 49.287 -293.848 1.00 18.96 147 ALA D C 1
ATOM 12105 O O . ALA D 1 147 ? 52.251 50.290 -294.382 1.00 18.77 147 ALA D O 1
ATOM 12107 N N . ASN D 1 148 ? 51.994 48.181 -293.668 1.00 19.53 148 ASN D N 1
ATOM 12108 C CA . ASN D 1 148 ? 50.590 48.089 -294.082 1.00 20.62 148 ASN D CA 1
ATOM 12109 C C . ASN D 1 148 ? 49.649 49.114 -293.450 1.00 20.96 148 ASN D C 1
ATOM 12110 O O . ASN D 1 148 ? 48.755 49.664 -294.107 1.00 21.65 148 ASN D O 1
ATOM 12115 N N . LEU D 1 149 ? 49.825 49.333 -292.152 1.00 20.26 149 LEU D N 1
ATOM 12116 C CA . LEU D 1 149 ? 49.037 50.331 -291.440 1.00 20.46 149 LEU D CA 1
ATOM 12117 C C . LEU D 1 149 ? 49.322 51.699 -292.059 1.00 19.84 149 LEU D C 1
ATOM 12118 O O . LEU D 1 149 ? 48.408 52.483 -292.302 1.00 19.49 149 LEU D O 1
ATOM 12123 N N . LEU D 1 150 ? 50.587 51.969 -292.371 1.00 19.47 150 LEU D N 1
ATOM 12124 C CA . LEU D 1 150 ? 50.921 53.266 -292.957 1.00 18.92 150 LEU D CA 1
ATOM 12125 C C . LEU D 1 150 ? 50.292 53.468 -294.330 1.00 19.28 150 LEU D C 1
ATOM 12126 O O . LEU D 1 150 ? 49.799 54.559 -294.629 1.00 18.91 150 LEU D O 1
ATOM 12131 N N . PHE D 1 151 ? 50.296 52.415 -295.145 1.00 18.70 151 PHE D N 1
ATOM 12132 C CA . PHE D 1 151 ? 49.665 52.484 -296.456 1.00 18.81 151 PHE D CA 1
ATOM 12133 C C . PHE D 1 151 ? 48.168 52.735 -296.292 1.00 19.34 151 PHE D C 1
ATOM 12134 O O . PHE D 1 151 ? 47.589 53.568 -296.987 1.00 19.81 151 PHE D O 1
ATOM 12142 N N . ARG D 1 152 ? 47.536 52.017 -295.370 1.00 20.08 152 ARG D N 1
ATOM 12143 C CA . ARG D 1 152 ? 46.090 52.132 -295.215 1.00 22.01 152 ARG D CA 1
ATOM 12144 C C . ARG D 1 152 ? 45.681 53.493 -294.659 1.00 22.23 152 ARG D C 1
ATOM 12145 O O . ARG D 1 152 ? 44.646 54.032 -295.050 1.00 22.10 152 ARG D O 1
ATOM 12153 N N . GLU D 1 153 ? 46.501 54.044 -293.769 1.00 22.42 153 GLU D N 1
ATOM 12154 C CA . GLU D 1 153 ? 46.249 55.357 -293.179 1.00 23.05 153 GLU D CA 1
ATOM 12155 C C . GLU D 1 153 ? 46.538 56.536 -294.105 1.00 22.32 153 GLU D C 1
ATOM 12156 O O . GLU D 1 153 ? 45.750 57.478 -294.133 1.00 21.93 153 GLU D O 1
ATOM 12162 N N . PHE D 1 154 ? 47.653 56.493 -294.831 1.00 22.09 154 PHE D N 1
ATOM 12163 C CA . PHE D 1 154 ? 48.134 57.639 -295.604 1.00 22.21 154 PHE D CA 1
ATOM 12164 C C . PHE D 1 154 ? 48.292 57.461 -297.114 1.00 22.46 154 PHE D C 1
ATOM 12165 O O . PHE D 1 154 ? 48.639 58.416 -297.819 1.00 21.69 154 PHE D O 1
ATOM 12173 N N . GLY D 1 155 ? 48.054 56.249 -297.605 1.00 22.49 155 GLY D N 1
ATOM 12174 C CA . GLY D 1 155 ? 48.253 55.926 -299.017 1.00 24.70 155 GLY D CA 1
ATOM 12175 C C . GLY D 1 155 ? 47.438 56.676 -300.058 1.00 25.95 155 GLY D C 1
ATOM 12176 O O . GLY D 1 155 ? 47.855 56.796 -301.215 1.00 26.07 155 GLY D O 1
ATOM 12177 N N . ASP D 1 156 ? 46.275 57.172 -299.643 1.00 26.35 156 ASP D N 1
ATOM 12178 C CA . ASP D 1 156 ? 45.431 57.991 -300.503 1.00 27.86 156 ASP D CA 1
ATOM 12179 C C . ASP D 1 156 ? 46.080 59.351 -300.775 1.00 27.62 156 ASP D C 1
ATOM 12180 O O . ASP D 1 156 ? 45.785 59.978 -301.791 1.00 27.92 156 ASP D O 1
ATOM 12185 N N . ARG D 1 157 ? 46.973 59.787 -299.889 1.00 26.94 157 ARG D N 1
ATOM 12186 C CA . ARG D 1 157 ? 47.597 61.113 -299.964 1.00 27.74 157 ARG D CA 1
ATOM 12187 C C . ARG D 1 157 ? 49.100 61.107 -300.232 1.00 26.42 157 ARG D C 1
ATOM 121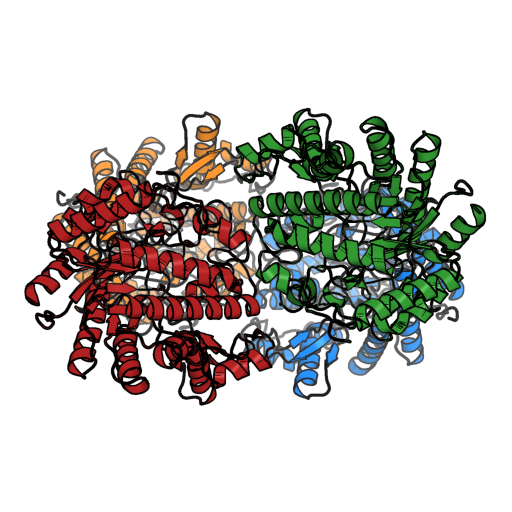88 O O . ARG D 1 157 ? 49.644 62.093 -300.725 1.00 27.50 157 ARG D O 1
ATOM 12196 N N . VAL D 1 158 ? 49.763 60.014 -299.871 1.00 25.39 158 VAL D N 1
ATOM 12197 C CA . VAL D 1 158 ? 51.212 59.882 -300.009 1.00 24.15 158 VAL D CA 1
ATOM 12198 C C . VAL D 1 158 ? 51.460 58.938 -301.178 1.00 23.50 158 VAL D C 1
ATOM 12199 O O . VAL D 1 158 ? 50.985 57.803 -301.165 1.00 22.98 158 VAL D O 1
ATOM 12203 N N . LYS D 1 159 ? 52.210 59.395 -302.175 1.00 22.21 159 LYS D N 1
ATOM 12204 C CA . LYS D 1 159 ? 52.341 58.619 -303.399 1.00 22.12 159 LYS D CA 1
ATOM 12205 C C . LYS D 1 159 ? 53.751 58.115 -303.669 1.00 21.55 159 LYS D C 1
ATOM 12206 O O . LYS D 1 159 ? 54.006 57.530 -304.721 1.00 22.22 159 LYS D O 1
ATOM 12212 N N . THR D 1 160 ? 54.651 58.348 -302.721 1.00 21.24 160 THR D N 1
ATOM 12213 C CA . THR D 1 160 ? 56.033 57.876 -302.811 1.00 21.52 160 THR D CA 1
ATOM 12214 C C . THR D 1 160 ? 56.430 57.296 -301.459 1.00 20.93 160 THR D C 1
ATOM 12215 O O . THR D 1 160 ? 56.404 57.993 -300.445 1.00 21.15 160 THR D O 1
ATOM 12219 N N . TRP D 1 161 ? 56.794 56.016 -301.480 1.00 20.70 161 TRP D N 1
ATOM 12220 C CA . TRP D 1 161 ? 57.135 55.245 -300.299 1.00 19.57 161 TRP D CA 1
ATOM 12221 C C . TRP D 1 161 ? 58.513 54.623 -300.462 1.00 19.23 161 TRP D C 1
ATOM 12222 O O . TRP D 1 161 ? 58.800 54.017 -301.499 1.00 20.10 161 TRP D O 1
ATOM 12233 N N . ILE D 1 162 ? 59.348 54.790 -299.440 1.00 18.02 162 ILE D N 1
ATOM 12234 C CA . ILE D 1 162 ? 60.671 54.177 -299.366 1.00 17.84 162 ILE D CA 1
ATOM 12235 C C . ILE D 1 162 ? 60.650 53.174 -298.206 1.00 17.61 162 ILE D C 1
ATOM 12236 O O . ILE D 1 162 ? 60.490 53.548 -297.048 1.00 16.92 162 ILE D O 1
ATOM 12241 N N . THR D 1 163 ? 60.813 51.890 -298.504 1.00 17.40 163 THR D N 1
ATOM 12242 C CA . THR D 1 163 ? 60.712 50.884 -297.450 1.00 17.03 163 THR D CA 1
ATOM 12243 C C . THR D 1 163 ? 61.798 51.043 -296.386 1.00 17.93 163 THR D C 1
ATOM 12244 O O . THR D 1 163 ? 61.521 51.084 -295.183 1.00 17.67 163 THR D O 1
ATOM 12248 N N . HIS D 1 164 ? 63.034 51.154 -296.856 1.00 17.43 164 HIS D N 1
ATOM 12249 C CA . HIS D 1 164 ? 64.193 51.202 -295.985 1.00 17.78 164 HIS D CA 1
ATOM 12250 C C . HIS D 1 164 ? 65.205 52.222 -296.466 1.00 17.48 164 HIS D C 1
ATOM 12251 O O . HIS D 1 164 ? 65.436 52.365 -297.673 1.00 16.80 164 HIS D O 1
ATOM 12258 N N . ASN D 1 165 ? 65.803 52.907 -295.495 1.00 17.13 165 ASN D N 1
ATOM 12259 C CA . ASN D 1 165 ? 66.951 53.758 -295.771 1.00 18.53 165 ASN D CA 1
ATOM 12260 C C . ASN D 1 165 ? 68.264 53.033 -295.482 1.00 18.29 165 ASN D C 1
ATOM 12261 O O . ASN D 1 165 ? 68.485 52.583 -294.354 1.00 17.81 165 ASN D O 1
ATOM 12266 N N . GLU D 1 166 ? 69.101 52.930 -296.515 1.00 18.35 166 GLU D N 1
ATOM 12267 C CA . GLU D 1 166 ? 70.465 52.402 -296.429 1.00 18.49 166 GLU D CA 1
ATOM 12268 C C . GLU D 1 166 ? 70.550 51.124 -295.590 1.00 17.57 166 GLU D C 1
ATOM 12269 O O . GLU D 1 166 ? 71.089 51.126 -294.489 1.00 20.23 166 GLU D O 1
ATOM 12275 N N . PRO D 1 167 ? 69.984 50.016 -296.077 1.00 17.18 167 PRO D N 1
ATOM 12276 C CA . PRO D 1 167 ? 70.087 48.791 -295.287 1.00 16.64 167 PRO D CA 1
ATOM 12277 C C . PRO D 1 167 ? 71.518 48.295 -295.073 1.00 17.02 167 PRO D C 1
ATOM 12278 O O . PRO D 1 167 ? 71.770 47.547 -294.128 1.00 17.61 167 PRO D O 1
ATOM 12282 N N . TRP D 1 168 ? 72.450 48.698 -295.929 1.00 17.74 168 TRP D N 1
ATOM 12283 C CA . TRP D 1 168 ? 73.858 48.308 -295.779 1.00 17.96 168 TRP D CA 1
ATOM 12284 C C . TRP D 1 168 ? 74.418 48.938 -294.515 1.00 17.63 168 TRP D C 1
ATOM 12285 O O . TRP D 1 168 ? 75.189 48.322 -293.786 1.00 15.94 168 TRP D O 1
ATOM 12296 N N . VAL D 1 169 ? 74.069 50.200 -294.290 1.00 18.58 169 VAL D N 1
ATOM 12297 C CA . VAL D 1 169 ? 74.524 50.903 -293.097 1.00 17.86 169 VAL D CA 1
ATOM 12298 C C . VAL D 1 169 ? 73.885 50.340 -291.828 1.00 17.80 169 VAL D C 1
ATOM 12299 O O . VAL D 1 169 ? 74.594 50.048 -290.860 1.00 18.13 169 VAL D O 1
ATOM 12303 N N . ALA D 1 170 ? 72.563 50.178 -291.829 1.00 16.06 170 ALA D N 1
ATOM 12304 C CA . ALA D 1 170 ? 71.885 49.604 -290.662 1.00 17.27 170 ALA D CA 1
ATOM 12305 C C . ALA D 1 170 ? 72.433 48.231 -290.283 1.00 17.87 170 ALA D C 1
ATOM 12306 O O . ALA D 1 170 ? 72.635 47.939 -289.099 1.00 18.25 170 ALA D O 1
ATOM 12308 N N . SER D 1 171 ? 72.671 47.383 -291.279 1.00 17.30 171 SER D N 1
ATOM 12309 C CA . SER D 1 171 ? 73.173 46.043 -290.978 1.00 18.45 171 SER D CA 1
ATOM 12310 C C . SER D 1 171 ? 74.671 46.048 -290.658 1.00 18.15 171 SER D C 1
ATOM 12311 O O . SER D 1 171 ? 75.089 45.494 -289.637 1.00 17.61 171 SER D O 1
ATOM 12314 N N . TYR D 1 172 ? 75.469 46.698 -291.500 1.00 16.81 172 TYR D N 1
ATOM 12315 C CA . TYR D 1 172 ? 76.924 46.689 -291.313 1.00 16.88 172 TYR D CA 1
ATOM 12316 C C . TYR D 1 172 ? 77.386 47.558 -290.145 1.00 16.83 172 TYR D C 1
ATOM 12317 O O . TYR D 1 172 ? 78.157 47.095 -289.302 1.00 17.01 172 TYR D O 1
ATOM 12326 N N . LEU D 1 173 ? 76.942 48.813 -290.087 1.00 16.34 173 LEU D N 1
ATOM 12327 C CA . LEU D 1 173 ? 77.362 49.649 -288.965 1.00 15.97 173 LEU D CA 1
ATOM 12328 C C . LEU D 1 173 ? 76.646 49.248 -287.678 1.00 15.92 173 LEU D C 1
ATOM 12329 O O . LEU D 1 173 ? 77.243 49.316 -286.618 1.00 16.15 173 LEU D O 1
ATOM 12334 N N . GLY D 1 174 ? 75.408 48.763 -287.745 1.00 15.93 174 GLY D N 1
ATOM 12335 C CA . GLY D 1 174 ? 74.707 48.418 -286.513 1.00 15.32 174 GLY D CA 1
ATOM 12336 C C . GLY D 1 174 ? 74.978 47.034 -285.947 1.00 15.54 174 GLY D C 1
ATOM 12337 O O . GLY D 1 174 ? 74.937 46.850 -284.729 1.00 15.67 174 GLY D O 1
ATOM 12338 N N . TYR D 1 175 ? 75.244 46.055 -286.810 1.00 14.62 175 TYR D N 1
ATOM 12339 C CA . TYR D 1 175 ? 75.420 44.673 -286.371 1.00 14.34 175 TYR D CA 1
ATOM 12340 C C . TYR D 1 175 ? 76.806 44.062 -286.593 1.00 14.58 175 TYR D C 1
ATOM 12341 O O . TYR D 1 175 ? 77.103 43.007 -286.023 1.00 15.52 175 TYR D O 1
ATOM 12350 N N . ALA D 1 176 ? 77.657 44.696 -287.397 1.00 14.23 176 ALA D N 1
ATOM 12351 C CA . ALA D 1 176 ? 79.011 44.158 -287.608 1.00 14.84 176 ALA D CA 1
ATOM 12352 C C . ALA D 1 176 ? 80.100 45.029 -287.009 1.00 15.68 176 ALA D C 1
ATOM 12353 O O . ALA D 1 176 ? 81.051 44.506 -286.439 1.00 16.27 176 ALA D O 1
ATOM 12355 N N . LEU D 1 177 ? 79.994 46.345 -287.166 1.00 16.31 177 LEU D N 1
ATOM 12356 C CA . LEU D 1 177 ? 81.043 47.223 -286.654 1.00 17.02 177 LEU D CA 1
ATOM 12357 C C . LEU D 1 177 ? 80.710 47.789 -285.272 1.00 17.53 177 LEU D C 1
ATOM 12358 O O . LEU D 1 177 ? 81.593 48.285 -284.583 1.00 19.11 177 LEU D O 1
ATOM 12363 N N . GLY D 1 178 ? 79.441 47.717 -284.875 1.00 17.82 178 GLY D N 1
ATOM 12364 C CA . GLY D 1 178 ? 78.966 48.227 -283.591 1.00 17.28 178 GLY D CA 1
ATOM 12365 C C . GLY D 1 178 ? 79.035 49.739 -283.454 1.00 18.70 178 GLY D C 1
ATOM 12366 O O . GLY D 1 178 ? 78.994 50.251 -282.331 1.00 19.48 178 GLY D O 1
ATOM 12367 N N . VAL D 1 179 ? 79.133 50.457 -284.570 1.00 17.67 179 VAL D N 1
ATOM 12368 C CA . VAL D 1 179 ? 79.261 51.915 -284.483 1.00 18.31 179 VAL D CA 1
ATOM 12369 C C . VAL D 1 179 ? 77.911 52.635 -284.492 1.00 16.73 179 VAL D C 1
ATOM 12370 O O . VAL D 1 179 ? 77.815 53.798 -284.092 1.00 16.31 179 VAL D O 1
ATOM 12374 N N . HIS D 1 180 ? 76.870 51.931 -284.932 1.00 15.82 180 HIS D N 1
ATOM 12375 C CA . HIS D 1 180 ? 75.507 52.461 -284.955 1.00 15.31 180 HIS D CA 1
ATOM 12376 C C . HIS D 1 180 ? 74.634 51.550 -284.112 1.00 15.36 180 HIS D C 1
ATOM 12377 O O . HIS D 1 180 ? 74.983 50.392 -283.890 1.00 16.94 180 HIS D O 1
ATOM 12384 N N . ALA D 1 181 ? 73.497 52.054 -283.645 1.00 15.02 181 ALA D N 1
ATOM 12385 C CA . ALA D 1 181 ? 72.528 51.204 -282.966 1.00 15.43 181 ALA D CA 1
ATOM 12386 C C . ALA D 1 181 ? 72.190 49.970 -283.820 1.00 15.57 181 ALA D C 1
ATOM 12387 O O . ALA D 1 181 ? 72.005 50.086 -285.028 1.00 16.48 181 ALA D O 1
ATOM 12389 N N . PRO D 1 182 ? 72.040 48.783 -283.213 1.00 16.55 182 PRO D N 1
ATOM 12390 C CA . PRO D 1 182 ? 72.088 48.478 -281.786 1.00 16.99 182 PRO D CA 1
ATOM 12391 C C . PRO D 1 182 ? 73.490 48.249 -281.213 1.00 17.22 182 PRO D C 1
ATOM 12392 O O . PRO D 1 182 ? 73.602 47.888 -280.049 1.00 19.36 182 PRO D O 1
ATOM 12396 N N . GLY D 1 183 ? 74.549 48.394 -281.999 1.00 17.51 183 GLY D N 1
ATOM 12397 C CA . GLY D 1 183 ? 75.908 48.316 -281.460 1.00 17.93 183 GLY D CA 1
ATOM 12398 C C . GLY D 1 183 ? 76.529 46.936 -281.334 1.00 19.11 183 GLY D C 1
ATOM 12399 O O . GLY D 1 183 ? 77.432 46.714 -280.520 1.00 20.77 183 GLY D O 1
ATOM 12400 N N . ILE D 1 184 ? 76.055 46.011 -282.161 1.00 18.59 184 ILE D N 1
ATOM 12401 C CA . ILE D 1 184 ? 76.523 44.625 -282.168 1.00 17.64 184 ILE D CA 1
ATOM 12402 C C . ILE D 1 184 ? 77.727 44.501 -283.102 1.00 17.74 184 ILE D C 1
ATOM 12403 O O . ILE D 1 184 ? 77.841 45.267 -284.062 1.00 16.76 184 ILE D O 1
ATOM 12408 N N . LYS D 1 185 ? 78.625 43.562 -282.814 1.00 17.01 185 LYS D N 1
ATOM 12409 C CA . LYS D 1 185 ? 79.849 43.394 -283.597 1.00 18.64 185 LYS D CA 1
ATOM 12410 C C . LYS D 1 185 ? 80.028 41.955 -284.081 1.00 17.56 185 LYS D C 1
ATOM 12411 O O . LYS D 1 185 ? 80.967 41.269 -283.669 1.00 17.53 185 LYS D O 1
ATOM 12417 N N . ASP D 1 186 ? 79.144 41.520 -284.977 1.00 17.33 186 ASP D N 1
ATOM 12418 C CA . ASP D 1 186 ? 79.128 40.132 -285.442 1.00 16.83 186 ASP D CA 1
ATOM 12419 C C . ASP D 1 186 ? 78.745 40.141 -286.927 1.00 17.02 186 ASP D C 1
ATOM 12420 O O . ASP D 1 186 ? 77.564 40.265 -287.281 1.00 16.00 186 ASP D O 1
ATOM 12425 N N . MET D 1 187 ? 79.744 40.029 -287.800 1.00 15.89 187 MET D N 1
ATOM 12426 C CA . MET D 1 187 ? 79.503 40.063 -289.243 1.00 16.83 187 MET D CA 1
ATOM 12427 C C . MET D 1 187 ? 78.469 39.051 -289.746 1.00 16.23 187 MET D C 1
ATOM 12428 O O . MET D 1 187 ? 77.609 39.373 -290.574 1.00 16.68 187 MET D O 1
ATOM 12433 N N . LYS D 1 188 ? 78.561 37.829 -289.235 1.00 15.30 188 LYS D N 1
ATOM 12434 C CA . LYS D 1 188 ? 77.624 36.769 -289.591 1.00 15.86 188 LYS D CA 1
ATOM 12435 C C . LYS D 1 188 ? 76.191 37.174 -289.247 1.00 16.30 188 LYS D C 1
ATOM 12436 O O . LYS D 1 188 ? 75.265 36.984 -290.040 1.00 16.98 188 LYS D O 1
ATOM 12442 N N . MET D 1 189 ? 76.012 37.752 -288.064 1.00 14.94 189 MET D N 1
ATOM 12443 C CA . MET D 1 189 ? 74.702 38.252 -287.660 1.00 15.78 189 MET D CA 1
ATOM 12444 C C . MET D 1 189 ? 74.278 39.459 -288.498 1.00 15.13 189 MET D C 1
ATOM 12445 O O . MET D 1 189 ? 73.100 39.611 -288.825 1.00 14.58 189 MET D O 1
ATOM 12450 N N . ALA D 1 190 ? 75.238 40.312 -288.842 1.00 14.19 190 ALA D N 1
ATOM 12451 C CA . ALA D 1 190 ? 74.954 41.461 -289.699 1.00 14.84 190 ALA D CA 1
ATOM 12452 C C . ALA D 1 190 ? 74.408 41.039 -291.061 1.00 14.71 190 ALA D C 1
ATOM 12453 O O . ALA D 1 190 ? 73.515 41.703 -291.608 1.00 14.62 190 ALA D O 1
ATOM 12455 N N . LEU D 1 191 ? 74.947 39.951 -291.611 1.00 14.37 191 LEU D N 1
ATOM 12456 C CA . LEU D 1 191 ? 74.483 39.473 -292.917 1.00 15.34 191 LEU D CA 1
ATOM 12457 C C . LEU D 1 191 ? 73.069 38.895 -292.806 1.00 15.59 191 LEU D C 1
ATOM 12458 O O . LEU D 1 191 ? 72.257 39.068 -293.715 1.00 16.41 191 LEU D O 1
ATOM 12463 N N . LEU D 1 192 ? 72.770 38.246 -291.684 1.00 15.66 192 LEU D N 1
ATOM 12464 C CA . LEU D 1 192 ? 71.417 37.760 -291.380 1.00 14.47 192 LEU D CA 1
ATOM 12465 C C . LEU D 1 192 ? 70.481 38.955 -291.206 1.00 15.11 192 LEU D C 1
ATOM 12466 O O . LEU D 1 192 ? 69.363 38.937 -291.707 1.00 14.66 192 LEU D O 1
ATOM 12471 N N . ALA D 1 193 ? 70.930 39.991 -290.502 1.00 14.50 193 ALA D N 1
ATOM 12472 C CA . ALA D 1 193 ? 70.141 41.211 -290.344 1.00 15.77 193 ALA D CA 1
ATOM 12473 C C . ALA D 1 193 ? 69.793 41.833 -291.706 1.00 16.15 193 ALA D C 1
ATOM 12474 O O . ALA D 1 193 ? 68.627 42.153 -291.991 1.00 16.23 193 ALA D O 1
ATOM 12476 N N . ALA D 1 194 ? 70.807 41.990 -292.554 1.00 16.13 194 ALA D N 1
ATOM 12477 C CA . ALA D 1 194 ? 70.622 42.467 -293.923 1.00 16.57 194 ALA D CA 1
ATOM 12478 C C . ALA D 1 194 ? 69.597 41.617 -294.677 1.00 15.94 194 ALA D C 1
ATOM 12479 O O . ALA D 1 194 ? 68.756 42.133 -295.416 1.00 15.33 194 ALA D O 1
ATOM 12481 N N . HIS D 1 195 ? 69.698 40.301 -294.516 1.00 16.16 195 HIS D N 1
ATOM 12482 C CA . HIS D 1 195 ? 68.778 39.400 -295.201 1.00 16.60 195 HIS D CA 1
ATOM 12483 C C . HIS D 1 195 ? 67.326 39.658 -294.792 1.00 16.38 195 HIS D C 1
ATOM 12484 O O . HIS D 1 195 ? 66.451 39.753 -295.658 1.00 17.46 195 HIS D O 1
ATOM 12491 N N . ASN D 1 196 ? 67.084 39.793 -293.489 1.00 15.69 196 ASN D N 1
ATOM 12492 C CA . ASN D 1 196 ? 65.736 39.995 -292.968 1.00 16.30 196 ASN D CA 1
ATOM 12493 C C . ASN D 1 196 ? 65.204 41.376 -293.306 1.00 15.91 196 ASN D C 1
ATOM 12494 O O . ASN D 1 196 ? 63.995 41.563 -293.475 1.00 16.92 196 ASN D O 1
ATOM 12499 N N . ILE D 1 197 ? 66.098 42.355 -293.360 1.00 15.71 197 ILE D N 1
ATOM 12500 C CA . ILE D 1 197 ? 65.709 43.681 -293.826 1.00 15.45 197 ILE D CA 1
ATOM 12501 C C . ILE D 1 197 ? 65.202 43.575 -295.268 1.00 16.05 197 ILE D C 1
ATOM 12502 O O . ILE D 1 197 ? 64.139 44.116 -295.605 1.00 16.20 197 ILE D O 1
ATOM 12507 N N . LEU D 1 198 ? 65.959 42.881 -296.118 1.00 15.92 198 LEU D N 1
ATOM 12508 C CA . LEU D 1 198 ? 65.533 42.656 -297.503 1.00 16.93 198 LEU D CA 1
ATOM 12509 C C . LEU D 1 198 ? 64.200 41.912 -297.590 1.00 17.16 198 LEU D C 1
ATOM 12510 O O . LEU D 1 198 ? 63.345 42.293 -298.391 1.00 18.10 198 LEU D O 1
ATOM 12515 N N . LEU D 1 199 ? 64.013 40.862 -296.788 1.00 17.67 199 LEU D N 1
ATOM 12516 C CA . LEU D 1 199 ? 62.731 40.156 -296.776 1.00 17.79 199 LEU D CA 1
ATOM 12517 C C . LEU D 1 199 ? 61.612 41.126 -296.416 1.00 18.10 199 LEU D C 1
ATOM 12518 O O . LEU D 1 199 ? 60.544 41.102 -297.038 1.00 17.66 199 LEU D O 1
ATOM 12523 N N . SER D 1 200 ? 61.864 41.966 -295.415 1.00 17.68 200 SER D N 1
ATOM 12524 C CA . SER D 1 200 ? 60.873 42.948 -294.974 1.00 18.64 200 SER D CA 1
ATOM 12525 C C . SER D 1 200 ? 60.535 43.894 -296.123 1.00 17.91 200 SER D C 1
ATOM 12526 O O . SER D 1 200 ? 59.374 44.239 -296.337 1.00 17.01 200 SER D O 1
ATOM 12529 N N . HIS D 1 201 ? 61.557 44.290 -296.872 1.00 17.17 201 HIS D N 1
ATOM 12530 C CA . HIS D 1 201 ? 61.344 45.147 -298.032 1.00 16.93 201 HIS D CA 1
ATOM 12531 C C . HIS D 1 201 ? 60.442 44.475 -299.068 1.00 16.61 201 HIS D C 1
ATOM 12532 O O . HIS D 1 201 ? 59.458 45.066 -299.526 1.00 16.70 201 HIS D O 1
ATOM 12539 N N . PHE D 1 202 ? 60.768 43.236 -299.426 1.00 15.35 202 PHE D N 1
ATOM 12540 C CA . PHE D 1 202 ? 59.979 42.531 -300.433 1.00 16.06 202 PHE D CA 1
ATOM 12541 C C . PHE D 1 202 ? 58.538 42.326 -300.014 1.00 16.09 202 PHE D C 1
ATOM 12542 O O . PHE D 1 202 ? 57.652 42.464 -300.849 1.00 16.41 202 PHE D O 1
ATOM 12550 N N . LYS D 1 203 ? 58.314 42.000 -298.742 1.00 16.26 203 LYS D N 1
ATOM 12551 C CA . LYS D 1 203 ? 56.970 41.706 -298.264 1.00 17.49 203 LYS D CA 1
ATOM 12552 C C . LYS D 1 203 ? 56.158 42.991 -298.161 1.00 16.85 203 LYS D C 1
ATOM 12553 O O . LYS D 1 203 ? 54.943 42.966 -298.335 1.00 17.87 203 LYS D O 1
ATOM 12559 N N . ALA D 1 204 ? 56.819 44.105 -297.865 1.00 17.10 204 ALA D N 1
ATOM 12560 C CA . ALA D 1 204 ? 56.141 45.399 -297.852 1.00 17.80 204 ALA D CA 1
ATOM 12561 C C . ALA D 1 204 ? 55.733 45.796 -299.272 1.00 18.26 204 ALA D C 1
ATOM 12562 O O . ALA D 1 204 ? 54.624 46.296 -299.483 1.00 18.15 204 ALA D O 1
ATOM 12564 N N . VAL D 1 205 ? 56.621 45.592 -300.243 1.00 17.83 205 VAL D N 1
ATOM 12565 C CA . VAL D 1 205 ? 56.254 45.856 -301.635 1.00 17.91 205 VAL D CA 1
ATOM 12566 C C . VAL D 1 205 ? 55.056 44.994 -302.029 1.00 19.04 205 VAL D C 1
ATOM 12567 O O . VAL D 1 205 ? 54.079 45.493 -302.592 1.00 20.41 205 VAL D O 1
ATOM 12571 N N . LYS D 1 206 ? 55.108 43.702 -301.724 1.00 18.94 206 LYS D N 1
ATOM 12572 C CA . LYS D 1 206 ? 53.979 42.825 -302.019 1.00 19.32 206 LYS D CA 1
ATOM 12573 C C . LYS D 1 206 ? 52.686 43.366 -301.402 1.00 19.18 206 LYS D C 1
ATOM 12574 O O . LYS D 1 206 ? 51.629 43.381 -302.040 1.00 20.08 206 LYS D O 1
ATOM 12580 N N . ALA D 1 207 ? 52.769 43.796 -300.147 1.00 18.96 207 ALA D N 1
ATOM 12581 C CA . ALA D 1 207 ? 51.618 44.304 -299.410 1.00 19.90 207 ALA D CA 1
ATOM 12582 C C . ALA D 1 207 ? 51.064 45.546 -300.106 1.00 19.92 207 ALA D C 1
ATOM 12583 O O . ALA D 1 207 ? 49.845 45.679 -300.250 1.00 18.76 207 ALA D O 1
ATOM 12585 N N . TYR D 1 208 ? 51.972 46.422 -300.540 1.00 19.15 208 TYR D N 1
ATOM 12586 C CA . TYR D 1 208 ? 51.612 47.623 -301.299 1.00 20.44 208 TYR D CA 1
ATOM 12587 C C . TYR D 1 208 ? 50.868 47.301 -302.598 1.00 20.77 208 TYR D C 1
ATOM 12588 O O . TYR D 1 208 ? 49.849 47.926 -302.892 1.00 21.16 208 TYR D O 1
ATOM 12597 N N . ARG D 1 209 ? 51.342 46.312 -303.354 1.00 21.31 209 ARG D N 1
ATOM 12598 C CA . ARG D 1 209 ? 50.704 45.921 -304.617 1.00 22.35 209 ARG D CA 1
ATOM 12599 C C . ARG D 1 209 ? 49.261 45.480 -304.404 1.00 23.95 209 ARG D C 1
ATOM 12600 O O . ARG D 1 209 ? 48.368 45.822 -305.178 1.00 24.67 209 ARG D O 1
ATOM 12608 N N . GLU D 1 210 ? 49.053 44.709 -303.344 1.00 24.97 210 GLU D N 1
ATOM 12609 C CA . GLU D 1 210 ? 47.738 44.214 -302.962 1.00 26.99 210 GLU D CA 1
ATOM 12610 C C . GLU D 1 210 ? 46.702 45.321 -302.817 1.00 26.91 210 GLU D C 1
ATOM 12611 O O . GLU D 1 210 ? 45.543 45.152 -303.199 1.00 26.79 210 GLU D O 1
ATOM 12617 N N . LEU D 1 211 ? 47.134 46.443 -302.253 1.00 27.49 211 LEU D N 1
ATOM 12618 C CA . LEU D 1 211 ? 46.248 47.568 -301.968 1.00 28.90 211 LEU D CA 1
ATOM 12619 C C . LEU D 1 211 ? 45.762 48.358 -303.177 1.00 29.54 211 LEU D C 1
ATOM 12620 O O . LEU D 1 211 ? 44.782 49.098 -303.070 1.00 29.73 211 LEU D O 1
ATOM 12625 N N . GLU D 1 212 ? 46.472 48.219 -304.294 1.00 30.07 212 GLU D N 1
ATOM 12626 C CA . GLU D 1 212 ? 46.111 48.842 -305.565 1.00 31.68 212 GLU D CA 1
ATOM 12627 C C . GLU D 1 212 ? 45.933 50.352 -305.457 1.00 31.87 212 GLU D C 1
ATOM 12628 O O . GLU D 1 212 ? 44.947 50.920 -305.924 1.00 31.90 212 GLU D O 1
ATOM 12634 N N . GLN D 1 213 ? 46.906 50.981 -304.807 1.00 32.39 213 GLN D N 1
ATOM 12635 C CA . GLN D 1 213 ? 46.988 52.435 -304.733 1.00 33.09 213 GLN D CA 1
ATOM 12636 C C . GLN D 1 213 ? 47.842 52.858 -305.918 1.00 33.18 213 GLN D C 1
ATOM 12637 O O . GLN D 1 213 ? 48.528 52.030 -306.514 1.00 33.69 213 GLN D O 1
ATOM 12643 N N . ASP D 1 214 ? 47.826 54.139 -306.256 1.00 32.91 214 ASP D N 1
ATOM 12644 C CA . ASP D 1 214 ? 48.442 54.541 -307.512 1.00 33.49 214 ASP D CA 1
ATOM 12645 C C . ASP D 1 214 ? 49.810 55.205 -307.377 1.00 31.94 214 ASP D C 1
ATOM 12646 O O . ASP D 1 214 ? 50.240 55.925 -308.277 1.00 33.24 214 ASP D O 1
ATOM 12651 N N . GLY D 1 215 ? 50.496 54.964 -306.265 1.00 29.29 215 GLY D N 1
ATOM 12652 C CA . GLY D 1 215 ? 51.809 55.563 -306.033 1.00 25.71 215 GLY D CA 1
ATOM 12653 C C . GLY D 1 215 ? 52.956 54.626 -306.354 1.00 23.92 215 GLY D C 1
ATOM 12654 O O . GLY D 1 215 ? 52.762 53.614 -307.018 1.00 23.31 215 GLY D O 1
ATOM 12655 N N . GLN D 1 216 ? 54.160 54.964 -305.905 1.00 22.67 216 GLN D N 1
ATOM 12656 C CA . GLN D 1 216 ? 55.340 54.157 -306.202 1.00 21.74 216 GLN D CA 1
ATOM 12657 C C . GLN D 1 216 ? 56.086 53.787 -304.926 1.00 20.93 216 GLN D C 1
ATOM 12658 O O . GLN D 1 216 ? 56.083 54.544 -303.955 1.00 20.57 216 GLN D O 1
ATOM 12664 N N . ILE D 1 217 ? 56.730 52.620 -304.928 1.00 19.10 217 ILE D N 1
ATOM 12665 C CA . ILE D 1 217 ? 57.467 52.160 -303.757 1.00 17.19 217 ILE D CA 1
ATOM 12666 C C . ILE D 1 217 ? 58.814 51.610 -304.216 1.00 17.37 217 ILE D C 1
ATOM 12667 O O . ILE D 1 217 ? 58.928 51.071 -305.319 1.00 17.67 217 ILE D O 1
ATOM 12672 N N . GLY D 1 218 ? 59.835 51.799 -303.389 1.00 17.93 218 GLY D N 1
ATOM 12673 C CA . GLY D 1 218 ? 61.173 51.288 -303.668 1.00 16.80 218 GLY D CA 1
ATOM 12674 C C . GLY D 1 218 ? 62.024 51.345 -302.415 1.00 18.55 218 GLY D C 1
ATOM 12675 O O . GLY D 1 218 ? 61.524 51.653 -301.324 1.00 18.49 218 GLY D O 1
ATOM 12676 N N . ILE D 1 219 ? 63.316 51.078 -302.591 1.00 17.30 219 ILE D N 1
ATOM 12677 C CA . ILE D 1 219 ? 64.269 51.072 -301.487 1.00 17.76 219 ILE D CA 1
ATOM 12678 C C . ILE D 1 219 ? 65.338 52.134 -301.768 1.00 17.45 219 ILE D C 1
ATOM 12679 O O . ILE D 1 219 ? 65.577 52.477 -302.929 1.00 17.26 219 ILE D O 1
ATOM 12684 N N . THR D 1 220 ? 65.949 52.658 -300.710 1.00 16.37 220 THR D N 1
ATOM 12685 C CA . THR D 1 220 ? 67.037 53.619 -300.816 1.00 16.67 220 THR D CA 1
ATOM 12686 C C . THR D 1 220 ? 68.343 52.957 -300.390 1.00 17.00 220 THR D C 1
ATOM 12687 O O . THR D 1 220 ? 68.444 52.427 -299.275 1.00 17.31 220 THR D O 1
ATOM 12691 N N . LEU D 1 221 ? 69.331 52.985 -301.283 1.00 16.15 221 LEU D N 1
ATOM 12692 C CA . LEU D 1 221 ? 70.624 52.358 -301.022 1.00 16.70 221 LEU D CA 1
ATOM 12693 C C . LEU D 1 221 ? 71.745 53.386 -300.979 1.00 17.50 221 LEU D C 1
ATOM 12694 O O . LEU D 1 221 ? 71.761 54.292 -301.803 1.00 17.67 221 LEU D O 1
ATOM 12699 N N . ASN D 1 222 ? 72.670 53.239 -300.036 1.00 18.23 222 ASN D N 1
ATOM 12700 C CA . ASN D 1 222 ? 73.886 54.056 -300.045 1.00 18.05 222 ASN D CA 1
ATOM 12701 C C . ASN D 1 222 ? 74.855 53.364 -300.997 1.00 18.51 222 ASN D C 1
ATOM 12702 O O . ASN D 1 222 ? 75.091 52.157 -300.900 1.00 18.90 222 ASN D O 1
ATOM 12707 N N . LEU D 1 223 ? 75.371 54.131 -301.949 1.00 17.92 223 LEU D N 1
ATOM 12708 C CA . LEU D 1 223 ? 76.190 53.569 -303.008 1.00 18.12 223 LEU D CA 1
ATOM 12709 C C . LEU D 1 223 ? 77.413 54.454 -303.177 1.00 18.32 223 LEU D C 1
ATOM 12710 O O . LEU D 1 223 ? 77.298 55.679 -303.150 1.00 18.01 223 LEU D O 1
ATOM 12715 N N . SER D 1 224 ? 78.581 53.837 -303.326 1.00 18.93 224 SER D N 1
ATOM 12716 C CA . SER D 1 224 ? 79.814 54.609 -303.486 1.00 20.07 224 SER D CA 1
ATOM 12717 C C . SER D 1 224 ? 80.631 53.976 -304.603 1.00 20.55 224 SER D C 1
ATOM 12718 O O . SER D 1 224 ? 81.065 52.831 -304.465 1.00 20.73 224 SER D O 1
ATOM 12721 N N . THR D 1 225 ? 80.792 54.711 -305.702 1.00 20.12 225 THR D N 1
ATOM 12722 C CA . THR D 1 225 ? 81.552 54.285 -306.878 1.00 19.42 225 THR D CA 1
ATOM 12723 C C . THR D 1 225 ? 82.986 53.904 -306.503 1.00 19.39 225 THR D C 1
ATOM 12724 O O . THR D 1 225 ? 83.690 54.671 -305.853 1.00 19.57 225 THR D O 1
ATOM 12728 N N . CYS D 1 226 ? 83.403 52.707 -306.898 1.00 18.89 226 CYS D N 1
ATOM 12729 C CA . CYS D 1 226 ? 84.733 52.195 -306.570 1.00 19.77 226 CYS D CA 1
ATOM 12730 C C . CYS D 1 226 ? 85.700 52.314 -307.740 1.00 19.86 226 CYS D C 1
ATOM 12731 O O . CYS D 1 226 ? 85.359 51.936 -308.866 1.00 19.86 226 CYS D O 1
ATOM 12734 N N . TYR D 1 227 ? 86.899 52.811 -307.452 1.00 19.41 227 TYR D N 1
ATOM 12735 C CA . TYR D 1 227 ? 87.953 52.965 -308.448 1.00 20.31 227 TYR D CA 1
ATOM 12736 C C . TYR D 1 227 ? 89.206 52.251 -307.967 1.00 21.12 227 TYR D C 1
ATOM 12737 O O . TYR D 1 227 ? 89.506 52.213 -306.768 1.00 20.73 227 TYR D O 1
ATOM 12746 N N . SER D 1 228 ? 89.929 51.692 -308.929 1.00 21.91 228 SER D N 1
ATOM 12747 C CA . SER D 1 228 ? 91.181 51.014 -308.638 1.00 23.66 228 SER D CA 1
ATOM 12748 C C . SER D 1 228 ? 92.262 52.064 -308.420 1.00 24.61 228 SER D C 1
ATOM 12749 O O . SER D 1 228 ? 92.289 53.090 -309.100 1.00 24.59 228 SER D O 1
ATOM 12752 N N . ASN D 1 229 ? 93.159 51.788 -307.480 1.00 24.91 229 ASN D N 1
ATOM 12753 C CA . ASN D 1 229 ? 94.289 52.660 -307.189 1.00 25.83 229 ASN D CA 1
ATOM 12754 C C . ASN D 1 229 ? 95.371 52.680 -308.277 1.00 26.96 229 ASN D C 1
ATOM 12755 O O . ASN D 1 229 ? 96.206 53.588 -308.303 1.00 26.37 229 ASN D O 1
ATOM 12760 N N . SER D 1 230 ? 95.368 51.670 -309.146 1.00 28.00 230 SER D N 1
ATOM 12761 C CA . SER D 1 230 ? 96.342 51.526 -310.230 1.00 28.72 230 SER D CA 1
ATOM 12762 C C . SER D 1 230 ? 95.780 50.622 -311.323 1.00 29.92 230 SER D C 1
ATOM 12763 O O . SER D 1 230 ? 94.708 50.029 -311.161 1.00 30.48 230 SER D O 1
ATOM 12766 N N . ALA D 1 231 ? 96.507 50.493 -312.431 1.00 31.26 231 ALA D N 1
ATOM 12767 C CA . ALA D 1 231 ? 96.088 49.603 -313.511 1.00 31.64 231 ALA D CA 1
ATOM 12768 C C . ALA D 1 231 ? 96.485 48.147 -313.266 1.00 32.09 231 ALA D C 1
ATOM 12769 O O . ALA D 1 231 ? 96.236 47.288 -314.114 1.00 32.18 231 ALA D O 1
ATOM 12771 N N . ASP D 1 232 ? 97.105 47.867 -312.121 1.00 32.50 232 ASP D N 1
ATOM 12772 C CA . ASP D 1 232 ? 97.468 46.498 -311.753 1.00 33.05 232 ASP D CA 1
ATOM 12773 C C . ASP D 1 232 ? 96.247 45.594 -311.616 1.00 32.86 232 ASP D C 1
ATOM 12774 O O . ASP D 1 232 ? 95.255 45.984 -311.000 1.00 31.77 232 ASP D O 1
ATOM 12779 N N . GLU D 1 233 ? 96.328 44.396 -312.189 1.00 32.89 233 GLU D N 1
ATOM 12780 C CA . GLU D 1 233 ? 95.220 43.439 -312.178 1.00 33.39 233 GLU D CA 1
ATOM 12781 C C . GLU D 1 233 ? 94.659 43.210 -310.776 1.00 32.05 233 GLU D C 1
ATOM 12782 O O . GLU D 1 233 ? 93.445 43.069 -310.601 1.00 31.28 233 GLU D O 1
ATOM 12788 N N . GLU D 1 234 ? 95.556 43.174 -309.794 1.00 30.18 234 GLU D N 1
ATOM 12789 C CA . GLU D 1 234 ? 95.172 42.888 -308.417 1.00 29.13 234 GLU D CA 1
ATOM 12790 C C . GLU D 1 234 ? 94.373 44.014 -307.765 1.00 27.02 234 GLU D C 1
ATOM 12791 O O . GLU D 1 234 ? 93.475 43.745 -306.975 1.00 24.80 234 GLU D O 1
ATOM 12797 N N . ASP D 1 235 ? 94.721 45.256 -308.084 1.00 25.38 235 ASP D N 1
ATOM 12798 C CA . ASP D 1 235 ? 94.026 46.425 -307.556 1.00 24.64 235 ASP D CA 1
ATOM 12799 C C . ASP D 1 235 ? 92.662 46.573 -308.221 1.00 24.02 235 ASP D C 1
ATOM 12800 O O . ASP D 1 235 ? 91.688 46.966 -307.582 1.00 23.65 235 ASP D O 1
ATOM 12805 N N . ILE D 1 236 ? 92.602 46.268 -309.513 1.00 23.42 236 ILE D N 1
ATOM 12806 C CA . ILE D 1 236 ? 91.343 46.285 -310.242 1.00 23.16 236 ILE D CA 1
ATOM 12807 C C . ILE D 1 236 ? 90.422 45.222 -309.648 1.00 21.89 236 ILE D C 1
ATOM 12808 O O . ILE D 1 236 ? 89.232 45.472 -309.459 1.00 20.38 236 ILE D O 1
ATOM 12813 N N . ALA D 1 237 ? 90.973 44.048 -309.343 1.00 21.33 237 ALA D N 1
ATOM 12814 C CA . ALA D 1 237 ? 90.185 42.974 -308.745 1.00 20.76 237 ALA D CA 1
ATOM 12815 C C . ALA D 1 237 ? 89.732 43.372 -307.341 1.00 20.33 237 ALA D C 1
ATOM 12816 O O . ALA D 1 237 ? 88.594 43.091 -306.959 1.00 20.32 237 ALA D O 1
ATOM 12818 N N . ALA D 1 238 ? 90.603 44.051 -306.598 1.00 19.62 238 ALA D N 1
ATOM 12819 C CA . ALA D 1 238 ? 90.268 44.550 -305.261 1.00 19.66 238 ALA D CA 1
ATOM 12820 C C . ALA D 1 238 ? 89.119 45.558 -305.295 1.00 19.43 238 ALA D C 1
ATOM 12821 O O . ALA D 1 238 ? 88.237 45.538 -304.432 1.00 20.01 238 ALA D O 1
ATOM 12823 N N . ALA D 1 239 ? 89.118 46.426 -306.303 1.00 19.07 239 ALA D N 1
ATOM 12824 C CA . ALA D 1 239 ? 88.069 47.431 -306.449 1.00 18.95 239 ALA D CA 1
ATOM 12825 C C . ALA D 1 239 ? 86.740 46.757 -306.760 1.00 18.64 239 ALA D C 1
ATOM 12826 O O . ALA D 1 239 ? 85.697 47.242 -306.338 1.00 18.07 239 ALA D O 1
ATOM 12828 N N . HIS D 1 240 ? 86.787 45.664 -307.516 1.00 19.46 240 HIS D N 1
ATOM 12829 C CA . HIS D 1 240 ? 85.582 44.911 -307.860 1.00 19.45 240 HIS D CA 1
ATOM 12830 C C . HIS D 1 240 ? 84.993 44.230 -306.626 1.00 18.50 240 HIS D C 1
ATOM 12831 O O . HIS D 1 240 ? 83.773 44.219 -306.439 1.00 18.69 240 HIS D O 1
ATOM 12838 N N . ARG D 1 241 ? 85.865 43.673 -305.790 1.00 18.73 241 ARG D N 1
ATOM 12839 C CA . ARG D 1 241 ? 85.473 43.099 -304.499 1.00 17.49 241 ARG D CA 1
ATOM 12840 C C . ARG D 1 241 ? 84.826 44.170 -303.622 1.00 17.84 241 ARG D C 1
ATOM 12841 O O . ARG D 1 241 ? 83.761 43.963 -303.038 1.00 19.03 241 ARG D O 1
ATOM 12849 N N . SER D 1 242 ? 85.463 45.330 -303.524 1.00 16.74 242 SER D N 1
ATOM 12850 C CA . SER D 1 242 ? 84.911 46.399 -302.712 1.00 18.71 242 SER D CA 1
ATOM 12851 C C . SER D 1 242 ? 83.584 46.877 -303.305 1.00 18.09 242 SER D C 1
ATOM 12852 O O . SER D 1 242 ? 82.646 47.176 -302.564 1.00 18.89 242 SER D O 1
ATOM 12855 N N . ASP D 1 243 ? 83.469 46.890 -304.632 1.00 17.22 243 ASP D N 1
ATOM 12856 C CA . ASP D 1 243 ? 82.203 47.230 -305.290 1.00 16.83 243 ASP D CA 1
ATOM 12857 C C . ASP D 1 243 ? 81.137 46.175 -304.978 1.00 16.66 243 ASP D C 1
ATOM 12858 O O . ASP D 1 243 ? 79.950 46.481 -304.826 1.00 16.11 243 ASP D O 1
ATOM 12863 N N . GLY D 1 244 ? 81.562 44.921 -304.879 1.00 16.02 244 GLY D N 1
ATOM 12864 C CA . GLY D 1 244 ? 80.668 43.845 -304.468 1.00 17.57 244 GLY D CA 1
ATOM 12865 C C . GLY D 1 244 ? 79.957 44.066 -303.146 1.00 17.23 244 GLY D C 1
ATOM 12866 O O . GLY D 1 244 ? 78.755 43.801 -303.045 1.00 16.65 244 GLY D O 1
ATOM 12867 N N . TRP D 1 245 ? 80.694 44.524 -302.136 1.00 17.51 245 TRP D N 1
ATOM 12868 C CA . TRP D 1 245 ? 80.129 44.759 -300.810 1.00 18.75 245 TRP D CA 1
ATOM 12869 C C . TRP D 1 245 ? 79.432 46.115 -300.749 1.00 18.50 245 TRP D C 1
ATOM 12870 O O . TRP D 1 245 ? 78.274 46.209 -300.354 1.00 17.87 245 TRP D O 1
ATOM 12881 N N . ASN D 1 246 ? 80.120 47.175 -301.155 1.00 20.21 246 ASN D N 1
ATOM 12882 C CA . ASN D 1 246 ? 79.503 48.500 -301.101 1.00 21.00 246 ASN D CA 1
ATOM 12883 C C . ASN D 1 246 ? 78.221 48.630 -301.919 1.00 20.24 246 ASN D C 1
ATOM 12884 O O . ASN D 1 246 ? 77.256 49.255 -301.484 1.00 21.54 246 ASN D O 1
ATOM 12889 N N . ASN D 1 247 ? 78.211 48.036 -303.109 1.00 18.92 247 ASN D N 1
ATOM 12890 C CA . ASN D 1 247 ? 77.176 48.336 -304.089 1.00 17.61 247 ASN D CA 1
ATOM 12891 C C . ASN D 1 247 ? 76.359 47.131 -304.533 1.00 17.69 247 ASN D C 1
ATOM 12892 O O . ASN D 1 247 ? 75.136 47.151 -304.428 1.00 17.77 247 ASN D O 1
ATOM 12897 N N . ARG D 1 248 ? 77.037 46.067 -304.953 1.00 16.62 248 ARG D N 1
ATOM 12898 C CA . ARG D 1 248 ? 76.351 44.941 -305.568 1.00 16.70 248 ARG D CA 1
ATOM 12899 C C . ARG D 1 248 ? 75.532 44.062 -304.637 1.00 16.40 248 ARG D C 1
ATOM 12900 O O . ARG D 1 248 ? 74.511 43.527 -305.066 1.00 16.10 248 ARG D O 1
ATOM 12908 N N . TRP D 1 249 ? 75.958 43.936 -303.382 1.00 16.16 249 TRP D N 1
ATOM 12909 C CA . TRP D 1 249 ? 75.226 43.112 -302.428 1.00 16.29 249 TRP D CA 1
ATOM 12910 C C . TRP D 1 249 ? 73.752 43.501 -302.404 1.00 16.64 249 TRP D C 1
ATOM 12911 O O . TRP D 1 249 ? 72.872 42.669 -302.639 1.00 15.58 249 TRP D O 1
ATOM 12922 N N . PHE D 1 250 ? 73.494 44.779 -302.149 1.00 17.02 250 PHE D N 1
ATOM 12923 C CA . PHE D 1 250 ? 72.124 45.276 -302.083 1.00 17.65 250 PHE D CA 1
ATOM 12924 C C . PHE D 1 250 ? 71.501 45.635 -303.438 1.00 18.16 250 PHE D C 1
ATOM 12925 O O . PHE D 1 250 ? 70.280 45.506 -303.604 1.00 19.80 250 PHE D O 1
ATOM 12933 N N . LEU D 1 251 ? 72.298 46.092 -304.401 1.00 17.50 251 LEU D N 1
ATOM 12934 C CA . LEU D 1 251 ? 71.746 46.355 -305.732 1.00 18.84 251 LEU D CA 1
ATOM 12935 C C . LEU D 1 251 ? 71.222 45.076 -306.377 1.00 18.85 251 LEU D C 1
ATOM 12936 O O . LEU D 1 251 ? 70.102 45.040 -306.896 1.00 19.55 251 LEU D O 1
ATOM 12941 N N . ASP D 1 252 ? 72.037 44.028 -306.350 1.00 18.08 252 ASP D N 1
ATOM 12942 C CA . ASP D 1 252 ? 71.608 42.772 -306.945 1.00 18.80 252 ASP D CA 1
ATOM 12943 C C . ASP D 1 252 ? 70.364 42.285 -306.219 1.00 18.31 252 ASP D C 1
ATOM 12944 O O . ASP D 1 252 ? 69.390 41.893 -306.859 1.00 18.04 252 ASP D O 1
ATOM 12949 N N . ALA D 1 253 ? 70.380 42.356 -304.888 1.00 17.87 253 ALA D N 1
ATOM 12950 C CA . ALA D 1 253 ? 69.271 41.829 -304.104 1.00 18.64 253 ALA D CA 1
ATOM 12951 C C . ALA D 1 253 ? 67.982 42.589 -304.417 1.00 18.59 253 ALA D C 1
ATOM 12952 O O . ALA D 1 253 ? 66.966 41.975 -304.745 1.00 18.46 253 ALA D O 1
ATOM 12954 N N . ALA D 1 254 ? 68.043 43.918 -304.362 1.00 18.88 254 ALA D N 1
ATOM 12955 C CA . ALA D 1 254 ? 66.862 44.760 -304.547 1.00 19.59 254 ALA D CA 1
ATOM 12956 C C . ALA D 1 254 ? 66.370 44.782 -305.990 1.00 20.12 254 ALA D C 1
ATOM 12957 O O . ALA D 1 254 ? 65.163 44.809 -306.247 1.00 20.08 254 ALA D O 1
ATOM 12959 N N . LEU D 1 255 ? 67.312 44.784 -306.926 1.00 19.36 255 LEU D N 1
ATOM 12960 C CA . LEU D 1 255 ? 66.939 44.878 -308.332 1.00 20.47 255 LEU D CA 1
ATOM 12961 C C . LEU D 1 255 ? 66.735 43.517 -308.991 1.00 20.93 255 LEU D C 1
ATOM 12962 O O . LEU D 1 255 ? 65.833 43.376 -309.820 1.00 20.51 255 LEU D O 1
ATOM 12967 N N . LYS D 1 256 ? 67.542 42.523 -308.620 1.00 20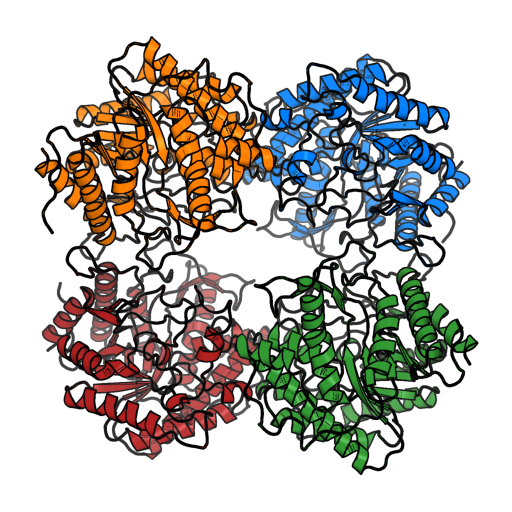.27 256 LYS D N 1
ATOM 12968 C CA . LYS D 1 256 ? 67.474 41.209 -309.271 1.00 21.53 256 LYS D CA 1
ATOM 12969 C C . LYS D 1 256 ? 66.988 40.067 -308.372 1.00 21.16 256 LYS D C 1
ATOM 12970 O O . LYS D 1 256 ? 66.597 39.010 -308.863 1.00 21.40 256 LYS D O 1
ATOM 12976 N N . GLY D 1 257 ? 67.008 40.275 -307.060 1.00 19.68 257 GLY D N 1
ATOM 12977 C CA . GLY D 1 257 ? 66.523 39.286 -306.104 1.00 19.17 257 GLY D CA 1
ATOM 12978 C C . GLY D 1 257 ? 67.501 38.174 -305.778 1.00 18.80 257 GLY D C 1
ATOM 12979 O O . GLY D 1 257 ? 67.081 37.088 -305.381 1.00 18.71 257 GLY D O 1
ATOM 12980 N N . THR D 1 258 ? 68.789 38.434 -305.976 1.00 17.99 258 THR D N 1
ATOM 12981 C CA . THR D 1 258 ? 69.839 37.484 -305.606 1.00 20.78 258 THR D CA 1
ATOM 12982 C C . THR D 1 258 ? 71.094 38.236 -305.157 1.00 20.42 258 THR D C 1
ATOM 12983 O O . THR D 1 258 ? 71.283 39.403 -305.508 1.00 21.17 258 THR D O 1
ATOM 12987 N N . TYR D 1 259 ? 71.937 37.574 -304.369 1.00 20.00 259 TYR D N 1
ATOM 12988 C CA . TYR D 1 259 ? 73.192 38.167 -303.931 1.00 19.12 259 TYR D CA 1
ATOM 12989 C C . TYR D 1 259 ? 74.253 37.836 -304.975 1.00 19.91 259 TYR D C 1
ATOM 12990 O O . TYR D 1 259 ? 74.112 36.853 -305.696 1.00 21.36 259 TYR D O 1
ATOM 12999 N N . PRO D 1 260 ? 75.316 38.647 -305.074 1.00 19.96 260 PRO D N 1
ATOM 13000 C CA . PRO D 1 260 ? 76.367 38.370 -306.049 1.00 20.09 260 PRO D CA 1
ATOM 13001 C C . PRO D 1 260 ? 77.159 37.133 -305.658 1.00 20.65 260 PRO D C 1
ATOM 13002 O O . PRO D 1 260 ? 77.616 37.014 -304.517 1.00 21.37 260 PRO D O 1
ATOM 13006 N N . GLU D 1 261 ? 77.325 36.226 -306.613 1.00 21.18 261 GLU D N 1
ATOM 13007 C CA . GLU D 1 261 ? 78.048 34.985 -306.363 1.00 21.45 261 GLU D CA 1
ATOM 13008 C C . GLU D 1 261 ? 79.497 35.174 -305.931 1.00 20.09 261 GLU D C 1
ATOM 13009 O O . GLU D 1 261 ? 79.965 34.396 -305.097 1.00 19.59 261 GLU D O 1
ATOM 13015 N N . ASP D 1 262 ? 80.199 36.174 -306.465 1.00 18.87 262 ASP D N 1
ATOM 13016 C CA . ASP D 1 262 ? 81.596 36.370 -306.072 1.00 18.58 262 ASP D CA 1
ATOM 13017 C C . ASP D 1 262 ? 81.728 36.703 -304.586 1.00 18.09 262 ASP D C 1
ATOM 13018 O O . ASP D 1 262 ? 82.673 36.259 -303.927 1.00 16.92 262 ASP D O 1
ATOM 13023 N N . MET D 1 263 ? 80.775 37.477 -304.070 1.00 17.58 263 MET D N 1
ATOM 13024 C CA . MET D 1 263 ? 80.781 37.876 -302.664 1.00 17.78 263 MET D CA 1
ATOM 13025 C C . MET D 1 263 ? 80.298 36.739 -301.766 1.00 17.32 263 MET D C 1
ATOM 13026 O O . MET D 1 263 ? 80.841 36.523 -300.690 1.00 17.41 263 MET D O 1
ATOM 13031 N N . ILE D 1 264 ? 79.280 35.995 -302.186 1.00 18.24 264 ILE D N 1
ATOM 13032 C CA . ILE D 1 264 ? 78.887 34.818 -301.421 1.00 19.04 264 ILE D CA 1
ATOM 13033 C C . ILE D 1 264 ? 80.086 33.895 -301.203 1.00 19.47 264 ILE D C 1
ATOM 13034 O O . ILE D 1 264 ? 80.306 33.422 -300.086 1.00 20.23 264 ILE D O 1
ATOM 13039 N N . LYS D 1 265 ? 80.879 33.673 -302.248 1.00 18.86 265 LYS D N 1
ATOM 13040 C CA . LYS D 1 265 ? 82.034 32.785 -302.145 1.00 19.15 265 LYS D CA 1
ATOM 13041 C C . LYS D 1 265 ? 83.076 33.314 -301.164 1.00 19.43 265 LYS D C 1
ATOM 13042 O O . LYS D 1 265 ? 83.564 32.547 -300.339 1.00 18.47 265 LYS D O 1
ATOM 13048 N N . ILE D 1 266 ? 83.398 34.607 -301.241 1.00 18.99 266 ILE D N 1
ATOM 13049 C CA . ILE D 1 266 ? 84.380 35.211 -300.341 1.00 19.60 266 ILE D CA 1
ATOM 13050 C C . ILE D 1 266 ? 83.894 35.124 -298.893 1.00 19.95 266 ILE D C 1
ATOM 13051 O O . ILE D 1 266 ? 84.665 34.761 -297.999 1.00 20.53 266 ILE D O 1
ATOM 13056 N N . PHE D 1 267 ? 82.622 35.448 -298.671 1.00 18.92 267 PHE D N 1
ATOM 13057 C CA . PHE D 1 267 ? 82.028 35.378 -297.337 1.00 19.10 267 PHE D CA 1
ATOM 13058 C C . PHE D 1 267 ? 81.978 33.947 -296.801 1.00 20.65 267 PHE D C 1
ATOM 13059 O O . PHE D 1 267 ? 82.175 33.727 -295.604 1.00 21.07 267 PHE D O 1
ATOM 13067 N N . SER D 1 268 ? 81.702 32.986 -297.678 1.00 21.43 268 SER D N 1
ATOM 13068 C CA . SER D 1 268 ? 81.659 31.574 -297.305 1.00 23.55 268 SER D CA 1
ATOM 13069 C C . SER D 1 268 ? 83.051 31.013 -297.025 1.00 24.92 268 SER D C 1
ATOM 13070 O O . SER D 1 268 ? 83.235 30.283 -296.052 1.00 24.81 268 SER D O 1
ATOM 13073 N N . ASP D 1 269 ? 84.021 31.367 -297.864 1.00 25.94 269 ASP D N 1
ATOM 13074 C CA . ASP D 1 269 ? 85.398 30.904 -297.701 1.00 27.49 269 ASP D CA 1
ATOM 13075 C C . ASP D 1 269 ? 86.068 31.434 -296.431 1.00 27.30 269 ASP D C 1
ATOM 13076 O O . ASP D 1 269 ? 86.988 30.800 -295.908 1.00 27.81 269 ASP D O 1
ATOM 13081 N N . THR D 1 270 ? 85.609 32.582 -295.940 1.00 26.64 270 THR D N 1
ATOM 13082 C CA . THR D 1 270 ? 86.107 33.157 -294.691 1.00 26.20 270 THR D CA 1
ATOM 13083 C C . THR D 1 270 ? 85.191 32.830 -293.509 1.00 25.09 270 THR D C 1
ATOM 13084 O O . THR D 1 270 ? 85.390 33.325 -292.403 1.00 24.74 270 THR D O 1
ATOM 13088 N N . ASN D 1 271 ? 84.189 31.989 -293.746 1.00 24.56 271 ASN D N 1
ATOM 13089 C CA . ASN D 1 271 ? 83.268 31.528 -292.708 1.00 25.05 271 ASN D CA 1
ATOM 13090 C C . ASN D 1 271 ? 82.549 32.650 -291.957 1.00 23.79 271 ASN D C 1
ATOM 13091 O O . ASN D 1 271 ? 82.427 32.630 -290.730 1.00 24.76 271 ASN D O 1
ATOM 13096 N N . ILE D 1 272 ? 82.094 33.654 -292.697 1.00 21.52 272 ILE D N 1
ATOM 13097 C CA . ILE D 1 272 ? 81.288 34.708 -292.095 1.00 21.50 272 ILE D CA 1
ATOM 13098 C C . ILE D 1 272 ? 79.882 34.708 -292.691 1.00 21.23 272 ILE D C 1
ATOM 13099 O O . ILE D 1 272 ? 79.003 35.449 -292.232 1.00 20.85 272 ILE D O 1
ATOM 13104 N N . MET D 1 273 ? 79.669 33.870 -293.705 1.00 20.36 273 MET D N 1
ATOM 13105 C CA . MET D 1 273 ? 78.367 33.794 -294.355 1.00 19.53 273 MET D CA 1
ATOM 13106 C C . MET D 1 273 ? 77.415 33.019 -293.456 1.00 19.37 273 MET D C 1
ATOM 13107 O O . MET D 1 273 ? 77.690 31.863 -293.122 1.00 18.52 273 MET D O 1
ATOM 13112 N N . PRO D 1 274 ? 76.289 33.644 -293.070 1.00 19.75 274 PRO D N 1
ATOM 13113 C CA . PRO D 1 274 ? 75.354 32.931 -292.210 1.00 20.62 274 PRO D CA 1
ATOM 13114 C C . PRO D 1 274 ? 74.615 31.866 -293.008 1.00 21.31 274 PRO D C 1
ATOM 13115 O O . PRO D 1 274 ? 74.511 31.992 -294.227 1.00 20.59 274 PRO D O 1
ATOM 13119 N N . GLU D 1 275 ? 74.103 30.840 -292.333 1.00 23.49 275 GLU D N 1
ATOM 13120 C CA . GLU D 1 275 ? 73.242 29.860 -292.987 1.00 25.65 275 GLU D CA 1
ATOM 13121 C C . GLU D 1 275 ? 71.856 30.484 -293.112 1.00 26.29 275 GLU D C 1
ATOM 13122 O O . GLU D 1 275 ? 71.099 30.523 -292.146 1.00 28.44 275 GLU D O 1
ATOM 13128 N N . LEU D 1 276 ? 71.543 31.012 -294.289 1.00 26.05 276 LEU D N 1
ATOM 13129 C CA . LEU D 1 276 ? 70.254 31.658 -294.545 1.00 25.35 276 LEU D CA 1
ATOM 13130 C C . LEU D 1 276 ? 69.198 30.631 -294.953 1.00 25.69 276 LEU D C 1
ATOM 13131 O O . LEU D 1 276 ? 69.552 29.521 -295.360 1.00 25.23 276 LEU D O 1
ATOM 13136 N N . PRO D 1 277 ? 67.902 30.976 -294.836 1.00 25.78 277 PRO D N 1
ATOM 13137 C CA . PRO D 1 277 ? 66.930 29.986 -295.287 1.00 26.30 277 PRO D CA 1
ATOM 13138 C C . PRO D 1 277 ? 67.181 29.637 -296.753 1.00 27.16 277 PRO D C 1
ATOM 13139 O O . PRO D 1 277 ? 67.550 30.499 -297.559 1.00 26.93 277 PRO D O 1
ATOM 13143 N N . LYS D 1 278 ? 66.989 28.359 -297.061 1.00 27.15 278 LYS D N 1
ATOM 13144 C CA . LYS D 1 278 ? 67.238 27.793 -298.380 1.00 28.15 278 LYS D CA 1
ATOM 13145 C C . LYS D 1 278 ? 66.495 28.547 -299.480 1.00 26.63 278 LYS D C 1
ATOM 13146 O O . LYS D 1 278 ? 67.065 28.806 -300.540 1.00 26.40 278 LYS D O 1
ATOM 13152 N N . GLU D 1 279 ? 65.254 28.941 -299.205 1.00 25.10 279 GLU D N 1
ATOM 13153 C CA . GLU D 1 279 ? 64.440 29.667 -300.177 1.00 25.18 279 GLU D CA 1
ATOM 13154 C C . GLU D 1 279 ? 64.967 31.051 -300.592 1.00 24.30 279 GLU D C 1
ATOM 13155 O O . GLU D 1 279 ? 64.501 31.596 -301.593 1.00 23.72 279 GLU D O 1
ATOM 13161 N N . LEU D 1 280 ? 65.927 31.616 -299.858 1.00 23.35 280 LEU D N 1
ATOM 13162 C CA . LEU D 1 280 ? 66.519 32.929 -300.168 1.00 22.98 280 LEU D CA 1
ATOM 13163 C C . LEU D 1 280 ? 65.426 33.931 -300.540 1.00 22.33 280 LEU D C 1
ATOM 13164 O O . LEU D 1 280 ? 64.457 34.020 -299.791 1.00 24.07 280 LEU D O 1
ATOM 13169 N N . PHE D 1 281 ? 65.507 34.638 -301.667 1.00 21.50 281 PHE D N 1
ATOM 13170 C CA . PHE D 1 281 ? 64.400 35.522 -302.048 1.00 21.51 281 PHE D CA 1
ATOM 13171 C C . PHE D 1 281 ? 63.343 34.938 -302.991 1.00 21.98 281 PHE D C 1
ATOM 13172 O O . PHE D 1 281 ? 62.468 35.666 -303.461 1.00 22.68 281 PHE D O 1
ATOM 13180 N N . THR D 1 282 ? 63.376 33.628 -303.210 1.00 21.97 282 THR D N 1
ATOM 13181 C CA . THR D 1 282 ? 62.530 32.999 -304.217 1.00 22.37 282 THR D CA 1
ATOM 13182 C C . THR D 1 282 ? 61.016 33.033 -303.983 1.00 23.60 282 THR D C 1
ATOM 13183 O O . THR D 1 282 ? 60.249 33.050 -304.953 1.00 24.12 282 THR D O 1
ATOM 13187 N N . GLU D 1 283 ? 60.580 32.997 -302.726 1.00 23.57 283 GLU D N 1
ATOM 13188 C CA . GLU D 1 283 ? 59.148 33.000 -302.424 1.00 24.97 283 GLU D CA 1
ATOM 13189 C C . GLU D 1 283 ? 58.562 34.409 -302.383 1.00 24.83 283 GLU D C 1
ATOM 13190 O O . GLU D 1 283 ? 57.349 34.573 -302.540 1.00 25.68 283 GLU D O 1
ATOM 13196 N N . VAL D 1 284 ? 59.422 35.407 -302.182 1.00 23.67 284 VAL D N 1
ATOM 13197 C CA . VAL D 1 284 ? 58.991 36.784 -301.931 1.00 22.80 284 VAL D CA 1
ATOM 13198 C C . VAL D 1 284 ? 59.412 37.904 -302.889 1.00 22.31 284 VAL D C 1
ATOM 13199 O O . VAL D 1 284 ? 58.863 39.006 -302.814 1.00 21.03 284 VAL D O 1
ATOM 13203 N N . PHE D 1 285 ? 60.368 37.654 -303.777 1.00 22.20 285 PHE D N 1
ATOM 13204 C CA . PHE D 1 285 ? 60.853 38.735 -304.634 1.00 20.58 285 PHE D CA 1
ATOM 13205 C C . PHE D 1 285 ? 59.747 39.544 -305.314 1.00 20.65 285 PHE D C 1
ATOM 13206 O O . PHE D 1 285 ? 58.754 38.991 -305.802 1.00 20.03 285 PHE D O 1
ATOM 13214 N N . GLU D 1 286 ? 59.939 40.861 -305.328 1.00 19.83 286 GLU D N 1
ATOM 13215 C CA . GLU D 1 286 ? 58.998 41.802 -305.927 1.00 19.96 286 GLU D CA 1
ATOM 13216 C C . GLU D 1 286 ? 59.836 42.952 -306.474 1.00 19.61 286 GLU D C 1
ATOM 13217 O O . GLU D 1 286 ? 60.710 43.468 -305.770 1.00 19.39 286 GLU D O 1
ATOM 13223 N N . THR D 1 287 ? 59.576 43.351 -307.716 1.00 18.45 287 THR D N 1
ATOM 13224 C CA . THR D 1 287 ? 60.313 44.470 -308.300 1.00 19.62 287 THR D CA 1
ATOM 13225 C C . THR D 1 287 ? 59.794 45.800 -307.747 1.00 19.61 287 THR D C 1
ATOM 13226 O O . THR D 1 287 ? 58.594 45.946 -307.494 1.00 19.42 287 THR D O 1
ATOM 13230 N N . SER D 1 288 ? 60.707 46.751 -307.557 1.00 18.28 288 SER D N 1
ATOM 13231 C CA . SER D 1 288 ? 60.396 48.103 -307.094 1.00 18.55 288 SER D CA 1
ATOM 13232 C C . SER D 1 288 ? 59.989 49.006 -308.259 1.00 18.63 288 SER D C 1
ATOM 13233 O O . SER D 1 288 ? 60.303 48.708 -309.414 1.00 18.82 288 SER D O 1
ATOM 13236 N N . ASP D 1 289 ? 59.269 50.085 -307.966 1.00 17.21 289 ASP D N 1
ATOM 13237 C CA . ASP D 1 289 ? 58.949 51.089 -308.972 1.00 18.30 289 ASP D CA 1
ATOM 13238 C C . ASP D 1 289 ? 60.124 52.022 -309.264 1.00 18.13 289 ASP D C 1
ATOM 13239 O O . ASP D 1 289 ? 60.215 52.581 -310.362 1.00 19.15 289 ASP D O 1
ATOM 13244 N N . PHE D 1 290 ? 60.992 52.210 -308.274 1.00 16.87 290 PHE D N 1
ATOM 13245 C CA . PHE D 1 290 ? 62.161 53.074 -308.412 1.00 16.91 290 PHE D CA 1
ATOM 13246 C C . PHE D 1 290 ? 63.261 52.587 -307.475 1.00 17.82 290 PHE D C 1
ATOM 13247 O O . PHE D 1 290 ? 63.005 51.776 -306.582 1.00 18.10 290 PHE D O 1
ATOM 13255 N N . LEU D 1 291 ? 64.487 53.042 -307.718 1.00 17.37 291 LEU D N 1
ATOM 13256 C CA . LEU D 1 291 ? 65.586 52.865 -306.780 1.00 17.64 291 LEU D CA 1
ATOM 13257 C C . LEU D 1 291 ? 65.998 54.236 -306.239 1.00 17.66 291 LEU D C 1
ATOM 13258 O O . LEU D 1 291 ? 66.175 55.176 -307.009 1.00 16.70 291 LEU D O 1
ATOM 13263 N N . GLY D 1 292 ? 66.138 54.336 -304.920 1.00 17.51 292 GLY D N 1
ATOM 13264 C CA . GLY D 1 292 ? 66.589 55.566 -304.278 1.00 17.11 292 GLY D CA 1
ATOM 13265 C C . GLY D 1 292 ? 68.088 55.409 -304.125 1.00 17.84 292 GLY D C 1
ATOM 13266 O O . GLY D 1 292 ? 68.564 54.351 -303.696 1.00 18.52 292 GLY D O 1
ATOM 13267 N N . ILE D 1 293 ? 68.828 56.440 -304.525 1.00 17.24 293 ILE D N 1
ATOM 13268 C CA . ILE D 1 293 ? 70.286 56.405 -304.456 1.00 16.98 293 ILE D CA 1
ATOM 13269 C C . ILE D 1 293 ? 70.783 57.445 -303.467 1.00 16.99 293 ILE D C 1
ATOM 13270 O O . ILE D 1 293 ? 70.413 58.619 -303.585 1.00 15.48 293 ILE D O 1
ATOM 13275 N N . ASN D 1 294 ? 71.579 57.016 -302.486 1.00 17.39 294 ASN D N 1
ATOM 13276 C CA . ASN D 1 294 ? 72.221 57.954 -301.560 1.00 16.88 294 ASN D CA 1
ATOM 13277 C C . ASN D 1 294 ? 73.700 57.962 -301.928 1.00 17.59 294 ASN D C 1
ATOM 13278 O O . ASN D 1 294 ? 74.381 56.956 -301.719 1.00 17.88 294 ASN D O 1
ATOM 13283 N N . TYR D 1 295 ? 74.181 59.061 -302.506 1.00 16.71 295 TYR D N 1
ATOM 13284 C CA . TYR D 1 295 ? 75.561 59.147 -302.980 1.00 16.41 295 TYR D CA 1
ATOM 13285 C C . TYR D 1 295 ? 76.266 60.313 -302.302 1.00 16.62 295 TYR D C 1
ATOM 13286 O O . TYR D 1 295 ? 75.675 61.392 -302.209 1.00 16.24 295 TYR D O 1
ATOM 13295 N N . TYR D 1 296 ? 77.498 60.087 -301.840 1.00 14.95 296 TYR D N 1
ATOM 13296 C CA . TYR D 1 296 ? 78.281 61.118 -301.165 1.00 16.89 296 TYR D CA 1
ATOM 13297 C C . TYR D 1 296 ? 79.721 61.221 -301.655 1.00 16.47 296 TYR D C 1
ATOM 13298 O O . TYR D 1 296 ? 80.273 62.321 -301.728 1.00 17.83 296 TYR D O 1
ATOM 13307 N N . THR D 1 297 ? 80.312 60.076 -301.985 1.00 16.11 297 THR D N 1
ATOM 13308 C CA . THR D 1 297 ? 81.736 60.021 -302.278 1.00 16.22 297 THR D CA 1
ATOM 13309 C C . THR D 1 297 ? 82.117 58.716 -302.983 1.00 15.82 297 THR D C 1
ATOM 13310 O O . THR D 1 297 ? 81.304 57.803 -303.130 1.00 16.55 297 THR D O 1
ATOM 13314 N N . ARG D 1 298 ? 83.380 58.617 -303.376 1.00 14.98 298 ARG D N 1
ATOM 13315 C CA . ARG D 1 298 ? 83.895 57.428 -304.042 1.00 16.31 298 ARG D CA 1
ATOM 13316 C C . ARG D 1 298 ? 84.825 56.662 -303.104 1.00 16.99 298 ARG D C 1
ATOM 13317 O O . ARG D 1 298 ? 85.134 57.127 -302.008 1.00 16.77 298 ARG D O 1
ATOM 13325 N N . GLN D 1 299 ? 85.256 55.478 -303.533 1.00 18.80 299 GLN D N 1
ATOM 13326 C CA . GLN D 1 299 ? 86.311 54.745 -302.840 1.00 19.59 299 GLN D CA 1
ATOM 13327 C C . GLN D 1 299 ? 87.423 54.487 -303.843 1.00 19.17 299 GLN D C 1
ATOM 13328 O O . GLN D 1 299 ? 87.157 54.086 -304.982 1.00 18.68 299 GLN D O 1
ATOM 13334 N N . VAL D 1 300 ? 88.661 54.739 -303.431 1.00 18.58 300 VAL D N 1
ATOM 13335 C CA . VAL D 1 300 ? 89.816 54.352 -304.235 1.00 19.19 300 VAL D CA 1
ATOM 13336 C C . VAL D 1 300 ? 90.389 53.132 -303.517 1.00 19.69 300 VAL D C 1
ATOM 13337 O O . VAL D 1 300 ? 90.687 53.190 -302.323 1.00 20.81 300 VAL D O 1
ATOM 13341 N N . VAL D 1 301 ? 90.545 52.028 -304.241 1.00 19.49 301 VAL D N 1
ATOM 13342 C CA . VAL D 1 301 ? 90.820 50.751 -303.597 1.00 18.88 301 VAL D CA 1
ATOM 13343 C C . VAL D 1 301 ? 92.093 50.101 -304.107 1.00 19.04 301 VAL D C 1
ATOM 13344 O O . VAL D 1 301 ? 92.344 50.084 -305.310 1.00 19.07 301 VAL D O 1
ATOM 13348 N N . LYS D 1 302 ? 92.864 49.538 -303.185 1.00 19.37 302 LYS D N 1
ATOM 13349 C CA . LYS D 1 302 ? 94.011 48.735 -303.571 1.00 20.72 302 LYS D CA 1
ATOM 13350 C C . LYS D 1 302 ? 93.916 47.369 -302.904 1.00 20.76 302 LYS D C 1
ATOM 13351 O O . LYS D 1 302 ? 93.217 47.186 -301.908 1.00 19.42 302 LYS D O 1
ATOM 13357 N N . ASN D 1 303 ? 94.651 46.419 -303.467 1.00 21.55 303 ASN D N 1
ATOM 13358 C CA . ASN D 1 303 ? 94.692 45.073 -302.923 1.00 22.64 303 ASN D CA 1
ATOM 13359 C C . ASN D 1 303 ? 95.380 45.050 -301.559 1.00 23.91 303 ASN D C 1
ATOM 13360 O O . ASN D 1 303 ? 96.417 45.691 -301.363 1.00 24.33 303 ASN D O 1
ATOM 13365 N N . ASN D 1 304 ? 94.760 44.356 -300.611 1.00 24.12 304 ASN D N 1
ATOM 13366 C CA . ASN D 1 304 ? 95.391 44.042 -299.333 1.00 25.76 304 ASN D CA 1
ATOM 13367 C C . ASN D 1 304 ? 94.905 42.657 -298.922 1.00 26.54 304 ASN D C 1
ATOM 13368 O O . ASN D 1 304 ? 93.816 42.517 -298.370 1.00 25.73 304 ASN D O 1
ATOM 13373 N N . SER D 1 305 ? 95.713 41.635 -299.187 1.00 28.16 305 SER D N 1
ATOM 13374 C CA . SER D 1 305 ? 95.280 40.259 -298.963 1.00 31.07 305 SER D CA 1
ATOM 13375 C C . SER D 1 305 ? 95.059 39.940 -297.486 1.00 31.67 305 SER D C 1
ATOM 13376 O O . SER D 1 305 ? 94.485 38.904 -297.155 1.00 33.15 305 SER D O 1
ATOM 13379 N N . GLU D 1 306 ? 95.493 40.845 -296.614 1.00 32.43 306 GLU D N 1
ATOM 13380 C CA . GLU D 1 306 ? 95.308 40.707 -295.172 1.00 33.14 306 GLU D CA 1
ATOM 13381 C C . GLU D 1 306 ? 94.067 41.433 -294.664 1.00 32.16 306 GLU D C 1
ATOM 13382 O O . GLU D 1 306 ? 93.686 41.259 -293.507 1.00 32.92 306 GLU D O 1
ATOM 13388 N N . ALA D 1 307 ? 93.454 42.257 -295.510 1.00 30.11 307 ALA D N 1
ATOM 13389 C CA . ALA D 1 307 ? 92.293 43.051 -295.111 1.00 27.96 307 ALA D CA 1
ATOM 13390 C C . ALA D 1 307 ? 90.970 42.359 -295.424 1.00 25.97 307 ALA D C 1
ATOM 13391 O O . ALA D 1 307 ? 90.929 41.374 -296.157 1.00 26.40 307 ALA D O 1
ATOM 13393 N N . PHE D 1 308 ? 89.883 42.867 -294.852 1.00 24.98 308 PHE D N 1
ATOM 13394 C CA . PHE D 1 308 ? 88.545 42.354 -295.133 1.00 23.52 308 PHE D CA 1
ATOM 13395 C C . PHE D 1 308 ? 88.285 42.468 -296.637 1.00 22.68 308 PHE D C 1
ATOM 13396 O O . PHE D 1 308 ? 88.599 43.491 -297.250 1.00 21.70 308 PHE D O 1
ATOM 13404 N N . ILE D 1 309 ? 87.728 41.400 -297.207 1.00 21.96 309 ILE D N 1
ATOM 13405 C CA . ILE D 1 309 ? 87.505 41.221 -298.643 1.00 21.66 309 ILE D CA 1
ATOM 13406 C C . ILE D 1 309 ? 88.700 41.537 -299.543 1.00 21.95 309 ILE D C 1
ATOM 13407 O O . ILE D 1 309 ? 88.533 41.887 -300.714 1.00 22.15 309 ILE D O 1
ATOM 13412 N N . GLY D 1 310 ? 89.908 41.422 -298.994 1.00 22.90 310 GLY D N 1
ATOM 13413 C CA . GLY D 1 310 ? 91.147 41.690 -299.727 1.00 21.97 310 GLY D CA 1
ATOM 13414 C C . GLY D 1 310 ? 91.292 43.094 -300.289 1.00 22.49 310 GLY D C 1
ATOM 13415 O O . GLY D 1 310 ? 92.027 43.309 -301.253 1.00 21.95 310 GLY D O 1
ATOM 13416 N N . ALA D 1 311 ? 90.607 44.055 -299.680 1.00 22.09 311 ALA D N 1
ATOM 13417 C CA . ALA D 1 311 ? 90.537 45.412 -300.200 1.00 23.45 311 ALA D CA 1
ATOM 13418 C C . ALA D 1 311 ? 90.838 46.449 -299.128 1.00 24.79 311 ALA D C 1
ATOM 13419 O O . ALA D 1 311 ? 90.367 46.331 -297.996 1.00 25.43 311 ALA D O 1
ATOM 13421 N N . GLU D 1 312 ? 91.598 47.476 -299.500 1.00 25.22 312 GLU D N 1
ATOM 13422 C CA . GLU D 1 312 ? 91.874 48.591 -298.604 1.00 25.72 312 GLU D CA 1
ATOM 13423 C C . GLU D 1 312 ? 91.558 49.893 -299.343 1.00 26.10 312 GLU D C 1
ATOM 13424 O O . GLU D 1 312 ? 92.018 50.106 -300.469 1.00 24.84 312 GLU D O 1
ATOM 13430 N N . SER D 1 313 ? 90.754 50.759 -298.737 1.00 27.00 313 SER D N 1
ATOM 13431 C CA . SER D 1 313 ? 90.475 52.044 -299.366 1.00 28.81 313 SER D CA 1
ATOM 13432 C C . SER D 1 313 ? 91.630 52.999 -299.094 1.00 29.61 313 SER D C 1
ATOM 13433 O O . SER D 1 313 ? 92.166 53.044 -297.989 1.00 31.31 313 SER D O 1
ATOM 13436 N N . VAL D 1 314 ? 92.007 53.762 -300.112 1.00 29.63 314 VAL D N 1
ATOM 13437 C CA . VAL D 1 314 ? 93.177 54.631 -300.044 1.00 31.08 314 VAL D CA 1
ATOM 13438 C C . VAL D 1 314 ? 92.755 56.047 -299.669 1.00 32.21 314 VAL D C 1
ATOM 13439 O O . VAL D 1 314 ? 91.773 56.570 -300.204 1.00 32.14 314 VAL D O 1
ATOM 13443 N N . ALA D 1 315 ? 93.479 56.640 -298.723 1.00 33.46 315 ALA D N 1
ATOM 13444 C CA . ALA D 1 315 ? 93.239 58.021 -298.314 1.00 34.59 315 ALA D CA 1
ATOM 13445 C C . ALA D 1 315 ? 93.799 58.927 -299.401 1.00 34.77 315 ALA D C 1
ATOM 13446 O O . ALA D 1 315 ? 94.991 58.902 -299.711 1.00 36.10 315 ALA D O 1
ATOM 13448 N N . MET D 1 316 ? 92.913 59.687 -300.027 1.00 33.79 316 MET D N 1
ATOM 13449 C CA . MET D 1 316 ? 93.333 60.566 -301.105 1.00 33.04 316 MET D CA 1
ATOM 13450 C C . MET D 1 316 ? 93.690 61.910 -300.470 1.00 32.54 316 MET D C 1
ATOM 13451 O O . MET D 1 316 ? 93.253 62.219 -299.352 1.00 32.49 316 MET D O 1
ATOM 13456 N N . ASP D 1 317 ? 94.517 62.683 -301.166 1.00 31.04 317 ASP D N 1
ATOM 13457 C CA . ASP D 1 317 ? 94.959 63.980 -300.661 1.00 29.70 317 ASP D CA 1
ATOM 13458 C C . ASP D 1 317 ? 94.234 65.107 -301.394 1.00 27.89 317 ASP D C 1
ATOM 13459 O O . ASP D 1 317 ? 94.831 66.123 -301.747 1.00 27.73 317 ASP D O 1
ATOM 13464 N N . ASN D 1 318 ? 92.933 64.908 -301.596 1.00 25.39 318 ASN D N 1
ATOM 13465 C CA . ASN D 1 318 ? 92.072 65.812 -302.341 1.00 23.43 318 ASN D CA 1
ATOM 13466 C C . ASN D 1 318 ? 91.067 66.474 -301.398 1.00 21.00 318 ASN D C 1
ATOM 13467 O O . ASN D 1 318 ? 90.890 66.018 -300.269 1.00 21.04 318 ASN D O 1
ATOM 13472 N N . PRO D 1 319 ? 90.428 67.567 -301.841 1.00 19.01 319 PRO D N 1
ATOM 13473 C CA . PRO D 1 319 ? 89.438 68.214 -300.989 1.00 18.19 319 PRO D CA 1
ATOM 13474 C C . PRO D 1 319 ? 88.370 67.251 -300.479 1.00 17.48 319 PRO D C 1
ATOM 13475 O O . PRO D 1 319 ? 87.921 66.364 -301.197 1.00 16.70 319 PRO D O 1
ATOM 13479 N N . LYS D 1 320 ? 88.003 67.411 -299.212 1.00 17.32 320 LYS D N 1
ATOM 13480 C CA . LYS D 1 320 ? 87.049 66.533 -298.555 1.00 18.03 320 LYS D CA 1
ATOM 13481 C C . LYS D 1 320 ? 86.137 67.342 -297.632 1.00 17.30 320 LYS D C 1
ATOM 13482 O O . LYS D 1 320 ? 86.406 68.501 -297.299 1.00 16.11 320 LYS D O 1
ATOM 13488 N N . THR D 1 321 ? 85.032 66.719 -297.252 1.00 17.12 321 THR D N 1
ATOM 13489 C CA . THR D 1 321 ? 84.067 67.360 -296.374 1.00 17.02 321 THR D CA 1
ATOM 13490 C C . THR D 1 321 ? 84.536 67.197 -294.930 1.00 18.87 321 THR D C 1
ATOM 13491 O O . THR D 1 321 ? 85.609 66.635 -294.673 1.00 19.86 321 THR D O 1
ATOM 13495 N N . GLU D 1 322 ? 83.726 67.681 -293.993 1.00 19.29 322 GLU D N 1
ATOM 13496 C CA . GLU D 1 322 ? 83.998 67.504 -292.568 1.00 20.75 322 GLU D CA 1
ATOM 13497 C C . GLU D 1 322 ? 83.847 66.060 -292.122 1.00 20.38 322 GLU D C 1
ATOM 13498 O O . GLU D 1 322 ? 84.274 65.718 -291.014 1.00 21.70 322 GLU D O 1
ATOM 13504 N N . MET D 1 323 ? 83.258 65.222 -292.972 1.00 19.10 323 MET D N 1
ATOM 13505 C CA . MET D 1 323 ? 83.158 63.794 -292.684 1.00 19.84 323 MET D CA 1
ATOM 13506 C C . MET D 1 323 ? 84.451 63.079 -293.064 1.00 20.37 323 MET D C 1
ATOM 13507 O O . MET D 1 323 ? 84.618 61.896 -292.763 1.00 21.88 323 MET D O 1
ATOM 13512 N N . GLY D 1 324 ? 85.344 63.792 -293.741 1.00 19.43 324 GLY D N 1
ATOM 13513 C CA . GLY D 1 324 ? 86.581 63.221 -294.252 1.00 20.29 324 GLY D CA 1
ATOM 13514 C C . GLY D 1 324 ? 86.337 62.573 -295.606 1.00 19.94 324 GLY D C 1
ATOM 13515 O O . GLY D 1 324 ? 87.175 61.831 -296.121 1.00 20.51 324 GLY D O 1
ATOM 13516 N N . TRP D 1 325 ? 85.174 62.836 -296.191 1.00 18.15 325 TRP D N 1
ATOM 13517 C CA . TRP D 1 325 ? 84.808 62.193 -297.452 1.00 17.51 325 TRP D CA 1
ATOM 13518 C C . TRP D 1 325 ? 85.283 62.994 -298.653 1.00 17.01 325 TRP D C 1
ATOM 13519 O O . TRP D 1 325 ? 84.976 64.178 -298.759 1.00 17.74 325 TRP D O 1
ATOM 13530 N N . GLU D 1 326 ? 86.003 62.343 -299.561 1.00 16.79 326 GLU D N 1
ATOM 13531 C CA . GLU D 1 326 ? 86.507 62.987 -300.771 1.00 17.31 326 GLU D CA 1
ATOM 13532 C C . GLU D 1 326 ? 85.364 63.585 -301.581 1.00 16.72 326 GLU D C 1
ATOM 13533 O O . GLU D 1 326 ? 84.325 62.946 -301.785 1.00 17.14 326 GLU D O 1
ATOM 13539 N N . ILE D 1 327 ? 85.544 64.820 -302.032 1.00 16.24 327 ILE D N 1
ATOM 13540 C CA . ILE D 1 327 ? 84.546 65.450 -302.895 1.00 16.19 327 ILE D CA 1
ATOM 13541 C C . ILE D 1 327 ? 84.803 64.979 -304.336 1.00 16.57 327 ILE D C 1
ATOM 13542 O O . ILE D 1 327 ? 85.827 65.319 -304.935 1.00 16.54 327 ILE D O 1
ATOM 13547 N N . TYR D 1 328 ? 83.891 64.177 -304.885 1.00 16.83 328 TYR D N 1
ATOM 13548 C CA . TYR D 1 328 ? 84.105 63.544 -306.192 1.00 16.72 328 TYR D CA 1
ATOM 13549 C C . TYR D 1 328 ? 82.812 63.403 -307.014 1.00 16.57 328 TYR D C 1
ATOM 13550 O O . TYR D 1 328 ? 82.248 62.304 -307.125 1.00 16.15 328 TYR D O 1
ATOM 13559 N N . PRO D 1 329 ? 82.344 64.508 -307.622 1.00 15.68 329 PRO D N 1
ATOM 13560 C CA . PRO D 1 329 ? 81.094 64.507 -308.380 1.00 16.60 329 PRO D CA 1
ATOM 13561 C C . PRO D 1 329 ? 81.098 63.589 -309.608 1.00 17.99 329 PRO D C 1
ATOM 13562 O O . PRO D 1 329 ? 80.029 63.149 -310.032 1.00 18.57 329 PRO D O 1
ATOM 13566 N N . GLN D 1 330 ? 82.266 63.317 -310.184 1.00 17.50 330 GLN D N 1
ATOM 13567 C CA . GLN D 1 330 ? 82.347 62.327 -311.257 1.00 18.98 330 GLN D CA 1
ATOM 13568 C C . GLN D 1 330 ? 81.839 60.945 -310.866 1.00 17.94 330 GLN D C 1
ATOM 13569 O O . GLN D 1 330 ? 81.292 60.241 -311.709 1.00 17.37 330 GLN D O 1
ATOM 13575 N N . GLY D 1 331 ? 82.039 60.557 -309.611 1.00 17.08 331 GLY D N 1
ATOM 13576 C CA . GLY D 1 331 ? 81.531 59.281 -309.107 1.00 16.64 331 GLY D CA 1
ATOM 13577 C C . GLY D 1 331 ? 80.021 59.177 -309.208 1.00 15.88 331 GLY D C 1
ATOM 13578 O O . GLY D 1 331 ? 79.495 58.073 -309.353 1.00 15.82 331 GLY D O 1
ATOM 13579 N N . LEU D 1 332 ? 79.327 60.311 -309.131 1.00 15.58 332 LEU D N 1
ATOM 13580 C CA . LEU D 1 332 ? 77.867 60.330 -309.246 1.00 16.71 332 LEU D CA 1
ATOM 13581 C C . LEU D 1 332 ? 77.443 60.012 -310.677 1.00 17.20 332 LEU D C 1
ATOM 13582 O O . LEU D 1 332 ? 76.540 59.196 -310.909 1.00 16.89 332 LEU D O 1
ATOM 13587 N N . TYR D 1 333 ? 78.081 60.680 -311.633 1.00 16.99 333 TYR D N 1
ATOM 13588 C CA . TYR D 1 333 ? 77.796 60.416 -313.041 1.00 16.78 333 TYR D CA 1
ATOM 13589 C C . TYR D 1 333 ? 78.101 58.948 -313.357 1.00 16.15 333 TYR D C 1
ATOM 13590 O O . TYR D 1 333 ? 77.305 58.251 -313.989 1.00 15.47 333 TYR D O 1
ATOM 13599 N N . ASP D 1 334 ? 79.269 58.486 -312.920 1.00 16.10 334 ASP D N 1
ATOM 13600 C CA . ASP D 1 334 ? 79.701 57.106 -313.148 1.00 16.17 334 ASP D CA 1
ATOM 13601 C C . ASP D 1 334 ? 78.738 56.087 -312.547 1.00 16.49 334 ASP D C 1
ATOM 13602 O O . ASP D 1 334 ? 78.451 55.052 -313.152 1.00 16.35 334 ASP D O 1
ATOM 13607 N N . LEU D 1 335 ? 78.249 56.378 -311.348 1.00 16.64 335 LEU D N 1
ATOM 13608 C CA . LEU D 1 335 ? 77.336 55.471 -310.670 1.00 16.66 335 LEU D CA 1
ATOM 13609 C C . LEU D 1 335 ? 75.988 55.413 -311.390 1.00 16.77 335 LEU D C 1
ATOM 13610 O O . LEU D 1 335 ? 75.464 54.323 -311.623 1.00 16.02 335 LEU D O 1
ATOM 13615 N N . LEU D 1 336 ? 75.441 56.576 -311.741 1.00 16.18 336 LEU D N 1
ATOM 13616 C CA . LEU D 1 336 ? 74.147 56.641 -312.421 1.00 17.09 336 LEU D CA 1
ATOM 13617 C C . LEU D 1 336 ? 74.158 55.899 -313.758 1.00 17.43 336 LEU D C 1
ATOM 13618 O O . LEU D 1 336 ? 73.232 55.136 -314.059 1.00 17.35 336 LEU D O 1
ATOM 13623 N N . THR D 1 337 ? 75.232 56.073 -314.521 1.00 16.80 337 THR D N 1
ATOM 13624 C CA . THR D 1 337 ? 75.340 55.405 -315.809 1.00 17.55 337 THR D CA 1
ATOM 13625 C C . THR D 1 337 ? 75.574 53.909 -315.639 1.00 18.06 337 THR D C 1
ATOM 13626 O O . THR D 1 337 ? 75.069 53.108 -316.427 1.00 18.61 337 THR D O 1
ATOM 13630 N N . ARG D 1 338 ? 76.318 53.528 -314.606 1.00 18.76 338 ARG D N 1
ATOM 13631 C CA . ARG D 1 338 ? 76.544 52.115 -314.318 1.00 18.43 338 ARG D CA 1
ATOM 13632 C C . ARG D 1 338 ? 75.231 51.413 -313.990 1.00 18.73 338 ARG D C 1
ATOM 13633 O O . ARG D 1 338 ? 74.971 50.310 -314.474 1.00 19.19 338 ARG D O 1
ATOM 13641 N N . ILE D 1 339 ? 74.414 52.025 -313.139 1.00 18.29 339 ILE D N 1
ATOM 13642 C CA . ILE D 1 339 ? 73.141 51.413 -312.753 1.00 18.37 339 ILE D CA 1
ATOM 13643 C C . ILE D 1 339 ? 72.233 51.237 -313.980 1.00 19.30 339 ILE D C 1
ATOM 13644 O O . ILE D 1 339 ? 71.660 50.170 -314.195 1.00 19.41 339 ILE D O 1
ATOM 13649 N N . HIS D 1 340 ? 72.152 52.272 -314.808 1.00 20.11 340 HIS D N 1
ATOM 13650 C CA . HIS D 1 340 ? 71.376 52.242 -316.048 1.00 21.78 340 HIS D CA 1
ATOM 13651 C C . HIS D 1 340 ? 71.796 51.093 -316.967 1.00 21.83 340 HIS D C 1
ATOM 13652 O O . HIS D 1 340 ? 70.954 50.345 -317.469 1.00 21.99 340 HIS D O 1
ATOM 13659 N N . ARG D 1 341 ? 73.105 50.941 -317.138 1.00 22.02 341 ARG D N 1
ATOM 13660 C CA . ARG D 1 341 ? 73.733 49.921 -317.974 1.00 23.42 341 ARG D CA 1
ATOM 13661 C C . ARG D 1 341 ? 73.568 48.497 -317.440 1.00 22.94 341 ARG D C 1
ATOM 13662 O O . ARG D 1 341 ? 73.239 47.568 -318.184 1.00 22.31 341 ARG D O 1
ATOM 13670 N N . ASP D 1 342 ? 73.814 48.337 -316.143 1.00 22.70 342 ASP D N 1
ATOM 13671 C CA . ASP D 1 342 ? 73.808 47.033 -315.493 1.00 24.11 342 ASP D CA 1
ATOM 13672 C C . ASP D 1 342 ? 72.443 46.444 -315.156 1.00 24.38 342 ASP D C 1
ATOM 13673 O O . ASP D 1 342 ? 72.295 45.225 -315.125 1.00 24.21 342 ASP D O 1
ATOM 13678 N N . TYR D 1 343 ? 71.453 47.292 -314.906 1.00 24.97 343 TYR D N 1
ATOM 13679 C CA . TYR D 1 343 ? 70.178 46.780 -314.414 1.00 25.93 343 TYR D CA 1
ATOM 13680 C C . TYR D 1 343 ? 68.994 46.999 -315.342 1.00 27.50 343 TYR D C 1
ATOM 13681 O O . TYR D 1 343 ? 67.951 46.345 -315.217 1.00 28.26 343 TYR D O 1
ATOM 13690 N N . GLY D 1 344 ? 69.159 47.913 -316.288 1.00 27.26 344 GLY D N 1
ATOM 13691 C CA . GLY D 1 344 ? 68.082 48.113 -317.240 1.00 30.55 344 GLY D CA 1
ATOM 13692 C C . GLY D 1 344 ? 66.971 48.888 -316.569 1.00 31.73 344 GLY D C 1
ATOM 13693 O O . GLY D 1 344 ? 67.008 49.133 -315.361 1.00 33.89 344 GLY D O 1
ATOM 13694 N N . ASN D 1 345 ? 65.933 49.187 -317.335 1.00 31.46 345 ASN D N 1
ATOM 13695 C CA . ASN D 1 345 ? 65.054 50.250 -316.897 1.00 30.99 345 ASN D CA 1
ATOM 13696 C C . ASN D 1 345 ? 64.314 50.157 -315.562 1.00 29.17 345 ASN D C 1
ATOM 13697 O O . ASN D 1 345 ? 63.461 49.292 -315.320 1.00 29.10 345 ASN D O 1
ATOM 13702 N N . ILE D 1 346 ? 64.734 51.066 -314.692 1.00 25.37 346 ILE D N 1
ATOM 13703 C CA . ILE D 1 346 ? 64.047 51.366 -313.447 1.00 23.09 346 ILE D CA 1
ATOM 13704 C C . ILE D 1 346 ? 64.261 52.853 -313.170 1.00 21.65 346 ILE D C 1
ATOM 13705 O O . ILE D 1 346 ? 65.387 53.350 -313.270 1.00 21.20 346 ILE D O 1
ATOM 13710 N N . ASP D 1 347 ? 63.178 53.564 -312.866 1.00 19.91 347 ASP D N 1
ATOM 13711 C CA . ASP D 1 347 ? 63.291 54.949 -312.404 1.00 20.52 347 ASP D CA 1
ATOM 13712 C C . ASP D 1 347 ? 64.275 55.099 -311.252 1.00 19.81 347 ASP D C 1
ATOM 13713 O O . ASP D 1 347 ? 64.279 54.301 -310.312 1.00 20.01 347 ASP D O 1
ATOM 13718 N N . LEU D 1 348 ? 65.080 56.154 -311.327 1.00 19.10 348 LEU D N 1
ATOM 13719 C CA . LEU D 1 348 ? 66.071 56.471 -310.315 1.00 18.61 348 LEU D CA 1
ATOM 13720 C C . LEU D 1 348 ? 65.744 57.801 -309.643 1.00 19.49 348 LEU D C 1
ATOM 13721 O O . LEU D 1 348 ? 65.291 58.756 -310.288 1.00 19.10 348 LEU D O 1
ATOM 13726 N N . TYR D 1 349 ? 65.959 57.849 -308.333 1.00 19.32 349 TYR D N 1
ATOM 13727 C CA . TYR D 1 349 ? 65.888 59.112 -307.599 1.00 19.25 349 TYR D CA 1
ATOM 13728 C C . TYR D 1 349 ? 67.141 59.211 -306.749 1.00 19.12 349 TYR D C 1
ATOM 13729 O O . TYR D 1 349 ? 67.517 58.230 -306.107 1.00 19.44 349 TYR D O 1
ATOM 13738 N N . ILE D 1 350 ? 67.787 60.372 -306.745 1.00 18.82 350 ILE D N 1
ATOM 13739 C CA . ILE D 1 350 ? 68.829 60.598 -305.750 1.00 18.74 350 ILE D CA 1
ATOM 13740 C C . ILE D 1 350 ? 68.053 60.988 -304.490 1.00 19.06 350 ILE D C 1
ATOM 13741 O O . ILE D 1 350 ? 67.468 62.075 -304.409 1.00 19.06 350 ILE D O 1
ATOM 13746 N N . THR D 1 351 ? 67.995 60.059 -303.540 1.00 18.61 351 THR D N 1
ATOM 13747 C CA . THR D 1 351 ? 67.257 60.279 -302.299 1.00 18.36 351 THR D CA 1
ATOM 13748 C C . THR D 1 351 ? 68.086 60.997 -301.236 1.00 18.70 351 THR D C 1
ATOM 13749 O O . THR D 1 351 ? 67.529 61.503 -300.262 1.00 18.68 351 THR D O 1
ATOM 13753 N N . GLU D 1 352 ? 69.403 61.034 -301.429 1.00 17.21 352 GLU D N 1
ATOM 13754 C CA . GLU D 1 352 ? 70.284 61.848 -300.607 1.00 18.26 352 GLU D CA 1
ATOM 13755 C C . GLU D 1 352 ? 71.557 62.162 -301.368 1.00 17.56 352 GLU D C 1
ATOM 13756 O O . GLU D 1 352 ? 72.182 61.283 -301.967 1.00 17.58 352 GLU D O 1
ATOM 13762 N N . ASN D 1 353 ? 71.936 63.431 -301.305 1.00 16.94 353 ASN D N 1
ATOM 13763 C CA . ASN D 1 353 ? 73.284 63.836 -301.677 1.00 15.85 353 ASN D CA 1
ATOM 13764 C C . ASN D 1 353 ? 73.528 65.139 -300.940 1.00 16.22 353 ASN D C 1
ATOM 13765 O O . ASN D 1 353 ? 72.616 65.954 -300.812 1.00 15.71 353 ASN D O 1
ATOM 13770 N N . GLY D 1 354 ? 74.732 65.354 -300.427 1.00 17.19 354 GLY D N 1
ATOM 13771 C CA . GLY D 1 354 ? 74.963 66.631 -299.752 1.00 16.89 354 GLY D CA 1
ATOM 13772 C C . GLY D 1 354 ? 76.278 66.574 -299.013 1.00 17.28 354 GLY D C 1
ATOM 13773 O O . GLY D 1 354 ? 77.069 65.640 -299.200 1.00 17.53 354 GLY D O 1
ATOM 13774 N N . ALA D 1 355 ? 76.516 67.567 -298.165 1.00 16.63 355 ALA D N 1
ATOM 13775 C CA . ALA D 1 355 ? 77.841 67.645 -297.553 1.00 17.18 355 ALA D CA 1
ATOM 13776 C C . ALA D 1 355 ? 77.888 68.321 -296.184 1.00 17.12 355 ALA D C 1
ATOM 13777 O O . ALA D 1 355 ? 77.165 69.285 -295.921 1.00 16.64 355 ALA D O 1
ATOM 13779 N N . ALA D 1 356 ? 78.763 67.798 -295.328 1.00 17.07 356 ALA D N 1
ATOM 13780 C CA . ALA D 1 356 ? 78.994 68.350 -293.998 1.00 17.04 356 ALA D CA 1
ATOM 13781 C C . ALA D 1 356 ? 80.149 69.345 -294.031 1.00 17.33 356 ALA D C 1
ATOM 13782 O O . ALA D 1 356 ? 81.241 69.036 -294.504 1.00 17.25 356 ALA D O 1
ATOM 13784 N N . PHE D 1 357 ? 79.877 70.561 -293.573 1.00 17.95 357 PHE D N 1
ATOM 13785 C CA . PHE D 1 357 ? 80.886 71.605 -293.447 1.00 18.44 357 PHE D CA 1
ATOM 13786 C C . PHE D 1 357 ? 80.637 72.390 -292.158 1.00 18.79 357 PHE D C 1
ATOM 13787 O O . PHE D 1 357 ? 79.509 72.434 -291.665 1.00 19.00 357 PHE D O 1
ATOM 13795 N N . ASN D 1 358 ? 81.688 73.004 -291.630 1.00 18.38 358 ASN D N 1
ATOM 13796 C CA . ASN D 1 358 ? 81.684 73.796 -290.395 1.00 20.65 358 ASN D CA 1
ATOM 13797 C C . ASN D 1 358 ? 81.015 75.162 -290.587 1.00 20.39 358 ASN D C 1
ATOM 13798 O O . ASN D 1 358 ? 81.679 76.191 -290.572 1.00 21.18 358 ASN D O 1
ATOM 13803 N N . ASP D 1 359 ? 79.697 75.179 -290.760 1.00 20.44 359 ASP D N 1
ATOM 13804 C CA . ASP D 1 359 ? 78.952 76.422 -290.989 1.00 20.77 359 ASP D CA 1
ATOM 13805 C C . ASP D 1 359 ? 78.623 77.200 -289.721 1.00 20.26 359 ASP D C 1
ATOM 13806 O O . ASP D 1 359 ? 78.353 76.613 -288.672 1.00 20.76 359 ASP D O 1
ATOM 13811 N N . MET D 1 360 ? 78.609 78.525 -289.838 1.00 19.23 360 MET D N 1
ATOM 13812 C CA . MET D 1 360 ? 78.275 79.390 -288.716 1.00 18.27 360 MET D CA 1
ATOM 13813 C C . MET D 1 360 ? 77.687 80.716 -289.195 1.00 18.22 360 MET D C 1
ATOM 13814 O O . MET D 1 360 ? 77.880 81.124 -290.341 1.00 16.98 360 MET D O 1
ATOM 13819 N N . VAL D 1 361 ? 76.958 81.377 -288.303 1.00 17.12 361 VAL D N 1
ATOM 13820 C CA . VAL D 1 361 ? 76.306 82.635 -288.649 1.00 16.50 361 VAL D CA 1
ATOM 13821 C C . VAL D 1 361 ? 77.367 83.719 -288.538 1.00 16.07 361 VAL D C 1
ATOM 13822 O O . VAL D 1 361 ? 78.050 83.781 -287.526 1.00 18.23 361 VAL D O 1
ATOM 13826 N N . ASN D 1 362 ? 77.514 84.561 -289.555 1.00 15.62 362 ASN D N 1
ATOM 13827 C CA . ASN D 1 362 ? 78.525 85.613 -289.535 1.00 14.97 362 ASN D CA 1
ATOM 13828 C C . ASN D 1 362 ? 78.031 86.937 -288.930 1.00 15.63 362 ASN D C 1
ATOM 13829 O O . ASN D 1 362 ? 76.886 87.037 -288.477 1.00 15.33 362 ASN D O 1
ATOM 13834 N N . ARG D 1 363 ? 78.905 87.939 -288.901 1.00 15.59 363 ARG D N 1
ATOM 13835 C CA . ARG D 1 363 ? 78.576 89.242 -288.323 1.00 16.58 363 ARG D CA 1
ATOM 13836 C C . ARG D 1 363 ? 77.343 89.926 -288.919 1.00 17.63 363 ARG D C 1
ATOM 13837 O O . ARG D 1 363 ? 76.794 90.856 -288.311 1.00 16.72 363 ARG D O 1
ATOM 13845 N N . ASP D 1 364 ? 76.930 89.492 -290.107 1.00 18.03 364 ASP D N 1
ATOM 13846 C CA . ASP D 1 364 ? 75.812 90.110 -290.815 1.00 19.62 364 ASP D CA 1
ATOM 13847 C C . ASP D 1 364 ? 74.572 89.219 -290.743 1.00 20.29 364 ASP D C 1
ATOM 13848 O O . ASP D 1 364 ? 73.555 89.480 -291.400 1.00 20.57 364 ASP D O 1
ATOM 13853 N N . GLY D 1 365 ? 74.667 88.151 -289.959 1.00 18.31 365 GLY D N 1
ATOM 13854 C CA . GLY D 1 365 ? 73.538 87.249 -289.787 1.00 19.34 365 GLY D CA 1
ATOM 13855 C C . GLY D 1 365 ? 73.382 86.240 -290.906 1.00 18.92 365 GLY D C 1
ATOM 13856 O O . GLY D 1 365 ? 72.339 85.600 -291.006 1.00 19.33 365 GLY D O 1
ATOM 13857 N N . LYS D 1 366 ? 74.414 86.076 -291.731 1.00 17.82 366 LYS D N 1
ATOM 13858 C CA . LYS D 1 366 ? 74.356 85.148 -292.854 1.00 18.97 366 LYS D CA 1
ATOM 13859 C C . LYS D 1 366 ? 75.169 83.877 -292.588 1.00 18.25 366 LYS D C 1
ATOM 13860 O O . LYS D 1 366 ? 76.102 83.892 -291.783 1.00 17.74 366 LYS D O 1
ATOM 13866 N N . VAL D 1 367 ? 74.795 82.791 -293.256 1.00 17.75 367 VAL D N 1
ATOM 13867 C CA . VAL D 1 367 ? 75.573 81.552 -293.234 1.00 17.07 367 VAL D CA 1
ATOM 13868 C C . VAL D 1 367 ? 76.034 81.345 -294.680 1.00 18.04 367 VAL D C 1
ATOM 13869 O O . VAL D 1 367 ? 75.286 80.833 -295.527 1.00 17.97 367 VAL D O 1
ATOM 13873 N N . GLU D 1 368 ? 77.256 81.779 -294.967 1.00 17.52 368 GLU D N 1
ATOM 13874 C CA . GLU D 1 368 ? 77.811 81.717 -296.314 1.00 19.04 368 GLU D CA 1
ATOM 13875 C C . GLU D 1 368 ? 78.533 80.393 -296.554 1.00 18.96 368 GLU D C 1
ATOM 13876 O O . GLU D 1 368 ? 79.756 80.342 -296.462 1.00 19.89 368 GLU D O 1
ATOM 13882 N N . ASP D 1 369 ? 77.780 79.345 -296.871 1.00 18.57 369 ASP D N 1
ATOM 13883 C CA . ASP D 1 369 ? 78.338 77.996 -297.032 1.00 18.84 369 ASP D CA 1
ATOM 13884 C C . ASP D 1 369 ? 78.792 77.706 -298.458 1.00 18.96 369 ASP D C 1
ATOM 13885 O O . ASP D 1 369 ? 78.258 76.810 -299.116 1.00 18.48 369 ASP D O 1
ATOM 13890 N N . GLU D 1 370 ? 79.778 78.464 -298.933 1.00 19.27 370 GLU D N 1
ATOM 13891 C CA . GLU D 1 370 ? 80.241 78.279 -300.305 1.00 19.19 370 GLU D CA 1
ATOM 13892 C C . GLU D 1 370 ? 80.703 76.853 -300.584 1.00 18.09 370 GLU D C 1
ATOM 13893 O O . GLU D 1 370 ? 80.471 76.347 -301.684 1.00 17.86 370 GLU D O 1
ATOM 13899 N N . ASN D 1 371 ? 81.380 76.227 -299.627 1.00 15.60 371 ASN D N 1
ATOM 13900 C CA . ASN D 1 371 ? 81.829 74.852 -299.842 1.00 16.73 371 ASN D CA 1
ATOM 13901 C C . ASN D 1 371 ? 80.667 73.932 -300.219 1.00 15.62 371 ASN D C 1
ATOM 13902 O O . ASN D 1 371 ? 80.794 73.086 -301.103 1.00 14.82 371 ASN D O 1
ATOM 13907 N N . ARG D 1 372 ? 79.527 74.101 -299.556 1.00 15.73 372 ARG D N 1
ATOM 13908 C CA . ARG D 1 372 ? 78.380 73.244 -299.837 1.00 16.21 372 ARG D CA 1
ATOM 13909 C C . ARG D 1 372 ? 77.768 73.614 -301.185 1.00 16.73 372 ARG D C 1
ATOM 13910 O O . ARG D 1 372 ? 77.387 72.742 -301.963 1.00 16.56 372 ARG D O 1
ATOM 13918 N N . LEU D 1 373 ? 77.649 74.915 -301.438 1.00 16.74 373 LEU D N 1
ATOM 13919 C CA . LEU D 1 373 ? 77.079 75.399 -302.687 1.00 16.75 373 LEU D CA 1
ATOM 13920 C C . LEU D 1 373 ? 77.904 74.842 -303.840 1.00 16.77 373 LEU D C 1
ATOM 13921 O O . LEU D 1 373 ? 77.331 74.300 -304.780 1.00 17.10 373 LEU D O 1
ATOM 13926 N N . ASP D 1 374 ? 79.230 74.928 -303.755 1.00 15.51 374 ASP D N 1
ATOM 13927 C CA . ASP D 1 374 ? 80.059 74.371 -304.814 1.00 16.21 374 ASP D CA 1
ATOM 13928 C C . ASP D 1 374 ? 79.884 72.855 -304.962 1.00 15.86 374 ASP D C 1
ATOM 13929 O O . ASP D 1 374 ? 79.771 72.345 -306.081 1.00 15.70 374 ASP D O 1
ATOM 13934 N N . TYR D 1 375 ? 79.856 72.138 -303.843 1.00 16.12 375 TYR D N 1
ATOM 13935 C CA . TYR D 1 375 ? 79.615 70.685 -303.854 1.00 15.13 375 TYR D CA 1
ATOM 13936 C C . TYR D 1 375 ? 78.291 70.388 -304.567 1.00 15.94 375 TYR D C 1
ATOM 13937 O O . TYR D 1 375 ? 78.204 69.486 -305.413 1.00 14.96 375 TYR D O 1
ATOM 13946 N N . LEU D 1 376 ? 77.262 71.167 -304.248 1.00 16.44 376 LEU D N 1
ATOM 13947 C CA . LEU D 1 376 ? 75.939 70.944 -304.835 1.00 16.73 376 LEU D CA 1
ATOM 13948 C C . LEU D 1 376 ? 75.932 71.223 -306.332 1.00 17.28 376 LEU D C 1
ATOM 13949 O O . LEU D 1 376 ? 75.424 70.417 -307.117 1.00 17.32 376 LEU D O 1
ATOM 13954 N N . TYR D 1 377 ? 76.506 72.359 -306.724 1.00 16.93 377 TYR D N 1
ATOM 13955 C CA . TYR D 1 377 ? 76.593 72.685 -308.137 1.00 17.02 377 TYR D CA 1
ATOM 13956 C C . TYR D 1 377 ? 77.161 71.513 -308.936 1.00 17.81 377 TYR D C 1
ATOM 13957 O O . TYR D 1 377 ? 76.570 71.094 -309.937 1.00 18.10 377 TYR D O 1
ATOM 13966 N N . THR D 1 378 ? 78.294 70.972 -308.495 1.00 16.74 378 THR D N 1
ATOM 13967 C CA . THR D 1 378 ? 78.980 69.963 -309.296 1.00 16.51 378 THR D CA 1
ATOM 13968 C C . THR D 1 378 ? 78.290 68.606 -309.323 1.00 16.59 378 THR D C 1
ATOM 13969 O O . THR D 1 378 ? 78.396 67.866 -310.307 1.00 15.56 378 THR D O 1
ATOM 13973 N N . HIS D 1 379 ? 77.613 68.269 -308.230 1.00 16.22 379 HIS D N 1
ATOM 13974 C CA . HIS D 1 379 ? 76.831 67.044 -308.188 1.00 16.16 379 HIS D CA 1
ATOM 13975 C C . HIS D 1 379 ? 75.524 67.160 -308.975 1.00 16.25 379 HIS D C 1
ATOM 13976 O O . HIS D 1 379 ? 75.127 66.207 -309.642 1.00 15.58 379 HIS D O 1
ATOM 13983 N N . PHE D 1 380 ? 74.856 68.310 -308.920 1.00 16.52 380 PHE D N 1
ATOM 13984 C CA . PHE D 1 380 ? 73.699 68.522 -309.792 1.00 17.11 380 PHE D CA 1
ATOM 13985 C C . PHE D 1 380 ? 74.111 68.489 -311.269 1.00 17.30 380 PHE D C 1
ATOM 13986 O O . PHE D 1 380 ? 73.407 67.894 -312.089 1.00 16.75 380 PHE D O 1
ATOM 13994 N N . ALA D 1 381 ? 75.250 69.098 -311.602 1.00 16.30 381 ALA D N 1
ATOM 13995 C CA . ALA D 1 381 ? 75.763 69.071 -312.974 1.00 16.95 381 ALA D CA 1
ATOM 13996 C C . ALA D 1 381 ? 76.041 67.644 -313.445 1.00 16.57 381 ALA D C 1
ATOM 13997 O O . ALA D 1 381 ? 75.792 67.311 -314.602 1.00 17.31 381 ALA D O 1
ATOM 13999 N N . ALA D 1 382 ? 76.592 66.819 -312.562 1.00 16.42 382 ALA D N 1
ATOM 14000 C CA . ALA D 1 382 ? 76.907 65.434 -312.895 1.00 16.40 382 ALA D CA 1
ATOM 14001 C C . ALA D 1 382 ? 75.596 64.696 -313.149 1.00 17.51 382 ALA D C 1
ATOM 14002 O O . ALA D 1 382 ? 75.512 63.925 -314.104 1.00 18.53 382 ALA D O 1
ATOM 14004 N N . ALA D 1 383 ? 74.590 64.967 -312.319 1.00 17.11 383 ALA D N 1
ATOM 14005 C CA . ALA D 1 383 ? 73.248 64.409 -312.475 1.00 18.59 383 ALA D CA 1
ATOM 14006 C C . ALA D 1 383 ? 72.588 64.834 -313.786 1.00 18.48 383 ALA D C 1
ATOM 14007 O O . ALA D 1 383 ? 71.999 63.999 -314.482 1.00 19.08 383 ALA D O 1
ATOM 14009 N N . LEU D 1 384 ? 72.665 66.123 -314.114 1.00 18.03 384 LEU D N 1
ATOM 14010 C CA . LEU D 1 384 ? 72.133 66.618 -315.380 1.00 18.03 384 LEU D CA 1
ATOM 14011 C C . LEU D 1 384 ? 72.838 65.936 -316.549 1.00 17.67 384 LEU D C 1
ATOM 14012 O O . LEU D 1 384 ? 72.199 65.583 -317.540 1.00 18.18 384 LEU D O 1
ATOM 14017 N N . SER D 1 385 ? 74.150 65.750 -316.448 1.00 17.75 385 SER D N 1
ATOM 14018 C CA . SER D 1 385 ? 74.868 65.089 -317.527 1.00 18.65 385 SER D CA 1
ATOM 14019 C C . SER D 1 385 ? 74.365 63.656 -317.698 1.00 18.34 385 SER D C 1
ATOM 14020 O O . SER D 1 385 ? 74.175 63.193 -318.823 1.00 18.52 385 SER D O 1
ATOM 14023 N N . ALA D 1 386 ? 74.088 62.980 -316.589 1.00 17.95 386 ALA D N 1
ATOM 14024 C CA . ALA D 1 386 ? 73.581 61.612 -316.638 1.00 18.69 386 ALA D CA 1
ATOM 14025 C C . ALA D 1 386 ? 72.214 61.562 -317.313 1.00 19.29 386 ALA D C 1
ATOM 14026 O O . ALA D 1 386 ? 71.945 60.642 -318.085 1.00 19.23 386 ALA D O 1
ATOM 14028 N N . ILE D 1 387 ? 71.387 62.573 -317.059 1.00 19.73 387 ILE D N 1
ATOM 14029 C CA . ILE D 1 387 ? 70.073 62.668 -317.692 1.00 20.65 387 ILE D CA 1
ATOM 14030 C C . ILE D 1 387 ? 70.227 62.774 -319.203 1.00 20.71 387 ILE D C 1
ATOM 14031 O O . ILE D 1 387 ? 69.548 62.058 -319.940 1.00 19.82 387 ILE D O 1
ATOM 14036 N N . GLU D 1 388 ? 71.140 63.641 -319.642 1.00 20.91 388 GLU D N 1
ATOM 14037 C CA . GLU D 1 388 ? 71.403 63.844 -321.064 1.00 22.13 388 GLU D CA 1
ATOM 14038 C C . GLU D 1 388 ? 71.948 62.569 -321.691 1.00 21.11 388 GLU D C 1
ATOM 14039 O O . GLU D 1 388 ? 71.770 62.371 -322.888 1.00 21.10 388 GLU D O 1
ATOM 14045 N N . ALA D 1 389 ? 72.603 61.720 -320.905 1.00 20.15 389 ALA D N 1
ATOM 14046 C CA . ALA D 1 389 ? 73.146 60.463 -321.413 1.00 20.66 389 ALA D CA 1
ATOM 14047 C C . ALA D 1 389 ? 72.073 59.383 -321.452 1.00 21.43 389 ALA D C 1
ATOM 14048 O O . ALA D 1 389 ? 72.358 58.249 -321.835 1.00 23.07 389 ALA D O 1
ATOM 14050 N N . GLY D 1 390 ? 70.855 59.726 -321.049 1.00 21.16 390 GLY D N 1
ATOM 14051 C CA . GLY D 1 390 ? 69.733 58.795 -321.129 1.00 21.59 390 GLY D CA 1
ATOM 14052 C C . GLY D 1 390 ? 69.335 58.081 -319.853 1.00 20.55 390 GLY D C 1
ATOM 14053 O O . GLY D 1 390 ? 68.484 57.194 -319.896 1.00 21.52 390 GLY D O 1
ATOM 14054 N N . VAL D 1 391 ? 69.939 58.441 -318.723 1.00 20.08 391 VAL D N 1
ATOM 14055 C CA . VAL D 1 391 ? 69.602 57.835 -317.434 1.00 19.28 391 VAL D CA 1
ATOM 14056 C C . VAL D 1 391 ? 68.239 58.340 -316.964 1.00 18.60 391 VAL D C 1
ATOM 14057 O O . VAL D 1 391 ? 68.042 59.554 -316.887 1.00 19.31 391 VAL D O 1
ATOM 14061 N N . PRO D 1 392 ? 67.308 57.429 -316.627 1.00 18.59 392 PRO D N 1
ATOM 14062 C CA . PRO D 1 392 ? 65.977 57.832 -316.166 1.00 18.86 392 PRO D CA 1
ATOM 14063 C C . PRO D 1 392 ? 65.991 58.346 -314.719 1.00 19.55 392 PRO D C 1
ATOM 14064 O O . PRO D 1 392 ? 65.327 57.778 -313.842 1.00 19.60 392 PRO D O 1
ATOM 14068 N N . LEU D 1 393 ? 66.755 59.409 -314.477 1.00 19.10 393 LEU D N 1
ATOM 14069 C CA . LEU D 1 393 ? 66.801 60.058 -313.172 1.00 18.66 393 LEU D CA 1
ATOM 14070 C C . LEU D 1 393 ? 65.624 61.026 -313.078 1.00 18.48 393 LEU D C 1
ATOM 14071 O O . LEU D 1 393 ? 65.541 61.972 -313.855 1.00 17.07 393 LEU D O 1
ATOM 14076 N N . LYS D 1 394 ? 64.719 60.788 -312.133 1.00 19.81 394 LYS D N 1
ATOM 14077 C CA . LYS D 1 394 ? 63.473 61.540 -312.036 1.00 19.63 394 LYS D CA 1
ATOM 14078 C C . LYS D 1 394 ? 63.467 62.639 -310.977 1.00 19.55 394 LYS D C 1
ATOM 14079 O O . LYS D 1 394 ? 62.623 63.546 -311.020 1.00 20.30 394 LYS D O 1
ATOM 14085 N N . GLY D 1 395 ? 64.376 62.543 -310.012 1.00 18.45 395 GLY D N 1
ATOM 14086 C CA . GLY D 1 395 ? 64.380 63.501 -308.905 1.00 18.61 395 GLY D CA 1
ATOM 14087 C C . GLY D 1 395 ? 65.655 63.503 -308.089 1.00 19.40 395 GLY D C 1
ATOM 14088 O O . GLY D 1 395 ? 66.479 62.591 -308.212 1.00 20.50 395 GLY D O 1
ATOM 14089 N N . TYR D 1 396 ? 65.807 64.526 -307.250 1.00 18.96 396 TYR D N 1
ATOM 14090 C CA . TYR D 1 396 ? 67.030 64.704 -306.481 1.00 19.11 396 TYR D CA 1
ATOM 14091 C C . TYR D 1 396 ? 66.606 65.367 -305.180 1.00 18.80 396 TYR D C 1
ATOM 14092 O O . TYR D 1 396 ? 65.996 66.439 -305.197 1.00 19.54 396 TYR D O 1
ATOM 14101 N N . TYR D 1 397 ? 66.936 64.717 -304.068 1.00 18.08 397 TYR D N 1
ATOM 14102 C CA . TYR D 1 397 ? 66.678 65.252 -302.733 1.00 18.91 397 TYR D CA 1
ATOM 14103 C C . TYR D 1 397 ? 67.995 65.561 -302.036 1.00 18.28 397 TYR D C 1
ATOM 14104 O O . TYR D 1 397 ? 68.842 64.687 -301.912 1.00 19.17 397 TYR D O 1
ATOM 14113 N N . ILE D 1 398 ? 68.206 66.809 -301.635 1.00 18.92 398 ILE D N 1
ATOM 14114 C CA . ILE D 1 398 ? 69.420 67.186 -300.914 1.00 17.37 398 ILE D CA 1
ATOM 14115 C C . ILE D 1 398 ? 69.333 66.756 -299.457 1.00 17.30 398 ILE D C 1
ATOM 14116 O O . ILE D 1 398 ? 68.325 67.034 -298.802 1.00 17.77 398 ILE D O 1
ATOM 14121 N N . TRP D 1 399 ? 70.362 66.050 -298.985 1.00 16.39 399 TRP D N 1
ATOM 14122 C CA . TRP D 1 399 ? 70.568 65.764 -297.563 1.00 17.13 399 TRP D CA 1
ATOM 14123 C C . TRP D 1 399 ? 71.418 66.921 -297.027 1.00 17.30 399 TRP D C 1
ATOM 14124 O O . TRP D 1 399 ? 72.551 67.087 -297.472 1.00 17.33 399 TRP D O 1
ATOM 14135 N N . SER D 1 400 ? 70.925 67.729 -296.090 1.00 17.37 400 SER D N 1
ATOM 14136 C CA . SER D 1 400 ? 69.608 67.621 -295.475 1.00 18.14 400 SER D CA 1
ATOM 14137 C C . SER D 1 400 ? 68.936 68.982 -295.511 1.00 17.88 400 SER D C 1
ATOM 14138 O O . SER D 1 400 ? 69.601 69.987 -295.731 1.00 18.56 400 SER D O 1
ATOM 14141 N N . PHE D 1 401 ? 67.630 69.014 -295.270 1.00 18.22 401 PHE D N 1
ATOM 14142 C CA . PHE D 1 401 ? 66.891 70.268 -295.155 1.00 18.35 401 PHE D CA 1
ATOM 14143 C C . PHE D 1 401 ? 67.538 71.146 -294.084 1.00 19.23 401 PHE D C 1
ATOM 14144 O O . PHE D 1 401 ? 67.804 72.333 -294.315 1.00 18.86 401 PHE D O 1
ATOM 14152 N N . MET D 1 402 ? 67.814 70.566 -292.918 1.00 18.91 402 MET D N 1
ATOM 14153 C CA . MET D 1 402 ? 68.448 71.354 -291.863 1.00 19.23 402 MET D CA 1
ATOM 14154 C C . MET D 1 402 ? 69.542 70.579 -291.153 1.00 18.23 402 MET D C 1
ATOM 14155 O O . MET D 1 402 ? 69.568 69.347 -291.212 1.00 17.49 402 MET D O 1
ATOM 14160 N N . ASP D 1 403 ? 70.463 71.312 -290.533 1.00 17.43 403 ASP D N 1
ATOM 14161 C CA . ASP D 1 403 ? 71.454 70.711 -289.642 1.00 17.20 403 ASP D CA 1
ATOM 14162 C C . ASP D 1 403 ? 70.713 69.833 -288.638 1.00 17.00 403 ASP D C 1
ATOM 14163 O O . ASP D 1 403 ? 69.618 70.176 -288.183 1.00 16.29 403 ASP D O 1
ATOM 14168 N N . ASN D 1 404 ? 71.317 68.704 -288.286 1.00 16.61 404 ASN D N 1
ATOM 14169 C CA . ASN D 1 404 ? 70.615 67.754 -287.447 1.00 17.36 404 ASN D CA 1
ATOM 14170 C C . ASN D 1 404 ? 71.579 66.810 -286.741 1.00 17.19 404 ASN D C 1
ATOM 14171 O O . ASN D 1 404 ? 72.802 66.981 -286.819 1.00 16.56 404 ASN D O 1
ATOM 14176 N N . PHE D 1 405 ? 71.009 65.833 -286.041 1.00 17.66 405 PHE D N 1
ATOM 14177 C CA . PHE D 1 405 ? 71.782 64.836 -285.311 1.00 17.39 405 PHE D CA 1
ATOM 14178 C C . PHE D 1 405 ? 72.373 63.849 -286.313 1.00 17.68 405 PHE D C 1
ATOM 14179 O O . PHE D 1 405 ? 71.665 63.003 -286.860 1.00 17.85 405 PHE D O 1
ATOM 14187 N N . GLU D 1 406 ? 73.678 63.948 -286.541 1.00 18.00 406 GLU D N 1
ATOM 14188 C CA . GLU D 1 406 ? 74.353 63.078 -287.498 1.00 17.93 406 GLU D CA 1
ATOM 14189 C C . GLU D 1 406 ? 74.835 61.779 -286.836 1.00 18.12 406 GLU D C 1
ATOM 14190 O O . GLU D 1 406 ? 76.028 61.471 -286.779 1.00 17.45 406 GLU D O 1
ATOM 14196 N N . TRP D 1 407 ? 73.876 61.025 -286.310 1.00 17.43 407 TRP D N 1
ATOM 14197 C CA . TRP D 1 407 ? 74.131 59.694 -285.764 1.00 17.27 407 TRP D CA 1
ATOM 14198 C C . TRP D 1 407 ? 75.311 59.648 -284.783 1.00 17.61 407 TRP D C 1
ATOM 14199 O O . TRP D 1 407 ? 75.343 60.449 -283.856 1.00 18.50 407 TRP D O 1
ATOM 14210 N N . ALA D 1 408 ? 76.279 58.755 -284.963 1.00 16.16 408 ALA D N 1
ATOM 14211 C CA . ALA D 1 408 ? 77.378 58.626 -284.008 1.00 16.49 408 ALA D CA 1
ATOM 14212 C C . ALA D 1 408 ? 78.290 59.845 -283.980 1.00 16.15 408 ALA D C 1
ATOM 14213 O O . ALA D 1 408 ? 79.070 59.987 -283.045 1.00 16.19 408 ALA D O 1
ATOM 14215 N N . GLU D 1 409 ? 78.212 60.704 -284.993 1.00 16.47 409 GLU D N 1
ATOM 14216 C CA . GLU D 1 409 ? 78.970 61.959 -284.995 1.00 17.65 409 GLU D CA 1
ATOM 14217 C C . GLU D 1 409 ? 78.272 63.093 -284.240 1.00 17.73 409 GLU D C 1
ATOM 14218 O O . GLU D 1 409 ? 78.846 64.174 -284.078 1.00 18.13 409 GLU D O 1
ATOM 14224 N N . GLY D 1 410 ? 77.038 62.873 -283.794 1.00 17.96 410 GLY D N 1
ATOM 14225 C CA . GLY D 1 410 ? 76.302 63.892 -283.031 1.00 18.18 410 GLY D CA 1
ATOM 14226 C C . GLY D 1 410 ? 75.996 65.132 -283.849 1.00 18.08 410 GLY D C 1
ATOM 14227 O O . GLY D 1 410 ? 75.888 65.045 -285.071 1.00 18.15 410 GLY D O 1
ATOM 14228 N N . TYR D 1 411 ? 75.859 66.281 -283.191 1.00 18.34 411 TYR D N 1
ATOM 14229 C CA . TYR D 1 411 ? 75.584 67.557 -283.856 1.00 19.00 411 TYR D CA 1
ATOM 14230 C C . TYR D 1 411 ? 76.800 68.260 -284.465 1.00 19.53 411 TYR D C 1
ATOM 14231 O O . TYR D 1 411 ? 76.664 69.315 -285.088 1.00 19.15 411 TYR D O 1
ATOM 14240 N N . GLU D 1 412 ? 77.972 67.646 -284.348 1.00 20.35 412 GLU D N 1
ATOM 14241 C CA . GLU D 1 412 ? 79.230 68.248 -284.799 1.00 21.07 412 GLU D CA 1
ATOM 14242 C C . GLU D 1 412 ? 79.357 68.346 -286.317 1.00 21.04 412 GLU D C 1
ATOM 14243 O O . GLU D 1 412 ? 80.170 69.117 -286.828 1.00 22.19 412 GLU D O 1
ATOM 14249 N N . LYS D 1 413 ? 78.563 67.556 -287.031 1.00 20.43 413 LYS D N 1
ATOM 14250 C CA . LYS D 1 413 ? 78.567 67.544 -288.492 1.00 19.86 413 LYS D CA 1
ATOM 14251 C C . LYS D 1 413 ? 77.256 68.138 -288.993 1.00 19.80 413 LYS D C 1
ATOM 14252 O O . LYS D 1 413 ? 76.185 67.554 -288.794 1.00 21.27 413 LYS D O 1
ATOM 14258 N N . ARG D 1 414 ? 77.348 69.297 -289.639 1.00 18.47 414 ARG D N 1
ATOM 14259 C CA . ARG D 1 414 ? 76.173 70.003 -290.156 1.00 17.69 414 ARG D CA 1
ATOM 14260 C C . ARG D 1 414 ? 76.015 69.789 -291.669 1.00 17.72 414 ARG D C 1
ATOM 14261 O O . ARG D 1 414 ? 76.869 70.229 -292.432 1.00 17.70 414 ARG D O 1
ATOM 14269 N N . PHE D 1 415 ? 74.938 69.121 -292.082 1.00 16.92 415 PHE D N 1
ATOM 14270 C CA . PHE D 1 415 ? 74.608 68.847 -293.487 1.00 16.38 415 PHE D CA 1
ATOM 14271 C C . PHE D 1 415 ? 73.483 69.738 -294.017 1.00 16.81 415 PHE D C 1
ATOM 14272 O O . PHE D 1 415 ? 73.075 69.616 -295.174 1.00 17.63 415 PHE D O 1
ATOM 14280 N N . GLY D 1 416 ? 72.949 70.637 -293.199 1.00 16.74 416 GLY D N 1
ATOM 14281 C CA . GLY D 1 416 ? 71.758 71.360 -293.648 1.00 16.41 416 GLY D CA 1
ATOM 14282 C C . GLY D 1 416 ? 71.951 72.382 -294.752 1.00 17.43 416 GLY D C 1
ATOM 14283 O O . GLY D 1 416 ? 73.050 72.892 -294.957 1.00 17.39 416 GLY D O 1
ATOM 14284 N N . ILE D 1 417 ? 70.874 72.688 -295.470 1.00 17.52 417 ILE D N 1
ATOM 14285 C CA . ILE D 1 417 ? 70.890 73.865 -296.340 1.00 17.40 417 ILE D CA 1
ATOM 14286 C C . ILE D 1 417 ? 70.304 75.015 -295.520 1.00 17.77 417 ILE D C 1
ATOM 14287 O O . ILE D 1 417 ? 70.332 76.174 -295.938 1.00 18.21 417 ILE D O 1
ATOM 14292 N N . VAL D 1 418 ? 69.827 74.659 -294.328 1.00 17.00 418 VAL D N 1
ATOM 14293 C CA . VAL D 1 418 ? 69.282 75.581 -293.327 1.00 16.49 418 VAL D CA 1
ATOM 14294 C C . VAL D 1 418 ? 70.051 75.315 -292.029 1.00 17.10 418 VAL D C 1
ATOM 14295 O O . VAL D 1 418 ? 70.131 74.165 -291.581 1.00 15.60 418 VAL D O 1
ATOM 14299 N N . HIS D 1 419 ? 70.641 76.377 -291.475 1.00 16.93 419 HIS D N 1
ATOM 14300 C CA . HIS D 1 419 ? 71.410 76.341 -290.228 1.00 16.70 419 HIS D CA 1
ATOM 14301 C C . HIS D 1 419 ? 70.468 76.314 -289.030 1.00 17.50 419 HIS D C 1
ATOM 14302 O O . HIS D 1 419 ? 69.470 77.047 -289.002 1.00 18.34 419 HIS D O 1
ATOM 14309 N N . VAL D 1 420 ? 70.784 75.474 -288.048 1.00 17.14 420 VAL D N 1
ATOM 14310 C CA . VAL D 1 420 ? 70.009 75.408 -286.808 1.00 18.11 420 VAL D CA 1
ATOM 14311 C C . VAL D 1 420 ? 70.886 75.820 -285.638 1.00 18.15 420 VAL D C 1
ATOM 14312 O O . VAL D 1 420 ? 71.945 75.233 -285.420 1.00 18.15 420 VAL D O 1
ATOM 14316 N N . ASN D 1 421 ? 70.457 76.865 -284.934 1.00 18.48 421 ASN D N 1
ATOM 14317 C CA . ASN D 1 421 ? 71.086 77.280 -283.685 1.00 19.65 421 ASN D CA 1
ATOM 14318 C C . ASN D 1 421 ? 70.423 76.421 -282.610 1.00 19.76 421 ASN D C 1
ATOM 14319 O O . ASN D 1 421 ? 69.238 76.611 -282.328 1.00 18.96 421 ASN D O 1
ATOM 14324 N N . TYR D 1 422 ? 71.151 75.456 -282.047 1.00 20.08 422 TYR D N 1
ATOM 14325 C CA . TYR D 1 422 ? 70.563 74.549 -281.066 1.00 20.33 422 TYR D CA 1
ATOM 14326 C C . TYR D 1 422 ? 70.219 75.206 -279.737 1.00 21.34 422 TYR D C 1
ATOM 14327 O O . TYR D 1 422 ? 69.371 74.699 -279.002 1.00 21.25 422 TYR D O 1
ATOM 14336 N N . LYS D 1 423 ? 70.873 76.326 -279.436 1.00 22.35 423 LYS D N 1
ATOM 14337 C CA . LYS D 1 423 ? 70.575 77.070 -278.219 1.00 22.54 423 LYS D CA 1
ATOM 14338 C C . LYS D 1 423 ? 69.191 77.722 -278.238 1.00 22.39 423 LYS D C 1
ATOM 14339 O O . LYS D 1 423 ? 68.546 77.821 -277.192 1.00 22.68 423 LYS D O 1
ATOM 14345 N N . THR D 1 424 ? 68.737 78.171 -279.404 1.00 20.77 424 THR D N 1
ATOM 14346 C CA . THR D 1 424 ? 67.463 78.888 -279.499 1.00 20.33 424 THR D CA 1
ATOM 14347 C C . THR D 1 424 ? 66.444 78.237 -280.438 1.00 20.12 424 THR D C 1
ATOM 14348 O O . THR D 1 424 ? 65.279 78.646 -280.484 1.00 19.60 424 THR D O 1
ATOM 14352 N N . GLN D 1 425 ? 66.898 77.224 -281.176 1.00 19.62 425 GLN D N 1
ATOM 14353 C CA . GLN D 1 425 ? 66.174 76.600 -282.284 1.00 19.55 425 GLN D CA 1
ATOM 14354 C C . GLN D 1 425 ? 65.943 77.499 -283.500 1.00 19.56 425 GLN D C 1
ATOM 14355 O O . GLN D 1 425 ? 65.163 77.145 -284.388 1.00 19.45 425 GLN D O 1
ATOM 14361 N N . GLU D 1 426 ? 66.609 78.652 -283.553 1.00 19.33 426 GLU D N 1
ATOM 14362 C CA . GLU D 1 426 ? 66.464 79.529 -284.711 1.00 19.38 426 GLU D CA 1
ATOM 14363 C C . GLU D 1 426 ? 66.967 78.863 -285.993 1.00 19.00 426 GLU D C 1
ATOM 14364 O O . GLU D 1 426 ? 68.077 78.321 -286.026 1.00 19.28 426 GLU D O 1
ATOM 14370 N N . ARG D 1 427 ? 66.150 78.928 -287.041 1.00 18.59 427 ARG D N 1
ATOM 14371 C CA . ARG D 1 427 ? 66.528 78.446 -288.367 1.00 18.81 427 ARG D CA 1
ATOM 14372 C C . ARG D 1 427 ? 67.054 79.615 -289.193 1.00 19.08 427 ARG D C 1
ATOM 14373 O O . ARG D 1 427 ? 66.421 80.662 -289.234 1.00 18.66 427 ARG D O 1
ATOM 14381 N N . THR D 1 428 ? 68.212 79.450 -289.828 1.00 18.49 428 THR D N 1
ATOM 14382 C CA . THR D 1 428 ? 68.757 80.482 -290.703 1.00 18.51 428 THR D CA 1
ATOM 14383 C C . THR D 1 428 ? 69.059 79.841 -292.052 1.00 17.72 428 THR D C 1
ATOM 14384 O O . THR D 1 428 ? 69.908 78.950 -292.140 1.00 18.31 428 THR D O 1
ATOM 14388 N N . ILE D 1 429 ? 68.357 80.290 -293.088 1.00 18.12 429 ILE D N 1
ATOM 14389 C CA . ILE D 1 429 ? 68.582 79.816 -294.457 1.00 16.90 429 ILE D CA 1
ATOM 14390 C C . ILE D 1 429 ? 70.014 80.099 -294.903 1.00 16.22 429 ILE D C 1
ATOM 14391 O O . ILE D 1 429 ? 70.473 81.230 -294.831 1.00 17.24 429 ILE D O 1
ATOM 14396 N N . LYS D 1 430 ? 70.725 79.078 -295.368 1.00 15.71 430 LYS D N 1
ATOM 14397 C CA . LYS D 1 430 ? 72.109 79.225 -295.807 1.00 16.02 430 LYS D CA 1
ATOM 14398 C C . LYS D 1 430 ? 72.164 79.646 -297.272 1.00 16.55 430 LYS D C 1
ATOM 14399 O O . LYS D 1 430 ? 71.192 79.465 -298.005 1.00 17.94 430 LYS D O 1
ATOM 14405 N N . LYS D 1 431 ? 73.312 80.172 -297.689 1.00 16.75 431 LYS D N 1
ATOM 14406 C CA . LYS D 1 431 ? 73.559 80.603 -299.067 1.00 18.13 431 LYS D CA 1
ATOM 14407 C C . LYS D 1 431 ? 73.184 79.515 -300.072 1.00 18.40 431 LYS D C 1
ATOM 14408 O O . LYS D 1 431 ? 72.594 79.805 -301.117 1.00 18.75 431 LYS D O 1
ATOM 14414 N N . SER D 1 432 ? 73.541 78.267 -299.769 1.00 17.58 432 SER D N 1
ATOM 14415 C CA . SER D 1 432 ? 73.254 77.157 -300.669 1.00 18.03 432 SER D CA 1
ATOM 14416 C C . SER D 1 432 ? 71.761 76.959 -300.915 1.00 17.95 432 SER D C 1
ATOM 14417 O O . SER D 1 432 ? 71.366 76.501 -301.987 1.00 19.46 432 SER D O 1
ATOM 14420 N N . ALA D 1 433 ? 70.937 77.288 -299.926 1.00 17.82 433 ALA D N 1
ATOM 14421 C CA . ALA D 1 433 ? 69.487 77.135 -300.024 1.00 17.61 433 ALA D CA 1
ATOM 14422 C C . ALA D 1 433 ? 68.896 78.156 -300.994 1.00 17.80 433 ALA D C 1
ATOM 14423 O O . ALA D 1 433 ? 67.973 77.844 -301.748 1.00 18.32 433 ALA D O 1
ATOM 14425 N N . TYR D 1 434 ? 69.427 79.373 -300.984 1.00 18.22 434 TYR D N 1
ATOM 14426 C CA . TYR D 1 434 ? 68.978 80.389 -301.936 1.00 19.81 434 TYR D CA 1
ATOM 14427 C C . TYR D 1 434 ? 69.426 79.983 -303.335 1.00 19.34 434 TYR D C 1
ATOM 14428 O O . TYR D 1 434 ? 68.699 80.197 -304.294 1.00 19.84 434 TYR D O 1
ATOM 14437 N N . TRP D 1 435 ? 70.601 79.366 -303.442 1.00 19.62 435 TRP D N 1
ATOM 14438 C CA . TRP D 1 435 ? 71.079 78.855 -304.723 1.00 19.00 435 TRP D CA 1
ATOM 14439 C C . TRP D 1 435 ? 70.121 77.787 -305.240 1.00 18.58 435 TRP D C 1
ATOM 14440 O O . TRP D 1 435 ? 69.710 77.808 -306.408 1.00 19.70 435 TRP D O 1
ATOM 14451 N N . TYR D 1 436 ? 69.743 76.867 -304.358 1.00 17.89 436 TYR D N 1
ATOM 14452 C CA . TYR D 1 436 ? 68.813 75.794 -304.718 1.00 17.53 436 TYR D CA 1
ATOM 14453 C C . TYR D 1 436 ? 67.453 76.344 -305.145 1.00 17.81 436 TYR D C 1
ATOM 14454 O O . TYR D 1 436 ? 66.848 75.855 -306.100 1.00 18.18 436 TYR D O 1
ATOM 14463 N N . LYS D 1 437 ? 66.966 77.350 -304.430 1.00 18.54 437 LYS D N 1
ATOM 14464 C CA . LYS D 1 437 ? 65.705 77.996 -304.779 1.00 19.65 437 LYS D CA 1
ATOM 14465 C C . LYS D 1 437 ? 65.744 78.527 -306.214 1.00 20.33 437 LYS D C 1
ATOM 14466 O O . LYS D 1 437 ? 64.765 78.396 -306.950 1.00 19.62 437 LYS D O 1
ATOM 14472 N N . GLU D 1 438 ? 66.859 79.151 -306.593 1.00 20.49 438 GLU D N 1
ATOM 14473 C CA . GLU D 1 438 ? 67.034 79.641 -307.958 1.00 21.78 438 GLU D CA 1
ATOM 14474 C C . GLU D 1 438 ? 67.063 78.515 -308.985 1.00 21.26 438 GLU D C 1
ATOM 14475 O O . GLU D 1 438 ? 66.501 78.665 -310.075 1.00 21.52 438 GLU D O 1
ATOM 14481 N N . LEU D 1 439 ? 67.739 77.418 -308.647 1.00 18.83 439 LEU D N 1
ATOM 14482 C CA . LEU D 1 439 ? 67.778 76.239 -309.504 1.00 19.44 439 LEU D CA 1
ATOM 14483 C C . LEU D 1 439 ? 66.362 75.713 -309.744 1.00 19.51 439 LEU D C 1
ATOM 14484 O O . LEU D 1 439 ? 65.977 75.460 -310.885 1.00 20.82 439 LEU D O 1
ATOM 14489 N N . ILE D 1 440 ? 65.589 75.547 -308.675 1.00 18.86 440 ILE D N 1
ATOM 14490 C CA . ILE D 1 440 ? 64.223 75.037 -308.786 1.00 19.67 440 ILE D CA 1
ATOM 14491 C C . ILE D 1 440 ? 63.371 75.992 -309.629 1.00 21.38 440 ILE D C 1
ATOM 14492 O O . ILE D 1 440 ? 62.624 75.575 -310.515 1.00 21.86 440 ILE D O 1
ATOM 14497 N N . GLU D 1 441 ? 63.496 77.289 -309.374 1.00 23.18 441 GLU D N 1
ATOM 14498 C CA . GLU D 1 441 ? 62.699 78.249 -310.134 1.00 25.53 441 GLU D CA 1
ATOM 14499 C C . GLU D 1 441 ? 63.055 78.316 -311.619 1.00 26.27 441 GLU D C 1
ATOM 14500 O O . GLU D 1 441 ? 62.156 78.373 -312.462 1.00 26.56 441 GLU D O 1
ATOM 14506 N N . ARG D 1 442 ? 64.347 78.257 -311.932 1.00 27.35 442 ARG D N 1
ATOM 14507 C CA . ARG D 1 442 ? 64.842 78.231 -313.309 1.00 29.14 442 ARG D CA 1
ATOM 14508 C C . ARG D 1 442 ? 64.376 76.991 -314.072 1.00 29.97 442 ARG D C 1
ATOM 14509 O O . ARG D 1 442 ? 64.062 77.077 -315.259 1.00 29.50 442 ARG D O 1
ATOM 14517 N N . SER D 1 443 ? 64.329 75.845 -313.397 1.00 30.96 443 SER D N 1
ATOM 14518 C CA . SER D 1 443 ? 63.920 74.596 -314.036 1.00 32.33 443 SER D CA 1
ATOM 14519 C C . SER D 1 443 ? 62.418 74.549 -314.303 1.00 34.33 443 SER D C 1
ATOM 14520 O O . SER D 1 443 ? 61.897 73.576 -314.843 1.00 34.81 443 SER D O 1
ATOM 14523 N N . ASN D 1 444 ? 61.728 75.624 -313.942 1.00 36.88 444 ASN D N 1
ATOM 14524 C CA . ASN D 1 444 ? 60.287 75.721 -314.116 1.00 39.18 444 ASN D CA 1
ATOM 14525 C C . ASN D 1 444 ? 59.925 76.908 -315.007 1.00 39.75 444 ASN D C 1
ATOM 14526 O O . ASN D 1 444 ? 59.820 76.785 -316.230 1.00 41.00 444 ASN D O 1
#

Sequence (1772 aa):
MEKLRFPKDFIFGTATAAYQIEGAYKEDEKGESIWDRFSHIPGNVAKMHNGDIACDHYHRYKEDVQLLKSLGIKSYRFSIAWPRIFPKGFGEINQKGIQFYRDLIDELIKNDIEPAITIYHWDLPQKLQDIGGWANPQVADYYVDYANLLFREFGDRVKTWITHNEPWVASYLGYALGVHAPGIKDMKMALLAAHNILLSHFKAVKAYRELEQDGQIGITLNLSTCYSNSADEEDIAAAHRSDGWNNRWFLDAALKGTYPEDMIKIFSDTNIMPELPKELFTEVFETSDFLGINYYTRQVVKNNSEAFIGAESVAMDNPKTEMGWEIYPQGLYDLLTRIHRDYGNIDLYITENGAAFNDMVNRDGKVEDENRLDYLYTHFAAALSAIEAGVPLKGYYIWSFMDNFEWAEGYEKRFGIVHVNYKTQERTIKKSAYWYKELIERSNMEKLRFPKDFIFGTATAAYQIEGAYKEDEKGESIWDRFSHIPGNVAKMHNGDIACDHYHRYKEDVQLLKSLGIKSYRFSIAWPRIFPKGFGEINQKGIQFYRDLIDELIKNDIEPAITIYHWDLPQKLQDIGGWANPQVADYYVDYANLLFREFGDRVKTWITHNEPWVASYLGYALGVHAPGIKDMKMALLAAHNILLSHFKAVKAYRELEQDGQIGITLNLSTCYSNSADEEDIAAAHRSDGWNNRWFLDAALKGTYPEDMIKIFSDTNIMPELPKELFTEVFETSDFLGINYYTRQVVKNNSEAFIGAESVAMDNPKTEMGWEIYPQGLYDLLTRIHRDYGNIDLYITENGAAFNDMVNRDGKVEDENRLDYLYTHFAAALSAIEAGVPLKGYYIWSFMDNFEWAEGYEKRFGIVHVNYKTQERTIKKSAYWYKELIERSNLRFPKDFIFGTATAAYQIEGAYKEDEKGESIWDRFSHIPGNVAKMHNGDIACDHYHRYKEDVQLLKSLGIKSYRFSIAWPRIFPKGFGEINQKGIQFYRDLIDELIKNDIEPAITIYHWDLPQKLQDIGGWANPQVADYYVDYANLLFREFGDRVKTWITHNEPWVASYLGYALGVHAPGIKDMKMALLAAHNILLSHFKAVKAYRELEQDGQIGITLNLSTCYSNSADEEDIAAAHRSDGWNNRWFLDAALKGTYPEDMIKIFSDTNIMPELPKELFTEVFETSDFLGINYYTRQVVKNNSEAFIGAESVAMDNPKTEMGWEIYPQGLYDLLTRIHRDYGNIDLYITENGAAFNDMVNRDGKVEDENRLDYLYTHFAAALSAIEAGVPLKGYYIWSFMDNFEWAEGYEKRFGIVHVNYKTQERTIKKSAYWYKELIERSNEKLRFPKDFIFGTATAAYQIEGAYKEDEKGESIWDRFSHIPGNVAKMHNGDIACDHYHRYKEDVQLLKSLGIKSYRFSIAWPRIFPKGFGEINQKGIQFYRDLIDELIKNDIEPAITIYHWDLPQKLQDIGGWANPQVADYYVDYANLLFREFGDRVKTWITHNEPWVASYLGYALGVHAPGIKDMKMALLAAHNILLSHFKAVKAYRELEQDGQIGITLNLSTCYSNSADEEDIAAAHRSDGWNNRWFLDAALKGTYPEDMIKIFSDTNIMPELPKELFTEVFETSDFLGINYYTRQVVKNNSEAFIGAESVAMDNPKTEMGWEIYPQGLYDLLTRIHRDYGNIDLYITENGAAFNDMVNRDGKVEDENRLDYLYTHFAAALSAIEAGVPLKGYYIWSFMDNFEWAEGYEKRFGIVHVNYKTQERTIKKSAYWYKELIERSN

Secondary structure (DSSP, 8-state):
-PPP---TT-EEEEE--HHHH---TTGGGPPPBHHHHHHTSTTSSGGG--SSSTT-HHHHHHHHHHHHHHTT--EEEEE--HHHH-TTSSSS--HHHHHHHHHHHHHHHHTT-EEEEEEESS--BHHHHTTTGGGSHHHHHHHHHHHHHHHHHHTTT--EEEEEE-HHHHHIIIIISSSSTT----HHHHHHHHHHHHHHHHHHHHHHHHT--S-EEEEEEE---EEESSSSHHHHHHHHHHHIIIIIHHHHHHHHSS--HHHHHHHHHTT-PPP--TTTTTTT----SEEEEE----EEEEE-TTSGGGEEEPPPSS-B-TT--B--HHHHHHHHHHHHHHHTT-EEEEEEE---------TTS-B--HHHHHHHHHHHHHHHHHHHTT--EEEEEEE-SB----GGGGGG----SEEE-TTT--EEEBHHHHHHHHHHHHH-/-PPP---TT-EEEEE--HHHH---TTGGGPPPBHHHHHHTSTTSSGGG--SSSTT-HHHHHHHHHHHHHHHT--EEEEE--HHHH-TTSSSS--HHHHHHHHHHHHHHHHTT-EEEEEEESS--BHHHHTTTGGGSHHHHHHHHHHHHHHHHHHTTT--EEEEEE-HHHHHIIIIIS-SSTT----HHHHHHHHHHHHHHHHHHHHHHHHHT-S-EEEEEEE---EEESSS-HHHHHHHHHHHIIIIIHHHHHHHHSS--HHHHHHHHHTT-PPP--TTTTTTT----SEEEEE----EEEEE-TTSGGGEEE---SS-B-TTS-B--THHHHHHHHHHHHHS---EEEEEE----------TTS----HHHHHHHHHHHHHHHHHHHTT--EEEEEEE-SB----GGGGGGS---SEEE-TTT--EEE-HHHHHHHHHHHHH-/----TT-EEEEE--HHHH---TTGGGPPPBHHHHHHTSTTSSGGG--TTTTT-HHHHHHHHHHHHHHTT--EEEEE--HHHH-TTSSSS--HHHHHHHHHHHHHHHHTT-EEEEEEESS--BHHHHTTTGGGSHHHHHHHHHHHHHHHHHHTTT--EEEEEE-HHHHHIIIIIS-SSTT----HHHHHHHHHHHHHHHHHHHHHHHHTT-SSEEEEEEE---EEESSS-HHHHHHHHHHHIIIIIHHHHHHHHSS--HHHHHHHHHTT------TTTTTTT----SEEEEE----EEEEE-TTSGGGEEEPPP-S-B-TT--B--THHHHHHHHHHHHHS---EEEEEEE---------TTS-B--HHHHHHHHHHHHHHHHHHHTT--EEEEEEE-SB----GGGGGGS---SEEE-TTT--EEEBHHHHHHHHHHHHT-/------TT-EEEEE--HHHH---TTGGGPPPBHHHHHHTSTTSSGGG--SSSTT-HHHHHHHHHHHHHHTT--EEEEE--HHHH-TTSSSS--HHHHHHHHHHHHHHHHTT-EEEEEEESS--BHHHHTTTGGGSHHHHHHHHHHHHHHHHHHTTT--EEEEEE-HHHHHIIIIIS-SSTT----HHHHHHHHHHHHHHHHHHHHHHHHHT-SSEEEEEEE---EEESSS-HHHHHHHHHHHIIIIIHHHIIIIISS--HHHHHHHHHTT------TTTTTTT----SEEEEE----EEEEE-TTSGGGEEEPPP-S-B-TT--B--THHHHHHHHHHHHHH-S-EEEEEEE---------TTS----HHHHHHHHHHHHHHHHHHHTT--EEEEEEE-SB----GGGGGGS---SEEE-TTT--EEE-HHHHHHHHHHHHT-

B-factor: mean 20.01, std 7.96, range [7.26, 63.56]

Radius of gyration: 38.05 Å; Cα contacts (8 Å, |Δi|>4): 3925; chains: 4; bounding box: 103×103×85 Å

InterPro domains:
  IPR001360 Glycoside hydrolase family 1 [PF00232] (5-443)
  IPR001360 Glycoside hydrolase family 1 [PR00131] (287-301)
  IPR001360 Glycoside hydrolase family 1 [PR00131] (348-356)
  IPR001360 Glycoside hydrolase family 1 [PR00131] (369-380)
  IPR001360 Glycoside hydrolase family 1 [PR00131] (390-407)
  IPR001360 Glycoside hydrolase family 1 [PR00131] (414-426)
  IPR001360 Glycoside hydrolase family 1 [PTHR10353] (6-444)
  IPR017736 Glycoside hydrolase, family 1, beta-glucosidase [TIGR03356] (6-436)
  IPR017853 Glycoside hydrolase superfamily [SSF51445] (4-442)
  IPR018120 Glycoside hydrolase family 1, active site [PS00572] (348-356)
  IPR033132 Glycosyl hydrolases family 1, N-terminal conserved site [PS00653] (10-24)

Foldseek 3Di:
DDFDADALQFAEAFEDECLWAAACQCPLNQAAFLQNVQLCDPPQFPPSFGSNCWLNCLPVVLVLLVVCLVLVHAEYEYEQQQRLQVNLLDDDGRVVSLVSVVVNLVSSVVSNHAYAYEHDEQGHRVNCVVVVHLLDLVSLVSLLVSLLVCCVSPLQRHAHYADYAALLCNLCVDAPVLNFPPRHNALLSSLSSSLSSLLSQLSNVVSNVVVPRNHFYAHEHEAAAEAFPDDPPQRVVQSVLVNLSRPQQVLCCQQVNDRDPVNQCLCVVVVSHYDDPPCRRVPRHDHGQAYEYAYEAHFHWGAQCPDDSRIDTDQDDADAAPVSGHLDLLRLLVVLLVSCVPRNQRAYEHQEYFGWHDWDQDPVRATACVVGLVSVVSNVVSVVVSVVVPRNYRYYHYPHCWQTQPGSHGSRTTGHCWYADVVVSDTHHHPNSNSSSVNSVSND/DDFDADALQFAEEAEDECLWAAACQCPLNQAAFLQNVQLCDPPQFPPSFGSNPWLNCLPVVLVLLVVCLVLVHAEYEYEQQQSLQVNLLDDDGRVVSLVSVVVNLVSNVVSNHAYAYEHDEQGHRVNCVVVVALLDLVSLVSLLVSLLVCCVSCVQRHAHYADEAALLCNLCVDADVLNFPPRHNALLSSLSSSLSSLLSQLSNLVSNVVVPGNHFYAHEHEAAAEAFPDPPPQSRVQSVLVNLSRPQQVCCCQFVVDRDPVNLCLCVVVPSHYDDPPCRRVPRHDHGQEYEYAYEAHWYWGAQCVDDSRIDTDQDPADAAPVSGHLDLLRLLVVLVCCPVVGDDHAYEHQEYWGWHDWDQDPVRATAPVVGLVSVVSNVVSVSVSVVVPRNHRYYHYPHCWQTQPGSHGRRTGTHCWYADVVVSDIGHHPNSSSVSVNSVSND/DFDALLFAEAFEDECLWAAAPQCPLNQAAFLQNVQLCDPPQFPPSFGSNCWLNCLPVVLVLLVVCLVLVHAEYEYEQQQSLQVNLLDDDGRVVSLVSVVVNLVSNVVSRHAYAYEHDDQGRRVNCVVVVALLDLVSLVSSLVSLLVCCVSPLQRHAHYADYAALLCNLCCDACVLNFPPRHNALLSSVSSSLSSLLSQLSNVVSVVVVPGPHFYAHEHEAAAEAFLDPDPQSVVQSVLVNLSRPQQVLCCQFVVDHDPVNQVLCVVVVSHYDDPPCRRVPRHDHGQEYEYAYEAHFHWGAAPPDRSRIDGDQDPADAAPVSGHLDLLRLLVVQVCSPVVGPDHAYEHQEYWGWHQWDQDPVRATAPVVGLVSVVSNVVSVSVSVVVPRNYRYYHYPHQWQTQPGSHGSRTGGHCWYADVVVSDIHHHPSSSVSSVNSVSND/DFDADALLFAEAAEDECLWAAACQCPLNQAAFLQNVQLCDPPQFPPSFGSNPWLNCLVVLLVLLVVCLVLVHAEYEYEQQCSLQVNLLDDDGRVVSLVSVVVSLVSNVVSNHAYAYEHDDQGRRVNCVVVVALLDLVSLVSLLVSLLVCCVSCVQRHFHYADYAALLCNLCCDADVLNFPPRHNALLSSLSSSLSSLLSQLSNVVSVVVVPGNHFYAHEHEAAAFAFQDPDPQSRVQSVLVNLSRPQQVLCCQQVNDRDPVNCVLCVVVVSHYDDPPCRCVVGHDHGQAYAYAYEAHFHWGAQCPDVSRIDTDQDPADDAPVSGHLDLLRLLVVLVCSCVPRPDHEYEHQEYWGWHDWDQDPVRATAPVVGLVSVVSNVVSVSVSVVVPRNYRYYHYPHCWQTQPGSHGSRTGGHCWYADVVVSDTHHHPSSSSVSVNSVSND

Organism: Clostridium cellulovorans (NCBI:txid1493)

Solvent-accessible surface area: 64035 Å² total; per-residue (Å²): 131,145,87,12,135,1,61,160,109,20,58,11,0,0,0,1,0,3,17,1,2,8,4,9,49,142,68,52,112,25,9,64,1,6,1,4,26,9,2,82,38,99,79,33,10,41,98,101,33,42,2,27,114,5,0,26,5,18,97,88,22,102,110,2,2,83,36,2,96,58,1,27,1,114,10,2,0,5,1,0,3,0,0,5,0,20,28,108,1,95,57,153,51,17,110,111,2,2,79,12,0,61,57,2,0,58,21,0,68,146,12,97,3,105,3,2,0,0,0,3,3,14,3,0,0,6,86,1,13,13,34,4,0,2,1,11,77,70,0,6,66,44,0,13,92,0,0,62,33,0,0,176,31,0,0,80,72,0,56,23,0,2,0,1,1,16,0,32,14,11,1,28,36,0,2,12,78,17,66,18,6,31,13,23,106,10,26,50,9,1,2,27,0,0,1,4,0,0,41,0,0,0,102,0,0,104,25,6,92,130,79,155,48,130,21,35,0,0,1,0,2,24,6,16,17,23,50,37,67,48,88,86,133,108,16,76,42,0,9,99,50,9,13,0,6,28,0,27,2,4,0,21,0,1,30,117,7,77,8,6,122,51,0,34,128,39,0,50,111,85,115,40,37,12,139,24,70,190,73,62,1,112,140,54,66,42,88,7,47,2,0,0,0,1,0,30,16,27,54,7,2,77,34,51,110,171,32,82,18,12,17,64,65,40,99,73,103,44,73,69,8,40,41,44,83,18,32,49,35,86,0,0,62,40,1,0,37,27,0,59,171,50,29,34,117,31,46,1,14,0,2,8,0,2,1,0,6,33,11,18,57,18,95,101,42,110,3,46,6,10,35,0,8,25,4,0,3,35,0,0,30,11,0,50,50,0,41,156,58,44,6,19,8,89,0,0,10,0,8,0,1,0,0,1,0,23,12,26,71,0,30,72,45,47,4,0,0,0,12,0,52,56,135,87,15,95,38,17,29,0,67,0,0,112,20,0,61,96,1,18,106,75,2,121,142,144,151,11,164,4,59,158,116,9,45,3,0,0,0,0,0,4,16,1,2,6,4,9,50,139,70,55,113,24,9,63,0,6,1,4,25,9,3,83,42,96,83,34,11,39,140,110,36,44,2,28,111,5,0,20,4,20,101,88,32,123,76,1,1,85,26,2,101,58,2,38,4,74,6,2,0,4,2,0,4,0,0,5,0,14,30,106,1,92,52,154,65,17,111,108,2,0,79,13,0,63,57,2,0,63,28,0,70,151,8,119,4,104,3,2,0,0,0,3,3,14,3,0,0,5,87,0,11,12,34,4,0,2,2,12,76,73,0,4,61,34,0,14,84,0,0,52,32,0,0,178,49,0,0,105,59,0,62,27,0,2,0,1,1,15,0,34,14,12,0,28,34,0,2,13,82,18,67,16,6,31,15,22,88,11,26,50,11,0,1,26,0,0,1,4,0,0,34,0,0,1,83,0,0,108,15,5,84,119,50,156,51,129,19,38,0,0,1,0,3,27,4,16,16,22,51,36,69,46,92,80,147,93,17,90,42,0,9,94,50,11,15,0,4,23,0,26,1,3,0,19,0,1,34,111,8,75,10,8,137,52,0,33,132,40,0,48,95,88,109,42,34,13,136,28,68,186,65,62,1,115,135,49,68,44,92,6,51,2,0,0,0,1,0,31,15,32,55,7,2,74,54,48,105,165,34,82,22,14,20,62,80,38,106,70,108,49,69,69,7,38,40,46,80,18,33,51,35,90,0,0,56,39,1,0,16,41,2,65,171,71,13,62,142,24,50,1,18,0,2,8,0,1,1,0,8,39,10,13,68,16,97,93,43,111,2,49,7,14,36,0,6,24,4,0,13,34,0,0,31,10,0,28,52,0,37,134,56,47,4,32,7,88,0,0,10,0,8,0,1,1,0,2,0,23,12,22,71,0,30,70,43,47,5,0,0,0,15,0,46,55,141,73,11,102,29,32,35,0,75,0,0,113,36,1,62,94,0,16,98,76,6,121,53,158,4,57,162,94,17,65,12,0,0,0,0,0,3,14,0,4,7,4,10,50,150,70,52,112,24,9,64,0,6,1,4,27,10,5,84,44,92,80,41,10,35,137,111,45,44,2,28,114,7,0,21,6,18,99,88,31,120,80,1,2,79,26,2,92,64,2,13,1,122,6,3,0,5,2,0,4,0,0,6,0,15,29,130,1,94,53,144,68,17,112,106,2,2,87,14,0,88,54,2,2,65,34,0,56,132,2,92,4,105,3,1,0,0,0,3,3,13,3,0,0,6,111,1,11,11,20,4,0,2,2,1,78,87,0,4,66,52,0,12,82,0,0,39,3,0,0,150,52,5,0,108,97,0,57,27,0,2,0,1,1,14,1,31,15,11,0,27,35,0,2,12,76,18,72,16,6,29,14,17,114,13,29,48,8,3,2,28,0,0,1,3,0,0,36,0,0,1,85,0,0,109,12,4,88,118,70,148,46,123,21,37,0,0,0,0,2,25,5,13,18,23,48,33,65,53,96,82,138,104,21,87,43,0,7,99,50,8,13,0,9,25,0,25,1,3,0,14,0,1,30,106,7,71,12,6,122,54,0,31,126,38,0,46,92,88,109,36,36,11,170,24,65,196,84,62,1,111,141,59,69,43,89,6,49,1,2,0,0,1,0,28,16,34,42,9,0,77,52,41,103,150,33,78,18,14,20,65,66,41,72,56,99,39,72,57,8,40,40,43,83,19,34,49,34,87,0,0,62,39,1,0,21,38,1,76,164,75,15,65,126,21,48,1,22,0,2,8,0,1,2,0,6,34,13,22,64,18,57,70,40,108,3,52,5,12,33,0,9,22,4,0,69,35,0,0,30,12,0,24,49,0,36,134,57,47,5,25,8,83,0,0,9,0,8,0,2,0,0,2,0,20,12,20,74,0,31,64,45,47,4,0,0,0,13,0,50,58,131,86,16,105,20,25,34,0,69,0,0,114,33,0,60,97,1,18,87,104,7,136,177,164,14,125,0,55,153,121,18,63,13,0,0,0,0,0,3,15,1,4,8,5,7,52,146,64,45,130,24,10,64,1,5,1,5,26,10,4,83,41,95,81,40,9,39,141,113,47,43,2,26,113,6,0,21,5,24,99,82,27,104,102,1,1,85,29,2,105,61,3,10,1,110,7,2,0,5,1,0,4,0,0,4,0,14,28,106,1,93,50,113,83,10,98,98,0,1,75,14,0,56,52,3,0,64,27,0,71,165,12,112,4,86,0,2,0,0,0,3,4,13,4,0,0,5,115,0,12,12,25,5,0,2,2,2,74,82,0,1,77,48,0,20,83,0,0,41,14,0,0,161,49,0,0,94,71,0,59,21,0,2,0,1,1,14,0,32,15,10,1,30,36,0,2,13,82,15,67,17,6,30,14,19,110,13,27,51,10,2,2,28,0,0,0,3,0,0,18,0,0,0,58,0,0,80,13,4,85,139,62,155,52,123,18,36,0,0,1,0,2,24,5,14,18,25,47,37,66,45,97,86,150,91,14,92,44,0,9,95,52,11,14,0,8,25,0,26,1,3,0,18,0,0,27,120,15,60,6,8,124,53,0,36,132,40,0,49,94,82,116,40,34,12,180,26,60,191,71,72,2,117,129,16,65,38,86,14,49,2,0,0,0,1,0,28,15,32,45,8,1,65,45,44,92,159,36,85,18,14,17,63,70,39,88,66,112,47,75,65,8,37,41,42,82,20,31,54,35,96,0,0,57,43,1,0,20,38,1,65,167,76,43,34,125,24,42,1,15,0,2,8,0,1,1,0,7,37,12,24,67,18,64,66,42,110,3,61,6,11,32,0,9,15,1,0,30,35,0,0,31,10,0,27,52,0,36,138,56,46,5,18,8,81,0,0,9,0,8,0,0,0,0,2,0,20,11,24,71,0,31,68,44,48,4,0,0,0,13,0,50,59,126,88,18,108,40,26,37,0,69,0,0,114,36,1,67,100,1,13,100,73,3,108

CATH classification: 3.20.20.80

Nearest PDB structures (foldseek):
  3ahx-assembly3_C  TM=1.002E+00  e=1.608E-92  Clostridium cellulovorans
  8ht0-assembly1_A  TM=9.821E-01  e=9.368E-61  Caldibacillus thermoamylovorans
  5xgz-assembly1_A  TM=9.670E-01  e=2.757E-59  uncultured microorganism
  7wdv-assembly1_A  TM=9.695E-01  e=4.618E-59  metagenome
  5ayi-assembly1_A  TM=9.729E-01  e=1.212E-57  metagenomes